Protein 5BT8 (pdb70)

Organism: NCBI:txid1116234

B-factor: mean 40.81, std 10.49, range [14.14, 98.19]

Sequence (2376 aa):
HMNFQRMTDLNLAGKRVLIREDLNVPVKNGVITSDARLRAALPTIKAALEKGAAVMVFSHLGRRPVEGEPKPEQSLAPVAAYLTEALGQEVKLFTDYLDGVEVEAGQVVLLENVRFNPGEKKNNPELAQKYAALCDVFVMDAFGTAHRAEASTEGVARFAPVAAAGPLLAAELDALGRAMQTPEKPMVAIVAGSKVSTKLDVLNSLSGICDQLIVGGGIANTFLAAAGYNVGKSLYEADLVETAKQIAAKVSVPLPTDVVVADASQINFEDFLGSLAAAQAVIKKVEDVTANDMILDVGPETAKAFANILTTSKTILWNGPVGVFEVDQFGEGTKALSLAVAQSDAFSIAGGGDTLAAIDKYNVADQIGYISTGGGAFLEFVEGKTLPAVAVLLERAHHMNFQRMTDLNLAGKRVLIREDLNVPVKNGVITSDARLRAALPTIKAALEKGAAVMVFSHLGRPVEGEPKPEQSLAPVAAYLTEALGQEVKLFTDYLDGVEVEAGQVVLLENVRFNPGEKKNNPELAQKYAALCDVFVMDAFGTAHRAEASTEGVARFAPVAAAGPLLAAELDALGRAMQTPEKPMVAIVAGSKVSTKLDVLNSLSGICDQLIVGGGIANTFLAAAGYNVGKSLYEADLVETAKQIAAKVSVPLPTDVVVADASQINFEDFLGSLAAAQAVIKKVEDVTANDMILDVGPETAKAFANILTTSKTILWNGPVGVFEVDQFGEGTKALSLAVAQSDAFSIAGGGDTLAAIDKYNVADQIGYISTGGGAFLEFVEGKTLPAVAVLLERAHMNFQRMTDLNLAGKRVLIREDLNVPVKNGVITSDARLRAALPTIKAALEKGAAVMVFSHLGRPVEGEPKPEQSLAPVAAYLTEALGQEVKLFTDYLDGVEVEAGQVVLLENVRFNPGEKKNNPELAQKYAALCDVFVMDAFGTAHRAEASTEGVARFAPVAAAGPLLAAELDALGRAMQTPEKPMVAIVAGSSKVSTKLDVLNSLSGICDQLIVGGGIANTFLAAAGYNVGKSLYEADLVETAKQIAAKVSVPLPTDVVVADASQINFEDFLGSLAAAQAVIKKVEDVTANDMILDVGPETAKAFANILTTSKTILWNGPVGVFEVDQFGEGTKALSLAVAQSDAFSIAGGGDTLAAIDKYNVADQIGYISTGGGAFLEFVEGKTLPAVAVLLERAMNFQRMTDLNLAGKRVLIREDLNVPVKNGVITSDARLRAALPTIKAALEKGAAVMVFSHLGRPVEGEPKPEQSLAPVAAYLTEALGQEVKLFTDYLDGVEVEAGQVVLLENVRFNPGEKKNNPELAQKYAALCDVFVMDAFGTAHRAEASTEGVARFAPVAAAGPLLAAELDALGRAMQTPEKPMVAIVAGSKVSTKLDVLNSLSGICDQLIVGGGIANTFLAAAGYNVGKSLYEADLVETAKQIAAKVSVPLPTDVVVADASQINFEDFLGSLAAAQAVIKKVEDVTANDMILDVGPETAKAFANILTTSKTILWNGPVGVFEVDQFGEGTKALSLAVAQSDAFSIAGGGDTLAAIDKYNVADQIGYISTGGGAFLEFVEGKTLPAVAVLLERAMNFQRMTDLNLAGKRVLIREDLNVPVKNGVITSDARLRAALPTIKAALEKGAAVMVFSHLGRPVEGEPKPEQSLAPVAAYLTEALGQEVKLFTDYLDGVEVEAGQVVLLENVRFNPGEKKNNPELAQKYAALCDVFVMDAFGTAHRAEASTEGVARFAPVAAAGPLLAAELDALGRAMQTPEKPMVAIVAGSKVSTKLDVLNSLSGICDQLIVGGGIANTFLAAAGYNVGKSLYEADLVETAKQIAAKVSVPLPTDVVVADASQINFEDFLGSLAAAQAVIKKVEDVTANDMILDVGPETAKAFANILTTSKTILWNGPVGVFEVDQFGEGTKALSLAVAQSDAFSIAGGGDTLAAIDKYNVADQIGYISTGGGAFLEFVEGKTLPAVAVLLERAHHMNFQRMTDLNLAGKRVLIREDLNVPVKNGVITSDARLRAALPTIKAALEKGAAVMVFSHLGRPVEGEPKPEQSLAPVAAYLTEALGQEVKLFTDYLDGVEVEAGQVVLLENVRFNPGEKKNNPELAQKYAALCDVFVMDAFGTAHRAEASTEGVARFAPVAAAGPLLAAELDALGRAMQTPEKPMVAIVAGSKVSTKLDVLNSLSGICDQLIVGGGIANTFLAAAGYNVGKSLYEADLVETAKQIAAKVSVPLPTDVVVADASQINFEDFLGSLAAAQAVIKKVEDVTANDMILDVGPETAKAFANILTTSKTILWNGPVGVFEVDQFGEGTKALSLAVAQSDAFSIAGGGDTLAAIDKYNVADQIGYISTGGGAFLEFVEGKTLPAVAVLLERA

CATH classification: 3.40.50.1260 (+1 more: 3.40.50.1260)

Foldseek 3Di:
DADFAEPLPDQAAFWEEEEEAAQQFDDDPLDGPDCPSVVVCVVLVVSCLVRQHFYEYEYAYDQDAAQDDDPRGWCVSVQVVCCVVVVHRAEEDADDLQHDDTGTNHYYYYIHPNNHPQFQVLDLSSLLSLQVHTQEYEYEYLLCLQGRGSNQFNVLQNHNYYGYYPNRVVLVVLLCCLLPPHAPQHEEEEEDLACVVLVLLLVLVLVVHQEYEYAAQLLLLLLVLVVAAQAPARYDPVCSVVSVVSCVSHPYDHAQKFKKFFQVQADVVDGVVSVLVTDIDIGTRRPADNRIYGFAGDPVRLVVLLVVLQPTQHYEYEAARGPLVRPVRNPSRLSNLVSNLPRNHQYEYEDDRRVVSCVVNVSVVSHNYYDDSHPSSSCVSSVHDRSSVVSSSVSD/DPFDFAEPLVDQAAWWEEEEEAAQQFDADPNHGPDRPSVVVCVVLVVSSLVSQHFYEYEYAYDQDAAQDDDPRRWCVVVQVVVCVVVVHRAAEAAPDLQHDDTTGNHYYYYIHPSNHPQFQVLDLSSLLSLQVHTQEYEYEYLLCLQGRGSNQFNVQLNHNYYGYYPNRVVLCVLLCCLQPPHAPQHEEEEEDLACVVQVLLLVLVLVVHQEYEYAAQNLLLLLVLVPFDAAPARYDPPCNVVSVVSCVSHPYDHAQKFKKFFQVQADPVPHQVSVLVTDIDIGTRNPDDNRIYTFAGDDVRLVVLLVVLQPTAAYEYEAARGPLVHPVRNPSRLSVLVSNLPHNHAYEYEDPRRVVSCVVNVRVVSHNYYDDSHPSSSCVSSVHDRSSSVSSSVSD/DFDFAEPLVDQAAFWAEEEEFAQQFDDDPLDGPDCPSVVVCVVLVVSNLVSQHFAEYEYAYDQDAAQDDDPRRWCVSVQVVCCVVVVHHEEEDADDLQHDDTGGNHYYYYIHPNNHPQFQVLDLSSLLSLQVHTQEYEYEYLLCLQGRGSNQFNVLQNHNFYGYYPNNVVVVVLLCCQQPPHDPQHEEEAEDLACVVLVLLLVLCLVVHQEYEYAAQLLLLLLVLVPFAQAPARYDPVCSVVSVVSCVSHPYDHAQKFKKFFQVQADPVDGVVSVLVTDIDIGGRNPRDNRIYGFAGDDVSLVVLLVVLQPTQHYEYEAARGPLVHPVRNPSRLSNLVSNLPHNHQYEYEDDRRVVSCVVNVSVVSHNYYDDNHPSSSCVSSVHDRSSVVSSSVSD/DDFAEPVPDQAAEWAEEEEFAQAADDDPNDGPDCPRVVVCVVLVVVCLVSFHFAEYEYAYDQDAALDDDSRGWCVNVQVVVCVVVVHRAEEDAPDLQHDDTGTNYYYYYIHPNNHPQFQVLDLVSLLSLQVHTQEYEYEYLLCLQGRGSNQFNVQQNHNAYGYYPNVVVVVVLLCCQLPPHDPQEEEEEEDLACVVLVLLLVLVLQVHQEYEYAAQLLLLCLVLVVADQAPARYDVVCSVVSVVSCVSHPYDHAQKFKWFFQVQADPVCHLVSVLVTDIDIGGRNPRDNRIYGFAGDPVRLVVLLVVLLPGQEYEYEAARGPLVHPSRNPSRLSNLVSNQVHNHQYEYEADRGVVSCVVNVRVVSHNYYDDNHPSSSCVSSVHDRNSVVSSVVND/DDFAEPVVDQAAFWAEEEEFAQQADDDPNDGPDCPSVVVCVVLVVVNLVSQHFAEYEYAYDQDAAQDDDPRRWCVSVQVVCCVVPVHRAEEDADDLQEDDTGGNHYYYYIHPNNHPQFQVQDLVSLLSLQVHTQEYEYEYLLCLQGRGSNQFNVLLNHNFYGYYPNNVVLVVLLCCQQPQHPPQEEEEEEDLACVVLVLLLVLVLVPHQEYEYAAQLLLLLLVLVVADAAPARYDVVCSVVSVVSCVSHPYDHFQKFKKFFQVQADPVCGLVSVLVTDIDIGTRNPRDNRIYGFAGDPVVLVVLLVVLQPGQAYEYEAARGPCSHPVTNPSRLSNLVSNLNHNHQYEYEDDRRVVSCVVNVSVVSHNYYDDNHPSSSVVSSVDDRSSVVSSVVSD/DPFDFAEPLVDQQAFWFEEEEAEQQADFDPNHGPDCPSVVVCVVLQVSSLVSQHFAEYEYAYDQDAAQDDDPSRWCVVVQVVNCVVVVHRAEEDADDLQHDDTGGNHYYYYIHPNRHPQFQVLDLSSLLSLQVHTQEYEYEYLLCLQGRGSNQFNVCLNHNFYGYTPNRVVLCVLLCCQQPPHDPQHEEEEEDLACVVLVLLLVLVLVPHQEYEYAAQDLLLLLVLVVFAQAPERYDVVCSVVSVVSCVSHPYDHAQKFKKFFQVQADPVPHLVSVLVTDIDIGTRNPDDNRIYGFAGDDVRLVVLLVVLQPGQAYEYEAARGPVVHVSRNPSRLSNLVSNQPHNHQAEYEDDRRVVSCVVNVRVVSHNYYDDNPPSSSCVSSVHDRSSSVSSSVSD

Radius of gyration: 51.24 Å; Cα contacts (8 Å, |Δi|>4): 5414; chains: 6; bounding box: 98×142×139 Å

Solvent-accessible surface area: 94184 Å² total; per-residue (Å²): 152,57,118,16,61,59,1,74,111,39,110,0,64,56,44,69,0,0,0,0,0,32,1,39,4,70,47,142,138,54,98,34,93,51,33,65,105,1,156,47,2,21,82,2,0,100,33,0,33,94,61,30,0,5,0,0,0,0,0,15,6,26,120,24,44,26,20,49,80,111,120,70,48,17,0,46,31,0,7,66,53,2,50,90,42,30,70,53,82,7,44,49,65,75,67,4,48,134,42,14,102,8,103,69,38,57,0,1,0,0,11,0,0,59,21,15,61,2,0,65,156,35,53,89,122,8,1,82,73,0,2,36,7,4,20,2,0,0,0,3,3,12,28,10,0,37,134,45,16,0,0,0,14,3,0,0,94,77,2,69,46,0,0,0,0,42,68,0,7,46,7,12,62,10,0,21,148,0,40,65,142,30,126,62,39,2,0,0,0,0,4,26,57,36,0,44,79,30,49,72,1,0,72,32,0,23,73,36,14,67,45,0,0,3,0,30,4,0,8,5,0,2,2,20,19,50,71,82,81,7,23,124,8,96,79,21,72,118,20,36,74,50,0,131,63,7,44,92,80,12,58,15,27,68,9,65,16,0,10,5,0,54,20,99,76,22,76,56,84,83,46,85,34,20,0,63,91,7,58,40,76,110,20,38,6,111,90,13,80,76,51,13,8,20,10,3,10,1,83,109,1,14,41,41,5,28,100,33,0,72,92,3,114,3,0,0,1,4,3,16,5,9,36,6,106,13,103,69,0,2,107,3,0,78,36,5,0,68,17,0,8,64,13,140,11,37,3,0,0,0,15,60,85,1,41,48,0,1,105,88,19,130,6,46,148,87,13,49,50,58,0,118,6,33,43,0,0,44,53,42,1,38,58,96,108,6,35,0,18,24,0,1,82,115,69,49,90,145,20,110,14,50,73,1,69,107,32,131,4,86,53,75,68,0,0,0,0,0,35,0,38,3,61,42,132,135,59,97,36,94,50,38,50,104,0,135,51,2,19,78,1,0,105,31,0,34,145,62,30,0,4,0,0,0,0,0,15,10,23,141,19,45,61,53,109,90,29,121,115,43,17,0,46,36,0,8,66,52,2,37,88,42,29,69,54,128,3,34,50,59,88,127,5,43,132,45,17,84,20,63,66,39,65,0,2,0,0,12,0,0,49,22,15,87,16,0,63,181,36,45,49,110,6,0,89,88,0,4,88,6,6,51,6,0,0,0,2,3,12,31,10,0,38,87,45,18,0,0,0,18,3,0,0,100,81,2,81,46,1,0,0,0,44,66,0,8,48,9,0,49,7,0,0,134,0,33,28,129,15,65,130,52,0,2,0,0,0,6,25,57,44,0,49,86,30,49,68,1,0,75,32,0,19,75,32,13,53,54,0,0,3,0,32,3,0,6,6,0,12,5,24,30,60,68,79,93,7,22,91,7,92,79,29,66,132,28,35,71,39,0,46,128,7,45,91,79,12,58,23,20,54,8,66,2,1,8,2,1,50,11,19,68,1,25,50,70,76,61,92,34,17,0,65,90,8,60,38,75,108,49,98,3,113,79,12,75,79,16,8,13,18,12,2,9,1,73,103,1,11,58,44,5,25,102,30,0,86,100,6,33,2,0,1,0,4,2,16,4,10,31,7,94,15,113,63,0,3,99,2,0,95,31,2,0,36,9,0,9,136,14,150,11,36,2,0,0,0,14,63,86,0,38,50,0,2,103,84,37,125,11,46,129,82,12,50,49,52,1,120,9,32,42,0,0,41,33,24,1,33,55,100,106,5,36,0,8,29,0,1,68,116,69,58,189,41,83,16,54,54,0,67,109,31,102,2,67,66,77,69,0,0,0,0,1,29,0,40,4,73,49,51,155,52,97,36,89,52,40,65,103,1,146,49,3,18,84,2,0,98,36,0,32,92,72,30,0,6,0,0,0,0,0,10,7,26,220,19,97,58,50,118,92,37,128,78,47,16,0,49,29,0,7,60,55,1,38,143,38,27,71,55,134,7,31,52,61,99,128,4,42,135,43,13,150,17,63,70,35,61,0,0,0,0,13,1,0,41,16,17,86,13,0,59,96,36,51,66,101,9,0,87,82,0,5,91,6,8,51,3,0,0,0,3,3,12,26,4,0,29,105,43,13,0,0,1,11,4,0,0,111,75,2,78,42,0,0,1,0,42,70,0,6,46,7,1,42,8,0,9,146,0,31,72,136,36,108,64,46,3,2,0,0,0,6,27,57,85,0,49,96,29,47,86,1,0,78,32,0,20,76,32,12,72,53,0,0,2,0,32,3,0,10,8,0,3,3,16,11,58,46,80,80,7,22,138,6,94,80,24,69,134,27,23,114,46,0,57,67,7,46,91,81,12,55,16,19,60,10,67,10,1,8,4,0,57,21,96,80,18,87,152,99,88,54,86,38,24,0,65,93,7,57,32,75,105,53,34,3,114,84,11,72,74,58,4,7,16,12,3,10,0,65,101,2,8,114,49,5,25,98,32,0,55,98,4,98,2,0,0,0,4,3,17,4,10,31,6,98,15,109,61,0,4,101,2,0,71,28,1,0,83,4,0,21,147,13,109,11,32,2,0,0,0,19,59,87,1,43,49,0,2,112,97,41,128,8,46,144,45,15,50,50,55,1,113,7,34,40,0,0,46,58,19,1,53,58,48,106,4,39,0,7,31,1,1,70,123,63,71,91,81,18,59,70,2,99,112,29,110,0,68,65,65,68,0,0,0,0,0,28,0,39,4,68,46,132,145,48,95,36,82,47,38,52,102,1,141,48,2,20,82,1,0,109,40,0,27,91,71,29,0,6,0,0,0,0,0,15,3,38,214,17,84,58,43,103,96,29,113,118,40,17,0,46,32,0,8,66,54,0,42,91,40,31,71,62,127,6,30,50,68,100,125,4,40,125,43,15,84,13,126,68,35,58,0,1,0,0,13,1,0,50,16,14,91,19,0,54,184,36,55,85,65,9,0,86,84,0,5,89,7,7,54,0,0,0,0,2,2,11,27,9,0,37,117,43,19,0,0,0,14,2,0,0,96,72,2,79,41,0,0,0,0,46,68,0,9,45,5,1,67,7,0,11,148,0,37,86,35,30,128,70,54,2,3,0,0,0,3,24,65,90,0,45,98,35,52,81,2,0,72,32,0,16,64,38,15,72,53,0,0,4,0,29,4,0,8,7,1,4,2,22,33,53,70,76,98,7,24,124,7,99,84,25,69,121,21,25,139,44,0,38,68,10,41,92,77,8,53,9,20,77,10,61,6,1,9,2,1,66,10,84,71,19,86,132,157,77,54,83,29,18,0,69,93,17,148,25,66,101,47,107,6,110,76,10,69,78,47,8,16,15,15,2,10,0,75,116,0,10,61,47,4,27,60,31,0,68,99,6,24,2,0,0,0,3,2,17,5,11,31,11,108,13,116,54,0,3,101,2,0,80,32,2,0,52,11,0,8,122,14,155,13,32,2,0,0,0,14,59,92,1,40,51,0,1,109,99,33,123,4,46,130,76,13,49,48,54,0,113,5,31,42,0,1,42,23,26,1,42,61,106,107,5,38,0,10,29,1,0,73,116,68,72,89,111,11,56,68,5,88,44,17,22,0,39,61,28,68,0,0,0,0,0,31,0,38,2,67,43,141,144,52,93,34,84,50,41,52,104,1,140,50,3,17,82,1,0,102,43,0,24,95,60,29,0,4,0,0,0,0,0,13,9,32,197,15,88,8,26,102,95,29,112,118,44,15,0,46,26,0,9,66,52,2,45,145,37,33,71,63,132,5,29,45,63,102,86,4,41,86,45,15,83,18,61,68,34,63,0,1,0,0,12,0,0,41,16,14,57,3,0,44,71,37,53,85,65,9,0,87,88,0,4,71,6,0,41,1,0,0,0,3,2,12,27,10,0,63,34,44,20,0,0,1,18,4,0,0,100,73,2,34,32,0,0,0,0,45,68,0,7,46,8,0,66,8,0,8,120,0,18,92,134,10,128,114,59,0,2,0,0,0,5,24,69,101,0,49,107,34,53,66,1,0,76,22,0,20,72,51,11,53,53,0,0,4,1,32,3,0,7,6,1,13,5,24,24,62,70,76,98,7,25,119,6,92,81,26,68,113,20,23,59,49,0,107,69,8,47,94,78,12,56,26,18,59,10,58,11,0,9,4,1,44,13,96,87,18,78,130,101,75,63,79,41,21,0,66,94,5,65,35,80,103,39,39,5,117,80,9,76,81,43,11,16,17,12,2,9,0,82,114,0,11,66,46,4,24,98,20,0,83,87,6,21,2,0,0,0,5,3,15,6,10,28,7,85,12,108,67,0,3,100,2,0,62,32,1,0,55,8,1,10,82,10,150,12,46,2,0,0,0,20,62,86,1,42,48,0,1,110,100,34,92,2,42,120,91,13,48,48,54,0,117,8,36,45,0,1,44,57,25,1,34,58,97,104,3,40,0,8,24,0,0,70,105,62,60,91,146,17,114,13,55,68,1,70,105,36,126,4,76,56,77,67,1,0,0,0,0,32,0,41,6,71,46,136,136,55,96,34,99,48,35,53,107,0,137,48,2,21,81,1,0,102,35,1,33,93,72,30,0,5,0,0,0,0,0,13,6,35,97,19,99,58,51,115,91,28,112,126,42,17,0,47,32,0,8,67,54,1,48,87,45,23,70,67,93,7,44,56,64,90,96,5,46,135,42,17,88,25,68,68,39,33,1,10,0,0,20,1,0,48,20,16,89,11,0,58,183,36,56,49,55,8,0,73,87,0,7,87,6,9,56,5,0,0,0,2,2,13,30,13,0,33,124,43,23,0,0,1,14,3,0,0,79,87,2,81,48,0,0,1,0,44,72,0,9,44,8,0,44,5,0,0,136,0,19,37,102,30,64,73,60,2,1,0,0,0,4,25,59,84,0,46,95,33,49,72,2,0,73,23,0,16,67,74,9,71,54,0,0,0,0,31,3,0,6,7,0,1,3,22,15,57,69,79,87,7,23,128,8,100,74,19,66,120,23,28,122,43,0,99,67,3,46,91,77,13,59,19,23,51,6,85,16,1,9,3,1,56,17,94,82,18,74,146,166,79,67,86,34,18,0,62,87,6,117,22,70,101,44,34,4,118,80,8,79,74,54,9,13,18,13,3,9,1,82,58,3,14,66,53,5,27,64,29,0,89,72,7,33,3,0,1,0,4,4,18,5,11,31,7,94,13,104,64,0,2,105,2,0,78,31,4,0,71,9,1,9,130,13,151,10,36,3,0,0,0,25,63,84,1,41,50,0,1,109,93,29,119,1,46,126,85,14,45,48,58,1,119,9,38,42,0,1,47,31,20,1,36,56,97,105,6,31,0,9,24,1,0,71,113,65,54

Secondary structure (DSSP, 8-state):
-----BGGGS--TT-EEEEE------EETTEES--HHHHHHHHHHHHHHTTT-EEEEE---S-PPTT---GGG-SHHHHHHHHHHHTS--EEES--TT-----TT-EEEE--GGGSTTTTTT-HHHHHHHHTT-SEEEE--GGGTTS--IIIIIHHHHSSEEEE-HHHHHHHHHHHHHHSSPPSSEEEEEEES-TGGGHHHHHHHHHH-SEEEEEHHHHHHHHHHTT---TT----GGGHHHHHHHHHHSB----SEEEEEEGGG--GGGHHHHHHHS--EEEETT---TTEEEEEE-HHHHHHHHHHHHH-SEEEEE--SS-TTSGGG-HHHHHHHHHHHH-SSEEEE-SHHHHHHHHHHT-GGG-SEE---THHHHHHHTT---HHHHHHHHT-/------BGGGS--TT-EEEEE------EETTEES--HHHHHHHHHHHHHHHTT-EEEEE---S-PBTTB--GGG-SHHHHHHHHHHHSS--EEES--TT-----TT-EEEE--GGGSTTTTTT-HHHHHHHHHT-SEEEE--GGGTTS--IIIIIHHHHSSEEEE-HHHHHHHHHHHHHHSSPPSSEEEEEE-S-TTTTHHHHHHHHTT-SEEEEEHHHHHHHHHHTT---TT-S--GGGHHHHHHHHHHSB----SEEEEEEGGG--GGGHHHHHHSS--EEEEGGG--TTEEEEEE-HHHHHHHHHHHHH-SEEEEE--SS-TTSGGG-HHHHHHHHHHHHSSSEEEE-SHHHHHHHHHTT-GGGSSEE---THHHHHHHTTPPPHHHHHHHHT-/-----BGGGS--TT-EEEEE------EETTEES--HHHHHHHHHHHHHHHTT-EEEEE---S-PBTTB--GGG-SHHHHHHHHHHHSS-EEEESS-TT-----TT-EEEE--GGGSTTTTTT-HHHHHHHHTT-SEEEE--GGGTTS--IIIIIHHHHSSEEEE-HHHHHHHHHHHHHHSSPPSSEEEEEE-S-TGGGHHHHHHHHTT-SEEEEEHHHHHHHHHHTT---TT-S--GGGHHHHHHHHHHSB----SEEEEEEGGG--GGGHHHHHHHSPPEEEEGGG--TTEEEEEE-HHHHHHHHHHHHH-SEEEEE--SB-TTSGGG-HHHHHHHHHHHT--SEEEE-SHHHHHHHHHHT-GGGSSEE---THHHHHHHTTPPPHHHHHHHHT-/----BGGG---TT-EEEEE------EETTEES--HHHHHHHHHHHHHHHTT-EEEEE---S-PBTTB--GGG-SHHHHHHHHHHHSS--EEESS-TT-----TT-EEEE--GGGSTTTTTT-HHHHHHHHTT-SEEEE--GGGTTS--IIIIIHHHHSSEEEE-HHHHHHHHHHHHHHSSPPSSEEEEEEES-TGGGHHHHHHHHTT-SEEEEEHHHHHHHHHHTT---TT----GGGHHHHHHHHHHSB-PPPSEEEEEEGGG--GGGHHHHHHHS--EEEEGGG--TTEEEEEE-HHHHHHHHHHHHH-SEEEEE--SS-TTSGGG-HHHHHHHHHHHH-SSEEEE-SHHHHHHHHHTT-GGGSSEE---THHHHHHHTTPPPHHHHHHHHT-/----BGGG---TT-EEEEE------EETTEES--HHHHHHHHHHHHHHHTT-EEEEE---S-PBTTB--GGG-SHHHHHHHHHHHTS---EESS-TT-----TT-EEEE--GGGSTTTTTT-HHHHHHHHTT-SEEEE--GGGTTS--IIIIIHHHHSSEEEE-HHHHHHHHHHHHHHSSPPSSEEEEEEES-TGGGHHHHHHHHTT-SEEEEEHHHHHHHHHHTT---TT----GGGHHHHHHHHHHSB-PPPSEEEEEEGGG--GGGHHHHHHHSPEEEEEGGG--TTEEEEEE-HHHHHHHHHHHHT-SEEEEE--SS-TTSGGG-HHHHHHHHHHHHSSSEEEE-SHHHHHHHHHHT-GGGSSEE---THHHHHHHTTPPPHHHHHHHHT-/------BGGGS--TT-EEEEE------EETTEES--HHHHHHHHHHHHHHHTT-EEEEE---S-PBTTB--GGG-SHHHHHHHHHHHTS---EES--TT-----TT-EEEE--GGGSTTTTTT-HHHHHHHHTT-SEEEE--GGGTTS--IIIIIHHHHSSEEEE-HHHHHHHHHHHHHHSS-SSSEEEEEE-S-TGGGHHHHHHHHTT-SEEEEEHHHHHHHHHHTT---TT-S--GGGHHHHHHHHHHSB----SEEEEEEGGG--TTSHHHHHHSSPPEEEEGGG--TTEEEEEE-HHHHHHHHHHHHS-SEEEEE--SS-TTSGGG-HHHHHHHHHHHHSSSEEEE-SHHHHHHHHHTT-GGGSSEE---THHHHHHHTT---HHHHHHHHT-

InterPro domains:
  IPR001576 Phosphoglycerate kinase [MF_00145] (8-393)
  IPR001576 Phosphoglycerate kinase [PF00162] (6-383)
  IPR001576 Phosphoglycerate kinase [PIRSF000724] (1-393)
  IPR001576 Phosphoglycerate kinase [PR00477] (10-26)
  IPR001576 Phosphoglycerate kinase [PR00477] (31-53)
  IPR001576 Phosphoglycerate kinase [PR00477] (104-119)
  IPR001576 Phosphoglycerate kinase [PR00477] (132-154)
  IPR001576 Phosphoglycerate kinase [PR00477] (163-185)
  IPR001576 Phosphoglycerate kinase [PR00477] (186-205)
  IPR001576 Phosphoglycerate kinase [PR00477] (313-338)
  IPR001576 Phosphoglycerate kinase [PR00477] (346-357)
  IPR001576 Phosphoglycerate kinase [PR00477] (369-386)
  IPR001576 Phosphoglycerate kinase [PTHR11406] (6-393)
  IPR015824 Phosphoglycerate kinase, N-terminal [G3DSA:3.40.50.1260] (8-391)
  IPR015824 Phosphoglycerate kinase, N-terminal [G3DSA:3.40.50.1260] (165-383)
  IPR015911 Phosphoglycerate kinase, conserved site [PS00111] (15-25)
  IPR036043 Phosphoglycerate kinase superfamily [SSF53748] (2-392)

Nearest PDB structures (foldseek):
  5bt8-assembly5_E  TM=9.981E-01  e=5.935E-81  Acinetobacter baumannii AB5075
  6i06-assembly1_A  TM=9.673E-01  e=8.954E-67  Pseudomonas
  6hxe-assembly1_A  TM=9.633E-01  e=7.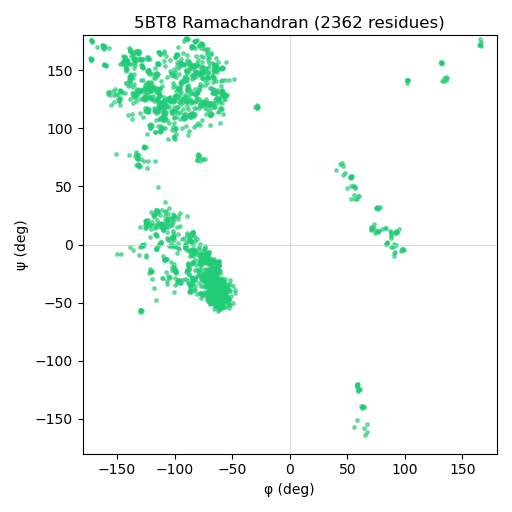207E-65  Pseudomonas sp. 'TAC II 18'
  1zmr-assembly1_A  TM=9.796E-01  e=1.479E-62  Escherichia coli
  7zy7-assembly1_A  TM=9.068E-01  e=8.023E-42  Chlamydomonas reinhardtii

Structure (mmCIF, N/CA/C/O backbone):
data_5BT8
#
_entry.id   5BT8
#
_cell.length_a   70.440
_cell.length_b   200.290
_cell.length_c   87.300
_cell.angle_alpha   90.000
_cell.angle_beta   91.370
_cell.angle_gamma   90.000
#
_symmetry.space_group_name_H-M   'P 1 21 1'
#
loop_
_entity.id
_entity.type
_entity.pdbx_description
1 polymer 'Phosphoglycerate kinase'
2 water water
#
loop_
_atom_site.group_PDB
_atom_site.id
_atom_site.type_symbol
_atom_site.label_atom_id
_atom_site.label_alt_id
_atom_site.label_comp_id
_atom_site.label_asym_id
_atom_site.label_entity_id
_atom_site.label_seq_id
_atom_site.pdbx_PDB_ins_code
_atom_site.Cartn_x
_atom_site.Cartn_y
_atom_site.Cartn_z
_atom_site.occupancy
_atom_site.B_iso_or_equiv
_atom_site.auth_seq_id
_atom_site.auth_comp_id
_atom_site.auth_asym_id
_atom_site.auth_atom_id
_atom_site.pdbx_PDB_model_num
ATOM 1 N N . HIS A 1 8 ? 28.799 -15.288 34.858 1.00 75.12 0 HIS A N 1
ATOM 2 C CA . HIS A 1 8 ? 27.410 -15.735 34.871 1.00 75.53 0 HIS A CA 1
ATOM 3 C C . HIS A 1 8 ? 26.922 -15.988 36.297 1.00 75.45 0 HIS A C 1
ATOM 4 O O . HIS A 1 8 ? 27.669 -16.496 37.137 1.00 76.02 0 HIS A O 1
ATOM 6 N N . MET A 1 9 ? 25.667 -15.630 36.562 1.00 74.12 1 MET A N 1
ATOM 7 C CA . MET A 1 9 ? 25.069 -15.803 37.885 1.00 72.59 1 MET A CA 1
ATOM 8 C C . MET A 1 9 ? 24.249 -17.088 37.955 1.00 70.96 1 MET A C 1
ATOM 9 O O . MET A 1 9 ? 23.722 -17.553 36.944 1.00 72.55 1 MET A O 1
ATOM 11 N N . ASN A 1 10 ? 24.137 -17.654 39.153 1.00 68.31 2 ASN A N 1
ATOM 12 C CA . ASN A 1 10 ? 23.487 -18.950 39.323 1.00 66.30 2 ASN A CA 1
ATOM 13 C C . ASN A 1 10 ? 22.064 -18.848 39.860 1.00 62.69 2 ASN A C 1
ATOM 14 O O . ASN A 1 10 ? 21.846 -18.663 41.057 1.00 64.59 2 ASN A O 1
ATOM 19 N N . PHE A 1 11 ? 21.104 -18.970 38.952 1.00 56.28 3 PHE A N 1
ATOM 20 C CA . PHE A 1 11 ? 19.700 -19.086 39.306 1.00 50.15 3 PHE A CA 1
ATOM 21 C C . PHE A 1 11 ? 19.046 -19.973 38.265 1.00 45.89 3 PHE A C 1
ATOM 22 O O . PHE A 1 11 ? 19.535 -20.083 37.143 1.00 45.11 3 PHE A O 1
ATOM 30 N N . GLN A 1 12 ? 17.943 -20.609 38.627 1.00 43.70 4 GLN A N 1
ATOM 31 C CA . GLN A 1 12 ? 17.263 -21.477 37.677 1.00 42.90 4 GLN A CA 1
ATOM 32 C C . GLN A 1 12 ? 16.499 -20.645 36.650 1.00 42.69 4 GLN A C 1
ATOM 33 O O . GLN A 1 12 ? 16.054 -19.535 36.938 1.00 43.96 4 GLN A O 1
ATOM 39 N N . ARG A 1 13 ? 16.383 -21.165 35.435 1.00 41.04 5 ARG A N 1
ATOM 40 C CA . ARG A 1 13 ? 15.706 -20.440 34.367 1.00 40.02 5 ARG A CA 1
ATOM 41 C C . ARG A 1 13 ? 14.570 -21.287 33.833 1.00 39.44 5 ARG A C 1
ATOM 42 O O . ARG A 1 13 ? 14.714 -22.505 33.698 1.00 40.71 5 ARG A O 1
ATOM 50 N N . MET A 1 14 ? 13.440 -20.648 33.543 1.00 36.73 6 MET A N 1
ATOM 51 C CA . MET A 1 14 ? 12.256 -21.366 33.088 1.00 35.51 6 MET A CA 1
ATOM 52 C C . MET A 1 14 ? 12.557 -22.186 31.841 1.00 36.15 6 MET A C 1
ATOM 53 O O . MET A 1 14 ? 12.155 -23.349 31.736 1.00 35.50 6 MET A O 1
ATOM 58 N N . THR A 1 15 ? 13.282 -21.573 30.911 1.00 36.35 7 THR A N 1
ATOM 59 C CA . THR A 1 15 ? 13.568 -22.182 29.617 1.00 37.48 7 THR A CA 1
ATOM 60 C C . THR A 1 15 ? 14.361 -23.487 29.730 1.00 38.61 7 THR A C 1
ATOM 61 O O . THR A 1 15 ? 14.318 -24.318 28.824 1.00 39.71 7 THR A O 1
ATOM 65 N N . ASP A 1 16 ? 15.064 -23.674 30.843 1.00 38.79 8 ASP A N 1
ATOM 66 C CA . ASP A 1 16 ? 15.844 -24.892 31.059 1.00 38.25 8 ASP A CA 1
ATOM 67 C C . ASP A 1 16 ? 15.050 -25.984 31.770 1.00 37.71 8 ASP A C 1
ATOM 68 O O . ASP A 1 16 ? 15.557 -27.087 31.981 1.00 39.88 8 ASP A O 1
ATOM 73 N N . LEU A 1 17 ? 13.814 -25.682 32.150 1.00 34.52 9 LEU A N 1
ATOM 74 C CA . LEU A 1 17 ? 13.032 -26.618 32.945 1.00 32.86 9 LEU A CA 1
ATOM 75 C C . LEU A 1 17 ? 12.025 -27.382 32.096 1.00 30.11 9 LEU A C 1
ATOM 76 O O . LEU A 1 17 ? 11.473 -26.847 31.129 1.00 30.79 9 LEU A O 1
ATOM 81 N N . ASN A 1 18 ? 11.808 -28.645 32.459 1.00 61.37 10 ASN A N 1
ATOM 82 C CA . ASN A 1 18 ? 10.742 -29.443 31.871 1.00 56.47 10 ASN A CA 1
ATOM 83 C C . ASN A 1 18 ? 9.462 -29.182 32.649 1.00 52.11 10 ASN A C 1
ATOM 84 O O . ASN A 1 18 ? 9.419 -29.376 33.861 1.00 52.89 10 ASN A O 1
ATOM 89 N N . LEU A 1 19 ? 8.420 -28.748 31.953 1.00 48.22 11 LEU A N 1
ATOM 90 C CA . LEU A 1 19 ? 7.216 -28.270 32.621 1.00 43.58 11 LEU A CA 1
ATOM 91 C C . LEU A 1 19 ? 6.010 -29.129 32.289 1.00 42.58 11 LEU A C 1
ATOM 92 O O . LEU A 1 19 ? 4.870 -28.738 32.550 1.00 40.79 11 LEU A O 1
ATOM 97 N N . ALA A 1 20 ? 6.268 -30.305 31.726 1.00 43.98 12 ALA A N 1
ATOM 98 C CA . ALA A 1 20 ? 5.201 -31.208 31.324 1.00 46.49 12 ALA A CA 1
ATOM 99 C C . ALA A 1 20 ? 4.341 -31.594 32.516 1.00 46.65 12 ALA A C 1
ATOM 100 O O . ALA A 1 20 ? 4.811 -32.203 33.480 1.00 46.69 12 ALA A O 1
ATOM 102 N N . GLY A 1 21 ? 3.076 -31.199 32.443 1.00 46.11 13 GLY A N 1
ATOM 103 C CA . GLY A 1 21 ? 2.108 -31.501 33.477 1.00 47.04 13 GLY A CA 1
ATOM 104 C C . GLY A 1 21 ? 2.307 -30.725 34.763 1.00 45.34 13 GLY A C 1
ATOM 105 O O . GLY A 1 21 ? 1.728 -31.063 35.794 1.00 47.23 13 GLY A O 1
ATOM 106 N N . LYS A 1 22 ? 3.126 -29.685 34.721 1.00 41.56 14 LYS A N 1
ATOM 107 C CA . LYS A 1 22 ? 3.395 -28.947 35.943 1.00 41.42 14 LYS A CA 1
ATOM 108 C C . LYS A 1 22 ? 2.598 -27.652 36.013 1.00 40.47 14 LYS A C 1
ATOM 109 O O . LYS A 1 22 ? 2.345 -27.004 34.996 1.00 39.48 14 LYS A O 1
ATOM 115 N N . ARG A 1 23 ? 2.214 -27.292 37.233 1.00 40.52 15 ARG A N 1
ATOM 116 C CA . ARG A 1 23 ? 1.490 -26.061 37.508 1.00 39.48 15 ARG A CA 1
ATOM 117 C C . ARG A 1 23 ? 2.493 -24.916 37.641 1.00 37.62 15 ARG A C 1
ATOM 118 O O . ARG A 1 23 ? 3.309 -24.894 38.567 1.00 37.33 15 ARG A O 1
ATOM 126 N N . VAL A 1 24 ? 2.440 -23.988 36.690 1.00 35.99 16 VAL A N 1
ATOM 127 C CA . VAL A 1 24 ? 3.416 -22.913 36.589 1.00 34.63 16 VAL A CA 1
ATOM 128 C C . VAL A 1 24 ? 2.775 -21.557 36.855 1.00 35.27 16 VAL A C 1
ATOM 129 O O . VAL A 1 24 ? 1.887 -21.120 36.121 1.00 34.76 16 VAL A O 1
ATOM 133 N N . LEU A 1 25 ? 3.240 -20.900 37.914 1.00 35.03 17 LEU A N 1
ATOM 134 C CA . LEU A 1 25 ? 2.747 -19.590 38.314 1.00 33.38 17 LEU A CA 1
ATOM 135 C C . LEU A 1 25 ? 3.737 -18.515 37.877 1.00 31.21 17 LEU A C 1
ATOM 136 O O . LEU A 1 25 ? 4.866 -18.479 38.361 1.00 32.47 17 LEU A O 1
ATOM 141 N N . ILE A 1 26 ? 3.324 -17.647 36.961 1.00 28.90 18 ILE A N 1
ATOM 142 C CA . ILE A 1 26 ? 4.255 -16.680 36.385 1.00 28.27 18 ILE A CA 1
ATOM 143 C C . ILE A 1 26 ? 3.928 -15.244 36.830 1.00 28.98 18 ILE A C 1
ATOM 144 O O . ILE A 1 26 ? 2.839 -14.728 36.567 1.00 30.11 18 ILE A O 1
ATOM 149 N N . ARG A 1 27 ? 4.880 -14.603 37.501 1.00 26.68 19 ARG A N 1
ATOM 150 C CA . ARG A 1 27 ? 4.733 -13.204 37.878 1.00 25.01 19 ARG A CA 1
ATOM 151 C C . ARG A 1 27 ? 5.214 -12.311 36.739 1.00 25.36 19 ARG A C 1
ATOM 152 O O . ARG A 1 27 ? 6.398 -12.300 36.409 1.00 26.38 19 ARG A O 1
ATOM 160 N N . GLU A 1 28 ? 4.275 -11.604 36.116 1.00 25.35 20 GLU A N 1
ATOM 161 C CA . GLU A 1 28 ? 4.578 -10.684 35.021 1.00 24.55 20 GLU A CA 1
ATOM 162 C C . GLU A 1 28 ? 4.284 -9.228 35.378 1.00 23.62 20 GLU A C 1
ATOM 163 O O . GLU A 1 28 ? 3.590 -8.950 36.352 1.00 23.26 20 GLU A O 1
ATOM 169 N N . ASP A 1 29 ? 4.806 -8.307 34.570 1.00 23.96 21 ASP A N 1
ATOM 170 C CA . ASP A 1 29 ? 4.460 -6.891 34.683 1.00 23.94 21 ASP A CA 1
ATOM 171 C C . ASP A 1 29 ? 3.413 -6.562 33.628 1.00 24.39 21 ASP A C 1
ATOM 172 O O . ASP A 1 29 ? 3.751 -6.211 32.497 1.00 24.14 21 ASP A O 1
ATOM 177 N N . LEU A 1 30 ? 2.142 -6.689 34.003 1.00 25.14 22 LEU A N 1
ATOM 178 C CA . LEU A 1 30 ? 1.038 -6.373 33.101 1.00 25.62 22 LEU A CA 1
ATOM 179 C C . LEU A 1 30 ? 0.350 -5.079 33.536 1.00 26.90 22 LEU A C 1
ATOM 180 O O . LEU A 1 30 ? -0.841 -4.878 33.294 1.00 28.11 22 LEU A O 1
ATOM 185 N N . ASN A 1 31 ? 1.113 -4.206 34.183 1.00 27.67 23 ASN A N 1
ATOM 186 C CA . ASN A 1 31 ? 0.602 -2.926 34.660 1.00 26.72 23 ASN A CA 1
ATOM 187 C C . ASN A 1 31 ? 0.445 -1.955 33.485 1.00 26.86 23 ASN A C 1
ATOM 188 O O . ASN A 1 31 ? 1.239 -1.034 33.319 1.00 27.35 23 ASN A O 1
ATOM 193 N N . VAL A 1 32 ? -0.571 -2.186 32.656 1.00 26.90 24 VAL A N 1
ATOM 194 C CA . VAL A 1 32 ? -0.792 -1.363 31.477 1.00 28.32 24 VAL A CA 1
ATOM 195 C C . VAL A 1 32 ? -1.689 -0.173 31.800 1.00 29.83 24 VAL A C 1
ATOM 196 O O . VAL A 1 32 ? -2.572 -0.268 32.651 1.00 29.57 24 VAL A O 1
ATOM 200 N N . PRO A 1 33 ? -1.463 0.960 31.116 1.00 31.70 25 PRO A N 1
ATOM 201 C CA . PRO A 1 33 ? -2.328 2.136 31.282 1.00 33.28 25 PRO A CA 1
ATOM 202 C C . PRO A 1 33 ? -3.738 1.892 30.751 1.00 35.84 25 PRO A C 1
ATOM 203 O O . PRO A 1 33 ? -3.893 1.416 29.628 1.00 37.21 25 PRO A O 1
ATOM 207 N N . VAL A 1 34 ? -4.749 2.215 31.552 1.00 37.71 26 VAL A N 1
ATOM 208 C CA . VAL A 1 34 ? -6.142 2.000 31.171 1.00 39.49 26 VAL A CA 1
ATOM 209 C C . VAL A 1 34 ? -6.945 3.295 31.278 1.00 43.27 26 VAL A C 1
ATOM 210 O O . VAL A 1 34 ? -6.856 4.007 32.277 1.00 43.83 26 VAL A O 1
ATOM 214 N N . LYS A 1 35 ? -7.730 3.595 30.248 1.00 46.16 27 LYS A N 1
ATOM 215 C CA . LYS A 1 35 ? -8.678 4.702 30.312 1.00 49.95 27 LYS A CA 1
ATOM 216 C C . LYS A 1 35 ? -10.082 4.213 29.963 1.00 53.11 27 LYS A C 1
ATOM 217 O O . LYS A 1 35 ? -10.321 3.742 28.851 1.00 53.46 27 LYS A O 1
ATOM 223 N N . ASN A 1 36 ? -10.996 4.316 30.926 1.00 55.91 28 ASN A N 1
ATOM 224 C CA . ASN A 1 36 ? -12.387 3.901 30.740 1.00 59.52 28 ASN A CA 1
ATOM 225 C C . ASN A 1 36 ? -12.520 2.445 30.291 1.00 57.90 28 ASN A C 1
ATOM 226 O O . ASN A 1 36 ? -13.306 2.128 29.398 1.00 60.44 28 ASN A O 1
ATOM 231 N N . GLY A 1 37 ? -11.734 1.567 30.906 1.00 53.27 29 GLY A N 1
ATOM 232 C CA . GLY A 1 37 ? -11.800 0.149 30.612 1.00 51.15 29 GLY A CA 1
ATOM 233 C C . GLY A 1 37 ? -11.135 -0.298 29.325 1.00 49.67 29 GLY A C 1
ATOM 234 O O . GLY A 1 37 ? -11.326 -1.431 28.885 1.00 50.26 29 GLY A O 1
ATOM 235 N N . VAL A 1 38 ? -10.360 0.589 28.711 1.00 46.33 30 VAL A N 1
ATOM 236 C CA . VAL A 1 38 ? -9.657 0.251 27.480 1.00 40.78 30 VAL A CA 1
ATOM 237 C C . VAL A 1 38 ? -8.158 0.398 27.714 1.00 36.73 30 VAL A C 1
ATOM 238 O O . VAL A 1 38 ? -7.712 1.371 28.321 1.00 35.62 30 VAL A O 1
ATOM 242 N N . ILE A 1 39 ? -7.381 -0.575 27.244 1.00 34.96 31 ILE A N 1
ATOM 243 C CA . ILE A 1 39 ? -5.926 -0.518 27.355 1.00 32.59 31 ILE A CA 1
ATOM 244 C C . ILE A 1 39 ? -5.360 0.479 26.346 1.00 33.41 31 ILE A C 1
ATOM 245 O O . ILE A 1 39 ? -5.578 0.347 25.143 1.00 34.29 31 ILE A O 1
ATOM 250 N N . THR A 1 40 ? -4.629 1.474 26.839 1.00 33.71 32 THR A N 1
ATOM 251 C CA . THR A 1 40 ? -4.113 2.540 25.980 1.00 35.29 32 THR A CA 1
ATOM 252 C C . THR A 1 40 ? -2.750 2.206 25.388 1.00 37.17 32 THR A C 1
ATOM 253 O O . THR A 1 40 ? -2.354 2.781 24.377 1.00 38.71 32 THR A O 1
ATOM 257 N N . SER A 1 41 ? -2.025 1.298 26.033 1.00 37.43 33 SER A N 1
ATOM 258 C CA . SER A 1 41 ? -0.726 0.848 25.532 1.00 38.56 33 SER A CA 1
ATOM 259 C C . SER A 1 41 ? -0.461 -0.601 25.925 1.00 37.86 33 SER A C 1
ATOM 260 O O . SER A 1 41 ? -0.508 -0.940 27.107 1.00 36.80 33 SER A O 1
ATOM 263 N N . ASP A 1 42 ? -0.174 -1.450 24.939 1.00 38.76 34 ASP A N 1
ATOM 264 C CA . ASP A 1 42 ? -0.017 -2.881 25.191 1.00 38.70 34 ASP A CA 1
ATOM 265 C C . ASP A 1 42 ? 1.436 -3.346 25.128 1.00 38.99 34 ASP A C 1
ATOM 266 O O . ASP A 1 42 ? 1.696 -4.537 24.949 1.00 39.31 34 ASP A O 1
ATOM 271 N N . ALA A 1 43 ? 2.373 -2.412 25.279 1.00 38.30 35 ALA A N 1
ATOM 272 C CA . ALA A 1 43 ? 3.799 -2.724 25.182 1.00 37.34 35 ALA A CA 1
ATOM 273 C C . ALA A 1 43 ? 4.220 -3.790 26.195 1.00 35.45 35 ALA A C 1
ATOM 274 O O . ALA A 1 43 ? 4.958 -4.714 25.867 1.00 34.26 35 ALA A O 1
ATOM 276 N N . ARG A 1 44 ? 3.746 -3.650 27.426 1.00 34.90 36 ARG A N 1
ATOM 277 C CA . ARG A 1 44 ? 4.067 -4.596 28.483 1.00 33.93 36 ARG A CA 1
ATOM 278 C C . ARG A 1 44 ? 3.466 -5.970 28.206 1.00 33.20 36 ARG A C 1
ATOM 279 O O . ARG A 1 44 ? 4.026 -6.986 28.612 1.00 32.11 36 ARG A O 1
ATOM 287 N N . LEU A 1 45 ? 2.324 -5.994 27.524 1.00 33.81 37 LEU A N 1
ATOM 288 C CA . LEU A 1 45 ? 1.665 -7.246 27.168 1.00 33.81 37 LEU A CA 1
ATOM 289 C C . LEU A 1 45 ? 2.433 -7.992 26.078 1.00 36.10 37 LEU A C 1
ATOM 290 O O . LEU A 1 45 ? 2.668 -9.197 26.192 1.00 35.98 37 LEU A O 1
ATOM 295 N N . ARG A 1 46 ? 2.833 -7.272 25.032 1.00 37.86 38 ARG A N 1
ATOM 296 C CA . ARG A 1 46 ? 3.595 -7.862 23.935 1.00 38.89 38 ARG A CA 1
ATOM 297 C C . ARG A 1 46 ? 4.944 -8.370 24.423 1.00 36.72 38 ARG A C 1
ATOM 298 O O . ARG A 1 46 ? 5.543 -9.253 23.809 1.00 38.69 38 ARG A O 1
ATOM 30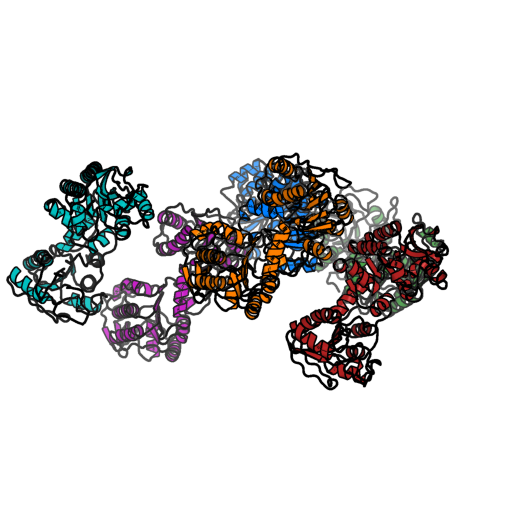6 N N . ALA A 1 47 ? 5.423 -7.810 25.528 1.00 33.74 39 ALA A N 1
ATOM 307 C CA . ALA A 1 47 ? 6.711 -8.207 26.071 1.00 33.80 39 ALA A CA 1
ATOM 308 C C . ALA A 1 47 ? 6.624 -9.523 26.850 1.00 32.62 39 ALA A C 1
ATOM 309 O O . ALA A 1 47 ? 7.562 -10.319 26.834 1.00 33.29 39 ALA A O 1
ATOM 311 N N . ALA A 1 48 ? 5.491 -9.762 27.506 1.00 29.93 40 ALA A N 1
ATOM 312 C CA . ALA A 1 48 ? 5.335 -10.947 28.346 1.00 27.56 40 ALA A CA 1
ATOM 313 C C . ALA A 1 48 ? 4.817 -12.151 27.567 1.00 28.08 40 ALA A C 1
ATOM 314 O O . ALA A 1 48 ? 4.907 -13.285 28.039 1.00 29.60 40 ALA A O 1
ATOM 316 N N . LEU A 1 49 ? 4.273 -11.900 26.381 1.00 28.28 41 LEU A N 1
ATOM 317 C CA . LEU A 1 49 ? 3.634 -12.950 25.591 1.00 30.56 41 LEU A CA 1
ATOM 318 C C . LEU A 1 49 ? 4.550 -14.133 25.263 1.00 32.02 41 LEU A C 1
ATOM 319 O O . LEU A 1 49 ? 4.133 -15.272 25.447 1.00 33.65 41 LEU A O 1
ATOM 324 N N . PRO A 1 50 ? 5.784 -13.881 24.773 1.00 32.45 42 PRO A N 1
ATOM 325 C CA . PRO A 1 50 ? 6.637 -15.038 24.464 1.00 33.71 42 PRO A CA 1
ATOM 326 C C . PRO A 1 50 ? 6.880 -15.953 25.665 1.00 34.74 42 PRO A C 1
ATOM 327 O O . PRO A 1 50 ? 7.016 -17.163 25.491 1.00 37.58 42 PRO A O 1
ATOM 331 N N . THR A 1 51 ? 6.921 -15.387 26.864 1.00 33.43 43 THR A N 1
ATOM 332 C CA . THR A 1 51 ? 7.087 -16.190 28.068 1.00 33.24 43 THR A CA 1
ATOM 333 C C . THR A 1 51 ? 5.902 -17.123 28.284 1.00 35.10 43 THR A C 1
ATOM 334 O O . THR A 1 51 ? 6.085 -18.308 28.578 1.00 36.88 43 THR A O 1
ATOM 338 N N . ILE A 1 52 ? 4.693 -16.592 28.140 1.00 35.01 44 ILE A N 1
ATOM 339 C CA . ILE A 1 52 ? 3.489 -17.393 28.316 1.00 36.04 44 ILE A CA 1
ATOM 340 C C . ILE A 1 52 ? 3.442 -18.495 27.256 1.00 37.95 44 ILE A C 1
ATOM 341 O O . ILE A 1 52 ? 3.138 -19.647 27.564 1.00 38.78 44 ILE A O 1
ATOM 346 N N . LYS A 1 53 ? 3.764 -18.145 26.015 1.00 38.47 45 LYS A N 1
ATOM 347 C CA . LYS A 1 53 ? 3.740 -19.118 24.928 1.00 40.69 45 LYS A CA 1
ATOM 348 C C . LYS A 1 53 ? 4.790 -20.210 25.111 1.00 42.19 45 LYS A C 1
ATOM 349 O O . LYS A 1 53 ? 4.543 -21.373 24.786 1.00 43.82 45 LYS A O 1
ATOM 355 N N . ALA A 1 54 ? 5.958 -19.841 25.628 1.00 41.06 46 ALA A N 1
ATOM 356 C CA . ALA A 1 54 ? 7.023 -20.814 25.841 1.00 40.62 46 ALA A CA 1
ATOM 357 C C . ALA A 1 54 ? 6.584 -21.839 26.884 1.00 41.52 46 ALA A C 1
ATOM 358 O O . ALA A 1 54 ? 6.854 -23.040 26.753 1.00 42.73 46 ALA A O 1
ATOM 360 N N . ALA A 1 55 ? 5.900 -21.355 27.917 1.00 40.01 47 ALA A N 1
ATOM 361 C CA . ALA A 1 55 ? 5.381 -22.226 28.960 1.00 41.03 47 ALA A CA 1
ATOM 362 C C . ALA A 1 55 ? 4.354 -23.193 28.380 1.00 42.60 47 ALA A C 1
ATOM 363 O O . ALA A 1 55 ? 4.343 -24.370 28.722 1.00 43.88 47 ALA A O 1
ATOM 365 N N . LEU A 1 56 ? 3.493 -22.683 27.505 1.00 43.10 48 LEU A N 1
ATOM 366 C CA . LEU A 1 56 ? 2.466 -23.494 26.856 1.00 44.41 48 LEU A CA 1
ATOM 367 C C . LEU A 1 56 ? 3.069 -24.536 25.921 1.00 45.94 48 LEU A C 1
ATOM 368 O O . LEU A 1 56 ? 2.601 -25.670 25.860 1.00 47.76 48 LEU A O 1
ATOM 373 N N . GLU A 1 57 ? 4.114 -24.149 25.199 1.00 45.79 49 GLU A N 1
ATOM 374 C CA . GLU A 1 57 ? 4.776 -25.052 24.266 1.00 49.29 49 GLU A CA 1
ATOM 375 C C . GLU A 1 57 ? 5.537 -26.161 24.996 1.00 50.46 49 GLU A C 1
ATOM 376 O O . GLU A 1 57 ? 6.052 -27.088 24.368 1.00 52.41 49 GLU A O 1
ATOM 378 N N . LYS A 1 58 ? 5.595 -26.061 26.323 1.00 48.66 50 LYS A N 1
ATOM 379 C CA . LYS A 1 58 ? 6.294 -27.041 27.153 1.00 47.31 50 LYS A CA 1
ATOM 380 C C . LYS A 1 58 ? 5.326 -27.965 27.893 1.00 47.06 50 LYS A C 1
ATOM 381 O O . LYS A 1 58 ? 5.743 -28.800 28.697 1.00 46.33 50 LYS A O 1
ATOM 387 N N . GLY A 1 59 ? 4.036 -27.818 27.605 1.00 47.16 51 GLY A N 1
ATOM 388 C CA . GLY A 1 59 ? 3.008 -28.658 28.193 1.00 47.25 51 GLY A CA 1
ATOM 389 C C . GLY A 1 59 ? 2.691 -28.282 29.626 1.00 46.13 51 GLY A C 1
ATOM 390 O O . GLY A 1 59 ? 2.321 -29.125 30.438 1.00 48.63 51 GLY A O 1
ATOM 391 N N . ALA A 1 60 ? 2.829 -27.002 29.943 1.00 43.98 52 ALA A N 1
ATOM 392 C CA . ALA A 1 60 ? 2.601 -26.547 31.306 1.00 42.41 52 ALA A CA 1
ATOM 393 C C . ALA A 1 60 ? 1.176 -26.039 31.484 1.00 41.29 52 ALA A C 1
ATOM 394 O O . ALA A 1 60 ? 0.546 -25.587 30.530 1.00 41.55 52 ALA A O 1
ATOM 396 N N . ALA A 1 61 ? 0.677 -26.113 32.714 1.00 40.56 53 ALA A N 1
ATOM 397 C CA . ALA A 1 61 ? -0.576 -25.466 33.078 1.00 40.74 53 ALA A CA 1
ATOM 398 C C . ALA A 1 61 ? -0.243 -24.082 33.621 1.00 39.05 53 ALA A C 1
ATOM 399 O O . ALA A 1 61 ? 0.307 -23.964 34.714 1.00 38.45 53 ALA A O 1
ATOM 401 N N . VAL A 1 62 ? -0.571 -23.040 32.862 1.00 37.89 54 VAL A N 1
ATOM 402 C CA . VAL A 1 62 ? -0.042 -21.711 33.144 1.00 34.63 54 VAL A CA 1
ATOM 403 C C . VAL A 1 62 ? -1.004 -20.829 33.926 1.00 34.20 54 VAL A C 1
ATOM 404 O O . VAL A 1 62 ? -2.162 -20.656 33.551 1.00 34.97 54 VAL A O 1
ATOM 408 N N . MET A 1 63 ? -0.498 -20.279 35.025 1.00 33.70 55 MET A N 1
ATOM 409 C CA . MET A 1 63 ? -1.177 -19.230 35.772 1.00 32.14 55 MET A CA 1
ATOM 410 C C . MET A 1 63 ? -0.346 -17.961 35.717 1.00 30.26 55 MET A C 1
ATOM 411 O O . MET A 1 63 ? 0.822 -17.962 36.102 1.00 29.24 55 MET A O 1
ATOM 416 N N . VAL A 1 64 ? -0.956 -16.876 35.259 1.00 30.06 56 VAL A N 1
ATOM 417 C CA . VAL A 1 64 ? -0.269 -15.593 35.186 1.00 29.57 56 VAL A CA 1
ATOM 418 C C . VAL A 1 64 ? -0.924 -14.636 36.175 1.00 30.24 56 VAL A C 1
ATOM 419 O O . VAL A 1 64 ? -2.151 -14.529 36.207 1.00 32.43 56 VAL A O 1
ATOM 423 N N . PHE A 1 65 ? -0.127 -13.975 37.012 1.00 28.74 57 PHE A N 1
ATOM 424 C CA . PHE A 1 65 ? -0.676 -12.914 37.857 1.00 28.95 57 PHE A CA 1
ATOM 425 C C . PHE A 1 65 ? 0.216 -11.675 37.871 1.00 29.99 57 PHE A C 1
ATOM 426 O O . PHE A 1 65 ? 1.397 -11.735 37.527 1.00 30.61 57 PHE A O 1
ATOM 434 N N . SER A 1 66 ? -0.366 -10.544 38.250 1.00 30.86 58 SER A N 1
ATOM 435 C CA . SER A 1 66 ? 0.331 -9.270 38.132 1.00 29.15 58 SER A CA 1
ATOM 436 C C . SER A 1 66 ? -0.276 -8.190 39.018 1.00 28.64 58 SER A C 1
ATOM 437 O O . SER A 1 66 ? -1.357 -8.362 39.577 1.00 28.37 58 SER A O 1
ATOM 440 N N . HIS A 1 67 ? 0.430 -7.069 39.128 1.00 29.21 59 HIS A N 1
ATOM 441 C CA . HIS A 1 67 ? -0.094 -5.883 39.788 1.00 30.58 59 HIS A CA 1
ATOM 442 C C . HIS A 1 67 ? -0.630 -4.924 38.733 1.00 31.58 59 HIS A C 1
ATOM 443 O O . HIS A 1 67 ? -0.198 -4.960 37.580 1.00 31.22 59 HIS A O 1
ATOM 450 N N . LEU A 1 68 ? -1.574 -4.074 39.126 1.00 32.87 60 LEU A N 1
ATOM 451 C CA . LEU A 1 68 ? -2.120 -3.064 38.222 1.00 31.74 60 LEU A CA 1
ATOM 452 C C . LEU A 1 68 ? -2.520 -1.800 38.987 1.00 29.34 60 LEU A C 1
ATOM 453 O O . LEU A 1 68 ? -3.368 -1.842 39.877 1.00 28.07 60 LEU A O 1
ATOM 458 N N . GLY A 1 69 ? -1.901 -0.679 38.629 1.00 28.46 61 GLY A N 1
ATOM 459 C CA . GLY A 1 69 ? -2.189 0.589 39.271 1.00 28.38 61 GLY A CA 1
ATOM 460 C C . GLY A 1 69 ? -1.760 0.650 40.723 1.00 29.03 61 GLY A C 1
ATOM 461 O O . GLY A 1 69 ? -0.844 -0.061 41.138 1.00 28.99 61 GLY A O 1
ATOM 462 N N . ARG A 1 70 ? -2.426 1.509 41.494 1.00 30.73 62 ARG A N 1
ATOM 463 C CA A ARG A 1 70 ? -2.122 1.674 42.913 0.42 29.54 62 ARG A CA 1
ATOM 464 C CA B ARG A 1 70 ? -2.123 1.677 42.910 0.58 29.48 62 ARG A CA 1
ATOM 465 C C . ARG A 1 70 ? -3.382 1.543 43.765 1.00 32.09 62 ARG A C 1
ATOM 466 O O . ARG A 1 70 ? -3.730 2.460 44.511 1.00 32.47 62 ARG A O 1
ATOM 481 N N . PRO A 1 71 ? -4.076 0.397 43.669 1.00 30.62 63 PRO A N 1
ATOM 482 C CA . PRO A 1 71 ? -5.324 0.291 44.429 1.00 31.01 63 PRO A CA 1
ATOM 483 C C . PRO A 1 71 ? -5.083 0.070 45.915 1.00 31.31 63 PRO A C 1
ATOM 484 O O . PRO A 1 71 ? -3.941 -0.124 46.331 1.00 31.06 63 PRO A O 1
ATOM 488 N N . VAL A 1 72 ? -6.152 0.132 46.703 1.00 32.92 64 VAL A N 1
ATOM 489 C CA . VAL A 1 72 ? -6.082 -0.163 48.127 1.00 35.23 64 VAL A CA 1
ATOM 490 C C . VAL A 1 72 ? -6.372 -1.643 48.351 1.00 38.57 64 VAL A C 1
ATOM 491 O O . VAL A 1 72 ? -7.372 -2.159 47.852 1.00 39.25 64 VAL A O 1
ATOM 495 N N . GLU A 1 73 ? -5.491 -2.321 49.085 1.00 40.92 65 GLU A N 1
ATOM 496 C CA . GLU A 1 73 ? -5.640 -3.749 49.368 1.00 41.29 65 GLU A CA 1
ATOM 497 C C . GLU A 1 73 ? -6.961 -4.016 50.084 1.00 33.76 65 GLU A C 1
ATOM 498 O O . GLU A 1 73 ? -7.294 -3.342 51.055 1.00 35.60 65 GLU A O 1
ATOM 504 N N . GLY A 1 74 ? -7.711 -5.004 49.600 1.00 39.73 66 GLY A N 1
ATOM 505 C CA . GLY A 1 74 ? -8.996 -5.350 50.187 1.00 45.12 66 GLY A CA 1
ATOM 506 C C . GLY A 1 74 ? -10.183 -4.534 49.695 1.00 48.08 66 GLY A C 1
ATOM 507 O O . GLY A 1 74 ? -11.312 -4.736 50.146 1.00 49.95 66 GLY A O 1
ATOM 508 N N . GLU A 1 75 ? -9.930 -3.612 48.770 1.00 50.23 67 GLU A N 1
ATOM 509 C CA . GLU A 1 75 ? -10.986 -2.773 48.204 1.00 53.17 67 GLU A CA 1
ATOM 510 C C . GLU A 1 75 ? -10.881 -2.737 46.686 1.00 51.57 67 GLU A C 1
ATOM 511 O O . GLU A 1 75 ? -10.448 -1.735 46.121 1.00 53.09 67 GLU A O 1
ATOM 517 N N . PRO A 1 76 ? -11.285 -3.826 46.019 1.00 49.94 68 PRO A N 1
ATOM 518 C CA . PRO A 1 76 ? -11.171 -3.894 44.556 1.00 48.25 68 PRO A CA 1
ATOM 519 C C . PRO A 1 76 ? -12.078 -2.907 43.818 1.00 48.47 68 PRO A C 1
ATOM 520 O O . PRO A 1 76 ? -13.258 -2.775 44.142 1.00 51.12 68 PRO A O 1
ATOM 524 N N . LYS A 1 77 ? -11.511 -2.211 42.838 1.00 45.97 69 LYS A N 1
ATOM 525 C CA . LYS A 1 77 ? -12.286 -1.358 41.946 1.00 46.20 69 LYS A CA 1
ATOM 526 C C . LYS A 1 77 ? -12.103 -1.823 40.509 1.00 43.58 69 LYS A C 1
ATOM 527 O O . LYS A 1 77 ? -10.994 -2.178 40.110 1.00 41.03 69 LYS A O 1
ATOM 533 N N . PRO A 1 78 ? -13.194 -1.820 39.727 1.00 44.47 70 PRO A N 1
ATOM 534 C CA . PRO A 1 78 ? -13.180 -2.219 38.315 1.00 44.22 70 PRO A CA 1
ATOM 535 C C . PRO A 1 78 ? -12.077 -1.542 37.502 1.00 43.16 70 PRO A C 1
ATOM 536 O O . PRO A 1 78 ? -11.502 -2.169 36.609 1.00 41.86 70 PRO A O 1
ATOM 540 N N . GLU A 1 79 ? -11.775 -0.287 37.819 1.00 43.38 71 GLU A N 1
ATOM 541 C CA . GLU A 1 79 ? -10.770 0.462 37.077 1.00 43.00 71 GLU A CA 1
ATOM 542 C C . GLU A 1 79 ? -9.366 -0.143 37.205 1.00 40.81 71 GLU A C 1
ATOM 543 O O . GLU A 1 79 ? -8.494 0.138 36.384 1.00 40.36 71 GLU A O 1
ATOM 545 N N . GLN A 1 80 ? -9.147 -0.982 38.215 1.00 40.40 72 GLN A N 1
ATOM 546 C CA . GLN A 1 80 ? -7.845 -1.637 38.392 1.00 38.61 72 GLN A CA 1
ATOM 547 C C . GLN A 1 80 ? -7.914 -3.154 38.227 1.00 36.82 72 GLN A C 1
ATOM 548 O O . GLN A 1 80 ? -7.002 -3.867 38.645 1.00 35.80 72 GLN A O 1
ATOM 554 N N . SER A 1 81 ? -8.991 -3.647 37.628 1.00 37.18 73 SER A N 1
ATOM 555 C CA . SER A 1 81 ? -9.147 -5.084 37.398 1.00 35.93 73 SER A CA 1
ATOM 556 C C . SER A 1 81 ? -8.362 -5.509 36.160 1.00 34.03 73 SER A C 1
ATOM 557 O O . SER A 1 81 ? -8.217 -4.739 35.211 1.00 35.16 73 SER A O 1
ATOM 560 N N . LEU A 1 82 ? -7.866 -6.738 36.157 1.00 32.51 74 LEU A N 1
ATOM 561 C CA . LEU A 1 82 ? -7.116 -7.240 35.008 1.00 31.25 74 LEU A CA 1
ATOM 562 C C . LEU A 1 82 ? -8.041 -7.777 33.922 1.00 32.35 74 LEU A C 1
ATOM 563 O O . LEU A 1 82 ? -7.583 -8.422 32.975 1.00 33.57 74 LEU A O 1
ATOM 568 N N . ALA A 1 83 ? -9.338 -7.512 34.063 1.00 32.65 75 ALA A N 1
ATOM 569 C CA . ALA A 1 83 ? -10.327 -7.982 33.095 1.00 35.46 75 ALA A CA 1
ATOM 570 C C . ALA A 1 83 ? -9.996 -7.581 31.648 1.00 35.98 75 ALA A C 1
ATOM 571 O O . ALA A 1 83 ? -10.039 -8.433 30.760 1.00 37.44 75 ALA A O 1
ATOM 573 N N . PRO A 1 84 ? -9.643 -6.301 31.398 1.00 34.39 76 PRO A N 1
ATOM 574 C CA . PRO A 1 84 ? -9.294 -6.013 30.000 1.00 32.84 76 PRO A CA 1
ATOM 575 C C . PRO A 1 84 ? -8.020 -6.716 29.537 1.00 31.72 76 PRO A C 1
ATOM 576 O O . PRO A 1 84 ? -7.863 -6.967 28.342 1.00 33.60 76 PRO A O 1
ATOM 580 N N . VAL A 1 85 ? -7.125 -7.032 30.465 1.00 29.73 77 VAL A N 1
ATOM 581 C CA . VAL A 1 85 ? -5.916 -7.771 30.116 1.00 30.03 77 VAL A CA 1
ATOM 582 C C . VAL A 1 85 ? -6.249 -9.230 29.771 1.00 32.53 77 VAL A C 1
ATOM 583 O O . VAL A 1 85 ? -5.647 -9.811 28.869 1.00 33.99 77 VAL A O 1
ATOM 587 N N . ALA A 1 86 ? -7.215 -9.817 30.473 1.00 33.60 78 ALA A N 1
ATOM 588 C CA . ALA A 1 86 ? -7.640 -11.189 30.180 1.00 34.00 78 ALA A CA 1
ATOM 589 C C . ALA A 1 86 ? -8.250 -11.286 28.783 1.00 36.42 78 ALA A C 1
ATOM 590 O O . ALA A 1 86 ? -8.029 -12.266 28.064 1.00 37.63 78 ALA A O 1
ATOM 592 N N . ALA A 1 87 ? -9.029 -10.273 28.411 1.00 37.13 79 ALA A N 1
ATOM 593 C CA . ALA A 1 87 ? -9.617 -10.202 27.074 1.00 38.56 79 ALA A CA 1
ATOM 594 C C . ALA A 1 87 ? -8.517 -10.072 26.024 1.00 39.37 79 ALA A C 1
ATOM 595 O O . ALA A 1 87 ? -8.614 -10.645 24.939 1.00 41.73 79 ALA A O 1
ATOM 597 N N . TYR A 1 88 ? -7.487 -9.291 26.344 1.00 37.33 80 TYR A N 1
ATOM 598 C CA . TYR A 1 88 ? -6.343 -9.120 25.458 1.00 36.76 80 TYR A CA 1
ATOM 599 C C . TYR A 1 88 ? -5.634 -10.457 25.256 1.00 38.24 80 TYR A C 1
ATOM 600 O O . TYR A 1 88 ? -5.319 -10.836 24.130 1.00 40.69 80 TYR A O 1
ATOM 609 N N . LEU A 1 89 ? -5.375 -11.164 26.352 1.00 37.08 81 LEU A N 1
ATOM 610 C CA . LEU A 1 89 ? -4.665 -12.438 26.282 1.00 36.98 81 LEU A CA 1
ATOM 611 C C . LEU A 1 89 ? -5.465 -13.488 25.514 1.00 38.05 81 LEU A C 1
ATOM 612 O O . LEU A 1 89 ? -4.888 -14.321 24.819 1.00 38.03 81 LEU A O 1
ATOM 617 N N . THR A 1 90 ? -6.790 -13.432 25.633 1.00 39.22 82 THR A N 1
ATOM 618 C CA . THR A 1 90 ? -7.672 -14.357 24.924 1.00 41.14 82 THR A CA 1
ATOM 619 C C . THR A 1 90 ? -7.561 -14.204 23.414 1.00 42.95 82 THR A C 1
ATOM 620 O O . THR A 1 90 ? -7.390 -15.189 22.692 1.00 45.65 82 THR A O 1
ATOM 624 N N . GLU A 1 91 ? -7.658 -12.970 22.933 1.00 42.61 83 GLU A N 1
ATOM 625 C CA . GLU A 1 91 ? -7.560 -12.715 21.501 1.00 44.53 83 GLU A CA 1
ATOM 626 C C . GLU A 1 91 ? -6.156 -13.023 20.992 1.00 43.70 83 GLU A C 1
ATOM 627 O O . GLU A 1 91 ? -5.990 -13.556 19.895 1.00 45.25 83 GLU A O 1
ATOM 629 N N . ALA A 1 92 ? -5.153 -12.697 21.802 1.00 41.67 84 ALA A N 1
ATOM 630 C CA . ALA A 1 92 ? -3.755 -12.815 21.397 1.00 41.57 84 ALA A CA 1
ATOM 631 C C . ALA A 1 92 ? -3.228 -14.255 21.418 1.00 43.04 84 ALA A C 1
ATOM 632 O O . ALA A 1 92 ? -2.312 -14.591 20.665 1.00 42.94 84 ALA A O 1
ATOM 634 N N . LEU A 1 93 ? -3.796 -15.102 22.272 1.00 43.90 85 LEU A N 1
ATOM 635 C CA . LEU A 1 93 ? -3.317 -16.480 22.399 1.00 45.28 85 LEU A CA 1
ATOM 636 C C . LEU A 1 93 ? -4.223 -17.498 21.700 1.00 49.38 85 LEU A C 1
ATOM 637 O O . LEU A 1 93 ? -3.822 -18.642 21.478 1.00 51.09 85 LEU A O 1
ATOM 642 N N . GLY A 1 94 ? -5.439 -17.089 21.352 1.00 51.09 86 GLY A N 1
ATOM 643 C CA . GLY A 1 94 ? -6.336 -17.959 20.611 1.00 53.67 86 GLY A CA 1
ATOM 644 C C . GLY A 1 94 ? -7.104 -18.960 21.454 1.00 54.58 86 GLY A C 1
ATOM 645 O O . GLY A 1 94 ? -7.679 -19.912 20.932 1.00 56.54 86 GLY A O 1
ATOM 646 N N . GLN A 1 95 ? -7.099 -18.754 22.766 1.00 52.87 87 GLN A N 1
ATOM 647 C CA . GLN A 1 95 ? -7.850 -19.603 23.683 1.00 52.14 87 GLN A CA 1
ATOM 648 C C . GLN A 1 95 ? -8.532 -18.735 24.734 1.00 49.46 87 GLN A C 1
ATOM 649 O O . GLN A 1 95 ? -8.204 -17.559 24.880 1.00 47.50 87 GLN A O 1
ATOM 655 N N . GLU A 1 96 ? -9.476 -19.317 25.466 1.00 49.46 88 GLU A N 1
ATOM 656 C CA . GLU A 1 96 ? -10.189 -18.589 26.507 1.00 49.23 88 GLU A CA 1
ATOM 657 C C . GLU A 1 96 ? -9.323 -18.428 27.754 1.00 47.53 88 GLU A C 1
ATOM 658 O O . GLU A 1 96 ? -9.094 -19.388 28.488 1.00 48.91 88 GLU A O 1
ATOM 660 N N . VAL A 1 97 ? -8.837 -17.211 27.981 1.00 44.16 89 VAL A N 1
ATOM 661 C CA . VAL A 1 97 ? -8.071 -16.899 29.182 1.00 40.67 89 VAL A CA 1
ATOM 662 C C . VAL A 1 97 ? -9.013 -16.343 30.243 1.00 39.88 89 VAL A C 1
ATOM 663 O O . VAL A 1 97 ? -9.376 -15.164 30.205 1.00 38.79 89 VAL A O 1
ATOM 667 N N . LYS A 1 98 ? -9.404 -17.190 31.190 1.00 39.98 90 LYS A N 1
ATOM 668 C CA . LYS A 1 98 ? -10.375 -16.796 32.205 1.00 40.76 90 LYS A CA 1
ATOM 669 C C . LYS A 1 98 ? -9.744 -15.934 33.302 1.00 40.50 90 LYS A C 1
ATOM 670 O O . LYS A 1 98 ? -8.575 -16.104 33.652 1.00 40.08 90 LYS A O 1
ATOM 672 N N . LEU A 1 99 ? -10.528 -15.002 33.834 1.00 40.59 91 LEU A N 1
ATOM 673 C CA . LEU A 1 99 ? -10.087 -14.181 34.957 1.00 40.63 91 LEU A CA 1
ATOM 674 C C . LEU A 1 99 ? -10.688 -14.705 36.259 1.00 42.49 91 LEU A C 1
ATOM 675 O O . LEU A 1 99 ? -11.906 -14.835 36.376 1.00 43.66 91 LEU A O 1
ATOM 680 N N . PHE A 1 100 ? -9.835 -15.006 37.233 1.00 42.41 92 PHE A N 1
ATOM 681 C CA . PHE A 1 100 ? -10.305 -15.511 38.520 1.00 43.35 92 PHE A CA 1
ATOM 682 C C . PHE A 1 100 ? -10.116 -14.465 39.613 1.00 43.25 92 PHE A C 1
ATOM 683 O O . PHE A 1 100 ? -9.018 -13.941 39.794 1.00 41.57 92 PHE A O 1
ATOM 691 N N . THR A 1 101 ? -11.190 -14.165 40.336 1.00 45.19 93 THR A N 1
ATOM 692 C CA . THR A 1 101 ? -11.158 -13.122 41.357 1.00 45.74 93 THR A CA 1
ATOM 693 C C . THR A 1 101 ? -10.976 -13.695 42.762 1.00 46.93 93 THR A C 1
ATOM 694 O O . THR A 1 101 ? -10.493 -13.005 43.656 1.00 47.66 93 THR A O 1
ATOM 698 N N . ASP A 1 102 ? -11.371 -14.948 42.960 1.00 47.77 94 ASP A N 1
ATOM 699 C CA . ASP A 1 102 ? -11.160 -15.613 44.242 1.00 48.22 94 ASP A CA 1
ATOM 700 C C . ASP A 1 102 ? -10.370 -16.893 44.009 1.00 48.38 94 ASP A C 1
ATOM 701 O O . ASP A 1 102 ? -10.941 -17.946 43.722 1.00 50.62 94 ASP A O 1
ATOM 703 N N . TYR A 1 103 ? -9.055 -16.798 44.166 1.00 45.57 95 TYR A N 1
ATOM 704 C CA . TYR A 1 103 ? -8.148 -17.876 43.788 1.00 43.99 95 TYR A CA 1
ATOM 705 C C . TYR A 1 103 ? -7.164 -18.253 44.886 1.00 43.97 95 TYR A C 1
ATOM 706 O O . TYR A 1 103 ? -6.366 -19.176 44.720 1.00 43.09 95 TYR A O 1
ATOM 715 N N . LEU A 1 104 ? -7.225 -17.536 46.003 1.00 44.66 96 LEU A N 1
ATOM 716 C CA . LEU A 1 104 ? -6.251 -17.710 47.075 1.00 44.75 96 LEU A CA 1
ATOM 717 C C . LEU A 1 104 ? -6.318 -19.080 47.741 1.00 46.32 96 LEU A C 1
ATOM 718 O O . LEU A 1 104 ? -5.341 -19.525 48.335 1.00 46.80 96 LEU A O 1
ATOM 723 N N . ASP A 1 105 ? -7.463 -19.745 47.656 1.00 47.69 97 ASP A N 1
ATOM 724 C CA . ASP A 1 105 ? -7.600 -21.052 48.289 1.00 49.32 97 ASP A CA 1
ATOM 725 C C . ASP A 1 105 ? -7.653 -22.171 47.254 1.00 49.91 97 ASP A C 1
ATOM 726 O O . ASP A 1 105 ? -8.089 -23.285 47.545 1.00 52.92 97 ASP A O 1
ATOM 731 N N . GLY A 1 106 ? -7.206 -21.864 46.042 1.00 47.33 98 GLY A N 1
ATOM 732 C CA . GLY A 1 106 ? -7.165 -22.843 44.974 1.00 47.14 98 GLY A CA 1
ATOM 733 C C . GLY A 1 106 ? -7.704 -22.304 43.666 1.00 46.24 98 GLY A C 1
ATOM 734 O O . GLY A 1 106 ? -8.687 -21.567 43.647 1.00 47.50 98 GLY A O 1
ATOM 735 N N . VAL A 1 107 ? -7.059 -22.674 42.568 1.00 45.30 99 VAL A N 1
ATOM 736 C CA . VAL A 1 107 ? -7.505 -22.256 41.251 1.00 46.43 99 VAL A CA 1
ATOM 737 C C . VAL A 1 107 ? -7.371 -23.442 40.308 1.00 48.41 99 VAL A C 1
ATOM 738 O O . VAL A 1 107 ? -6.405 -24.200 40.381 1.00 48.82 99 VAL A O 1
ATOM 742 N N . GLU A 1 108 ? -8.362 -23.612 39.440 1.00 50.04 100 GLU A N 1
ATOM 743 C CA . GLU A 1 108 ? -8.410 -24.760 38.541 1.00 52.49 100 GLU A CA 1
ATOM 744 C C . GLU A 1 108 ? -7.767 -24.436 37.194 1.00 49.90 100 GLU A C 1
ATOM 745 O O . GLU A 1 108 ? -8.175 -23.494 36.513 1.00 49.07 100 GLU A O 1
ATOM 751 N N . VAL A 1 109 ? -6.764 -25.221 36.814 1.00 48.24 101 VAL A N 1
ATOM 752 C CA . VAL A 1 109 ? -6.066 -25.017 35.549 1.00 47.36 101 VAL A CA 1
ATOM 753 C C . VAL A 1 109 ? -5.508 -26.338 35.022 1.00 49.37 101 VAL A C 1
ATOM 754 O O . VAL A 1 109 ? -4.910 -27.111 35.766 1.00 50.45 101 VAL A O 1
ATOM 758 N N . GLU A 1 110 ? -5.710 -26.594 33.733 1.00 49.83 102 GLU A N 1
ATOM 759 C CA . GLU A 1 110 ? -5.232 -27.830 33.124 1.00 52.97 102 GLU A CA 1
ATOM 760 C C . GLU A 1 110 ? -4.064 -27.561 32.185 1.00 50.95 102 GLU A C 1
ATOM 761 O O . GLU A 1 110 ? -3.789 -26.414 31.835 1.00 49.97 102 GLU A O 1
ATOM 767 N N . ALA A 1 111 ? -3.377 -28.626 31.786 1.00 49.60 103 ALA A N 1
ATOM 768 C CA . ALA A 1 111 ? -2.243 -28.516 30.879 1.00 47.72 103 ALA A CA 1
ATOM 769 C C . ALA A 1 111 ? -2.655 -27.873 29.557 1.00 46.04 103 ALA A C 1
ATOM 770 O O . ALA A 1 111 ? -3.673 -28.232 28.969 1.00 47.19 103 ALA A O 1
ATOM 772 N N . GLY A 1 112 ? -1.877 -26.891 29.115 1.00 43.22 104 GLY A N 1
ATOM 773 C CA . GLY A 1 112 ? -2.126 -26.246 27.841 1.00 42.38 104 GLY A CA 1
ATOM 774 C C . GLY A 1 112 ? -3.021 -25.020 27.848 1.00 40.32 104 GLY A C 1
ATOM 775 O O . GLY A 1 112 ? -3.166 -24.365 26.819 1.00 39.35 104 GLY A O 1
ATOM 776 N N . GLN A 1 113 ? -3.631 -24.707 28.987 1.00 40.24 105 GLN A N 1
ATOM 777 C CA . GLN A 1 113 ? -4.490 -23.528 29.061 1.00 40.62 105 GLN A CA 1
ATOM 778 C C . GLN A 1 113 ? -3.857 -22.423 29.908 1.00 38.82 105 GLN A C 1
ATOM 779 O O . GLN A 1 113 ? -2.905 -22.658 30.654 1.00 39.65 105 GLN A O 1
ATOM 785 N N . VAL A 1 114 ? -4.390 -21.213 29.782 1.00 36.74 106 VAL A N 1
ATOM 786 C CA . VAL A 1 114 ? -3.880 -20.075 30.533 1.00 34.56 106 VAL A CA 1
ATOM 787 C C . VAL A 1 114 ? -4.991 -19.432 31.356 1.00 34.95 106 VAL A C 1
ATOM 788 O O . VAL A 1 114 ? -6.056 -19.112 30.830 1.00 36.68 106 VAL A O 1
ATOM 792 N N . VAL A 1 115 ? -4.748 -19.244 32.649 1.00 33.22 107 VAL A N 1
ATOM 793 C CA . VAL A 1 115 ? -5.687 -18.504 33.485 1.00 32.57 107 VAL A CA 1
ATOM 794 C C . VAL A 1 115 ? -5.011 -17.239 34.027 1.00 30.72 107 VAL A C 1
ATOM 795 O O . VAL A 1 115 ? -3.812 -17.240 34.328 1.00 29.21 107 VAL A O 1
ATOM 799 N N . LEU A 1 116 ? -5.776 -16.156 34.128 1.00 30.04 108 LEU A N 1
ATOM 800 C CA . LEU A 1 116 ? -5.244 -14.902 34.651 1.00 29.30 108 LEU A CA 1
ATOM 801 C C . LEU A 1 116 ? -5.839 -14.621 36.021 1.00 31.05 108 LEU A C 1
ATOM 802 O O . LEU A 1 116 ? -7.054 -14.489 36.171 1.00 33.29 108 LEU A O 1
ATOM 807 N N . LEU A 1 117 ? -4.973 -14.548 37.023 1.00 30.08 109 LEU A N 1
ATOM 808 C CA . LEU A 1 117 ? -5.408 -14.259 38.379 1.00 29.91 109 LEU A CA 1
ATOM 809 C C . LEU A 1 117 ? -5.528 -12.748 38.548 1.00 29.76 109 LEU A C 1
ATOM 810 O O . LEU A 1 117 ? -4.762 -11.987 37.959 1.00 27.49 109 LEU A O 1
ATOM 815 N N . GLU A 1 118 ? -6.501 -12.319 39.340 1.00 31.81 110 GLU A N 1
ATOM 816 C CA . GLU A 1 118 ? -6.765 -10.899 39.520 1.00 31.72 110 GLU A CA 1
ATOM 817 C C . GLU A 1 118 ? -5.604 -10.183 40.228 1.00 31.89 110 GLU A C 1
ATOM 818 O O . GLU A 1 118 ? -4.813 -10.810 40.948 1.00 31.72 110 GLU A O 1
ATOM 824 N N . ASN A 1 119 ? -5.519 -8.874 39.977 1.00 31.03 111 ASN A N 1
ATOM 825 C CA . ASN A 1 119 ? -4.558 -7.935 40.568 1.00 28.28 111 ASN A CA 1
ATOM 826 C C . ASN A 1 119 ? -4.067 -8.334 41.960 1.00 26.73 111 ASN A C 1
ATOM 827 O O . ASN A 1 119 ? -4.857 -8.432 42.897 1.00 27.54 111 ASN A O 1
ATOM 832 N N . VAL A 1 120 ? -2.764 -8.562 42.098 1.00 25.81 112 VAL A N 1
ATOM 833 C CA . VAL A 1 120 ? -2.206 -8.977 43.386 1.00 28.80 112 VAL A CA 1
ATOM 834 C C . VAL A 1 120 ? -2.282 -7.840 44.412 1.00 32.07 112 VAL A C 1
ATOM 835 O O . VAL A 1 120 ? -2.168 -8.065 45.619 1.00 32.81 112 VAL A O 1
ATOM 839 N N . ARG A 1 121 ? -2.484 -6.618 43.931 1.00 32.98 113 ARG A N 1
ATOM 840 C CA . ARG A 1 121 ? -2.598 -5.470 44.821 1.00 33.96 113 ARG A CA 1
ATOM 841 C C . ARG A 1 121 ? -3.942 -5.444 45.548 1.00 34.95 113 ARG A C 1
ATOM 842 O O . ARG A 1 121 ? -4.140 -4.637 46.452 1.00 36.88 113 ARG A O 1
ATOM 850 N N . PHE A 1 122 ? -4.864 -6.322 45.156 1.00 34.39 114 PHE A N 1
ATOM 851 C CA . PHE A 1 122 ? -6.153 -6.425 45.839 1.00 35.41 114 PHE A CA 1
ATOM 852 C C . PHE A 1 122 ? -6.032 -7.238 47.123 1.00 36.32 114 PHE A C 1
ATOM 853 O O . PHE A 1 122 ? -6.967 -7.293 47.927 1.00 38.14 114 PHE A O 1
ATOM 861 N N . ASN A 1 123 ? -4.878 -7.867 47.317 1.00 35.13 115 ASN A N 1
ATOM 862 C CA . ASN A 1 123 ? -4.732 -8.854 48.381 1.00 36.46 115 ASN A CA 1
ATOM 863 C C . ASN A 1 123 ? -4.013 -8.304 49.606 1.00 36.38 115 ASN A C 1
ATOM 864 O O . ASN A 1 123 ? -2.886 -7.816 49.507 1.00 34.78 115 ASN A O 1
ATOM 869 N N . PRO A 1 124 ? -4.678 -8.384 50.768 1.00 37.83 116 PRO A N 1
ATOM 870 C CA . PRO A 1 124 ? -4.134 -7.916 52.044 1.00 39.83 116 PRO A CA 1
ATOM 871 C C . PRO A 1 124 ? -2.844 -8.634 52.399 1.00 40.70 116 PRO A C 1
ATOM 872 O O . PRO A 1 124 ? -2.804 -9.863 52.388 1.00 42.15 116 PRO A O 1
ATOM 876 N N . GLY A 1 125 ? -1.803 -7.869 52.703 1.00 39.87 117 GLY A N 1
ATOM 877 C CA . GLY A 1 125 ? -0.514 -8.433 53.050 1.00 40.03 117 GLY A CA 1
ATOM 878 C C . GLY A 1 125 ? 0.457 -8.474 51.886 1.00 39.77 117 GLY A C 1
ATOM 879 O O . GLY A 1 125 ? 1.622 -8.841 52.059 1.00 41.34 117 GLY A O 1
ATOM 880 N N . GLU A 1 126 ? -0.012 -8.082 50.703 1.00 37.79 118 GLU A N 1
ATOM 881 C CA . GLU A 1 126 ? 0.810 -8.140 49.495 1.00 36.07 118 GLU A CA 1
ATOM 882 C C . GLU A 1 126 ? 2.033 -7.239 49.591 1.00 36.39 118 GLU A C 1
ATOM 883 O O . GLU A 1 126 ? 3.157 -7.678 49.329 1.00 35.84 118 GLU A O 1
ATOM 889 N N . LYS A 1 127 ? 1.807 -5.977 49.953 1.00 36.75 119 LYS A N 1
ATOM 890 C CA . LYS A 1 127 ? 2.881 -4.994 50.029 1.00 35.91 119 LYS A CA 1
ATOM 891 C C . LYS A 1 127 ? 3.873 -5.336 51.134 1.00 37.00 119 LYS A C 1
ATOM 892 O O . LYS A 1 127 ? 5.050 -4.999 51.035 1.00 37.72 119 LYS A O 1
ATOM 894 N N . LYS A 1 128 ? 3.395 -6.004 52.182 1.00 37.99 120 LYS A N 1
ATOM 895 C CA . LYS A 1 128 ? 4.225 -6.313 53.349 1.00 38.56 120 LYS A CA 1
ATOM 896 C C . LYS A 1 128 ? 4.887 -7.687 53.269 1.00 37.37 120 LYS A C 1
ATOM 897 O O . LYS A 1 128 ? 5.542 -8.114 54.221 1.00 38.41 120 LYS A O 1
ATOM 903 N N . ASN A 1 129 ? 4.715 -8.368 52.137 1.00 35.72 121 ASN A N 1
ATOM 904 C CA . ASN A 1 129 ? 5.253 -9.715 51.936 1.00 35.67 121 ASN A CA 1
ATOM 905 C C . ASN A 1 129 ? 4.766 -10.646 53.046 1.00 38.59 121 ASN A C 1
ATOM 906 O O . ASN A 1 129 ? 5.564 -11.333 53.692 1.00 41.46 121 ASN A O 1
ATOM 911 N N . ASN A 1 130 ? 3.455 -10.643 53.279 1.00 37.84 122 ASN A N 1
ATOM 912 C CA . ASN A 1 130 ? 2.864 -11.448 54.340 1.00 40.22 122 ASN A CA 1
ATOM 913 C C . ASN A 1 130 ? 3.146 -12.918 54.051 1.00 38.95 122 ASN A C 1
ATOM 914 O O . ASN A 1 130 ? 2.829 -13.414 52.972 1.00 36.50 122 ASN A O 1
ATOM 919 N N . PRO A 1 131 ? 3.753 -13.614 55.025 1.00 40.71 123 PRO A N 1
ATOM 920 C CA . PRO A 1 131 ? 4.103 -15.032 54.887 1.00 40.28 123 PRO A CA 1
ATOM 921 C C . PRO A 1 131 ? 2.902 -15.898 54.522 1.00 40.46 123 PRO A C 1
ATOM 922 O O . PRO A 1 131 ? 3.012 -16.723 53.618 1.00 40.01 123 PRO A O 1
ATOM 926 N N . GLU A 1 132 ? 1.771 -15.697 55.191 1.00 42.18 124 GLU A N 1
ATOM 927 C CA . GLU A 1 132 ? 0.588 -16.505 54.920 1.00 43.56 124 GLU A CA 1
ATOM 928 C C . GLU A 1 132 ? 0.112 -16.331 53.482 1.00 40.79 124 GLU A C 1
ATOM 929 O O . GLU A 1 132 ? -0.232 -17.306 52.816 1.00 41.21 124 GLU A O 1
ATOM 935 N N . LEU A 1 133 ? 0.106 -15.092 52.999 1.00 38.26 125 LEU A N 1
ATOM 936 C CA . LEU A 1 133 ? -0.326 -14.818 51.632 1.00 35.89 125 LEU A CA 1
ATOM 937 C C . LEU A 1 133 ? 0.648 -15.431 50.627 1.00 33.58 125 LEU A C 1
ATOM 938 O O . LEU A 1 133 ? 0.240 -15.970 49.600 1.00 32.90 125 LEU A O 1
ATOM 943 N N . ALA A 1 134 ? 1.937 -15.327 50.921 1.00 32.74 126 ALA A N 1
ATOM 944 C CA . ALA A 1 134 ? 2.959 -15.891 50.055 1.00 32.57 126 ALA A CA 1
ATOM 945 C C . ALA A 1 134 ? 2.832 -17.419 49.965 1.00 35.03 126 ALA A C 1
ATOM 946 O O . ALA A 1 134 ? 3.016 -17.994 48.890 1.00 32.77 126 ALA A O 1
ATOM 948 N N . GLN A 1 135 ? 2.504 -18.066 51.084 1.00 39.00 127 GLN A N 1
ATOM 949 C CA . GLN A 1 135 ? 2.315 -19.516 51.092 1.00 42.50 127 GLN A CA 1
ATOM 950 C C . GLN A 1 135 ? 1.082 -19.917 50.303 1.00 41.68 127 GLN A C 1
ATOM 951 O O . GLN A 1 135 ? 1.080 -20.945 49.629 1.00 40.85 127 GLN A O 1
ATOM 957 N N . LYS A 1 136 ? 0.035 -19.105 50.374 1.00 42.34 128 LYS A N 1
ATOM 958 C CA . LYS A 1 136 ? -1.149 -19.386 49.581 1.00 42.63 128 LYS A CA 1
ATOM 959 C C . LYS A 1 136 ? -0.826 -19.283 48.097 1.00 41.19 128 LYS A C 1
ATOM 960 O O . LYS A 1 136 ? -1.301 -20.102 47.313 1.00 43.29 128 LYS A O 1
ATOM 966 N N . TYR A 1 137 ? -0.010 -18.300 47.717 1.00 38.69 129 TYR A N 1
ATOM 967 C CA . TYR A 1 137 ? 0.471 -18.193 46.337 1.00 36.45 129 TYR A CA 1
ATOM 968 C C . TYR A 1 137 ? 1.233 -19.442 45.920 1.00 36.71 129 TYR A C 1
ATOM 969 O O . TYR A 1 137 ? 0.968 -20.030 44.871 1.00 36.90 129 TYR A O 1
ATOM 978 N N . ALA A 1 138 ? 2.205 -19.817 46.747 1.00 36.33 130 ALA A N 1
ATOM 979 C CA . ALA A 1 138 ? 3.115 -20.912 46.437 1.00 36.14 130 ALA A CA 1
ATOM 980 C C . ALA A 1 138 ? 2.380 -22.233 46.291 1.00 35.29 130 ALA A C 1
ATOM 981 O O . ALA A 1 138 ? 2.769 -23.077 45.486 1.00 34.05 130 ALA A O 1
ATOM 983 N N . ALA A 1 139 ? 1.301 -22.392 47.050 1.00 35.54 131 ALA A N 1
ATOM 984 C CA . ALA A 1 139 ? 0.566 -23.651 47.073 1.00 36.84 131 ALA A CA 1
ATOM 985 C C . ALA A 1 139 ? -0.141 -23.919 45.749 1.00 36.85 131 ALA A C 1
ATOM 986 O O . ALA A 1 139 ? -0.557 -25.049 45.482 1.00 39.76 131 ALA A O 1
ATOM 988 N N . LEU A 1 140 ? -0.272 -22.882 44.925 1.00 33.80 132 LEU A N 1
ATOM 989 C CA . LEU A 1 140 ? -0.952 -22.999 43.641 1.00 33.63 132 LEU A CA 1
ATOM 990 C C . LEU A 1 140 ? -0.088 -23.631 42.554 1.00 34.04 132 LEU A C 1
ATOM 991 O O . LEU A 1 140 ? -0.606 -24.072 41.528 1.00 34.44 132 LEU A O 1
ATOM 996 N N . CYS A 1 141 ? 1.221 -23.692 42.774 1.00 34.11 133 CYS A N 1
ATOM 997 C CA . CYS A 1 141 ? 2.128 -24.061 41.692 1.00 34.03 133 CYS A CA 1
ATOM 998 C C . CYS A 1 141 ? 3.136 -25.142 42.052 1.00 35.60 133 CYS A C 1
ATOM 999 O O . CYS A 1 141 ? 3.346 -25.465 43.219 1.00 37.05 133 CYS A O 1
ATOM 1002 N N . ASP A 1 142 ? 3.749 -25.697 41.014 1.00 35.52 134 ASP A N 1
ATOM 1003 C CA . ASP A 1 142 ? 4.899 -26.574 41.156 1.00 36.16 134 ASP A CA 1
ATOM 1004 C C . ASP A 1 142 ? 6.162 -25.756 40.914 1.00 34.13 134 ASP A C 1
ATOM 1005 O O . ASP A 1 142 ? 7.211 -26.007 41.501 1.00 34.80 134 ASP A O 1
ATOM 1010 N N . VAL A 1 143 ? 6.037 -24.749 40.057 1.00 32.32 135 VAL A N 1
ATOM 1011 C CA . VAL A 1 143 ? 7.161 -23.902 39.707 1.00 30.97 135 VAL A CA 1
ATOM 1012 C C . VAL A 1 143 ? 6.743 -22.446 39.763 1.00 29.79 135 VAL A C 1
ATOM 1013 O O . VAL A 1 143 ? 5.753 -22.054 39.144 1.00 29.35 135 VAL A O 1
ATOM 1017 N N . PHE A 1 144 ? 7.494 -21.639 40.502 1.00 29.56 136 PHE A N 1
ATOM 1018 C CA . PHE A 1 144 ? 7.293 -20.203 40.437 1.00 27.93 136 PHE A CA 1
ATOM 1019 C C . PHE A 1 144 ? 8.290 -19.604 39.464 1.00 27.52 136 PHE A C 1
ATOM 1020 O O . PHE A 1 144 ? 9.480 -19.918 39.512 1.00 28.19 136 PHE A O 1
ATOM 1028 N N . VAL A 1 145 ? 7.791 -18.739 38.585 1.00 27.05 137 VAL A N 1
ATOM 1029 C CA . VAL A 1 145 ? 8.615 -18.077 37.587 1.00 27.58 137 VAL A CA 1
ATOM 1030 C C . VAL A 1 145 ? 8.478 -16.559 37.740 1.00 27.77 137 VAL A C 1
ATOM 1031 O O . VAL A 1 145 ? 7.403 -15.990 37.536 1.00 26.39 137 VAL A O 1
ATOM 1035 N N . MET A 1 146 ? 9.577 -15.912 38.113 1.00 28.22 138 MET A N 1
ATOM 1036 C CA . MET A 1 146 ? 9.621 -14.461 38.268 1.00 27.45 138 MET A CA 1
ATOM 1037 C C . MET A 1 146 ? 10.063 -13.820 36.953 1.00 25.18 138 MET A C 1
ATOM 1038 O O . MET A 1 146 ? 11.211 -13.974 36.545 1.00 25.26 138 MET A O 1
ATOM 1043 N N . ASP A 1 147 ? 9.155 -13.110 36.287 1.00 22.92 139 ASP A N 1
ATOM 1044 C CA . ASP A 1 147 ? 9.458 -12.568 34.970 1.00 24.22 139 ASP A CA 1
ATOM 1045 C C . ASP A 1 147 ? 9.259 -11.055 34.913 1.00 27.11 139 ASP A C 1
ATOM 1046 O O . ASP A 1 147 ? 9.121 -10.492 33.829 1.00 28.70 139 ASP A O 1
ATOM 1051 N N . ALA A 1 148 ? 9.251 -10.403 36.075 1.00 27.20 140 ALA A N 1
ATOM 1052 C CA . ALA A 1 148 ? 8.993 -8.963 36.154 1.00 26.88 140 ALA A CA 1
ATOM 1053 C C . ALA A 1 148 ? 10.097 -8.224 36.912 1.00 27.32 140 ALA A C 1
ATOM 1054 O O . ALA A 1 148 ? 9.980 -7.976 38.113 1.00 26.86 140 ALA A O 1
ATOM 1056 N N . PHE A 1 149 ? 11.167 -7.880 36.200 1.00 27.96 141 PHE A N 1
ATOM 1057 C CA . PHE A 1 149 ? 12.330 -7.235 36.804 1.00 28.63 141 PHE A CA 1
ATOM 1058 C C . PHE A 1 149 ? 12.020 -5.865 37.415 1.00 29.58 141 PHE A C 1
ATOM 1059 O O . PHE A 1 149 ? 12.594 -5.495 38.437 1.00 29.80 141 PHE A O 1
ATOM 1067 N N . GLY A 1 150 ? 11.100 -5.128 36.799 1.00 30.35 142 GLY A N 1
ATOM 1068 C CA . GLY A 1 150 ? 10.764 -3.782 37.243 1.00 31.98 142 GLY A CA 1
ATOM 1069 C C . GLY A 1 150 ? 10.203 -3.720 38.650 1.00 33.98 142 GLY A C 1
ATOM 1070 O O . GLY A 1 150 ? 10.097 -2.650 39.250 1.00 35.73 142 GLY A O 1
ATOM 1071 N N . THR A 1 151 ? 9.829 -4.883 39.170 1.00 33.95 143 THR A N 1
ATOM 1072 C CA . THR A 1 151 ? 9.309 -4.999 40.521 1.00 35.86 143 THR A CA 1
ATOM 1073 C C . THR A 1 151 ? 10.226 -5.839 41.411 1.00 35.23 143 THR A C 1
ATOM 1074 O O . THR A 1 151 ? 9.878 -6.164 42.543 1.00 35.97 143 THR A O 1
ATOM 1078 N N . ALA A 1 152 ? 11.401 -6.182 40.892 1.00 34.02 144 ALA A N 1
ATOM 1079 C CA . ALA A 1 152 ? 12.314 -7.083 41.588 1.00 33.32 144 ALA A CA 1
ATOM 1080 C C . ALA A 1 152 ? 13.009 -6.408 42.764 1.00 34.49 144 ALA A C 1
ATOM 1081 O O . ALA A 1 152 ? 13.617 -7.082 43.602 1.00 34.59 144 ALA A O 1
ATOM 1083 N N . HIS A 1 153 ? 12.939 -5.078 42.815 1.00 34.53 145 HIS A N 1
ATOM 1084 C CA . HIS A 1 153 ? 13.620 -4.321 43.862 1.00 34.97 145 HIS A CA 1
ATOM 1085 C C . HIS A 1 153 ? 12.775 -4.183 45.132 1.00 37.04 145 HIS A C 1
ATOM 1086 O O . HIS A 1 153 ? 13.245 -3.653 46.139 1.00 39.51 145 HIS A O 1
ATOM 1093 N N . ARG A 1 154 ? 11.537 -4.662 45.091 1.00 37.65 146 ARG A N 1
ATOM 1094 C CA . ARG A 1 154 ? 10.682 -4.650 46.278 1.00 40.89 146 ARG A CA 1
ATOM 1095 C C . ARG A 1 154 ? 10.435 -6.071 46.778 1.00 40.58 146 ARG A C 1
ATOM 1096 O O . ARG A 1 154 ? 10.249 -6.992 45.982 1.00 39.08 146 ARG A O 1
ATOM 1104 N N . ALA A 1 155 ? 10.432 -6.250 48.095 1.00 41.47 147 ALA A N 1
ATOM 1105 C CA . ALA A 1 155 ? 10.106 -7.545 48.677 1.00 41.64 147 ALA A CA 1
ATOM 1106 C C . ALA A 1 155 ? 8.610 -7.621 48.939 1.00 42.00 147 ALA A C 1
ATOM 1107 O O . ALA A 1 155 ? 8.116 -7.077 49.926 1.00 44.08 147 ALA A O 1
ATOM 1109 N N . GLU A 1 156 ? 7.895 -8.312 48.057 1.00 40.43 148 GLU A N 1
ATOM 1110 C CA . GLU A 1 156 ? 6.447 -8.433 48.171 1.00 40.55 148 GLU A CA 1
ATOM 1111 C C . GLU A 1 156 ? 6.004 -9.892 48.025 1.00 38.61 148 GLU A C 1
ATOM 1112 O O . GLU A 1 156 ? 6.769 -10.737 47.555 1.00 37.57 148 GLU A O 1
ATOM 1118 N N . ALA A 1 157 ? 4.764 -10.172 48.420 1.00 37.89 149 ALA A N 1
ATOM 1119 C CA . ALA A 1 157 ? 4.259 -11.542 48.484 1.00 37.71 149 ALA A CA 1
ATOM 1120 C C . ALA A 1 157 ? 4.321 -12.246 47.133 1.00 34.88 149 ALA A C 1
ATOM 1121 O O . ALA A 1 157 ? 4.665 -13.426 47.060 1.00 34.49 149 ALA A O 1
ATOM 1123 N N . SER A 1 158 ? 4.017 -11.513 46.066 1.00 32.35 150 SER A N 1
ATOM 1124 C CA . SER A 1 158 ? 3.980 -12.099 44.735 1.00 30.47 150 SER A CA 1
ATOM 1125 C C . SER A 1 158 ? 5.318 -12.009 44.007 1.00 28.57 150 SER A C 1
ATOM 1126 O O . SER A 1 158 ? 5.456 -12.536 42.908 1.00 27.92 150 SER A O 1
ATOM 1129 N N . THR A 1 159 ? 6.312 -11.374 44.621 1.00 27.59 151 THR A N 1
ATOM 1130 C CA . THR A 1 159 ? 7.599 -11.197 43.951 1.00 26.24 151 THR A CA 1
ATOM 1131 C C . THR A 1 159 ? 8.753 -11.839 44.707 1.00 26.81 151 THR A C 1
ATOM 1132 O O . THR A 1 159 ? 9.780 -12.150 44.111 1.00 25.46 151 THR A O 1
ATOM 1136 N N . GLU A 1 160 ? 8.579 -12.040 46.012 1.00 29.54 152 GLU A N 1
ATOM 1137 C CA . GLU A 1 160 ? 9.660 -12.538 46.861 1.00 32.67 152 GLU A CA 1
ATOM 1138 C C . GLU A 1 160 ? 9.222 -13.749 47.680 1.00 35.58 152 GLU A C 1
ATOM 1139 O O . GLU A 1 160 ? 9.828 -14.819 47.596 1.00 36.89 152 GLU A O 1
ATOM 1145 N N . GLY A 1 161 ? 8.166 -13.571 48.468 1.00 36.13 153 GLY A N 1
ATOM 1146 C CA . GLY A 1 161 ? 7.684 -14.614 49.355 1.00 37.90 153 GLY A CA 1
ATOM 1147 C C . GLY A 1 161 ? 7.296 -15.897 48.645 1.00 37.56 153 GLY A C 1
ATOM 1148 O O . GLY A 1 161 ? 7.599 -16.989 49.118 1.00 38.78 153 GLY A O 1
ATOM 1149 N N . VAL A 1 162 ? 6.617 -15.759 47.511 1.00 35.81 154 VAL A N 1
ATOM 1150 C CA . VAL A 1 162 ? 6.162 -16.906 46.733 1.00 34.99 154 VAL A CA 1
ATOM 1151 C C . VAL A 1 162 ? 7.350 -17.729 46.229 1.00 34.58 154 VAL A C 1
ATOM 1152 O O . VAL A 1 162 ? 7.259 -18.950 46.113 1.00 33.80 154 VAL A O 1
ATOM 1156 N N . ALA A 1 163 ? 8.460 -17.058 45.936 1.00 34.16 155 ALA A N 1
ATOM 1157 C CA . ALA A 1 163 ? 9.674 -17.734 45.492 1.00 34.81 155 ALA A CA 1
ATOM 1158 C C . ALA A 1 163 ? 10.289 -18.531 46.638 1.00 37.43 155 ALA A C 1
ATOM 1159 O O . ALA A 1 163 ? 10.969 -19.531 46.419 1.00 37.32 155 ALA A O 1
ATOM 1161 N N . ARG A 1 164 ? 10.053 -18.059 47.859 1.00 39.62 156 ARG A N 1
ATOM 1162 C CA . ARG A 1 164 ? 10.586 -18.680 49.067 1.00 41.77 156 ARG A CA 1
ATOM 1163 C C . ARG A 1 164 ? 9.898 -20.002 49.405 1.00 42.55 156 ARG A C 1
ATOM 1164 O O . ARG A 1 164 ? 10.532 -20.918 49.929 1.00 44.42 156 ARG A O 1
ATOM 1172 N N . PHE A 1 165 ? 8.605 -20.100 49.103 1.00 41.67 157 PHE A N 1
ATOM 1173 C CA . PHE A 1 165 ? 7.808 -21.253 49.521 1.00 42.18 157 PHE A CA 1
ATOM 1174 C C . PHE A 1 165 ? 7.402 -22.186 48.380 1.00 40.28 157 PHE A C 1
ATOM 1175 O O . PHE A 1 165 ? 6.943 -23.306 48.626 1.00 41.51 157 PHE A O 1
ATOM 1183 N N . ALA A 1 166 ? 7.561 -21.729 47.141 1.00 37.32 158 ALA A N 1
ATOM 1184 C CA . ALA A 1 166 ? 7.244 -22.560 45.986 1.00 37.30 158 ALA A CA 1
ATOM 1185 C C . ALA A 1 166 ? 8.192 -23.750 45.938 1.00 38.83 158 ALA A C 1
ATOM 1186 O O . ALA A 1 166 ? 9.335 -23.642 46.380 1.00 40.94 158 ALA A O 1
ATOM 1188 N N . PRO A 1 167 ? 7.721 -24.892 45.406 1.00 37.29 159 PRO A N 1
ATOM 1189 C CA . PRO A 1 167 ? 8.582 -26.077 45.286 1.00 36.57 159 PRO A CA 1
ATOM 1190 C C . PRO A 1 167 ? 9.840 -25.779 44.479 1.00 35.18 159 PRO A C 1
ATOM 1191 O O . PRO A 1 167 ? 10.946 -26.120 44.902 1.00 35.56 159 PRO A O 1
ATOM 1195 N N . VAL A 1 168 ? 9.654 -25.126 43.335 1.00 33.61 160 VAL A N 1
ATOM 1196 C CA . VAL A 1 168 ? 10.750 -24.673 42.488 1.00 32.17 160 VAL A CA 1
ATOM 1197 C C . VAL A 1 168 ? 10.552 -23.194 42.151 1.00 31.46 160 VAL A C 1
ATOM 1198 O O . VAL A 1 168 ? 9.450 -22.771 41.784 1.00 30.21 160 VAL A O 1
ATOM 1202 N N . ALA A 1 169 ? 11.616 -22.409 42.298 1.00 30.45 161 ALA A N 1
ATOM 1203 C CA . ALA A 1 169 ? 11.585 -20.999 41.929 1.00 28.99 161 ALA A CA 1
ATOM 1204 C C . ALA A 1 169 ? 12.628 -20.697 40.856 1.00 27.89 161 ALA A C 1
ATOM 1205 O O . ALA A 1 169 ? 13.809 -21.014 41.016 1.00 27.90 161 ALA A O 1
ATOM 1207 N N . ALA A 1 170 ? 12.187 -20.086 39.763 1.00 26.91 162 ALA A N 1
ATOM 1208 C CA . ALA A 1 170 ? 13.081 -19.773 38.656 1.00 27.01 162 ALA A CA 1
ATOM 1209 C C . ALA A 1 170 ? 12.816 -18.375 38.070 1.00 26.36 162 ALA A C 1
ATOM 1210 O O . ALA A 1 170 ? 11.790 -17.748 38.350 1.00 25.88 162 ALA A O 1
ATOM 1212 N N . ALA A 1 171 ? 13.754 -17.907 37.250 1.00 25.16 163 ALA A N 1
ATOM 1213 C CA . ALA A 1 171 ? 13.629 -16.637 36.544 1.00 25.43 163 ALA A CA 1
ATOM 1214 C C . ALA A 1 171 ? 13.071 -16.859 35.148 1.00 25.95 163 ALA A C 1
ATOM 1215 O O . ALA A 1 171 ? 13.450 -17.812 34.469 1.00 27.63 163 ALA A O 1
ATOM 1217 N N . GLY A 1 172 ? 12.175 -15.978 34.718 1.00 24.87 164 GLY A N 1
ATOM 1218 C CA . GLY A 1 172 ? 11.646 -16.043 33.369 1.00 26.03 164 GLY A CA 1
ATOM 1219 C C . GLY A 1 172 ? 12.641 -15.515 32.354 1.00 28.79 164 GLY A C 1
ATOM 1220 O O . GLY A 1 172 ? 13.687 -14.999 32.736 1.00 31.79 164 GLY A O 1
ATOM 1221 N N . PRO A 1 173 ? 12.331 -15.656 31.057 1.00 29.47 165 PRO A N 1
ATOM 1222 C CA . PRO A 1 173 ? 13.209 -15.195 29.975 1.00 31.96 165 PRO A CA 1
ATOM 1223 C C . PRO A 1 173 ? 13.475 -13.687 30.028 1.00 33.14 165 PRO A C 1
ATOM 1224 O O . PRO A 1 173 ? 14.574 -13.245 29.696 1.00 34.47 165 PRO A O 1
ATOM 1228 N N . LEU A 1 174 ? 12.477 -12.910 30.436 1.00 32.55 166 LEU A N 1
ATOM 1229 C CA . LEU A 1 174 ? 12.645 -11.465 30.529 1.00 32.84 166 LEU A CA 1
ATOM 1230 C C . LEU A 1 174 ? 13.601 -11.129 31.660 1.00 32.16 166 LEU A C 1
ATOM 1231 O O . LEU A 1 174 ? 14.549 -10.369 31.471 1.00 33.63 166 LEU A O 1
ATOM 1236 N N . LEU A 1 175 ? 13.352 -11.702 32.833 1.00 30.52 167 LEU A N 1
ATOM 1237 C CA . LEU A 1 175 ? 14.198 -11.453 33.990 1.00 29.56 167 LEU A CA 1
ATOM 1238 C C . LEU A 1 175 ? 15.614 -11.953 33.732 1.00 31.11 167 LEU A C 1
ATOM 1239 O O . LEU A 1 175 ? 16.589 -11.259 34.031 1.00 32.51 167 LEU A O 1
ATOM 1244 N N . ALA A 1 176 ? 15.716 -13.153 33.169 1.00 31.04 168 ALA A N 1
ATOM 1245 C CA . ALA A 1 176 ? 17.012 -13.763 32.886 1.00 31.82 168 ALA A CA 1
ATOM 1246 C C . ALA A 1 176 ? 17.811 -12.911 31.908 1.00 33.74 168 ALA A C 1
ATOM 1247 O O . ALA A 1 176 ? 19.009 -12.712 32.088 1.00 36.43 168 ALA A O 1
ATOM 1249 N N . ALA A 1 177 ? 17.149 -12.403 30.874 1.00 33.11 169 ALA A N 1
ATOM 1250 C CA . ALA A 1 177 ? 17.831 -11.564 29.897 1.00 33.92 169 ALA A CA 1
ATOM 1251 C C . ALA A 1 177 ? 18.324 -10.272 30.541 1.00 33.73 169 ALA A C 1
ATOM 1252 O O . ALA A 1 177 ? 19.425 -9.807 30.253 1.00 34.41 169 ALA A O 1
ATOM 1254 N N . GLU A 1 178 ? 17.519 -9.715 31.441 1.00 33.17 170 GLU A N 1
ATOM 1255 C CA . GLU A 1 178 ? 17.874 -8.468 32.118 1.00 31.80 170 GLU A CA 1
ATOM 1256 C C . GLU A 1 178 ? 19.070 -8.654 33.048 1.00 31.41 170 GLU A C 1
ATOM 1257 O O . GLU A 1 178 ? 20.019 -7.875 33.005 1.00 32.03 170 GLU A O 1
ATOM 1263 N N . LEU A 1 179 ? 19.025 -9.688 33.885 1.00 30.42 171 LEU A N 1
ATOM 1264 C CA . LEU A 1 179 ? 20.126 -9.971 34.807 1.00 30.37 171 LEU A CA 1
ATOM 1265 C C . LEU A 1 179 ? 21.431 -10.286 34.069 1.00 31.98 171 LEU A C 1
ATOM 1266 O O . LEU A 1 179 ? 22.501 -9.820 34.468 1.00 33.55 171 LEU A O 1
ATOM 1271 N N . ASP A 1 180 ? 21.346 -11.066 32.994 1.00 31.91 172 ASP A N 1
ATOM 1272 C CA . ASP A 1 180 ? 22.530 -11.391 32.200 1.00 34.35 172 ASP A CA 1
ATOM 1273 C C . ASP A 1 180 ? 23.173 -10.135 31.598 1.00 36.07 172 ASP A C 1
ATOM 1274 O O . ASP A 1 180 ? 24.391 -9.959 31.658 1.00 38.14 172 ASP A O 1
ATOM 1279 N N . ALA A 1 181 ? 22.349 -9.258 31.035 1.00 34.19 173 ALA A N 1
ATOM 1280 C CA . ALA A 1 181 ? 22.854 -8.040 30.418 1.00 36.54 173 ALA A CA 1
ATOM 1281 C C . ALA A 1 181 ? 23.461 -7.113 31.472 1.00 36.40 173 ALA A C 1
ATOM 1282 O O . ALA A 1 181 ? 24.498 -6.491 31.243 1.00 36.84 173 ALA A O 1
ATOM 1284 N N . LEU A 1 182 ? 22.818 -7.042 32.633 1.00 35.53 174 LEU A N 1
ATOM 1285 C CA . LEU A 1 182 ? 23.304 -6.214 33.731 1.00 35.33 174 LEU A CA 1
ATOM 1286 C C . LEU A 1 182 ? 24.595 -6.774 34.322 1.00 37.75 174 LEU A C 1
ATOM 1287 O O . LEU A 1 182 ? 25.518 -6.020 34.633 1.00 39.00 174 LEU A O 1
ATOM 1292 N N . GLY A 1 183 ? 24.659 -8.093 34.476 1.00 38.66 175 GLY A N 1
ATOM 1293 C CA . GLY A 1 183 ? 25.863 -8.734 34.972 1.00 40.98 175 GLY A CA 1
ATOM 1294 C C . GLY A 1 183 ? 27.057 -8.468 34.078 1.00 43.69 175 GLY A C 1
ATOM 1295 O O . GLY A 1 183 ? 28.162 -8.200 34.551 1.00 44.91 175 GLY A O 1
ATOM 1296 N N . ARG A 1 184 ? 26.817 -8.519 32.773 1.00 44.78 176 ARG A N 1
ATOM 1297 C CA . ARG A 1 184 ? 27.859 -8.324 31.770 1.00 46.57 176 ARG A CA 1
ATOM 1298 C C . ARG A 1 184 ? 28.499 -6.939 31.872 1.00 46.97 176 ARG A C 1
ATOM 1299 O O . ARG A 1 184 ? 29.634 -6.730 31.436 1.00 48.91 176 ARG A O 1
ATOM 1307 N N . ALA A 1 185 ? 27.769 -5.997 32.459 1.00 45.51 177 ALA A N 1
ATOM 1308 C CA . ALA A 1 185 ? 28.264 -4.632 32.604 1.00 46.97 177 ALA A CA 1
ATOM 1309 C C . ALA A 1 185 ? 28.719 -4.332 34.030 1.00 47.37 177 ALA A C 1
ATOM 1310 O O . ALA A 1 185 ? 29.588 -3.487 34.242 1.00 47.82 177 ALA A O 1
ATOM 1312 N N . MET A 1 186 ? 28.124 -5.013 35.005 1.00 46.95 178 MET A N 1
ATOM 1313 C CA . MET A 1 186 ? 28.400 -4.716 36.409 1.00 45.91 178 MET A CA 1
ATOM 1314 C C . MET A 1 186 ? 29.351 -5.710 37.064 1.00 46.18 178 MET A C 1
ATOM 1315 O O . MET A 1 186 ? 29.976 -5.395 38.074 1.00 47.11 178 MET A O 1
ATOM 1320 N N . GLN A 1 187 ? 29.455 -6.907 36.501 1.00 46.94 179 GLN A N 1
ATOM 1321 C CA . GLN A 1 187 ? 30.314 -7.939 37.077 1.00 49.80 179 GLN A CA 1
ATOM 1322 C C . GLN A 1 187 ? 31.476 -8.271 36.145 1.00 51.77 179 GLN A C 1
ATOM 1323 O O . GLN A 1 187 ? 31.310 -9.007 35.170 1.00 52.44 179 GLN A O 1
ATOM 1325 N N . THR A 1 188 ? 32.651 -7.738 36.471 1.00 52.48 180 THR A N 1
ATOM 1326 C CA . THR A 1 188 ? 33.850 -7.854 35.634 1.00 54.66 180 THR A CA 1
ATOM 1327 C C . THR A 1 188 ? 33.560 -7.624 34.146 1.00 54.21 180 THR A C 1
ATOM 1328 O O . THR A 1 188 ? 33.626 -8.562 33.348 1.00 54.89 180 THR A O 1
ATOM 1332 N N . PRO A 1 189 ? 33.229 -6.376 33.768 1.00 52.81 181 PRO A N 1
ATOM 1333 C CA . PRO A 1 189 ? 33.010 -6.060 32.352 1.00 52.10 181 PRO A CA 1
ATOM 1334 C C . PRO A 1 189 ? 34.320 -5.959 31.576 1.00 52.98 181 PRO A C 1
ATOM 1335 O O . PRO A 1 189 ? 35.378 -5.805 32.183 1.00 54.19 181 PRO A O 1
ATOM 1339 N N . GLU A 1 190 ? 34.250 -6.054 30.252 1.00 52.61 182 GLU A N 1
ATOM 1340 C CA . GLU A 1 190 ? 35.434 -5.870 29.422 1.00 53.57 182 GLU A CA 1
ATOM 1341 C C . GLU A 1 190 ? 35.835 -4.395 29.398 1.00 51.73 182 GLU A C 1
ATOM 1342 O O . GLU A 1 190 ? 35.025 -3.529 29.066 1.00 49.59 182 GLU A O 1
ATOM 1348 N N . LYS A 1 191 ? 37.088 -4.123 29.757 1.00 52.54 183 LYS A N 1
ATOM 1349 C CA . LYS A 1 191 ? 37.606 -2.762 29.825 1.00 52.09 183 LYS A CA 1
ATOM 1350 C C . LYS A 1 191 ? 38.064 -2.292 28.439 1.00 53.37 183 LYS A C 1
ATOM 1351 O O . LYS A 1 191 ? 38.390 -3.116 27.588 1.00 55.11 183 LYS A O 1
ATOM 1353 N N . PRO A 1 192 ? 38.074 -0.965 28.194 1.00 52.20 184 PRO A N 1
ATOM 1354 C CA . PRO A 1 192 ? 37.653 0.114 29.097 1.00 50.00 184 PRO A CA 1
ATOM 1355 C C . PRO A 1 192 ? 36.143 0.132 29.308 1.00 48.20 184 PRO A C 1
ATOM 1356 O O . PRO A 1 192 ? 35.378 -0.137 28.382 1.00 48.21 184 PRO A O 1
ATOM 1360 N N . MET A 1 193 ? 35.731 0.460 30.525 1.00 46.59 185 MET A N 1
ATOM 1361 C CA . MET A 1 193 ? 34.325 0.472 30.881 1.00 45.44 185 MET A CA 1
ATOM 1362 C C . MET A 1 193 ? 33.889 1.908 31.115 1.00 44.74 185 MET A C 1
ATOM 1363 O O . MET A 1 193 ? 34.420 2.596 31.989 1.00 45.43 185 MET A O 1
ATOM 1368 N N . VAL A 1 194 ? 32.929 2.368 30.321 1.00 43.63 186 VAL A N 1
ATOM 1369 C CA . VAL A 1 194 ? 32.478 3.749 30.428 1.00 42.91 186 VAL A CA 1
ATOM 1370 C C . VAL A 1 194 ? 30.990 3.807 30.735 1.00 40.44 186 VAL A C 1
ATOM 1371 O O . VAL A 1 194 ? 30.189 3.137 30.087 1.00 41.38 186 VAL A O 1
ATOM 1375 N N . ALA A 1 195 ? 30.626 4.621 31.718 1.00 38.32 187 ALA A N 1
ATOM 1376 C CA . ALA A 1 195 ? 29.224 4.866 32.028 1.00 37.41 187 ALA A CA 1
ATOM 1377 C C . ALA A 1 195 ? 28.872 6.331 31.789 1.00 36.39 187 ALA A C 1
ATOM 1378 O O . ALA A 1 195 ? 29.702 7.221 31.976 1.00 36.93 187 ALA A O 1
ATOM 1380 N N . ILE A 1 196 ? 27.633 6.567 31.378 1.00 35.13 188 ILE A N 1
ATOM 1381 C CA . ILE A 1 196 ? 27.123 7.914 31.168 1.00 34.41 188 ILE A CA 1
ATOM 1382 C C . ILE A 1 196 ? 26.034 8.136 32.200 1.00 35.22 188 ILE A C 1
ATOM 1383 O O . ILE A 1 196 ? 25.001 7.467 32.161 1.00 36.00 188 ILE A O 1
ATOM 1388 N N . VAL A 1 197 ? 26.260 9.065 33.127 1.00 34.75 189 VAL A N 1
ATOM 1389 C CA . VAL A 1 197 ? 25.305 9.297 34.205 1.00 33.90 189 VAL A CA 1
ATOM 1390 C C . VAL A 1 197 ? 24.849 10.750 34.214 1.00 34.46 189 VAL A C 1
ATOM 1391 O O . VAL A 1 1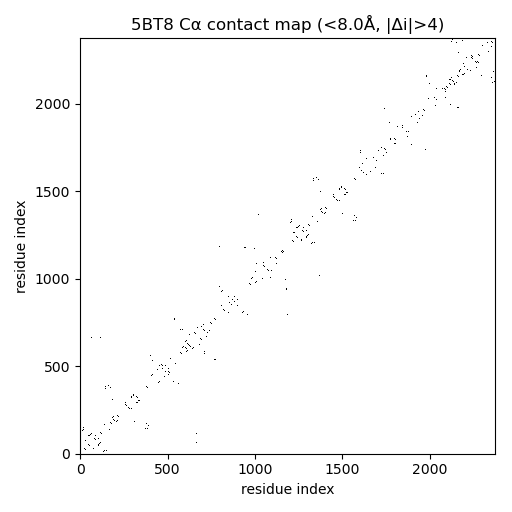97 ? 25.641 11.658 34.473 1.00 34.62 189 VAL A O 1
ATOM 1395 N N . ALA A 1 198 ? 23.565 10.961 33.936 1.00 33.46 190 ALA A N 1
ATOM 1396 C CA . ALA A 1 198 ? 23.001 12.305 33.886 1.00 32.13 190 ALA A CA 1
ATOM 1397 C C . ALA A 1 198 ? 21.720 12.423 34.699 1.00 31.15 190 ALA A C 1
ATOM 1398 O O . ALA A 1 198 ? 21.062 11.425 34.997 1.00 30.22 190 ALA A O 1
ATOM 1400 N N . GLY A 1 199 ? 21.375 13.659 35.045 1.00 31.03 191 GLY A N 1
ATOM 1401 C CA . GLY A 1 199 ? 20.183 13.954 35.820 1.00 30.27 191 GLY A CA 1
ATOM 1402 C C . GLY A 1 199 ? 20.250 15.369 36.363 1.00 31.87 191 GLY A C 1
ATOM 1403 O O . GLY A 1 199 ? 21.282 16.029 36.237 1.00 31.60 191 GLY A O 1
ATOM 1404 N N . SER A 1 200 ? 19.162 15.834 36.971 1.00 32.89 192 SER A N 1
ATOM 1405 C CA . SER A 1 200 ? 19.119 17.187 37.521 1.00 35.03 192 SER A CA 1
ATOM 1406 C C . SER A 1 200 ? 19.952 17.316 38.796 1.00 34.57 192 SER A C 1
ATOM 1407 O O . SER A 1 200 ? 20.440 18.400 39.113 1.00 34.35 192 SER A O 1
ATOM 1410 N N . LYS A 1 201 ? 20.116 16.217 39.528 1.00 33.87 193 LYS A N 1
ATOM 1411 C CA . LYS A 1 201 ? 20.791 16.292 40.819 1.00 36.35 193 LYS A CA 1
ATOM 1412 C C . LYS A 1 201 ? 21.823 15.191 41.051 1.00 36.35 193 LYS A C 1
ATOM 1413 O O . LYS A 1 201 ? 21.603 14.028 40.721 1.00 37.77 193 LYS A O 1
ATOM 1419 N N . VAL A 1 202 ? 22.956 15.585 41.621 1.00 35.93 194 VAL A N 1
ATOM 1420 C CA . VAL A 1 202 ? 23.983 14.650 42.054 1.00 35.53 194 VAL A CA 1
ATOM 1421 C C . VAL A 1 202 ? 23.443 13.772 43.178 1.00 39.32 194 VAL A C 1
ATOM 1422 O O . VAL A 1 202 ? 23.657 12.559 43.196 1.00 38.31 194 VAL A O 1
ATOM 1426 N N . SER A 1 203 ? 22.734 14.402 44.112 1.00 42.20 195 SER A N 1
ATOM 1427 C CA . SER A 1 203 ? 22.204 13.717 45.288 1.00 42.55 195 SER A CA 1
ATOM 1428 C C . SER A 1 203 ? 21.300 12.534 44.924 1.00 42.29 195 SER A C 1
ATOM 1429 O O . SER A 1 203 ? 21.383 11.468 45.536 1.00 42.60 195 SER A O 1
ATOM 1432 N N . THR A 1 204 ? 20.451 12.726 43.919 1.00 42.35 196 THR A N 1
ATOM 1433 C CA . THR A 1 204 ? 19.493 11.705 43.512 1.00 42.78 196 THR A CA 1
ATOM 1434 C C . THR A 1 204 ? 20.178 10.460 42.951 1.00 42.25 196 THR A C 1
ATOM 1435 O O . THR A 1 204 ? 19.697 9.343 43.134 1.00 44.02 196 THR A O 1
ATOM 1439 N N . LYS A 1 205 ? 21.321 10.646 42.302 1.00 40.80 197 LYS A N 1
ATOM 1440 C CA . LYS A 1 205 ? 22.042 9.521 41.722 1.00 40.69 197 LYS A CA 1
ATOM 1441 C C . LYS A 1 205 ? 23.395 9.337 42.389 1.00 40.52 197 LYS A C 1
ATOM 1442 O O . LYS A 1 205 ? 24.341 8.856 41.768 1.00 40.50 197 LYS A O 1
ATOM 1448 N N . LEU A 1 206 ? 23.479 9.716 43.659 1.00 41.25 198 LEU A N 1
ATOM 1449 C CA . LEU A 1 206 ? 24.737 9.647 44.394 1.00 42.46 198 LEU A CA 1
ATOM 1450 C C . LEU A 1 206 ? 25.253 8.217 44.537 1.00 42.94 198 LEU A C 1
ATOM 1451 O O . LEU A 1 206 ? 26.438 7.964 44.340 1.00 42.13 198 LEU A O 1
ATOM 1456 N N . ASP A 1 207 ? 24.366 7.287 44.876 1.00 44.25 199 ASP A N 1
ATOM 1457 C CA . ASP A 1 207 ? 24.755 5.888 45.013 1.00 45.16 199 ASP A CA 1
ATOM 1458 C C . ASP A 1 207 ? 25.171 5.319 43.670 1.00 43.03 199 ASP A C 1
ATOM 1459 O O . ASP A 1 207 ? 26.112 4.532 43.587 1.00 44.00 199 ASP A O 1
ATOM 1464 N N . VAL A 1 208 ? 24.463 5.728 42.622 1.00 39.67 200 VAL A N 1
ATOM 1465 C CA . VAL A 1 208 ? 24.786 5.316 41.265 1.00 39.30 200 VAL A CA 1
ATOM 1466 C C . VAL A 1 208 ? 26.195 5.760 40.908 1.00 40.81 200 VAL A C 1
ATOM 1467 O O . VAL A 1 208 ? 26.994 4.974 40.402 1.00 41.31 200 VAL A O 1
ATOM 1471 N N . LEU A 1 209 ? 26.499 7.024 41.192 1.00 40.99 201 LEU A N 1
ATOM 1472 C CA . LEU A 1 209 ? 27.804 7.594 40.875 1.00 40.45 201 LEU A CA 1
ATOM 1473 C C . LEU A 1 209 ? 28.936 6.895 41.626 1.00 40.89 201 LEU A C 1
ATOM 1474 O O . LEU A 1 209 ? 29.950 6.539 41.031 1.00 41.29 201 LEU A O 1
ATOM 1479 N N . ASN A 1 210 ? 28.760 6.711 42.930 1.00 41.51 202 ASN A N 1
ATOM 1480 C CA . ASN A 1 210 ? 29.779 6.076 43.763 1.00 43.61 202 ASN A CA 1
ATOM 1481 C C . ASN A 1 210 ? 30.003 4.615 43.367 1.00 43.91 202 ASN A C 1
ATOM 1482 O O . ASN A 1 210 ? 31.138 4.131 43.349 1.00 44.76 202 ASN A O 1
ATOM 1487 N N . SER A 1 211 ? 28.918 3.925 43.033 1.00 43.30 203 SER A N 1
ATOM 1488 C CA . SER A 1 211 ? 28.997 2.526 42.630 1.00 44.88 203 SER A CA 1
ATOM 1489 C C . SER A 1 211 ? 29.777 2.372 41.333 1.00 45.76 203 SER A C 1
ATOM 1490 O O . SER A 1 211 ? 30.658 1.523 41.222 1.00 47.39 203 SER A O 1
ATOM 1493 N N . LEU A 1 212 ? 29.457 3.208 40.354 1.00 45.60 204 LEU A N 1
ATOM 1494 C CA . LEU A 1 212 ? 30.109 3.144 39.054 1.00 45.66 204 LEU A CA 1
ATOM 1495 C C . LEU A 1 212 ? 31.547 3.650 39.146 1.00 47.55 204 LEU A C 1
ATOM 1496 O O . LEU A 1 212 ? 32.392 3.286 38.327 1.00 47.95 204 LEU A O 1
ATOM 1501 N N . SER A 1 213 ? 31.823 4.477 40.152 1.00 48.73 205 SER A N 1
ATOM 1502 C CA . SER A 1 213 ? 33.164 5.015 40.358 1.00 51.71 205 SER A CA 1
ATOM 1503 C C . SER A 1 213 ? 34.158 3.883 40.596 1.00 54.66 205 SER A C 1
ATOM 1504 O O . SER A 1 213 ? 35.332 3.991 40.239 1.00 56.46 205 SER A O 1
ATOM 1507 N N . GLY A 1 214 ? 33.684 2.806 41.214 1.00 55.60 206 GLY A N 1
ATOM 1508 C CA . GLY A 1 214 ? 34.511 1.641 41.464 1.00 57.37 206 GLY A CA 1
ATOM 1509 C C . GLY A 1 214 ? 34.624 0.697 40.280 1.00 58.27 206 GLY A C 1
ATOM 1510 O O . GLY A 1 214 ? 35.572 -0.083 40.192 1.00 60.54 206 GLY A O 1
ATOM 1511 N N . ILE A 1 215 ? 33.662 0.767 39.365 1.00 56.42 207 ILE A N 1
ATOM 1512 C CA . ILE A 1 215 ? 33.618 -0.161 38.238 1.00 55.36 207 ILE A CA 1
ATOM 1513 C C . ILE A 1 215 ? 34.183 0.457 36.956 1.00 55.69 207 ILE A C 1
ATOM 1514 O O . ILE A 1 215 ? 34.816 -0.233 36.157 1.00 56.74 207 ILE A O 1
ATOM 1516 N N . CYS A 1 216 ? 33.960 1.755 36.767 1.00 54.47 208 CYS A N 1
ATOM 1517 C CA . CYS A 1 216 ? 34.324 2.422 35.517 1.00 55.66 208 CYS A CA 1
ATOM 1518 C C . CYS A 1 216 ? 35.785 2.824 35.401 1.00 57.70 208 CYS A C 1
ATOM 1519 O O . CYS A 1 216 ? 36.471 3.049 36.398 1.00 58.98 208 CYS A O 1
ATOM 1522 N N . ASP A 1 217 ? 36.245 2.909 34.157 1.00 58.14 209 ASP A N 1
ATOM 1523 C CA . ASP A 1 217 ? 37.539 3.490 33.832 1.00 59.28 209 ASP A CA 1
ATOM 1524 C C . ASP A 1 217 ? 37.361 4.998 33.661 1.00 58.97 209 ASP A C 1
ATOM 1525 O O . ASP A 1 217 ? 38.206 5.793 34.079 1.00 60.57 209 ASP A O 1
ATOM 1530 N N . GLN A 1 218 ? 36.243 5.379 33.046 1.00 56.72 210 GLN A N 1
ATOM 1531 C CA . GLN A 1 218 ? 35.870 6.783 32.898 1.00 55.22 210 GLN A CA 1
ATOM 1532 C C . GLN A 1 218 ? 34.382 7.006 33.159 1.00 51.88 210 GLN A C 1
ATOM 1533 O O . GLN A 1 218 ? 33.547 6.166 32.818 1.00 51.01 210 GLN A O 1
ATOM 1539 N N . LEU A 1 219 ? 34.059 8.144 33.765 1.00 49.98 211 LEU A N 1
ATOM 1540 C CA . LEU A 1 219 ? 32.683 8.457 34.131 1.00 46.86 211 LEU A CA 1
ATOM 1541 C C . LEU A 1 219 ? 32.220 9.748 33.457 1.00 44.82 211 LEU A C 1
ATOM 1542 O O . LEU A 1 219 ? 32.589 10.839 33.881 1.00 44.79 211 LEU A O 1
ATOM 1547 N N . ILE A 1 220 ? 31.439 9.614 32.388 1.00 42.58 212 ILE A N 1
ATOM 1548 C CA . ILE A 1 220 ? 30.866 10.766 31.697 1.00 39.86 212 ILE A CA 1
ATOM 1549 C C . ILE A 1 220 ? 29.596 11.225 32.403 1.00 37.32 212 ILE A C 1
ATOM 1550 O O . ILE A 1 220 ? 28.700 10.424 32.663 1.00 37.13 212 ILE A O 1
ATOM 1555 N N . VAL A 1 221 ? 29.509 12.517 32.699 1.00 35.33 213 VAL A N 1
ATOM 1556 C CA . VAL A 1 221 ? 28.337 13.048 33.381 1.00 33.20 213 VAL A CA 1
ATOM 1557 C C . VAL A 1 221 ? 27.572 14.013 32.478 1.00 33.40 213 VAL A C 1
ATOM 1558 O O . VAL A 1 221 ? 28.129 14.569 31.535 1.00 35.84 213 VAL A O 1
ATOM 1562 N N . GLY A 1 222 ? 26.286 14.188 32.757 1.00 31.28 214 GLY A N 1
ATOM 1563 C CA . GLY A 1 222 ? 25.440 15.034 31.937 1.00 30.83 214 GLY A CA 1
ATOM 1564 C C . GLY A 1 222 ? 24.447 15.834 32.760 1.00 31.08 214 GLY A C 1
ATOM 1565 O O . GLY A 1 222 ? 24.130 15.462 33.889 1.00 30.71 214 GLY A O 1
ATOM 1566 N N . GLY A 1 223 ? 23.959 16.932 32.188 1.00 31.07 215 GLY A N 1
ATOM 1567 C CA . GLY A 1 223 ? 22.943 17.762 32.813 1.00 32.30 215 GLY A CA 1
ATOM 1568 C C . GLY A 1 223 ? 23.344 18.452 34.103 1.00 32.66 215 GLY A C 1
ATOM 1569 O O . GLY A 1 223 ? 24.465 18.943 34.226 1.00 34.62 215 GLY A O 1
ATOM 1570 N N . GLY A 1 224 ? 22.422 18.496 35.060 1.00 31.64 216 GLY A N 1
ATOM 1571 C CA . GLY A 1 224 ? 22.672 19.138 36.338 1.00 31.48 216 GLY A CA 1
ATOM 1572 C C . GLY A 1 224 ? 23.851 18.529 37.071 1.00 30.74 216 GLY A C 1
ATOM 1573 O O . GLY A 1 224 ? 24.617 19.227 37.734 1.00 30.85 216 GLY A O 1
ATOM 1574 N N . ILE A 1 225 ? 23.996 17.215 36.935 1.00 29.94 217 ILE A N 1
ATOM 1575 C CA . ILE A 1 225 ? 25.114 16.494 37.522 1.00 29.43 217 ILE A CA 1
ATOM 1576 C C . ILE A 1 225 ? 26.430 17.004 36.938 1.00 30.67 217 ILE A C 1
ATOM 1577 O O . ILE A 1 225 ? 27.379 17.297 37.671 1.00 31.09 217 ILE A O 1
ATOM 1582 N N . ALA A 1 226 ? 26.472 17.129 35.615 1.00 31.26 218 ALA A N 1
ATOM 1583 C CA . ALA A 1 226 ? 27.671 17.593 34.927 1.00 32.79 218 ALA A CA 1
ATOM 1584 C C . ALA A 1 226 ? 28.038 19.015 35.356 1.00 34.67 218 ALA A C 1
ATOM 1585 O O . ALA A 1 226 ? 29.219 19.338 35.487 1.00 36.87 218 ALA A O 1
ATOM 1587 N N . ASN A 1 227 ? 27.034 19.861 35.568 1.00 33.34 219 ASN A N 1
ATOM 1588 C CA . ASN A 1 227 ? 27.288 21.238 35.996 1.00 33.40 219 ASN A CA 1
ATOM 1589 C C . ASN A 1 227 ? 27.924 21.268 37.390 1.00 34.29 219 ASN A C 1
ATOM 1590 O O . ASN A 1 227 ? 28.813 22.078 37.652 1.00 35.41 219 ASN A O 1
ATOM 1595 N N . THR A 1 228 ? 27.474 20.379 38.274 1.00 34.14 220 THR A N 1
ATOM 1596 C CA . THR A 1 228 ? 28.041 20.276 39.620 1.00 34.02 220 THR A CA 1
ATOM 1597 C C . THR A 1 228 ? 29.496 19.794 39.582 1.00 35.54 220 THR A C 1
ATOM 1598 O O . THR A 1 228 ? 30.335 20.273 40.350 1.00 36.66 220 THR A O 1
ATOM 1602 N N . PHE A 1 229 ? 29.793 18.845 38.698 1.00 35.00 221 PHE A N 1
ATOM 1603 C CA . PHE A 1 229 ? 31.168 18.382 38.519 1.00 37.98 221 PHE A CA 1
ATOM 1604 C C . PHE A 1 229 ? 32.014 19.463 37.861 1.00 41.74 221 PHE A C 1
ATOM 1605 O O . PHE A 1 229 ? 33.216 19.572 38.115 1.00 44.10 221 PHE A O 1
ATOM 1613 N N . LEU A 1 230 ? 31.378 20.250 37.000 1.00 41.81 222 LEU A N 1
ATOM 1614 C CA . LEU A 1 230 ? 32.055 21.348 36.332 1.00 44.20 222 LEU A CA 1
ATOM 1615 C C . LEU A 1 230 ? 32.466 22.395 37.359 1.00 45.55 222 LEU A C 1
ATOM 1616 O O . LEU A 1 230 ? 33.566 22.943 37.297 1.00 47.32 222 LEU A O 1
ATOM 1621 N N . ALA A 1 231 ? 31.573 22.664 38.306 1.00 44.37 223 ALA A N 1
ATOM 1622 C CA . ALA A 1 231 ? 31.859 23.593 39.393 1.00 43.74 223 ALA A CA 1
ATOM 1623 C C . ALA A 1 231 ? 32.946 23.019 40.300 1.00 43.56 223 ALA A C 1
ATOM 1624 O O . ALA A 1 231 ? 33.746 23.757 40.878 1.00 44.71 223 ALA A O 1
ATOM 1626 N N . ALA A 1 232 ? 32.975 21.693 40.400 1.00 42.22 224 ALA A N 1
ATOM 1627 C CA . ALA A 1 232 ? 33.951 20.999 41.231 1.00 43.05 224 ALA A CA 1
ATOM 1628 C C . ALA A 1 232 ? 35.356 21.171 40.666 1.00 45.31 224 ALA A C 1
ATOM 1629 O O . ALA A 1 232 ? 36.341 21.090 41.398 1.00 46.88 224 ALA A O 1
ATOM 1631 N N . ALA A 1 233 ? 35.443 21.404 39.361 1.00 45.93 225 ALA A N 1
ATOM 1632 C CA . ALA A 1 233 ? 36.727 21.628 38.710 1.00 48.99 225 ALA A CA 1
ATOM 1633 C C . ALA A 1 233 ? 37.148 23.099 38.784 1.00 50.70 225 ALA A C 1
ATOM 1634 O O . ALA A 1 233 ? 38.180 23.482 38.237 1.00 52.48 225 ALA A O 1
ATOM 1636 N N . GLY A 1 234 ? 36.346 23.921 39.454 1.00 49.77 226 GLY A N 1
ATOM 1637 C CA . GLY A 1 234 ? 36.704 25.314 39.667 1.00 50.97 226 GLY A CA 1
ATOM 1638 C C . GLY A 1 234 ? 36.196 26.308 38.640 1.00 50.62 226 GLY A C 1
ATOM 1639 O O . GLY A 1 234 ? 36.646 27.454 38.608 1.00 52.20 226 GLY A O 1
ATOM 1640 N N . TYR A 1 235 ? 35.281 25.869 37.783 1.00 48.73 227 TYR A N 1
ATOM 1641 C CA . TYR A 1 235 ? 34.696 26.750 36.776 1.00 50.24 227 TYR A CA 1
ATOM 1642 C C . TYR A 1 235 ? 33.459 27.479 37.274 1.00 51.18 227 TYR A C 1
ATOM 1643 O O . TYR A 1 235 ? 32.815 27.057 38.232 1.00 51.11 227 TYR A O 1
ATOM 1652 N N . ASN A 1 236 ? 33.148 28.586 36.612 1.00 52.19 228 ASN A N 1
ATOM 1653 C CA . ASN A 1 236 ? 31.931 29.334 36.884 1.00 53.13 228 ASN A CA 1
ATOM 1654 C C . ASN A 1 236 ? 30.809 28.744 36.045 1.00 51.53 228 ASN A C 1
ATOM 1655 O O . ASN A 1 236 ? 31.000 28.480 34.870 1.00 52.46 228 ASN A O 1
ATOM 1660 N N . VAL A 1 237 ? 29.652 28.501 36.649 1.00 48.00 229 VAL A N 1
ATOM 1661 C CA . VAL A 1 237 ? 28.538 27.920 35.908 1.00 46.17 229 VAL A CA 1
ATOM 1662 C C . VAL A 1 237 ? 27.400 28.931 35.777 1.00 45.52 229 VAL A C 1
ATOM 1663 O O . VAL A 1 237 ? 26.354 28.620 35.211 1.00 45.17 229 VAL A O 1
ATOM 1667 N N . GLY A 1 238 ? 27.607 30.135 36.303 1.00 45.27 230 GLY A N 1
ATOM 1668 C CA . GLY A 1 238 ? 26.600 31.179 36.222 1.00 44.82 230 GLY A CA 1
ATOM 1669 C C . GLY A 1 238 ? 25.299 30.766 36.885 1.00 43.79 230 GLY A C 1
ATOM 1670 O O . GLY A 1 238 ? 25.280 30.384 38.057 1.00 42.54 230 GLY A O 1
ATOM 1671 N N . LYS A 1 239 ? 24.205 30.832 36.133 1.00 43.86 231 LYS A N 1
ATOM 1672 C CA . LYS A 1 239 ? 22.906 30.432 36.660 1.00 44.24 231 LYS A CA 1
ATOM 1673 C C . LYS A 1 239 ? 22.498 29.033 36.201 1.00 43.27 231 LYS A C 1
ATOM 1674 O O . LYS A 1 239 ? 21.312 28.712 36.161 1.00 42.90 231 LYS A O 1
ATOM 1680 N N . SER A 1 240 ? 23.479 28.205 35.854 1.00 43.07 232 SER A N 1
ATOM 1681 C CA . SER A 1 240 ? 23.200 26.827 35.465 1.00 43.09 232 SER A CA 1
ATOM 1682 C C . SER A 1 240 ? 22.612 26.038 36.633 1.00 43.51 232 SER A C 1
ATOM 1683 O O . SER A 1 240 ? 22.851 26.363 37.796 1.00 43.96 232 SER A O 1
ATOM 1686 N N . LEU A 1 241 ? 21.835 25.008 36.314 1.00 43.45 233 LEU A N 1
ATOM 1687 C CA . LEU A 1 241 ? 21.316 24.095 37.323 1.00 43.92 233 LEU A CA 1
ATOM 1688 C C . LEU A 1 241 ? 22.434 23.209 37.872 1.00 44.20 233 LEU A C 1
ATOM 1689 O O . LEU A 1 241 ? 23.033 22.424 37.134 1.00 44.29 233 LEU A O 1
ATOM 1694 N N . TYR A 1 242 ? 22.717 23.343 39.165 1.00 44.88 234 TYR A N 1
ATOM 1695 C CA . TYR A 1 242 ? 23.689 22.481 39.839 1.00 44.59 234 TYR A CA 1
ATOM 1696 C C . TYR A 1 242 ? 23.417 22.446 41.344 1.00 44.20 234 TYR A C 1
ATOM 1697 O O . TYR A 1 242 ? 22.602 23.212 41.850 1.00 44.87 234 TYR A O 1
ATOM 1706 N N . GLU A 1 243 ? 24.083 21.540 42.051 1.00 43.62 235 GLU A N 1
ATOM 1707 C CA . GLU A 1 243 ? 23.916 21.421 43.495 1.00 44.21 235 GLU A CA 1
ATOM 1708 C C . GLU A 1 243 ? 25.155 21.935 44.208 1.00 45.91 235 GLU A C 1
ATOM 1709 O O . GLU A 1 243 ? 26.190 21.266 44.223 1.00 46.10 235 GLU A O 1
ATOM 1715 N N . ALA A 1 244 ? 25.042 23.108 44.822 1.00 47.65 236 ALA A N 1
ATOM 1716 C CA . ALA A 1 244 ? 26.170 23.721 45.512 1.00 50.59 236 ALA A CA 1
ATOM 1717 C C . ALA A 1 244 ? 26.597 22.894 46.723 1.00 51.70 236 ALA A C 1
ATOM 1718 O O . ALA A 1 244 ? 27.773 22.876 47.085 1.00 52.28 236 ALA A O 1
ATOM 1720 N N . ASP A 1 245 ? 25.640 22.205 47.341 1.00 51.82 237 ASP A N 1
ATOM 1721 C CA . ASP A 1 245 ? 25.912 21.458 48.567 1.00 52.90 237 ASP A CA 1
ATOM 1722 C C . ASP A 1 245 ? 26.642 20.145 48.284 1.00 50.23 237 ASP A C 1
ATOM 1723 O O . ASP A 1 245 ? 27.154 19.510 49.205 1.00 51.89 237 ASP A O 1
ATOM 1728 N N . LEU A 1 246 ? 26.704 19.748 47.016 1.00 45.87 238 LEU A N 1
ATOM 1729 C CA . LEU A 1 246 ? 27.375 18.504 46.650 1.00 43.87 238 LEU A CA 1
ATOM 1730 C C . LEU A 1 246 ? 28.579 18.718 45.737 1.00 43.55 238 LEU A C 1
ATOM 1731 O O . LEU A 1 246 ? 29.053 17.779 45.102 1.00 42.97 238 LEU A O 1
ATOM 1736 N N . VAL A 1 247 ? 29.074 19.949 45.676 1.00 44.14 239 VAL A N 1
ATOM 1737 C CA . VAL A 1 247 ? 30.267 20.246 44.891 1.00 44.14 239 VAL A CA 1
ATOM 1738 C C . VAL A 1 247 ? 31.475 19.497 45.458 1.00 46.03 239 VAL A C 1
ATOM 1739 O O . VAL A 1 247 ? 32.270 18.921 44.713 1.00 44.92 239 VAL A O 1
ATOM 1743 N N . GLU A 1 248 ? 31.602 19.507 46.782 1.00 48.55 240 GLU A N 1
ATOM 1744 C CA . GLU A 1 248 ? 32.732 18.875 47.452 1.00 49.88 240 GLU A CA 1
ATOM 1745 C C . GLU A 1 248 ? 32.678 17.354 47.318 1.00 50.09 240 GLU A C 1
ATOM 1746 O O . GLU A 1 248 ? 33.713 16.691 47.262 1.00 51.10 240 GLU A O 1
ATOM 1748 N N . THR A 1 249 ? 31.468 16.806 47.267 1.00 47.97 241 THR A N 1
ATOM 1749 C CA . THR A 1 249 ? 31.292 15.371 47.082 1.00 47.77 241 THR A CA 1
ATOM 1750 C C . THR A 1 249 ? 31.655 14.984 45.653 1.00 47.69 241 THR A C 1
ATOM 1751 O O . THR A 1 249 ? 32.304 13.961 45.424 1.00 48.47 241 THR A O 1
ATOM 1755 N N . ALA A 1 250 ? 31.243 15.812 44.696 1.00 46.52 242 ALA A N 1
ATOM 1756 C CA . ALA A 1 250 ? 31.547 15.567 43.290 1.00 45.48 242 ALA A CA 1
ATOM 1757 C C . ALA A 1 250 ? 33.052 15.632 43.089 1.00 46.79 242 ALA A C 1
ATOM 1758 O O . ALA A 1 250 ? 33.633 14.839 42.345 1.00 48.42 242 ALA A O 1
ATOM 1760 N N . LYS A 1 251 ? 33.666 16.588 43.777 1.00 45.80 243 LYS A N 1
ATOM 1761 C CA . LYS A 1 251 ? 35.111 16.778 43.787 1.00 46.79 243 LYS A CA 1
ATOM 1762 C C . LYS A 1 251 ? 35.846 15.502 44.205 1.00 46.86 243 LYS A C 1
ATOM 1763 O O . LYS A 1 251 ? 36.803 15.082 43.552 1.00 47.21 243 LYS A O 1
ATOM 1769 N N . GLN A 1 252 ? 35.388 14.887 45.290 1.00 46.14 244 GLN A N 1
ATOM 1770 C CA . GLN A 1 252 ? 35.992 13.656 45.786 1.00 46.33 244 GLN A CA 1
ATOM 1771 C C . GLN A 1 252 ? 35.820 12.520 44.777 1.00 44.71 244 GLN A C 1
ATOM 1772 O O . GLN A 1 252 ? 36.729 11.712 44.581 1.00 46.00 244 GLN A O 1
ATOM 1774 N N . ILE A 1 253 ? 34.658 12.473 44.132 1.00 41.98 245 ILE A N 1
ATOM 1775 C CA . ILE A 1 253 ? 34.373 11.453 43.127 1.00 41.38 245 ILE A CA 1
ATOM 1776 C C . ILE A 1 253 ? 35.310 11.603 41.934 1.00 42.92 245 ILE A C 1
ATOM 1777 O O . ILE A 1 253 ? 35.858 10.619 41.438 1.00 44.31 245 ILE A O 1
ATOM 1782 N N . ALA A 1 254 ? 35.498 12.841 41.484 1.00 42.89 246 ALA A N 1
ATOM 1783 C CA . ALA A 1 254 ? 36.340 13.123 40.326 1.00 43.46 246 ALA A CA 1
ATOM 1784 C C . ALA A 1 254 ? 37.794 12.748 40.596 1.00 45.95 246 ALA A C 1
ATOM 1785 O O . ALA A 1 254 ? 38.583 12.569 39.667 1.00 47.19 246 ALA A O 1
ATOM 1787 N N . ALA A 1 255 ? 38.144 12.644 41.873 1.00 47.01 247 ALA A N 1
ATOM 1788 C CA . ALA A 1 255 ? 39.487 12.239 42.269 1.00 50.19 247 ALA A CA 1
ATOM 1789 C C . ALA A 1 255 ? 39.620 10.720 42.293 1.00 52.33 247 ALA A C 1
ATOM 1790 O O . ALA A 1 255 ? 40.713 10.188 42.092 1.00 55.36 247 ALA A O 1
ATOM 1792 N N . LYS A 1 256 ? 38.511 10.029 42.553 1.00 50.79 248 LYS A N 1
ATOM 1793 C CA . LYS A 1 256 ? 38.510 8.568 42.650 1.00 52.68 248 LYS A CA 1
ATOM 1794 C C . LYS A 1 256 ? 38.410 7.903 41.283 1.00 51.89 248 LYS A C 1
ATOM 1795 O O . LYS A 1 256 ? 38.927 6.804 41.076 1.00 52.35 248 LYS A O 1
ATOM 1797 N N . VAL A 1 257 ? 37.747 8.578 40.351 1.00 50.16 249 VAL A N 1
ATOM 1798 C CA . VAL A 1 257 ? 37.541 8.032 39.017 1.00 48.33 249 VAL A CA 1
ATOM 1799 C C . VAL A 1 257 ? 37.667 9.150 37.990 1.00 47.50 249 VAL A C 1
ATOM 1800 O O . VAL A 1 257 ? 37.392 10.313 38.287 1.00 46.57 249 VAL A O 1
ATOM 1804 N N . SER A 1 258 ? 38.098 8.796 36.784 1.00 48.20 250 SER A N 1
ATOM 1805 C CA . SER A 1 258 ? 38.257 9.775 35.722 1.00 49.96 250 SER A CA 1
ATOM 1806 C C . SER A 1 258 ? 36.921 10.303 35.233 1.00 49.70 250 SER A C 1
ATOM 1807 O O . SER A 1 258 ? 36.141 9.566 34.627 1.00 48.50 250 SER A O 1
ATOM 1810 N N . VAL A 1 259 ? 36.659 11.578 35.506 1.00 49.93 251 VAL A N 1
ATOM 1811 C CA . VAL A 1 259 ? 35.453 12.224 35.021 1.00 49.48 251 VAL A CA 1
ATOM 1812 C C . VAL A 1 259 ? 35.837 13.296 34.012 1.00 52.48 251 VAL A C 1
ATOM 1813 O O . VAL A 1 259 ? 36.189 14.412 34.394 1.00 53.80 251 VAL A O 1
ATOM 1817 N N . PRO A 1 260 ? 35.762 12.959 32.716 1.00 53.98 252 PRO A N 1
ATOM 1818 C CA . PRO A 1 260 ? 36.112 13.888 31.639 1.00 55.39 252 PRO A CA 1
ATOM 1819 C C . PRO A 1 260 ? 35.251 15.140 31.684 1.00 55.31 252 PRO A C 1
ATOM 1820 O O . PRO A 1 260 ? 34.042 15.038 31.878 1.00 55.20 252 PRO A O 1
ATOM 1824 N N . LEU A 1 261 ? 35.866 16.303 31.511 1.00 55.45 253 LEU A N 1
ATOM 1825 C CA . LEU A 1 261 ? 35.127 17.557 31.568 1.00 54.89 253 LEU A CA 1
ATOM 1826 C C . LEU A 1 261 ? 35.051 18.213 30.201 1.00 54.41 253 LEU A C 1
ATOM 1827 O O . LEU A 1 261 ? 36.038 18.256 29.470 1.00 56.12 253 LEU A O 1
ATOM 1832 N N . PRO A 1 262 ? 33.864 18.725 29.857 1.00 52.55 254 PRO A N 1
ATOM 1833 C CA . PRO A 1 262 ? 33.625 19.478 28.624 1.00 53.08 254 PRO A CA 1
ATOM 1834 C C . PRO A 1 262 ? 34.658 20.573 28.386 1.00 53.09 254 PRO A C 1
ATOM 1835 O O . PRO A 1 262 ? 35.116 21.205 29.338 1.00 52.94 254 PRO A O 1
ATOM 1839 N N . THR A 1 263 ? 35.038 20.770 27.129 1.00 53.46 255 THR A N 1
ATOM 1840 C CA . THR A 1 263 ? 35.928 21.865 26.769 1.00 53.67 255 THR A CA 1
ATOM 1841 C C . THR A 1 263 ? 35.104 23.033 26.222 1.00 52.56 255 THR A C 1
ATOM 1842 O O . THR A 1 263 ? 35.540 24.186 26.253 1.00 53.26 255 THR A O 1
ATOM 1846 N N . ASP A 1 264 ? 33.908 22.723 25.726 1.00 50.69 256 ASP A N 1
ATOM 1847 C CA . ASP A 1 264 ? 32.977 23.743 25.261 1.00 50.21 256 ASP A CA 1
ATOM 1848 C C . ASP A 1 264 ? 31.548 23.350 25.626 1.00 49.37 256 ASP A C 1
ATOM 1849 O O . ASP A 1 264 ? 31.256 22.172 25.847 1.00 49.82 256 ASP A O 1
ATOM 1854 N N . VAL A 1 265 ? 30.659 24.337 25.680 1.00 54.54 257 VAL A N 1
ATOM 1855 C CA . VAL A 1 265 ? 29.289 24.116 26.135 1.00 52.14 257 VAL A CA 1
ATOM 1856 C C . VAL A 1 265 ? 28.311 24.974 25.348 1.00 52.06 257 VAL A C 1
ATOM 1857 O O . VAL A 1 265 ? 28.695 25.952 24.707 1.00 52.62 257 VAL A O 1
ATOM 1861 N N . VAL A 1 266 ? 27.042 24.588 25.394 1.00 50.91 258 VAL A N 1
ATOM 1862 C CA . VAL A 1 266 ? 25.982 25.403 24.826 1.00 51.07 258 VAL A CA 1
ATOM 1863 C C . VAL A 1 266 ? 25.230 26.070 25.969 1.00 49.70 258 VAL A C 1
ATOM 1864 O O . VAL A 1 266 ? 24.761 25.402 26.893 1.00 48.42 258 VAL A O 1
ATOM 1868 N N . VAL A 1 267 ? 25.127 27.392 25.917 1.00 48.95 259 VAL A N 1
ATOM 1869 C CA . VAL A 1 267 ? 24.464 28.126 26.982 1.00 41.54 259 VAL A CA 1
ATOM 1870 C C . VAL A 1 267 ? 23.324 28.980 26.449 1.00 41.87 259 VAL A C 1
ATOM 1871 O O . VAL A 1 267 ? 23.239 29.262 25.255 1.00 43.66 259 VAL A O 1
ATOM 1875 N N . ALA A 1 268 ? 22.432 29.369 27.348 1.00 41.13 260 ALA A N 1
ATOM 1876 C CA . ALA A 1 268 ? 21.452 30.396 27.040 1.00 43.76 260 ALA A CA 1
ATOM 1877 C C . ALA A 1 268 ? 21.543 31.447 28.132 1.00 43.45 260 ALA A C 1
ATOM 1878 O O . ALA A 1 268 ? 21.946 31.146 29.256 1.00 43.50 260 ALA A O 1
ATOM 1880 N N . ASP A 1 269 ? 21.198 32.684 27.802 1.00 43.70 261 ASP A N 1
ATOM 1881 C CA . ASP A 1 269 ? 21.215 33.742 28.800 1.00 43.30 261 ASP A CA 1
ATOM 1882 C C . ASP A 1 269 ? 19.938 33.710 29.633 1.00 42.23 261 ASP A C 1
ATOM 1883 O O . ASP A 1 269 ? 18.841 33.605 29.089 1.00 42.60 261 ASP A O 1
ATOM 1888 N N . ALA A 1 270 ? 20.090 33.805 30.951 1.00 41.68 262 ALA A N 1
ATOM 1889 C CA . ALA A 1 270 ? 18.971 33.669 31.882 1.00 41.37 262 ALA A CA 1
ATOM 1890 C C . ALA A 1 270 ? 17.897 34.745 31.694 1.00 43.85 262 ALA A C 1
ATOM 1891 O O . ALA A 1 270 ? 16.785 34.598 32.191 1.00 42.66 262 ALA A O 1
ATOM 1893 N N . SER A 1 271 ? 18.228 35.833 31.003 1.00 45.42 263 SER A N 1
ATOM 1894 C CA . SER A 1 271 ? 17.246 36.890 30.756 1.00 47.74 263 SER A CA 1
ATOM 1895 C C . SER A 1 271 ? 16.171 36.406 29.783 1.00 48.20 263 SER A C 1
ATOM 1896 O O . SER A 1 271 ? 15.137 37.053 29.613 1.00 46.83 263 SER A O 1
ATOM 1899 N N . GLN A 1 272 ? 16.423 35.262 29.149 1.00 46.59 264 GLN A N 1
ATOM 1900 C CA . GLN A 1 272 ? 15.475 34.672 28.212 1.00 47.78 264 GLN A CA 1
ATOM 1901 C C . GLN A 1 272 ? 14.776 33.433 28.779 1.00 47.61 264 GLN A C 1
ATOM 1902 O O . GLN A 1 272 ? 14.116 32.699 28.040 1.00 48.90 264 GLN A O 1
ATOM 1908 N N . ILE A 1 273 ? 14.929 33.179 30.075 1.00 45.60 265 ILE A N 1
ATOM 1909 C CA . ILE A 1 273 ? 14.334 31.981 30.658 1.00 44.65 265 ILE A CA 1
ATOM 1910 C C . ILE A 1 273 ? 13.216 32.327 31.635 1.00 45.48 265 ILE A C 1
ATOM 1911 O O . ILE A 1 273 ? 13.435 33.028 32.628 1.00 45.30 265 ILE A O 1
ATOM 1916 N N . ASN A 1 274 ? 12.014 31.845 31.327 1.00 45.75 266 ASN A N 1
ATOM 1917 C CA . ASN A 1 274 ? 10.857 31.981 32.204 1.00 46.96 266 ASN A CA 1
ATOM 1918 C C . ASN A 1 274 ? 10.524 30.594 32.760 1.00 46.97 266 ASN A C 1
ATOM 1919 O O . ASN A 1 274 ? 10.084 29.729 32.006 1.00 46.97 266 ASN A O 1
ATOM 1924 N N . PHE A 1 275 ? 10.729 30.368 34.055 1.00 46.86 267 PHE A N 1
ATOM 1925 C CA . PHE A 1 275 ? 10.501 29.032 34.615 1.00 46.15 267 PHE A CA 1
ATOM 1926 C C . PHE A 1 275 ? 9.025 28.642 34.736 1.00 47.62 267 PHE A C 1
ATOM 1927 O O . PHE A 1 275 ? 8.722 27.471 34.980 1.00 47.01 267 PHE A O 1
ATOM 1935 N N . GLU A 1 276 ? 8.110 29.598 34.569 1.00 48.51 268 GLU A N 1
ATOM 1936 C CA . GLU A 1 276 ? 6.687 29.260 34.513 1.00 49.68 268 GLU A CA 1
ATOM 1937 C C . GLU A 1 276 ? 6.437 28.333 33.324 1.00 48.83 268 GLU A C 1
ATOM 1938 O O . GLU A 1 276 ? 5.574 27.455 33.371 1.00 48.62 268 GLU A O 1
ATOM 1944 N N . ASP A 1 277 ? 7.206 28.547 32.261 1.00 47.69 269 ASP A N 1
ATOM 1945 C CA . ASP A 1 277 ? 7.172 27.688 31.084 1.00 47.92 269 ASP A CA 1
ATOM 1946 C C . ASP A 1 277 ? 8.598 27.474 30.562 1.00 45.58 269 ASP A C 1
ATOM 1947 O O . ASP A 1 277 ? 9.025 28.100 29.585 1.00 44.73 269 ASP A O 1
ATOM 1952 N N . PHE A 1 278 ? 9.333 26.610 31.255 1.00 43.10 270 PHE A N 1
ATOM 1953 C CA . PHE A 1 278 ? 10.754 26.388 31.001 1.00 42.61 270 PHE A CA 1
ATOM 1954 C C . PHE A 1 278 ? 11.057 25.894 29.588 1.00 43.28 270 PHE A C 1
ATOM 1955 O O . PHE A 1 278 ? 11.885 26.479 28.888 1.00 41.43 270 PHE A O 1
ATOM 1963 N N . LEU A 1 279 ? 10.403 24.813 29.177 1.00 43.07 271 LEU A N 1
ATOM 1964 C CA . LEU A 1 279 ? 10.658 24.241 27.863 1.00 43.99 271 LEU A CA 1
ATOM 1965 C C . LEU A 1 279 ? 10.264 25.206 26.751 1.00 44.83 271 LEU A C 1
ATOM 1966 O O . LEU A 1 279 ? 10.939 25.294 25.724 1.00 44.47 271 LEU A O 1
ATOM 1971 N N . GLY A 1 280 ? 9.169 25.926 26.959 1.00 45.69 272 GLY A N 1
ATOM 1972 C CA . GLY A 1 280 ? 8.713 26.902 25.986 1.00 47.05 272 GLY A CA 1
ATOM 1973 C C . GLY A 1 280 ? 9.712 28.025 25.780 1.00 46.86 272 GLY A C 1
ATOM 1974 O O . GLY A 1 280 ? 10.039 28.384 24.648 1.00 47.84 272 GLY A O 1
ATOM 1975 N N . SER A 1 281 ? 10.227 28.566 26.878 1.00 47.15 273 SER A N 1
ATOM 1976 C CA . SER A 1 281 ? 11.148 29.689 26.780 1.00 48.40 273 SER A CA 1
ATOM 1977 C C . SER A 1 281 ? 12.534 29.216 26.355 1.00 49.04 273 SER A C 1
ATOM 1978 O O . SER A 1 281 ? 13.397 30.021 26.011 1.00 48.78 273 SER A O 1
ATOM 1981 N N . LEU A 1 282 ? 12.741 27.906 26.346 1.00 50.52 274 LEU A N 1
ATOM 1982 C CA . LEU A 1 282 ? 14.051 27.380 26.005 1.00 52.54 274 LEU A CA 1
ATOM 1983 C C . LEU A 1 282 ? 14.148 27.225 24.493 1.00 58.14 274 LEU A C 1
ATOM 1984 O O . LEU A 1 282 ? 15.196 27.478 23.893 1.00 58.29 274 LEU A O 1
ATOM 1989 N N . ALA A 1 283 ? 13.033 26.839 23.880 1.00 62.99 275 ALA A N 1
ATOM 1990 C CA . ALA A 1 283 ? 12.954 26.700 22.431 1.00 65.05 275 ALA A CA 1
ATOM 1991 C C . ALA A 1 283 ? 12.994 28.055 21.732 1.00 67.62 275 ALA A C 1
ATOM 1992 O O . ALA A 1 283 ? 13.499 28.170 20.615 1.00 70.71 275 ALA A O 1
ATOM 1994 N N . ALA A 1 284 ? 12.452 29.075 22.392 1.00 65.23 276 ALA A N 1
ATOM 1995 C CA . ALA A 1 284 ? 12.405 30.415 21.820 1.00 65.12 276 ALA A CA 1
ATOM 1996 C C . ALA A 1 284 ? 13.695 31.180 22.091 1.00 61.26 276 ALA A C 1
ATOM 1997 O O . ALA A 1 284 ? 13.977 32.184 21.441 1.00 62.61 276 ALA A O 1
ATOM 1999 N N . ALA A 1 285 ? 14.474 30.699 23.054 1.00 56.36 277 ALA A N 1
ATOM 2000 C CA . ALA A 1 285 ? 15.709 31.369 23.441 1.00 52.27 277 ALA A CA 1
ATOM 2001 C C . ALA A 1 285 ? 16.772 31.211 22.363 1.00 51.45 277 ALA A C 1
ATOM 2002 O O . ALA A 1 285 ? 16.659 30.355 21.484 1.00 51.69 277 ALA A O 1
ATOM 2004 N N . GLN A 1 286 ? 17.807 32.039 22.440 1.00 50.77 278 GLN A N 1
ATOM 2005 C CA . GLN A 1 286 ? 18.896 31.993 21.474 1.00 50.98 278 GLN A CA 1
ATOM 2006 C C . GLN A 1 286 ? 20.059 31.168 22.014 1.00 50.52 278 GLN A C 1
ATOM 2007 O O . GLN A 1 286 ? 20.706 31.560 22.987 1.00 50.37 278 GLN A O 1
ATOM 2009 N N . ALA A 1 287 ? 20.321 30.028 21.380 1.00 50.49 279 ALA A N 1
ATOM 2010 C CA . ALA A 1 287 ? 21.403 29.149 21.813 1.00 50.06 279 ALA A CA 1
ATOM 2011 C C . ALA A 1 287 ? 22.758 29.746 21.442 1.00 51.14 279 ALA A C 1
ATOM 2012 O O . ALA A 1 287 ? 22.914 30.316 20.363 1.00 53.23 279 ALA A O 1
ATOM 2014 N N . VAL A 1 288 ? 23.739 29.602 22.332 1.00 50.06 280 VAL A N 1
ATOM 2015 C CA . VAL A 1 288 ? 25.083 30.124 22.085 1.00 50.83 280 VAL A CA 1
ATOM 2016 C C . VAL A 1 288 ? 26.164 29.097 22.414 1.00 50.60 280 VAL A C 1
ATOM 2017 O O . VAL A 1 288 ? 26.197 28.553 23.517 1.00 48.91 280 VAL A O 1
ATOM 2021 N N . ILE A 1 289 ? 27.067 28.862 21.465 1.00 52.25 281 ILE A N 1
ATOM 2022 C CA . ILE A 1 289 ? 28.200 27.968 21.682 1.00 52.90 281 ILE A CA 1
ATOM 2023 C C . ILE A 1 289 ? 29.366 28.782 22.234 1.00 54.36 281 ILE A C 1
ATOM 2024 O O . ILE A 1 289 ? 29.807 29.742 21.605 1.00 55.70 281 ILE A O 1
ATOM 2029 N N . LYS A 1 290 ? 29.869 28.400 23.402 1.00 54.26 282 LYS A N 1
ATOM 2030 C CA . LYS A 1 290 ? 30.961 29.141 24.024 1.00 55.10 282 LYS A CA 1
ATOM 2031 C C . LYS A 1 290 ? 32.005 28.201 24.612 1.00 55.94 282 LYS A C 1
ATOM 2032 O O . LYS A 1 290 ? 31.704 27.055 24.935 1.00 55.15 282 LYS A O 1
ATOM 2034 N N . LYS A 1 291 ? 33.234 28.690 24.740 1.00 58.16 283 LYS A N 1
ATOM 2035 C CA . LYS A 1 291 ? 34.279 27.943 25.426 1.00 58.92 283 LYS A CA 1
ATOM 2036 C C . LYS A 1 291 ? 33.884 27.787 26.890 1.00 58.26 283 LYS A C 1
ATOM 2037 O O . LYS A 1 291 ? 33.186 28.640 27.441 1.00 57.03 283 LYS A O 1
ATOM 2039 N N . VAL A 1 292 ? 34.326 26.698 27.515 1.00 59.05 284 VAL A N 1
ATOM 2040 C CA . VAL A 1 292 ? 33.878 26.353 28.861 1.00 58.22 284 VAL A CA 1
ATOM 2041 C C . VAL A 1 292 ? 34.312 27.399 29.888 1.00 58.63 284 VAL A C 1
ATOM 2042 O O . VAL A 1 292 ? 33.662 27.572 30.911 1.00 57.30 284 VAL A O 1
ATOM 2046 N N . GLU A 1 293 ? 35.420 28.080 29.626 1.00 61.40 285 GLU A N 1
ATOM 2047 C CA . GLU A 1 293 ? 35.898 29.131 30.518 1.00 63.10 285 GLU A CA 1
ATOM 2048 C C . GLU A 1 293 ? 35.279 30.501 30.220 1.00 63.61 285 GLU A C 1
ATOM 2049 O O . GLU A 1 293 ? 35.437 31.435 31.003 1.00 64.18 285 GLU A O 1
ATOM 2055 N N . ASP A 1 294 ? 34.570 30.616 29.099 1.00 63.30 286 ASP A N 1
ATOM 2056 C CA . ASP A 1 294 ? 33.962 31.892 28.708 1.00 63.77 286 ASP A CA 1
ATOM 2057 C C . ASP A 1 294 ? 32.502 31.995 29.153 1.00 61.55 286 ASP A C 1
ATOM 2058 O O . ASP A 1 294 ? 31.705 32.704 28.540 1.00 61.59 286 ASP A O 1
ATOM 2063 N N . VAL A 1 295 ? 32.163 31.284 30.223 1.00 59.88 287 VAL A N 1
ATOM 2064 C CA . VAL A 1 295 ? 30.806 31.271 30.756 1.00 58.55 287 VAL A CA 1
ATOM 2065 C C . VAL A 1 295 ? 30.604 32.392 31.775 1.00 58.48 287 VAL A C 1
ATOM 2066 O O . VAL A 1 295 ? 31.336 32.490 32.760 1.00 59.64 287 VAL A O 1
ATOM 2070 N N . THR A 1 296 ? 29.612 33.242 31.530 1.00 57.43 288 THR A N 1
ATOM 2071 C CA . THR A 1 296 ? 29.356 34.385 32.403 1.00 56.22 288 THR A CA 1
ATOM 2072 C C . THR A 1 296 ? 28.384 34.066 33.538 1.00 53.60 288 THR A C 1
ATOM 2073 O O . THR A 1 296 ? 27.868 32.950 33.644 1.00 52.18 288 THR A O 1
ATOM 2077 N N . ALA A 1 297 ? 28.158 35.064 34.386 1.00 52.89 289 ALA A N 1
ATOM 2078 C CA . ALA A 1 297 ? 27.364 34.916 35.601 1.00 52.59 289 ALA A CA 1
ATOM 2079 C C . ALA A 1 297 ? 25.896 34.631 35.294 1.00 50.66 289 ALA A C 1
ATOM 2080 O O . ALA A 1 297 ? 25.194 34.015 36.098 1.00 50.63 289 ALA A O 1
ATOM 2082 N N . ASN A 1 298 ? 25.429 35.100 34.142 1.00 49.36 290 ASN A N 1
ATOM 2083 C CA . ASN A 1 298 ? 24.024 34.959 33.774 1.00 47.24 290 ASN A CA 1
ATOM 2084 C C . ASN A 1 298 ? 23.785 33.814 32.781 1.00 45.42 290 ASN A C 1
ATOM 2085 O O . ASN A 1 298 ? 22.697 33.695 32.219 1.00 44.22 290 ASN A O 1
ATOM 2090 N N . ASP A 1 299 ? 24.799 32.976 32.579 1.00 45.66 291 ASP A N 1
ATOM 2091 C CA . ASP A 1 299 ? 24.714 31.867 31.625 1.00 47.58 291 ASP A CA 1
ATOM 2092 C C . ASP A 1 299 ? 24.016 30.641 32.200 1.00 48.64 291 ASP A C 1
ATOM 2093 O O . ASP A 1 299 ? 24.026 30.417 33.409 1.00 48.51 291 ASP A O 1
ATOM 2098 N N . MET A 1 300 ? 23.421 29.844 31.318 1.00 44.26 292 MET A N 1
ATOM 2099 C CA . MET A 1 300 ? 22.864 28.547 31.698 1.00 44.63 292 MET A CA 1
ATOM 2100 C C . MET A 1 300 ? 23.347 27.437 30.767 1.00 45.66 292 MET A C 1
ATOM 2101 O O . MET A 1 300 ? 22.986 27.409 29.593 1.00 47.16 292 MET A O 1
ATOM 2106 N N . ILE A 1 301 ? 24.142 26.512 31.295 1.00 42.24 293 ILE A N 1
ATOM 2107 C CA . ILE A 1 301 ? 24.601 25.373 30.508 1.00 39.95 293 ILE A CA 1
ATOM 2108 C C . ILE A 1 301 ? 23.421 24.456 30.223 1.00 38.28 293 ILE A C 1
ATOM 2109 O O . ILE A 1 301 ? 22.752 23.983 31.139 1.00 37.67 293 ILE A O 1
ATOM 2114 N N . LEU A 1 302 ? 23.154 24.229 28.943 1.00 38.67 294 LEU A N 1
ATOM 2115 C CA . LEU A 1 302 ? 21.995 23.449 28.535 1.00 37.18 294 LEU A CA 1
ATOM 2116 C C . LEU A 1 302 ? 22.364 22.331 27.558 1.00 37.99 294 LEU A C 1
ATOM 2117 O O . LEU A 1 302 ? 21.493 21.567 27.139 1.00 38.43 294 LEU A O 1
ATOM 2122 N N . ASP A 1 303 ? 23.646 22.244 27.199 1.00 38.33 295 ASP A N 1
ATOM 2123 C CA . ASP A 1 303 ? 24.147 21.173 26.331 1.00 40.98 295 ASP A CA 1
ATOM 2124 C C . ASP A 1 303 ? 25.670 21.258 26.252 1.00 41.20 295 ASP A C 1
ATOM 2125 O O . ASP A 1 303 ? 26.250 22.288 26.582 1.00 36.71 295 ASP A O 1
ATOM 2130 N N . VAL A 1 304 ? 26.316 20.163 25.857 1.00 40.94 296 VAL A N 1
ATOM 2131 C CA . VAL A 1 304 ? 27.757 20.175 25.622 1.00 40.34 296 VAL A CA 1
ATOM 2132 C C . VAL A 1 304 ? 28.042 20.701 24.221 1.00 41.28 296 VAL A C 1
ATOM 2133 O O . VAL A 1 304 ? 27.203 20.587 23.329 1.00 41.96 296 VAL A O 1
ATOM 2137 N N . GLY A 1 305 ? 29.225 21.278 24.028 1.00 41.63 297 GLY A N 1
ATOM 2138 C CA . GLY A 1 305 ? 29.586 21.841 22.738 1.00 43.49 297 GLY A CA 1
ATOM 2139 C C . GLY A 1 305 ? 30.097 20.821 21.740 1.00 45.98 297 GLY A C 1
ATOM 2140 O O . GLY A 1 305 ? 30.279 19.657 22.090 1.00 46.60 297 GLY A O 1
ATOM 2141 N N . PRO A 1 306 ? 30.330 21.256 20.489 1.00 48.47 298 PRO A N 1
ATOM 2142 C CA . PRO A 1 306 ? 30.797 20.414 19.379 1.00 47.76 298 PRO A CA 1
ATOM 2143 C C . PRO A 1 306 ? 32.079 19.645 19.672 1.00 62.64 298 PRO A C 1
ATOM 2144 O O . PRO A 1 306 ? 32.193 18.490 19.264 1.00 64.00 298 PRO A O 1
ATOM 2148 N N . GLU A 1 307 ? 33.028 20.270 20.359 1.00 62.34 299 GLU A N 1
ATOM 2149 C CA . GLU A 1 307 ? 34.322 19.642 20.613 1.00 64.16 299 GLU A CA 1
ATOM 2150 C C . GLU A 1 307 ? 34.210 18.544 21.664 1.00 64.60 299 GLU A C 1
ATOM 2151 O O . GLU A 1 307 ? 34.797 17.469 21.528 1.00 64.20 299 GLU A O 1
ATOM 2157 N N . THR A 1 308 ? 33.453 18.830 22.714 1.00 64.84 300 THR A N 1
ATOM 2158 C CA . THR A 1 308 ? 33.242 17.881 23.794 1.00 63.79 300 THR A CA 1
ATOM 2159 C C . THR A 1 308 ? 32.542 16.634 23.274 1.00 63.44 300 THR A C 1
ATOM 2160 O O . THR A 1 308 ? 32.871 15.516 23.670 1.00 64.59 300 THR A O 1
ATOM 2164 N N . ALA A 1 309 ? 31.582 16.838 22.377 1.00 60.41 301 ALA A N 1
ATOM 2165 C CA . ALA A 1 309 ? 30.824 15.739 21.792 1.00 58.44 301 ALA A CA 1
ATOM 2166 C C . ALA A 1 309 ? 31.737 14.784 21.028 1.00 55.87 301 ALA A C 1
ATOM 2167 O O . ALA A 1 309 ? 31.545 13.573 21.072 1.00 54.61 301 ALA A O 1
ATOM 2169 N N . LYS A 1 310 ? 32.728 15.335 20.332 1.00 55.16 302 LYS A N 1
ATOM 2170 C CA . LYS A 1 310 ? 33.700 14.516 19.619 1.00 54.72 302 LYS A CA 1
ATOM 2171 C C . LYS A 1 310 ? 34.582 13.783 20.624 1.00 53.16 302 LYS A C 1
ATOM 2172 O O . LYS A 1 310 ? 34.914 12.609 20.434 1.00 53.43 302 LYS A O 1
ATOM 2174 N N . ALA A 1 311 ? 34.943 14.477 21.701 1.00 50.95 303 ALA A N 1
ATOM 2175 C CA . ALA A 1 311 ? 35.804 13.904 22.731 1.00 49.81 303 ALA A CA 1
ATOM 2176 C C . ALA A 1 311 ? 35.121 12.736 23.433 1.00 47.60 303 ALA A C 1
ATOM 2177 O O . ALA A 1 311 ? 35.746 11.706 23.699 1.00 46.94 303 ALA A O 1
ATOM 2179 N N . PHE A 1 312 ? 33.835 12.903 23.726 1.00 45.74 304 PHE A N 1
ATOM 2180 C CA . PHE A 1 312 ? 33.048 11.838 24.329 1.00 44.45 304 PHE A CA 1
ATOM 2181 C C . PHE A 1 312 ? 32.954 10.672 23.361 1.00 45.52 304 PHE A C 1
ATOM 2182 O O . PHE A 1 312 ? 33.042 9.513 23.762 1.00 44.57 304 PHE A O 1
ATOM 2190 N N . ALA A 1 313 ? 32.794 10.990 22.081 1.00 47.52 305 ALA A N 1
ATOM 2191 C CA . ALA A 1 313 ? 32.649 9.975 21.053 1.00 50.66 305 ALA A CA 1
ATOM 2192 C C . ALA A 1 313 ? 33.892 9.091 20.971 1.00 53.39 305 ALA A C 1
ATOM 2193 O O . ALA A 1 313 ? 33.779 7.864 20.933 1.00 54.16 305 ALA A O 1
ATOM 2195 N N . ASN A 1 314 ? 35.070 9.712 20.955 1.00 54.75 306 ASN A N 1
ATOM 2196 C CA . ASN A 1 314 ? 36.325 8.963 20.920 1.00 55.47 306 ASN A CA 1
ATOM 2197 C C . ASN A 1 314 ? 36.437 8.020 22.114 1.00 53.56 306 ASN A C 1
ATOM 2198 O O . ASN A 1 314 ? 36.848 6.867 21.967 1.00 53.56 306 ASN A O 1
ATOM 2203 N N . ILE A 1 315 ? 36.062 8.513 23.292 1.00 51.46 307 ILE A N 1
ATOM 2204 C CA . ILE A 1 315 ? 36.073 7.698 24.497 1.00 51.29 307 ILE A CA 1
ATOM 2205 C C . ILE A 1 315 ? 35.144 6.504 24.339 1.00 53.27 307 ILE A C 1
ATOM 2206 O O . ILE A 1 315 ? 35.514 5.374 24.659 1.00 54.84 307 ILE A O 1
ATOM 2211 N N . LEU A 1 316 ? 33.944 6.753 23.823 1.00 53.43 308 LEU A N 1
ATOM 2212 C CA . LEU A 1 316 ? 32.953 5.695 23.658 1.00 53.85 308 LEU A CA 1
ATOM 2213 C C . LEU A 1 316 ? 33.328 4.726 22.534 1.00 57.00 308 LEU A C 1
ATOM 2214 O O . LEU A 1 316 ? 32.928 3.562 22.552 1.00 56.44 308 LEU A O 1
ATOM 2219 N N . THR A 1 317 ? 34.092 5.209 21.560 1.00 59.76 309 THR A N 1
ATOM 2220 C CA . THR A 1 317 ? 34.521 4.371 20.447 1.00 61.06 309 THR A CA 1
ATOM 2221 C C . THR A 1 317 ? 35.618 3.410 20.896 1.00 60.63 309 THR A C 1
ATOM 2222 O O . THR A 1 317 ? 35.774 2.326 20.340 1.00 61.84 309 THR A O 1
ATOM 2224 N N . THR A 1 318 ? 36.365 3.818 21.917 1.00 58.44 310 THR A N 1
ATOM 2225 C CA . THR A 1 318 ? 37.492 3.045 22.426 1.00 58.66 310 THR A CA 1
ATOM 2226 C C . THR A 1 318 ? 37.042 2.004 23.455 1.00 56.05 310 THR A C 1
ATOM 2227 O O . THR A 1 318 ? 37.614 0.917 23.546 1.00 56.18 310 THR A O 1
ATOM 2231 N N . SER A 1 319 ? 36.007 2.334 24.220 1.00 53.29 311 SER A N 1
ATOM 2232 C CA . SER A 1 319 ? 35.515 1.442 25.266 1.00 51.09 311 SER A CA 1
ATOM 2233 C C . SER A 1 319 ? 34.962 0.143 24.693 1.00 51.16 311 SER A C 1
ATOM 2234 O O . SER A 1 319 ? 34.617 0.071 23.516 1.00 52.92 311 SER A O 1
ATOM 2237 N N . LYS A 1 320 ? 34.870 -0.878 25.538 1.00 49.56 312 LYS A N 1
ATOM 2238 C CA . LYS A 1 320 ? 34.317 -2.162 25.124 1.00 49.55 312 LYS A CA 1
ATOM 2239 C C . LYS A 1 320 ? 33.114 -2.513 25.989 1.00 47.20 312 LYS A C 1
ATOM 2240 O O . LYS A 1 320 ? 32.555 -3.604 25.884 1.00 46.59 312 LYS A O 1
ATOM 2246 N N . THR A 1 321 ? 32.717 -1.572 26.839 1.00 45.17 313 THR A N 1
ATOM 2247 C CA . THR A 1 321 ? 31.527 -1.733 27.666 1.00 43.40 313 THR A CA 1
ATOM 2248 C C . THR A 1 321 ? 30.943 -0.367 27.988 1.00 41.42 313 THR A C 1
ATOM 2249 O O . THR A 1 321 ? 31.630 0.483 28.551 1.00 41.68 313 THR A O 1
ATOM 2253 N N . ILE A 1 322 ? 29.679 -0.156 27.632 1.00 40.04 314 ILE A N 1
ATOM 2254 C CA . ILE A 1 322 ? 29.021 1.127 27.874 1.00 37.86 314 ILE A CA 1
ATOM 2255 C C . ILE A 1 322 ? 27.738 0.968 28.678 1.00 36.75 314 ILE A C 1
ATOM 2256 O O . ILE A 1 322 ? 26.850 0.214 28.286 1.00 37.85 314 ILE A O 1
ATOM 2261 N N . LEU A 1 323 ? 27.636 1.691 29.791 1.00 34.87 315 LEU A N 1
ATOM 2262 C CA . LEU A 1 323 ? 26.377 1.802 30.519 1.00 32.62 315 LEU A CA 1
ATOM 2263 C C . LEU A 1 323 ? 25.827 3.208 30.318 1.00 32.49 315 LEU A C 1
ATOM 2264 O O . LEU A 1 323 ? 26.445 4.193 30.721 1.00 32.44 315 LEU A O 1
ATOM 2269 N N . TRP A 1 324 ? 24.647 3.296 29.721 1.00 32.06 316 TRP A N 1
ATOM 2270 C CA . TRP A 1 324 ? 24.112 4.579 29.293 1.00 33.01 316 TRP A CA 1
ATOM 2271 C C . TRP A 1 324 ? 22.902 4.965 30.129 1.00 33.55 316 TRP A C 1
ATOM 2272 O O . TRP A 1 324 ? 21.835 4.358 30.011 1.00 34.93 316 TRP A O 1
ATOM 2283 N N . ASN A 1 325 ? 23.078 5.971 30.982 1.00 31.28 317 ASN A N 1
ATOM 2284 C CA . ASN A 1 325 ? 22.001 6.424 31.843 1.00 29.65 317 ASN A CA 1
ATOM 2285 C C . ASN A 1 325 ? 21.864 7.949 31.795 1.00 30.72 317 ASN A C 1
ATOM 2286 O O . ASN A 1 325 ? 22.144 8.635 32.779 1.00 29.06 317 ASN A O 1
ATOM 2291 N N . GLY A 1 326 ? 21.435 8.474 30.648 1.00 33.24 318 GLY A N 1
ATOM 2292 C CA . GLY A 1 326 ? 21.129 9.890 30.528 1.00 34.32 318 GLY A CA 1
ATOM 2293 C C . GLY A 1 326 ? 21.711 10.633 29.337 1.00 36.48 318 GLY A C 1
ATOM 2294 O O . GLY A 1 326 ? 22.709 10.202 28.760 1.00 40.14 318 GLY A O 1
ATOM 2295 N N . PRO A 1 327 ? 21.078 11.759 28.958 1.00 34.63 319 PRO A N 1
ATOM 2296 C CA . PRO A 1 327 ? 21.527 12.661 27.892 1.00 35.95 319 PRO A CA 1
ATOM 2297 C C . PRO A 1 327 ? 22.546 13.682 28.399 1.00 35.39 319 PRO A C 1
ATOM 2298 O O . PRO A 1 327 ? 22.761 13.767 29.602 1.00 34.80 319 PRO A O 1
ATOM 2302 N N . VAL A 1 328 ? 23.175 14.437 27.505 1.00 35.87 320 VAL A N 1
ATOM 2303 C CA . VAL A 1 328 ? 24.151 15.428 27.939 1.00 37.37 320 VAL A CA 1
ATOM 2304 C C . VAL A 1 328 ? 23.631 16.851 27.728 1.00 39.08 320 VAL A C 1
ATOM 2305 O O . VAL A 1 328 ? 24.395 17.809 27.785 1.00 41.35 320 VAL A O 1
ATOM 2309 N N . GLY A 1 329 ? 22.330 16.977 27.486 1.00 38.53 321 GLY A N 1
ATOM 2310 C CA . GLY A 1 329 ? 21.697 18.267 27.298 1.00 39.80 321 GLY A CA 1
ATOM 2311 C C . GLY A 1 329 ? 20.188 18.130 27.241 1.00 40.92 321 GLY A C 1
ATOM 2312 O O . GLY A 1 329 ? 19.672 17.014 27.234 1.00 32.78 321 GLY A O 1
ATOM 2313 N N . VAL A 1 330 ? 19.481 19.258 27.193 1.00 40.39 322 VAL A N 1
ATOM 2314 C CA . VAL A 1 330 ? 18.020 19.247 27.112 1.00 38.76 322 VAL A CA 1
ATOM 2315 C C . VAL A 1 330 ? 17.584 18.970 25.673 1.00 38.81 322 VAL A C 1
ATOM 2316 O O . VAL A 1 330 ? 17.200 19.882 24.941 1.00 38.97 322 VAL A O 1
ATOM 2320 N N . PHE A 1 331 ? 17.661 17.704 25.275 1.00 38.05 323 PHE A N 1
ATOM 2321 C CA . PHE A 1 331 ? 17.471 17.300 23.881 1.00 40.78 323 PHE A CA 1
ATOM 2322 C C . PHE A 1 331 ? 16.027 17.405 23.380 1.00 43.67 323 PHE A C 1
ATOM 2323 O O . PHE A 1 331 ? 15.786 17.304 22.177 1.00 45.11 323 PHE A O 1
ATOM 2331 N N . GLU A 1 332 ? 15.073 17.596 24.289 1.00 45.34 324 GLU A N 1
ATOM 2332 C CA . GLU A 1 332 ? 13.675 17.790 23.896 1.00 48.70 324 GLU A CA 1
ATOM 2333 C C . GLU A 1 332 ? 13.535 18.984 22.955 1.00 49.65 324 GLU A C 1
ATOM 2334 O O . GLU A 1 332 ? 12.657 19.008 22.092 1.00 51.10 324 GLU A O 1
ATOM 2340 N N . VAL A 1 333 ? 14.403 19.975 23.140 1.00 48.31 325 VAL A N 1
ATOM 2341 C CA . VAL A 1 333 ? 14.472 21.126 22.252 1.00 50.09 325 VAL A CA 1
ATOM 2342 C C . VAL A 1 333 ? 15.709 20.978 21.368 1.00 51.58 325 VAL A C 1
ATOM 2343 O O . VAL A 1 333 ? 16.826 20.830 21.864 1.00 51.46 325 VAL A O 1
ATOM 2347 N N . ASP A 1 334 ? 15.494 21.013 20.058 1.00 53.10 326 ASP A N 1
ATOM 2348 C CA . ASP A 1 334 ? 16.527 20.676 19.082 1.00 53.50 326 ASP A CA 1
ATOM 2349 C C . ASP A 1 334 ? 17.824 21.492 19.172 1.00 52.61 326 ASP A C 1
ATOM 2350 O O . ASP A 1 334 ? 18.901 20.944 18.940 1.00 53.19 326 ASP A O 1
ATOM 2355 N N . GLN A 1 335 ? 17.744 22.783 19.486 1.00 50.92 327 GLN A N 1
ATOM 2356 C CA . GLN A 1 335 ? 18.962 23.596 19.510 1.00 50.51 327 GLN A CA 1
ATOM 2357 C C . GLN A 1 335 ? 19.867 23.251 20.690 1.00 48.08 327 GLN A C 1
ATOM 2358 O O . GLN A 1 335 ? 21.032 23.638 20.709 1.00 47.30 327 GLN A O 1
ATOM 2364 N N . PHE A 1 336 ? 19.340 22.508 21.657 1.00 47.07 328 PHE A N 1
ATOM 2365 C CA . PHE A 1 336 ? 20.148 22.030 22.776 1.00 45.82 328 PHE A CA 1
ATOM 2366 C C . PHE A 1 336 ? 20.206 20.502 22.770 1.00 46.39 328 PHE A C 1
ATOM 2367 O O . PHE A 1 336 ? 20.402 19.868 23.808 1.00 44.31 328 PHE A O 1
ATOM 2375 N N . GLY A 1 337 ? 20.041 19.917 21.588 1.00 49.26 329 GLY A N 1
ATOM 2376 C CA . GLY A 1 337 ? 20.004 18.473 21.454 1.00 51.23 329 GLY A CA 1
ATOM 2377 C C . GLY A 1 337 ? 21.123 17.848 20.638 1.00 53.70 329 GLY A C 1
ATOM 2378 O O . GLY A 1 337 ? 21.199 16.625 20.538 1.00 53.00 329 GLY A O 1
ATOM 2379 N N . GLU A 1 338 ? 21.988 18.673 20.051 1.00 56.11 330 GLU A N 1
ATOM 2380 C CA . GLU A 1 338 ? 23.080 18.154 19.228 1.00 57.90 330 GLU A CA 1
ATOM 2381 C C . GLU A 1 338 ? 24.060 17.311 20.027 1.00 55.31 330 GLU A C 1
ATOM 2382 O O . GLU A 1 338 ? 24.635 16.361 19.500 1.00 57.34 330 GLU A O 1
ATOM 2388 N N . GLY A 1 339 ? 24.251 17.655 21.292 1.00 52.32 331 GLY A N 1
ATOM 2389 C CA . GLY A 1 339 ? 25.140 16.894 22.147 1.00 51.40 331 GLY A CA 1
ATOM 2390 C C . GLY A 1 339 ? 24.636 15.475 22.341 1.00 50.90 331 GLY A C 1
ATOM 2391 O O . GLY A 1 339 ? 25.396 14.519 22.198 1.00 51.80 331 GLY A O 1
ATOM 2392 N N . THR A 1 340 ? 23.351 15.342 22.657 1.00 49.01 332 THR A N 1
ATOM 2393 C CA . THR A 1 340 ? 22.737 14.036 22.876 1.00 47.58 332 THR A CA 1
ATOM 2394 C C . THR A 1 340 ? 22.615 13.237 21.572 1.00 51.05 332 THR A C 1
ATOM 2395 O O . THR A 1 340 ? 22.757 12.015 21.574 1.00 50.64 332 THR A O 1
ATOM 2399 N N . LYS A 1 341 ? 22.373 13.927 20.460 1.00 53.38 333 LYS A N 1
ATOM 2400 C CA . LYS A 1 341 ? 22.306 13.268 19.158 1.00 54.79 333 LYS A CA 1
ATOM 2401 C C . LYS A 1 341 ? 23.655 12.633 18.821 1.00 54.81 333 LYS A C 1
ATOM 2402 O O . LYS A 1 341 ? 23.716 11.482 18.390 1.00 54.49 333 LYS A O 1
ATOM 2408 N N . ALA A 1 342 ? 24.730 13.394 19.010 1.00 54.10 334 ALA A N 1
ATOM 2409 C CA . ALA A 1 342 ? 26.077 12.892 18.759 1.00 54.85 334 ALA A CA 1
ATOM 2410 C C . ALA A 1 342 ? 26.432 11.760 19.721 1.00 53.48 334 ALA A C 1
ATOM 2411 O O . ALA A 1 342 ? 27.084 10.789 19.337 1.00 54.80 334 ALA A O 1
ATOM 2413 N N . LEU A 1 343 ? 25.997 11.883 20.970 1.00 50.83 335 LEU A N 1
ATOM 2414 C CA . LEU A 1 343 ? 26.279 10.857 21.970 1.00 48.49 335 LEU A CA 1
ATOM 2415 C C . LEU A 1 343 ? 25.572 9.546 21.636 1.00 48.06 335 LEU A C 1
ATOM 2416 O O . LEU A 1 343 ? 26.157 8.470 21.755 1.00 48.14 335 LEU A O 1
ATOM 2421 N N . SER A 1 344 ? 24.313 9.647 21.221 1.00 47.48 336 SER A N 1
ATOM 2422 C CA . SER A 1 344 ? 23.508 8.478 20.886 1.00 47.45 336 SER A CA 1
ATOM 2423 C C . SER A 1 344 ? 24.106 7.718 19.710 1.00 49.51 336 SER A C 1
ATOM 2424 O O . SER A 1 344 ? 24.081 6.487 19.676 1.00 49.40 336 SER A O 1
ATOM 2427 N N . LEU A 1 345 ? 24.642 8.464 18.749 1.00 51.04 337 LEU A N 1
ATOM 2428 C CA . LEU A 1 345 ? 25.268 7.875 17.570 1.00 52.15 337 LEU A CA 1
ATOM 2429 C C . LEU A 1 345 ? 26.599 7.221 17.935 1.00 51.27 337 LEU A C 1
ATOM 2430 O O . LEU A 1 345 ? 26.972 6.188 17.376 1.00 51.10 337 LEU A O 1
ATOM 2435 N N . ALA A 1 346 ? 27.305 7.823 18.885 1.00 50.27 338 ALA A N 1
ATOM 2436 C CA . ALA A 1 346 ? 28.581 7.287 19.334 1.00 50.27 338 ALA A CA 1
ATOM 2437 C C . ALA A 1 346 ? 28.394 5.960 20.063 1.00 49.32 338 ALA A C 1
ATOM 2438 O O . ALA A 1 346 ? 29.149 5.016 19.840 1.00 51.60 338 ALA A O 1
ATOM 2440 N N . VAL A 1 347 ? 27.392 5.890 20.934 1.00 47.33 339 VAL A N 1
ATOM 2441 C CA . VAL A 1 347 ? 27.102 4.650 21.654 1.00 46.83 339 VAL A CA 1
ATOM 2442 C C . VAL A 1 347 ? 26.642 3.548 20.707 1.00 50.07 339 VAL A C 1
ATOM 2443 O O . VAL A 1 347 ? 27.078 2.403 20.809 1.00 51.65 339 VAL A O 1
ATOM 2447 N N . ALA A 1 348 ? 25.774 3.913 19.771 1.00 50.96 340 ALA A N 1
ATOM 2448 C CA . ALA A 1 348 ? 25.162 2.951 18.866 1.00 51.57 340 ALA A CA 1
ATOM 2449 C C . ALA A 1 348 ? 26.171 2.308 17.920 1.00 54.52 340 ALA A C 1
ATOM 2450 O O . ALA A 1 348 ? 26.044 1.132 17.570 1.00 55.18 340 ALA A O 1
ATOM 2452 N N . GLN A 1 349 ? 27.172 3.077 17.510 1.00 55.64 341 GLN A N 1
ATOM 2453 C CA . GLN A 1 349 ? 28.121 2.602 16.511 1.00 58.01 341 GLN A CA 1
ATOM 2454 C C . GLN A 1 349 ? 29.394 2.039 17.139 1.00 56.93 341 GLN A C 1
ATOM 2455 O O . GLN A 1 349 ? 30.272 1.542 16.437 1.00 58.69 341 GLN A O 1
ATOM 2461 N N . SER A 1 350 ? 29.493 2.116 18.461 1.00 53.88 342 SER A N 1
ATOM 2462 C CA . SER A 1 350 ? 30.630 1.528 19.150 1.00 52.30 342 SER A CA 1
ATOM 2463 C C . SER A 1 350 ? 30.487 0.016 19.163 1.00 51.99 342 SER A C 1
ATOM 2464 O O . SER A 1 350 ? 29.400 -0.509 19.400 1.00 51.56 342 SER A O 1
ATOM 2467 N N . ASP A 1 351 ? 31.586 -0.686 18.911 1.00 52.00 343 ASP A N 1
ATOM 2468 C CA . ASP A 1 351 ? 31.563 -2.141 18.942 1.00 52.42 343 ASP A CA 1
ATOM 2469 C C . ASP A 1 351 ? 31.499 -2.639 20.375 1.00 50.25 343 ASP A C 1
ATOM 2470 O O . ASP A 1 351 ? 31.411 -3.844 20.623 1.00 49.64 343 ASP A O 1
ATOM 2475 N N . ALA A 1 352 ? 31.554 -1.699 21.313 1.00 48.47 344 ALA A N 1
ATOM 2476 C CA . ALA A 1 352 ? 31.360 -2.003 22.721 1.00 46.59 344 ALA A CA 1
ATOM 2477 C C . ALA A 1 352 ? 29.990 -2.618 22.938 1.00 45.14 344 ALA A C 1
ATOM 2478 O O . ALA A 1 352 ? 29.048 -2.338 22.192 1.00 45.17 344 ALA A O 1
ATOM 2480 N N . PHE A 1 353 ? 29.877 -3.454 23.964 1.00 43.68 345 PHE A N 1
ATOM 2481 C CA . PHE A 1 353 ? 28.570 -3.910 24.400 1.00 42.37 345 PHE A CA 1
ATOM 2482 C C . PHE A 1 353 ? 27.932 -2.778 25.197 1.00 41.00 345 PHE A C 1
ATOM 2483 O O . PHE A 1 353 ? 28.476 -2.335 26.209 1.00 40.17 345 PHE A O 1
ATOM 2491 N N . SER A 1 354 ? 26.786 -2.305 24.724 1.00 40.67 346 SER A N 1
ATOM 2492 C CA . SER A 1 354 ? 26.132 -1.152 25.326 1.00 40.60 346 SER A CA 1
ATOM 2493 C C . SER A 1 354 ? 24.821 -1.539 25.992 1.00 38.49 346 SER A C 1
ATOM 2494 O O . SER A 1 354 ? 24.025 -2.289 25.426 1.00 38.78 346 SER A O 1
ATOM 2497 N N . ILE A 1 355 ? 24.614 -1.031 27.203 1.00 37.30 347 ILE A N 1
ATOM 2498 C CA . ILE A 1 355 ? 23.363 -1.223 27.924 1.00 37.28 347 ILE A CA 1
ATOM 2499 C C . ILE A 1 355 ? 22.774 0.126 28.342 1.00 37.82 347 ILE A C 1
ATOM 2500 O O . ILE A 1 355 ? 23.488 0.999 28.845 1.00 38.02 347 ILE A O 1
ATOM 2505 N N . ALA A 1 356 ? 21.474 0.307 28.115 1.00 37.83 348 ALA A N 1
ATOM 2506 C CA . ALA A 1 356 ? 20.812 1.573 28.437 1.00 36.21 348 ALA A CA 1
ATOM 2507 C C . ALA A 1 356 ? 19.627 1.367 29.374 1.00 36.55 348 ALA A C 1
ATOM 2508 O O . ALA A 1 356 ? 18.969 0.328 29.337 1.00 37.06 348 ALA A O 1
ATOM 2510 N N . GLY A 1 357 ? 19.360 2.368 30.208 1.00 35.87 349 GLY A N 1
ATOM 2511 C CA . GLY A 1 357 ? 18.253 2.323 31.144 1.00 35.54 349 GLY A CA 1
ATOM 2512 C C . GLY A 1 357 ? 17.870 3.703 31.644 1.00 36.53 349 GLY A C 1
ATOM 2513 O O . GLY A 1 357 ? 18.694 4.620 31.647 1.00 36.02 349 GLY A O 1
ATOM 2514 N N . GLY A 1 358 ? 16.619 3.857 32.067 1.00 36.88 350 GLY A N 1
ATOM 2515 C CA . GLY A 1 358 ? 16.131 5.146 32.525 1.00 36.10 350 GLY A CA 1
ATOM 2516 C C . GLY A 1 358 ? 15.280 5.826 31.475 1.00 36.41 350 GLY A C 1
ATOM 2517 O O . GLY A 1 358 ? 15.575 5.746 30.284 1.00 37.36 350 GLY A O 1
ATOM 2518 N N . GLY A 1 359 ? 14.220 6.492 31.919 1.00 36.78 351 GLY A N 1
ATOM 2519 C CA . GLY A 1 359 ? 13.263 7.097 31.012 1.00 38.62 351 GLY A CA 1
ATOM 2520 C C . GLY A 1 359 ? 13.838 8.076 30.007 1.00 41.13 351 GLY A C 1
ATOM 2521 O O . GLY A 1 359 ? 13.524 8.003 28.819 1.00 43.15 351 GLY A O 1
ATOM 2522 N N . ASP A 1 360 ? 14.688 8.987 30.476 1.00 41.36 352 ASP A N 1
ATOM 2523 C CA . ASP A 1 360 ? 15.286 9.995 29.604 1.00 42.22 352 ASP A CA 1
ATOM 2524 C C . ASP A 1 360 ? 16.161 9.344 28.544 1.00 39.90 352 ASP A C 1
ATOM 2525 O O . ASP A 1 360 ? 16.205 9.794 27.402 1.00 40.24 352 ASP A O 1
ATOM 2530 N N . THR A 1 361 ? 16.857 8.283 28.929 1.00 38.70 353 THR A N 1
ATOM 2531 C CA . THR A 1 361 ? 17.710 7.564 27.996 1.00 38.34 353 THR A CA 1
ATOM 2532 C C . THR A 1 361 ? 16.880 6.945 26.879 1.00 39.21 353 THR A C 1
ATOM 2533 O O . THR A 1 361 ? 17.224 7.067 25.703 1.00 41.65 353 THR A O 1
ATOM 2537 N N . LEU A 1 362 ? 15.778 6.297 27.244 1.00 38.26 354 LEU A N 1
ATOM 2538 C CA . LEU A 1 362 ? 14.941 5.625 26.254 1.00 38.09 354 LEU A CA 1
ATOM 2539 C C . LEU A 1 362 ? 14.325 6.639 25.297 1.00 37.87 354 LEU A C 1
ATOM 2540 O O . LEU A 1 362 ? 14.234 6.394 24.094 1.00 39.18 354 LEU A O 1
ATOM 2545 N N . ALA A 1 363 ? 13.917 7.785 25.838 1.00 36.48 355 ALA A N 1
ATOM 2546 C CA . ALA A 1 363 ? 13.373 8.874 25.029 1.00 36.41 355 ALA A CA 1
ATOM 2547 C C . ALA A 1 363 ? 14.397 9.346 24.003 1.00 37.12 355 ALA A C 1
ATOM 2548 O O . ALA A 1 363 ? 14.055 9.647 22.860 1.00 39.56 355 ALA A O 1
ATOM 2550 N N . ALA A 1 364 ? 15.655 9.413 24.423 1.00 36.50 356 ALA A N 1
ATOM 2551 C CA . ALA A 1 364 ? 16.744 9.797 23.533 1.00 38.81 356 ALA A CA 1
ATOM 2552 C C . ALA A 1 364 ? 16.962 8.752 22.444 1.00 41.63 356 ALA A C 1
ATOM 2553 O O . ALA A 1 364 ? 17.231 9.085 21.290 1.00 42.62 356 ALA A O 1
ATOM 2555 N N . ILE A 1 365 ? 16.856 7.484 22.827 1.00 42.76 357 ILE A N 1
ATOM 2556 C CA . ILE A 1 365 ? 17.048 6.386 21.889 1.00 45.54 357 ILE A CA 1
ATOM 2557 C C . ILE A 1 365 ? 15.949 6.401 20.833 1.00 49.10 357 ILE A C 1
ATOM 2558 O O . ILE A 1 365 ? 16.211 6.175 19.652 1.00 50.32 357 ILE A O 1
ATOM 2563 N N . ASP A 1 366 ? 14.723 6.682 21.261 1.00 51.79 358 ASP A N 1
ATOM 2564 C CA . ASP A 1 366 ? 13.582 6.703 20.353 1.00 56.40 358 ASP A CA 1
ATOM 2565 C C . ASP A 1 366 ? 13.635 7.889 19.398 1.00 57.05 358 ASP A C 1
ATOM 2566 O O . ASP A 1 366 ? 13.294 7.768 18.222 1.00 57.90 358 ASP A O 1
ATOM 2571 N N . LYS A 1 367 ? 14.063 9.036 19.913 1.00 55.87 359 LYS A N 1
ATOM 2572 C CA . LYS A 1 367 ? 14.106 10.253 19.116 1.00 57.43 359 LYS A CA 1
ATOM 2573 C C . LYS A 1 367 ? 15.157 10.169 18.011 1.00 58.20 359 LYS A C 1
ATOM 2574 O O . LYS A 1 367 ? 14.923 10.618 16.889 1.00 60.81 359 LYS A O 1
ATOM 2580 N N . TYR A 1 368 ? 16.303 9.571 18.317 1.00 56.19 360 TYR A N 1
ATOM 2581 C CA . TYR A 1 368 ? 17.400 9.525 17.356 1.00 57.08 360 TYR A CA 1
ATOM 2582 C C . TYR A 1 368 ? 17.527 8.173 16.655 1.00 57.93 360 TYR A C 1
ATOM 2583 O O . TYR A 1 368 ? 18.472 7.947 15.900 1.00 59.00 360 TYR A O 1
ATOM 2592 N N . ASN A 1 369 ? 16.563 7.291 16.908 1.00 57.02 361 ASN A N 1
ATOM 2593 C CA . ASN A 1 369 ? 16.430 6.025 16.186 1.00 57.82 361 ASN A CA 1
ATOM 2594 C C . ASN A 1 369 ? 17.682 5.152 16.180 1.00 56.24 361 ASN A C 1
ATOM 2595 O O . ASN A 1 369 ? 18.200 4.815 15.116 1.00 59.19 361 ASN A O 1
ATOM 2600 N N . VAL A 1 370 ? 18.162 4.781 17.362 1.00 51.38 362 VAL A N 1
ATOM 2601 C CA . VAL A 1 370 ? 19.344 3.934 17.458 1.00 50.00 362 VAL A CA 1
ATOM 2602 C C . VAL A 1 370 ? 19.044 2.690 18.288 1.00 50.79 362 VAL A C 1
ATOM 2603 O O . VAL A 1 370 ? 19.962 2.022 18.764 1.00 50.86 362 VAL A O 1
ATOM 2607 N N . ALA A 1 371 ? 17.759 2.387 18.455 1.00 51.16 363 ALA A N 1
ATOM 2608 C CA . ALA A 1 371 ? 17.325 1.270 19.291 1.00 50.32 363 ALA A CA 1
ATOM 2609 C C . ALA A 1 371 ? 17.935 -0.055 18.842 1.00 52.32 363 ALA A C 1
ATOM 2610 O O . ALA A 1 371 ? 18.361 -0.854 19.672 1.00 51.55 363 ALA A O 1
ATOM 2612 N N . ASP A 1 372 ? 17.979 -0.270 17.528 1.00 54.91 364 ASP A N 1
ATOM 2613 C CA . ASP A 1 372 ? 18.521 -1.499 16.946 1.00 57.77 364 ASP A CA 1
ATOM 2614 C C . ASP A 1 372 ? 19.956 -1.773 17.369 1.00 54.89 364 ASP A C 1
ATOM 2615 O O . ASP A 1 372 ? 20.353 -2.926 17.545 1.00 53.62 364 ASP A O 1
ATOM 2620 N N . GLN A 1 373 ? 20.728 -0.704 17.525 1.00 52.27 365 GLN A N 1
ATOM 2621 C CA . GLN A 1 373 ? 22.170 -0.819 17.693 1.00 52.14 365 GLN A CA 1
ATOM 2622 C C . GLN A 1 373 ? 22.603 -0.767 19.153 1.00 48.82 365 GLN A C 1
ATOM 2623 O O . GLN A 1 373 ? 23.794 -0.688 19.453 1.00 49.82 365 GLN A O 1
ATOM 2629 N N . ILE A 1 374 ? 21.632 -0.812 20.058 1.00 45.25 366 ILE A N 1
ATOM 2630 C CA . ILE A 1 374 ? 21.924 -0.867 21.481 1.00 42.81 366 ILE A CA 1
ATOM 2631 C C . ILE A 1 374 ? 21.892 -2.326 21.927 1.00 42.55 366 ILE A C 1
ATOM 2632 O O . ILE A 1 374 ? 20.938 -3.047 21.638 1.00 42.66 366 ILE A O 1
ATOM 2637 N N . GLY A 1 375 ? 22.943 -2.754 22.623 1.00 42.29 367 GLY A N 1
ATOM 2638 C CA . GLY A 1 375 ? 23.082 -4.133 23.067 1.00 41.02 367 GLY A CA 1
ATOM 2639 C C . GLY A 1 375 ? 21.892 -4.654 23.849 1.00 39.57 367 GLY A C 1
ATOM 2640 O O . GLY A 1 375 ? 21.352 -5.711 23.540 1.00 39.79 367 GLY A O 1
ATOM 2641 N N . TYR A 1 376 ? 21.490 -3.913 24.876 1.00 38.92 368 TYR A N 1
ATOM 2642 C CA . TYR A 1 376 ? 20.297 -4.257 25.636 1.00 37.24 368 TYR A CA 1
ATOM 2643 C C . TYR A 1 376 ? 19.616 -2.988 26.133 1.00 36.37 368 TYR A C 1
ATOM 2644 O O . TYR A 1 376 ? 20.266 -2.113 26.693 1.00 36.12 368 TYR A O 1
ATOM 2653 N N . ILE A 1 377 ? 18.305 -2.902 25.935 1.00 36.85 369 ILE A N 1
ATOM 2654 C CA . ILE A 1 377 ? 17.529 -1.765 26.410 1.00 36.81 369 ILE A CA 1
ATOM 2655 C C . ILE A 1 377 ? 16.659 -2.194 27.582 1.00 36.86 369 ILE A C 1
ATOM 2656 O O . ILE A 1 377 ? 15.709 -2.959 27.419 1.00 38.36 369 ILE A O 1
ATOM 2661 N N . SER A 1 378 ? 16.969 -1.676 28.763 1.00 36.02 370 SER A N 1
ATOM 2662 C CA . SER A 1 378 ? 16.233 -2.039 29.966 1.00 35.61 370 SER A CA 1
ATOM 2663 C C . SER A 1 378 ? 15.047 -1.123 30.219 1.00 36.99 370 SER A C 1
ATOM 2664 O O . SER A 1 378 ? 15.129 0.086 30.020 1.00 38.49 370 SER A O 1
ATOM 2667 N N . THR A 1 379 ? 13.954 -1.712 30.689 1.00 37.53 371 THR A N 1
ATOM 2668 C CA . THR A 1 379 ? 12.769 -0.957 31.066 1.00 38.36 371 THR A CA 1
ATOM 2669 C C . THR A 1 379 ? 12.571 -1.031 32.577 1.00 37.49 371 THR A C 1
ATOM 2670 O O . THR A 1 379 ? 11.490 -0.750 33.090 1.00 38.77 371 THR A O 1
ATOM 2674 N N . GLY A 1 380 ? 13.629 -1.415 33.284 1.00 36.39 372 GLY A N 1
ATOM 2675 C CA . GLY A 1 380 ? 13.551 -1.690 34.708 1.00 36.24 372 GLY A CA 1
ATOM 2676 C C . GLY A 1 380 ? 13.277 -0.499 35.604 1.00 38.21 372 GLY A C 1
ATOM 2677 O O . GLY A 1 380 ? 12.824 -0.668 36.736 1.00 39.43 372 GLY A O 1
ATOM 2678 N N . GLY A 1 381 ? 13.565 0.703 35.106 1.00 37.79 373 GLY A N 1
ATOM 2679 C CA . GLY A 1 381 ? 13.344 1.924 35.861 1.00 36.25 373 GLY A CA 1
ATOM 2680 C C . GLY A 1 381 ? 14.077 1.990 37.185 1.00 34.99 373 GLY A C 1
ATOM 2681 O O . GLY A 1 381 ? 15.303 1.891 37.227 1.00 35.07 373 GLY A O 1
ATOM 2682 N N . GLY A 1 382 ? 13.323 2.148 38.271 1.00 34.01 374 GLY A N 1
ATOM 2683 C CA . GLY A 1 382 ? 13.900 2.258 39.598 1.00 32.81 374 GLY A CA 1
ATOM 2684 C C . GLY A 1 382 ? 14.667 1.010 39.977 1.00 33.96 374 GLY A C 1
ATOM 2685 O O . GLY A 1 382 ? 15.682 1.075 40.673 1.00 34.21 374 GLY A O 1
ATOM 2686 N N . ALA A 1 383 ? 14.175 -0.134 39.511 1.00 34.07 375 ALA A N 1
ATOM 2687 C CA . ALA A 1 383 ? 14.833 -1.409 39.756 1.00 33.48 375 ALA A CA 1
ATOM 2688 C C . ALA A 1 383 ? 16.167 -1.454 39.025 1.00 34.21 375 ALA A C 1
ATOM 2689 O O . ALA A 1 383 ? 17.147 -1.987 39.541 1.00 35.92 375 ALA A O 1
ATOM 2691 N N . PHE A 1 384 ? 16.194 -0.889 37.821 1.00 33.43 376 PHE A N 1
ATOM 2692 C CA . PHE A 1 384 ? 17.419 -0.803 37.029 1.00 33.76 376 PHE A CA 1
ATOM 2693 C C . PHE A 1 384 ? 18.513 -0.045 37.771 1.00 34.05 376 PHE A C 1
ATOM 2694 O O . PHE A 1 384 ? 19.662 -0.481 37.814 1.00 34.99 376 PHE A O 1
ATOM 2702 N N . LEU A 1 385 ? 18.153 1.093 38.351 1.00 33.39 377 LEU A N 1
ATOM 2703 C CA . LEU A 1 385 ? 19.127 1.925 39.048 1.00 32.64 377 LEU A CA 1
ATOM 2704 C C . LEU A 1 385 ? 19.658 1.248 40.303 1.00 31.78 377 LEU A C 1
ATOM 2705 O O . LEU A 1 385 ? 20.850 1.323 40.597 1.00 30.81 377 LEU A O 1
ATOM 2710 N N . GLU A 1 386 ? 18.776 0.577 41.034 1.00 33.04 378 GLU A N 1
ATOM 2711 C CA . GLU A 1 386 ? 19.173 -0.068 42.280 1.00 34.76 378 GLU A CA 1
ATOM 2712 C C . GLU A 1 386 ? 20.175 -1.196 42.024 1.00 36.12 378 GLU A C 1
ATOM 2713 O O . GLU A 1 386 ? 21.054 -1.454 42.849 1.00 37.37 378 GLU A O 1
ATOM 2719 N N . PHE A 1 387 ? 20.060 -1.858 40.877 1.00 36.11 379 PHE A N 1
ATOM 2720 C CA . PHE A 1 387 ? 21.047 -2.868 40.517 1.00 38.07 379 PHE A CA 1
ATOM 2721 C C . PHE A 1 387 ? 22.385 -2.191 40.260 1.00 39.15 379 PHE A C 1
ATOM 2722 O O . PHE A 1 387 ? 23.414 -2.639 40.760 1.00 40.12 379 PHE A O 1
ATOM 2730 N N . VAL A 1 388 ? 22.365 -1.102 39.497 1.00 39.50 380 VAL A N 1
ATOM 2731 C CA . VAL A 1 388 ? 23.589 -0.364 39.194 1.00 39.49 380 VAL A CA 1
ATOM 2732 C C . VAL A 1 388 ? 24.213 0.153 40.488 1.00 38.66 380 VAL A C 1
ATOM 2733 O O . VAL A 1 388 ? 25.435 0.206 40.621 1.00 39.70 380 VAL A O 1
ATOM 2737 N N . GLU A 1 389 ? 23.367 0.496 41.454 1.00 37.57 381 GLU A N 1
ATOM 2738 C CA . GLU A 1 389 ? 23.835 0.946 42.761 1.00 39.37 381 GLU A CA 1
ATOM 2739 C C . GLU A 1 389 ? 24.557 -0.150 43.546 1.00 40.79 381 GLU A C 1
ATOM 2740 O O . GLU A 1 389 ? 25.231 0.132 44.538 1.00 41.04 381 GLU A O 1
ATOM 2746 N N . GLY A 1 390 ? 24.411 -1.398 43.108 1.00 40.95 382 GLY A N 1
ATOM 2747 C CA . GLY A 1 390 ? 25.061 -2.512 43.771 1.00 40.48 382 GLY A CA 1
ATOM 2748 C C . GLY A 1 390 ? 24.228 -3.084 44.898 1.00 40.24 382 GLY A C 1
ATOM 2749 O O . GLY A 1 390 ? 24.674 -3.968 45.628 1.00 41.30 382 GLY A O 1
ATOM 2750 N N . LYS A 1 391 ? 23.008 -2.578 45.038 1.00 39.49 383 LYS A N 1
ATOM 2751 C CA . LYS A 1 391 ? 22.101 -3.060 46.068 1.00 40.09 383 LYS A CA 1
ATOM 2752 C C . LYS A 1 391 ? 21.645 -4.484 45.774 1.00 39.96 383 LYS A C 1
ATOM 2753 O O . LYS A 1 391 ? 21.811 -4.981 44.660 1.00 39.54 383 LYS A O 1
ATOM 2759 N N . THR A 1 392 ? 21.073 -5.134 46.783 1.00 39.85 384 THR A N 1
ATOM 2760 C CA . THR A 1 392 ? 20.587 -6.502 46.641 1.00 39.41 384 THR A CA 1
ATOM 2761 C C . THR A 1 392 ? 19.078 -6.519 46.444 1.00 37.48 384 THR A C 1
ATOM 2762 O O . THR A 1 392 ? 18.310 -6.315 47.385 1.00 37.75 384 THR A O 1
ATOM 2766 N N . LEU A 1 393 ? 18.659 -6.751 45.207 1.00 36.44 385 LEU A N 1
ATOM 2767 C CA . LEU A 1 393 ? 17.243 -6.804 44.876 1.00 36.05 385 LEU A CA 1
ATOM 2768 C C . LEU A 1 393 ? 16.640 -8.075 45.466 1.00 35.70 385 LEU A C 1
ATOM 2769 O O . LEU A 1 393 ? 17.075 -9.177 45.130 1.00 37.54 385 LEU A O 1
ATOM 2774 N N . PRO A 1 394 ? 15.642 -7.923 46.353 1.00 34.92 386 PRO A N 1
ATOM 2775 C CA . PRO A 1 394 ? 15.027 -9.025 47.105 1.00 34.86 386 PRO A CA 1
ATOM 2776 C C . PRO A 1 394 ? 14.543 -10.187 46.234 1.00 34.77 386 PRO A C 1
ATOM 2777 O O . PRO A 1 394 ? 14.704 -11.351 46.614 1.00 34.40 386 PRO A O 1
ATOM 2781 N N . ALA A 1 395 ? 13.960 -9.874 45.082 1.00 33.75 387 ALA A N 1
ATOM 2782 C CA . ALA A 1 395 ? 13.395 -10.902 44.218 1.00 33.56 387 ALA A CA 1
ATOM 2783 C C . ALA A 1 395 ? 14.480 -11.717 43.526 1.00 33.04 387 ALA A C 1
ATOM 2784 O O . ALA A 1 395 ? 14.276 -12.882 43.210 1.00 33.66 387 ALA A O 1
ATOM 2786 N N . VAL A 1 396 ? 15.627 -11.097 43.279 1.00 32.66 388 VAL A N 1
ATOM 2787 C CA . VAL A 1 396 ? 16.747 -11.794 42.663 1.00 32.14 388 VAL A CA 1
ATOM 2788 C C . VAL A 1 396 ? 17.450 -12.654 43.713 1.00 33.26 388 VAL A C 1
ATOM 2789 O O . VAL A 1 396 ? 17.828 -13.795 43.443 1.00 33.45 388 VAL A O 1
ATOM 2793 N N . ALA A 1 397 ? 17.616 -12.101 44.912 1.00 33.51 389 ALA A N 1
ATOM 2794 C CA . ALA A 1 397 ? 18.328 -12.787 45.990 1.00 33.80 389 ALA A CA 1
ATOM 2795 C C . ALA A 1 397 ? 17.671 -14.114 46.381 1.00 34.76 389 ALA A C 1
ATOM 2796 O O . ALA A 1 397 ? 18.362 -15.110 46.581 1.00 35.86 389 ALA A O 1
ATOM 2798 N N . VAL A 1 398 ? 16.345 -14.127 46.490 1.00 34.92 390 VAL A N 1
ATOM 2799 C CA . VAL A 1 398 ? 15.628 -15.344 46.859 1.00 36.30 390 VAL A CA 1
ATOM 2800 C C . VAL A 1 398 ? 15.778 -16.403 45.766 1.00 38.41 390 VAL A C 1
ATOM 2801 O O . VAL A 1 398 ? 15.857 -17.594 46.061 1.00 39.54 390 VAL A O 1
ATOM 2805 N N . LEU A 1 399 ? 15.831 -15.970 44.507 1.00 39.68 391 LEU A N 1
ATOM 2806 C CA . LEU A 1 399 ? 16.038 -16.897 43.399 1.00 41.26 391 LEU A CA 1
ATOM 2807 C C . LEU A 1 399 ? 17.414 -17.533 43.501 1.00 44.54 391 LEU A C 1
ATOM 2808 O O . LEU A 1 399 ? 17.603 -18.686 43.107 1.00 45.91 391 LEU A O 1
ATOM 2813 N N . LEU A 1 400 ? 18.376 -16.772 44.018 1.00 46.56 392 LEU A N 1
ATOM 2814 C CA . LEU A 1 400 ? 19.721 -17.289 44.235 1.00 50.61 392 LEU A CA 1
ATOM 2815 C C . LEU A 1 400 ? 19.714 -18.332 45.349 1.00 54.95 392 LEU A C 1
ATOM 2816 O O . LEU A 1 400 ? 20.429 -19.330 45.278 1.00 56.56 392 LEU A O 1
ATOM 2821 N N . GLU A 1 401 ? 18.896 -18.098 46.373 1.00 56.65 393 GLU A N 1
ATOM 2822 C CA . GLU A 1 401 ? 18.783 -19.025 47.496 1.00 59.41 393 GLU A CA 1
ATOM 2823 C C . GLU A 1 401 ? 18.102 -20.331 47.094 1.00 58.64 393 GLU A C 1
ATOM 2824 O O . GLU A 1 401 ? 18.381 -21.387 47.664 1.00 57.89 393 GLU A O 1
ATOM 2830 N N . ARG A 1 402 ? 17.202 -20.253 46.119 1.00 55.50 394 ARG A N 1
ATOM 2831 C CA . ARG A 1 402 ? 16.472 -21.429 45.664 1.00 53.75 394 ARG A CA 1
ATOM 2832 C C . ARG A 1 402 ? 17.124 -22.021 44.425 1.00 55.46 394 ARG A C 1
ATOM 2833 O O . ARG A 1 402 ? 16.489 -22.760 43.669 1.00 56.51 394 ARG A O 1
ATOM 2841 N N . ALA A 1 403 ? 18.405 -21.720 44.241 1.00 55.58 395 ALA A N 1
ATOM 2842 C CA . ALA A 1 403 ? 19.120 -22.135 43.042 1.00 56.12 395 ALA A CA 1
ATOM 2843 C C . ALA A 1 403 ? 20.621 -21.894 43.169 1.00 56.03 395 ALA A C 1
ATOM 2844 O O . ALA A 1 403 ? 21.275 -21.500 42.202 1.00 55.66 395 ALA A O 1
ATOM 2846 N N . HIS B 1 7 ? -32.852 -41.770 50.762 1.00 41.03 -1 HIS B N 1
ATOM 2847 C CA . HIS B 1 7 ? -32.498 -41.188 49.472 1.00 42.39 -1 HIS B CA 1
ATOM 2848 C C . HIS B 1 7 ? -32.524 -42.249 48.375 1.00 42.58 -1 HIS B C 1
ATOM 2849 O O . HIS B 1 7 ? -32.675 -43.432 48.661 1.00 43.90 -1 HIS B O 1
ATOM 2856 N N . HIS B 1 8 ? -32.373 -41.826 47.123 1.00 42.15 0 HIS B N 1
ATOM 2857 C CA . HIS B 1 8 ? -32.440 -42.754 46.000 1.00 42.64 0 HIS B CA 1
ATOM 2858 C C . HIS B 1 8 ? -31.063 -43.062 45.406 1.00 41.53 0 HIS B C 1
ATOM 2859 O O . HIS B 1 8 ? -30.933 -43.313 44.209 1.00 41.16 0 HIS B O 1
ATOM 2866 N N . MET B 1 9 ? -30.037 -43.037 46.250 1.00 41.23 1 MET B N 1
ATOM 2867 C CA . MET B 1 9 ? -28.704 -43.482 45.853 1.00 40.53 1 MET B CA 1
ATOM 2868 C C . MET B 1 9 ? -28.472 -44.901 46.345 1.00 40.67 1 MET B C 1
ATOM 2869 O O . MET B 1 9 ? -28.645 -45.188 47.528 1.00 40.49 1 MET B O 1
ATOM 2874 N N . ASN B 1 10 ? -28.075 -45.786 45.440 1.00 41.12 2 ASN B N 1
ATOM 2875 C CA . ASN B 1 10 ? -27.845 -47.174 45.808 1.00 41.78 2 ASN B CA 1
ATOM 2876 C C . ASN B 1 10 ? -26.395 -47.569 45.575 1.00 40.45 2 ASN B C 1
ATOM 2877 O O . ASN B 1 10 ? -25.928 -47.587 44.436 1.00 40.75 2 ASN B O 1
ATOM 2882 N N . PHE B 1 11 ? -25.687 -47.886 46.656 1.00 38.56 3 PHE B N 1
ATOM 2883 C CA . PHE B 1 11 ? -24.286 -48.286 46.562 1.00 37.25 3 PHE B CA 1
ATOM 2884 C C . PHE B 1 11 ? -23.934 -49.340 47.609 1.00 37.10 3 PHE B C 1
ATOM 2885 O O . PHE B 1 11 ? -24.582 -49.434 48.650 1.00 37.58 3 PHE B O 1
ATOM 2893 N N . GLN B 1 12 ? -22.899 -50.126 47.333 1.00 36.97 4 GLN B N 1
ATOM 2894 C CA . GLN B 1 12 ? -22.466 -51.158 48.266 1.00 38.06 4 GLN B CA 1
ATOM 2895 C C . GLN B 1 12 ? -21.724 -50.537 49.441 1.00 38.38 4 GLN B C 1
ATOM 2896 O O . GLN B 1 12 ? -21.063 -49.502 49.303 1.00 39.00 4 GLN B O 1
ATOM 2902 N N . ARG B 1 13 ? -21.850 -51.168 50.603 1.00 36.71 5 ARG B N 1
ATOM 2903 C CA . ARG B 1 13 ? -21.227 -50.663 51.816 1.00 36.14 5 ARG B CA 1
ATOM 2904 C C . ARG B 1 13 ? -20.314 -51.722 52.418 1.00 35.70 5 ARG B C 1
ATOM 2905 O O . ARG B 1 13 ? -20.717 -52.876 52.569 1.00 37.39 5 ARG B O 1
ATOM 2913 N N . MET B 1 14 ? -19.087 -51.324 52.752 1.00 32.64 6 MET B N 1
ATOM 2914 C CA . MET B 1 14 ? -18.078 -52.240 53.277 1.00 29.31 6 MET B CA 1
ATOM 2915 C C . MET B 1 14 ? -18.619 -53.124 54.396 1.00 27.02 6 MET B C 1
ATOM 2916 O O . MET B 1 14 ? -18.340 -54.328 54.446 1.00 29.97 6 MET B O 1
ATOM 2921 N N . THR B 1 15 ? -19.409 -52.519 55.276 1.00 52.90 7 THR B N 1
ATOM 2922 C CA . THR B 1 15 ? -19.905 -53.185 56.472 1.00 49.95 7 THR B CA 1
ATOM 2923 C C . THR B 1 15 ? -20.961 -54.258 56.189 1.00 49.80 7 THR B C 1
ATOM 2924 O O . THR B 1 15 ? -21.346 -55.000 57.089 1.00 51.97 7 THR B O 1
ATOM 2928 N N . ASP B 1 16 ? -21.424 -54.341 54.947 1.00 47.36 8 ASP B N 1
ATOM 2929 C CA . ASP B 1 16 ? -22.430 -55.331 54.570 1.00 47.24 8 ASP B CA 1
ATOM 2930 C C . ASP B 1 16 ? -21.839 -56.508 53.807 1.00 45.66 8 ASP B C 1
ATOM 2931 O O . ASP B 1 16 ? -22.559 -57.431 53.431 1.00 46.44 8 ASP B O 1
ATOM 2936 N N . LEU B 1 17 ? -20.532 -56.475 53.574 1.00 43.08 9 LEU B N 1
ATOM 2937 C CA . LEU B 1 17 ? -19.902 -57.462 52.704 1.00 42.74 9 LEU B CA 1
ATOM 2938 C C . LEU B 1 17 ? -19.250 -58.602 53.472 1.00 43.61 9 LEU B C 1
ATOM 2939 O O . LEU B 1 17 ? -18.911 -58.464 54.649 1.00 42.84 9 LEU B O 1
ATOM 2944 N N . ASN B 1 18 ? -19.087 -59.731 52.787 1.00 45.09 10 ASN B N 1
ATOM 2945 C CA . ASN B 1 18 ? -18.328 -60.855 53.312 1.00 47.48 10 ASN B CA 1
ATOM 2946 C C . ASN B 1 18 ? -16.843 -60.637 53.059 1.00 46.62 10 ASN B C 1
ATOM 2947 O O . ASN B 1 18 ? -16.388 -60.682 51.916 1.00 47.50 10 ASN B O 1
ATOM 2952 N N . LEU B 1 19 ? -16.085 -60.403 54.123 1.00 42.34 11 LEU B N 1
ATOM 2953 C CA . LEU B 1 19 ? -14.688 -60.026 53.959 1.00 42.80 11 LEU B CA 1
ATOM 2954 C C . LEU B 1 19 ? -13.726 -60.931 54.718 1.00 43.58 11 LEU B C 1
ATOM 2955 O O . LEU B 1 19 ? -12.557 -60.586 54.892 1.00 40.82 11 LEU B O 1
ATOM 2960 N N . ALA B 1 20 ? -14.212 -62.080 55.177 1.00 44.43 12 ALA B N 1
ATOM 2961 C CA . ALA B 1 20 ? -13.357 -63.009 55.904 1.00 45.84 12 ALA B CA 1
ATOM 2962 C C . ALA B 1 20 ? -12.224 -63.479 54.995 1.00 56.67 12 ALA B C 1
ATOM 2963 O O . ALA B 1 20 ? -12.458 -64.198 54.021 1.00 48.76 12 ALA B O 1
ATOM 2965 N N . GLY B 1 21 ? -10.996 -63.099 55.339 1.00 55.50 13 GLY B N 1
ATOM 2966 C CA . GLY B 1 21 ? -9.838 -63.474 54.548 1.00 55.00 13 GLY B CA 1
ATOM 2967 C C . GLY B 1 21 ? -9.680 -62.749 53.222 1.00 52.50 13 GLY B C 1
ATOM 2968 O O . GLY B 1 21 ? -8.923 -63.195 52.359 1.00 54.46 13 GLY B O 1
ATOM 2969 N N . LYS B 1 22 ? -10.370 -61.625 53.054 1.00 48.31 14 LYS B N 1
ATOM 2970 C CA . LYS B 1 22 ? -10.342 -60.914 51.779 1.00 42.22 14 LYS B CA 1
ATOM 2971 C C . LYS B 1 22 ? -9.322 -59.778 51.786 1.00 43.11 14 LYS B C 1
ATOM 2972 O O . LYS B 1 22 ? -9.089 -59.130 52.806 1.00 41.50 14 LYS B O 1
ATOM 2978 N N . ARG B 1 23 ? -8.719 -59.543 50.628 1.00 42.38 15 ARG B N 1
ATOM 2979 C CA . ARG B 1 23 ? -7.750 -58.477 50.473 1.00 39.45 15 ARG B CA 1
ATOM 2980 C C . ARG B 1 23 ? -8.523 -57.198 50.213 1.00 36.05 15 ARG B C 1
ATOM 2981 O O . ARG B 1 23 ? -9.159 -57.041 49.172 1.00 36.55 15 ARG B O 1
ATOM 2989 N N . VAL B 1 24 ? -8.489 -56.296 51.184 1.00 36.96 16 VAL B N 1
ATOM 2990 C CA . VAL B 1 24 ? -9.297 -55.088 51.118 1.00 35.83 16 VAL B CA 1
ATOM 2991 C C . VAL B 1 24 ? -8.395 -53.865 51.004 1.00 33.66 16 VAL B C 1
ATOM 2992 O O . VAL B 1 24 ? -7.562 -53.605 51.876 1.00 32.09 16 VAL B O 1
ATOM 2996 N N . LEU B 1 25 ? -8.549 -53.147 49.895 1.00 33.43 17 LEU B N 1
ATOM 2997 C CA . LEU B 1 25 ? -7.798 -51.925 49.622 1.00 31.74 17 LEU B CA 1
ATOM 2998 C C . LEU B 1 25 ? -8.675 -50.706 49.908 1.00 32.06 17 LEU B C 1
ATOM 2999 O O . LEU B 1 25 ? -9.689 -50.499 49.244 1.00 33.36 17 LEU B O 1
ATOM 3004 N N . ILE B 1 26 ? -8.291 -49.916 50.907 1.00 31.09 18 ILE B N 1
ATOM 3005 C CA . ILE B 1 26 ? -9.116 -48.805 51.364 1.00 30.05 18 ILE B CA 1
ATOM 3006 C C . ILE B 1 26 ? -8.489 -47.458 51.042 1.00 29.60 18 ILE B C 1
ATOM 3007 O O . ILE B 1 26 ? -7.383 -47.148 51.497 1.00 27.87 18 ILE B O 1
ATOM 3012 N N . ARG B 1 27 ? -9.212 -46.652 50.271 1.00 29.08 19 ARG B N 1
ATOM 3013 C CA . ARG B 1 27 ? -8.781 -45.295 49.979 1.00 27.89 19 ARG B CA 1
ATOM 3014 C C . ARG B 1 27 ? -9.260 -44.379 51.100 1.00 27.87 19 ARG B C 1
ATOM 3015 O O . ARG B 1 27 ? -10.457 -44.153 51.263 1.00 28.10 19 ARG B O 1
ATOM 3023 N N . GLU B 1 28 ? -8.316 -43.877 51.888 1.00 28.16 20 GLU B N 1
ATOM 3024 C CA . GLU B 1 28 ? -8.623 -42.966 52.985 1.00 28.94 20 GLU B CA 1
ATOM 3025 C C . GLU B 1 28 ? -8.051 -41.583 52.700 1.00 27.84 20 GLU B C 1
ATOM 3026 O O . GLU B 1 28 ? -7.214 -41.427 51.812 1.00 26.95 20 GLU B O 1
ATOM 3032 N N . ASP B 1 29 ? -8.501 -40.584 53.456 1.00 27.84 21 ASP B N 1
ATOM 3033 C CA . ASP B 1 29 ? -7.878 -39.261 53.412 1.00 27.44 21 ASP B CA 1
ATOM 3034 C C . ASP B 1 29 ? -6.938 -39.148 54.606 1.00 25.14 21 ASP B C 1
ATOM 3035 O O . ASP B 1 29 ? -7.364 -38.866 55.726 1.00 25.78 21 ASP B O 1
ATOM 3040 N N . LEU B 1 30 ? -5.656 -39.384 54.366 1.00 23.05 22 LEU B N 1
ATOM 3041 C CA . LEU B 1 30 ? -4.672 -39.303 55.433 1.00 23.39 22 LEU B CA 1
ATOM 3042 C C . LEU B 1 30 ? -3.709 -38.167 55.118 1.00 25.69 22 LEU B C 1
ATOM 3043 O O . LEU B 1 30 ? -2.556 -38.176 55.542 1.00 25.86 22 LEU B O 1
ATOM 3048 N N . ASN B 1 31 ? -4.207 -37.190 54.362 1.00 26.95 23 ASN B N 1
ATOM 3049 C CA . ASN B 1 31 ? -3.421 -36.041 53.933 1.00 27.74 23 ASN B CA 1
ATOM 3050 C C . ASN B 1 31 ? -3.251 -35.068 55.092 1.00 28.46 23 ASN B C 1
ATOM 3051 O O . ASN B 1 31 ? -3.867 -34.004 55.115 1.00 29.84 23 ASN B O 1
ATOM 3056 N N . VAL B 1 32 ? -2.412 -35.440 56.053 1.00 27.88 24 VAL B N 1
ATOM 3057 C CA . VAL B 1 32 ? -2.203 -34.627 57.246 1.00 29.86 24 VAL B CA 1
ATOM 3058 C C . VAL B 1 32 ? -1.104 -33.597 57.053 1.00 31.45 24 VAL B C 1
ATOM 3059 O O . VAL B 1 32 ? -0.166 -33.816 56.282 1.00 30.83 24 VAL B O 1
ATOM 3063 N N . PRO B 1 33 ? -1.232 -32.453 57.748 1.00 32.88 25 PRO B N 1
ATOM 3064 C CA . PRO B 1 33 ? -0.202 -31.412 57.745 1.00 33.86 25 PRO B CA 1
ATOM 3065 C C . PRO B 1 33 ? 1.075 -31.887 58.426 1.00 33.92 25 PRO B C 1
ATOM 3066 O O . PRO B 1 33 ? 1.016 -32.417 59.538 1.00 33.40 25 PRO B O 1
ATOM 3070 N N . VAL B 1 34 ? 2.214 -31.691 57.771 1.00 35.28 26 VAL B N 1
ATOM 3071 C CA . VAL B 1 34 ? 3.495 -32.124 58.318 1.00 35.87 26 VAL B CA 1
ATOM 3072 C C . VAL B 1 34 ? 4.461 -30.951 58.375 1.00 38.51 26 VAL B C 1
ATOM 3073 O O . VAL B 1 34 ? 4.657 -30.241 57.392 1.00 38.44 26 VAL B O 1
ATOM 3077 N N . LYS B 1 35 ? 5.062 -30.750 59.538 1.00 41.56 27 LYS B N 1
ATOM 3078 C CA . LYS B 1 35 ? 6.023 -29.673 59.714 1.00 45.15 27 LYS B CA 1
ATOM 3079 C C . LYS B 1 35 ? 7.222 -30.190 60.497 1.00 46.80 27 LYS B C 1
ATOM 3080 O O . LYS B 1 35 ? 7.075 -30.688 61.614 1.00 46.50 27 LYS B O 1
ATOM 3086 N N . ASN B 1 36 ? 8.400 -30.078 59.892 1.00 49.15 28 ASN B N 1
ATOM 3087 C CA . ASN B 1 36 ? 9.644 -30.572 60.472 1.00 52.36 28 ASN B CA 1
ATOM 3088 C C . ASN B 1 36 ? 9.561 -32.076 60.758 1.00 52.29 28 ASN B C 1
ATOM 3089 O O . ASN B 1 36 ? 10.058 -32.550 61.780 1.00 52.70 28 ASN B O 1
ATOM 3094 N N . GLY B 1 37 ? 8.922 -32.818 59.856 1.00 50.67 29 GLY B N 1
ATOM 3095 C CA . GLY B 1 37 ? 8.805 -34.262 59.984 1.00 50.00 29 GLY B CA 1
ATOM 3096 C C . GLY B 1 37 ? 7.815 -34.713 61.047 1.00 49.69 29 GLY B C 1
ATOM 3097 O O . GLY B 1 37 ? 7.747 -35.892 61.387 1.00 49.39 29 GLY B O 1
ATOM 3098 N N . VAL B 1 38 ? 7.043 -33.769 61.573 1.00 48.28 30 VAL B N 1
ATOM 3099 C CA . VAL B 1 38 ? 6.071 -34.056 62.621 1.00 45.82 30 VAL B CA 1
ATOM 3100 C C . VAL B 1 38 ? 4.661 -33.690 62.163 1.00 41.93 30 VAL B C 1
ATOM 3101 O O . VAL B 1 38 ? 4.456 -32.655 61.526 1.00 41.46 30 VAL B O 1
ATOM 3105 N N . ILE B 1 39 ? 3.692 -34.542 62.485 1.00 39.74 31 ILE B N 1
ATOM 3106 C CA . ILE B 1 39 ? 2.294 -34.285 62.149 1.00 38.18 31 ILE B CA 1
ATOM 3107 C C . ILE B 1 39 ? 1.736 -33.170 63.039 1.00 38.56 31 ILE B C 1
ATOM 3108 O O . ILE B 1 39 ? 1.746 -33.275 64.262 1.00 40.13 31 ILE B O 1
ATOM 3113 N N . THR B 1 40 ? 1.252 -32.100 62.422 1.00 38.16 32 THR B N 1
ATOM 3114 C CA . THR B 1 40 ? 0.765 -30.951 63.181 1.00 39.46 32 THR B CA 1
ATOM 3115 C C . THR B 1 40 ? -0.718 -31.104 63.522 1.00 38.21 32 THR B C 1
ATOM 3116 O O . THR B 1 40 ? -1.214 -30.474 64.456 1.00 38.42 32 THR B O 1
ATOM 3120 N N . SER B 1 41 ? -1.422 -31.932 62.754 1.00 36.63 33 SER B N 1
ATOM 3121 C CA . SER B 1 41 ? -2.822 -32.240 63.039 1.00 37.01 33 SER B CA 1
ATOM 3122 C C . SER B 1 41 ? -3.181 -33.658 62.599 1.00 36.88 33 SER B C 1
ATOM 3123 O O . SER B 1 41 ? -3.002 -34.023 61.442 1.00 36.31 33 SER B O 1
ATOM 3126 N N . ASP B 1 42 ? -3.682 -34.454 63.536 1.00 37.75 34 ASP B N 1
ATOM 3127 C CA . ASP B 1 42 ? -3.996 -35.850 63.266 1.00 37.66 34 ASP B CA 1
ATOM 3128 C C . ASP B 1 42 ? -5.501 -36.110 63.205 1.00 37.77 34 ASP B C 1
ATOM 3129 O O . ASP B 1 42 ? -5.945 -37.247 63.386 1.00 38.95 34 ASP B O 1
ATOM 3134 N N . ALA B 1 43 ? -6.278 -35.059 62.959 1.00 36.02 35 ALA B N 1
ATOM 3135 C CA . ALA B 1 43 ? -7.735 -35.163 62.911 1.00 35.46 35 ALA B CA 1
ATOM 3136 C C . ALA B 1 43 ? -8.194 -36.174 61.857 1.00 33.39 35 ALA B C 1
ATOM 3137 O O . ALA B 1 43 ? -9.090 -36.983 62.102 1.00 32.30 35 ALA B O 1
ATOM 3139 N N . ARG B 1 44 ? -7.567 -36.117 60.687 1.00 32.52 36 ARG B N 1
ATOM 3140 C CA . ARG B 1 44 ? -7.893 -37.015 59.586 1.00 30.66 36 ARG B CA 1
ATOM 3141 C C . ARG B 1 44 ? -7.561 -38.459 59.950 1.00 29.47 36 ARG B C 1
ATOM 3142 O O . ARG B 1 44 ? -8.220 -39.398 59.499 1.00 27.45 36 ARG B O 1
ATOM 3150 N N . LEU B 1 45 ? -6.543 -38.626 60.782 1.00 29.81 37 LEU B N 1
ATOM 3151 C CA . LEU B 1 45 ? -6.134 -39.952 61.219 1.00 29.12 37 LEU B CA 1
ATOM 3152 C C . LEU B 1 45 ? -7.186 -40.561 62.147 1.00 29.23 37 LEU B C 1
ATOM 3153 O O . LEU B 1 45 ? -7.587 -41.713 61.967 1.00 27.47 37 LEU B O 1
ATOM 3158 N N . ARG B 1 46 ? -7.652 -39.775 63.116 1.00 30.20 38 ARG B N 1
ATOM 3159 C CA . ARG B 1 46 ? -8.625 -40.263 64.087 1.00 32.68 38 ARG B CA 1
ATOM 3160 C C . ARG B 1 46 ? -9.979 -40.571 63.445 1.00 31.83 38 ARG B C 1
ATOM 3161 O O . ARG B 1 46 ? -10.693 -41.469 63.896 1.00 32.21 38 ARG B O 1
ATOM 3169 N N . ALA B 1 47 ? -10.326 -39.835 62.394 1.00 30.04 39 ALA B N 1
ATOM 3170 C CA . ALA B 1 47 ? -11.592 -40.051 61.698 1.00 29.48 39 ALA B CA 1
ATOM 3171 C C . ALA B 1 47 ? -11.566 -41.333 60.854 1.00 29.28 39 ALA B C 1
ATOM 3172 O O . ALA B 1 47 ? -12.600 -41.968 60.656 1.00 29.61 39 ALA B O 1
ATOM 3174 N N . ALA B 1 48 ? -10.387 -41.703 60.358 1.00 28.61 40 ALA B N 1
ATOM 3175 C CA . ALA B 1 48 ? -10.248 -42.870 59.482 1.00 28.90 40 ALA B CA 1
ATOM 3176 C C . ALA B 1 48 ? -10.029 -44.186 60.247 1.00 31.33 40 ALA B C 1
ATOM 3177 O O . ALA B 1 48 ? -10.275 -45.271 59.711 1.00 31.31 40 ALA B O 1
ATOM 3179 N N . LEU B 1 49 ? -9.565 -44.086 61.491 1.00 32.50 41 LEU B N 1
ATOM 3180 C CA . LEU B 1 49 ? -9.268 -45.271 62.304 1.00 33.28 41 LEU B CA 1
ATOM 3181 C C . LEU B 1 49 ? -10.445 -46.243 62.470 1.00 33.26 41 LEU B C 1
ATOM 3182 O O . LEU B 1 49 ? -10.252 -47.443 62.312 1.00 34.08 41 LEU B O 1
ATOM 3187 N N . PRO B 1 50 ? -11.658 -45.742 62.795 1.00 33.05 42 PRO B N 1
ATOM 3188 C CA . PRO B 1 50 ? -12.768 -46.695 62.947 1.00 34.21 42 PRO B CA 1
ATOM 3189 C C . PRO B 1 50 ? -13.025 -47.551 61.708 1.00 35.51 42 PRO B C 1
ATOM 3190 O O . PRO B 1 50 ? -13.426 -48.709 61.848 1.00 38.74 42 PRO B O 1
ATOM 3194 N N . THR B 1 51 ? -12.792 -46.997 60.522 1.00 33.55 43 THR B N 1
ATOM 3195 C CA . THR B 1 51 ? -12.947 -47.756 59.286 1.00 33.64 43 THR B CA 1
ATOM 3196 C C . THR B 1 51 ? -11.945 -48.900 59.213 1.00 36.28 43 THR B C 1
ATOM 3197 O O . THR B 1 51 ? -12.313 -50.039 58.899 1.00 39.40 43 THR B O 1
ATOM 3201 N N . ILE B 1 52 ? -10.685 -48.594 59.520 1.00 34.55 44 ILE B N 1
ATOM 3202 C CA . ILE B 1 52 ? -9.616 -49.585 59.491 1.00 33.35 44 ILE B CA 1
ATOM 3203 C C . ILE B 1 52 ? -9.893 -50.677 60.513 1.00 35.63 44 ILE B C 1
ATOM 3204 O O . ILE B 1 52 ? -9.702 -51.859 60.226 1.00 38.12 44 ILE B O 1
ATOM 3209 N N . LYS B 1 53 ? -10.336 -50.287 61.703 1.00 35.05 45 LYS B N 1
ATOM 3210 C CA . LYS B 1 53 ? -10.631 -51.265 62.741 1.00 37.49 45 LYS B CA 1
ATOM 3211 C C . LYS B 1 53 ? -11.817 -52.155 62.361 1.00 37.88 45 LYS B C 1
ATOM 3212 O O . LYS B 1 53 ? -11.813 -53.353 62.650 1.00 39.85 45 LYS B O 1
ATOM 3218 N N . ALA B 1 54 ? -12.823 -51.570 61.710 1.00 35.90 46 ALA B N 1
ATOM 3219 C CA . ALA B 1 54 ? -14.011 -52.320 61.306 1.00 36.41 46 ALA B CA 1
ATOM 3220 C C . ALA B 1 54 ? -13.674 -53.392 60.268 1.00 37.49 46 ALA B C 1
ATOM 3221 O O . ALA B 1 54 ? -14.203 -54.506 60.320 1.00 39.04 46 ALA B O 1
ATOM 3223 N N . ALA B 1 55 ? -12.793 -53.056 59.329 1.00 36.18 47 ALA B N 1
ATOM 3224 C CA . ALA B 1 55 ? -12.358 -54.015 58.318 1.00 36.09 47 ALA B CA 1
ATOM 3225 C C . ALA B 1 55 ? -11.642 -55.186 58.977 1.00 37.66 47 ALA B C 1
ATOM 3226 O O . ALA B 1 55 ? -11.850 -56.340 58.605 1.00 38.86 47 ALA B O 1
ATOM 3228 N N . LEU B 1 56 ? -10.799 -54.881 59.958 1.00 37.51 48 LEU B N 1
ATOM 3229 C CA . LEU B 1 56 ? -10.083 -55.916 60.696 1.00 39.22 48 LEU B CA 1
ATOM 3230 C C . LEU B 1 56 ? -11.053 -56.779 61.491 1.00 42.50 48 LEU B C 1
ATOM 3231 O O . LEU B 1 56 ? -10.824 -57.978 61.668 1.00 44.71 48 LEU B O 1
ATOM 3236 N N . GLU B 1 57 ? -12.135 -56.166 61.965 1.00 42.41 49 GLU B N 1
ATOM 3237 C CA . GLU B 1 57 ? -13.149 -56.890 62.726 1.00 45.18 49 GLU B CA 1
ATOM 3238 C C . GLU B 1 57 ? -13.823 -57.934 61.835 1.00 47.67 49 GLU B C 1
ATOM 3239 O O . GLU B 1 57 ? -14.219 -59.005 62.299 1.00 50.77 49 GLU B O 1
ATOM 3245 N N . LYS B 1 58 ? -13.927 -57.619 60.549 1.00 46.23 50 LYS B N 1
ATOM 3246 C CA . LYS B 1 58 ? -14.525 -58.524 59.574 1.00 47.41 50 LYS B CA 1
ATOM 3247 C C . LYS B 1 58 ? -13.564 -59.600 59.058 1.00 47.31 50 LYS B C 1
ATOM 3248 O O . LYS B 1 58 ? -13.908 -60.345 58.143 1.00 48.22 50 LYS B O 1
ATOM 3254 N N . GLY B 1 59 ? -12.368 -59.672 59.637 1.00 46.39 51 GLY B N 1
ATOM 3255 C CA . GLY B 1 59 ? -11.404 -60.708 59.293 1.00 46.46 51 GLY B CA 1
ATOM 3256 C C . GLY B 1 59 ? -10.685 -60.500 57.972 1.00 44.78 51 GLY B C 1
ATOM 3257 O O . GLY B 1 59 ? -10.323 -61.455 57.285 1.00 46.06 51 GLY B O 1
ATOM 3258 N N . ALA B 1 60 ? -10.473 -59.239 57.621 1.00 41.82 52 ALA B N 1
ATOM 3259 C CA . ALA B 1 60 ? -9.868 -58.878 56.347 1.00 41.35 52 ALA B CA 1
ATOM 3260 C C . ALA B 1 60 ? -8.358 -58.650 56.428 1.00 40.15 52 ALA B C 1
ATOM 3261 O O . ALA B 1 60 ? -7.805 -58.397 57.501 1.00 38.58 52 ALA B O 1
ATOM 3263 N N . ALA B 1 61 ? -7.701 -58.788 55.279 1.00 40.28 53 ALA B N 1
ATOM 3264 C CA . ALA B 1 61 ? -6.323 -58.357 55.099 1.00 35.79 53 ALA B CA 1
ATOM 3265 C C . ALA B 1 61 ? -6.346 -56.929 54.550 1.00 37.01 53 ALA B C 1
ATOM 3266 O O . ALA B 1 61 ? -6.731 -56.712 53.401 1.00 36.80 53 ALA B O 1
ATOM 3268 N N . VAL B 1 62 ? -5.945 -55.960 55.367 1.00 34.85 54 VAL B N 1
ATOM 3269 C CA . VAL B 1 62 ? -6.190 -54.556 55.045 1.00 33.63 54 VAL B CA 1
ATOM 3270 C C . VAL B 1 62 ? -4.986 -53.869 54.409 1.00 33.67 54 VAL B C 1
ATOM 3271 O O . VAL B 1 62 ? -3.866 -53.923 54.929 1.00 33.29 54 VAL B O 1
ATOM 3275 N N . MET B 1 63 ? -5.239 -53.227 53.272 1.00 32.77 55 MET B N 1
ATOM 3276 C CA . MET B 1 63 ? -4.283 -52.317 52.658 1.00 32.14 55 MET B CA 1
ATOM 3277 C C . MET B 1 63 ? -4.867 -50.915 52.701 1.00 30.69 55 MET B C 1
ATOM 3278 O O . MET B 1 63 ? -5.989 -50.689 52.257 1.00 29.81 55 MET B O 1
ATOM 3283 N N . VAL B 1 64 ? -4.110 -49.979 53.258 1.00 30.61 56 VAL B N 1
ATOM 3284 C CA . VAL B 1 64 ? -4.543 -48.593 53.333 1.00 27.90 56 VAL B CA 1
ATOM 3285 C C . VAL B 1 64 ? -3.647 -47.747 52.439 1.00 30.02 56 VAL B C 1
ATOM 3286 O O . VAL B 1 64 ? -2.421 -47.833 52.539 1.00 31.49 56 VAL B O 1
ATOM 3290 N N . PHE B 1 65 ? -4.241 -46.957 51.544 1.00 29.79 57 PHE B N 1
ATOM 3291 C CA . PHE B 1 65 ? -3.452 -45.973 50.798 1.00 30.30 57 PHE B CA 1
ATOM 3292 C C . PHE B 1 65 ? -4.156 -44.610 50.711 1.00 31.14 57 PHE B C 1
ATOM 3293 O O . PHE B 1 65 ? -5.364 -44.493 50.925 1.00 29.58 57 PHE B O 1
ATOM 3301 N N . SER B 1 66 ? -3.366 -43.576 50.449 1.00 29.79 58 SER B N 1
ATOM 3302 C CA . SER B 1 66 ? -3.845 -42.201 50.487 1.00 30.41 58 SER B CA 1
ATOM 3303 C C . SER B 1 66 ? -2.886 -41.284 49.752 1.00 32.23 58 SER B C 1
ATOM 3304 O O . SER B 1 66 ? -1.788 -41.701 49.374 1.00 32.19 58 SER B O 1
ATOM 3307 N N . HIS B 1 67 ? -3.294 -40.032 49.560 1.00 33.69 59 HIS B N 1
ATOM 3308 C CA . HIS B 1 67 ? -2.386 -39.018 49.041 1.00 34.87 59 HIS B CA 1
ATOM 3309 C C . HIS B 1 67 ? -1.839 -38.180 50.196 1.00 37.55 59 HIS B C 1
ATOM 3310 O O . HIS B 1 67 ? -2.375 -38.210 51.306 1.00 37.34 59 HIS B O 1
ATOM 3317 N N . LEU B 1 68 ? -0.761 -37.446 49.938 1.00 39.42 60 LEU B N 1
ATOM 3318 C CA . LEU B 1 68 ? -0.295 -36.429 50.876 1.00 40.45 60 LEU B CA 1
ATOM 3319 C C . LEU B 1 68 ? 0.409 -35.340 50.084 1.00 41.36 60 LEU B C 1
ATOM 3320 O O . LEU B 1 68 ? 1.279 -35.625 49.264 1.00 41.14 60 LEU B O 1
ATOM 3325 N N . GLY B 1 69 ? 0.018 -34.094 50.327 1.00 42.52 61 GLY B N 1
ATOM 3326 C CA . GLY B 1 69 ? 0.612 -32.963 49.637 1.00 44.79 61 GLY B CA 1
ATOM 3327 C C . GLY B 1 69 ? 0.318 -32.955 48.150 1.00 45.68 61 GLY B C 1
ATOM 3328 O O . GLY B 1 69 ? -0.577 -33.661 47.683 1.00 45.36 61 GLY B O 1
ATOM 3329 N N . ARG B 1 70 ? 1.077 -32.157 47.406 1.00 47.12 62 ARG B N 1
ATOM 3330 C CA . ARG B 1 70 ? 0.906 -32.062 45.960 1.00 48.92 62 ARG B CA 1
ATOM 3331 C C . ARG B 1 70 ? 2.222 -32.367 45.246 1.00 48.36 62 ARG B C 1
ATOM 3332 O O . ARG B 1 70 ? 2.799 -31.488 44.602 1.00 49.79 62 ARG B O 1
ATOM 3340 N N . PRO B 1 71 ? 2.701 -33.617 45.349 1.00 45.48 63 PRO B N 1
ATOM 3341 C CA . PRO B 1 71 ? 4.041 -33.927 44.845 1.00 45.96 63 PRO B CA 1
ATOM 3342 C C . PRO B 1 71 ? 4.114 -34.108 43.328 1.00 45.58 63 PRO B C 1
ATOM 3343 O O . PRO B 1 71 ? 3.089 -34.155 42.645 1.00 44.91 63 PRO B O 1
ATOM 3347 N N . VAL B 1 72 ? 5.335 -34.207 42.814 1.00 45.49 64 VAL B N 1
ATOM 3348 C CA . VAL B 1 72 ? 5.551 -34.467 41.401 1.00 45.67 64 VAL B CA 1
ATOM 3349 C C . VAL B 1 72 ? 5.631 -35.968 41.176 1.00 44.82 64 VAL B C 1
ATOM 3350 O O . VAL B 1 72 ? 6.437 -36.652 41.806 1.00 44.32 64 VAL B O 1
ATOM 3354 N N . GLU B 1 73 ? 4.795 -36.473 40.272 1.00 45.38 65 GLU B N 1
ATOM 3355 C CA . GLU B 1 73 ? 4.751 -37.901 39.977 1.00 44.60 65 GLU B CA 1
ATOM 3356 C C . GLU B 1 73 ? 6.115 -38.359 39.482 1.00 47.36 65 GLU B C 1
ATOM 3357 O O . GLU B 1 73 ? 6.708 -37.723 38.614 1.00 49.65 65 GLU B O 1
ATOM 3363 N N . GLY B 1 74 ? 6.618 -39.444 40.060 1.00 47.22 66 GLY B N 1
ATOM 3364 C CA . GLY B 1 74 ? 7.914 -39.977 39.683 1.00 50.36 66 GLY B CA 1
ATOM 3365 C C . GLY B 1 74 ? 9.071 -39.287 40.379 1.00 53.09 66 GLY B C 1
ATOM 3366 O O . GLY B 1 74 ? 10.229 -39.639 40.163 1.00 55.79 66 GLY B O 1
ATOM 3367 N N . GLU B 1 75 ? 8.755 -38.314 41.231 1.00 52.59 67 GLU B N 1
ATOM 3368 C CA . GLU B 1 75 ? 9.773 -37.565 41.965 1.00 53.78 67 GLU B CA 1
ATOM 3369 C C . GLU B 1 75 ? 9.433 -37.470 43.448 1.00 51.65 67 GLU B C 1
ATOM 3370 O O . GLU B 1 75 ? 9.047 -36.406 43.934 1.00 51.09 67 GLU B O 1
ATOM 3376 N N . PRO B 1 76 ? 9.589 -38.583 44.179 1.00 50.56 68 PRO B N 1
ATOM 3377 C CA . PRO B 1 76 ? 9.253 -38.592 45.605 1.00 49.11 68 PRO B CA 1
ATOM 3378 C C . PRO B 1 76 ? 10.193 -37.722 46.426 1.00 50.24 68 PRO B C 1
ATOM 3379 O O . PRO B 1 76 ? 11.375 -37.612 46.102 1.00 52.25 68 PRO B O 1
ATOM 3383 N N . LYS B 1 77 ? 9.655 -37.103 47.471 1.00 48.86 69 LYS B N 1
ATOM 3384 C CA . LYS B 1 77 ? 10.455 -36.341 48.416 1.00 49.47 69 LYS B CA 1
ATOM 3385 C C . LYS B 1 77 ? 10.100 -36.822 49.814 1.00 48.53 69 LYS B C 1
ATOM 3386 O O . LYS B 1 77 ? 8.937 -37.117 50.084 1.00 47.39 69 LYS B O 1
ATOM 3388 N N . PRO B 1 78 ? 11.104 -36.921 50.701 1.00 49.07 70 PRO B N 1
ATOM 3389 C CA . PRO B 1 78 ? 10.936 -37.448 52.061 1.00 47.64 70 PRO B CA 1
ATOM 3390 C C . PRO B 1 78 ? 9.806 -36.796 52.857 1.00 46.19 70 PRO B C 1
ATOM 3391 O O . PRO B 1 78 ? 9.153 -37.478 53.646 1.00 44.97 70 PRO B O 1
ATOM 3395 N N . GLU B 1 79 ? 9.575 -35.504 52.645 1.00 46.24 71 GLU B N 1
ATOM 3396 C CA . GLU B 1 79 ? 8.570 -34.771 53.414 1.00 45.88 71 GLU B CA 1
ATOM 3397 C C . GLU B 1 79 ? 7.143 -35.083 52.975 1.00 43.39 71 GLU B C 1
ATOM 3398 O O . GLU B 1 79 ? 6.185 -34.662 53.631 1.00 43.55 71 GLU B O 1
ATOM 3404 N N . GLN B 1 80 ? 6.997 -35.811 51.871 1.00 41.36 72 GLN B N 1
ATOM 3405 C CA . GLN B 1 80 ? 5.672 -36.208 51.398 1.00 38.93 72 GLN B CA 1
ATOM 3406 C C . GLN B 1 80 ? 5.425 -37.701 51.570 1.00 36.32 72 GLN B C 1
ATOM 3407 O O . GLN B 1 80 ? 4.499 -38.254 50.976 1.00 35.18 72 GLN B O 1
ATOM 3413 N N . SER B 1 81 ? 6.258 -38.356 52.369 1.00 35.73 73 SER B N 1
ATOM 3414 C CA . SER B 1 81 ? 6.083 -39.779 52.635 1.00 34.96 73 SER B CA 1
ATOM 3415 C C . SER B 1 81 ? 5.050 -40.022 53.729 1.00 31.94 73 SER B C 1
ATOM 3416 O O . SER B 1 81 ? 4.908 -39.221 54.651 1.00 31.68 73 SER B O 1
ATOM 3419 N N . LEU B 1 82 ? 4.352 -41.149 53.638 1.00 30.48 74 LEU B N 1
ATOM 3420 C CA . LEU B 1 82 ? 3.345 -41.508 54.630 1.00 29.07 74 LEU B CA 1
ATOM 3421 C C . LEU B 1 82 ? 3.975 -42.189 55.840 1.00 29.76 74 LEU B C 1
ATOM 3422 O O . LEU B 1 82 ? 3.269 -42.707 56.706 1.00 29.69 74 LEU B O 1
ATOM 3427 N N . ALA B 1 83 ? 5.303 -42.167 55.900 1.00 31.56 75 ALA B N 1
ATOM 3428 C CA . ALA B 1 83 ? 6.042 -42.779 57.001 1.00 34.16 75 ALA B CA 1
ATOM 3429 C C . ALA B 1 83 ? 5.587 -42.298 58.384 1.00 35.31 75 ALA B C 1
ATOM 3430 O O . ALA B 1 83 ? 5.396 -43.121 59.275 1.00 37.17 75 ALA B O 1
ATOM 3432 N N . PRO B 1 84 ? 5.415 -40.976 58.585 1.00 35.82 76 PRO B N 1
ATOM 3433 C CA . PRO B 1 84 ? 4.932 -40.619 59.928 1.00 35.99 76 PRO B CA 1
ATOM 3434 C C . PRO B 1 84 ? 3.506 -41.109 60.212 1.00 34.31 76 PRO B C 1
ATOM 3435 O O . PRO B 1 84 ? 3.153 -41.336 61.367 1.00 34.57 76 PRO B O 1
ATOM 3439 N N . VAL B 1 85 ? 2.706 -41.277 59.165 1.00 33.56 77 VAL B N 1
ATOM 3440 C CA . VAL B 1 85 ? 1.358 -41.815 59.309 1.00 32.76 77 VAL B CA 1
ATOM 3441 C C . VAL B 1 85 ? 1.427 -43.302 59.646 1.00 33.33 77 VAL B C 1
ATOM 3442 O O . VAL B 1 85 ? 0.614 -43.812 60.416 1.00 34.29 77 VAL B O 1
ATOM 3446 N N . ALA B 1 86 ? 2.406 -43.993 59.070 1.00 33.75 78 ALA B N 1
ATOM 3447 C CA . ALA B 1 86 ? 2.596 -45.412 59.352 1.00 34.24 78 ALA B CA 1
ATOM 3448 C C . ALA B 1 86 ? 2.961 -45.615 60.817 1.00 36.35 78 ALA B C 1
ATOM 3449 O O . ALA B 1 86 ? 2.457 -46.531 61.467 1.00 37.97 78 ALA B O 1
ATOM 3451 N N . ALA B 1 87 ? 3.819 -44.739 61.336 1.00 36.92 79 ALA B N 1
ATOM 3452 C CA . ALA B 1 87 ? 4.210 -44.780 62.744 1.00 37.91 79 ALA B CA 1
ATOM 3453 C C . ALA B 1 87 ? 3.012 -44.495 63.644 1.00 37.92 79 ALA B C 1
ATOM 3454 O O . ALA B 1 87 ? 2.839 -45.137 64.682 1.00 40.14 79 ALA B O 1
ATOM 3456 N N . TYR B 1 88 ? 2.190 -43.531 63.237 1.00 35.40 80 TYR B N 1
ATOM 3457 C CA . TYR B 1 88 ? 0.976 -43.186 63.969 1.00 34.92 80 TYR B CA 1
ATOM 3458 C C . TYR B 1 88 ? 0.013 -44.370 64.028 1.00 33.83 80 TYR B C 1
ATOM 3459 O O . TYR B 1 88 ? -0.534 -44.682 65.082 1.00 34.38 80 TYR B O 1
ATOM 3468 N N . LEU B 1 89 ? -0.215 -45.007 62.886 1.00 32.91 81 LEU B N 1
ATOM 3469 C CA . LEU B 1 89 ? -1.157 -46.118 62.826 1.00 31.87 81 LEU B CA 1
ATOM 3470 C C . LEU B 1 89 ? -0.688 -47.293 63.675 1.00 33.30 81 LEU B C 1
ATOM 3471 O O . LEU B 1 89 ? -1.504 -47.993 64.275 1.00 34.16 81 LEU B O 1
ATOM 3476 N N . THR B 1 90 ? 0.628 -47.482 63.742 1.00 34.24 82 THR B N 1
ATOM 3477 C CA . THR B 1 90 ? 1.223 -48.562 64.528 1.00 36.95 82 THR B CA 1
ATOM 3478 C C . THR B 1 90 ? 0.932 -48.404 66.019 1.00 40.75 82 THR B C 1
ATOM 3479 O O . THR B 1 90 ? 0.571 -49.372 66.697 1.00 42.23 82 THR B O 1
ATOM 3483 N N . GLU B 1 91 ? 1.086 -47.185 66.528 1.00 41.37 83 GLU B N 1
ATOM 3484 C CA . GLU B 1 91 ? 0.765 -46.905 67.923 1.00 43.02 83 GLU B CA 1
ATOM 3485 C C . GLU B 1 91 ? -0.735 -47.048 68.159 1.00 43.11 83 GLU B C 1
ATOM 3486 O O . GLU B 1 91 ? -1.164 -47.684 69.119 1.00 45.02 83 GLU B O 1
ATOM 3488 N N . ALA B 1 92 ? -1.529 -46.466 67.266 1.00 41.57 84 ALA B N 1
ATOM 3489 C CA . ALA B 1 92 ? -2.982 -46.451 67.423 1.00 42.35 84 ALA B CA 1
ATOM 3490 C C . ALA B 1 92 ? -3.607 -47.847 67.326 1.00 43.51 84 ALA B C 1
ATOM 3491 O O . ALA B 1 92 ? -4.525 -48.172 68.076 1.00 44.30 84 ALA B O 1
ATOM 3493 N N . LEU B 1 93 ? -3.116 -48.668 66.402 1.00 43.85 85 LEU B N 1
ATOM 3494 C CA . LEU B 1 93 ? -3.694 -49.996 66.189 1.00 44.86 85 LEU B CA 1
ATOM 3495 C C . LEU B 1 93 ? -3.087 -51.061 67.105 1.00 49.30 85 LEU B C 1
ATOM 3496 O O . LEU B 1 93 ? -3.726 -52.074 67.392 1.00 51.26 85 LEU B O 1
ATOM 3501 N N . GLY B 1 94 ? -1.859 -50.836 67.562 1.00 51.14 86 GLY B N 1
ATOM 3502 C CA . GLY B 1 94 ? -1.205 -51.784 68.447 1.00 54.77 86 GLY B CA 1
ATOM 3503 C C . GLY B 1 94 ? -0.529 -52.924 67.712 1.00 55.99 86 GLY B C 1
ATOM 3504 O O . GLY B 1 94 ? -0.158 -53.935 68.311 1.00 59.17 86 GLY B O 1
ATOM 3505 N N . GLN B 1 95 ? -0.375 -52.757 66.404 1.00 53.21 87 GLN B N 1
ATOM 3506 C CA . GLN B 1 95 ? 0.296 -53.741 65.566 1.00 53.26 87 GLN B CA 1
ATOM 3507 C C . GLN B 1 95 ? 1.227 -53.022 64.605 1.00 52.01 87 GLN B C 1
ATOM 3508 O O . GLN B 1 95 ? 1.097 -51.816 64.392 1.00 50.09 87 GLN B O 1
ATOM 3514 N N . GLU B 1 96 ? 2.159 -53.764 64.017 1.00 52.98 88 GLU B N 1
ATOM 3515 C CA . GLU B 1 96 ? 3.100 -53.179 63.073 1.00 52.23 88 GLU B CA 1
ATOM 3516 C C . GLU B 1 96 ? 2.409 -52.863 61.753 1.00 49.19 88 GLU B C 1
ATOM 3517 O O . GLU B 1 96 ? 1.988 -53.767 61.032 1.00 49.93 88 GLU B O 1
ATOM 3523 N N . VAL B 1 97 ? 2.283 -51.576 61.446 1.00 44.88 89 VAL B N 1
ATOM 3524 C CA . VAL B 1 97 ? 1.757 -51.156 60.154 1.00 41.60 89 VAL B CA 1
ATOM 3525 C C . VAL B 1 97 ? 2.921 -50.775 59.252 1.00 42.84 89 VAL B C 1
ATOM 3526 O O . VAL B 1 97 ? 3.461 -49.676 59.359 1.00 43.42 89 VAL B O 1
ATOM 3530 N N . LYS B 1 98 ? 3.298 -51.684 58.360 1.00 43.16 90 LYS B N 1
ATOM 3531 C CA . LYS B 1 98 ? 4.463 -51.476 57.515 1.00 42.70 90 LYS B CA 1
ATOM 3532 C C . LYS B 1 98 ? 4.156 -50.520 56.370 1.00 40.88 90 LYS B C 1
ATOM 3533 O O . LYS B 1 98 ? 3.042 -50.487 55.845 1.00 39.01 90 LYS B O 1
ATOM 3535 N N . LEU B 1 99 ? 5.160 -49.743 55.985 1.00 41.56 91 LEU B N 1
ATOM 3536 C CA . LEU B 1 99 ? 5.026 -48.844 54.851 1.00 39.26 91 LEU B CA 1
ATOM 3537 C C . LEU B 1 99 ? 5.685 -49.491 53.639 1.00 39.65 91 LEU B C 1
ATOM 3538 O O . LEU B 1 99 ? 6.865 -49.833 53.677 1.00 40.85 91 LEU B O 1
ATOM 3543 N N . PHE B 1 100 ? 4.924 -49.655 52.564 1.00 39.10 92 PHE B N 1
ATOM 3544 C CA . PHE B 1 100 ? 5.453 -50.256 51.347 1.00 40.37 92 PHE B CA 1
ATOM 3545 C C . PHE B 1 100 ? 5.593 -49.198 50.263 1.00 41.63 92 PHE B C 1
ATOM 3546 O O . PHE B 1 100 ? 4.621 -48.530 49.910 1.00 39.49 92 PHE B O 1
ATOM 3554 N N . THR B 1 101 ? 6.805 -49.037 49.746 1.00 45.52 93 THR B N 1
ATOM 3555 C CA . THR B 1 101 ? 7.049 -48.089 48.667 1.00 48.26 93 THR B CA 1
ATOM 3556 C C . THR B 1 101 ? 6.962 -48.798 47.315 1.00 52.91 93 THR B C 1
ATOM 3557 O O . THR B 1 101 ? 6.544 -48.211 46.318 1.00 52.72 93 THR B O 1
ATOM 3561 N N . ASP B 1 102 ? 7.361 -50.064 47.287 1.00 57.16 94 ASP B N 1
ATOM 3562 C CA . ASP B 1 102 ? 7.195 -50.883 46.095 1.00 59.70 94 ASP B CA 1
ATOM 3563 C C . ASP B 1 102 ? 5.958 -51.746 46.267 1.00 57.87 94 ASP B C 1
ATOM 3564 O O . ASP B 1 102 ? 5.953 -52.665 47.086 1.00 59.29 94 ASP B O 1
ATOM 3569 N N . TYR B 1 103 ? 4.903 -51.460 45.514 1.00 52.38 95 TYR B N 1
ATOM 3570 C CA . TYR B 1 103 ? 3.677 -52.223 45.697 1.00 49.12 95 TYR B CA 1
ATOM 3571 C C . TYR B 1 103 ? 2.830 -52.366 44.438 1.00 48.04 95 TYR B C 1
ATOM 3572 O O . TYR B 1 103 ? 1.865 -53.130 44.426 1.00 48.07 95 TYR B O 1
ATOM 3581 N N . LEU B 1 104 ? 3.195 -51.652 43.379 1.00 47.22 96 LEU B N 1
ATOM 3582 C CA . LEU B 1 104 ? 2.375 -51.627 42.172 1.00 46.60 96 LEU B CA 1
ATOM 3583 C C . LEU B 1 104 ? 2.343 -52.952 41.411 1.00 48.74 96 LEU B C 1
ATOM 3584 O O . LEU B 1 104 ? 1.451 -53.171 40.593 1.00 49.63 96 LEU B O 1
ATOM 3589 N N . ASP B 1 105 ? 3.301 -53.835 41.672 1.00 49.66 97 ASP B N 1
ATOM 3590 C CA . ASP B 1 105 ? 3.296 -55.130 41.002 1.00 52.91 97 ASP B CA 1
ATOM 3591 C C . ASP B 1 105 ? 2.981 -56.284 41.959 1.00 53.19 97 ASP B C 1
ATOM 3592 O O . ASP B 1 105 ? 3.269 -57.442 41.660 1.00 55.73 97 ASP B O 1
ATOM 3597 N N . GLY B 1 106 ? 2.408 -55.959 43.115 1.00 51.23 98 GLY B N 1
ATOM 3598 C CA . GLY B 1 106 ? 2.020 -56.967 44.089 1.00 51.34 98 GLY B CA 1
ATOM 3599 C C . GLY B 1 106 ? 2.480 -56.623 45.491 1.00 50.34 98 GLY B C 1
ATOM 3600 O O . GLY B 1 106 ? 3.583 -56.109 45.670 1.00 50.88 98 GLY B O 1
ATOM 3601 N N . VAL B 1 107 ? 1.647 -56.900 46.487 1.00 49.94 99 VAL B N 1
ATOM 3602 C CA . VAL B 1 107 ? 2.030 -56.647 47.869 1.00 50.91 99 VAL B CA 1
ATOM 3603 C C . VAL B 1 107 ? 1.552 -57.785 48.771 1.00 53.45 99 VAL B C 1
ATOM 3604 O O . VAL B 1 107 ? 0.481 -58.349 48.555 1.00 54.60 99 VAL B O 1
ATOM 3608 N N . GLU B 1 108 ? 2.371 -58.158 49.751 1.00 54.50 100 GLU B N 1
ATOM 3609 C CA . GLU B 1 108 ? 2.025 -59.275 50.629 1.00 56.39 100 GLU B CA 1
ATOM 3610 C C . GLU B 1 108 ? 1.336 -58.775 51.895 1.00 53.62 100 GLU B C 1
ATOM 3611 O O . GLU B 1 108 ? 1.808 -57.844 52.551 1.00 52.46 100 GLU B O 1
ATOM 3613 N N . VAL B 1 109 ? 0.210 -59.397 52.223 1.00 50.67 101 VAL B N 1
ATOM 3614 C CA . VAL B 1 109 ? -0.550 -59.032 53.408 1.00 48.65 101 VAL B CA 1
ATOM 3615 C C . VAL B 1 109 ? -1.421 -60.201 53.866 1.00 49.13 101 VAL B C 1
ATOM 3616 O O . VAL B 1 109 ? -2.127 -60.819 53.069 1.00 49.59 101 VAL B O 1
ATOM 3620 N N . GLU B 1 110 ? -1.357 -60.508 55.158 1.00 48.83 102 GLU B N 1
ATOM 3621 C CA . GLU B 1 110 ? -2.145 -61.598 55.725 1.00 48.25 102 GLU B CA 1
ATOM 3622 C C . GLU B 1 110 ? -3.424 -61.052 56.347 1.00 45.27 102 GLU B C 1
ATOM 3623 O O . GLU B 1 110 ? -3.543 -59.847 56.593 1.00 43.05 102 GLU B O 1
ATOM 3625 N N . ALA B 1 111 ? -4.383 -61.937 56.586 1.00 45.21 103 ALA B N 1
ATOM 3626 C CA . ALA B 1 111 ? -5.625 -61.548 57.233 1.00 45.66 103 ALA B CA 1
ATOM 3627 C C . ALA B 1 111 ? -5.344 -61.064 58.649 1.00 46.73 103 ALA B C 1
ATOM 3628 O O . ALA B 1 111 ? -4.641 -61.727 59.412 1.00 50.10 103 ALA B O 1
ATOM 3630 N N . GLY B 1 112 ? -5.896 -59.907 58.998 1.00 43.73 104 GLY B N 1
ATOM 3631 C CA . GLY B 1 112 ? -5.725 -59.361 60.329 1.00 43.60 104 GLY B CA 1
ATOM 3632 C C . GLY B 1 112 ? -4.551 -58.414 60.499 1.00 42.54 104 GLY B C 1
ATOM 3633 O O . GLY B 1 112 ? -4.334 -57.886 61.588 1.00 43.03 104 GLY B O 1
ATOM 3634 N N . GLN B 1 113 ? -3.791 -58.187 59.432 1.00 41.26 105 GLN B N 1
ATOM 3635 C CA . GLN B 1 113 ? -2.723 -57.191 59.495 1.00 39.90 105 GLN B CA 1
ATOM 3636 C C . GLN B 1 113 ? -3.001 -56.002 58.573 1.00 34.07 105 GLN B C 1
ATOM 3637 O O . GLN B 1 113 ? -3.742 -56.106 57.592 1.00 31.64 105 GLN B O 1
ATOM 3643 N N . VAL B 1 114 ? -2.410 -54.864 58.906 1.00 31.89 106 VAL B N 1
ATOM 3644 C CA . VAL B 1 114 ? -2.587 -53.666 58.109 1.00 29.34 106 VAL B CA 1
ATOM 3645 C C . VAL B 1 114 ? -1.247 -53.235 57.536 1.00 28.55 106 VAL B C 1
ATOM 3646 O O . VAL B 1 114 ? -0.244 -53.196 58.249 1.00 29.35 106 VAL B O 1
ATOM 3650 N N . VAL B 1 115 ? -1.235 -52.926 56.243 1.00 27.72 107 VAL B N 1
ATOM 3651 C CA . VAL B 1 115 ? -0.060 -52.363 55.597 1.00 28.12 107 VAL B CA 1
ATOM 3652 C C . VAL B 1 115 ? -0.433 -51.008 54.987 1.00 27.05 107 VAL B C 1
ATOM 3653 O O . VAL B 1 115 ? -1.572 -50.799 54.556 1.00 26.06 107 VAL B O 1
ATOM 3657 N N . LEU B 1 116 ? 0.521 -50.086 54.964 1.00 26.82 108 LEU B N 1
ATOM 3658 C CA . LEU B 1 116 ? 0.268 -48.760 54.405 1.00 26.95 108 LEU B CA 1
ATOM 3659 C C . LEU B 1 116 ? 1.097 -48.574 53.145 1.00 28.87 108 LEU B C 1
ATOM 3660 O O . LEU B 1 116 ? 2.328 -48.626 53.173 1.00 32.05 108 LEU B O 1
ATOM 3665 N N . LEU B 1 117 ? 0.413 -48.353 52.034 1.00 27.88 109 LEU B N 1
ATOM 3666 C CA . LEU B 1 117 ? 1.084 -48.148 50.768 1.00 29.12 109 LEU B CA 1
ATOM 3667 C C . LEU B 1 117 ? 1.521 -46.692 50.673 1.00 29.54 109 LEU B C 1
ATOM 3668 O O . LEU B 1 117 ? 0.819 -45.795 51.145 1.00 29.03 109 LEU B O 1
ATOM 3673 N N . GLU B 1 118 ? 2.678 -46.461 50.064 1.00 30.25 110 GLU B N 1
ATOM 3674 C CA . GLU B 1 118 ? 3.250 -45.124 49.999 1.00 31.10 110 GLU B CA 1
ATOM 3675 C C . GLU B 1 118 ? 2.368 -44.194 49.175 1.00 30.62 110 GLU B C 1
ATOM 3676 O O . GLU B 1 118 ? 1.609 -44.650 48.318 1.00 30.91 110 GLU B O 1
ATOM 3682 N N . ASN B 1 119 ? 2.475 -42.900 49.473 1.00 30.68 111 ASN B N 1
ATOM 3683 C CA . ASN B 1 119 ? 1.774 -41.810 48.794 1.00 29.46 111 ASN B CA 1
ATOM 3684 C C . ASN B 1 119 ? 1.436 -42.106 47.339 1.00 29.41 111 ASN B C 1
ATOM 3685 O O . ASN B 1 119 ? 2.332 -42.261 46.512 1.00 31.64 111 ASN B O 1
ATOM 3690 N N . VAL B 1 120 ? 0.144 -42.145 47.025 1.00 28.18 112 VAL B N 1
ATOM 3691 C CA . VAL B 1 120 ? -0.307 -42.487 45.676 1.00 29.04 112 VAL B CA 1
ATOM 3692 C C . VAL B 1 120 ? 0.064 -41.418 44.647 1.00 30.90 112 VAL B C 1
ATOM 3693 O O . VAL B 1 120 ? 0.201 -41.714 43.456 1.00 30.79 112 VAL B O 1
ATOM 3697 N N . ARG B 1 121 ? 0.247 -40.181 45.096 1.00 31.96 113 ARG B N 1
ATOM 3698 C CA . ARG B 1 121 ? 0.561 -39.098 44.169 1.00 33.72 113 ARG B CA 1
ATOM 3699 C C . ARG B 1 121 ? 2.003 -39.207 43.663 1.00 34.16 113 ARG B C 1
ATOM 3700 O O . ARG B 1 121 ? 2.420 -38.443 42.797 1.00 35.93 113 ARG B O 1
ATOM 3708 N N . PHE B 1 122 ? 2.749 -40.169 44.203 1.00 33.93 114 PHE B N 1
ATOM 3709 C CA . PHE B 1 122 ? 4.083 -40.505 43.707 1.00 34.89 114 PHE B CA 1
ATOM 3710 C C . PHE B 1 122 ? 4.009 -41.297 42.404 1.00 36.37 114 PHE B C 1
ATOM 3711 O O . PHE B 1 122 ? 4.937 -41.273 41.596 1.00 38.65 114 PHE B O 1
ATOM 3719 N N . ASN B 1 123 ? 2.907 -42.014 42.211 1.00 35.62 115 ASN B N 1
ATOM 3720 C CA . ASN B 1 123 ? 2.788 -42.931 41.079 1.00 36.75 115 ASN B CA 1
ATOM 3721 C C . ASN B 1 123 ? 2.351 -42.220 39.801 1.00 38.96 115 ASN B C 1
ATOM 3722 O O . ASN B 1 123 ? 1.303 -41.577 39.772 1.00 39.60 115 ASN B O 1
ATOM 3727 N N . PRO B 1 124 ? 3.161 -42.340 38.738 1.00 40.59 116 PRO B N 1
ATOM 3728 C CA . PRO B 1 124 ? 2.867 -41.757 37.424 1.00 42.41 116 PRO B CA 1
ATOM 3729 C C . PRO B 1 124 ? 1.538 -42.245 36.850 1.00 42.78 116 PRO B C 1
ATOM 3730 O O . PRO B 1 124 ? 1.306 -43.451 36.772 1.00 42.73 116 PRO B O 1
ATOM 3734 N N . GLY B 1 125 ? 0.690 -41.309 36.438 1.00 42.75 117 GLY B N 1
ATOM 3735 C CA . GLY B 1 125 ? -0.617 -41.627 35.896 1.00 42.36 117 GLY B CA 1
ATOM 3736 C C . GLY B 1 125 ? -1.749 -41.483 36.900 1.00 41.42 117 GLY B C 1
ATOM 3737 O O . GLY B 1 125 ? -2.918 -41.617 36.548 1.00 42.55 117 GLY B O 1
ATOM 3738 N N . GLU B 1 126 ? -1.409 -41.190 38.151 1.00 39.65 118 GLU B N 1
ATOM 3739 C CA . GLU B 1 126 ? -2.411 -41.065 39.207 1.00 38.16 118 GLU B CA 1
ATOM 3740 C C . GLU B 1 126 ? -3.365 -39.905 38.934 1.00 40.03 118 GLU B C 1
ATOM 3741 O O . GLU B 1 126 ? -4.584 -40.069 38.996 1.00 40.94 118 GLU B O 1
ATOM 3747 N N . LYS B 1 127 ? -2.808 -38.734 38.639 1.00 40.50 119 LYS B N 1
ATOM 3748 C CA . LYS B 1 127 ? -3.613 -37.540 38.409 1.00 40.85 119 LYS B CA 1
ATOM 3749 C C . LYS B 1 127 ? -4.498 -37.680 37.171 1.00 41.69 119 LYS B C 1
ATOM 3750 O O . LYS B 1 127 ? -5.624 -37.176 37.138 1.00 40.96 119 LYS B O 1
ATOM 3752 N N . LYS B 1 128 ? -3.987 -38.372 36.157 1.00 42.46 120 LYS B N 1
ATOM 3753 C CA . LYS B 1 128 ? -4.710 -38.531 34.903 1.00 43.31 120 LYS B CA 1
ATOM 3754 C C . LYS B 1 128 ? -5.632 -39.755 34.895 1.00 40.63 120 LYS B C 1
ATOM 3755 O O . LYS B 1 128 ? -6.194 -40.101 33.856 1.00 41.44 120 LYS B O 1
ATOM 3761 N N . ASN B 1 129 ? -5.790 -40.395 36.052 1.00 38.09 121 ASN B N 1
ATOM 3762 C CA . ASN B 1 129 ? -6.635 -41.587 36.171 1.00 37.49 121 ASN B CA 1
ATOM 3763 C C . ASN B 1 129 ? -6.229 -42.643 35.142 1.00 38.55 121 ASN B C 1
ATOM 3764 O O . ASN B 1 129 ? -7.065 -43.154 34.396 1.00 39.74 121 ASN B O 1
ATOM 3769 N N . ASN B 1 130 ? -4.934 -42.940 35.096 1.00 38.90 122 ASN B N 1
ATOM 3770 C CA . ASN B 1 130 ? -4.374 -43.884 34.133 1.00 41.46 122 ASN B CA 1
ATOM 3771 C C . ASN B 1 130 ? -4.971 -45.279 34.328 1.00 40.98 122 ASN B C 1
ATOM 3772 O O . ASN B 1 130 ? -4.927 -45.823 35.429 1.00 37.02 122 ASN B O 1
ATOM 3777 N N . PRO B 1 131 ? -5.545 -45.851 33.257 1.00 44.95 123 PRO B N 1
ATOM 3778 C CA . PRO B 1 131 ? -6.169 -47.179 33.306 1.00 46.00 123 PRO B CA 1
ATOM 3779 C C . PRO B 1 131 ? -5.208 -48.263 33.782 1.00 46.50 123 PRO B C 1
ATOM 3780 O O . PRO B 1 131 ? -5.568 -49.090 34.617 1.00 45.01 123 PRO B O 1
ATOM 3784 N N . GLU B 1 132 ? -3.993 -48.244 33.249 1.00 49.38 124 GLU B N 1
ATOM 3785 C CA . GLU B 1 132 ? -3.002 -49.261 33.566 1.00 50.73 124 GLU B CA 1
ATOM 3786 C C . GLU B 1 132 ? -2.613 -49.197 35.036 1.00 46.56 124 GLU B C 1
ATOM 3787 O O . GLU B 1 132 ? -2.461 -50.228 35.691 1.00 46.65 124 GLU B O 1
ATOM 3793 N N . LEU B 1 133 ? -2.464 -47.985 35.558 1.00 42.71 125 LEU B N 1
ATOM 3794 C CA . LEU B 1 133 ? -2.174 -47.808 36.976 1.00 39.78 125 LEU B CA 1
ATOM 3795 C C . LEU B 1 133 ? -3.357 -48.238 37.837 1.00 37.96 125 LEU B C 1
ATOM 3796 O O . LEU B 1 133 ? -3.180 -48.894 38.865 1.00 36.39 125 LEU B O 1
ATOM 3801 N N . ALA B 1 134 ? -4.561 -47.873 37.404 1.00 37.53 126 ALA B N 1
ATOM 3802 C CA . ALA B 1 134 ? -5.774 -48.223 38.128 1.00 36.58 126 ALA B CA 1
ATOM 3803 C C . ALA B 1 134 ? -5.973 -49.734 38.202 1.00 37.45 126 ALA B C 1
ATOM 3804 O O . ALA B 1 134 ? -6.418 -50.246 39.226 1.00 36.48 126 ALA B O 1
ATOM 3806 N N . GLN B 1 135 ? -5.642 -50.445 37.127 1.00 39.55 127 GLN B N 1
ATOM 3807 C CA . GLN B 1 135 ? -5.777 -51.902 37.125 1.00 41.91 127 GLN B CA 1
ATOM 3808 C C . GLN B 1 135 ? -4.757 -52.554 38.060 1.00 41.41 127 GLN B C 1
ATOM 3809 O O . GLN B 1 135 ? -5.055 -53.573 38.687 1.00 42.19 127 GLN B O 1
ATOM 3815 N N . LYS B 1 136 ? -3.563 -51.973 38.159 1.00 40.34 128 LYS B N 1
ATOM 3816 C CA . LYS B 1 136 ? -2.567 -52.474 39.100 1.00 39.82 128 LYS B CA 1
ATOM 3817 C C . LYS B 1 136 ? -3.051 -52.315 40.540 1.00 39.04 128 LYS B C 1
ATOM 3818 O O . LYS B 1 136 ? -2.824 -53.199 41.368 1.00 39.45 128 LYS B O 1
ATOM 3824 N N . TYR B 1 137 ? -3.706 -51.191 40.835 1.00 37.30 129 TYR B N 1
ATOM 3825 C CA . TYR B 1 137 ? -4.341 -50.989 42.138 1.00 34.27 129 TYR B CA 1
ATOM 3826 C C . TYR B 1 137 ? -5.375 -52.081 42.371 1.00 34.22 129 TYR B C 1
ATOM 3827 O O . TYR B 1 137 ? -5.388 -52.740 43.413 1.00 35.01 129 TYR B O 1
ATOM 3836 N N . ALA B 1 138 ? -6.253 -52.247 41.388 1.00 33.60 130 ALA B N 1
ATOM 3837 C CA . ALA B 1 138 ? -7.382 -53.161 41.491 1.00 34.13 130 ALA B CA 1
ATOM 3838 C C . ALA B 1 138 ? -6.932 -54.603 41.676 1.00 34.86 130 ALA B C 1
ATOM 3839 O O . ALA B 1 138 ? -7.597 -55.381 42.357 1.00 35.63 130 ALA B O 1
ATOM 3841 N N . ALA B 1 139 ? -5.802 -54.957 41.074 1.00 35.19 131 ALA B N 1
ATOM 3842 C CA . ALA B 1 139 ? -5.308 -56.330 41.137 1.00 37.04 131 ALA B CA 1
ATOM 3843 C C . ALA B 1 139 ? -4.804 -56.687 42.534 1.00 36.95 131 ALA B C 1
ATOM 3844 O O . ALA B 1 139 ? -4.643 -57.865 42.856 1.00 38.81 131 ALA B O 1
ATOM 3846 N N . LEU B 1 140 ? -4.572 -55.674 43.365 1.00 34.69 132 LEU B N 1
ATOM 3847 C CA . LEU B 1 140 ? -4.051 -55.898 44.713 1.00 34.19 132 LEU B CA 1
ATOM 3848 C C . LEU B 1 140 ? -5.128 -56.399 45.663 1.00 34.57 132 LEU B C 1
ATOM 3849 O O . LEU B 1 140 ? -4.824 -56.916 46.740 1.00 33.96 132 LEU B O 1
ATOM 3854 N N . CYS B 1 141 ? -6.387 -56.257 45.262 1.00 34.71 133 CYS B N 1
ATOM 3855 C CA . CYS B 1 141 ? -7.482 -56.478 46.193 1.00 33.61 133 CYS B CA 1
ATOM 3856 C C . CYS B 1 141 ? -8.584 -57.386 45.673 1.00 32.44 133 CYS B C 1
ATOM 3857 O O . CYS B 1 141 ? -8.678 -57.667 44.479 1.00 32.91 133 CYS B O 1
ATOM 3860 N N . ASP B 1 142 ? -9.414 -57.837 46.606 1.00 32.31 134 ASP B N 1
ATOM 3861 C CA . ASP B 1 142 ? -10.670 -58.495 46.290 1.00 33.84 134 ASP B CA 1
ATOM 3862 C C . ASP B 1 142 ? -11.784 -57.459 46.378 1.00 32.59 134 ASP B C 1
ATOM 3863 O O . ASP B 1 142 ? -12.786 -57.541 45.672 1.00 34.00 134 ASP B O 1
ATOM 3868 N N . VAL B 1 143 ? -11.593 -56.479 47.256 1.00 31.01 135 VAL B N 1
ATOM 3869 C CA . VAL B 1 143 ? -12.571 -55.419 47.460 1.00 29.43 135 VAL B CA 1
ATOM 3870 C C . VAL B 1 143 ? -11.877 -54.059 47.519 1.00 29.32 135 VAL B C 1
ATOM 3871 O O . VAL B 1 143 ? -10.916 -53.871 48.272 1.00 28.02 135 VAL B O 1
ATOM 3875 N N . PHE B 1 144 ? -12.361 -53.118 46.712 1.00 29.94 136 PHE B N 1
ATOM 3876 C CA . PHE B 1 144 ? -11.941 -51.730 46.824 1.00 29.37 136 PHE B CA 1
ATOM 3877 C C . PHE B 1 144 ? -12.946 -50.974 47.672 1.00 29.53 136 PHE B C 1
ATOM 3878 O O . PHE B 1 144 ? -14.158 -51.135 47.497 1.00 31.15 136 PHE B O 1
ATOM 3886 N N . VAL B 1 145 ? -12.430 -50.175 48.604 1.00 27.37 137 VAL B N 1
ATOM 3887 C CA . VAL B 1 145 ? -13.255 -49.376 49.499 1.00 26.87 137 VAL B CA 1
ATOM 3888 C C . VAL B 1 145 ? -12.872 -47.904 49.416 1.00 28.58 137 VAL B C 1
ATOM 3889 O O . VAL B 1 145 ? -11.747 -47.529 49.743 1.00 30.46 137 VAL B O 1
ATOM 3893 N N . MET B 1 146 ? -13.807 -47.082 48.950 1.00 28.64 138 MET B N 1
ATOM 3894 C CA . MET B 1 146 ? -13.618 -45.636 48.865 1.00 27.55 138 MET B CA 1
ATOM 3895 C C . MET B 1 146 ? -14.133 -44.974 50.140 1.00 26.63 138 MET B C 1
ATOM 3896 O O . MET B 1 146 ? -15.330 -44.993 50.412 1.00 27.51 138 MET B O 1
ATOM 3901 N N . ASP B 1 147 ? -13.234 -44.410 50.938 1.00 24.75 139 ASP B N 1
ATOM 3902 C CA . ASP B 1 147 ? -13.643 -43.863 52.222 1.00 24.59 139 ASP B CA 1
ATOM 3903 C C . ASP B 1 147 ? -13.248 -42.392 52.384 1.00 25.80 139 ASP B C 1
ATOM 3904 O O . ASP B 1 147 ? -13.218 -41.871 53.503 1.00 26.38 139 ASP B O 1
ATOM 3909 N N . ALA B 1 148 ? -12.971 -41.719 51.269 1.00 26.26 140 ALA B N 1
ATOM 3910 C CA . ALA B 1 148 ? -12.491 -40.336 51.312 1.00 26.28 140 ALA B CA 1
ATOM 3911 C C . ALA B 1 148 ? -13.332 -39.400 50.450 1.00 30.36 140 ALA B C 1
ATOM 3912 O O . ALA B 1 148 ? -12.970 -39.096 49.314 1.00 31.54 140 ALA B O 1
ATOM 3914 N N . PHE B 1 149 ? -14.441 -38.924 51.004 1.00 30.67 141 PHE B N 1
ATOM 3915 C CA . PHE B 1 149 ? -15.369 -38.083 50.258 1.00 33.32 141 PHE B CA 1
ATOM 3916 C C . PHE B 1 149 ? -14.741 -36.765 49.785 1.00 35.76 141 PHE B C 1
ATOM 3917 O O . PHE B 1 149 ? -15.095 -36.252 48.725 1.00 36.13 141 PHE B O 1
ATOM 3925 N N . GLY B 1 150 ? -13.809 -36.223 50.566 1.00 37.41 142 GLY B N 1
ATOM 3926 C CA . GLY B 1 150 ? -13.186 -34.950 50.238 1.00 38.74 142 GLY B CA 1
ATOM 3927 C C . GLY B 1 150 ? -12.413 -34.927 48.931 1.00 40.80 142 GLY B C 1
ATOM 3928 O O . GLY B 1 150 ? -12.093 -33.858 48.411 1.00 42.72 142 GLY B O 1
ATOM 3929 N N . THR B 1 151 ? -12.116 -36.105 48.391 1.00 41.54 143 THR B N 1
ATOM 3930 C CA . THR B 1 151 ? -11.428 -36.197 47.110 1.00 44.03 143 THR B CA 1
ATOM 3931 C C . THR B 1 151 ? -12.305 -36.870 46.056 1.00 44.57 143 THR B C 1
ATOM 3932 O O . THR B 1 151 ? -11.851 -37.150 44.946 1.00 45.91 143 THR B O 1
ATOM 3936 N N . ALA B 1 152 ? -13.568 -37.106 46.399 1.00 44.19 144 ALA B N 1
ATOM 3937 C CA . ALA B 1 152 ? -14.474 -37.860 45.536 1.00 45.60 144 ALA B CA 1
ATOM 3938 C C . ALA B 1 152 ? -14.918 -37.071 44.300 1.00 47.13 144 ALA B C 1
ATOM 3939 O O . ALA B 1 152 ? -15.454 -37.643 43.350 1.00 47.69 144 ALA B O 1
ATOM 3941 N N . HIS B 1 153 ? -14.694 -35.761 44.316 1.00 47.34 145 HIS B N 1
ATOM 3942 C CA . HIS B 1 153 ? -15.120 -34.894 43.221 1.00 48.97 145 HIS B CA 1
ATOM 3943 C C . HIS B 1 153 ? -14.071 -34.858 42.108 1.00 48.47 145 HIS B C 1
ATOM 3944 O O . HIS B 1 153 ? -14.286 -34.255 41.056 1.00 49.65 145 HIS B O 1
ATOM 3951 N N . ARG B 1 154 ? -12.937 -35.509 42.355 1.00 47.00 146 ARG B N 1
ATOM 3952 C CA . ARG B 1 154 ? -11.831 -35.543 41.403 1.00 48.52 146 ARG B CA 1
ATOM 3953 C C . ARG B 1 154 ? -11.547 -36.968 40.933 1.00 46.90 146 ARG B C 1
ATOM 3954 O O . ARG B 1 154 ? -11.291 -37.859 41.743 1.00 44.86 146 ARG B O 1
ATOM 3962 N N . ALA B 1 155 ? -11.584 -37.171 39.622 1.00 47.75 147 ALA B N 1
ATOM 3963 C CA . ALA B 1 155 ? -11.361 -38.486 39.034 1.00 47.85 147 ALA B CA 1
ATOM 3964 C C . ALA B 1 155 ? -9.877 -38.831 38.965 1.00 47.36 147 ALA B C 1
ATOM 3965 O O . ALA B 1 155 ? -9.150 -38.305 38.123 1.00 48.49 147 ALA B O 1
ATOM 3967 N N . GLU B 1 156 ? -9.433 -39.702 39.867 1.00 45.30 148 GLU B N 1
ATOM 3968 C CA . GLU B 1 156 ? -8.036 -40.126 39.916 1.00 45.03 148 GLU B CA 1
ATOM 3969 C C . GLU B 1 156 ? -7.930 -41.647 40.005 1.00 42.33 148 GLU B C 1
ATOM 3970 O O . GLU B 1 156 ? -8.916 -42.330 40.292 1.00 40.66 148 GLU B O 1
ATOM 3976 N N . ALA B 1 157 ? -6.734 -42.172 39.754 1.00 41.26 149 ALA B N 1
ATOM 3977 C CA . ALA B 1 157 ? -6.536 -43.619 39.662 1.00 38.74 149 ALA B CA 1
ATOM 3978 C C . ALA B 1 157 ? -6.941 -44.337 40.947 1.00 35.25 149 ALA B C 1
ATOM 3979 O O . ALA B 1 157 ? -7.529 -45.416 40.902 1.00 34.94 149 ALA B O 1
ATOM 3981 N N . SER B 1 158 ? -6.649 -43.726 42.090 1.00 33.03 150 SER B N 1
ATOM 3982 C CA . SER B 1 158 ? -6.936 -44.343 43.380 1.00 30.96 150 SER B CA 1
ATOM 3983 C C . SER B 1 158 ? -8.319 -43.990 43.931 1.00 28.68 150 SER B C 1
ATOM 3984 O O . SER B 1 158 ? -8.689 -44.447 45.005 1.00 27.00 150 SER B O 1
ATOM 3987 N N . THR B 1 159 ? -9.075 -43.168 43.211 1.00 29.58 151 THR B N 1
ATOM 3988 C CA . THR B 1 159 ? -10.392 -42.745 43.685 1.00 29.20 151 THR B CA 1
ATOM 3989 C C . THR B 1 159 ? -11.512 -43.116 42.711 1.00 30.66 151 THR B C 1
ATOM 3990 O O . THR B 1 159 ? -12.680 -43.161 43.098 1.00 30.40 151 THR B O 1
ATOM 3994 N N . GLU B 1 160 ? -11.168 -43.345 41.446 1.00 33.28 152 GLU B N 1
ATOM 3995 C CA . GLU B 1 160 ? -12.179 -43.634 40.427 1.00 36.23 152 GLU B CA 1
ATOM 3996 C C . GLU B 1 160 ? -11.847 -44.890 39.611 1.00 38.73 152 GLU B C 1
ATOM 3997 O O . GLU B 1 160 ? -12.633 -45.843 39.573 1.00 39.05 152 GLU B O 1
ATOM 4003 N N . GLY B 1 161 ? -10.679 -44.892 38.971 1.00 39.14 153 GLY B N 1
ATOM 4004 C CA . GLY B 1 161 ? -10.282 -45.992 38.110 1.00 40.24 153 GLY B CA 1
ATOM 4005 C C . GLY B 1 161 ? -10.215 -47.336 38.810 1.00 39.66 153 GLY B C 1
ATOM 4006 O O . GLY B 1 161 ? -10.670 -48.342 38.275 1.00 41.35 153 GLY B O 1
ATOM 4007 N N . VAL B 1 162 ? -9.653 -47.346 40.013 1.00 37.54 154 VAL B N 1
ATOM 4008 C CA . VAL B 1 162 ? -9.494 -48.572 40.790 1.00 35.34 154 VAL B CA 1
ATOM 4009 C C . VAL B 1 162 ? -10.852 -49.177 41.123 1.00 35.98 154 VAL B C 1
ATOM 4010 O O . VAL B 1 162 ? -11.009 -50.400 41.169 1.00 35.61 154 VAL B O 1
ATOM 4014 N N . ALA B 1 163 ? -11.838 -48.313 41.330 1.00 35.95 155 ALA B N 1
ATOM 4015 C CA . ALA B 1 163 ? -13.184 -48.762 41.627 1.00 35.59 155 ALA B CA 1
ATOM 4016 C C . ALA B 1 163 ? -13.784 -49.416 40.395 1.00 37.48 155 ALA B C 1
ATOM 4017 O O . ALA B 1 163 ? -14.605 -50.326 40.498 1.00 37.75 155 ALA B O 1
ATOM 4019 N N . ARG B 1 164 ? -13.348 -48.951 39.230 1.00 39.45 156 ARG B N 1
ATOM 4020 C CA . ARG B 1 164 ? -13.871 -49.430 37.959 1.00 42.27 156 ARG B CA 1
ATOM 4021 C C . ARG B 1 164 ? -13.378 -50.841 37.642 1.00 41.24 156 ARG B C 1
ATOM 4022 O O . ARG B 1 164 ? -14.078 -51.625 37.000 1.00 42.15 156 ARG B O 1
ATOM 4030 N N . PHE B 1 165 ? -12.170 -51.156 38.096 1.00 39.51 157 PHE B N 1
ATOM 4031 C CA . PHE B 1 165 ? -11.527 -52.415 37.744 1.00 40.21 157 PHE B CA 1
ATOM 4032 C C . PHE B 1 165 ? -11.457 -53.432 38.883 1.00 37.91 157 PHE B C 1
ATOM 4033 O O . PHE B 1 165 ? -11.161 -54.600 38.645 1.00 39.22 157 PHE B O 1
ATOM 4041 N N . ALA B 1 166 ? -11.730 -53.001 40.109 1.00 35.53 158 ALA B N 1
ATOM 4042 C CA . ALA B 1 166 ? -11.738 -53.921 41.252 1.00 33.46 158 ALA B CA 1
ATOM 4043 C C . ALA B 1 166 ? -12.874 -54.942 41.149 1.00 33.42 158 ALA B C 1
ATOM 4044 O O . ALA B 1 166 ? -13.907 -54.657 40.548 1.00 33.56 158 ALA B O 1
ATOM 4046 N N . PRO B 1 167 ? -12.677 -56.149 41.716 1.00 33.28 159 PRO B N 1
ATOM 4047 C CA . PRO B 1 167 ? -13.749 -57.152 41.713 1.00 34.76 159 PRO B CA 1
ATOM 4048 C C . PRO B 1 167 ? -15.019 -56.626 42.383 1.00 35.40 159 PRO B C 1
ATOM 4049 O O . PRO B 1 167 ? -16.109 -56.763 41.828 1.00 38.02 159 PRO B O 1
ATOM 4053 N N . VAL B 1 168 ? -14.863 -56.019 43.557 1.00 33.31 160 VAL B N 1
ATOM 4054 C CA . VAL B 1 168 ? -15.968 -55.385 44.268 1.00 33.83 160 VAL B CA 1
ATOM 4055 C C . VAL B 1 168 ? -15.581 -53.962 44.659 1.00 36.25 160 VAL B C 1
ATOM 4056 O O . VAL B 1 168 ? -14.486 -53.730 45.169 1.00 35.81 160 VAL B O 1
ATOM 4060 N N . ALA B 1 169 ? -16.476 -53.015 44.393 1.00 38.43 161 ALA B N 1
ATOM 4061 C CA . ALA B 1 169 ? -16.286 -51.626 44.794 1.00 37.94 161 ALA B CA 1
ATOM 4062 C C . ALA B 1 169 ? -17.428 -51.186 45.714 1.00 37.73 161 ALA B C 1
ATOM 4063 O O . ALA B 1 169 ? -18.607 -51.336 45.372 1.00 38.78 161 ALA B O 1
ATOM 4065 N N . ALA B 1 170 ? -17.077 -50.662 46.887 1.00 32.99 162 ALA B N 1
ATOM 4066 C CA . ALA B 1 170 ? -18.077 -50.255 47.870 1.00 32.30 162 ALA B CA 1
ATOM 4067 C C . ALA B 1 170 ? -17.693 -48.949 48.556 1.00 31.27 162 ALA B C 1
ATOM 4068 O O . ALA B 1 170 ? -16.571 -48.469 48.418 1.00 31.76 162 ALA B O 1
ATOM 4070 N N . ALA B 1 171 ? -18.637 -48.377 49.293 1.00 29.77 163 ALA B N 1
ATOM 4071 C CA . ALA B 1 171 ? -18.374 -47.169 50.057 1.00 27.07 163 ALA B CA 1
ATOM 4072 C C . ALA B 1 171 ? -17.984 -47.521 51.487 1.00 27.67 163 ALA B C 1
ATOM 4073 O O . ALA B 1 171 ? -18.568 -48.416 52.101 1.00 29.79 163 ALA B O 1
ATOM 4075 N N . GLY B 1 172 ? -16.987 -46.820 52.013 1.00 26.53 164 GLY B N 1
ATOM 4076 C CA . GLY B 1 172 ? -16.597 -46.999 53.397 1.00 26.62 164 GLY B CA 1
ATOM 4077 C C . GLY B 1 172 ? -17.564 -46.297 54.331 1.00 26.98 164 GLY B C 1
ATOM 4078 O O . GLY B 1 172 ? -18.447 -45.569 53.876 1.00 27.27 164 GLY B O 1
ATOM 4079 N N . PRO B 1 173 ? -17.405 -46.512 55.644 1.00 27.45 165 PRO B N 1
ATOM 4080 C CA . PRO B 1 173 ? -18.286 -45.896 56.642 1.00 29.73 165 PRO B CA 1
ATOM 4081 C C . PRO B 1 173 ? -18.262 -44.360 56.608 1.00 29.84 165 PRO B C 1
ATOM 4082 O O . PRO B 1 173 ? -19.295 -43.739 56.857 1.00 29.95 165 PRO B O 1
ATOM 4086 N N . LEU B 1 174 ? -17.111 -43.757 56.316 1.00 29.47 166 LEU B N 1
ATOM 4087 C CA . LEU B 1 174 ? -17.036 -42.295 56.267 1.00 30.10 166 LEU B CA 1
ATOM 4088 C C . LEU B 1 174 ? -17.814 -41.769 55.065 1.00 28.84 166 LEU B C 1
ATOM 4089 O O . LEU B 1 174 ? -18.647 -40.877 55.197 1.00 29.16 166 LEU B O 1
ATOM 4094 N N . LEU B 1 175 ? -17.541 -42.337 53.897 1.00 28.19 167 LEU B N 1
ATOM 4095 C CA . LEU B 1 175 ? -18.218 -41.938 52.671 1.00 27.79 167 LEU B CA 1
ATOM 4096 C C . LEU B 1 175 ? -19.722 -42.218 52.731 1.00 30.01 167 LEU B C 1
ATOM 4097 O O . LEU B 1 175 ? -20.533 -41.384 52.317 1.00 31.32 167 LEU B O 1
ATOM 4102 N N . ALA B 1 176 ? -20.087 -43.398 53.233 1.00 29.88 168 ALA B N 1
ATOM 4103 C CA . ALA B 1 176 ? -21.487 -43.802 53.305 1.00 30.99 168 ALA B CA 1
ATOM 4104 C C . ALA B 1 176 ? -22.301 -42.867 54.189 1.00 32.72 168 ALA B C 1
ATOM 4105 O O . ALA B 1 176 ? -23.416 -42.487 53.837 1.00 34.70 168 ALA B O 1
ATOM 4107 N N . ALA B 1 177 ? -21.746 -42.502 55.339 1.00 32.79 169 ALA B N 1
ATOM 4108 C CA . ALA B 1 177 ? -22.437 -41.606 56.257 1.00 34.54 169 ALA B CA 1
ATOM 4109 C C . ALA B 1 177 ? -22.613 -40.236 55.613 1.00 34.28 169 ALA B C 1
ATOM 4110 O O . ALA B 1 177 ? -23.641 -39.584 55.779 1.00 34.87 169 ALA B O 1
ATOM 4112 N N . GLU B 1 178 ? -21.605 -39.818 54.859 1.00 33.73 170 GLU B N 1
ATOM 4113 C CA . GLU B 1 178 ? -21.642 -38.534 54.177 1.00 34.38 170 GLU B CA 1
ATOM 4114 C C . GLU B 1 178 ? -22.714 -38.534 53.092 1.00 33.95 170 GLU B C 1
ATOM 4115 O O . GLU B 1 178 ? -23.481 -37.583 52.966 1.00 34.06 170 GLU B O 1
ATOM 4121 N N . LEU B 1 179 ? -22.773 -39.613 52.318 1.00 32.44 171 LEU B N 1
ATOM 4122 C CA . LEU B 1 179 ? -23.698 -39.678 51.197 1.00 33.14 171 LEU B CA 1
ATOM 4123 C C . LEU B 1 179 ? -25.140 -39.838 51.669 1.00 34.25 171 LEU B C 1
ATOM 4124 O O . LEU B 1 179 ? -26.071 -39.381 51.004 1.00 35.82 171 LEU B O 1
ATOM 4129 N N . ASP B 1 180 ? -25.326 -40.478 52.819 1.00 32.82 172 ASP B N 1
ATOM 4130 C CA . ASP B 1 180 ? -26.656 -40.582 53.410 1.00 33.00 172 ASP B CA 1
ATOM 4131 C C . ASP B 1 180 ? -27.151 -39.215 53.887 1.00 33.14 172 ASP B C 1
ATOM 4132 O O . ASP B 1 180 ? -28.302 -38.844 53.657 1.00 30.21 172 ASP B O 1
ATOM 4137 N N . ALA B 1 181 ? -26.275 -38.459 54.543 1.00 31.63 173 ALA B N 1
ATOM 4138 C CA . ALA B 1 181 ? -26.668 -37.157 55.067 1.00 31.37 173 ALA B CA 1
ATOM 4139 C C . ALA B 1 181 ? -27.005 -36.196 53.930 1.00 31.09 173 ALA B C 1
ATOM 4140 O O . ALA B 1 181 ? -28.045 -35.544 53.958 1.00 31.49 173 ALA B O 1
ATOM 4142 N N . LEU B 1 182 ? -26.132 -36.133 52.928 1.00 30.43 174 LEU B N 1
ATOM 4143 C CA . LEU B 1 182 ? -26.352 -35.286 51.757 1.00 30.66 174 LEU B CA 1
ATOM 4144 C C . LEU B 1 182 ? -27.589 -35.711 50.967 1.00 32.41 174 LEU B C 1
ATOM 4145 O O . LEU B 1 182 ? -28.358 -34.866 50.502 1.00 33.35 174 LEU B O 1
ATOM 4150 N N . GLY B 1 183 ? -27.772 -37.018 50.810 1.00 33.39 175 GLY B N 1
ATOM 4151 C CA . GLY B 1 183 ? -28.939 -37.541 50.122 1.00 35.55 175 GLY B CA 1
ATOM 4152 C C . GLY B 1 183 ? -30.232 -37.127 50.801 1.00 38.71 175 GLY B C 1
ATOM 4153 O O . GLY B 1 183 ? -31.204 -36.751 50.147 1.00 40.10 175 GLY B O 1
ATOM 4154 N N . ARG B 1 184 ? -30.233 -37.182 52.128 1.00 39.53 176 ARG B N 1
ATOM 4155 C CA . ARG B 1 184 ? -31.409 -36.836 52.915 1.00 40.86 176 ARG B CA 1
ATOM 4156 C C . ARG B 1 184 ? -31.811 -35.373 52.727 1.00 42.65 176 ARG B C 1
ATOM 4157 O O . ARG B 1 184 ? -32.995 -35.028 52.785 1.00 44.73 176 ARG B O 1
ATOM 4165 N N . ALA B 1 185 ? -30.823 -34.517 52.486 1.00 41.22 177 ALA B N 1
ATOM 4166 C CA . ALA B 1 185 ? -31.076 -33.090 52.346 1.00 42.24 177 ALA B CA 1
ATOM 4167 C C . ALA B 1 185 ? -31.353 -32.671 50.902 1.00 42.84 177 ALA B C 1
ATOM 4168 O O . ALA B 1 185 ? -32.096 -31.725 50.665 1.00 43.30 177 ALA B O 1
ATOM 4170 N N . MET B 1 186 ? -30.775 -33.385 49.940 1.00 42.79 178 MET B N 1
ATOM 4171 C CA . MET B 1 186 ? -30.870 -32.985 48.537 1.00 43.32 178 MET B CA 1
ATOM 4172 C C . MET B 1 186 ? -31.888 -33.788 47.719 1.00 46.21 178 MET B C 1
ATOM 4173 O O . MET B 1 186 ? -32.314 -33.349 46.652 1.00 48.14 178 MET B O 1
ATOM 4178 N N . GLN B 1 187 ? -32.273 -34.960 48.211 1.00 46.83 179 GLN B N 1
ATOM 4179 C CA . GLN B 1 187 ? -33.130 -35.851 47.433 1.00 50.82 179 GLN B CA 1
ATOM 4180 C C . GLN B 1 187 ? -34.484 -36.076 48.106 1.00 54.06 179 GLN B C 1
ATOM 4181 O O . GLN B 1 187 ? -34.621 -36.923 48.990 1.00 52.73 179 GLN B O 1
ATOM 4187 N N . THR B 1 188 ? -35.474 -35.301 47.662 1.00 58.00 180 THR B N 1
ATOM 4188 C CA . THR B 1 188 ? -36.827 -35.303 48.224 1.00 59.86 180 THR B CA 1
ATOM 4189 C C . THR B 1 188 ? -36.820 -35.252 49.756 1.00 57.57 180 THR B C 1
ATOM 4190 O O . THR B 1 188 ? -37.201 -36.221 50.412 1.00 59.20 180 THR B O 1
ATOM 4194 N N . PRO B 1 189 ? -36.373 -34.124 50.331 1.00 53.54 181 PRO B N 1
ATOM 4195 C CA . PRO B 1 189 ? -36.228 -34.011 51.787 1.00 50.73 181 PRO B CA 1
ATOM 4196 C C . PRO B 1 189 ? -37.532 -33.697 52.507 1.00 50.46 181 PRO B C 1
ATOM 4197 O O . PRO B 1 189 ? -38.484 -33.230 51.883 1.00 51.95 181 PRO B O 1
ATOM 4201 N N . GLU B 1 190 ? -37.561 -33.940 53.812 1.00 49.23 182 GLU B N 1
ATOM 4202 C CA . GLU B 1 190 ? -38.725 -33.614 54.625 1.00 52.24 182 GLU B CA 1
ATOM 4203 C C . GLU B 1 190 ? -38.954 -32.103 54.660 1.00 53.78 182 GLU B C 1
ATOM 4204 O O . GLU B 1 190 ? -38.060 -31.335 55.026 1.00 52.31 182 GLU B O 1
ATOM 4206 N N . LYS B 1 191 ? -40.152 -31.678 54.276 1.00 55.95 183 LYS B N 1
ATOM 4207 C CA . LYS B 1 191 ? -40.474 -30.259 54.256 1.00 56.38 183 LYS B CA 1
ATOM 4208 C C . LYS B 1 191 ? -41.002 -29.808 55.616 1.00 58.03 183 LYS B C 1
ATOM 4209 O O . LYS B 1 191 ? -41.554 -30.615 56.363 1.00 59.87 183 LYS B O 1
ATOM 4215 N N . PRO B 1 192 ? -40.823 -28.520 55.952 1.00 57.74 184 PRO B N 1
ATOM 4216 C CA . PRO B 1 192 ? -40.154 -27.482 55.158 1.00 57.23 184 PRO B CA 1
ATOM 4217 C C . PRO B 1 192 ? -38.639 -27.653 55.072 1.00 55.51 184 PRO B C 1
ATOM 4218 O O . PRO B 1 192 ? -38.005 -28.088 56.035 1.00 54.94 184 PRO B O 1
ATOM 4222 N N . MET B 1 193 ? -38.076 -27.324 53.914 1.00 54.57 185 MET B N 1
ATOM 4223 C CA . MET B 1 193 ? -36.639 -27.433 53.698 1.00 51.46 185 MET B CA 1
ATOM 4224 C C . MET B 1 193 ? -36.031 -26.037 53.521 1.00 49.31 185 MET B C 1
ATOM 4225 O O . MET B 1 193 ? -36.417 -25.285 52.624 1.00 49.90 185 MET B O 1
ATOM 4230 N N . VAL B 1 194 ? -35.089 -25.692 54.393 1.00 46.75 186 VAL B N 1
ATOM 4231 C CA . VAL B 1 194 ? -34.457 -24.379 54.374 1.00 45.79 186 VAL B CA 1
ATOM 4232 C C . VAL B 1 194 ? -32.945 -24.500 54.200 1.00 44.45 186 VAL B C 1
ATOM 4233 O O . VAL B 1 194 ? -32.307 -25.353 54.819 1.00 45.02 186 VAL B O 1
ATOM 4237 N N . ALA B 1 195 ? -32.381 -23.667 53.330 1.00 41.36 187 ALA B N 1
ATOM 4238 C CA . ALA B 1 195 ? -30.932 -23.591 53.171 1.00 39.53 187 ALA B CA 1
ATOM 4239 C C . ALA B 1 195 ? -30.386 -22.214 53.566 1.00 37.73 187 ALA B C 1
ATOM 4240 O O . ALA B 1 195 ? -31.035 -21.187 53.369 1.00 37.98 187 ALA B O 1
ATOM 4242 N N . ILE B 1 196 ? -29.179 -22.220 54.118 1.00 35.69 188 ILE B N 1
ATOM 4243 C CA . ILE B 1 196 ? -28.463 -21.013 54.486 1.00 33.72 188 ILE B CA 1
ATOM 4244 C C . ILE B 1 196 ? -27.220 -20.944 53.614 1.00 32.60 188 ILE B C 1
ATOM 4245 O O . ILE B 1 196 ? -26.351 -21.813 53.703 1.00 32.60 188 ILE B O 1
ATOM 4250 N N . VAL B 1 197 ? -27.147 -19.937 52.748 1.00 30.61 189 VAL B N 1
ATOM 4251 C CA . VAL B 1 197 ? -26.018 -19.824 51.834 1.00 28.92 189 VAL B CA 1
ATOM 4252 C C . VAL B 1 197 ? -25.335 -18.471 51.983 1.00 28.97 189 VAL B C 1
ATOM 4253 O O . VAL B 1 197 ? -25.913 -17.425 51.665 1.00 28.37 189 VAL B O 1
ATOM 4257 N N . ALA B 1 198 ? -24.090 -18.496 52.443 1.00 28.67 190 ALA B N 1
ATOM 4258 C CA . ALA B 1 198 ? -23.351 -17.264 52.653 1.00 29.11 190 ALA B CA 1
ATOM 4259 C C . ALA B 1 198 ? -21.996 -17.318 51.980 1.00 28.72 190 ALA B C 1
ATOM 4260 O O . ALA B 1 198 ? -21.469 -18.393 51.697 1.00 27.91 190 ALA B O 1
ATOM 4262 N N . GLY B 1 199 ? -21.440 -16.137 51.736 1.00 28.09 191 GLY B N 1
ATOM 4263 C CA . GLY B 1 199 ? -20.150 -16.001 51.093 1.00 28.62 191 GLY B CA 1
ATOM 4264 C C . GLY B 1 199 ? -19.962 -14.577 50.616 1.00 29.30 191 GLY B C 1
ATOM 4265 O O . GLY B 1 199 ? -20.899 -13.775 50.649 1.00 28.87 191 GLY B O 1
ATOM 4266 N N . SER B 1 200 ? -18.757 -14.259 50.159 1.00 29.94 192 SER B N 1
ATOM 4267 C CA . SER B 1 200 ? -18.454 -12.900 49.731 1.00 30.33 192 SER B CA 1
ATOM 4268 C C . SER B 1 200 ? -19.109 -12.579 48.398 1.00 30.70 192 SER B C 1
ATOM 4269 O O . SER B 1 200 ? -19.376 -11.419 48.100 1.00 29.68 192 SER B O 1
ATOM 4272 N N . LYS B 1 201 ? -19.380 -13.613 47.604 1.00 31.97 193 LYS B N 1
ATOM 4273 C CA . LYS B 1 201 ? -19.814 -13.416 46.225 1.00 32.37 193 LYS B CA 1
ATOM 4274 C C . LYS B 1 201 ? -20.938 -14.351 45.789 1.00 33.23 193 LYS B C 1
ATOM 4275 O O . LYS B 1 201 ? -20.923 -15.549 46.077 1.00 33.27 193 LYS B O 1
ATOM 4281 N N . VAL B 1 202 ? -21.911 -13.785 45.082 1.00 33.69 194 VAL B N 1
ATOM 4282 C CA . VAL B 1 202 ? -22.980 -14.562 44.475 1.00 33.79 194 VAL B CA 1
ATOM 4283 C C . VAL B 1 202 ? -22.396 -15.440 43.383 1.00 35.48 194 VAL B C 1
ATOM 4284 O O . VAL B 1 202 ? -22.761 -16.608 43.248 1.00 36.13 194 VAL B O 1
ATOM 4288 N N . SER B 1 203 ? -21.491 -14.862 42.599 1.00 35.98 195 SER B N 1
ATOM 4289 C CA . SER B 1 203 ? -20.886 -15.560 41.473 1.00 39.06 195 SER B CA 1
ATOM 4290 C C . SER B 1 203 ? -20.191 -16.858 41.894 1.00 39.54 195 SER B C 1
ATOM 4291 O O . SER B 1 203 ? -20.327 -17.879 41.225 1.00 40.44 195 SER B O 1
ATOM 4294 N N . THR B 1 204 ? -19.462 -16.817 43.008 1.00 38.04 196 THR B N 1
ATOM 4295 C CA . THR B 1 204 ? -18.705 -17.981 43.478 1.00 37.29 196 THR B CA 1
ATOM 4296 C C . THR B 1 204 ? -19.623 -19.134 43.884 1.00 35.65 196 THR B C 1
ATOM 4297 O O . THR B 1 204 ? -19.280 -20.303 43.710 1.00 36.93 196 THR B O 1
ATOM 4301 N N . LYS B 1 205 ? -20.805 -18.806 44.394 1.00 33.59 197 LYS B N 1
ATOM 4302 C CA . LYS B 1 205 ? -21.746 -19.834 44.814 1.00 34.21 197 LYS B CA 1
ATOM 4303 C C . LYS B 1 205 ? -23.040 -19.815 43.995 1.00 35.47 197 LYS B C 1
ATOM 4304 O O . LYS B 1 205 ? -24.108 -20.199 44.482 1.00 35.71 197 LYS B O 1
ATOM 4310 N N . LEU B 1 206 ? -22.932 -19.379 42.743 1.00 35.28 198 LEU B N 1
ATOM 4311 C CA . LEU B 1 206 ? -24.091 -19.277 41.867 1.00 36.31 198 LEU B CA 1
ATOM 4312 C C . LEU B 1 206 ? -24.712 -20.645 41.621 1.00 38.85 198 LEU B C 1
ATOM 4313 O O . LEU B 1 206 ? -25.935 -20.798 41.663 1.00 40.05 198 LEU B O 1
ATOM 4318 N N . ASP B 1 207 ? -23.864 -21.638 41.375 1.00 39.25 199 ASP B N 1
ATOM 4319 C CA . ASP B 1 207 ? -24.348 -22.988 41.122 1.00 41.26 199 ASP B CA 1
ATOM 4320 C C . ASP B 1 207 ? -25.031 -23.532 42.372 1.00 39.45 199 ASP B C 1
ATOM 4321 O O . ASP B 1 207 ? -26.092 -24.145 42.286 1.00 41.40 199 ASP B O 1
ATOM 4326 N N . VAL B 1 208 ? -24.448 -23.255 43.533 1.00 36.81 200 VAL B N 1
ATOM 4327 C CA . VAL B 1 208 ? -25.046 -23.647 44.804 1.00 36.09 200 VAL B CA 1
ATOM 4328 C C . VAL B 1 208 ? -26.417 -23.006 44.950 1.00 36.53 200 VAL B C 1
ATOM 4329 O O . VAL B 1 208 ? -27.384 -23.672 45.321 1.00 34.06 200 VAL B O 1
ATOM 4333 N N . LEU B 1 209 ? -26.498 -21.709 44.665 1.00 35.59 201 LEU B N 1
ATOM 4334 C CA . LEU B 1 209 ? -27.762 -20.993 44.792 1.00 35.15 201 LEU B CA 1
ATOM 4335 C C . LEU B 1 209 ? -28.815 -21.528 43.827 1.00 37.30 201 LEU B C 1
ATOM 4336 O O . LEU B 1 209 ? -29.940 -21.810 44.236 1.00 39.05 201 LEU B O 1
ATOM 4341 N N . ASN B 1 210 ? -28.448 -21.688 42.557 1.00 38.44 202 ASN B N 1
ATOM 4342 C CA . ASN B 1 210 ? -29.397 -22.147 41.538 1.00 40.90 202 ASN B CA 1
ATOM 4343 C C . ASN B 1 210 ? -29.891 -23.563 41.826 1.00 42.87 202 ASN B C 1
ATOM 4344 O O . ASN B 1 210 ? -31.063 -23.879 41.615 1.00 44.52 202 ASN B O 1
ATOM 4349 N N . SER B 1 211 ? -28.993 -24.413 42.309 1.00 42.47 203 SER B N 1
ATOM 4350 C CA . SER B 1 211 ? -29.356 -25.788 42.631 1.00 44.73 203 SER B CA 1
ATOM 4351 C C . SER B 1 211 ? -30.347 -25.835 43.792 1.00 45.49 203 SER B C 1
ATOM 4352 O O . SER B 1 211 ? -31.349 -26.546 43.732 1.00 47.24 203 SER B O 1
ATOM 4355 N N . LEU B 1 212 ? -30.062 -25.081 44.851 1.00 44.23 204 LEU B N 1
ATOM 4356 C CA . LEU B 1 212 ? -30.915 -25.087 46.034 1.00 44.41 204 LEU B CA 1
ATOM 4357 C C . LEU B 1 212 ? -32.225 -24.343 45.807 1.00 46.77 204 LEU B C 1
ATOM 4358 O O . LEU B 1 212 ? -33.223 -24.626 46.466 1.00 47.46 204 LEU B O 1
ATOM 4363 N N . SER B 1 213 ? -32.224 -23.395 44.876 1.00 48.14 205 SER B N 1
ATOM 4364 C CA . SER B 1 213 ? -33.433 -22.629 44.585 1.00 51.08 205 SER B CA 1
ATOM 4365 C C . SER B 1 213 ? -34.537 -23.546 44.062 1.00 53.24 205 SER B C 1
ATOM 4366 O O . SER B 1 213 ? -35.720 -23.309 44.301 1.00 54.68 205 SER B O 1
ATOM 4369 N N . GLY B 1 214 ? -34.145 -24.596 43.349 1.00 54.01 206 GLY B N 1
ATOM 4370 C CA . GLY B 1 214 ? -35.104 -25.556 42.835 1.00 57.58 206 GLY B CA 1
ATOM 4371 C C . GLY B 1 214 ? -35.548 -26.619 43.826 1.00 59.29 206 GLY B C 1
ATOM 4372 O O . GLY B 1 214 ? -36.421 -27.429 43.518 1.00 62.79 206 GLY B O 1
ATOM 4373 N N . ILE B 1 215 ? -34.957 -26.621 45.018 1.00 56.76 207 ILE B N 1
ATOM 4374 C CA . ILE B 1 215 ? -35.254 -27.656 46.006 1.00 56.86 207 ILE B CA 1
ATOM 4375 C C . ILE B 1 215 ? -35.778 -27.075 47.317 1.00 56.50 207 ILE B C 1
ATOM 4376 O O . ILE B 1 215 ? -36.487 -27.755 48.061 1.00 57.79 207 ILE B O 1
ATOM 4378 N N . CYS B 1 216 ? -35.432 -25.822 47.597 1.00 55.21 208 CYS B N 1
ATOM 4379 C CA . CYS B 1 216 ? -35.762 -25.209 48.882 1.00 55.02 208 CYS B CA 1
ATOM 4380 C C . CYS B 1 216 ? -37.142 -24.582 48.936 1.00 57.90 208 CYS B C 1
ATOM 4381 O O . CYS B 1 216 ? -37.696 -24.166 47.921 1.00 59.76 208 CYS B O 1
ATOM 4384 N N . ASP B 1 217 ? -37.684 -24.520 50.147 1.00 59.22 209 ASP B N 1
ATOM 4385 C CA . ASP B 1 217 ? -38.906 -23.781 50.415 1.00 62.03 209 ASP B CA 1
ATOM 4386 C C . ASP B 1 217 ? -38.557 -22.327 50.731 1.00 59.29 209 ASP B C 1
ATOM 4387 O O . ASP B 1 217 ? -39.239 -21.408 50.290 1.00 60.70 209 ASP B O 1
ATOM 4392 N N . GLN B 1 218 ? -37.486 -22.130 51.494 1.00 55.99 210 GLN B N 1
ATOM 4393 C CA . GLN B 1 218 ? -36.942 -20.794 51.734 1.00 53.96 210 GLN B CA 1
ATOM 4394 C C . GLN B 1 218 ? -35.418 -20.793 51.690 1.00 49.69 210 GLN B C 1
ATOM 4395 O O . GLN B 1 218 ? -34.768 -21.747 52.120 1.00 49.65 210 GLN B O 1
ATOM 4401 N N . LEU B 1 219 ? -34.855 -19.713 51.163 1.00 46.06 211 LEU B N 1
ATOM 4402 C CA . LEU B 1 219 ? -33.413 -19.606 50.996 1.00 42.52 211 LEU B CA 1
ATOM 4403 C C . LEU B 1 219 ? -32.850 -18.402 51.748 1.00 41.16 211 LEU B C 1
ATOM 4404 O O . LEU B 1 219 ? -32.921 -17.267 51.276 1.00 41.62 211 LEU B O 1
ATOM 4409 N N . ILE B 1 220 ? -32.280 -18.665 52.917 1.00 38.90 212 ILE B N 1
ATOM 4410 C CA . ILE B 1 220 ? -31.647 -17.633 53.724 1.00 35.50 212 ILE B CA 1
ATOM 4411 C C . ILE B 1 220 ? -30.229 -17.390 53.222 1.00 34.01 212 ILE B C 1
ATOM 4412 O O . ILE B 1 220 ? -29.466 -18.339 53.033 1.00 33.43 212 ILE B O 1
ATOM 4417 N N . VAL B 1 221 ? -29.891 -16.121 52.991 1.00 32.99 213 VAL B N 1
ATOM 4418 C CA . VAL B 1 221 ? -28.570 -15.731 52.495 1.00 31.16 213 VAL B CA 1
ATOM 4419 C C . VAL B 1 221 ? -27.805 -14.878 53.517 1.00 30.25 213 VAL B C 1
ATOM 4420 O O . VAL B 1 221 ? -28.409 -14.237 54.378 1.00 30.34 213 VAL B O 1
ATOM 4424 N N . GLY B 1 222 ? -26.477 -14.868 53.418 1.00 28.59 214 GLY B N 1
ATOM 4425 C CA . GLY B 1 222 ? -25.657 -14.137 54.370 1.00 27.55 214 GLY B CA 1
ATOM 4426 C C . GLY B 1 222 ? -24.447 -13.442 53.770 1.00 27.13 214 GLY B C 1
ATOM 4427 O O . GLY B 1 222 ? -23.992 -13.798 52.685 1.00 27.93 214 GLY B O 1
ATOM 4428 N N . GLY B 1 223 ? -23.939 -12.428 54.467 1.00 25.64 215 GLY B N 1
ATOM 4429 C CA . GLY B 1 223 ? -22.719 -11.749 54.055 1.00 22.76 215 GLY B CA 1
ATOM 4430 C C . GLY B 1 223 ? -22.827 -11.069 52.709 1.00 22.28 215 GLY B C 1
ATOM 4431 O O . GLY B 1 223 ? -23.852 -10.475 52.394 1.00 24.49 215 GLY B O 1
ATOM 4432 N N . GLY B 1 224 ? -21.771 -11.172 51.908 1.00 22.06 216 GLY B N 1
ATOM 4433 C CA . GLY B 1 224 ? -21.743 -10.550 50.598 1.00 22.42 216 GLY B CA 1
ATOM 4434 C C . GLY B 1 224 ? -22.850 -10.997 49.665 1.00 24.15 216 GLY B C 1
ATOM 4435 O O . GLY B 1 224 ? -23.399 -10.187 48.906 1.00 25.83 216 GLY B O 1
ATOM 4436 N N . ILE B 1 225 ? -23.198 -12.280 49.730 1.00 23.71 217 ILE B N 1
ATOM 4437 C CA . ILE B 1 225 ? -24.298 -12.802 48.930 1.00 24.44 217 ILE B CA 1
ATOM 4438 C C . ILE B 1 225 ? -25.599 -12.108 49.322 1.00 25.83 217 ILE B C 1
ATOM 4439 O O . ILE B 1 225 ? -26.363 -11.672 48.462 1.00 28.89 217 ILE B O 1
ATOM 4444 N N . ALA B 1 226 ? -25.846 -12.005 50.622 1.00 24.73 218 ALA B N 1
ATOM 4445 C CA . ALA B 1 226 ? -27.058 -11.358 51.114 1.00 26.50 218 ALA B CA 1
ATOM 4446 C C . ALA B 1 226 ? -27.121 -9.876 50.715 1.00 28.62 218 ALA B C 1
ATOM 4447 O O . ALA B 1 226 ? -28.194 -9.358 50.412 1.00 31.03 218 ALA B O 1
ATOM 4449 N N . ASN B 1 227 ? -25.980 -9.195 50.722 1.00 27.54 219 ASN B N 1
ATOM 4450 C CA . ASN B 1 227 ? -25.959 -7.777 50.361 1.00 28.95 219 ASN B CA 1
ATOM 4451 C C . ASN B 1 227 ? -26.363 -7.548 48.909 1.00 29.74 219 ASN B C 1
ATOM 4452 O O . ASN B 1 227 ? -27.063 -6.580 48.605 1.00 30.77 219 ASN B O 1
ATOM 4457 N N . THR B 1 228 ? -25.942 -8.446 48.020 1.00 29.96 220 THR B N 1
ATOM 4458 C CA . THR B 1 228 ? -26.324 -8.359 46.612 1.00 31.10 220 THR B CA 1
ATOM 4459 C C . THR B 1 228 ? -27.836 -8.533 46.479 1.00 33.11 220 THR B C 1
ATOM 4460 O O . THR B 1 228 ? -28.473 -7.873 45.654 1.00 35.29 220 THR B O 1
ATOM 4464 N N . PHE B 1 229 ? -28.411 -9.413 47.297 1.00 31.86 221 PHE B N 1
ATOM 4465 C CA . PHE B 1 229 ? -29.862 -9.595 47.308 1.00 33.83 221 PHE B CA 1
ATOM 4466 C C . PHE B 1 229 ? -30.563 -8.348 47.856 1.00 35.27 221 PHE B C 1
ATOM 4467 O O . PHE B 1 229 ? -31.677 -8.025 47.440 1.00 37.88 221 PHE B O 1
ATOM 4475 N N . LEU B 1 230 ? -29.916 -7.651 48.787 1.00 33.32 222 LEU B N 1
ATOM 4476 C CA . LEU B 1 230 ? -30.473 -6.407 49.308 1.00 34.03 222 LEU B CA 1
ATOM 4477 C C . LEU B 1 230 ? -30.528 -5.365 48.208 1.00 34.62 222 LEU B C 1
ATOM 4478 O O . LEU B 1 230 ? -31.519 -4.657 48.070 1.00 38.03 222 LEU B O 1
ATOM 4483 N N . ALA B 1 231 ? -29.466 -5.288 47.415 1.00 33.23 223 ALA B N 1
ATOM 4484 C CA . ALA B 1 231 ? -29.430 -4.368 46.290 1.00 33.63 223 ALA B CA 1
ATOM 4485 C C . ALA B 1 231 ? -30.448 -4.783 45.238 1.00 38.23 223 ALA B C 1
ATOM 4486 O O . ALA B 1 231 ? -31.026 -3.936 44.555 1.00 40.87 223 ALA B O 1
ATOM 4488 N N . ALA B 1 232 ? -30.674 -6.087 45.112 1.00 38.58 224 ALA B N 1
ATOM 4489 C CA . ALA B 1 232 ? -31.642 -6.580 44.142 1.00 41.18 224 ALA B CA 1
ATOM 4490 C C . ALA B 1 232 ? -33.066 -6.226 44.564 1.00 43.13 224 ALA B C 1
ATOM 4491 O O . ALA B 1 232 ? -33.940 -6.026 43.723 1.00 44.78 224 ALA B O 1
ATOM 4493 N N . ALA B 1 233 ? -33.280 -6.110 45.871 1.00 42.99 225 ALA B N 1
ATOM 4494 C CA . ALA B 1 233 ? -34.595 -5.782 46.405 1.00 44.08 225 ALA B CA 1
ATOM 4495 C C . ALA B 1 233 ? -34.819 -4.271 46.452 1.00 45.66 225 ALA B C 1
ATOM 4496 O O . ALA B 1 233 ? -35.863 -3.805 46.907 1.00 46.67 225 ALA B O 1
ATOM 4498 N N . GLY B 1 234 ? -33.833 -3.514 45.979 1.00 45.51 226 GLY B N 1
ATOM 4499 C CA . GLY B 1 234 ? -33.960 -2.075 45.850 1.00 47.16 226 GLY B CA 1
ATOM 4500 C C . GLY B 1 234 ? -33.501 -1.233 47.026 1.00 45.91 226 GLY B C 1
ATOM 4501 O O . GLY B 1 234 ? -33.747 -0.029 47.055 1.00 45.94 226 GLY B O 1
ATOM 4502 N N . TYR B 1 235 ? -32.836 -1.851 47.996 1.00 44.58 227 TYR B N 1
ATOM 4503 C CA . TYR B 1 235 ? -32.326 -1.102 49.139 1.00 43.71 227 TYR B CA 1
ATOM 4504 C C . TYR B 1 235 ? -30.924 -0.601 48.827 1.00 42.31 227 TYR B C 1
ATOM 4505 O O . TYR B 1 235 ? -30.230 -1.177 47.992 1.00 42.29 227 TYR B O 1
ATOM 4514 N N . ASN B 1 236 ? -30.501 0.462 49.503 1.00 41.34 228 ASN B N 1
ATOM 4515 C CA . ASN B 1 236 ? -29.142 0.961 49.338 1.00 40.09 228 ASN B CA 1
ATOM 4516 C C . ASN B 1 236 ? -28.215 0.252 50.313 1.00 37.31 228 ASN B C 1
ATOM 4517 O O . ASN B 1 236 ? -28.550 0.078 51.481 1.00 38.13 228 ASN B O 1
ATOM 4522 N N . VAL B 1 237 ? -27.055 -0.170 49.827 1.00 34.68 229 VAL B N 1
ATOM 4523 C CA . VAL B 1 237 ? -26.127 -0.936 50.647 1.00 33.14 229 VAL B CA 1
ATOM 4524 C C . VAL B 1 237 ? -24.856 -0.162 50.971 1.00 33.56 229 VAL B C 1
ATOM 4525 O O . VAL B 1 237 ? -23.953 -0.693 51.619 1.00 34.00 229 VAL B O 1
ATOM 4529 N N . GLY B 1 238 ? -24.779 1.082 50.511 1.00 33.09 230 GLY B N 1
ATOM 4530 C CA . GLY B 1 238 ? -23.630 1.923 50.801 1.00 31.62 230 GLY B CA 1
ATOM 4531 C C . GLY B 1 238 ? -22.321 1.347 50.302 1.00 30.20 230 GLY B C 1
ATOM 4532 O O . GLY B 1 238 ? -22.186 1.034 49.123 1.00 32.34 230 GLY B O 1
ATOM 4533 N N . LYS B 1 239 ? -21.353 1.204 51.200 1.00 27.97 231 LYS B N 1
ATOM 4534 C CA . LYS B 1 239 ? -20.059 0.643 50.829 1.00 28.87 231 LYS B CA 1
ATOM 4535 C C . LYS B 1 239 ? -19.950 -0.824 51.253 1.00 30.22 231 LYS B C 1
ATOM 4536 O O . LYS B 1 239 ? -18.848 -1.349 51.413 1.00 30.83 231 LYS B O 1
ATOM 4542 N N . SER B 1 240 ? -21.089 -1.489 51.422 1.00 29.87 232 SER B N 1
ATOM 4543 C CA . SER B 1 240 ? -21.072 -2.900 51.787 1.00 29.58 232 SER B CA 1
ATOM 4544 C C . SER B 1 240 ? -20.441 -3.751 50.694 1.00 28.07 232 SER B C 1
ATOM 4545 O O . SER B 1 240 ? -20.435 -3.382 49.519 1.00 27.69 232 SER B O 1
ATOM 4548 N N . LEU B 1 241 ? -19.899 -4.890 51.104 1.00 27.43 233 LEU B N 1
ATOM 4549 C CA . LEU B 1 241 ? -19.413 -5.890 50.170 1.00 27.13 233 LEU B CA 1
ATOM 4550 C C . LEU B 1 241 ? -20.592 -6.433 49.374 1.00 26.79 233 LEU B C 1
ATOM 4551 O O . LEU B 1 241 ? -21.520 -6.988 49.951 1.00 27.45 233 LEU B O 1
ATOM 4556 N N . TYR B 1 242 ? -20.577 -6.245 48.060 1.00 27.60 234 TYR B N 1
ATOM 4557 C CA . TYR B 1 242 ? -21.587 -6.860 47.210 1.00 29.25 234 TYR B CA 1
ATOM 4558 C C . TYR B 1 242 ? -21.121 -6.879 45.767 1.00 31.03 234 TYR B C 1
ATOM 4559 O O . TYR B 1 242 ? -20.125 -6.248 45.420 1.00 29.93 234 TYR B O 1
ATOM 4568 N N . GLU B 1 243 ? -21.852 -7.612 44.930 1.00 33.79 235 GLU B N 1
ATOM 4569 C CA . GLU B 1 243 ? -21.553 -7.701 43.507 1.00 35.90 235 GLU B CA 1
ATOM 4570 C C . GLU B 1 243 ? -22.595 -6.947 42.706 1.00 40.75 235 GLU B C 1
ATOM 4571 O O . GLU B 1 243 ? -23.743 -7.378 42.603 1.00 42.93 235 GLU B O 1
ATOM 4577 N N . ALA B 1 244 ? -22.196 -5.812 42.147 1.00 43.52 236 ALA B N 1
ATOM 4578 C CA . ALA B 1 244 ? -23.110 -4.992 41.369 1.00 47.73 236 ALA B CA 1
ATOM 4579 C C . ALA B 1 244 ? -23.533 -5.740 40.113 1.00 50.66 236 ALA B C 1
ATOM 4580 O O . ALA B 1 244 ? -24.644 -5.559 39.618 1.00 52.15 236 ALA B O 1
ATOM 4582 N N . ASP B 1 245 ? -22.639 -6.590 39.614 1.00 51.41 237 ASP B N 1
ATOM 4583 C CA . ASP B 1 245 ? -22.853 -7.300 38.355 1.00 55.65 237 ASP B CA 1
ATOM 4584 C C . ASP B 1 245 ? -23.814 -8.484 38.477 1.00 53.55 237 ASP B C 1
ATOM 4585 O O . ASP B 1 245 ? -24.394 -8.925 37.484 1.00 54.78 237 ASP B O 1
ATOM 4590 N N . LEU B 1 246 ? -23.977 -9.000 39.690 1.00 49.22 238 LEU B N 1
ATOM 4591 C CA . LEU B 1 246 ? -24.835 -10.161 39.910 1.00 46.95 238 LEU B CA 1
ATOM 4592 C C . LEU B 1 246 ? -26.159 -9.758 40.548 1.00 45.65 238 LEU B C 1
ATOM 4593 O O . LEU B 1 246 ? -26.881 -10.598 41.083 1.00 46.29 238 LEU B O 1
ATOM 4598 N N . VAL B 1 247 ? -26.474 -8.469 40.487 1.00 43.62 239 VAL B N 1
ATOM 4599 C CA . VAL B 1 247 ? -27.716 -7.967 41.057 1.00 42.56 239 VAL B CA 1
ATOM 4600 C C . VAL B 1 247 ? -28.903 -8.429 40.217 1.00 43.03 239 VAL B C 1
ATOM 4601 O O . VAL B 1 247 ? -29.899 -8.910 40.758 1.00 42.96 239 VAL B O 1
ATOM 4605 N N . GLU B 1 248 ? -28.788 -8.295 38.898 1.00 44.00 240 GLU B N 1
ATOM 4606 C CA . GLU B 1 248 ? -29.851 -8.717 37.990 1.00 47.32 240 GLU B CA 1
ATOM 4607 C C . GLU B 1 248 ? -30.105 -10.221 38.108 1.00 47.19 240 GLU B C 1
ATOM 4608 O O . GLU B 1 248 ? -31.244 -10.674 38.020 1.00 48.84 240 GLU B O 1
ATOM 4610 N N . THR B 1 249 ? -29.039 -10.986 38.317 1.00 45.36 241 THR B N 1
ATOM 4611 C CA . THR B 1 249 ? -29.162 -12.426 38.522 1.00 44.77 241 THR B CA 1
ATOM 4612 C C . THR B 1 249 ? -29.852 -12.751 39.845 1.00 43.10 241 THR B C 1
ATOM 4613 O O . THR B 1 249 ? -30.726 -13.617 39.900 1.00 43.74 241 THR B O 1
ATOM 4617 N N . ALA B 1 250 ? -29.478 -12.035 40.903 1.00 41.30 242 ALA B N 1
ATOM 4618 C CA . ALA B 1 250 ? -30.053 -12.271 42.224 1.00 39.63 242 ALA B CA 1
ATOM 4619 C C . ALA B 1 250 ? -31.545 -11.969 42.227 1.00 42.16 242 ALA B C 1
ATOM 4620 O O . ALA B 1 250 ? -32.324 -12.639 42.908 1.00 42.55 242 ALA B O 1
ATOM 4622 N N . LYS B 1 251 ? -31.935 -10.961 41.452 1.00 44.49 243 LYS B N 1
ATOM 4623 C CA . LYS B 1 251 ? -33.341 -10.624 41.283 1.00 47.58 243 LYS B CA 1
ATOM 4624 C C . LYS B 1 251 ? -34.112 -11.823 40.749 1.00 49.43 243 LYS B C 1
ATOM 4625 O O . LYS B 1 251 ? -35.221 -12.101 41.196 1.00 51.05 243 LYS B O 1
ATOM 4627 N N . GLN B 1 252 ? -33.512 -12.536 39.802 1.00 50.49 244 GLN B N 1
ATOM 4628 C CA . GLN B 1 252 ? -34.142 -13.714 39.210 1.00 53.68 244 GLN B CA 1
ATOM 4629 C C . GLN B 1 252 ? -34.282 -14.858 40.207 1.00 51.26 244 GLN B C 1
ATOM 4630 O O . GLN B 1 252 ? -35.325 -15.510 40.262 1.00 52.34 244 GLN B O 1
ATOM 4636 N N . ILE B 1 253 ? -33.229 -15.104 40.983 1.00 47.79 245 ILE B N 1
ATOM 4637 C CA . ILE B 1 253 ? -33.259 -16.155 41.996 1.00 46.21 245 ILE B CA 1
ATOM 4638 C C . ILE B 1 253 ? -34.354 -15.873 43.014 1.00 47.14 245 ILE B C 1
ATOM 4639 O O . ILE B 1 253 ? -35.138 -16.761 43.355 1.00 49.03 245 ILE B O 1
ATOM 4644 N N . ALA B 1 254 ? -34.420 -14.625 43.470 1.00 45.56 246 ALA B N 1
ATOM 4645 C CA . ALA B 1 254 ? -35.398 -14.213 44.473 1.00 44.99 246 ALA B CA 1
ATOM 4646 C C . ALA B 1 254 ? -36.826 -14.324 43.945 1.00 47.26 246 ALA B C 1
ATOM 4647 O O . ALA B 1 254 ? -37.779 -14.400 44.720 1.00 47.87 246 ALA B O 1
ATOM 4649 N N . ALA B 1 255 ? -36.966 -14.332 42.624 1.00 49.61 247 ALA B N 1
ATOM 4650 C CA . ALA B 1 255 ? -38.270 -14.496 41.991 1.00 54.19 247 ALA B CA 1
ATOM 4651 C C . ALA B 1 255 ? -38.628 -15.976 41.879 1.00 56.07 247 ALA B C 1
ATOM 4652 O O . ALA B 1 255 ? -39.805 -16.342 41.876 1.00 58.71 247 ALA B O 1
ATOM 4654 N N . LYS B 1 256 ? -37.606 -16.821 41.778 1.00 54.41 248 LYS B N 1
ATOM 4655 C CA . LYS B 1 256 ? -37.817 -18.260 41.629 1.00 55.01 248 LYS B CA 1
ATOM 4656 C C . LYS B 1 256 ? -38.052 -18.941 42.978 1.00 54.51 248 LYS B C 1
ATOM 4657 O O . LYS B 1 256 ? -38.759 -19.946 43.054 1.00 56.23 248 LYS B O 1
ATOM 4659 N N . VAL B 1 257 ? -37.462 -18.396 44.039 1.00 52.84 249 VAL B N 1
ATOM 4660 C CA . VAL B 1 257 ? -37.593 -18.991 45.369 1.00 53.23 249 VAL B CA 1
ATOM 4661 C C . VAL B 1 257 ? -37.701 -17.912 46.450 1.00 53.35 249 VAL B C 1
ATOM 4662 O O . VAL B 1 257 ? -37.183 -16.807 46.294 1.00 52.07 249 VAL B O 1
ATOM 4666 N N . SER B 1 258 ? -38.382 -18.239 47.545 1.00 54.44 250 SER B N 1
ATOM 4667 C CA . SER B 1 258 ? -38.552 -17.306 48.654 1.00 52.52 250 SER B CA 1
ATOM 4668 C C . SER B 1 258 ? -37.226 -17.045 49.359 1.00 49.28 250 SER B C 1
ATOM 4669 O O . SER B 1 258 ? -36.664 -17.932 50.003 1.00 48.29 250 SER B O 1
ATOM 4672 N N . VAL B 1 259 ? -36.732 -15.819 49.234 1.00 48.23 251 VAL B N 1
ATOM 4673 C CA . VAL B 1 259 ? -35.492 -15.423 49.879 1.00 45.96 251 VAL B CA 1
ATOM 4674 C C . VAL B 1 259 ? -35.796 -14.408 50.975 1.00 48.00 251 VAL B C 1
ATOM 4675 O O . VAL B 1 259 ? -35.986 -13.225 50.692 1.00 48.68 251 VAL B O 1
ATOM 4679 N N . PRO B 1 260 ? -35.844 -14.868 52.235 1.00 48.83 252 PRO B N 1
ATOM 4680 C CA . PRO B 1 260 ? -36.144 -13.985 53.366 1.00 48.88 252 PRO B CA 1
ATOM 4681 C C . PRO B 1 260 ? -35.150 -12.838 53.460 1.00 47.68 252 PRO B C 1
ATOM 4682 O O . PRO B 1 260 ? -33.969 -13.061 53.726 1.00 45.63 252 PRO B O 1
ATOM 4686 N N . LEU B 1 261 ? -35.627 -11.622 53.219 1.00 49.92 253 LEU B N 1
ATOM 4687 C CA . LEU B 1 261 ? -34.765 -10.448 53.253 1.00 49.17 253 LEU B CA 1
ATOM 4688 C C . LEU B 1 261 ? -34.806 -9.784 54.627 1.00 49.14 253 LEU B C 1
ATOM 4689 O O . LEU B 1 261 ? -35.863 -9.714 55.257 1.00 49.52 253 LEU B O 1
ATOM 4691 N N . PRO B 1 262 ? -33.643 -9.304 55.097 1.00 48.82 254 PRO B N 1
ATOM 4692 C CA . PRO B 1 262 ? -33.483 -8.608 56.379 1.00 49.08 254 PRO B CA 1
ATOM 4693 C C . PRO B 1 262 ? -34.342 -7.354 56.504 1.00 51.42 254 PRO B C 1
ATOM 4694 O O . PRO B 1 262 ? -34.521 -6.623 55.532 1.00 51.68 254 PRO B O 1
ATOM 4698 N N . THR B 1 263 ? -34.875 -7.122 57.698 1.00 53.62 255 THR B N 1
ATOM 4699 C CA . THR B 1 263 ? -35.620 -5.905 57.987 1.00 55.20 255 THR B CA 1
ATOM 4700 C C . THR B 1 263 ? -34.733 -4.903 58.728 1.00 53.25 255 THR B C 1
ATOM 4701 O O . THR B 1 263 ? -34.988 -3.696 58.712 1.00 54.30 255 THR B O 1
ATOM 4705 N N . ASP B 1 264 ? -33.694 -5.416 59.380 1.00 48.80 256 ASP B N 1
ATOM 4706 C CA . ASP B 1 264 ? -32.723 -4.576 60.074 1.00 47.82 256 ASP B CA 1
ATOM 4707 C C . ASP B 1 264 ? -31.303 -5.129 59.939 1.00 44.07 256 ASP B C 1
ATOM 4708 O O . ASP B 1 264 ? -31.108 -6.314 59.667 1.00 45.08 256 ASP B O 1
ATOM 4713 N N . VAL B 1 265 ? -30.313 -4.264 60.142 1.00 40.00 257 VAL B N 1
ATOM 4714 C CA . VAL B 1 265 ? -28.921 -4.612 59.891 1.00 34.94 257 VAL B CA 1
ATOM 4715 C C . VAL B 1 265 ? -27.966 -3.945 60.901 1.00 33.14 257 VAL B C 1
ATOM 4716 O O . VAL B 1 265 ? -28.312 -2.939 61.515 1.00 33.87 257 VAL B O 1
ATOM 4720 N N . VAL B 1 266 ? -26.773 -4.512 61.078 1.00 30.97 258 VAL B N 1
ATOM 4721 C CA . VAL B 1 266 ? -25.717 -3.877 61.857 1.00 29.00 258 VAL B CA 1
ATOM 4722 C C . VAL B 1 266 ? -24.679 -3.328 60.889 1.00 29.26 258 VAL B C 1
ATOM 4723 O O . VAL B 1 266 ? -24.156 -4.068 60.052 1.00 29.29 258 VAL B O 1
ATOM 4727 N N . VAL B 1 267 ? -24.379 -2.035 60.999 1.00 28.50 259 VAL B N 1
ATOM 4728 C CA . VAL B 1 267 ? -23.425 -1.402 60.098 1.00 27.49 259 VAL B CA 1
ATOM 4729 C C . VAL B 1 267 ? -22.279 -0.747 60.852 1.00 27.50 259 VAL B C 1
ATOM 4730 O O . VAL B 1 267 ? -22.356 -0.497 62.054 1.00 28.55 259 VAL B O 1
ATOM 4734 N N . ALA B 1 268 ? -21.200 -0.497 60.125 1.00 26.52 260 ALA B N 1
ATOM 4735 C CA . ALA B 1 268 ? -20.132 0.366 60.605 1.00 26.95 260 ALA B CA 1
ATOM 4736 C C . ALA B 1 268 ? -19.853 1.391 59.523 1.00 25.35 260 ALA B C 1
ATOM 4737 O O . ALA B 1 268 ? -20.134 1.145 58.351 1.00 25.67 260 ALA B O 1
ATOM 4739 N N . ASP B 1 269 ? -19.323 2.546 59.905 1.00 25.01 261 ASP B N 1
ATOM 4740 C CA . ASP B 1 269 ? -18.937 3.543 58.915 1.00 22.92 261 ASP B CA 1
ATOM 4741 C C . ASP B 1 269 ? -17.611 3.119 58.314 1.00 22.28 261 ASP B C 1
ATOM 4742 O O . ASP B 1 269 ? -16.677 2.774 59.038 1.00 23.22 261 ASP B O 1
ATOM 4747 N N . ALA B 1 270 ? -17.525 3.169 56.992 1.00 22.98 262 ALA B N 1
ATOM 4748 C CA . ALA B 1 270 ? -16.374 2.639 56.262 1.00 23.54 262 ALA B CA 1
ATOM 4749 C C . ALA B 1 270 ? -15.049 3.323 56.615 1.00 27.12 262 ALA B C 1
ATOM 4750 O O . ALA B 1 270 ? -13.975 2.788 56.321 1.00 28.50 262 ALA B O 1
ATOM 4752 N N . SER B 1 271 ? -15.115 4.500 57.232 1.00 26.87 263 SER B N 1
ATOM 4753 C CA . SER B 1 271 ? -13.900 5.204 57.627 1.00 28.02 263 SER B CA 1
ATOM 4754 C C . SER B 1 271 ? -13.190 4.458 58.753 1.00 29.23 263 SER B C 1
ATOM 4755 O O . SER B 1 271 ? -11.987 4.623 58.962 1.00 29.79 263 SER B O 1
ATOM 4758 N N . GLN B 1 272 ? -13.945 3.642 59.480 1.00 29.83 264 GLN B N 1
ATOM 4759 C CA . GLN B 1 272 ? -13.390 2.879 60.593 1.00 31.27 264 GLN B CA 1
ATOM 4760 C C . GLN B 1 272 ? -12.844 1.521 60.162 1.00 30.41 264 GLN B C 1
ATOM 4761 O O . GLN B 1 272 ? -12.262 0.799 60.976 1.00 31.75 264 GLN B O 1
ATOM 4767 N N . ILE B 1 273 ? -13.022 1.161 58.895 1.00 28.25 265 ILE B N 1
ATOM 4768 C CA . ILE B 1 273 ? -12.629 -0.174 58.472 1.00 28.51 265 ILE B CA 1
ATOM 4769 C C . ILE B 1 273 ? -11.340 -0.137 57.672 1.00 29.66 265 ILE B C 1
ATOM 4770 O O . ILE B 1 273 ? -11.272 0.477 56.610 1.00 30.17 265 ILE B O 1
ATOM 4775 N N . ASN B 1 274 ? -10.324 -0.811 58.199 1.00 30.24 266 ASN B N 1
ATOM 4776 C CA . ASN B 1 274 ? -9.043 -0.989 57.529 1.00 32.75 266 ASN B CA 1
ATOM 4777 C C . ASN B 1 274 ? -8.895 -2.437 57.083 1.00 34.38 266 ASN B C 1
ATOM 4778 O O . ASN B 1 274 ? -8.773 -3.329 57.917 1.00 34.95 266 ASN B O 1
ATOM 4783 N N . PHE B 1 275 ? -8.907 -2.671 55.777 1.00 35.20 267 PHE B N 1
ATOM 4784 C CA . PHE B 1 275 ? -8.867 -4.034 55.259 1.00 38.11 267 PHE B CA 1
ATOM 4785 C C . PHE B 1 275 ? -7.499 -4.706 55.402 1.00 41.63 267 PHE B C 1
ATOM 4786 O O . PHE B 1 275 ? -7.370 -5.908 55.180 1.00 41.69 267 PHE B O 1
ATOM 4794 N N . GLU B 1 276 ? -6.487 -3.935 55.790 1.00 45.04 268 GLU B N 1
ATOM 4795 C CA . GLU B 1 276 ? -5.179 -4.497 56.112 1.00 48.75 268 GLU B CA 1
ATOM 4796 C C . GLU B 1 276 ? -5.229 -5.177 57.478 1.00 49.86 268 GLU B C 1
ATOM 4797 O O . GLU B 1 276 ? -4.579 -6.195 57.705 1.00 53.30 268 GLU B O 1
ATOM 4803 N N . ASP B 1 277 ? -6.001 -4.593 58.387 1.00 47.71 269 ASP B N 1
ATOM 4804 C CA . ASP B 1 277 ? -6.270 -5.193 59.688 1.00 47.13 269 ASP B CA 1
ATOM 4805 C C . ASP B 1 277 ? -7.778 -5.248 59.879 1.00 42.58 269 ASP B C 1
ATOM 4806 O O . ASP B 1 277 ? -8.347 -4.494 60.674 1.00 41.89 269 ASP B O 1
ATOM 4811 N N . PHE B 1 278 ? -8.414 -6.152 59.139 1.00 40.12 270 PHE B N 1
ATOM 4812 C CA . PHE B 1 278 ? -9.872 -6.216 59.055 1.00 37.33 270 PHE B CA 1
ATOM 4813 C C . PHE B 1 278 ? -10.517 -6.503 60.407 1.00 37.58 270 PHE B C 1
ATOM 4814 O O . PHE B 1 278 ? -11.405 -5.770 60.843 1.00 37.75 270 PHE B O 1
ATOM 4822 N N . LEU B 1 279 ? -10.082 -7.580 61.055 1.00 37.13 271 LEU B N 1
ATOM 4823 C CA . LEU B 1 279 ? -10.642 -7.986 62.339 1.00 37.24 271 LEU B CA 1
ATOM 4824 C C . LEU B 1 279 ? -10.300 -6.986 63.442 1.00 37.41 271 LEU B C 1
ATOM 4825 O O . LEU B 1 279 ? -11.131 -6.672 64.294 1.00 37.33 271 LEU B O 1
ATOM 4830 N N . GLY B 1 280 ? -9.070 -6.485 63.417 1.00 37.79 272 GLY B N 1
ATOM 4831 C CA . GLY B 1 280 ? -8.630 -5.524 64.410 1.00 39.45 272 GLY B CA 1
ATOM 4832 C C . GLY B 1 280 ? -9.412 -4.228 64.364 1.00 38.09 272 GLY B C 1
ATOM 4833 O O . GLY B 1 280 ? -9.875 -3.729 65.391 1.00 38.87 272 GLY B O 1
ATOM 4834 N N . SER B 1 281 ? -9.584 -3.695 63.162 1.00 36.36 273 SER B N 1
ATOM 4835 C CA . SER B 1 281 ? -10.281 -2.429 63.006 1.00 34.65 273 SER B CA 1
ATOM 4836 C C . SER B 1 281 ? -11.793 -2.612 63.126 1.00 34.10 273 SER B C 1
ATOM 4837 O O . SER B 1 281 ? -12.536 -1.644 63.277 1.00 35.44 273 SER B O 1
ATOM 4840 N N . LEU B 1 282 ? -12.247 -3.859 63.114 1.00 33.91 274 LEU B N 1
ATOM 4841 C CA . LEU B 1 282 ? -13.675 -4.130 63.169 1.00 33.18 274 LEU B CA 1
ATOM 4842 C C . LEU B 1 282 ? -14.090 -4.165 64.630 1.00 33.22 274 LEU B C 1
ATOM 4843 O O . LEU B 1 282 ? -15.200 -3.773 64.987 1.00 32.03 274 LEU B O 1
ATOM 4848 N N . ALA B 1 283 ? -13.186 -4.659 65.470 1.00 34.79 275 ALA B N 1
ATOM 4849 C CA . ALA B 1 283 ? -13.406 -4.702 66.908 1.00 36.34 275 ALA B CA 1
ATOM 4850 C C . ALA B 1 283 ? -13.365 -3.300 67.504 1.00 35.72 275 ALA B C 1
ATOM 4851 O O . ALA B 1 283 ? -14.035 -3.017 68.498 1.00 35.41 275 ALA B O 1
ATOM 4853 N N . ALA B 1 284 ? -12.567 -2.432 66.888 1.00 35.74 276 ALA B N 1
ATOM 4854 C CA . ALA B 1 284 ? -12.393 -1.060 67.362 1.00 36.68 276 ALA B CA 1
ATOM 4855 C C . ALA B 1 284 ? -13.493 -0.147 66.835 1.00 36.87 276 ALA B C 1
ATOM 4856 O O . ALA B 1 284 ? -13.684 0.962 67.336 1.00 39.38 276 ALA B O 1
ATOM 4858 N N . ALA B 1 285 ? -14.212 -0.621 65.823 1.00 35.56 277 ALA B N 1
ATOM 4859 C CA . ALA B 1 285 ? -15.249 0.171 65.171 1.00 36.56 277 ALA B CA 1
ATOM 4860 C C . ALA B 1 285 ? -16.461 0.368 66.072 1.00 38.56 277 ALA B C 1
ATOM 4861 O O . ALA B 1 285 ? -16.659 -0.372 67.035 1.00 40.53 277 ALA B O 1
ATOM 4863 N N . GLN B 1 286 ? -17.265 1.378 65.755 1.00 38.18 278 GLN B N 1
ATOM 4864 C CA . GLN B 1 286 ? -18.525 1.603 66.451 1.00 38.14 278 GLN B CA 1
ATOM 4865 C C . GLN B 1 286 ? -19.666 1.019 65.626 1.00 37.16 278 GLN B C 1
ATOM 4866 O O . GLN B 1 286 ? -19.930 1.471 64.511 1.00 36.77 278 GLN B O 1
ATOM 4868 N N . ALA B 1 287 ? -20.336 0.009 66.172 1.00 36.74 279 ALA B N 1
ATOM 4869 C CA . ALA B 1 287 ? -21.422 -0.654 65.458 1.00 35.62 279 ALA B CA 1
ATOM 4870 C C . ALA B 1 287 ? -22.729 0.088 65.658 1.00 36.51 279 ALA B C 1
ATOM 4871 O O . ALA B 1 287 ? -23.010 0.575 66.750 1.00 39.69 279 ALA B O 1
ATOM 4873 N N . VAL B 1 288 ? -23.537 0.153 64.606 1.00 34.15 280 VAL B N 1
ATOM 4874 C CA . VAL B 1 288 ? -24.833 0.813 64.681 1.00 34.46 280 VAL B CA 1
ATOM 4875 C C . VAL B 1 288 ? -25.907 -0.091 64.079 1.00 32.55 280 VAL B C 1
ATOM 4876 O O . VAL B 1 288 ? -25.749 -0.599 62.967 1.00 30.64 280 VAL B O 1
ATOM 4880 N N . ILE B 1 289 ? -26.995 -0.286 64.821 1.00 32.64 281 ILE B N 1
ATOM 4881 C CA . ILE B 1 289 ? -28.134 -1.073 64.360 1.00 33.95 281 ILE B CA 1
ATOM 4882 C C . ILE B 1 289 ? -29.145 -0.194 63.626 1.00 37.50 281 ILE B C 1
ATOM 4883 O O . ILE B 1 289 ? -29.630 0.796 64.176 1.00 40.81 281 ILE B O 1
ATOM 4888 N N . LYS B 1 290 ? -29.460 -0.550 62.383 1.00 37.94 282 LYS B N 1
ATOM 4889 C CA . LYS B 1 290 ? -30.371 0.248 61.560 1.00 39.05 282 LYS B CA 1
ATOM 4890 C C . LYS B 1 290 ? -31.394 -0.630 60.840 1.00 40.13 282 LYS B C 1
ATOM 4891 O O . LYS B 1 290 ? -31.227 -1.845 60.756 1.00 39.69 282 LYS B O 1
ATOM 4897 N N . LYS B 1 291 ? -32.454 -0.009 60.329 1.00 41.62 283 LYS B N 1
ATOM 4898 C CA . LYS B 1 291 ? -33.380 -0.686 59.429 1.00 43.48 283 LYS B CA 1
ATOM 4899 C C . LYS B 1 291 ? -32.779 -0.671 58.024 1.00 44.13 283 LYS B C 1
ATOM 4900 O O . LYS B 1 291 ? -31.978 0.206 57.704 1.00 44.87 283 LYS B O 1
ATOM 4906 N N . VAL B 1 292 ? -33.159 -1.630 57.188 1.00 44.18 284 VAL B N 1
ATOM 4907 C CA . VAL B 1 292 ? -32.529 -1.785 55.877 1.00 42.67 284 VAL B CA 1
ATOM 4908 C C . VAL B 1 292 ? -32.781 -0.586 54.958 1.00 43.51 284 VAL B C 1
ATOM 4909 O O . VAL B 1 292 ? -31.988 -0.305 54.058 1.00 42.33 284 VAL B O 1
ATOM 4913 N N . GLU B 1 293 ? -33.876 0.128 55.186 1.00 45.44 285 GLU B N 1
ATOM 4914 C CA . GLU B 1 293 ? -34.192 1.282 54.356 1.00 46.80 285 GLU B CA 1
ATOM 4915 C C . GLU B 1 293 ? -33.445 2.540 54.802 1.00 45.70 285 GLU B C 1
ATOM 4916 O O . GLU B 1 293 ? -33.632 3.609 54.223 1.00 47.68 285 GLU B O 1
ATOM 4922 N N . ASP B 1 294 ? -32.590 2.416 55.814 1.00 42.71 286 ASP B N 1
ATOM 4923 C CA . ASP B 1 294 ? -31.892 3.581 56.356 1.00 41.07 286 ASP B CA 1
ATOM 4924 C C . ASP B 1 294 ? -30.372 3.474 56.268 1.00 38.53 286 ASP B C 1
ATOM 4925 O O . ASP B 1 294 ? -29.656 4.256 56.896 1.00 39.21 286 ASP B O 1
ATOM 4930 N N . VAL B 1 295 ? -29.882 2.509 55.496 1.00 35.43 287 VAL B N 1
ATOM 4931 C CA . VAL B 1 295 ? -28.451 2.393 55.234 1.00 33.71 287 VAL B CA 1
ATOM 4932 C C . VAL B 1 295 ? -27.954 3.547 54.370 1.00 35.78 287 VAL B C 1
ATOM 4933 O O . VAL B 1 295 ? -28.458 3.767 53.269 1.00 36.80 287 VAL B O 1
ATOM 4937 N N . THR B 1 296 ? -26.977 4.293 54.885 1.00 34.28 288 THR B N 1
ATOM 4938 C CA . THR B 1 296 ? -26.434 5.439 54.164 1.00 33.31 288 THR B CA 1
ATOM 4939 C C . THR B 1 296 ? -25.231 5.064 53.293 1.00 30.27 288 THR B C 1
ATOM 4940 O O . THR B 1 296 ? -24.726 3.945 53.356 1.00 29.04 288 THR B O 1
ATOM 4944 N N . ALA B 1 297 ? -24.745 6.035 52.525 1.00 28.95 289 ALA B N 1
ATOM 4945 C CA . ALA B 1 297 ? -23.757 5.782 51.480 1.00 28.50 289 ALA B CA 1
ATOM 4946 C C . ALA B 1 297 ? -22.413 5.291 51.997 1.00 27.95 289 ALA B C 1
ATOM 4947 O O . ALA B 1 297 ? -21.713 4.542 51.305 1.00 27.63 289 ALA B O 1
ATOM 4949 N N . ASN B 1 298 ? -22.052 5.694 53.209 1.00 27.42 290 ASN B N 1
ATOM 4950 C CA . ASN B 1 298 ? -20.744 5.337 53.736 1.00 28.77 290 ASN B CA 1
ATOM 4951 C C . ASN B 1 298 ? -20.822 4.164 54.715 1.00 29.64 290 ASN B C 1
ATOM 4952 O O . ASN B 1 298 ? -19.825 3.819 55.348 1.00 30.86 290 ASN B O 1
ATOM 4957 N N . ASP B 1 299 ? -21.999 3.549 54.817 1.00 29.02 291 ASP B N 1
ATOM 4958 C CA . ASP B 1 299 ? -22.198 2.408 55.708 1.00 28.46 291 ASP B CA 1
ATOM 4959 C C . ASP B 1 299 ? -21.679 1.110 55.117 1.00 29.12 291 ASP B C 1
ATOM 4960 O O . ASP B 1 299 ? -21.541 0.972 53.903 1.00 28.87 291 ASP B O 1
ATOM 4965 N N . MET B 1 300 ? -21.414 0.156 56.002 1.00 30.26 292 MET B N 1
ATOM 4966 C CA . MET B 1 300 ? -20.961 -1.170 55.617 1.00 30.59 292 MET B CA 1
ATOM 4967 C C . MET B 1 300 ? -21.697 -2.213 56.444 1.00 30.77 292 MET B C 1
ATOM 4968 O O . MET B 1 300 ? -21.491 -2.310 57.650 1.00 32.01 292 MET B O 1
ATOM 4973 N N . ILE B 1 301 ? -22.548 -2.997 55.786 1.00 30.45 293 ILE B N 1
ATOM 4974 C CA . ILE B 1 301 ? -23.294 -4.072 56.437 1.00 29.37 293 ILE B CA 1
ATOM 4975 C C . ILE B 1 301 ? -22.380 -5.222 56.851 1.00 30.11 293 ILE B C 1
ATOM 4976 O O . ILE B 1 301 ? -21.717 -5.831 56.006 1.00 31.16 293 ILE B O 1
ATOM 4981 N N . LEU B 1 302 ? -22.361 -5.529 58.148 1.00 29.20 294 LEU B N 1
ATOM 4982 C CA . LEU B 1 302 ? -21.440 -6.530 58.679 1.00 27.80 294 LEU B CA 1
ATOM 4983 C C . LEU B 1 302 ? -22.143 -7.595 59.514 1.00 29.34 294 LEU B C 1
ATOM 4984 O O . LEU B 1 302 ? -21.500 -8.517 60.006 1.00 30.38 294 LEU B O 1
ATOM 4989 N N . ASP B 1 303 ? -23.459 -7.470 59.661 1.00 30.48 295 ASP B N 1
ATOM 4990 C CA . ASP B 1 303 ? -24.271 -8.463 60.371 1.00 30.53 295 ASP B CA 1
ATOM 4991 C C . ASP B 1 303 ? -25.744 -8.117 60.197 1.00 31.16 295 ASP B C 1
ATOM 4992 O O . ASP B 1 303 ? -26.082 -6.978 59.859 1.00 30.64 295 ASP B O 1
ATOM 4997 N N . VAL B 1 304 ? -26.616 -9.101 60.403 1.00 31.20 296 VAL B N 1
ATOM 4998 C CA . VAL B 1 304 ? -28.049 -8.847 60.400 1.00 32.66 296 VAL B CA 1
ATOM 4999 C C . VAL B 1 304 ? -28.435 -8.330 61.782 1.00 34.97 296 VAL B C 1
ATOM 5000 O O . VAL B 1 304 ? -27.752 -8.609 62.770 1.00 36.83 296 VAL B O 1
ATOM 5004 N N . GLY B 1 305 ? -29.513 -7.556 61.847 1.00 35.53 297 GLY B N 1
ATOM 5005 C CA . GLY B 1 305 ? -29.979 -7.006 63.106 1.00 36.23 297 GLY B CA 1
ATOM 5006 C C . GLY B 1 305 ? -30.833 -7.976 63.900 1.00 38.71 297 GLY B C 1
ATOM 5007 O O . GLY B 1 305 ? -31.160 -9.056 63.409 1.00 39.36 297 GLY B O 1
ATOM 5008 N N . PRO B 1 306 ? -31.215 -7.583 65.129 1.00 39.61 298 PRO B N 1
ATOM 5009 C CA . PRO B 1 306 ? -32.013 -8.385 66.065 1.00 40.64 298 PRO B CA 1
ATOM 5010 C C . PRO B 1 306 ? -33.347 -8.883 65.502 1.00 41.64 298 PRO B C 1
ATOM 5011 O O . PRO B 1 306 ? -33.646 -10.070 65.645 1.00 40.98 298 PRO B O 1
ATOM 5015 N N . GLU B 1 307 ? -34.131 -7.996 64.892 1.00 42.53 299 GLU B N 1
ATOM 5016 C CA . GLU B 1 307 ? -35.442 -8.369 64.359 1.00 44.43 299 GLU B CA 1
ATOM 5017 C C . GLU B 1 307 ? -35.291 -9.413 63.258 1.00 41.92 299 GLU B C 1
ATOM 5018 O O . GLU B 1 307 ? -36.109 -10.328 63.131 1.00 41.97 299 GLU B O 1
ATOM 5024 N N . THR B 1 308 ? -34.235 -9.265 62.464 1.00 39.44 300 THR B N 1
ATOM 5025 C CA . THR B 1 308 ? -33.947 -10.203 61.391 1.00 38.98 300 THR B CA 1
ATOM 5026 C C . THR B 1 308 ? -33.501 -11.552 61.947 1.00 40.17 300 THR B C 1
ATOM 5027 O O . THR B 1 308 ? -33.927 -12.599 61.458 1.00 41.63 300 THR B O 1
ATOM 5031 N N . ALA B 1 309 ? -32.666 -11.521 62.983 1.00 39.50 301 ALA B N 1
ATOM 5032 C CA . ALA B 1 309 ? -32.182 -12.747 63.609 1.00 39.64 301 ALA B CA 1
ATOM 5033 C C . ALA B 1 309 ? -33.348 -13.551 64.188 1.00 41.17 301 ALA B C 1
ATOM 5034 O O . ALA B 1 309 ? -33.391 -14.771 64.052 1.00 41.82 301 ALA B O 1
ATOM 5036 N N . LYS B 1 310 ? -34.295 -12.860 64.818 1.00 42.68 302 LYS B N 1
ATOM 5037 C CA . LYS B 1 310 ? -35.490 -13.506 65.360 1.00 45.00 302 LYS B CA 1
ATOM 5038 C C . LYS B 1 310 ? -36.345 -14.109 64.247 1.00 45.18 302 LYS B C 1
ATOM 5039 O O . LYS B 1 310 ? -36.966 -15.156 64.430 1.00 46.82 302 LYS B O 1
ATOM 5041 N N . ALA B 1 311 ? -36.368 -13.444 63.096 1.00 44.34 303 ALA B N 1
ATOM 5042 C CA . ALA B 1 311 ? -37.154 -13.907 61.961 1.00 46.18 303 ALA B CA 1
ATOM 5043 C C . ALA B 1 311 ? -36.533 -15.147 61.330 1.00 47.03 303 ALA B C 1
ATOM 5044 O O . ALA B 1 311 ? -37.239 -16.090 60.977 1.00 48.29 303 ALA B O 1
ATOM 5046 N N . PHE B 1 312 ? -35.211 -15.144 61.195 1.00 46.48 304 PHE B N 1
ATOM 5047 C CA . PHE B 1 312 ? -34.497 -16.291 60.649 1.00 45.37 304 PHE B CA 1
ATOM 5048 C C . PHE B 1 312 ? -34.648 -17.496 61.564 1.00 46.18 304 PHE B C 1
ATOM 5049 O O . PHE B 1 312 ? -34.843 -18.617 61.100 1.00 45.99 304 PHE B O 1
ATOM 5057 N N . ALA B 1 313 ? -34.571 -17.253 62.868 1.00 47.66 305 ALA B N 1
ATOM 5058 C CA . ALA B 1 313 ? -34.676 -18.319 63.860 1.00 50.35 305 ALA B CA 1
ATOM 5059 C C . ALA B 1 313 ? -36.044 -19.000 63.820 1.00 52.48 305 ALA B C 1
ATOM 5060 O O . ALA B 1 313 ? -36.154 -20.203 64.053 1.00 52.46 305 ALA B O 1
ATOM 5062 N N . ASN B 1 314 ? -37.081 -18.224 63.527 1.00 53.72 306 ASN B N 1
ATOM 5063 C CA . ASN B 1 314 ? -38.431 -18.761 63.441 1.00 55.65 306 ASN B CA 1
ATOM 5064 C C . ASN B 1 314 ? -38.590 -19.662 62.224 1.00 53.78 306 ASN B C 1
ATOM 5065 O O . ASN B 1 314 ? -39.245 -20.700 62.292 1.00 55.84 306 ASN B O 1
ATOM 5070 N N . ILE B 1 315 ? -37.990 -19.255 61.112 1.00 50.50 307 ILE B N 1
ATOM 5071 C CA . ILE B 1 315 ? -38.034 -20.034 59.882 1.00 50.56 307 ILE B CA 1
ATOM 5072 C C . ILE B 1 315 ? -37.379 -21.385 60.113 1.00 51.63 307 ILE B C 1
ATOM 5073 O O . ILE B 1 315 ? -37.894 -22.425 59.695 1.00 53.22 307 ILE B O 1
ATOM 5078 N N . LEU B 1 316 ? -36.236 -21.356 60.791 1.00 50.59 308 LEU B N 1
ATOM 5079 C CA . LEU B 1 316 ? -35.454 -22.558 61.056 1.00 48.93 308 LEU B CA 1
ATOM 5080 C C . LEU B 1 316 ? -36.103 -23.494 62.085 1.00 50.24 308 LEU B C 1
ATOM 5081 O O . LEU B 1 316 ? -35.784 -24.680 62.133 1.00 50.16 308 LEU B O 1
ATOM 5086 N N . THR B 1 317 ? -37.007 -22.969 62.904 1.00 52.30 309 THR B N 1
ATOM 5087 C CA . THR B 1 317 ? -37.671 -23.794 63.908 1.00 55.38 309 THR B CA 1
ATOM 5088 C C . THR B 1 317 ? -38.875 -24.507 63.300 1.00 57.61 309 THR B C 1
ATOM 5089 O O . THR B 1 317 ? -39.215 -25.620 63.696 1.00 59.59 309 THR B O 1
ATOM 5093 N N . THR B 1 318 ? -39.505 -23.867 62.320 1.00 57.60 310 THR B N 1
ATOM 5094 C CA . THR B 1 318 ? -40.670 -24.443 61.661 1.00 59.75 310 THR B CA 1
ATOM 5095 C C . THR B 1 318 ? -40.257 -25.503 60.639 1.00 56.84 310 THR B C 1
ATOM 5096 O O . THR B 1 318 ? -41.052 -26.371 60.276 1.00 57.46 310 THR B O 1
ATOM 5100 N N . SER B 1 319 ? -39.007 -25.435 60.187 1.00 53.01 311 SER B N 1
ATOM 5101 C CA . SER B 1 319 ? -38.525 -26.323 59.131 1.00 51.77 311 SER B CA 1
ATOM 5102 C C . SER B 1 319 ? -38.320 -27.753 59.621 1.00 51.44 311 SER B C 1
ATOM 5103 O O . SER B 1 319 ? -38.337 -28.016 60.822 1.00 53.21 311 SER B O 1
ATOM 5106 N N . LYS B 1 320 ? -38.122 -28.673 58.681 1.00 49.62 312 LYS B N 1
ATOM 5107 C CA . LYS B 1 320 ? -37.908 -30.078 59.010 1.00 50.83 312 LYS B CA 1
ATOM 5108 C C . LYS B 1 320 ? -36.598 -30.585 58.402 1.00 47.68 312 LYS B C 1
ATOM 5109 O O . LYS B 1 320 ? -36.134 -31.681 58.724 1.00 47.08 312 LYS B O 1
ATOM 5111 N N . THR B 1 321 ? -36.008 -29.779 57.524 1.00 44.49 313 THR B N 1
ATOM 5112 C CA . THR B 1 321 ? -34.701 -30.085 56.949 1.00 41.03 313 THR B CA 1
ATOM 5113 C C . THR B 1 321 ? -33.893 -28.802 56.771 1.00 38.63 313 THR B C 1
ATOM 5114 O O . THR B 1 321 ? -34.393 -27.824 56.215 1.00 39.79 313 THR B O 1
ATOM 5118 N N . ILE B 1 322 ? -32.650 -28.804 57.247 1.00 35.51 314 ILE B N 1
ATOM 5119 C CA . ILE B 1 322 ? -31.798 -27.622 57.151 1.00 34.51 314 ILE B CA 1
ATOM 5120 C C . ILE B 1 322 ? -30.425 -27.945 56.578 1.00 32.88 314 ILE B C 1
ATOM 5121 O O . ILE B 1 322 ? -29.708 -28.790 57.104 1.00 32.17 314 ILE B O 1
ATOM 5126 N N . LEU B 1 323 ? -30.051 -27.239 55.516 1.00 32.47 315 LEU B N 1
ATOM 5127 C CA . LEU B 1 323 ? -28.686 -27.293 55.003 1.00 30.05 315 LEU B CA 1
ATOM 5128 C C . LEU B 1 323 ? -28.002 -25.977 55.345 1.00 30.35 315 LEU B C 1
ATOM 5129 O O . LEU B 1 323 ? -28.447 -24.910 54.929 1.00 30.45 315 LEU B O 1
ATOM 5134 N N . TRP B 1 324 ? -26.916 -26.058 56.103 1.00 29.91 316 TRP B N 1
ATOM 5135 C CA . TRP B 1 324 ? -26.293 -24.866 56.650 1.00 29.70 316 TRP B CA 1
ATOM 5136 C C . TRP B 1 324 ? -24.933 -24.604 56.015 1.00 28.73 316 TRP B C 1
ATOM 5137 O O . TRP B 1 324 ? -23.975 -25.319 56.278 1.00 29.74 316 TRP B O 1
ATOM 5148 N N . ASN B 1 325 ? -24.847 -23.569 55.186 1.00 27.62 317 ASN B N 1
ATOM 5149 C CA . ASN B 1 325 ? -23.586 -23.241 54.532 1.00 27.62 317 ASN B CA 1
ATOM 5150 C C . ASN B 1 325 ? -23.242 -21.747 54.676 1.00 28.03 317 ASN B C 1
ATOM 5151 O O . ASN B 1 325 ? -23.241 -20.992 53.702 1.00 26.30 317 ASN B O 1
ATOM 5156 N N . GLY B 1 326 ? -22.934 -21.335 55.904 1.00 28.72 318 GLY B N 1
ATOM 5157 C CA . GLY B 1 326 ? -22.453 -19.986 56.154 1.00 28.93 318 GLY B CA 1
ATOM 5158 C C . GLY B 1 326 ? -23.090 -19.192 57.286 1.00 28.66 318 GLY B C 1
ATOM 5159 O O . GLY B 1 326 ? -24.228 -19.443 57.691 1.00 24.79 318 GLY B O 1
ATOM 5160 N N . PRO B 1 327 ? -22.343 -18.215 57.808 1.00 27.31 319 PRO B N 1
ATOM 5161 C CA . PRO B 1 327 ? -22.810 -17.298 58.848 1.00 28.52 319 PRO B CA 1
ATOM 5162 C C . PRO B 1 327 ? -23.569 -16.128 58.225 1.00 29.18 319 PRO B C 1
ATOM 5163 O O . PRO B 1 327 ? -23.560 -16.008 57.008 1.00 24.05 319 PRO B O 1
ATOM 5167 N N . VAL B 1 328 ? -24.225 -15.294 59.026 1.00 32.50 320 VAL B N 1
ATOM 5168 C CA . VAL B 1 328 ? -24.957 -14.160 58.468 1.00 32.40 320 VAL B CA 1
ATOM 5169 C C . VAL B 1 328 ? -24.271 -12.845 58.808 1.00 32.04 320 VAL B C 1
ATOM 5170 O O . VAL B 1 328 ? -24.845 -11.774 58.615 1.00 34.06 320 VAL B O 1
ATOM 5174 N N . GLY B 1 329 ? -23.036 -12.928 59.294 1.00 30.04 321 GLY B N 1
ATOM 5175 C CA . GLY B 1 329 ? -22.267 -11.747 59.641 1.00 30.06 321 GLY B CA 1
ATOM 5176 C C . GLY B 1 329 ? -20.836 -12.108 59.988 1.00 31.02 321 GLY B C 1
ATOM 5177 O O . GLY B 1 329 ? -20.485 -13.288 60.024 1.00 31.00 321 GLY B O 1
ATOM 5178 N N . VAL B 1 330 ? -20.004 -11.099 60.232 1.00 30.66 322 VAL B N 1
ATOM 5179 C CA . VAL B 1 330 ? -18.614 -11.333 60.609 1.00 31.79 322 VAL B CA 1
ATOM 5180 C C . VAL B 1 330 ? -18.553 -11.688 62.097 1.00 33.45 322 VAL B C 1
ATOM 5181 O O . VAL B 1 330 ? -18.163 -10.876 62.934 1.00 34.07 322 VAL B O 1
ATOM 5185 N N . PHE B 1 331 ? -18.921 -12.927 62.411 1.00 33.57 323 PHE B N 1
ATOM 5186 C CA . PHE B 1 331 ? -19.115 -13.380 63.790 1.00 33.69 323 PHE B CA 1
ATOM 5187 C C . PHE B 1 331 ? -17.811 -13.494 64.581 1.00 34.08 323 PHE B C 1
ATOM 5188 O O . PHE B 1 331 ? -17.832 -13.622 65.810 1.00 34.62 323 PHE B O 1
ATOM 5196 N N . GLU B 1 332 ? -16.684 -13.449 63.876 1.00 33.49 324 GLU B N 1
ATOM 5197 C CA . GLU B 1 332 ? -15.380 -13.477 64.522 1.00 36.38 324 GLU B CA 1
ATOM 5198 C C . GLU B 1 332 ? -15.249 -12.334 65.525 1.00 36.65 324 GLU B C 1
ATOM 5199 O O . GLU B 1 332 ? -14.584 -12.474 66.551 1.00 38.30 324 GLU B O 1
ATOM 5205 N N . VAL B 1 333 ? -15.901 -11.213 65.224 1.00 36.02 325 VAL B N 1
ATOM 5206 C CA . VAL B 1 333 ? -15.959 -10.066 66.130 1.00 37.92 325 VAL B CA 1
ATOM 5207 C C . VAL B 1 333 ? -17.343 -9.982 66.778 1.00 39.47 325 VAL B C 1
ATOM 5208 O O . VAL B 1 333 ? -18.360 -9.905 66.085 1.00 38.90 325 VAL B O 1
ATOM 5212 N N . ASP B 1 334 ? -17.369 -9.972 68.106 1.00 41.57 326 ASP B N 1
ATOM 5213 C CA . ASP B 1 334 ? -18.604 -10.136 68.873 1.00 44.44 326 ASP B CA 1
ATOM 5214 C C . ASP B 1 334 ? -19.740 -9.144 68.568 1.00 43.80 326 ASP B C 1
ATOM 5215 O O . ASP B 1 334 ? -20.910 -9.533 68.591 1.00 43.46 326 ASP B O 1
ATOM 5220 N N . GLN B 1 335 ? -19.418 -7.879 68.292 1.00 43.34 327 GLN B N 1
ATOM 5221 C CA . GLN B 1 335 ? -20.465 -6.880 68.038 1.00 42.29 327 GLN B CA 1
ATOM 5222 C C . GLN B 1 335 ? -21.153 -7.116 66.687 1.00 40.11 327 GLN B C 1
ATOM 5223 O O . GLN B 1 335 ? -22.199 -6.531 66.402 1.00 39.74 327 GLN B O 1
ATOM 5229 N N . PHE B 1 336 ? -20.560 -7.970 65.858 1.00 38.62 328 PHE B N 1
ATOM 5230 C CA . PHE B 1 336 ? -21.175 -8.357 64.590 1.00 37.17 328 PHE B CA 1
ATOM 5231 C C . PHE B 1 336 ? -21.465 -9.860 64.548 1.00 37.14 328 PHE B C 1
ATOM 5232 O O . PHE B 1 336 ? -21.537 -10.461 63.476 1.00 35.66 328 PHE B O 1
ATOM 5240 N N . GLY B 1 337 ? -21.634 -10.459 65.722 1.00 39.01 329 GLY B N 1
ATOM 5241 C CA . GLY B 1 337 ? -21.835 -11.891 65.817 1.00 39.57 329 GLY B CA 1
ATOM 5242 C C . GLY B 1 337 ? -23.179 -12.316 66.371 1.00 41.32 329 GLY B C 1
ATOM 5243 O O . GLY B 1 337 ? -23.486 -13.505 66.407 1.00 42.52 329 GLY B O 1
ATOM 5244 N N . GLU B 1 338 ? -23.992 -11.352 66.784 1.00 42.74 330 GLU B N 1
ATOM 5245 C CA . GLU B 1 338 ? -25.289 -11.664 67.372 1.00 44.69 330 GLU B CA 1
ATOM 5246 C C . GLU B 1 338 ? -26.186 -12.382 66.370 1.00 43.32 330 GLU B C 1
ATOM 5247 O O . GLU B 1 338 ? -26.973 -13.253 66.745 1.00 43.61 330 GLU B O 1
ATOM 5253 N N . GLY B 1 339 ? -26.047 -12.024 65.097 1.00 41.03 331 GLY B N 1
ATOM 5254 C CA . GLY B 1 339 ? -26.822 -12.644 64.041 1.00 40.69 331 GLY B CA 1
ATOM 5255 C C . GLY B 1 339 ? -26.508 -14.116 63.863 1.00 41.26 331 GLY B C 1
ATOM 5256 O O . GLY B 1 339 ? -27.411 -14.947 63.778 1.00 42.23 331 GLY B O 1
ATOM 5257 N N . THR B 1 340 ? -25.221 -14.438 63.794 1.00 39.28 332 THR B N 1
ATOM 5258 C CA . THR B 1 340 ? -24.781 -15.820 63.625 1.00 36.64 332 THR B CA 1
ATOM 5259 C C . THR B 1 340 ? -25.032 -16.636 64.896 1.00 38.73 332 THR B C 1
ATOM 5260 O O . THR B 1 340 ? -25.330 -17.831 64.824 1.00 39.91 332 THR B O 1
ATOM 5264 N N . LYS B 1 341 ? -24.926 -15.990 66.055 1.00 38.97 333 LYS B N 1
ATOM 5265 C CA . LYS B 1 341 ? -25.199 -16.663 67.323 1.00 41.29 333 LYS B CA 1
ATOM 5266 C C . LYS B 1 341 ? -26.646 -17.128 67.345 1.00 42.97 333 LYS B C 1
ATOM 5267 O O . LYS B 1 341 ? -26.943 -18.276 67.695 1.00 44.13 333 LYS B O 1
ATOM 5273 N N . ALA B 1 342 ? -27.545 -16.230 66.960 1.00 42.76 334 ALA B N 1
ATOM 5274 C CA . ALA B 1 342 ? -28.962 -16.554 66.911 1.00 43.07 334 ALA B CA 1
ATOM 5275 C C . ALA B 1 342 ? -29.202 -17.650 65.883 1.00 41.61 334 ALA B C 1
ATOM 5276 O O . ALA B 1 342 ? -30.026 -18.537 66.097 1.00 42.36 334 ALA B O 1
ATOM 5278 N N . LEU B 1 343 ? -28.479 -17.579 64.768 1.00 39.49 335 LEU B N 1
ATOM 5279 C CA . LEU B 1 343 ? -28.606 -18.574 63.708 1.00 39.08 335 LEU B CA 1
ATOM 5280 C C . LEU B 1 343 ? -28.079 -19.942 64.135 1.00 39.83 335 LEU B C 1
ATOM 5281 O O . LEU B 1 343 ? -28.715 -20.958 63.878 1.00 41.52 335 LEU B O 1
ATOM 5286 N N . SER B 1 344 ? -26.917 -19.958 64.782 1.00 39.55 336 SER B N 1
ATOM 5287 C CA . SER B 1 344 ? -26.293 -21.203 65.228 1.00 39.78 336 SER B CA 1
ATOM 5288 C C . SER B 1 344 ? -27.145 -21.927 66.264 1.00 42.36 336 SER B C 1
ATOM 5289 O O . SER B 1 344 ? -27.353 -23.136 66.170 1.00 42.37 336 SER B O 1
ATOM 5292 N N . LEU B 1 345 ? -27.626 -21.177 67.252 1.00 44.26 337 LEU B N 1
ATOM 5293 C CA . LEU B 1 345 ? -28.482 -21.722 68.295 1.00 45.36 337 LEU B CA 1
ATOM 5294 C C . LEU B 1 345 ? -29.797 -22.245 67.719 1.00 46.67 337 LEU B C 1
ATOM 5295 O O . LEU B 1 345 ? -30.316 -23.265 68.167 1.00 48.71 337 LEU B O 1
ATOM 5297 N N . ALA B 1 346 ? -30.326 -21.550 66.717 1.00 46.06 338 ALA B N 1
ATOM 5298 C CA . ALA B 1 346 ? -31.595 -21.937 66.106 1.00 47.30 338 ALA B CA 1
ATOM 5299 C C . ALA B 1 346 ? -31.483 -23.244 65.322 1.00 47.56 338 ALA B C 1
ATOM 5300 O O . ALA B 1 346 ? -32.358 -24.106 65.416 1.00 48.80 338 ALA B O 1
ATOM 5302 N N . VAL B 1 347 ? -30.405 -23.393 64.558 1.00 45.68 339 VAL B N 1
ATOM 5303 C CA . VAL B 1 347 ? -30.196 -24.608 63.784 1.00 45.84 339 VAL B CA 1
ATOM 5304 C C . VAL B 1 347 ? -30.056 -25.798 64.725 1.00 47.91 339 VAL B C 1
ATOM 5305 O O . VAL B 1 347 ? -30.614 -26.869 64.479 1.00 49.17 339 VAL B O 1
ATOM 5309 N N . ALA B 1 348 ? -29.320 -25.598 65.812 1.00 48.14 340 ALA B N 1
ATOM 5310 C CA . ALA B 1 348 ? -29.048 -26.668 66.765 1.00 48.21 340 ALA B CA 1
ATOM 5311 C C . ALA B 1 348 ? -30.319 -27.118 67.487 1.00 49.83 340 ALA B C 1
ATOM 5312 O O . ALA B 1 348 ? -30.604 -28.312 67.576 1.00 50.36 340 ALA B O 1
ATOM 5314 N N . GLN B 1 349 ? -31.083 -26.149 67.985 1.00 50.19 341 GLN B N 1
ATOM 5315 C CA . GLN B 1 349 ? -32.260 -26.423 68.808 1.00 52.47 341 GLN B CA 1
ATOM 5316 C C . GLN B 1 349 ? -33.470 -26.887 67.996 1.00 51.90 341 GLN B C 1
ATOM 5317 O O . GLN B 1 349 ? -34.460 -27.353 68.558 1.00 53.48 341 GLN B O 1
ATOM 5323 N N . SER B 1 350 ? -33.391 -26.758 66.678 1.00 49.63 342 SER B N 1
ATOM 5324 C CA . SER B 1 350 ? -34.509 -27.118 65.816 1.00 49.01 342 SER B CA 1
ATOM 5325 C C . SER B 1 350 ? -34.711 -28.629 65.769 1.00 50.13 342 SER B C 1
ATOM 5326 O O . SER B 1 350 ? -33.754 -29.395 65.884 1.00 49.39 342 SER B O 1
ATOM 5329 N N . ASP B 1 351 ? -35.961 -29.049 65.597 1.00 51.77 343 ASP B N 1
ATOM 5330 C CA . ASP B 1 351 ? -36.282 -30.466 65.450 1.00 52.95 343 ASP B CA 1
ATOM 5331 C C . ASP B 1 351 ? -35.870 -30.957 64.068 1.00 51.57 343 ASP B C 1
ATOM 5332 O O . ASP B 1 351 ? -35.778 -32.160 63.823 1.00 51.52 343 ASP B O 1
ATOM 5337 N N . ALA B 1 352 ? -35.619 -30.009 63.171 1.00 49.65 344 ALA B N 1
ATOM 5338 C CA . ALA B 1 352 ? -35.219 -30.322 61.809 1.00 47.33 344 ALA B CA 1
ATOM 5339 C C . ALA B 1 352 ? -33.941 -31.158 61.773 1.00 46.35 344 ALA B C 1
ATOM 5340 O O . ALA B 1 352 ? -33.110 -31.086 62.682 1.00 47.08 344 ALA B O 1
ATOM 5342 N N . PHE B 1 353 ? -33.797 -31.962 60.725 1.00 43.52 345 PHE B N 1
ATOM 5343 C CA . PHE B 1 353 ? -32.533 -32.629 60.456 1.00 41.02 345 PHE B CA 1
ATOM 5344 C C . PHE B 1 353 ? -31.580 -31.621 59.834 1.00 38.89 345 PHE B C 1
ATOM 5345 O O . PHE B 1 353 ? -31.860 -31.074 58.769 1.00 38.77 345 PHE B O 1
ATOM 5353 N N . SER B 1 354 ? -30.452 -31.379 60.489 1.00 37.09 346 SER B N 1
ATOM 5354 C CA . SER B 1 354 ? -29.541 -30.346 60.029 1.00 34.82 346 SER B CA 1
ATOM 5355 C C . SER B 1 354 ? -28.228 -30.924 59.520 1.00 33.39 346 SER B C 1
ATOM 5356 O O . SER B 1 354 ? -27.615 -31.778 60.163 1.00 34.68 346 SER B O 1
ATOM 5359 N N . ILE B 1 355 ? -27.800 -30.433 58.363 1.00 30.86 347 ILE B N 1
ATOM 5360 C CA . ILE B 1 355 ? -26.506 -30.786 57.805 1.00 30.14 347 ILE B CA 1
ATOM 5361 C C . ILE B 1 355 ? -25.713 -29.505 57.551 1.00 28.89 347 ILE B C 1
ATOM 5362 O O . ILE B 1 355 ? -26.236 -28.536 57.002 1.00 28.61 347 ILE B O 1
ATOM 5367 N N . ALA B 1 356 ? -24.451 -29.503 57.964 1.00 27.87 348 ALA B N 1
ATOM 5368 C CA . ALA B 1 356 ? -23.606 -28.325 57.819 1.00 27.72 348 ALA B CA 1
ATOM 5369 C C . ALA B 1 356 ? -22.352 -28.654 57.026 1.00 29.31 348 ALA B C 1
ATOM 5370 O O . ALA B 1 356 ? -21.863 -29.784 57.061 1.00 30.62 348 ALA B O 1
ATOM 5372 N N . GLY B 1 357 ? -21.841 -27.658 56.309 1.00 28.35 349 GLY B N 1
ATOM 5373 C CA . GLY B 1 357 ? -20.632 -27.814 55.524 1.00 28.10 349 GLY B CA 1
ATOM 5374 C C . GLY B 1 357 ? -19.992 -26.478 55.190 1.00 28.99 349 GLY B C 1
ATOM 5375 O O . GLY B 1 357 ? -20.669 -25.452 55.131 1.00 27.96 349 GLY B O 1
ATOM 5376 N N . GLY B 1 358 ? -18.683 -26.491 54.967 1.00 29.81 350 GLY B N 1
ATOM 5377 C CA . GLY B 1 358 ? -17.953 -25.270 54.680 1.00 29.45 350 GLY B CA 1
ATOM 5378 C C . GLY B 1 358 ? -17.202 -24.773 55.898 1.00 29.00 350 GLY B C 1
ATOM 5379 O O . GLY B 1 358 ? -17.709 -24.853 57.018 1.00 28.55 350 GLY B O 1
ATOM 5380 N N . GLY B 1 359 ? -15.995 -24.259 55.680 1.00 29.78 351 GLY B N 1
ATOM 5381 C CA . GLY B 1 359 ? -15.129 -23.837 56.768 1.00 30.41 351 GLY B CA 1
ATOM 5382 C C . GLY B 1 359 ? -15.760 -22.823 57.702 1.00 32.02 351 GLY B C 1
ATOM 5383 O O . GLY B 1 359 ? -15.682 -22.965 58.922 1.00 33.63 351 GLY B O 1
ATOM 5384 N N . ASP B 1 360 ? -16.400 -21.808 57.126 1.00 32.28 352 ASP B N 1
ATOM 5385 C CA . ASP B 1 360 ? -17.022 -20.735 57.904 1.00 32.80 352 ASP B CA 1
ATOM 5386 C C . ASP B 1 360 ? -18.148 -21.245 58.790 1.00 30.22 352 ASP B C 1
ATOM 5387 O O . ASP B 1 360 ? -18.323 -20.775 59.910 1.00 29.44 352 ASP B O 1
ATOM 5392 N N . THR B 1 361 ? -18.910 -22.201 58.274 1.00 29.12 353 THR B N 1
ATOM 5393 C CA . THR B 1 361 ? -20.022 -22.775 59.016 1.00 28.99 353 THR B CA 1
ATOM 5394 C C . THR B 1 361 ? -19.493 -23.492 60.247 1.00 29.71 353 THR B C 1
ATOM 5395 O O . THR B 1 361 ? -19.959 -23.261 61.364 1.00 29.87 353 THR B O 1
ATOM 5399 N N . LEU B 1 362 ? -18.503 -24.352 60.025 1.00 29.27 354 LEU B N 1
ATOM 5400 C CA . LEU B 1 362 ? -17.915 -25.160 61.085 1.00 29.74 354 LEU B CA 1
ATOM 5401 C C . LEU B 1 362 ? -17.225 -24.285 62.123 1.00 30.72 354 LEU B C 1
ATOM 5402 O O . LEU B 1 362 ? -17.241 -24.596 63.315 1.00 31.94 354 LEU B O 1
ATOM 5407 N N . ALA B 1 363 ? -16.616 -23.192 61.670 1.00 29.99 355 ALA B N 1
ATOM 5408 C CA . ALA B 1 363 ? -16.014 -22.236 62.590 1.00 31.37 355 ALA B CA 1
ATOM 5409 C C . ALA B 1 363 ? -17.083 -21.669 63.520 1.00 31.95 355 ALA B C 1
ATOM 5410 O O . ALA B 1 363 ? -16.854 -21.511 64.716 1.00 33.28 355 ALA B O 1
ATOM 5412 N N . ALA B 1 364 ? -18.257 -21.380 62.967 1.00 31.48 356 ALA B N 1
ATOM 5413 C CA . ALA B 1 364 ? -19.365 -20.878 63.770 1.00 32.02 356 ALA B CA 1
ATOM 5414 C C . ALA B 1 364 ? -19.840 -21.957 64.737 1.00 34.14 356 ALA B C 1
ATOM 5415 O O . ALA B 1 364 ? -20.132 -21.684 65.899 1.00 35.62 356 ALA B O 1
ATOM 5417 N N . ILE B 1 365 ? -19.906 -23.188 64.245 1.00 34.40 357 ILE B N 1
ATOM 5418 C CA . ILE B 1 365 ? -20.354 -24.309 65.051 1.00 36.45 357 ILE B CA 1
ATOM 5419 C C . ILE B 1 365 ? -19.478 -24.478 66.287 1.00 39.05 357 ILE B C 1
ATOM 5420 O O . ILE B 1 365 ? -19.984 -24.641 67.393 1.00 39.78 357 ILE B O 1
ATOM 5425 N N . ASP B 1 366 ? -18.164 -24.422 66.100 1.00 41.99 358 ASP B N 1
ATOM 5426 C CA . ASP B 1 366 ? -17.227 -24.551 67.214 1.00 47.66 358 ASP B CA 1
ATOM 5427 C C . ASP B 1 366 ? -17.225 -23.341 68.141 1.00 49.68 358 ASP B C 1
ATOM 5428 O O . ASP B 1 366 ? -17.078 -23.485 69.356 1.00 51.77 358 ASP B O 1
ATOM 5433 N N . LYS B 1 367 ? -17.374 -22.151 67.567 1.00 48.05 359 LYS B N 1
ATOM 5434 C CA . LYS B 1 367 ? -17.316 -20.926 68.355 1.00 48.95 359 LYS B CA 1
ATOM 5435 C C . LYS B 1 367 ? -18.515 -20.897 69.303 1.00 49.81 359 LYS B C 1
ATOM 5436 O O . LYS B 1 367 ? -18.407 -20.444 70.443 1.00 51.52 359 LYS B O 1
ATOM 5442 N N . TYR B 1 368 ? -19.656 -21.389 68.830 1.00 48.80 360 TYR B N 1
ATOM 5443 C CA . TYR B 1 368 ? -20.876 -21.375 69.629 1.00 50.27 360 TYR B CA 1
ATOM 5444 C C . TYR B 1 368 ? -21.166 -22.743 70.249 1.00 52.29 360 TYR B C 1
ATOM 5445 O O . TYR B 1 368 ? -22.206 -22.934 70.883 1.00 53.17 360 TYR B O 1
ATOM 5454 N N . ASN B 1 369 ? -20.233 -23.678 70.071 1.00 52.77 361 ASN B N 1
ATOM 5455 C CA . ASN B 1 369 ? -20.274 -24.985 70.733 1.00 54.01 361 ASN B CA 1
ATOM 5456 C C . ASN B 1 369 ? -21.604 -25.699 70.537 1.00 52.23 361 ASN B C 1
ATOM 5457 O O . ASN B 1 369 ? -22.280 -26.036 71.505 1.00 54.39 361 ASN B O 1
ATOM 5462 N N . VAL B 1 370 ? -21.977 -25.932 69.286 1.00 46.35 362 VAL B N 1
ATOM 5463 C CA . VAL B 1 370 ? -23.245 -26.581 68.998 1.00 44.69 362 VAL B CA 1
ATOM 5464 C C . VAL B 1 370 ? -23.053 -27.820 68.132 1.00 42.81 362 VAL B C 1
ATOM 5465 O O . VAL B 1 370 ? -24.002 -28.296 67.509 1.00 42.17 362 VAL B O 1
ATOM 5469 N N . ALA B 1 371 ? -21.830 -28.338 68.098 1.00 41.99 363 ALA B N 1
ATOM 5470 C CA . ALA B 1 371 ? -21.502 -29.460 67.224 1.00 41.89 363 ALA B CA 1
ATOM 5471 C C . ALA B 1 371 ? -22.401 -30.673 67.466 1.00 44.36 363 ALA B C 1
ATOM 5472 O O . ALA B 1 371 ? -22.941 -31.244 66.520 1.00 44.16 363 ALA B O 1
ATOM 5474 N N . ASP B 1 372 ? -22.583 -31.041 68.732 1.00 46.44 364 ASP B N 1
ATOM 5475 C CA . ASP B 1 372 ? -23.343 -32.240 69.092 1.00 48.56 364 ASP B CA 1
ATOM 5476 C C . ASP B 1 372 ? -24.824 -32.148 68.715 1.00 47.24 364 ASP B C 1
ATOM 5477 O O . ASP B 1 372 ? -25.533 -33.154 68.695 1.00 46.56 364 ASP B O 1
ATOM 5482 N N . GLN B 1 373 ? -25.282 -30.942 68.399 1.00 46.92 365 GLN B N 1
ATOM 5483 C CA . GLN B 1 373 ? -26.701 -30.710 68.160 1.00 47.54 365 GLN B CA 1
ATOM 5484 C C . GLN B 1 373 ? -27.022 -30.526 66.677 1.00 45.30 365 GLN B C 1
ATOM 5485 O O . GLN B 1 373 ? -28.166 -30.248 66.309 1.00 46.54 365 GLN B O 1
ATOM 5491 N N . ILE B 1 374 ? -26.007 -30.686 65.833 1.00 41.34 366 ILE B N 1
ATOM 5492 C CA . ILE B 1 374 ? -26.193 -30.664 64.389 1.00 38.51 366 ILE B CA 1
ATOM 5493 C C . ILE B 1 374 ? -26.263 -32.101 63.885 1.00 39.85 366 ILE B C 1
ATOM 5494 O O . ILE B 1 374 ? -25.427 -32.933 64.248 1.00 39.94 366 ILE B O 1
ATOM 5499 N N . GLY B 1 375 ? -27.267 -32.388 63.060 1.00 40.04 367 GLY B N 1
ATOM 5500 C CA . GLY B 1 375 ? -27.504 -33.733 62.564 1.00 39.77 367 GLY B CA 1
ATOM 5501 C C . GLY B 1 375 ? -26.273 -34.366 61.946 1.00 38.89 367 GLY B C 1
ATOM 5502 O O . GLY B 1 375 ? -25.891 -35.479 62.309 1.00 40.14 367 GLY B O 1
ATOM 5503 N N . TYR B 1 376 ? -25.651 -33.652 61.012 1.00 36.10 368 TYR B N 1
ATOM 5504 C CA . TYR B 1 376 ? -24.406 -34.111 60.409 1.00 34.58 368 TYR B CA 1
ATOM 5505 C C . TYR B 1 376 ? -23.483 -32.947 60.023 1.00 33.58 368 TYR B C 1
ATOM 5506 O O . TYR B 1 376 ? -23.917 -31.983 59.403 1.00 33.35 368 TYR B O 1
ATOM 5515 N N . ILE B 1 377 ? -22.211 -33.048 60.397 1.00 32.91 369 ILE B N 1
ATOM 5516 C CA . ILE B 1 377 ? -21.220 -32.034 60.055 1.00 32.11 369 ILE B CA 1
ATOM 5517 C C . ILE B 1 377 ? -20.228 -32.557 59.024 1.00 32.67 369 ILE B C 1
ATOM 5518 O O . ILE B 1 377 ? -19.443 -33.465 59.310 1.00 33.87 369 ILE B O 1
ATOM 5523 N N . SER B 1 378 ? -20.256 -31.977 57.830 1.00 30.75 370 SER B N 1
ATOM 5524 C CA . SER B 1 378 ? -19.362 -32.403 56.764 1.00 30.43 370 SER B CA 1
ATOM 5525 C C . SER B 1 378 ? -18.049 -31.630 56.756 1.00 32.12 370 SER B C 1
ATOM 5526 O O . SER B 1 378 ? -18.011 -30.428 57.020 1.00 33.13 370 SER B O 1
ATOM 5529 N N . THR B 1 379 ? -16.974 -32.338 56.435 1.00 32.31 371 THR B N 1
ATOM 5530 C CA . THR B 1 379 ? -15.663 -31.732 56.274 1.00 32.54 371 THR B CA 1
ATOM 5531 C C . THR B 1 379 ? -15.283 -31.795 54.805 1.00 32.04 371 THR B C 1
ATOM 5532 O O . THR B 1 379 ? -14.115 -31.649 54.448 1.00 32.03 371 THR B O 1
ATOM 5536 N N . GLY B 1 380 ? -16.282 -32.027 53.958 1.00 32.49 372 GLY B N 1
ATOM 5537 C CA . GLY B 1 380 ? -16.048 -32.281 52.550 1.00 35.10 372 GLY B CA 1
ATOM 5538 C C . GLY B 1 380 ? -15.526 -31.096 51.764 1.00 37.60 372 GLY B C 1
ATOM 5539 O O . GLY B 1 380 ? -14.885 -31.275 50.729 1.00 39.03 372 GLY B O 1
ATOM 5540 N N . GLY B 1 381 ? -15.779 -29.888 52.262 1.00 38.26 373 GLY B N 1
ATOM 5541 C CA . GLY B 1 381 ? -15.330 -28.684 51.585 1.00 38.68 373 GLY B CA 1
ATOM 5542 C C . GLY B 1 381 ? -15.860 -28.563 50.168 1.00 39.13 373 GLY B C 1
ATOM 5543 O O . GLY B 1 381 ? -17.070 -28.532 49.947 1.00 38.78 373 GLY B O 1
ATOM 5544 N N . GLY B 1 382 ? -14.944 -28.505 49.205 1.00 39.79 374 GLY B N 1
ATOM 5545 C CA . GLY B 1 382 ? -15.307 -28.347 47.808 1.00 40.04 374 GLY B CA 1
ATOM 5546 C C . GLY B 1 382 ? -16.148 -29.471 47.231 1.00 40.39 374 GLY B C 1
ATOM 5547 O O . GLY B 1 382 ? -17.022 -29.230 46.398 1.00 41.21 374 GLY B O 1
ATOM 5548 N N . ALA B 1 383 ? -15.886 -30.700 47.673 1.00 39.50 375 ALA B N 1
ATOM 5549 C CA . ALA B 1 383 ? -16.655 -31.854 47.226 1.00 37.94 375 ALA B CA 1
ATOM 5550 C C . ALA B 1 383 ? -18.078 -31.760 47.760 1.00 36.39 375 ALA B C 1
ATOM 5551 O O . ALA B 1 383 ? -19.035 -32.123 47.077 1.00 38.07 375 ALA B O 1
ATOM 5553 N N . PHE B 1 384 ? -18.199 -31.271 48.990 1.00 33.07 376 PHE B N 1
ATOM 5554 C CA . PHE B 1 384 ? -19.493 -31.053 49.619 1.00 31.40 376 PHE B CA 1
ATOM 5555 C C . PHE B 1 384 ? -20.332 -30.098 48.779 1.00 32.98 376 PHE B C 1
ATOM 5556 O O . PHE B 1 384 ? -21.508 -30.350 48.521 1.00 33.35 376 PHE B O 1
ATOM 5564 N N . LEU B 1 385 ? -19.718 -28.999 48.351 1.00 33.86 377 LEU B N 1
ATOM 5565 C CA . LEU B 1 385 ? -20.426 -27.992 47.567 1.00 33.79 377 LEU B CA 1
ATOM 5566 C C . LEU B 1 385 ? -20.817 -28.516 46.196 1.00 33.13 377 LEU B C 1
ATOM 5567 O O . LEU B 1 385 ? -21.897 -28.200 45.701 1.00 33.25 377 LEU B O 1
ATOM 5572 N N . GLU B 1 386 ? -19.937 -29.291 45.569 1.00 33.04 378 GLU B N 1
ATOM 5573 C CA . GLU B 1 386 ? -20.235 -29.790 44.234 1.00 35.62 378 GLU B CA 1
ATOM 5574 C C . GLU B 1 386 ? -21.419 -30.746 44.262 1.00 36.48 378 GLU B C 1
ATOM 5575 O O . GLU B 1 386 ? -22.196 -30.798 43.311 1.00 38.81 378 GLU B O 1
ATOM 5581 N N . PHE B 1 387 ? -21.580 -31.480 45.358 1.00 35.79 379 PHE B N 1
ATOM 5582 C CA . PHE B 1 387 ? -22.742 -32.353 45.494 1.00 34.63 379 PHE B CA 1
ATOM 5583 C C . PHE B 1 387 ? -23.988 -31.492 45.595 1.00 33.36 379 PHE B C 1
ATOM 5584 O O . PHE B 1 387 ? -24.993 -31.760 44.941 1.00 32.78 379 PHE B O 1
ATOM 5592 N N . VAL B 1 388 ? -23.915 -30.458 46.428 1.00 31.94 380 VAL B N 1
ATOM 5593 C CA . VAL B 1 388 ? -25.031 -29.537 46.588 1.00 32.10 380 VAL B CA 1
ATOM 5594 C C . VAL B 1 388 ? -25.307 -28.845 45.252 1.00 31.30 380 VAL B C 1
ATOM 5595 O O . VAL B 1 388 ? -26.452 -28.565 44.925 1.00 31.41 380 VAL B O 1
ATOM 5599 N N . GLU B 1 389 ? -24.261 -28.594 44.470 1.00 32.00 381 GLU B N 1
ATOM 5600 C CA . GLU B 1 389 ? -24.439 -28.019 43.138 1.00 35.55 381 GLU B CA 1
ATOM 5601 C C . GLU B 1 389 ? -25.134 -29.008 42.196 1.00 37.66 381 GLU B C 1
ATOM 5602 O O . GLU B 1 389 ? -25.622 -28.630 41.131 1.00 37.94 381 GLU B O 1
ATOM 5608 N N . GLY B 1 390 ? -25.185 -30.276 42.590 1.00 39.55 382 GLY B N 1
ATOM 5609 C CA . GLY B 1 390 ? -25.837 -31.282 41.773 1.00 42.37 382 GLY B CA 1
ATOM 5610 C C . GLY B 1 390 ? -24.924 -31.926 40.750 1.00 44.77 382 GLY B C 1
ATOM 5611 O O . GLY B 1 390 ? -25.334 -32.823 40.010 1.00 46.56 382 GLY B O 1
ATOM 5612 N N . LYS B 1 391 ? -23.678 -31.471 40.708 1.00 45.40 383 LYS B N 1
ATOM 5613 C CA . LYS B 1 391 ? -22.694 -32.046 39.804 1.00 48.55 383 LYS B CA 1
ATOM 5614 C C . LYS B 1 391 ? -22.451 -33.513 40.142 1.00 49.01 383 LYS B C 1
ATOM 5615 O O . LYS B 1 391 ? -22.703 -33.954 41.265 1.00 48.35 383 LYS B O 1
ATOM 5621 N N . THR B 1 392 ? -21.976 -34.269 39.160 1.00 49.93 384 THR B N 1
ATOM 5622 C CA . THR B 1 392 ? -21.674 -35.679 39.369 1.00 48.74 384 THR B CA 1
ATOM 5623 C C . THR B 1 392 ? -20.248 -35.852 39.874 1.00 45.55 384 THR B C 1
ATOM 5624 O O . THR B 1 392 ? -19.289 -35.507 39.184 1.00 46.94 384 THR B O 1
ATOM 5628 N N . LEU B 1 393 ? -20.112 -36.373 41.086 1.00 41.94 385 LEU B N 1
ATOM 5629 C CA . LEU B 1 393 ? -18.801 -36.690 41.631 1.00 40.61 385 LEU B CA 1
ATOM 5630 C C . LEU B 1 393 ? -18.355 -38.044 41.089 1.00 41.00 385 LEU B C 1
ATOM 5631 O O . LEU B 1 393 ? -19.000 -39.067 41.345 1.00 41.27 385 LEU B O 1
ATOM 5636 N N . PRO B 1 394 ? -17.248 -38.052 40.329 1.00 40.14 386 PRO B N 1
ATOM 5637 C CA . PRO B 1 394 ? -16.754 -39.240 39.622 1.00 40.31 386 PRO B CA 1
ATOM 5638 C C . PRO B 1 394 ? -16.585 -40.467 40.516 1.00 38.85 386 PRO B C 1
ATOM 5639 O O . PRO B 1 394 ? -16.882 -41.582 40.079 1.00 39.46 386 PRO B O 1
ATOM 5643 N N . ALA B 1 395 ? -16.119 -40.268 41.746 1.00 36.33 387 ALA B N 1
ATOM 5644 C CA . ALA B 1 395 ? -15.855 -41.386 42.648 1.00 35.60 387 ALA B CA 1
ATOM 5645 C C . ALA B 1 395 ? -17.148 -41.984 43.179 1.00 34.53 387 ALA B C 1
ATOM 5646 O O . ALA B 1 395 ? -17.201 -43.162 43.527 1.00 34.50 387 ALA B O 1
ATOM 5648 N N . VAL B 1 396 ? -18.178 -41.152 43.272 1.00 33.55 388 VAL B N 1
ATOM 5649 C CA . VAL B 1 396 ? -19.492 -41.592 43.722 1.00 32.07 388 VAL B CA 1
ATOM 5650 C C . VAL B 1 396 ? -20.225 -42.314 42.598 1.00 33.88 388 VAL B C 1
ATOM 5651 O O . VAL B 1 396 ? -20.866 -43.348 42.821 1.00 35.18 388 VAL B O 1
ATOM 5655 N N . ALA B 1 397 ? -20.123 -41.763 41.391 1.00 34.36 389 ALA B N 1
ATOM 5656 C CA . ALA B 1 397 ? -20.809 -42.303 40.218 1.00 35.69 389 ALA B CA 1
ATOM 5657 C C . ALA B 1 397 ? -20.383 -43.732 39.875 1.00 37.35 389 ALA B C 1
ATOM 5658 O O . ALA B 1 397 ? -21.209 -44.543 39.451 1.00 37.73 389 ALA B O 1
ATOM 5660 N N . VAL B 1 398 ? -19.098 -44.036 40.039 1.00 38.25 390 VAL B N 1
ATOM 5661 C CA . VAL B 1 398 ? -18.605 -45.373 39.721 1.00 40.69 390 VAL B CA 1
ATOM 5662 C C . VAL B 1 398 ? -19.187 -46.382 40.711 1.00 41.87 390 VAL B C 1
ATOM 5663 O O . VAL B 1 398 ? -19.503 -47.517 40.346 1.00 42.47 390 VAL B O 1
ATOM 5667 N N . LEU B 1 399 ? -19.357 -45.955 41.957 1.00 41.79 391 LEU B N 1
ATOM 5668 C CA . LEU B 1 399 ? -19.877 -46.839 42.990 1.00 40.51 391 LEU B CA 1
ATOM 5669 C C . LEU B 1 399 ? -21.340 -47.173 42.728 1.00 42.80 391 LEU B C 1
ATOM 5670 O O . LEU B 1 399 ? -21.790 -48.278 43.020 1.00 43.40 391 LEU B O 1
ATOM 5675 N N . LEU B 1 400 ? -22.079 -46.217 42.168 1.00 45.63 392 LEU B N 1
ATOM 5676 C CA . LEU B 1 400 ? -23.489 -46.428 41.844 1.00 47.84 392 LEU B CA 1
ATOM 5677 C C . LEU B 1 400 ? -23.698 -47.418 40.697 1.00 50.23 392 LEU B C 1
ATOM 5678 O O . LEU B 1 400 ? -24.643 -48.208 40.724 1.00 51.42 392 LEU B O 1
ATOM 5683 N N . GLU B 1 401 ? -22.830 -47.381 39.692 1.00 51.31 393 GLU B N 1
ATOM 5684 C CA . GLU B 1 401 ? -22.986 -48.278 38.549 1.00 54.85 393 GLU B CA 1
ATOM 5685 C C . GLU B 1 401 ? -22.361 -49.649 38.820 1.00 54.94 393 GLU B C 1
ATOM 5686 O O . GLU B 1 401 ? -22.493 -50.573 38.016 1.00 56.91 393 GLU B O 1
ATOM 5692 N N . ARG B 1 402 ? -21.692 -49.773 39.961 1.00 52.82 394 ARG B N 1
ATOM 5693 C CA . ARG B 1 402 ? -21.089 -51.035 40.384 1.00 52.49 394 ARG B CA 1
ATOM 5694 C C . ARG B 1 402 ? -21.763 -51.557 41.640 1.00 51.42 394 ARG B C 1
ATOM 5695 O O . ARG B 1 402 ? -21.154 -52.272 42.437 1.00 50.11 394 ARG B O 1
ATOM 5703 N N . ALA B 1 403 ? -23.030 -51.201 41.806 1.00 51.53 395 ALA B N 1
ATOM 5704 C CA . ALA B 1 403 ? -23.753 -51.525 43.023 1.00 49.44 395 ALA B CA 1
ATOM 5705 C C . ALA B 1 403 ? -24.794 -52.595 42.763 1.00 49.05 395 ALA B C 1
ATOM 5706 O O . ALA B 1 403 ? -24.636 -53.721 43.221 1.00 47.97 395 ALA B O 1
ATOM 5708 N N . HIS C 1 8 ? 6.159 11.749 -9.299 1.00 76.08 0 HIS C N 1
ATOM 5709 C CA . HIS C 1 8 ? 7.530 12.250 -9.339 1.00 76.66 0 HIS C CA 1
ATOM 5710 C C . HIS C 1 8 ? 8.009 12.733 -7.969 1.00 75.48 0 HIS C C 1
ATOM 5711 O O . HIS C 1 8 ? 7.255 13.358 -7.221 1.00 76.08 0 HIS C O 1
ATOM 5718 N N . MET C 1 9 ? 9.269 12.439 -7.651 1.00 72.93 1 MET C N 1
ATOM 5719 C CA . MET C 1 9 ? 9.872 12.857 -6.388 1.00 69.75 1 MET C CA 1
ATOM 5720 C C . MET C 1 9 ? 10.595 14.194 -6.559 1.00 66.45 1 MET C C 1
ATOM 5721 O O . MET C 1 9 ? 11.235 14.438 -7.584 1.00 66.50 1 MET C O 1
ATOM 5726 N N . ASN C 1 10 ? 10.488 15.060 -5.556 1.00 63.03 2 ASN C N 1
ATOM 5727 C CA . ASN C 1 10 ? 11.097 16.385 -5.625 1.00 59.55 2 ASN C CA 1
ATOM 5728 C C . ASN C 1 10 ? 12.536 16.370 -5.123 1.00 56.87 2 ASN C C 1
ATOM 5729 O O . ASN C 1 10 ? 12.787 16.479 -3.924 1.00 57.00 2 ASN C O 1
ATOM 5731 N N . PHE C 1 11 ? 13.476 16.225 -6.052 1.00 53.70 3 PHE C N 1
ATOM 5732 C CA . PHE C 1 11 ? 14.896 16.337 -5.741 1.00 50.64 3 PHE C CA 1
ATOM 5733 C C . PHE C 1 11 ? 15.606 17.082 -6.866 1.00 47.14 3 PHE C C 1
ATOM 5734 O O . PHE C 1 11 ? 15.136 17.096 -8.003 1.00 45.66 3 PHE C O 1
ATOM 5742 N N . GLN C 1 12 ? 16.739 17.696 -6.550 1.00 46.06 4 GLN C N 1
ATOM 5743 C CA . GLN C 1 12 ? 17.499 18.430 -7.555 1.00 44.98 4 GLN C CA 1
ATOM 5744 C C . GLN C 1 12 ? 18.245 17.460 -8.470 1.00 43.87 4 GLN C C 1
ATOM 5745 O O . GLN C 1 12 ? 18.672 16.391 -8.040 1.00 44.10 4 GLN C O 1
ATOM 5751 N N . ARG C 1 13 ? 18.406 17.845 -9.731 1.00 42.85 5 ARG C N 1
ATOM 5752 C CA . ARG C 1 13 ? 19.065 17.001 -10.720 1.00 41.85 5 ARG C CA 1
ATOM 5753 C C . ARG C 1 13 ? 20.247 17.740 -11.340 1.00 40.97 5 ARG C C 1
ATOM 5754 O O . ARG C 1 13 ? 20.157 18.936 -11.623 1.00 41.69 5 ARG C O 1
ATOM 5762 N N . MET C 1 14 ? 21.349 17.026 -11.545 1.00 39.10 6 MET C N 1
ATOM 5763 C CA . MET C 1 14 ? 22.568 17.620 -12.082 1.00 38.08 6 MET C CA 1
ATOM 5764 C C . MET C 1 14 ? 22.335 18.264 -13.448 1.00 37.87 6 MET C C 1
ATOM 5765 O O . MET C 1 14 ? 22.886 19.328 -13.748 1.00 38.41 6 MET C O 1
ATOM 5770 N N . THR C 1 15 ? 21.506 17.620 -14.264 1.00 35.79 7 THR C N 1
ATOM 5771 C CA . THR C 1 15 ? 21.236 18.085 -15.622 1.00 33.36 7 THR C CA 1
ATOM 5772 C C . THR C 1 15 ? 20.468 19.404 -15.664 1.00 30.94 7 THR C C 1
ATOM 5773 O O . THR C 1 15 ? 20.404 20.056 -16.708 1.00 34.03 7 THR C O 1
ATOM 5777 N N . ASP C 1 16 ? 19.879 19.791 -14.539 1.00 62.60 8 ASP C N 1
ATOM 5778 C CA . ASP C 1 16 ? 19.082 21.008 -14.486 1.00 60.41 8 ASP C CA 1
ATOM 5779 C C . ASP C 1 16 ? 19.862 22.171 -13.866 1.00 57.16 8 ASP C C 1
ATOM 5780 O O . ASP C 1 16 ? 19.353 23.285 -13.752 1.00 59.82 8 ASP C O 1
ATOM 5785 N N . LEU C 1 17 ? 21.097 21.901 -13.462 1.00 50.81 9 LEU C N 1
ATOM 5786 C CA . LEU C 1 17 ? 21.913 22.885 -12.758 1.00 46.28 9 LEU C CA 1
ATOM 5787 C C . LEU C 1 17 ? 22.905 23.568 -13.693 1.00 44.99 9 LEU C C 1
ATOM 5788 O O . LEU C 1 17 ? 23.379 22.961 -14.655 1.00 45.47 9 LEU C O 1
ATOM 5793 N N . ASN C 1 18 ? 23.210 24.832 -13.413 1.00 42.12 10 ASN C N 1
ATOM 5794 C CA . ASN C 1 18 ? 24.322 25.503 -14.074 1.00 42.93 10 ASN C CA 1
ATOM 5795 C C . ASN C 1 18 ? 25.587 25.140 -13.314 1.00 40.15 10 ASN C C 1
ATOM 5796 O O . ASN C 1 18 ? 25.627 25.248 -12.092 1.00 41.29 10 ASN C O 1
ATOM 5801 N N . LEU C 1 19 ? 26.614 24.703 -14.035 1.00 39.91 11 LEU C N 1
ATOM 5802 C CA . LEU C 1 19 ? 27.839 24.214 -13.404 1.00 37.21 11 LEU C CA 1
ATOM 5803 C C . LEU C 1 19 ? 29.088 24.975 -13.861 1.00 37.43 11 LEU C C 1
ATOM 5804 O O . LEU C 1 19 ? 30.214 24.509 -13.670 1.00 35.68 11 LEU C O 1
ATOM 5809 N N . ALA C 1 20 ? 28.878 26.138 -14.476 1.00 39.82 12 ALA C N 1
ATOM 5810 C CA . ALA C 1 20 ? 29.974 26.977 -14.957 1.00 41.33 12 ALA C CA 1
ATOM 5811 C C . ALA C 1 20 ? 30.872 27.415 -13.809 1.00 40.67 12 ALA C C 1
ATOM 5812 O O . ALA C 1 20 ? 30.433 28.101 -12.886 1.00 42.62 12 ALA C O 1
ATOM 5814 N N . GLY C 1 21 ? 32.128 26.992 -13.859 1.00 39.26 13 GLY C N 1
ATOM 5815 C CA . GLY C 1 21 ? 33.093 27.355 -12.840 1.00 38.29 13 GLY C CA 1
ATOM 5816 C C . GLY C 1 21 ? 32.860 26.684 -11.498 1.00 37.72 13 GLY C C 1
ATOM 5817 O O . GLY C 1 21 ? 33.426 27.095 -10.485 1.00 38.85 13 GLY C O 1
ATOM 5818 N N . LYS C 1 22 ? 32.014 25.661 -11.467 1.00 36.03 14 LYS C N 1
ATOM 5819 C CA . LYS C 1 22 ? 31.715 25.025 -10.192 1.00 35.76 14 LYS C CA 1
ATOM 5820 C C . LYS C 1 22 ? 32.446 23.701 -10.025 1.00 33.76 14 LYS C C 1
ATOM 5821 O O . LYS C 1 22 ? 32.664 22.972 -10.993 1.00 33.49 14 LYS C O 1
ATOM 5827 N N . ARG C 1 23 ? 32.824 23.415 -8.783 1.00 33.00 15 ARG C N 1
ATOM 5828 C CA . ARG C 1 23 ? 33.490 22.171 -8.401 1.00 31.55 15 ARG C CA 1
ATOM 5829 C C . ARG C 1 23 ? 32.449 21.089 -8.109 1.00 29.36 15 ARG C C 1
ATOM 5830 O O . ARG C 1 23 ? 31.697 21.194 -7.140 1.00 27.65 15 ARG C O 1
ATOM 5838 N N . VAL C 1 24 ? 32.408 20.053 -8.948 1.00 29.52 16 VAL C N 1
ATOM 5839 C CA . VAL C 1 24 ? 31.353 19.034 -8.877 1.00 28.91 16 VAL C CA 1
ATOM 5840 C C . VAL C 1 24 ? 31.888 17.667 -8.442 1.00 29.36 16 VAL C C 1
ATOM 5841 O O . VAL C 1 24 ? 32.753 17.084 -9.104 1.00 29.13 16 VAL C O 1
ATOM 5845 N N . LEU C 1 25 ? 31.373 17.180 -7.314 1.00 29.16 17 LEU C N 1
ATOM 5846 C CA . LEU C 1 25 ? 31.770 15.898 -6.743 1.00 28.70 17 LEU C CA 1
ATOM 5847 C C . LEU C 1 25 ? 30.732 14.806 -7.031 1.00 29.10 17 LEU C C 1
ATOM 5848 O O . LEU C 1 25 ? 29.617 14.847 -6.511 1.00 30.61 17 LEU C O 1
ATOM 5853 N N . ILE C 1 26 ? 31.108 13.818 -7.837 1.00 27.33 18 ILE C N 1
ATOM 5854 C CA . ILE C 1 26 ? 30.154 12.814 -8.289 1.00 26.71 18 ILE C CA 1
ATOM 5855 C C . ILE C 1 26 ? 30.444 11.439 -7.682 1.00 25.90 18 ILE C C 1
ATOM 5856 O O . ILE C 1 26 ? 31.530 10.883 -7.864 1.00 25.87 18 ILE C O 1
ATOM 5861 N N . ARG C 1 27 ? 29.469 10.897 -6.958 1.00 24.69 19 ARG C N 1
ATOM 5862 C CA . ARG C 1 27 ? 29.568 9.545 -6.417 1.00 24.03 19 ARG C CA 1
ATOM 5863 C C . ARG C 1 27 ? 29.066 8.548 -7.455 1.00 23.99 19 ARG C C 1
ATOM 5864 O O . ARG C 1 27 ? 27.877 8.517 -7.774 1.00 23.50 19 ARG C O 1
ATOM 5872 N N . GLU C 1 28 ? 29.984 7.752 -7.990 1.00 24.38 20 GLU C N 1
ATOM 5873 C CA . GLU C 1 28 ? 29.646 6.741 -8.979 1.00 26.20 20 GLU C CA 1
ATOM 5874 C C . GLU C 1 28 ? 29.866 5.345 -8.408 1.00 27.37 20 GLU C C 1
ATOM 5875 O O . GLU C 1 28 ? 30.495 5.193 -7.358 1.00 27.83 20 GLU C O 1
ATOM 5881 N N . ASP C 1 29 ? 29.327 4.331 -9.081 1.00 27.53 21 ASP C N 1
ATOM 5882 C CA . ASP C 1 29 ? 29.628 2.946 -8.729 1.00 26.33 21 ASP C CA 1
ATOM 5883 C C . ASP C 1 29 ? 30.667 2.401 -9.705 1.00 27.77 21 ASP C C 1
ATOM 5884 O O . ASP C 1 29 ? 30.333 1.883 -10.777 1.00 28.80 21 ASP C O 1
ATOM 5889 N N . LEU C 1 30 ? 31.933 2.529 -9.323 1.00 27.03 22 LEU C N 1
ATOM 5890 C CA . LEU C 1 30 ? 33.038 2.062 -10.144 1.00 26.05 22 LEU C CA 1
ATOM 5891 C C . LEU C 1 30 ? 33.660 0.830 -9.501 1.00 26.91 22 LEU C C 1
ATOM 5892 O O . LEU C 1 30 ? 34.838 0.538 -9.699 1.00 27.86 22 LEU C O 1
ATOM 5897 N N . ASN C 1 31 ? 32.858 0.133 -8.706 1.00 27.11 23 ASN C N 1
ATOM 5898 C CA . ASN C 1 31 ? 33.260 -1.117 -8.079 1.00 29.68 23 ASN C CA 1
ATOM 5899 C C . ASN C 1 31 ? 33.305 -2.236 -9.117 1.00 31.01 23 ASN C C 1
ATOM 5900 O O . ASN C 1 31 ? 32.418 -3.085 -9.165 1.00 32.69 23 ASN C O 1
ATOM 5905 N N . VAL C 1 32 ? 34.325 -2.206 -9.970 1.00 31.15 24 VAL C N 1
ATOM 5906 C CA . VAL C 1 32 ? 34.482 -3.194 -11.035 1.00 34.26 24 VAL C CA 1
ATOM 5907 C C . VAL C 1 32 ? 35.301 -4.412 -10.579 1.00 35.85 24 VAL C C 1
ATOM 5908 O O . VAL C 1 32 ? 36.183 -4.300 -9.724 1.00 34.90 24 VAL C O 1
ATOM 5912 N N . PRO C 1 33 ? 35.011 -5.590 -11.150 1.00 38.58 25 PRO C N 1
ATOM 5913 C CA . PRO C 1 33 ? 35.833 -6.766 -10.845 1.00 41.11 25 PRO C CA 1
ATOM 5914 C C . PRO C 1 33 ? 37.264 -6.591 -11.349 1.00 43.49 25 PRO C C 1
ATOM 5915 O O . PRO C 1 33 ? 37.459 -6.133 -12.477 1.00 43.35 25 PRO C O 1
ATOM 5919 N N . VAL C 1 34 ? 38.249 -6.906 -10.510 1.00 45.95 26 VAL C N 1
ATOM 5920 C CA . VAL C 1 34 ? 39.653 -6.771 -10.892 1.00 48.94 26 VAL C CA 1
ATOM 5921 C C . VAL C 1 34 ? 40.372 -8.104 -10.703 1.00 55.84 26 VAL C C 1
ATOM 5922 O O . VAL C 1 34 ? 40.141 -8.813 -9.725 1.00 55.25 26 VAL C O 1
ATOM 5926 N N . LYS C 1 35 ? 41.226 -8.448 -11.660 1.00 64.42 27 LYS C N 1
ATOM 5927 C CA . LYS C 1 35 ? 42.039 -9.654 -11.572 1.00 74.62 27 LYS C CA 1
ATOM 5928 C C . LYS C 1 35 ? 43.461 -9.350 -12.019 1.00 80.98 27 LYS C C 1
ATOM 5929 O O . LYS C 1 35 ? 43.710 -9.147 -13.208 1.00 84.65 27 LYS C O 1
ATOM 5931 N N . ASN C 1 36 ? 44.382 -9.313 -11.057 1.00 82.96 28 ASN C N 1
ATOM 5932 C CA . ASN C 1 36 ? 45.788 -8.985 -11.306 1.00 85.25 28 ASN C CA 1
ATOM 5933 C C . ASN C 1 36 ? 45.968 -7.597 -11.920 1.00 82.57 28 ASN C C 1
ATOM 5934 O O . ASN C 1 36 ? 46.772 -7.412 -12.834 1.00 84.35 28 ASN C O 1
ATOM 5939 N N . GLY C 1 37 ? 45.217 -6.625 -11.414 1.00 76.13 29 GLY C N 1
ATOM 5940 C CA . GLY C 1 37 ? 45.334 -5.262 -11.889 1.00 72.20 29 GLY C CA 1
ATOM 5941 C C . GLY C 1 37 ? 44.670 -5.005 -13.226 1.00 70.66 29 GLY C C 1
ATOM 5942 O O . GLY C 1 37 ? 44.878 -3.960 -13.840 1.00 70.84 29 GLY C O 1
ATOM 5943 N N . VAL C 1 38 ? 43.873 -5.962 -13.685 1.00 68.83 30 VAL C N 1
ATOM 5944 C CA . VAL C 1 38 ? 43.166 -5.803 -14.948 1.00 66.03 30 VAL C CA 1
ATOM 5945 C C . VAL C 1 38 ? 41.664 -5.859 -14.675 1.00 61.44 30 VAL C C 1
ATOM 5946 O O . VAL C 1 38 ? 41.189 -6.700 -13.910 1.00 61.77 30 VAL C O 1
ATOM 5950 N N . ILE C 1 39 ? 40.924 -4.937 -15.279 1.00 56.25 31 ILE C N 1
ATOM 5951 C CA . ILE C 1 39 ? 39.475 -4.919 -15.152 1.00 52.49 31 ILE C CA 1
ATOM 5952 C C . ILE C 1 39 ? 38.864 -6.013 -16.022 1.00 54.59 31 ILE C C 1
ATOM 5953 O O . ILE C 1 39 ? 39.040 -6.011 -17.240 1.00 56.39 31 ILE C O 1
ATOM 5958 N N . THR C 1 40 ? 38.124 -6.928 -15.402 1.00 54.03 32 THR C N 1
ATOM 5959 C CA . THR C 1 40 ? 37.561 -8.062 -16.128 1.00 55.47 32 THR C CA 1
ATOM 5960 C C . THR C 1 40 ? 36.189 -7.727 -16.716 1.00 55.22 32 THR C C 1
ATOM 5961 O O . THR C 1 40 ? 35.734 -8.385 -17.653 1.00 57.28 32 THR C O 1
ATOM 5965 N N . SER C 1 41 ? 35.523 -6.719 -16.160 1.00 52.53 33 SER C N 1
ATOM 5966 C CA . SER C 1 41 ? 34.245 -6.276 -16.709 1.00 52.37 33 SER C CA 1
ATOM 5967 C C . SER C 1 41 ? 34.077 -4.773 -16.482 1.00 50.10 33 SER C C 1
ATOM 5968 O O . SER C 1 41 ? 34.116 -4.301 -15.347 1.00 48.82 33 SER C O 1
ATOM 5971 N N . ASP C 1 42 ? 33.869 -4.029 -17.566 1.00 50.20 34 ASP C N 1
ATOM 5972 C CA . ASP C 1 42 ? 33.825 -2.568 -17.506 1.00 47.63 34 ASP C CA 1
ATOM 5973 C C . ASP C 1 42 ? 32.413 -2.012 -17.651 1.00 46.58 34 ASP C C 1
ATOM 5974 O O . ASP C 1 42 ? 32.231 -0.854 -18.032 1.00 45.78 34 ASP C O 1
ATOM 5979 N N . ALA C 1 43 ? 31.421 -2.844 -17.352 1.00 46.08 35 ALA C N 1
ATOM 5980 C CA . ALA C 1 43 ? 30.021 -2.458 -17.481 1.00 44.11 35 ALA C CA 1
ATOM 5981 C C . ALA C 1 43 ? 29.683 -1.227 -16.638 1.00 40.38 35 ALA C C 1
ATOM 5982 O O . ALA C 1 43 ? 29.003 -0.321 -17.106 1.00 40.98 35 ALA C O 1
ATOM 5984 N N . ARG C 1 44 ? 30.149 -1.204 -15.394 1.00 38.04 36 ARG C N 1
ATOM 5985 C CA . ARG C 1 44 ? 29.903 -0.073 -14.498 1.00 36.44 36 ARG C CA 1
ATOM 5986 C C . ARG C 1 44 ? 30.627 1.184 -14.967 1.00 36.94 36 ARG C C 1
ATOM 5987 O O . ARG C 1 44 ? 30.161 2.304 -14.748 1.00 35.88 36 ARG C O 1
ATOM 5995 N N . LEU C 1 45 ? 31.769 0.988 -15.614 1.00 38.65 37 LEU C N 1
ATOM 5996 C CA . LEU C 1 45 ? 32.556 2.094 -16.137 1.00 38.65 37 LEU C CA 1
ATOM 5997 C C . LEU C 1 45 ? 31.856 2.757 -17.318 1.00 41.77 37 LEU C C 1
ATOM 5998 O O . LEU C 1 45 ? 31.771 3.981 -17.389 1.00 41.53 37 LEU C O 1
ATOM 6003 N N . ARG C 1 46 ? 31.343 1.949 -18.238 1.00 45.14 38 ARG C N 1
ATOM 6004 C CA . ARG C 1 46 ? 30.676 2.486 -19.418 1.00 48.07 38 ARG C CA 1
ATOM 6005 C C . ARG C 1 46 ? 29.350 3.141 -19.051 1.00 46.62 38 ARG C C 1
ATOM 6006 O O . ARG C 1 46 ? 28.897 4.063 -19.727 1.00 47.50 38 ARG C O 1
ATOM 6014 N N . ALA C 1 47 ? 28.733 2.666 -17.977 1.00 44.98 39 ALA C N 1
ATOM 6015 C CA . ALA C 1 47 ? 27.452 3.205 -17.542 1.00 44.66 39 ALA C CA 1
ATOM 6016 C C . ALA C 1 47 ? 27.606 4.599 -16.932 1.00 43.39 39 ALA C C 1
ATOM 6017 O O . ALA C 1 47 ? 26.695 5.423 -17.017 1.00 43.61 39 ALA C O 1
ATOM 6019 N N . ALA C 1 48 ? 28.755 4.853 -16.314 1.00 41.68 40 ALA C N 1
ATOM 6020 C CA . ALA C 1 48 ? 28.984 6.115 -15.617 1.00 40.08 40 ALA C CA 1
ATOM 6021 C C . ALA C 1 48 ? 29.562 7.203 -16.520 1.00 40.29 40 ALA C C 1
ATOM 6022 O O . ALA C 1 48 ? 29.505 8.387 -16.180 1.00 39.53 40 ALA C O 1
ATOM 6024 N N . LEU C 1 49 ? 30.121 6.802 -17.660 1.00 40.91 41 LEU C N 1
ATOM 6025 C CA . LEU C 1 49 ? 30.785 7.740 -18.566 1.00 41.48 41 LEU C CA 1
ATOM 6026 C C . LEU C 1 49 ? 29.899 8.908 -19.033 1.00 41.79 41 LEU C C 1
ATOM 6027 O O . LEU C 1 49 ? 30.352 10.053 -19.008 1.00 42.41 41 LEU C O 1
ATOM 6032 N N . PRO C 1 50 ? 28.649 8.637 -19.465 1.00 42.08 42 PRO C N 1
ATOM 6033 C CA . PRO C 1 50 ? 27.833 9.775 -19.913 1.00 42.30 42 PRO C CA 1
ATOM 6034 C C . PRO C 1 50 ? 27.582 10.843 -18.848 1.00 40.37 42 PRO C C 1
ATOM 6035 O O . PRO C 1 50 ? 27.480 12.016 -19.200 1.00 42.05 42 PRO C O 1
ATOM 6039 N N . THR C 1 51 ? 27.493 10.453 -17.580 1.00 38.10 43 THR C N 1
ATOM 6040 C CA . THR C 1 51 ? 27.304 11.419 -16.500 1.00 36.98 43 THR C CA 1
ATOM 6041 C C . THR C 1 51 ? 28.501 12.357 -16.412 1.00 37.53 43 THR C C 1
ATOM 6042 O O . THR C 1 51 ? 28.355 13.578 -16.308 1.00 37.70 43 THR C O 1
ATOM 6046 N N . ILE C 1 52 ? 29.686 11.767 -16.470 1.00 37.14 44 ILE C N 1
ATOM 6047 C CA . ILE C 1 52 ? 30.927 12.511 -16.385 1.00 36.83 44 ILE C CA 1
ATOM 6048 C C . ILE C 1 52 ? 31.051 13.475 -17.563 1.00 39.38 44 ILE C C 1
ATOM 6049 O O . ILE C 1 52 ? 31.412 14.638 -17.388 1.00 38.02 44 ILE C O 1
ATOM 6054 N N . LYS C 1 53 ? 30.733 12.990 -18.759 1.00 42.10 45 LYS C N 1
ATOM 6055 C CA . LYS C 1 53 ? 30.835 13.804 -19.964 1.00 43.93 45 LYS C CA 1
ATOM 6056 C C . LYS C 1 53 ? 29.836 14.954 -19.951 1.00 44.36 45 LYS C C 1
ATOM 6057 O O . LYS C 1 53 ? 30.143 16.052 -20.417 1.00 44.98 45 LYS C O 1
ATOM 6063 N N . ALA C 1 54 ? 28.642 14.699 -19.422 1.00 43.64 46 ALA C N 1
ATOM 6064 C CA . ALA C 1 54 ? 27.615 15.731 -19.344 1.00 44.95 46 ALA C CA 1
ATOM 6065 C C . ALA C 1 54 ? 28.070 16.848 -18.411 1.00 44.96 46 ALA C C 1
ATOM 6066 O O . ALA C 1 54 ? 27.857 18.031 -18.688 1.00 46.53 46 ALA C O 1
ATOM 6068 N N . ALA C 1 55 ? 28.704 16.463 -17.309 1.00 42.70 47 ALA C N 1
ATOM 6069 C CA . ALA C 1 55 ? 29.233 17.426 -16.355 1.00 41.29 47 ALA C CA 1
ATOM 6070 C C . ALA C 1 55 ? 30.324 18.272 -16.999 1.00 41.24 47 ALA C C 1
ATOM 6071 O O . ALA C 1 55 ? 30.362 19.485 -16.814 1.00 41.72 47 ALA C O 1
ATOM 6073 N N . LEU C 1 56 ? 31.200 17.625 -17.764 1.00 40.77 48 LEU C N 1
ATOM 6074 C CA . LEU C 1 56 ? 32.281 18.324 -18.452 1.00 41.80 48 LEU C CA 1
ATOM 6075 C C . LEU C 1 56 ? 31.745 19.264 -19.516 1.00 44.83 48 LEU C C 1
ATOM 6076 O O . LEU C 1 56 ? 32.244 20.379 -19.671 1.00 46.62 48 LEU C O 1
ATOM 6081 N N . GLU C 1 57 ? 30.736 18.807 -20.252 1.00 45.93 49 GLU C N 1
ATOM 6082 C CA . GLU C 1 57 ? 30.111 19.630 -21.280 1.00 48.61 49 GLU C CA 1
ATOM 6083 C C . GLU C 1 57 ? 29.537 20.892 -20.644 1.00 49.83 49 GLU C C 1
ATOM 6084 O O . GLU C 1 57 ? 29.511 21.956 -21.262 1.00 51.72 49 GLU C O 1
ATOM 6086 N N . LYS C 1 58 ? 29.102 20.764 -19.394 1.00 48.49 50 LYS C N 1
ATOM 6087 C CA . LYS C 1 58 ? 28.536 21.881 -18.645 1.00 48.70 50 LYS C CA 1
ATOM 6088 C C . LYS C 1 58 ? 29.615 22.800 -18.059 1.00 48.26 50 LYS C C 1
ATOM 6089 O O . LYS C 1 58 ? 29.303 23.738 -17.326 1.00 49.02 50 LYS C O 1
ATOM 6095 N N . GLY C 1 59 ? 30.878 22.524 -18.377 1.00 46.75 51 GLY C N 1
ATOM 6096 C CA . GLY C 1 59 ? 31.976 23.374 -17.951 1.00 46.33 51 GLY C CA 1
ATOM 6097 C C . GLY C 1 59 ? 32.353 23.248 -16.486 1.00 45.08 51 GLY C C 1
ATOM 6098 O O . GLY C 1 59 ? 32.804 24.207 -15.866 1.00 46.44 51 GLY C O 1
ATOM 6099 N N . ALA C 1 60 ? 32.179 22.058 -15.930 1.00 42.63 52 ALA C N 1
ATOM 6100 C CA . ALA C 1 60 ? 32.434 21.845 -14.513 1.00 40.85 52 ALA C CA 1
ATOM 6101 C C . ALA C 1 60 ? 33.843 21.315 -14.246 1.00 38.91 52 ALA C C 1
ATOM 6102 O O . ALA C 1 60 ? 34.470 20.714 -15.117 1.00 38.89 52 ALA C O 1
ATOM 6104 N N . ALA C 1 61 ? 34.335 21.559 -13.035 1.00 37.10 53 ALA C N 1
ATOM 6105 C CA . ALA C 1 61 ? 35.553 20.923 -12.552 1.00 34.59 53 ALA C CA 1
ATOM 6106 C C . ALA C 1 61 ? 35.157 19.643 -11.813 1.00 33.01 53 ALA C C 1
ATOM 6107 O O . ALA C 1 61 ? 34.598 19.700 -10.717 1.00 33.18 53 ALA C O 1
ATOM 6109 N N . VAL C 1 62 ? 35.443 18.493 -12.416 1.00 31.15 54 VAL C N 1
ATOM 6110 C CA . VAL C 1 62 ? 34.860 17.233 -11.954 1.00 29.99 54 VAL C CA 1
ATOM 6111 C C . VAL C 1 62 ? 35.772 16.381 -11.069 1.00 28.60 54 VAL C C 1
ATOM 6112 O O . VAL C 1 62 ? 36.903 16.057 -11.432 1.00 28.50 54 VAL C O 1
ATOM 6116 N N . MET C 1 63 ? 35.240 16.004 -9.911 1.00 26.73 55 MET C N 1
ATOM 6117 C CA . MET C 1 63 ? 35.858 15.023 -9.037 1.00 25.03 55 MET C CA 1
ATOM 6118 C C . MET C 1 63 ? 34.953 13.798 -8.980 1.00 25.30 55 MET C C 1
ATOM 6119 O O . MET C 1 63 ? 33.757 13.910 -8.691 1.00 23.72 55 MET C O 1
ATOM 6124 N N . VAL C 1 64 ? 35.516 12.633 -9.279 1.00 25.25 56 VAL C N 1
ATOM 6125 C CA . VAL C 1 64 ? 34.752 11.395 -9.225 1.00 26.08 56 VAL C CA 1
ATOM 6126 C C . VAL C 1 64 ? 35.299 10.520 -8.109 1.00 25.91 56 VAL C C 1
ATOM 6127 O O . VAL C 1 64 ? 36.511 10.306 -8.020 1.00 26.29 56 VAL C O 1
ATOM 6131 N N . PHE C 1 65 ? 34.422 10.027 -7.241 1.00 25.65 57 PHE C N 1
ATOM 6132 C CA . PHE C 1 65 ? 34.863 9.032 -6.267 1.00 25.31 57 PHE C CA 1
ATOM 6133 C C . PHE C 1 65 ? 33.894 7.856 -6.169 1.00 26.59 57 PHE C C 1
ATOM 6134 O O . PHE C 1 65 ? 32.745 7.921 -6.613 1.00 26.51 57 PHE C O 1
ATOM 6142 N N . SER C 1 66 ? 34.401 6.757 -5.628 1.00 27.57 58 SER C N 1
ATOM 6143 C CA . SER C 1 66 ? 33.668 5.504 -5.620 1.00 28.24 58 SER C CA 1
ATOM 6144 C C . SER C 1 66 ? 34.238 4.575 -4.569 1.00 29.97 58 SER C C 1
ATOM 6145 O O . SER C 1 66 ? 35.283 4.855 -3.980 1.00 31.80 58 SER C O 1
ATOM 6148 N N . HIS C 1 67 ? 33.537 3.476 -4.328 1.00 30.49 59 HIS C N 1
ATOM 6149 C CA . HIS C 1 67 ? 34.076 2.398 -3.520 1.00 31.14 59 HIS C CA 1
ATOM 6150 C C . HIS C 1 67 ? 34.621 1.343 -4.477 1.00 30.37 59 HIS C C 1
ATOM 6151 O O . HIS C 1 67 ? 34.323 1.376 -5.670 1.00 27.57 59 HIS C O 1
ATOM 6158 N N . LEU C 1 68 ? 35.446 0.435 -3.966 1.00 32.45 60 LEU C N 1
ATOM 6159 C CA . LEU C 1 68 ? 35.827 -0.758 -4.718 1.00 32.22 60 LEU C CA 1
ATOM 6160 C C . LEU C 1 68 ? 36.289 -1.838 -3.752 1.00 32.00 60 LEU C C 1
ATOM 6161 O O . LEU C 1 68 ? 37.130 -1.592 -2.882 1.00 30.71 60 LEU C O 1
ATOM 6166 N N . GLY C 1 69 ? 35.733 -3.037 -3.913 1.00 32.70 61 GLY C N 1
ATOM 6167 C CA . GLY C 1 69 ? 36.054 -4.154 -3.045 1.00 32.49 61 GLY C CA 1
ATOM 6168 C C . GLY C 1 69 ? 35.618 -3.928 -1.612 1.00 32.78 61 GLY C C 1
ATOM 6169 O O . GLY C 1 69 ? 34.725 -3.118 -1.339 1.00 31.78 61 GLY C O 1
ATOM 6170 N N . ARG C 1 70 ? 36.253 -4.646 -0.692 1.00 34.86 62 ARG C N 1
ATOM 6171 C CA . ARG C 1 70 ? 35.938 -4.535 0.727 1.00 35.97 62 ARG C CA 1
ATOM 6172 C C . ARG C 1 70 ? 37.206 -4.425 1.577 1.00 36.63 62 ARG C C 1
ATOM 6173 O O . ARG C 1 70 ? 37.533 -5.328 2.343 1.00 37.43 62 ARG C O 1
ATOM 6181 N N . PRO C 1 71 ? 37.918 -3.302 1.454 1.00 36.18 63 PRO C N 1
ATOM 6182 C CA . PRO C 1 71 ? 39.178 -3.129 2.178 1.00 37.05 63 PRO C CA 1
ATOM 6183 C C . PRO C 1 71 ? 38.983 -2.746 3.640 1.00 37.23 63 PRO C C 1
ATOM 6184 O O . PRO C 1 71 ? 37.865 -2.475 4.082 1.00 32.63 63 PRO C O 1
ATOM 6188 N N . VAL C 1 72 ? 40.078 -2.736 4.387 1.00 34.46 64 VAL C N 1
ATOM 6189 C CA . VAL C 1 72 ? 40.043 -2.279 5.761 1.00 34.94 64 VAL C CA 1
ATOM 6190 C C . VAL C 1 72 ? 40.325 -0.783 5.774 1.00 37.39 64 VAL C C 1
ATOM 6191 O O . VAL C 1 72 ? 41.312 -0.324 5.197 1.00 33.18 64 VAL C O 1
ATOM 6195 N N . GLU C 1 73 ? 39.438 -0.027 6.413 1.00 32.73 65 GLU C N 1
ATOM 6196 C CA . GLU C 1 73 ? 39.591 1.414 6.493 1.00 33.24 65 GLU C CA 1
ATOM 6197 C C . GLU C 1 73 ? 40.926 1.713 7.175 1.00 33.71 65 GLU C C 1
ATOM 6198 O O . GLU C 1 73 ? 41.246 1.136 8.217 1.00 34.56 65 GLU C O 1
ATOM 6204 N N . GLY C 1 74 ? 41.713 2.595 6.568 1.00 32.77 66 GLY C N 1
ATOM 6205 C CA . GLY C 1 74 ? 43.013 2.958 7.106 1.00 34.23 66 GLY C CA 1
ATOM 6206 C C . GLY C 1 74 ? 44.151 2.027 6.727 1.00 36.51 66 GLY C C 1
ATOM 6207 O O . GLY C 1 74 ? 45.295 2.229 7.134 1.00 37.81 66 GLY C O 1
ATOM 6208 N N . GLU C 1 75 ? 43.844 1.005 5.938 1.00 37.15 67 GLU C N 1
ATOM 6209 C CA . GLU C 1 75 ? 44.860 0.058 5.501 1.00 39.21 67 GLU C CA 1
ATOM 6210 C C . GLU C 1 75 ? 44.740 -0.184 4.001 1.00 38.64 67 GLU C C 1
ATOM 6211 O O . GLU C 1 75 ? 44.282 -1.240 3.577 1.00 40.76 67 GLU C O 1
ATOM 6217 N N . PRO C 1 76 ? 45.163 0.793 3.189 1.00 36.94 68 PRO C N 1
ATOM 6218 C CA . PRO C 1 76 ? 45.027 0.667 1.735 1.00 35.83 68 PRO C CA 1
ATOM 6219 C C . PRO C 1 76 ? 45.904 -0.435 1.145 1.00 37.88 68 PRO C C 1
ATOM 6220 O O . PRO C 1 76 ? 47.016 -0.666 1.621 1.00 40.93 68 PRO C O 1
ATOM 6224 N N . LYS C 1 77 ? 45.399 -1.109 0.117 1.00 36.69 69 LYS C N 1
ATOM 6225 C CA . LYS C 1 77 ? 46.164 -2.141 -0.579 1.00 38.91 69 LYS C CA 1
ATOM 6226 C C . LYS C 1 77 ? 46.006 -1.964 -2.089 1.00 37.99 69 LYS C C 1
ATOM 6227 O O . LYS C 1 77 ? 44.950 -1.535 -2.555 1.00 35.11 69 LYS C O 1
ATOM 6229 N N . PRO C 1 78 ? 47.063 -2.282 -2.856 1.00 40.23 70 PRO C N 1
ATOM 6230 C CA . PRO C 1 78 ? 47.059 -2.112 -4.314 1.00 40.56 70 PRO C CA 1
ATOM 6231 C C . PRO C 1 78 ? 45.894 -2.808 -5.019 1.00 41.73 70 PRO C C 1
ATOM 6232 O O . PRO C 1 78 ? 45.334 -2.252 -5.968 1.00 40.42 70 PRO C O 1
ATOM 6236 N N . GLU C 1 79 ? 45.518 -3.991 -4.539 1.00 43.44 71 GLU C N 1
ATOM 6237 C CA . GLU C 1 79 ? 44.447 -4.782 -5.145 1.00 44.33 71 GLU C CA 1
ATOM 6238 C C . GLU C 1 79 ? 43.070 -4.113 -5.068 1.00 43.07 71 GLU C C 1
ATOM 6239 O O . GLU C 1 79 ? 42.138 -4.511 -5.767 1.00 43.86 71 GLU C O 1
ATOM 6241 N N . GLN C 1 80 ? 42.937 -3.111 -4.206 1.00 41.69 72 GLN C N 1
ATOM 6242 C CA . GLN C 1 80 ? 41.666 -2.416 -4.030 1.00 39.20 72 GLN C CA 1
ATOM 6243 C C . GLN C 1 80 ? 41.751 -0.947 -4.449 1.00 36.36 72 GLN C C 1
ATOM 6244 O O . GLN C 1 80 ? 40.878 -0.145 -4.117 1.00 33.87 72 GLN C O 1
ATOM 6250 N N . SER C 1 81 ? 42.810 -0.600 -5.171 1.00 36.60 73 SER C N 1
ATOM 6251 C CA . SER C 1 81 ? 43.008 0.766 -5.643 1.00 34.87 73 SER C CA 1
ATOM 6252 C C . SER C 1 81 ? 42.231 1.063 -6.916 1.00 34.60 73 SER C C 1
ATOM 6253 O O . SER C 1 81 ? 42.012 0.176 -7.744 1.00 34.62 73 SER C O 1
ATOM 6256 N N . LEU C 1 82 ? 41.828 2.325 -7.068 1.00 33.22 74 LEU C N 1
ATOM 6257 C CA . LEU C 1 82 ? 41.111 2.772 -8.257 1.00 32.09 74 LEU C CA 1
ATOM 6258 C C . LEU C 1 82 ? 42.090 3.154 -9.364 1.00 34.22 74 LEU C C 1
ATOM 6259 O O . LEU C 1 82 ? 41.695 3.723 -10.382 1.00 35.94 74 LEU C O 1
ATOM 6264 N N . ALA C 1 83 ? 43.367 2.848 -9.161 1.00 35.37 75 ALA C N 1
ATOM 6265 C CA . ALA C 1 83 ? 44.387 3.158 -10.157 1.00 38.27 75 ALA C CA 1
ATOM 6266 C C . ALA C 1 83 ? 44.040 2.598 -11.546 1.00 40.99 75 ALA C C 1
ATOM 6267 O O . ALA C 1 83 ? 44.153 3.324 -12.535 1.00 42.17 75 ALA C O 1
ATOM 6269 N N . PRO C 1 84 ? 43.615 1.316 -11.635 1.00 42.04 76 PRO C N 1
ATOM 6270 C CA . PRO C 1 84 ? 43.248 0.844 -12.977 1.00 42.49 76 PRO C CA 1
ATOM 6271 C C . PRO C 1 84 ? 42.000 1.526 -13.532 1.00 40.08 76 PRO C C 1
ATOM 6272 O O . PRO C 1 84 ? 41.846 1.612 -14.748 1.00 40.05 76 PRO C O 1
ATOM 6276 N N . VAL C 1 85 ? 41.130 2.010 -12.649 1.00 38.65 77 VAL C N 1
ATOM 6277 C CA . VAL C 1 85 ? 39.927 2.722 -13.072 1.00 37.30 77 VAL C CA 1
ATOM 6278 C C . VAL C 1 85 ? 40.299 4.078 -13.667 1.00 36.92 77 VAL C C 1
ATOM 6279 O O . VAL C 1 85 ? 39.694 4.528 -14.640 1.00 37.23 77 VAL C O 1
ATOM 6283 N N . ALA C 1 86 ? 41.305 4.724 -13.088 1.00 34.41 78 ALA C N 1
ATOM 6284 C CA . ALA C 1 86 ? 41.773 5.998 -13.608 1.00 34.79 78 ALA C CA 1
ATOM 6285 C C . ALA C 1 86 ? 42.366 5.815 -15.001 1.00 36.26 78 ALA C C 1
ATOM 6286 O O . ALA C 1 86 ? 42.127 6.627 -15.900 1.00 38.14 78 ALA C O 1
ATOM 6288 N N . ALA C 1 87 ? 43.106 4.726 -15.186 1.00 34.69 79 ALA C N 1
ATOM 6289 C CA . ALA C 1 87 ? 43.713 4.429 -16.478 1.00 37.21 79 ALA C CA 1
ATOM 6290 C C . ALA C 1 87 ? 42.656 4.226 -17.553 1.00 37.56 79 ALA C C 1
ATOM 6291 O O . ALA C 1 87 ? 42.811 4.701 -18.682 1.00 38.48 79 ALA C O 1
ATOM 6293 N N . TYR C 1 88 ? 41.582 3.527 -17.195 1.00 36.11 80 TYR C N 1
ATOM 6294 C CA . TYR C 1 88 ? 40.465 3.291 -18.107 1.00 37.14 80 TYR C CA 1
ATOM 6295 C C . TYR C 1 88 ? 39.820 4.622 -18.494 1.00 37.64 80 TYR C C 1
ATOM 6296 O O . TYR C 1 88 ? 39.550 4.874 -19.665 1.00 39.63 80 TYR C O 1
ATOM 6305 N N . LEU C 1 89 ? 39.566 5.465 -17.498 1.00 36.17 81 LEU C N 1
ATOM 6306 C CA . LEU C 1 89 ? 38.909 6.747 -17.729 1.00 35.98 81 LEU C CA 1
ATOM 6307 C C . LEU C 1 89 ? 39.754 7.648 -18.609 1.00 37.89 81 LEU C C 1
ATOM 6308 O O . LEU C 1 89 ? 39.223 8.407 -19.420 1.00 40.21 81 LEU C O 1
ATOM 6313 N N . THR C 1 90 ? 41.071 7.543 -18.464 1.00 37.77 82 THR C N 1
ATOM 6314 C CA . THR C 1 90 ? 41.987 8.349 -19.260 1.00 38.91 82 THR C CA 1
ATOM 6315 C C . THR C 1 90 ? 41.821 8.007 -20.734 1.00 43.10 82 THR C C 1
ATOM 6316 O O . THR C 1 90 ? 41.842 8.885 -21.595 1.00 46.12 82 THR C O 1
ATOM 6320 N N . GLU C 1 91 ? 41.635 6.725 -21.021 1.00 43.76 83 GLU C N 1
ATOM 6321 C CA . GLU C 1 91 ? 41.442 6.290 -22.396 1.00 46.80 83 GLU C CA 1
ATOM 6322 C C . GLU C 1 91 ? 40.050 6.650 -22.907 1.00 48.04 83 GLU C C 1
ATOM 6323 O O . GLU C 1 91 ? 39.897 7.083 -24.045 1.00 50.39 83 GLU C O 1
ATOM 6329 N N . ALA C 1 92 ? 39.041 6.482 -22.060 1.00 46.75 84 ALA C N 1
ATOM 6330 C CA . ALA C 1 92 ? 37.658 6.697 -22.476 1.00 47.94 84 ALA C CA 1
ATOM 6331 C C . ALA C 1 92 ? 37.326 8.172 -22.706 1.00 49.24 84 ALA C C 1
ATOM 6332 O O . ALA C 1 92 ? 36.529 8.502 -23.583 1.00 50.80 84 ALA C O 1
ATOM 6334 N N . LEU C 1 93 ? 37.938 9.054 -21.923 1.00 49.24 85 LEU C N 1
ATOM 6335 C CA . LEU C 1 93 ? 37.597 10.475 -21.964 1.00 51.01 85 LEU C CA 1
ATOM 6336 C C . LEU C 1 93 ? 38.568 11.285 -22.822 1.00 53.25 85 LEU C C 1
ATOM 6337 O O . LEU C 1 93 ? 38.348 12.470 -23.066 1.00 53.78 85 LEU C O 1
ATOM 6342 N N . GLY C 1 94 ? 39.640 10.644 -23.275 1.00 54.35 86 GLY C N 1
ATOM 6343 C CA . GLY C 1 94 ? 40.600 11.285 -24.158 1.00 56.13 86 GLY C CA 1
ATOM 6344 C C . GLY C 1 94 ? 41.448 12.352 -23.496 1.00 55.69 86 GLY C C 1
ATOM 6345 O O . GLY C 1 94 ? 42.123 13.130 -24.169 1.00 58.03 86 GLY C O 1
ATOM 6346 N N . GLN C 1 95 ? 41.411 12.392 -22.170 1.00 53.84 87 GLN C N 1
ATOM 6347 C CA . GLN C 1 95 ? 42.223 13.328 -21.404 1.00 54.39 87 GLN C CA 1
ATOM 6348 C C . GLN C 1 95 ? 42.805 12.605 -20.202 1.00 52.72 87 GLN C C 1
ATOM 6349 O O . GLN C 1 95 ? 42.318 11.545 -19.819 1.00 51.88 87 GLN C O 1
ATOM 6355 N N . GLU C 1 96 ? 43.836 13.181 -19.598 1.00 52.24 88 GLU C N 1
ATOM 6356 C CA . GLU C 1 96 ? 44.462 12.561 -18.439 1.00 50.16 88 GLU C CA 1
ATOM 6357 C C . GLU C 1 96 ? 43.543 12.606 -17.221 1.00 46.51 88 GLU C C 1
ATOM 6358 O O . GLU C 1 96 ? 42.932 13.634 -16.924 1.00 46.30 88 GLU C O 1
ATOM 6364 N N . VAL C 1 97 ? 43.443 11.479 -16.526 1.00 43.85 89 VAL C N 1
ATOM 6365 C CA . VAL C 1 97 ? 42.652 11.397 -15.307 1.00 40.25 89 VAL C CA 1
ATOM 6366 C C . VAL C 1 97 ? 43.554 10.975 -14.155 1.00 38.63 89 VAL C C 1
ATOM 6367 O O . VAL C 1 97 ? 43.868 9.798 -14.000 1.00 38.79 89 VAL C O 1
ATOM 6371 N N . LYS C 1 98 ? 43.969 11.944 -13.347 1.00 37.47 90 LYS C N 1
ATOM 6372 C CA . LYS C 1 98 ? 44.912 11.679 -12.274 1.00 36.29 90 LYS C CA 1
ATOM 6373 C C . LYS C 1 98 ? 44.219 11.020 -11.086 1.00 35.66 90 LYS C C 1
ATOM 6374 O O . LYS C 1 98 ? 43.051 11.292 -10.807 1.00 36.06 90 LYS C O 1
ATOM 6376 N N . LEU C 1 99 ? 44.948 10.145 -10.399 1.00 34.28 91 LEU C N 1
ATOM 6377 C CA . LEU C 1 99 ? 44.459 9.509 -9.182 1.00 33.15 91 LEU C CA 1
ATOM 6378 C C . LEU C 1 99 ? 45.047 10.197 -7.953 1.00 33.91 91 LEU C C 1
ATOM 6379 O O . LEU C 1 99 ? 46.263 10.341 -7.839 1.00 35.00 91 LEU C O 1
ATOM 6384 N N . PHE C 1 100 ? 44.187 10.644 -7.045 1.00 34.42 92 PHE C N 1
ATOM 6385 C CA . PHE C 1 100 ? 44.652 11.306 -5.826 1.00 35.40 92 PHE C CA 1
ATOM 6386 C C . PHE C 1 100 ? 44.420 10.450 -4.584 1.00 35.22 92 PHE C C 1
ATOM 6387 O O . PHE C 1 100 ? 43.282 10.143 -4.233 1.00 34.43 92 PHE C O 1
ATOM 6395 N N . THR C 1 101 ? 45.507 10.069 -3.921 1.00 36.64 93 THR C N 1
ATOM 6396 C CA . THR C 1 101 ? 45.423 9.218 -2.740 1.00 39.19 93 THR C CA 1
ATOM 6397 C C . THR C 1 101 ? 45.244 10.044 -1.469 1.00 40.48 93 THR C C 1
ATOM 6398 O O . THR C 1 101 ? 44.589 9.616 -0.523 1.00 39.18 93 THR C O 1
ATOM 6402 N N . ASP C 1 102 ? 45.834 11.231 -1.457 1.00 43.23 94 ASP C N 1
ATOM 6403 C CA . ASP C 1 102 ? 45.766 12.110 -0.301 1.00 43.57 94 ASP C CA 1
ATOM 6404 C C . ASP C 1 102 ? 44.940 13.341 -0.663 1.00 41.37 94 ASP C C 1
ATOM 6405 O O . ASP C 1 102 ? 45.466 14.282 -1.255 1.00 43.62 94 ASP C O 1
ATOM 6410 N N . TYR C 1 103 ? 43.651 13.338 -0.321 1.00 35.60 95 TYR C N 1
ATOM 6411 C CA . TYR C 1 103 ? 42.745 14.373 -0.831 1.00 31.94 95 TYR C CA 1
ATOM 6412 C C . TYR C 1 103 ? 41.729 14.941 0.165 1.00 29.46 95 TYR C C 1
ATOM 6413 O O . TYR C 1 103 ? 40.963 15.837 -0.190 1.00 30.69 95 TYR C O 1
ATOM 6422 N N . LEU C 1 104 ? 41.710 14.431 1.393 1.00 27.27 96 LEU C N 1
ATOM 6423 C CA . LEU C 1 104 ? 40.707 14.847 2.378 1.00 27.35 96 LEU C CA 1
ATOM 6424 C C . LEU C 1 104 ? 40.786 16.331 2.782 1.00 29.24 96 LEU C C 1
ATOM 6425 O O . LEU C 1 104 ? 39.790 16.919 3.211 1.00 29.39 96 LEU C O 1
ATOM 6430 N N . ASP C 1 105 ? 41.956 16.939 2.647 1.00 29.78 97 ASP C N 1
ATOM 6431 C CA . ASP C 1 105 ? 42.114 18.336 3.046 1.00 31.25 97 ASP C CA 1
ATOM 6432 C C . ASP C 1 105 ? 42.206 19.284 1.856 1.00 31.32 97 ASP C C 1
ATOM 6433 O O . ASP C 1 105 ? 42.655 20.420 1.998 1.00 32.80 97 ASP C O 1
ATOM 6438 N N . GLY C 1 106 ? 41.767 18.823 0.690 1.00 30.48 98 GLY C N 1
ATOM 6439 C CA . GLY C 1 106 ? 41.805 19.642 -0.507 1.00 30.50 98 GLY C CA 1
ATOM 6440 C C . GLY C 1 106 ? 42.317 18.912 -1.732 1.00 31.65 98 GLY C C 1
ATOM 6441 O O . GLY C 1 106 ? 43.174 18.030 -1.638 1.00 31.11 98 GLY C O 1
ATOM 6442 N N . VAL C 1 107 ? 41.739 19.231 -2.882 1.00 32.94 99 VAL C N 1
ATOM 6443 C CA . VAL C 1 107 ? 42.192 18.656 -4.138 1.00 34.96 99 VAL C CA 1
ATOM 6444 C C . VAL C 1 107 ? 42.163 19.728 -5.218 1.00 36.71 99 VAL C C 1
ATOM 6445 O O . VAL C 1 107 ? 41.213 20.501 -5.303 1.00 37.87 99 VAL C O 1
ATOM 6449 N N . GLU C 1 108 ? 43.210 19.781 -6.033 1.00 38.40 100 GLU C N 1
ATOM 6450 C CA . GLU C 1 108 ? 43.264 20.720 -7.146 1.00 40.51 100 GLU C CA 1
ATOM 6451 C C . GLU C 1 108 ? 42.611 20.120 -8.387 1.00 40.64 100 GLU C C 1
ATOM 6452 O O . GLU C 1 108 ? 42.929 18.996 -8.784 1.00 41.81 100 GLU C O 1
ATOM 6458 N N . VAL C 1 109 ? 41.690 20.868 -8.988 1.00 37.19 101 VAL C N 1
ATOM 6459 C CA . VAL C 1 109 ? 41.057 20.461 -10.237 1.00 35.91 101 VAL C CA 1
ATOM 6460 C C . VAL C 1 109 ? 40.506 21.689 -10.950 1.00 37.41 101 VAL C C 1
ATOM 6461 O O . VAL C 1 109 ? 39.831 22.523 -10.343 1.00 37.02 101 VAL C O 1
ATOM 6465 N N . GLU C 1 110 ? 40.808 21.799 -12.240 1.00 38.41 102 GLU C N 1
ATOM 6466 C CA . GLU C 1 110 ? 40.364 22.935 -13.039 1.00 39.33 102 GLU C CA 1
ATOM 6467 C C . GLU C 1 110 ? 39.091 22.592 -13.808 1.00 39.14 102 GLU C C 1
ATOM 6468 O O . GLU C 1 110 ? 38.676 21.434 -13.848 1.00 37.30 102 GLU C O 1
ATOM 6470 N N . ALA C 1 111 ? 38.471 23.603 -14.410 1.00 40.70 103 ALA C N 1
ATOM 6471 C CA . ALA C 1 111 ? 37.299 23.386 -15.254 1.00 40.98 103 ALA C CA 1
ATOM 6472 C C . ALA C 1 111 ? 37.693 22.568 -16.475 1.00 41.10 103 ALA C C 1
ATOM 6473 O O . ALA C 1 111 ? 38.674 22.875 -17.148 1.00 39.73 103 ALA C O 1
ATOM 6475 N N . GLY C 1 112 ? 36.936 21.515 -16.755 1.00 41.40 104 GLY C N 1
ATOM 6476 C CA . GLY C 1 112 ? 37.223 20.681 -17.908 1.00 42.12 104 GLY C CA 1
ATOM 6477 C C . GLY C 1 112 ? 38.172 19.540 -17.584 1.00 41.38 104 GLY C C 1
ATOM 6478 O O . GLY C 1 112 ? 38.487 18.721 -18.451 1.00 42.04 104 GLY C O 1
ATOM 6479 N N . GLN C 1 113 ? 38.636 19.493 -16.336 1.00 39.93 105 GLN C N 1
ATOM 6480 C CA . GLN C 1 113 ? 39.531 18.431 -15.878 1.00 40.72 105 GLN C CA 1
ATOM 6481 C C . GLN C 1 113 ? 38.773 17.420 -15.026 1.00 40.07 105 GLN C C 1
ATOM 6482 O O . GLN C 1 113 ? 37.818 17.772 -14.336 1.00 40.17 105 GLN C O 1
ATOM 6488 N N . VAL C 1 114 ? 39.197 16.163 -15.064 1.00 39.33 106 VAL C N 1
ATOM 6489 C CA . VAL C 1 114 ? 38.526 15.139 -14.286 1.00 37.33 106 VAL C CA 1
ATOM 6490 C C . VAL C 1 114 ? 39.571 14.446 -13.419 1.00 35.41 106 VAL C C 1
ATOM 6491 O O . VAL C 1 114 ? 40.575 13.947 -13.931 1.00 36.06 106 VAL C O 1
ATOM 6495 N N . VAL C 1 115 ? 39.350 14.422 -12.109 1.00 33.12 107 VAL C N 1
ATOM 6496 C CA . VAL C 1 115 ? 40.248 13.703 -11.219 1.00 32.34 107 VAL C CA 1
ATOM 6497 C C . VAL C 1 115 ? 39.491 12.583 -10.506 1.00 31.75 107 VAL C C 1
ATOM 6498 O O . VAL C 1 115 ? 38.315 12.725 -10.168 1.00 32.58 107 VAL C O 1
ATOM 6502 N N . LEU C 1 116 ? 40.176 11.464 -10.299 1.00 30.27 108 LEU C N 1
ATOM 6503 C CA . LEU C 1 116 ? 39.601 10.317 -9.609 1.00 28.22 108 LEU C CA 1
ATOM 6504 C C . LEU C 1 116 ? 40.206 10.207 -8.223 1.00 27.59 108 LEU C C 1
ATOM 6505 O O . LEU C 1 116 ? 41.420 10.068 -8.077 1.00 28.00 108 LEU C O 1
ATOM 6510 N N . LEU C 1 117 ? 39.356 10.295 -7.206 1.00 27.13 109 LEU C N 1
ATOM 6511 C CA . LEU C 1 117 ? 39.799 10.189 -5.827 1.00 26.77 109 LEU C CA 1
ATOM 6512 C C . LEU C 1 117 ? 39.888 8.719 -5.445 1.00 28.48 109 LEU C C 1
ATOM 6513 O O . LEU C 1 117 ? 39.086 7.904 -5.911 1.00 29.58 109 LEU C O 1
ATOM 6518 N N . GLU C 1 118 ? 40.862 8.375 -4.608 1.00 27.09 110 GLU C N 1
ATOM 6519 C CA . GLU C 1 118 ? 41.084 6.983 -4.251 1.00 27.17 110 GLU C CA 1
ATOM 6520 C C . GLU C 1 118 ? 39.895 6.424 -3.466 1.00 25.92 110 GLU C C 1
ATOM 6521 O O . GLU C 1 118 ? 39.161 7.173 -2.810 1.00 25.49 110 GLU C O 1
ATOM 6527 N N . ASN C 1 119 ? 39.729 5.106 -3.561 1.00 24.41 111 ASN C N 1
ATOM 6528 C CA . ASN C 1 119 ? 38.704 4.319 -2.871 1.00 22.95 111 ASN C CA 1
ATOM 6529 C C . ASN C 1 119 ? 38.254 4.924 -1.534 1.00 21.60 111 ASN C C 1
ATOM 6530 O O . ASN C 1 119 ? 39.061 5.108 -0.624 1.00 23.37 111 ASN C O 1
ATOM 6535 N N . VAL C 1 120 ? 36.969 5.244 -1.424 1.00 19.47 112 VAL C N 1
ATOM 6536 C CA . VAL C 1 120 ? 36.437 5.871 -0.215 1.00 19.13 112 VAL C CA 1
ATOM 6537 C C . VAL C 1 120 ? 36.467 4.915 0.986 1.00 32.90 112 VAL C C 1
ATOM 6538 O O . VAL C 1 120 ? 36.459 5.352 2.143 1.00 19.42 112 VAL C O 1
ATOM 6542 N N . ARG C 1 121 ? 36.510 3.611 0.710 1.00 30.64 113 ARG C N 1
ATOM 6543 C CA . ARG C 1 121 ? 36.512 2.599 1.769 1.00 29.61 113 ARG C CA 1
ATOM 6544 C C . ARG C 1 121 ? 37.867 2.503 2.461 1.00 27.86 113 ARG C C 1
ATOM 6545 O O . ARG C 1 121 ? 37.999 1.826 3.475 1.00 28.09 113 ARG C O 1
ATOM 6553 N N . PHE C 1 122 ? 38.869 3.181 1.903 1.00 27.40 114 PHE C N 1
ATOM 6554 C CA . PHE C 1 122 ? 40.165 3.358 2.561 1.00 27.12 114 PHE C CA 1
ATOM 6555 C C . PHE C 1 122 ? 40.082 4.378 3.706 1.00 26.23 114 PHE C C 1
ATOM 6556 O O . PHE C 1 122 ? 40.996 4.481 4.524 1.00 27.20 114 PHE C O 1
ATOM 6564 N N . ASN C 1 123 ? 38.995 5.137 3.767 1.00 24.89 115 ASN C N 1
ATOM 6565 C CA . ASN C 1 123 ? 38.919 6.237 4.730 1.00 27.20 115 ASN C CA 1
ATOM 6566 C C . ASN C 1 123 ? 38.170 5.869 6.000 1.00 28.63 115 ASN C C 1
ATOM 6567 O O . ASN C 1 123 ? 36.990 5.533 5.954 1.00 30.02 115 ASN C O 1
ATOM 6572 N N . PRO C 1 124 ? 38.864 5.932 7.145 1.00 29.93 116 PRO C N 1
ATOM 6573 C CA . PRO C 1 124 ? 38.259 5.651 8.450 1.00 31.15 116 PRO C CA 1
ATOM 6574 C C . PRO C 1 124 ? 37.019 6.501 8.698 1.00 31.63 116 PRO C C 1
ATOM 6575 O O . PRO C 1 124 ? 37.051 7.718 8.513 1.00 31.81 116 PRO C O 1
ATOM 6579 N N . GLY C 1 125 ? 35.927 5.846 9.077 1.00 31.33 117 GLY C N 1
ATOM 6580 C CA . GLY C 1 125 ? 34.675 6.530 9.335 1.00 31.43 117 GLY C CA 1
ATOM 6581 C C . GLY C 1 125 ? 33.707 6.492 8.168 1.00 30.65 117 GLY C C 1
ATOM 6582 O O . GLY C 1 125 ? 32.584 6.975 8.276 1.00 31.32 117 GLY C O 1
ATOM 6583 N N . GLU C 1 126 ? 34.142 5.927 7.047 1.00 30.44 118 GLU C N 1
ATOM 6584 C CA . GLU C 1 126 ? 33.307 5.880 5.849 1.00 30.52 118 GLU C CA 1
ATOM 6585 C C . GLU C 1 126 ? 32.051 5.042 6.043 1.00 31.89 118 GLU C C 1
ATOM 6586 O O . GLU C 1 126 ? 30.939 5.514 5.794 1.00 33.19 118 GLU C O 1
ATOM 6592 N N . LYS C 1 127 ? 32.229 3.806 6.502 1.00 31.09 119 LYS C N 1
ATOM 6593 C CA . LYS C 1 127 ? 31.111 2.879 6.659 1.00 30.03 119 LYS C CA 1
ATOM 6594 C C . LYS C 1 127 ? 30.131 3.374 7.715 1.00 31.06 119 LYS C C 1
ATOM 6595 O O . LYS C 1 127 ? 28.927 3.142 7.609 1.00 31.19 119 LYS C O 1
ATOM 6597 N N . LYS C 1 128 ? 30.651 4.072 8.722 1.00 32.11 120 LYS C N 1
ATOM 6598 C CA . LYS C 1 128 ? 29.834 4.531 9.844 1.00 33.10 120 LYS C CA 1
ATOM 6599 C C . LYS C 1 128 ? 29.261 5.941 9.639 1.00 31.97 120 LYS C C 1
ATOM 6600 O O . LYS C 1 128 ? 28.635 6.504 10.541 1.00 32.15 120 LYS C O 1
ATOM 6606 N N . ASN C 1 129 ? 29.473 6.493 8.448 1.00 30.57 121 ASN C N 1
ATOM 6607 C CA . ASN C 1 129 ? 28.983 7.824 8.087 1.00 29.24 121 ASN C CA 1
ATOM 6608 C C . ASN C 1 129 ? 29.475 8.890 9.075 1.00 30.79 121 ASN C C 1
ATOM 6609 O O . ASN C 1 129 ? 28.687 9.667 9.613 1.00 32.31 121 ASN C O 1
ATOM 6614 N N . ASN C 1 130 ? 30.777 8.897 9.333 1.00 30.42 122 ASN C N 1
ATOM 6615 C CA . ASN C 1 130 ? 31.366 9.841 10.274 1.00 32.66 122 ASN C CA 1
ATOM 6616 C C . ASN C 1 130 ? 31.149 11.263 9.751 1.00 31.63 122 ASN C C 1
ATOM 6617 O O . ASN C 1 130 ? 31.496 11.570 8.614 1.00 29.86 122 ASN C O 1
ATOM 6622 N N . PRO C 1 131 ? 30.546 12.128 10.584 1.00 33.50 123 PRO C N 1
ATOM 6623 C CA . PRO C 1 131 ? 30.262 13.521 10.217 1.00 33.58 123 PRO C CA 1
ATOM 6624 C C . PRO C 1 131 ? 31.514 14.290 9.810 1.00 31.90 123 PRO C C 1
ATOM 6625 O O . PRO C 1 131 ? 31.507 14.979 8.793 1.00 30.99 123 PRO C O 1
ATOM 6629 N N . GLU C 1 132 ? 32.577 14.158 10.593 1.00 32.43 124 GLU C N 1
ATOM 6630 C CA . GLU C 1 132 ? 33.824 14.853 10.312 1.00 32.80 124 GLU C CA 1
ATOM 6631 C C . GLU C 1 132 ? 34.352 14.468 8.934 1.00 31.57 124 GLU C C 1
ATOM 6632 O O . GLU C 1 132 ? 34.858 15.314 8.197 1.00 32.23 124 GLU C O 1
ATOM 6638 N N . LEU C 1 133 ? 34.219 13.193 8.578 1.00 29.37 125 LEU C N 1
ATOM 6639 C CA . LEU C 1 133 ? 34.685 12.732 7.273 1.00 27.72 125 LEU C CA 1
ATOM 6640 C C . LEU C 1 133 ? 33.765 13.243 6.171 1.00 27.94 125 LEU C C 1
ATOM 6641 O O . LEU C 1 133 ? 34.225 13.680 5.117 1.00 22.84 125 LEU C O 1
ATOM 6646 N N . ALA C 1 134 ? 32.464 13.188 6.431 1.00 27.70 126 ALA C N 1
ATOM 6647 C CA . ALA C 1 134 ? 31.469 13.680 5.486 1.00 28.10 126 ALA C CA 1
ATOM 6648 C C . ALA C 1 134 ? 31.668 15.176 5.258 1.00 29.15 126 ALA C C 1
ATOM 6649 O O . ALA C 1 134 ? 31.460 15.676 4.156 1.00 29.08 126 ALA C O 1
ATOM 6651 N N . GLN C 1 135 ? 32.079 15.880 6.308 1.00 30.45 127 GLN C N 1
ATOM 6652 C CA . GLN C 1 135 ? 32.307 17.316 6.225 1.00 32.93 127 GLN C CA 1
ATOM 6653 C C . GLN C 1 135 ? 33.496 17.606 5.307 1.00 33.05 127 GLN C C 1
ATOM 6654 O O . GLN C 1 135 ? 33.487 18.565 4.534 1.00 34.15 127 GLN C O 1
ATOM 6660 N N . LYS C 1 136 ? 34.509 16.753 5.382 1.00 31.69 128 LYS C N 1
ATOM 6661 C CA . LYS C 1 136 ? 35.693 16.873 4.538 1.00 30.86 128 LYS C CA 1
ATOM 6662 C C . LYS C 1 136 ? 35.358 16.665 3.059 1.00 29.82 128 LYS C C 1
ATOM 6663 O O . LYS C 1 136 ? 35.906 17.338 2.186 1.00 29.85 128 LYS C O 1
ATOM 6669 N N . TYR C 1 137 ? 34.469 15.716 2.787 1.00 28.61 129 TYR C N 1
ATOM 6670 C CA . TYR C 1 137 ? 33.975 15.489 1.434 1.00 28.55 129 TYR C CA 1
ATOM 6671 C C . TYR C 1 137 ? 33.284 16.739 0.884 1.00 27.81 129 TYR C C 1
ATOM 6672 O O . TYR C 1 137 ? 33.594 17.214 -0.208 1.00 28.64 129 TYR C O 1
ATOM 6681 N N . ALA C 1 138 ? 32.342 17.264 1.657 1.00 26.05 130 ALA C N 1
ATOM 6682 C CA . ALA C 1 138 ? 31.512 18.379 1.220 1.00 25.25 130 ALA C CA 1
ATOM 6683 C C . ALA C 1 138 ? 32.322 19.647 0.908 1.00 30.38 130 ALA C C 1
ATOM 6684 O O . ALA C 1 138 ? 31.960 20.412 0.017 1.00 26.55 130 ALA C O 1
ATOM 6686 N N . ALA C 1 139 ? 33.418 19.856 1.634 1.00 28.47 131 ALA C N 1
ATOM 6687 C CA . ALA C 1 139 ? 34.235 21.053 1.456 1.00 28.26 131 ALA C CA 1
ATOM 6688 C C . ALA C 1 139 ? 34.980 21.023 0.126 1.00 27.98 131 ALA C C 1
ATOM 6689 O O . ALA C 1 139 ? 35.477 22.053 -0.336 1.00 28.31 131 ALA C O 1
ATOM 6691 N N . LEU C 1 140 ? 35.044 19.847 -0.490 1.00 26.41 132 LEU C N 1
ATOM 6692 C CA . LEU C 1 140 ? 35.756 19.673 -1.753 1.00 25.35 132 LEU C CA 1
ATOM 6693 C C . LEU C 1 140 ? 34.968 20.211 -2.938 1.00 26.43 132 LEU C C 1
ATOM 6694 O O . LEU C 1 140 ? 35.518 20.380 -4.023 1.00 27.39 132 LEU C O 1
ATOM 6699 N N . CYS C 1 141 ? 33.676 20.451 -2.748 1.00 26.31 133 CYS C N 1
ATOM 6700 C CA . CYS C 1 141 ? 32.820 20.753 -3.885 1.00 31.04 133 CYS C CA 1
ATOM 6701 C C . CYS C 1 141 ? 31.912 21.946 -3.674 1.00 31.24 133 CYS C C 1
ATOM 6702 O O . CYS C 1 141 ? 31.743 22.432 -2.559 1.00 31.56 133 CYS C O 1
ATOM 6705 N N . ASP C 1 142 ? 31.335 22.403 -4.779 1.00 32.12 134 ASP C N 1
ATOM 6706 C CA . ASP C 1 142 ? 30.232 23.351 -4.760 1.00 32.91 134 ASP C CA 1
ATOM 6707 C C . ASP C 1 142 ? 28.916 22.574 -4.887 1.00 33.78 134 ASP C C 1
ATOM 6708 O O . ASP C 1 142 ? 27.877 22.976 -4.359 1.00 34.91 134 ASP C O 1
ATOM 6713 N N . VAL C 1 143 ? 28.979 21.449 -5.595 1.00 32.45 135 VAL C N 1
ATOM 6714 C CA . VAL C 1 143 ? 27.811 20.609 -5.835 1.00 32.65 135 VAL C CA 1
ATOM 6715 C C . VAL C 1 143 ? 28.153 19.149 -5.616 1.00 31.23 135 VAL C C 1
ATOM 6716 O O . VAL C 1 143 ? 29.138 18.654 -6.162 1.00 30.45 135 VAL C O 1
ATOM 6720 N N . PHE C 1 144 ? 27.349 18.463 -4.806 1.00 31.01 136 PHE C N 1
ATOM 6721 C CA . PHE C 1 144 ? 27.465 17.016 -4.692 1.00 28.88 136 PHE C CA 1
ATOM 6722 C C . PHE C 1 144 ? 26.444 16.334 -5.604 1.00 29.46 136 PHE C C 1
ATOM 6723 O O . PHE C 1 144 ? 25.269 16.720 -5.635 1.00 30.71 136 PHE C O 1
ATOM 6731 N N . VAL C 1 145 ? 26.897 15.322 -6.338 1.00 27.04 137 VAL C N 1
ATOM 6732 C CA . VAL C 1 145 ? 26.042 14.597 -7.266 1.00 26.40 137 VAL C CA 1
ATOM 6733 C C . VAL C 1 145 ? 26.046 13.107 -6.921 1.00 26.01 137 VAL C C 1
ATOM 6734 O O . VAL C 1 145 ? 27.081 12.445 -7.009 1.00 24.26 137 VAL C O 1
ATOM 6738 N N . MET C 1 146 ? 24.893 12.592 -6.502 1.00 25.76 138 MET C N 1
ATOM 6739 C CA . MET C 1 146 ? 24.752 11.169 -6.186 1.00 26.87 138 MET C CA 1
ATOM 6740 C C . MET C 1 146 ? 24.276 10.403 -7.420 1.00 26.54 138 MET C C 1
ATOM 6741 O O . MET C 1 146 ? 23.138 10.562 -7.855 1.00 28.19 138 MET C O 1
ATOM 6746 N N . ASP C 1 147 ? 25.139 9.566 -7.983 1.00 25.39 139 ASP C N 1
ATOM 6747 C CA . ASP C 1 147 ? 24.804 8.898 -9.234 1.00 26.94 139 ASP C CA 1
ATOM 6748 C C . ASP C 1 147 ? 24.891 7.380 -9.096 1.00 27.06 139 ASP C C 1
ATOM 6749 O O . ASP C 1 147 ? 24.961 6.666 -10.096 1.00 27.12 139 ASP C O 1
ATOM 6754 N N . ALA C 1 148 ? 24.857 6.886 -7.861 1.00 27.60 140 ALA C N 1
ATOM 6755 C CA . ALA C 1 148 ? 25.026 5.450 -7.625 1.00 27.67 140 ALA C CA 1
ATOM 6756 C C . ALA C 1 148 ? 23.896 4.844 -6.796 1.00 28.82 140 ALA C C 1
ATOM 6757 O O . ALA C 1 148 ? 24.040 4.650 -5.589 1.00 28.62 140 ALA C O 1
ATOM 6759 N N . PHE C 1 149 ? 22.794 4.508 -7.461 1.00 30.51 141 PHE C N 1
ATOM 6760 C CA . PHE C 1 149 ? 21.609 3.982 -6.791 1.00 32.50 141 PHE C CA 1
ATOM 6761 C C . PHE C 1 149 ? 21.873 2.663 -6.059 1.00 31.97 141 PHE C C 1
ATOM 6762 O O . PHE C 1 149 ? 21.279 2.402 -5.018 1.00 32.38 141 PHE C O 1
ATOM 6770 N N . GLY C 1 150 ? 22.762 1.839 -6.604 1.00 32.28 142 GLY C N 1
ATOM 6771 C CA . GLY C 1 150 ? 23.075 0.543 -6.019 1.00 33.34 142 GLY C CA 1
ATOM 6772 C C . GLY C 1 150 ? 23.687 0.602 -4.632 1.00 34.77 142 GLY C C 1
ATOM 6773 O O . GLY C 1 150 ? 23.736 -0.399 -3.912 1.00 34.70 142 GLY C O 1
ATOM 6774 N N . THR C 1 151 ? 24.150 1.787 -4.253 1.00 36.19 143 THR C N 1
ATOM 6775 C CA . THR C 1 151 ? 24.723 2.016 -2.930 1.00 35.98 143 THR C CA 1
ATOM 6776 C C . THR C 1 151 ? 23.874 2.995 -2.126 1.00 36.15 143 THR C C 1
ATOM 6777 O O . THR C 1 151 ? 24.246 3.403 -1.025 1.00 37.50 143 THR C O 1
ATOM 6781 N N . ALA C 1 152 ? 22.719 3.352 -2.677 1.00 34.21 144 ALA C N 1
ATOM 6782 C CA . ALA C 1 152 ? 21.876 4.382 -2.082 1.00 34.77 144 ALA C CA 1
ATOM 6783 C C . ALA C 1 152 ? 21.152 3.912 -0.827 1.00 34.19 144 ALA C C 1
ATOM 6784 O O . ALA C 1 152 ? 20.628 4.728 -0.071 1.00 34.55 144 ALA C O 1
ATOM 6786 N N . HIS C 1 153 ? 21.118 2.604 -0.600 1.00 33.79 145 HIS C N 1
ATOM 6787 C CA . HIS C 1 153 ? 20.357 2.069 0.525 1.00 34.79 145 HIS C CA 1
ATOM 6788 C C . HIS C 1 153 ? 21.130 2.041 1.836 1.00 34.37 145 HIS C C 1
ATOM 6789 O O . HIS C 1 153 ? 20.569 1.709 2.877 1.00 35.81 145 HIS C O 1
ATOM 6796 N N . ARG C 1 154 ? 22.404 2.409 1.802 1.00 34.99 146 ARG C N 1
ATOM 6797 C CA . ARG C 1 154 ? 23.196 2.439 3.030 1.00 36.96 146 ARG C CA 1
ATOM 6798 C C . ARG C 1 154 ? 23.751 3.829 3.316 1.00 35.66 146 ARG C C 1
ATOM 6799 O O . ARG C 1 154 ? 24.327 4.471 2.437 1.00 34.33 146 ARG C O 1
ATOM 6807 N N . ALA C 1 155 ? 23.576 4.277 4.556 1.00 35.48 147 ALA C N 1
ATOM 6808 C CA . ALA C 1 155 ? 24.048 5.589 4.986 1.00 35.42 147 ALA C CA 1
ATOM 6809 C C . ALA C 1 155 ? 25.549 5.579 5.245 1.00 34.94 147 ALA C C 1
ATOM 6810 O O . ALA C 1 155 ? 26.004 5.078 6.269 1.00 36.77 147 ALA C O 1
ATOM 6812 N N . GLU C 1 156 ? 26.311 6.133 4.307 1.00 32.74 148 GLU C N 1
ATOM 6813 C CA . GLU C 1 156 ? 27.760 6.184 4.427 1.00 31.88 148 GLU C CA 1
ATOM 6814 C C . GLU C 1 156 ? 28.253 7.592 4.128 1.00 31.50 148 GLU C C 1
ATOM 6815 O O . GLU C 1 156 ? 27.520 8.398 3.558 1.00 33.44 148 GLU C O 1
ATOM 6821 N N . ALA C 1 157 ? 29.497 7.880 4.495 1.00 29.57 149 ALA C N 1
ATOM 6822 C CA . ALA C 1 157 ? 30.034 9.235 4.394 1.00 28.80 149 ALA C CA 1
ATOM 6823 C C . ALA C 1 157 ? 29.988 9.768 2.961 1.00 27.13 149 ALA C C 1
ATOM 6824 O O . ALA C 1 157 ? 29.701 10.944 2.749 1.00 26.14 149 ALA C O 1
ATOM 6826 N N . SER C 1 158 ? 30.251 8.903 1.984 1.00 25.07 150 SER C N 1
ATOM 6827 C CA . SER C 1 158 ? 30.293 9.328 0.588 1.00 24.44 150 SER C CA 1
ATOM 6828 C C . SER C 1 158 ? 28.939 9.227 -0.115 1.00 22.79 150 SER C C 1
ATOM 6829 O O . SER C 1 158 ? 28.827 9.584 -1.281 1.00 22.10 150 SER C O 1
ATOM 6832 N N . THR C 1 159 ? 27.915 8.742 0.581 1.00 23.63 151 THR C N 1
ATOM 6833 C CA . THR C 1 159 ? 26.604 8.562 -0.045 1.00 23.94 151 THR C CA 1
ATOM 6834 C C . THR C 1 159 ? 25.485 9.348 0.633 1.00 23.78 151 THR C C 1
ATOM 6835 O O . THR C 1 159 ? 24.460 9.633 0.010 1.00 24.29 151 THR C O 1
ATOM 6839 N N . GLU C 1 160 ? 25.670 9.693 1.904 1.00 24.05 152 GLU C N 1
ATOM 6840 C CA . GLU C 1 160 ? 24.611 10.353 2.662 1.00 26.01 152 GLU C CA 1
ATOM 6841 C C . GLU C 1 160 ? 25.107 11.620 3.351 1.00 29.28 152 GLU C C 1
ATOM 6842 O O . GLU C 1 160 ? 24.544 12.698 3.160 1.00 32.38 152 GLU C O 1
ATOM 6848 N N . GLY C 1 161 ? 26.148 11.480 4.169 1.00 28.71 153 GLY C N 1
ATOM 6849 C CA . GLY C 1 161 ? 26.677 12.593 4.935 1.00 27.75 153 GLY C CA 1
ATOM 6850 C C . GLY C 1 161 ? 27.137 13.742 4.057 1.00 27.74 153 GLY C C 1
ATOM 6851 O O . GLY C 1 161 ? 26.838 14.908 4.333 1.00 27.33 153 GLY C O 1
ATOM 6852 N N . VAL C 1 162 ? 27.832 13.405 2.975 1.00 25.96 154 VAL C N 1
ATOM 6853 C CA . VAL C 1 162 ? 28.358 14.408 2.063 1.00 26.93 154 VAL C CA 1
ATOM 6854 C C . VAL C 1 162 ? 27.217 15.222 1.442 1.00 27.55 154 VAL C C 1
ATOM 6855 O O . VAL C 1 162 ? 27.366 16.417 1.189 1.00 27.54 154 VAL C O 1
ATOM 6859 N N . ALA C 1 163 ? 26.078 14.578 1.215 1.00 28.18 155 ALA C N 1
ATOM 6860 C CA . ALA C 1 163 ? 24.911 15.253 0.655 1.00 30.94 155 ALA C CA 1
ATOM 6861 C C . ALA C 1 163 ? 24.276 16.223 1.651 1.00 34.32 155 ALA C C 1
ATOM 6862 O O . ALA C 1 163 ? 23.625 17.185 1.256 1.00 35.28 155 ALA C O 1
ATOM 6864 N N . ARG C 1 164 ? 24.415 15.935 2.940 1.00 36.31 156 ARG C N 1
ATOM 6865 C CA . ARG C 1 164 ? 23.846 16.794 3.974 1.00 38.62 156 ARG C CA 1
ATOM 6866 C C . ARG C 1 164 ? 24.627 18.093 4.148 1.00 38.33 156 ARG C C 1
ATOM 6867 O O . ARG C 1 164 ? 24.051 19.126 4.489 1.00 39.93 156 ARG C O 1
ATOM 6875 N N . PHE C 1 165 ? 25.932 18.048 3.897 1.00 36.44 157 PHE C N 1
ATOM 6876 C CA . PHE C 1 165 ? 26.787 19.194 4.187 1.00 37.10 157 PHE C CA 1
ATOM 6877 C C . PHE C 1 165 ? 27.233 19.933 2.927 1.00 35.82 157 PHE C C 1
ATOM 6878 O O . PHE C 1 165 ? 27.776 21.034 3.008 1.00 34.82 157 PHE C O 1
ATOM 6886 N N . ALA C 1 166 ? 27.021 19.325 1.765 1.00 34.69 158 ALA C N 1
ATOM 6887 C CA . ALA C 1 166 ? 27.368 19.986 0.513 1.00 34.41 158 ALA C CA 1
ATOM 6888 C C . ALA C 1 166 ? 26.485 21.217 0.318 1.00 35.13 158 ALA C C 1
ATOM 6889 O O . ALA C 1 166 ? 25.342 21.240 0.781 1.00 36.56 158 ALA C O 1
ATOM 6891 N N . PRO C 1 167 ? 27.018 22.249 -0.356 1.00 33.71 159 PRO C N 1
ATOM 6892 C CA . PRO C 1 167 ? 26.250 23.468 -0.643 1.00 35.01 159 PRO C CA 1
ATOM 6893 C C . PRO C 1 167 ? 24.987 23.147 -1.428 1.00 37.83 159 PRO C C 1
ATOM 6894 O O . PRO C 1 167 ? 23.899 23.637 -1.114 1.00 39.91 159 PRO C O 1
ATOM 6898 N N . VAL C 1 168 ? 25.151 22.327 -2.461 1.00 36.38 160 VAL C N 1
ATOM 6899 C CA . VAL C 1 168 ? 24.033 21.845 -3.251 1.00 35.87 160 VAL C CA 1
ATOM 6900 C C . VAL C 1 168 ? 24.175 20.328 -3.375 1.00 35.71 160 VAL C C 1
ATOM 6901 O O . VAL C 1 168 ? 25.264 19.818 -3.658 1.00 34.49 160 VAL C O 1
ATOM 6905 N N . ALA C 1 169 ? 23.086 19.605 -3.136 1.00 35.42 161 ALA C N 1
ATOM 6906 C CA . ALA C 1 169 ? 23.093 18.158 -3.303 1.00 34.20 161 ALA C CA 1
ATOM 6907 C C . ALA C 1 169 ? 22.061 17.768 -4.349 1.00 35.18 161 ALA C C 1
ATOM 6908 O O . ALA C 1 169 ? 20.884 18.112 -4.227 1.00 31.77 161 ALA C O 1
ATOM 6910 N N . ALA C 1 170 ? 22.500 17.043 -5.372 1.00 29.81 162 ALA C N 1
ATOM 6911 C CA . ALA C 1 170 ? 21.607 16.663 -6.460 1.00 36.57 162 ALA C CA 1
ATOM 6912 C C . ALA C 1 170 ? 21.817 15.213 -6.901 1.00 29.22 162 ALA C C 1
ATOM 6913 O O . ALA C 1 170 ? 22.809 14.579 -6.552 1.00 31.18 162 ALA C O 1
ATOM 6915 N N . ALA C 1 171 ? 20.872 14.704 -7.680 1.00 30.96 163 ALA C N 1
ATOM 6916 C CA . ALA C 1 171 ? 20.962 13.362 -8.240 1.00 30.63 163 ALA C CA 1
ATOM 6917 C C . ALA C 1 171 ? 21.545 13.403 -9.649 1.00 31.27 163 ALA C C 1
ATOM 6918 O O . ALA C 1 171 ? 21.215 14.289 -10.437 1.00 32.95 163 ALA C O 1
ATOM 6920 N N . GLY C 1 172 ? 22.416 12.452 -9.967 1.00 29.07 164 GLY C N 1
ATOM 6921 C CA . GLY C 1 172 ? 22.944 12.356 -11.315 1.00 29.92 164 GLY C CA 1
ATOM 6922 C C . GLY C 1 172 ? 21.908 11.746 -12.238 1.00 32.68 164 GLY C C 1
ATOM 6923 O O . GLY C 1 172 ? 20.861 11.297 -11.779 1.00 34.70 164 GLY C O 1
ATOM 6924 N N . PRO C 1 173 ? 22.191 11.728 -13.547 1.00 33.61 165 PRO C N 1
ATOM 6925 C CA . PRO C 1 173 ? 21.252 11.183 -14.530 1.00 34.55 165 PRO C CA 1
ATOM 6926 C C . PRO C 1 173 ? 20.896 9.709 -14.296 1.00 34.07 165 PRO C C 1
ATOM 6927 O O . PRO C 1 173 ? 19.759 9.320 -14.566 1.00 34.87 165 PRO C O 1
ATOM 6931 N N . LEU C 1 174 ? 21.840 8.907 -13.809 1.00 32.16 166 LEU C N 1
ATOM 6932 C CA . LEU C 1 174 ? 21.561 7.492 -13.568 1.00 31.71 166 LEU C CA 1
ATOM 6933 C C . LEU C 1 174 ? 20.577 7.318 -12.419 1.00 31.35 166 LEU C C 1
ATOM 6934 O O . LEU C 1 174 ? 19.580 6.606 -12.551 1.00 32.03 166 LEU C O 1
ATOM 6939 N N . LEU C 1 175 ? 20.857 7.973 -11.296 1.00 29.97 167 LEU C N 1
ATOM 6940 C CA . LEU C 1 175 ? 20.005 7.862 -10.123 1.00 29.50 167 LEU C CA 1
ATOM 6941 C C . LEU C 1 175 ? 18.611 8.389 -10.408 1.00 32.07 167 LEU C C 1
ATOM 6942 O O . LEU C 1 175 ? 17.614 7.741 -10.074 1.00 32.54 167 LEU C O 1
ATOM 6947 N N . ALA C 1 176 ? 18.549 9.553 -11.052 1.00 32.72 168 ALA C N 1
ATOM 6948 C CA . ALA C 1 176 ? 17.274 10.186 -11.363 1.00 33.06 168 ALA C CA 1
ATOM 6949 C C . ALA C 1 176 ? 16.427 9.292 -12.272 1.00 34.25 168 ALA C C 1
ATOM 6950 O O . ALA C 1 176 ? 15.222 9.145 -12.064 1.00 36.15 168 ALA C O 1
ATOM 6952 N N . ALA C 1 177 ? 17.059 8.695 -13.275 1.00 33.90 169 ALA C N 1
ATOM 6953 C CA . ALA C 1 177 ? 16.347 7.822 -14.198 1.00 36.65 169 ALA C CA 1
ATOM 6954 C C . ALA C 1 177 ? 15.826 6.586 -13.465 1.00 37.57 169 ALA C C 1
ATOM 6955 O O . ALA C 1 177 ? 14.727 6.114 -13.739 1.00 39.50 169 ALA C O 1
ATOM 6957 N N . GLU C 1 178 ? 16.621 6.079 -12.528 1.00 36.37 170 GLU C N 1
ATOM 6958 C CA . GLU C 1 178 ? 16.243 4.917 -11.727 1.00 34.04 170 GLU C CA 1
ATOM 6959 C C . GLU C 1 178 ? 15.069 5.258 -10.814 1.00 32.64 170 GLU C C 1
ATOM 6960 O O . GLU C 1 178 ? 14.106 4.498 -10.714 1.00 31.54 170 GLU C O 1
ATOM 6966 N N . LEU C 1 179 ? 15.154 6.411 -10.156 1.00 32.71 171 LEU C N 1
ATOM 6967 C CA . LEU C 1 179 ? 14.105 6.854 -9.248 1.00 33.26 171 LEU C CA 1
ATOM 6968 C C . LEU C 1 179 ? 12.809 7.137 -9.993 1.00 35.53 171 LEU C C 1
ATOM 6969 O O . LEU C 1 179 ? 11.725 6.805 -9.508 1.00 36.90 171 LEU C O 1
ATOM 6974 N N . ASP C 1 180 ? 12.924 7.750 -11.169 1.00 35.82 172 ASP C N 1
ATOM 6975 C CA . ASP C 1 180 ? 11.757 8.038 -11.995 1.00 37.84 172 ASP C CA 1
ATOM 6976 C C . ASP C 1 180 ? 11.065 6.733 -12.414 1.00 39.19 172 ASP C C 1
ATOM 6977 O O . ASP C 1 180 ? 9.838 6.623 -12.368 1.00 41.42 172 ASP C O 1
ATOM 6982 N N . ALA C 1 181 ? 11.857 5.744 -12.816 1.00 37.24 173 ALA C N 1
ATOM 6983 C CA . ALA C 1 181 ? 11.309 4.471 -13.265 1.00 37.18 173 ALA C CA 1
ATOM 6984 C C . ALA C 1 181 ? 10.620 3.742 -12.115 1.00 35.68 173 ALA C C 1
ATOM 6985 O O . ALA C 1 181 ? 9.506 3.247 -12.265 1.00 36.85 173 ALA C O 1
ATOM 6987 N N . LEU C 1 182 ? 11.278 3.701 -10.962 1.00 33.52 174 LEU C N 1
ATOM 6988 C CA . LEU C 1 182 ? 10.733 3.020 -9.793 1.00 32.53 174 LEU C CA 1
ATOM 6989 C C . LEU C 1 182 ? 9.482 3.719 -9.278 1.00 33.67 174 LEU C C 1
ATOM 6990 O O . LEU C 1 182 ? 8.526 3.064 -8.861 1.00 33.40 174 LEU C O 1
ATOM 6995 N N . GLY C 1 183 ? 9.490 5.049 -9.308 1.00 34.93 175 GLY C N 1
ATOM 6996 C CA . GLY C 1 183 ? 8.309 5.811 -8.946 1.00 35.48 175 GLY C CA 1
ATOM 6997 C C . GLY C 1 183 ? 7.140 5.497 -9.863 1.00 37.37 175 GLY C C 1
ATOM 6998 O O . GLY C 1 183 ? 5.996 5.381 -9.422 1.00 37.60 175 GLY C O 1
ATOM 6999 N N . ARG C 1 184 ? 7.434 5.334 -11.147 1.00 39.21 176 ARG C N 1
ATOM 7000 C CA . ARG C 1 184 ? 6.399 5.101 -12.145 1.00 43.90 176 ARG C CA 1
ATOM 7001 C C . ARG C 1 184 ? 5.701 3.748 -11.943 1.00 45.44 176 ARG C C 1
ATOM 7002 O O . ARG C 1 184 ? 4.579 3.541 -12.411 1.00 47.50 176 ARG C O 1
ATOM 7010 N N . ALA C 1 185 ? 6.358 2.836 -11.232 1.00 44.44 177 ALA C N 1
ATOM 7011 C CA . ALA C 1 185 ? 5.800 1.508 -11.002 1.00 46.70 177 ALA C CA 1
ATOM 7012 C C . ALA C 1 185 ? 5.257 1.340 -9.583 1.00 47.90 177 ALA C C 1
ATOM 7013 O O . ALA C 1 185 ? 4.335 0.558 -9.360 1.00 47.92 177 ALA C O 1
ATOM 7015 N N . MET C 1 186 ? 5.825 2.070 -8.627 1.00 49.03 178 MET C N 1
ATOM 7016 C CA . MET C 1 186 ? 5.452 1.903 -7.223 1.00 50.16 178 MET C CA 1
ATOM 7017 C C . MET C 1 186 ? 4.486 2.993 -6.764 1.00 53.07 178 MET C C 1
ATOM 7018 O O . MET C 1 186 ? 3.532 2.724 -6.034 1.00 54.42 178 MET C O 1
ATOM 7023 N N . GLN C 1 187 ? 4.739 4.224 -7.196 1.00 54.10 179 GLN C N 1
ATOM 7024 C CA . GLN C 1 187 ? 3.919 5.362 -6.795 1.00 56.91 179 GLN C CA 1
ATOM 7025 C C . GLN C 1 187 ? 2.901 5.714 -7.881 1.00 57.67 179 GLN C C 1
ATOM 7026 O O . GLN C 1 187 ? 3.267 6.157 -8.971 1.00 58.94 179 GLN C O 1
ATOM 7032 N N . THR C 1 188 ? 1.623 5.531 -7.561 1.00 57.36 180 THR C N 1
ATOM 7033 C CA . THR C 1 188 ? 0.536 5.665 -8.531 1.00 59.30 180 THR C CA 1
ATOM 7034 C C . THR C 1 188 ? 0.846 4.954 -9.846 1.00 57.27 180 THR C C 1
ATOM 7035 O O . THR C 1 188 ? 1.089 5.603 -10.863 1.00 56.76 180 THR C O 1
ATOM 7039 N N . PRO C 1 189 ? 0.854 3.614 -9.825 1.00 56.85 181 PRO C N 1
ATOM 7040 C CA . PRO C 1 189 ? 1.066 2.862 -11.062 1.00 56.63 181 PRO C CA 1
ATOM 7041 C C . PRO C 1 189 ? -0.194 2.811 -11.912 1.00 57.31 181 PRO C C 1
ATOM 7042 O O . PRO C 1 189 ? -1.299 2.786 -11.373 1.00 44.13 181 PRO C O 1
ATOM 7046 N N . GLU C 1 190 ? -0.029 2.796 -13.229 1.00 58.45 182 GLU C N 1
ATOM 7047 C CA . GLU C 1 190 ? -1.170 2.697 -14.125 1.00 62.88 182 GLU C CA 1
ATOM 7048 C C . GLU C 1 190 ? -1.751 1.284 -14.110 1.00 64.89 182 GLU C C 1
ATOM 7049 O O . GLU C 1 190 ? -1.077 0.316 -14.469 1.00 64.16 182 GLU C O 1
ATOM 7055 N N . LYS C 1 191 ? -3.005 1.174 -13.683 1.00 62.80 183 LYS C N 1
ATOM 7056 C CA . LYS C 1 191 ? -3.689 -0.111 -13.634 1.00 60.14 183 LYS C CA 1
ATOM 7057 C C . LYS C 1 191 ? -4.010 -0.606 -15.048 1.00 58.11 183 LYS C C 1
ATOM 7058 O O . LYS C 1 191 ? -4.237 0.200 -15.945 1.00 59.42 183 LYS C O 1
ATOM 7060 N N . PRO C 1 192 ? -4.012 -1.936 -15.259 1.00 54.64 184 PRO C N 1
ATOM 7061 C CA . PRO C 1 192 ? -3.671 -2.978 -14.286 1.00 50.67 184 PRO C CA 1
ATOM 7062 C C . PRO C 1 192 ? -2.178 -3.067 -13.988 1.00 47.82 184 PRO C C 1
ATOM 7063 O O . PRO C 1 192 ? -1.342 -2.861 -14.867 1.00 47.09 184 PRO C O 1
ATOM 7067 N N . MET C 1 193 ? -1.867 -3.368 -12.733 1.00 46.71 185 MET C N 1
ATOM 7068 C CA . MET C 1 193 ? -0.497 -3.493 -12.264 1.00 44.44 185 MET C CA 1
ATOM 7069 C C . MET C 1 193 ? -0.214 -4.939 -11.895 1.00 41.86 185 MET C C 1
ATOM 7070 O O . MET C 1 193 ? -0.913 -5.524 -11.065 1.00 42.49 185 MET C O 1
ATOM 7075 N N . VAL C 1 194 ? 0.789 -5.526 -12.542 1.00 39.11 186 VAL C N 1
ATOM 7076 C CA . VAL C 1 194 ? 1.161 -6.909 -12.280 1.00 35.65 186 VAL C CA 1
ATOM 7077 C C . VAL C 1 194 ? 2.615 -6.970 -11.828 1.00 34.21 186 VAL C C 1
ATOM 7078 O O . VAL C 1 194 ? 3.483 -6.329 -12.423 1.00 33.61 186 VAL C O 1
ATOM 7082 N N . ALA C 1 195 ? 2.880 -7.717 -10.761 1.00 30.48 187 ALA C N 1
ATOM 7083 C CA . ALA C 1 195 ? 4.255 -7.974 -10.347 1.00 31.33 187 ALA C CA 1
ATOM 7084 C C . ALA C 1 195 ? 4.586 -9.469 -10.422 1.00 30.10 187 ALA C C 1
ATOM 7085 O O . ALA C 1 195 ? 3.721 -10.326 -10.206 1.00 30.00 187 ALA C O 1
ATOM 7087 N N . ILE C 1 196 ? 5.840 -9.763 -10.752 1.00 29.19 188 ILE C N 1
ATOM 7088 C CA . ILE C 1 196 ? 6.359 -11.124 -10.789 1.00 28.51 188 ILE C CA 1
ATOM 7089 C C . ILE C 1 196 ? 7.460 -11.238 -9.743 1.00 29.00 188 ILE C C 1
ATOM 7090 O O . ILE C 1 196 ? 8.477 -10.552 -9.835 1.00 28.98 188 ILE C O 1
ATOM 7095 N N . VAL C 1 197 ? 7.245 -12.068 -8.729 1.00 28.60 189 VAL C N 1
ATOM 7096 C CA . VAL C 1 197 ? 8.222 -12.220 -7.662 1.00 28.56 189 VAL C CA 1
ATOM 7097 C C . VAL C 1 197 ? 8.612 -13.679 -7.526 1.00 29.68 189 VAL C C 1
ATOM 7098 O O . VAL C 1 197 ? 7.781 -14.528 -7.202 1.00 29.92 189 VAL C O 1
ATOM 7102 N N . ALA C 1 198 ? 9.885 -13.965 -7.765 1.00 29.40 190 ALA C N 1
ATOM 7103 C CA . ALA C 1 198 ? 10.377 -15.329 -7.695 1.00 29.59 190 ALA C CA 1
ATOM 7104 C C . ALA C 1 198 ? 11.590 -15.419 -6.794 1.00 29.70 190 ALA C C 1
ATOM 7105 O O . ALA C 1 198 ? 12.266 -14.425 -6.545 1.00 28.64 190 ALA C O 1
ATOM 7107 N N . GLY C 1 199 ? 11.864 -16.626 -6.319 1.00 30.87 191 GLY C N 1
ATOM 7108 C CA . GLY C 1 199 ? 12.983 -16.865 -5.432 1.00 30.31 191 GLY C CA 1
ATOM 7109 C C . GLY C 1 199 ? 12.872 -18.223 -4.772 1.00 30.41 191 GLY C C 1
ATOM 7110 O O . GLY C 1 199 ? 11.845 -18.894 -4.877 1.00 29.24 191 GLY C O 1
ATOM 7111 N N . SER C 1 200 ? 13.935 -18.624 -4.086 1.00 31.07 192 SER C N 1
ATOM 7112 C CA A SER C 1 200 ? 13.990 -19.911 -3.404 0.52 31.68 192 SER C CA 1
ATOM 7113 C CA B SER C 1 200 ? 13.959 -19.924 -3.430 0.48 31.67 192 SER C CA 1
ATOM 7114 C C . SER C 1 200 ? 13.105 -19.930 -2.165 1.00 31.98 192 SER C C 1
ATOM 7115 O O . SER C 1 200 ? 12.600 -20.974 -1.767 1.00 31.53 192 SER C O 1
ATOM 7120 N N . LYS C 1 201 ? 12.933 -18.768 -1.540 1.00 32.87 193 LYS C N 1
ATOM 7121 C CA . LYS C 1 201 ? 12.178 -18.707 -0.292 1.00 35.05 193 LYS C CA 1
ATOM 7122 C C . LYS C 1 201 ? 11.241 -17.505 -0.205 1.00 35.84 193 LYS C C 1
ATOM 7123 O O . LYS C 1 201 ? 11.538 -16.431 -0.729 1.00 35.65 193 LYS C O 1
ATOM 7129 N N . VAL C 1 202 ? 10.109 -17.696 0.469 1.00 36.01 194 VAL C N 1
ATOM 7130 C CA . VAL C 1 202 ? 9.182 -16.607 0.737 1.00 37.03 194 VAL C CA 1
ATOM 7131 C C . VAL C 1 202 ? 9.797 -15.624 1.723 1.00 38.96 194 VAL C C 1
ATOM 7132 O O . VAL C 1 202 ? 9.722 -14.411 1.532 1.00 39.01 194 VAL C O 1
ATOM 7136 N N . SER C 1 203 ? 10.434 -16.164 2.759 1.00 39.72 195 SER C N 1
ATOM 7137 C CA . SER C 1 203 ? 10.997 -15.361 3.845 1.00 39.83 195 SER C CA 1
ATOM 7138 C C . SER C 1 203 ? 11.965 -14.294 3.338 1.00 37.98 195 SER C C 1
ATOM 7139 O O . SER C 1 203 ? 11.958 -13.162 3.822 1.00 38.63 195 SER C O 1
ATOM 7142 N N . THR C 1 204 ? 12.788 -14.665 2.362 1.00 36.42 196 THR C N 1
ATOM 7143 C CA . THR C 1 204 ? 13.798 -13.769 1.816 1.00 35.75 196 THR C CA 1
ATOM 7144 C C . THR C 1 204 ? 13.176 -12.563 1.112 1.00 35.15 196 THR C C 1
ATOM 7145 O O . THR C 1 204 ? 13.723 -11.464 1.153 1.00 36.52 196 THR C O 1
ATOM 7149 N N . LYS C 1 205 ? 12.019 -12.766 0.491 1.00 32.88 197 LYS C N 1
ATOM 7150 C CA . LYS C 1 205 ? 11.344 -11.689 -0.215 1.00 31.34 197 LYS C CA 1
ATOM 7151 C C . LYS C 1 205 ? 9.989 -11.381 0.408 1.00 31.62 197 LYS C C 1
ATOM 7152 O O . LYS C 1 205 ? 9.081 -10.889 -0.264 1.00 32.24 197 LYS C O 1
ATOM 7158 N N . LEU C 1 206 ? 9.877 -11.642 1.706 1.00 31.46 198 LEU C N 1
ATOM 7159 C CA . LEU C 1 206 ? 8.630 -11.445 2.441 1.00 32.25 198 LEU C CA 1
ATOM 7160 C C . LEU C 1 206 ? 8.176 -9.984 2.452 1.00 32.87 198 LEU C C 1
ATOM 7161 O O . LEU C 1 206 ? 6.987 -9.693 2.288 1.00 33.81 198 LEU C O 1
ATOM 7166 N N . ASP C 1 207 ? 9.117 -9.073 2.677 1.00 31.99 199 ASP C N 1
ATOM 7167 C CA . ASP C 1 207 ? 8.811 -7.646 2.668 1.00 33.66 199 ASP C CA 1
ATOM 7168 C C . ASP C 1 207 ? 8.415 -7.194 1.262 1.00 32.13 199 ASP C C 1
ATOM 7169 O O . ASP C 1 207 ? 7.556 -6.324 1.100 1.00 33.32 199 ASP C O 1
ATOM 7174 N N . VAL C 1 208 ? 9.075 -7.760 0.253 1.00 29.28 200 VAL C N 1
ATOM 7175 C CA . VAL C 1 208 ? 8.739 -7.479 -1.141 1.00 28.27 200 VAL C CA 1
ATOM 7176 C C . VAL C 1 208 ? 7.306 -7.898 -1.429 1.00 29.90 200 VAL C C 1
ATOM 7177 O O . VAL C 1 208 ? 6.531 -7.137 -2.012 1.00 31.37 200 VAL C O 1
ATOM 7181 N N . LEU C 1 209 ? 6.960 -9.110 -1.008 1.00 30.24 201 LEU C N 1
ATOM 7182 C CA . LEU C 1 209 ? 5.624 -9.656 -1.228 1.00 30.77 201 LEU C CA 1
ATOM 7183 C C . LEU C 1 209 ? 4.555 -8.830 -0.502 1.00 33.70 201 LEU C C 1
ATOM 7184 O O . LEU C 1 209 ? 3.536 -8.468 -1.091 1.00 34.84 201 LEU C O 1
ATOM 7189 N N . ASN C 1 210 ? 4.791 -8.524 0.771 1.00 34.72 202 ASN C N 1
ATOM 7190 C CA . ASN C 1 210 ? 3.816 -7.769 1.560 1.00 36.70 202 ASN C CA 1
ATOM 7191 C C . ASN C 1 210 ? 3.620 -6.366 0.993 1.00 36.55 202 ASN C C 1
ATOM 7192 O O . ASN C 1 210 ? 2.497 -5.863 0.940 1.00 36.50 202 ASN C O 1
ATOM 7197 N N . SER C 1 211 ? 4.710 -5.754 0.544 1.00 37.31 203 SER C N 1
ATOM 7198 C CA . SER C 1 211 ? 4.653 -4.421 -0.040 1.00 39.48 203 SER C CA 1
ATOM 7199 C C . SER C 1 211 ? 3.865 -4.390 -1.349 1.00 38.69 203 SER C C 1
ATOM 7200 O O . SER C 1 211 ? 2.995 -3.540 -1.542 1.00 39.66 203 SER C O 1
ATOM 7203 N N . LEU C 1 212 ? 4.168 -5.329 -2.240 1.00 36.27 204 LEU C N 1
ATOM 7204 C CA . LEU C 1 212 ? 3.539 -5.367 -3.555 1.00 35.07 204 LEU C CA 1
ATOM 7205 C C . LEU C 1 212 ? 2.082 -5.825 -3.484 1.00 36.26 204 LEU C C 1
ATOM 7206 O O . LEU C 1 212 ? 1.277 -5.495 -4.359 1.00 35.68 204 LEU C O 1
ATOM 7211 N N . SER C 1 213 ? 1.742 -6.572 -2.437 1.00 37.45 205 SER C N 1
ATOM 7212 C CA . SER C 1 213 ? 0.378 -7.063 -2.262 1.00 38.67 205 SER C CA 1
ATOM 7213 C C . SER C 1 213 ? -0.605 -5.897 -2.146 1.00 40.68 205 SER C C 1
ATOM 7214 O O . SER C 1 213 ? -1.760 -6.003 -2.563 1.00 41.95 205 SER C O 1
ATOM 7217 N N . GLY C 1 214 ? -0.146 -4.793 -1.565 1.00 41.63 206 GLY C N 1
ATOM 7218 C CA . GLY C 1 214 ? -0.966 -3.602 -1.437 1.00 44.71 206 GLY C CA 1
ATOM 7219 C C . GLY C 1 214 ? -0.988 -2.728 -2.680 1.00 45.83 206 GLY C C 1
ATOM 7220 O O . GLY C 1 214 ? -1.818 -1.826 -2.799 1.00 49.20 206 GLY C O 1
ATOM 7221 N N . ILE C 1 215 ? -0.075 -2.993 -3.608 1.00 43.84 207 ILE C N 1
ATOM 7222 C CA . ILE C 1 215 ? 0.076 -2.161 -4.799 1.00 43.25 207 ILE C CA 1
ATOM 7223 C C . ILE C 1 215 ? -0.460 -2.850 -6.045 1.00 44.40 207 ILE C C 1
ATOM 7224 O O . ILE C 1 215 ? -0.948 -2.195 -6.961 1.00 45.51 207 ILE C O 1
ATOM 7226 N N . CYS C 1 216 ? -0.365 -4.175 -6.079 1.00 44.02 208 CYS C N 1
ATOM 7227 C CA . CYS C 1 216 ? -0.647 -4.928 -7.295 1.00 44.97 208 CYS C CA 1
ATOM 7228 C C . CYS C 1 216 ? -2.092 -5.385 -7.415 1.00 46.37 208 CYS C C 1
ATOM 7229 O O . CYS C 1 216 ? -2.792 -5.554 -6.417 1.00 46.96 208 CYS C O 1
ATOM 7232 N N . ASP C 1 217 ? -2.527 -5.582 -8.655 1.00 47.59 209 ASP C N 1
ATOM 7233 C CA . ASP C 1 217 ? -3.814 -6.205 -8.925 1.00 50.90 209 ASP C CA 1
ATOM 7234 C C . ASP C 1 217 ? -3.626 -7.716 -8.928 1.00 50.04 209 ASP C C 1
ATOM 7235 O O . ASP C 1 217 ? -4.460 -8.466 -8.414 1.00 51.59 209 ASP C O 1
ATOM 7240 N N . GLN C 1 218 ? -2.518 -8.152 -9.516 1.00 47.12 210 GLN C N 1
ATOM 7241 C CA . GLN C 1 218 ? -2.136 -9.550 -9.463 1.00 46.55 210 GLN C CA 1
ATOM 7242 C C . GLN C 1 218 ? -0.638 -9.716 -9.234 1.00 42.46 210 GLN C C 1
ATOM 7243 O O . GLN C 1 218 ? 0.189 -8.961 -9.753 1.00 40.22 210 GLN C O 1
ATOM 7249 N N . LEU C 1 219 ? -0.309 -10.728 -8.444 1.00 40.63 211 LEU C N 1
ATOM 7250 C CA . LEU C 1 219 ? 1.060 -11.010 -8.072 1.00 37.48 211 LEU C CA 1
ATOM 7251 C C . LEU C 1 219 ? 1.417 -12.426 -8.505 1.00 36.33 211 LEU C C 1
ATOM 7252 O O . LEU C 1 219 ? 1.018 -13.402 -7.870 1.00 36.57 211 LEU C O 1
ATOM 7257 N N . ILE C 1 220 ? 2.157 -12.518 -9.606 1.00 34.09 212 ILE C N 1
ATOM 7258 C CA . ILE C 1 220 ? 2.642 -13.785 -10.127 1.00 30.31 212 ILE C CA 1
ATOM 7259 C C . ILE C 1 220 ? 3.875 -14.186 -9.336 1.00 29.84 212 ILE C C 1
ATOM 7260 O O . ILE C 1 220 ? 4.776 -13.371 -9.132 1.00 30.42 212 ILE C O 1
ATOM 7265 N N . VAL C 1 221 ? 3.903 -15.428 -8.862 1.00 28.54 213 VAL C N 1
ATOM 7266 C CA . VAL C 1 221 ? 5.036 -15.915 -8.087 1.00 27.11 213 VAL C CA 1
ATOM 7267 C C . VAL C 1 221 ? 5.748 -17.035 -8.836 1.00 26.18 213 VAL C C 1
ATOM 7268 O O . VAL C 1 221 ? 5.142 -17.726 -9.654 1.00 26.51 213 VAL C O 1
ATOM 7272 N N . GLY C 1 222 ? 7.030 -17.226 -8.541 1.00 24.51 214 GLY C N 1
ATOM 7273 C CA . GLY C 1 222 ? 7.823 -18.211 -9.253 1.00 24.85 214 GLY C CA 1
ATOM 7274 C C . GLY C 1 222 ? 8.802 -18.971 -8.382 1.00 25.47 214 GLY C C 1
ATOM 7275 O O . GLY C 1 222 ? 9.174 -18.505 -7.309 1.00 25.10 214 GLY C O 1
ATOM 7276 N N . GLY C 1 223 ? 9.216 -20.147 -8.849 1.00 25.92 215 GLY C N 1
ATOM 7277 C CA . GLY C 1 223 ? 10.209 -20.945 -8.152 1.00 23.86 215 GLY C CA 1
ATOM 7278 C C . GLY C 1 223 ? 9.759 -21.419 -6.790 1.00 23.62 215 GLY C C 1
ATOM 7279 O O . GLY C 1 223 ? 8.606 -21.814 -6.610 1.00 24.29 215 GLY C O 1
ATOM 7280 N N . GLY C 1 224 ? 10.670 -21.372 -5.824 1.00 24.00 216 GLY C N 1
ATOM 7281 C CA . GLY C 1 224 ? 10.381 -21.831 -4.477 1.00 25.20 216 GLY C CA 1
ATOM 7282 C C . GLY C 1 224 ? 9.216 -21.110 -3.830 1.00 26.27 216 GLY C C 1
ATOM 7283 O O . GLY C 1 224 ? 8.434 -21.706 -3.077 1.00 27.11 216 GLY C O 1
ATOM 7284 N N . ILE C 1 225 ? 9.104 -19.820 -4.124 1.00 25.30 217 ILE C N 1
ATOM 7285 C CA . ILE C 1 225 ? 7.997 -19.017 -3.627 1.00 24.88 217 ILE C CA 1
ATOM 7286 C C . ILE C 1 225 ? 6.667 -19.554 -4.168 1.00 25.37 217 ILE C C 1
ATOM 7287 O O . ILE C 1 225 ? 5.710 -19.746 -3.417 1.00 27.61 217 ILE C O 1
ATOM 7292 N N . ALA C 1 226 ? 6.621 -19.822 -5.466 1.00 25.03 218 ALA C N 1
ATOM 7293 C CA . ALA C 1 226 ? 5.402 -20.320 -6.106 1.00 27.35 218 ALA C CA 1
ATOM 7294 C C . ALA C 1 226 ? 4.970 -21.677 -5.548 1.00 30.02 218 ALA C C 1
ATOM 7295 O O . ALA C 1 226 ? 3.776 -21.939 -5.384 1.00 32.93 218 ALA C O 1
ATOM 7297 N N . ASN C 1 227 ? 5.944 -22.536 -5.262 1.00 28.61 219 ASN C N 1
ATOM 7298 C CA . ASN C 1 227 ? 5.663 -23.855 -4.708 1.00 29.07 219 ASN C CA 1
ATOM 7299 C C . ASN C 1 227 ? 5.031 -23.724 -3.329 1.00 30.19 219 ASN C C 1
ATOM 7300 O O . ASN C 1 227 ? 4.129 -24.484 -2.967 1.00 32.79 219 ASN C O 1
ATOM 7305 N N . THR C 1 228 ? 5.508 -22.746 -2.569 1.00 29.67 220 THR C N 1
ATOM 7306 C CA . THR C 1 228 ? 4.977 -22.458 -1.245 1.00 30.46 220 THR C CA 1
ATOM 7307 C C . THR C 1 228 ? 3.528 -21.982 -1.339 1.00 31.35 220 THR C C 1
ATOM 7308 O O . THR C 1 228 ? 2.691 -22.347 -0.511 1.00 34.65 220 THR C O 1
ATOM 7312 N N . PHE C 1 229 ? 3.233 -21.163 -2.345 1.00 29.39 221 PHE C N 1
ATOM 7313 C CA . PHE C 1 229 ? 1.866 -20.704 -2.561 1.00 32.02 221 PHE C CA 1
ATOM 7314 C C . PHE C 1 229 ? 0.998 -21.849 -3.055 1.00 35.89 221 PHE C C 1
ATOM 7315 O O . PHE C 1 229 ? -0.191 -21.919 -2.739 1.00 38.53 221 PHE C O 1
ATOM 7323 N N . LEU C 1 230 ? 1.601 -22.751 -3.824 1.00 35.89 222 LEU C N 1
ATOM 7324 C CA . LEU C 1 230 ? 0.886 -23.917 -4.325 1.00 38.10 222 LEU C CA 1
ATOM 7325 C C . LEU C 1 230 ? 0.492 -24.801 -3.151 1.00 40.07 222 LEU C C 1
ATOM 7326 O O . LEU C 1 230 ? -0.638 -25.289 -3.070 1.00 41.81 222 LEU C O 1
ATOM 7331 N N . ALA C 1 231 ? 1.432 -24.978 -2.228 1.00 39.97 223 ALA C N 1
ATOM 7332 C CA . ALA C 1 231 ? 1.191 -25.754 -1.020 1.00 41.12 223 ALA C CA 1
ATOM 7333 C C . ALA C 1 231 ? 0.196 -25.048 -0.116 1.00 43.96 223 ALA C C 1
ATOM 7334 O O . ALA C 1 231 ? -0.574 -25.698 0.594 1.00 47.04 223 ALA C O 1
ATOM 7336 N N . ALA C 1 232 ? 0.205 -23.717 -0.148 1.00 43.37 224 ALA C N 1
ATOM 7337 C CA . ALA C 1 232 ? -0.704 -22.943 0.690 1.00 45.95 224 ALA C CA 1
ATOM 7338 C C . ALA C 1 232 ? -2.142 -23.122 0.234 1.00 47.30 224 ALA C C 1
ATOM 7339 O O . ALA C 1 232 ? -3.072 -23.042 1.036 1.00 50.13 224 ALA C O 1
ATOM 7341 N N . ALA C 1 233 ? -2.319 -23.387 -1.056 1.00 45.82 225 ALA C N 1
ATOM 7342 C CA . ALA C 1 233 ? -3.648 -23.607 -1.614 1.00 46.84 225 ALA C CA 1
ATOM 7343 C C . ALA C 1 233 ? -4.083 -25.070 -1.515 1.00 48.25 225 ALA C C 1
ATOM 7344 O O . ALA C 1 233 ? -5.151 -25.435 -2.002 1.00 49.57 225 ALA C O 1
ATOM 7346 N N . GLY C 1 234 ? -3.250 -25.904 -0.898 1.00 48.27 226 GLY C N 1
ATOM 7347 C CA . GLY C 1 234 ? -3.612 -27.287 -0.645 1.00 51.74 226 GLY C CA 1
ATOM 7348 C C . GLY C 1 234 ? -3.218 -28.341 -1.658 1.00 51.62 226 GLY C C 1
ATOM 7349 O O . GLY C 1 234 ? -3.670 -29.481 -1.566 1.00 54.10 226 GLY C O 1
ATOM 7350 N N . TYR C 1 235 ? -2.371 -27.985 -2.614 1.00 48.82 227 TYR C N 1
ATOM 7351 C CA . TYR C 1 235 ? -1.921 -28.959 -3.598 1.00 48.55 227 TYR C CA 1
ATOM 7352 C C . TYR C 1 235 ? -0.702 -29.677 -3.044 1.00 48.76 227 TYR C C 1
ATOM 7353 O O . TYR C 1 235 ? -0.013 -29.143 -2.178 1.00 48.53 227 TYR C O 1
ATOM 7362 N N . ASN C 1 236 ? -0.435 -30.883 -3.534 1.00 50.07 228 ASN C N 1
ATOM 7363 C CA . ASN C 1 236 ? 0.759 -31.615 -3.123 1.00 51.10 228 ASN C CA 1
ATOM 7364 C C . ASN C 1 236 ? 1.911 -31.220 -4.042 1.00 48.45 228 ASN C C 1
ATOM 7365 O O . ASN C 1 236 ? 1.743 -31.160 -5.260 1.00 48.69 228 ASN C O 1
ATOM 7370 N N . VAL C 1 237 ? 3.069 -30.921 -3.457 1.00 46.37 229 VAL C N 1
ATOM 7371 C CA . VAL C 1 237 ? 4.222 -30.482 -4.240 1.00 44.75 229 VAL C CA 1
ATOM 7372 C C . VAL C 1 237 ? 5.366 -31.497 -4.207 1.00 46.81 229 VAL C C 1
ATOM 7373 O O . VAL C 1 237 ? 6.411 -31.278 -4.819 1.00 46.22 229 VAL C O 1
ATOM 7377 N N . GLY C 1 238 ? 5.164 -32.607 -3.503 1.00 49.33 230 GLY C N 1
ATOM 7378 C CA . GLY C 1 238 ? 6.176 -33.646 -3.410 1.00 49.39 230 GLY C CA 1
ATOM 7379 C C . GLY C 1 238 ? 7.478 -33.143 -2.806 1.00 47.99 230 GLY C C 1
ATOM 7380 O O . GLY C 1 238 ? 7.479 -32.556 -1.723 1.00 48.18 230 GLY C O 1
ATOM 7381 N N . LYS C 1 239 ? 8.586 -33.351 -3.512 1.00 43.84 231 LYS C N 1
ATOM 7382 C CA . LYS C 1 239 ? 9.883 -32.887 -3.024 1.00 41.94 231 LYS C CA 1
ATOM 7383 C C . LYS C 1 239 ? 10.348 -31.594 -3.693 1.00 39.46 231 LYS C C 1
ATOM 7384 O O . LYS C 1 239 ? 11.549 -31.328 -3.783 1.00 39.13 231 LYS C O 1
ATOM 7390 N N . SER C 1 240 ? 9.392 -30.799 -4.159 1.00 37.42 232 SER C N 1
ATOM 7391 C CA . SER C 1 240 ? 9.694 -29.497 -4.745 1.00 35.37 232 SER C CA 1
ATOM 7392 C C . SER C 1 240 ? 10.330 -28.594 -3.691 1.00 33.24 232 SER C C 1
ATOM 7393 O O . SER C 1 240 ? 10.030 -28.719 -2.503 1.00 32.90 232 SER C O 1
ATOM 7396 N N . LEU C 1 241 ? 11.211 -27.695 -4.119 1.00 32.46 233 LEU C N 1
ATOM 7397 C CA . LEU C 1 241 ? 11.753 -26.678 -3.217 1.00 33.60 233 LEU C CA 1
ATOM 7398 C C . LEU C 1 241 ? 10.655 -25.734 -2.735 1.00 32.50 233 LEU C C 1
ATOM 7399 O O . LEU C 1 241 ? 9.985 -25.097 -3.543 1.00 32.98 233 LEU C O 1
ATOM 7404 N N . TYR C 1 242 ? 10.474 -25.652 -1.421 1.00 33.36 234 TYR C N 1
ATOM 7405 C CA . TYR C 1 242 ? 9.535 -24.703 -0.828 1.00 34.86 234 TYR C CA 1
ATOM 7406 C C . TYR C 1 242 ? 9.840 -24.515 0.651 1.00 37.60 234 TYR C C 1
ATOM 7407 O O . TYR C 1 242 ? 10.658 -25.240 1.214 1.00 37.53 234 TYR C O 1
ATOM 7416 N N . GLU C 1 243 ? 9.186 -23.533 1.268 1.00 40.84 235 GLU C N 1
ATOM 7417 C CA . GLU C 1 243 ? 9.352 -23.264 2.694 1.00 44.42 235 GLU C CA 1
ATOM 7418 C C . GLU C 1 243 ? 8.128 -23.701 3.481 1.00 48.40 235 GLU C C 1
ATOM 7419 O O . GLU C 1 243 ? 7.088 -23.046 3.438 1.00 49.05 235 GLU C O 1
ATOM 7425 N N . ALA C 1 244 ? 8.270 -24.791 4.225 1.00 51.64 236 ALA C N 1
ATOM 7426 C CA . ALA C 1 244 ? 7.163 -25.340 4.994 1.00 55.76 236 ALA C CA 1
ATOM 7427 C C . ALA C 1 244 ? 6.723 -24.386 6.100 1.00 59.16 236 ALA C C 1
ATOM 7428 O O . ALA C 1 244 ? 5.549 -24.353 6.466 1.00 61.81 236 ALA C O 1
ATOM 7430 N N . ASP C 1 245 ? 7.664 -23.607 6.622 1.00 59.34 237 ASP C N 1
ATOM 7431 C CA . ASP C 1 245 ? 7.387 -22.736 7.762 1.00 61.79 237 ASP C CA 1
ATOM 7432 C C . ASP C 1 245 ? 6.624 -21.466 7.394 1.00 58.47 237 ASP C C 1
ATOM 7433 O O . ASP C 1 245 ? 6.041 -20.819 8.262 1.00 59.93 237 ASP C O 1
ATOM 7438 N N . LEU C 1 246 ? 6.625 -21.106 6.116 1.00 54.37 238 LEU C N 1
ATOM 7439 C CA . LEU C 1 246 ? 5.942 -19.889 5.691 1.00 52.51 238 LEU C CA 1
ATOM 7440 C C . LEU C 1 246 ? 4.769 -20.180 4.766 1.00 50.96 238 LEU C C 1
ATOM 7441 O O . LEU C 1 246 ? 4.325 -19.303 4.028 1.00 50.48 238 LEU C O 1
ATOM 7446 N N . VAL C 1 247 ? 4.267 -21.410 4.816 1.00 50.26 239 VAL C N 1
ATOM 7447 C CA . VAL C 1 247 ? 3.097 -21.788 4.035 1.00 48.34 239 VAL C CA 1
ATOM 7448 C C . VAL C 1 247 ? 1.881 -21.020 4.546 1.00 48.92 239 VAL C C 1
ATOM 7449 O O . VAL C 1 247 ? 1.074 -20.514 3.768 1.00 47.80 239 VAL C O 1
ATOM 7453 N N . GLU C 1 248 ? 1.767 -20.928 5.866 1.00 50.91 240 GLU C N 1
ATOM 7454 C CA . GLU C 1 248 ? 0.669 -20.207 6.492 1.00 53.41 240 GLU C CA 1
ATOM 7455 C C . GLU C 1 248 ? 0.725 -18.722 6.146 1.00 52.29 240 GLU C C 1
ATOM 7456 O O . GLU C 1 248 ? -0.306 -18.090 5.920 1.00 52.88 240 GLU C O 1
ATOM 7462 N N . THR C 1 249 ? 1.935 -18.172 6.110 1.00 50.70 241 THR C N 1
ATOM 7463 C CA . THR C 1 249 ? 2.149 -16.790 5.691 1.00 47.99 241 THR C CA 1
ATOM 7464 C C . THR C 1 249 ? 1.686 -16.594 4.251 1.00 45.98 241 THR C C 1
ATOM 7465 O O . THR C 1 249 ? 1.055 -15.589 3.922 1.00 46.33 241 THR C O 1
ATOM 7469 N N . ALA C 1 250 ? 1.987 -17.572 3.402 1.00 44.24 242 ALA C N 1
ATOM 7470 C CA . ALA C 1 250 ? 1.613 -17.514 1.996 1.00 44.41 242 ALA C CA 1
ATOM 7471 C C . ALA C 1 250 ? 0.097 -17.500 1.803 1.00 47.63 242 ALA C C 1
ATOM 7472 O O . ALA C 1 250 ? -0.403 -16.859 0.879 1.00 48.04 242 ALA C O 1
ATOM 7474 N N . LYS C 1 251 ? -0.630 -18.207 2.667 1.00 50.26 243 LYS C N 1
ATOM 7475 C CA . LYS C 1 251 ? -2.094 -18.184 2.635 1.00 51.80 243 LYS C CA 1
ATOM 7476 C C . LYS C 1 251 ? -2.621 -16.774 2.874 1.00 51.81 243 LYS C C 1
ATOM 7477 O O . LYS C 1 251 ? -3.525 -16.310 2.180 1.00 51.75 243 LYS C O 1
ATOM 7483 N N . GLN C 1 252 ? -2.055 -16.108 3.877 1.00 52.31 244 GLN C N 1
ATOM 7484 C CA . GLN C 1 252 ? -2.460 -14.753 4.230 1.00 54.04 244 GLN C CA 1
ATOM 7485 C C . GLN C 1 252 ? -2.222 -13.798 3.065 1.00 51.94 244 GLN C C 1
ATOM 7486 O O . GLN C 1 252 ? -3.055 -12.942 2.776 1.00 54.00 244 GLN C O 1
ATOM 7488 N N . ILE C 1 253 ? -1.088 -13.956 2.391 1.00 48.48 245 ILE C N 1
ATOM 7489 C CA . ILE C 1 253 ? -0.756 -13.102 1.257 1.00 46.61 245 ILE C CA 1
ATOM 7490 C C . ILE C 1 253 ? -1.747 -13.334 0.117 1.00 47.58 245 ILE C C 1
ATOM 7491 O O . ILE C 1 253 ? -2.264 -12.383 -0.472 1.00 47.45 245 ILE C O 1
ATOM 7496 N N . ALA C 1 254 ? -2.029 -14.603 -0.166 1.00 47.82 246 ALA C N 1
ATOM 7497 C CA . ALA C 1 254 ? -2.926 -14.975 -1.259 1.00 48.06 246 ALA C CA 1
ATOM 7498 C C . ALA C 1 254 ? -4.358 -14.488 -1.034 1.00 51.16 246 ALA C C 1
ATOM 7499 O O . ALA C 1 254 ? -5.139 -14.368 -1.979 1.00 52.04 246 ALA C O 1
ATOM 7501 N N . ALA C 1 255 ? -4.698 -14.206 0.219 1.00 53.20 247 ALA C N 1
ATOM 7502 C CA . ALA C 1 255 ? -6.024 -13.702 0.549 1.00 56.61 247 ALA C CA 1
ATOM 7503 C C . ALA C 1 255 ? -6.122 -12.188 0.366 1.00 57.24 247 ALA C C 1
ATOM 7504 O O . ALA C 1 255 ? -7.193 -11.662 0.069 1.00 60.02 247 ALA C O 1
ATOM 7506 N N . LYS C 1 256 ? -5.004 -11.491 0.533 1.00 55.24 248 LYS C N 1
ATOM 7507 C CA . LYS C 1 256 ? -5.000 -10.036 0.432 1.00 56.23 248 LYS C CA 1
ATOM 7508 C C . LYS C 1 256 ? -4.924 -9.581 -1.019 1.00 54.84 248 LYS C C 1
ATOM 7509 O O . LYS C 1 256 ? -5.450 -8.527 -1.379 1.00 56.64 248 LYS C O 1
ATOM 7511 N N . VAL C 1 257 ? -4.280 -10.388 -1.852 1.00 51.70 249 VAL C N 1
ATOM 7512 C CA . VAL C 1 257 ? -4.099 -10.039 -3.250 1.00 49.64 249 VAL C CA 1
ATOM 7513 C C . VAL C 1 257 ? -4.230 -11.282 -4.122 1.00 48.10 249 VAL C C 1
ATOM 7514 O O . VAL C 1 257 ? -3.955 -12.399 -3.677 1.00 46.85 249 VAL C O 1
ATOM 7518 N N . SER C 1 258 ? -4.665 -11.080 -5.361 1.00 47.93 250 SER C N 1
ATOM 7519 C CA . SER C 1 258 ? -4.819 -12.168 -6.315 1.00 47.70 250 SER C CA 1
ATOM 7520 C C . SER C 1 258 ? -3.467 -12.751 -6.727 1.00 45.99 250 SER C C 1
ATOM 7521 O O . SER C 1 258 ? -2.672 -12.099 -7.404 1.00 45.58 250 SER C O 1
ATOM 7524 N N . VAL C 1 259 ? -3.216 -13.986 -6.315 1.00 45.14 251 VAL C N 1
ATOM 7525 C CA . VAL C 1 259 ? -1.995 -14.684 -6.682 1.00 42.46 251 VAL C CA 1
ATOM 7526 C C . VAL C 1 259 ? -2.352 -15.826 -7.615 1.00 43.83 251 VAL C C 1
ATOM 7527 O O . VAL C 1 259 ? -2.821 -16.869 -7.167 1.00 45.75 251 VAL C O 1
ATOM 7531 N N . PRO C 1 260 ? -2.154 -15.619 -8.924 1.00 43.44 252 PRO C N 1
ATOM 7532 C CA . PRO C 1 260 ? -2.468 -16.623 -9.939 1.00 44.11 252 PRO C CA 1
ATOM 7533 C C . PRO C 1 260 ? -1.700 -17.905 -9.687 1.00 44.34 252 PRO C C 1
ATOM 7534 O O . PRO C 1 260 ? -0.485 -17.867 -9.508 1.00 43.81 252 PRO C O 1
ATOM 7538 N N . LEU C 1 261 ? -2.396 -19.030 -9.654 1.00 46.25 253 LEU C N 1
ATOM 7539 C CA . LEU C 1 261 ? -1.714 -20.300 -9.472 1.00 45.50 253 LEU C CA 1
ATOM 7540 C C . LEU C 1 261 ? -1.687 -21.086 -10.767 1.00 43.98 253 LEU C C 1
ATOM 7541 O O . LEU C 1 261 ? -2.636 -21.036 -11.547 1.00 44.59 253 LEU C O 1
ATOM 7546 N N . PRO C 1 262 ? -0.584 -21.809 -11.002 1.00 42.79 254 PRO C N 1
ATOM 7547 C CA . PRO C 1 262 ? -0.466 -22.745 -12.122 1.00 41.63 254 PRO C CA 1
ATOM 7548 C C . PRO C 1 262 ? -1.612 -23.740 -12.161 1.00 43.86 254 PRO C C 1
ATOM 7549 O O . PRO C 1 262 ? -2.075 -24.191 -11.115 1.00 44.49 254 PRO C O 1
ATOM 7553 N N . THR C 1 263 ? -2.077 -24.065 -13.357 1.00 45.72 255 THR C N 1
ATOM 7554 C CA . THR C 1 263 ? -3.072 -25.111 -13.501 1.00 48.58 255 THR C CA 1
ATOM 7555 C C . THR C 1 263 ? -2.320 -26.374 -13.906 1.00 47.62 255 THR C C 1
ATOM 7556 O O . THR C 1 263 ? -2.795 -27.490 -13.696 1.00 49.55 255 THR C O 1
ATOM 7560 N N . ASP C 1 264 ? -1.132 -26.181 -14.478 1.00 44.58 256 ASP C N 1
ATOM 7561 C CA . ASP C 1 264 ? -0.253 -27.288 -14.840 1.00 43.39 256 ASP C CA 1
ATOM 7562 C C . ASP C 1 264 ? 1.211 -26.918 -14.599 1.00 41.07 256 ASP C C 1
ATOM 7563 O O . ASP C 1 264 ? 1.558 -25.736 -14.540 1.00 40.48 256 ASP C O 1
ATOM 7568 N N . VAL C 1 265 ? 2.063 -27.933 -14.473 1.00 38.76 257 VAL C N 1
ATOM 7569 C CA . VAL C 1 265 ? 3.467 -27.738 -14.124 1.00 35.13 257 VAL C CA 1
ATOM 7570 C C . VAL C 1 265 ? 4.364 -28.730 -14.860 1.00 35.91 257 VAL C C 1
ATOM 7571 O O . VAL C 1 265 ? 3.901 -29.754 -15.379 1.00 36.91 257 VAL C O 1
ATOM 7575 N N . VAL C 1 266 ? 5.652 -28.404 -14.915 1.00 34.28 258 VAL C N 1
ATOM 7576 C CA . VAL C 1 266 ? 6.657 -29.325 -15.424 1.00 33.54 258 VAL C CA 1
ATOM 7577 C C . VAL C 1 266 ? 7.413 -29.876 -14.229 1.00 33.88 258 VAL C C 1
ATOM 7578 O O . VAL C 1 266 ? 7.922 -29.110 -13.405 1.00 32.77 258 VAL C O 1
ATOM 7582 N N . VAL C 1 267 ? 7.476 -31.201 -14.123 1.00 35.30 259 VAL C N 1
ATOM 7583 C CA . VAL C 1 267 ? 8.153 -31.835 -13.002 1.00 35.26 259 VAL C CA 1
ATOM 7584 C C . VAL C 1 267 ? 9.255 -32.770 -13.488 1.00 36.28 259 VAL C C 1
ATOM 7585 O O . VAL C 1 267 ? 9.272 -33.192 -14.646 1.00 37.50 259 VAL C O 1
ATOM 7589 N N . ALA C 1 268 ? 10.184 -33.075 -12.589 1.00 34.94 260 ALA C N 1
ATOM 7590 C CA . ALA C 1 268 ? 11.134 -34.152 -12.804 1.00 34.13 260 ALA C CA 1
ATOM 7591 C C . ALA C 1 268 ? 11.069 -35.034 -11.571 1.00 33.97 260 ALA C C 1
ATOM 7592 O O . ALA C 1 268 ? 10.744 -34.557 -10.480 1.00 33.96 260 ALA C O 1
ATOM 7594 N N . ASP C 1 269 ? 11.378 -36.312 -11.732 1.00 34.39 261 ASP C N 1
ATOM 7595 C CA . ASP C 1 269 ? 11.368 -37.220 -10.600 1.00 35.96 261 ASP C CA 1
ATOM 7596 C C . ASP C 1 269 ? 12.643 -37.025 -9.807 1.00 35.55 261 ASP C C 1
ATOM 7597 O O . ASP C 1 269 ? 13.721 -36.896 -10.386 1.00 36.30 261 ASP C O 1
ATOM 7602 N N . ALA C 1 270 ? 12.508 -36.968 -8.485 1.00 34.95 262 ALA C N 1
ATOM 7603 C CA . ALA C 1 270 ? 13.627 -36.669 -7.594 1.00 34.55 262 ALA C CA 1
ATOM 7604 C C . ALA C 1 270 ? 14.762 -37.702 -7.666 1.00 38.15 262 ALA C C 1
ATOM 7605 O O . ALA C 1 270 ? 15.886 -37.424 -7.238 1.00 39.41 262 ALA C O 1
ATOM 7607 N N . SER C 1 271 ? 14.482 -38.887 -8.206 1.00 39.47 263 SER C N 1
ATOM 7608 C CA . SER C 1 271 ? 15.517 -39.910 -8.319 1.00 44.09 263 SER C CA 1
ATOM 7609 C C . SER C 1 271 ? 16.574 -39.499 -9.339 1.00 44.35 263 SER C C 1
ATOM 7610 O O . SER C 1 271 ? 17.668 -40.054 -9.368 1.00 45.65 263 SER C O 1
ATOM 7613 N N . GLN C 1 272 ? 16.247 -38.514 -10.165 1.00 43.25 264 GLN C N 1
ATOM 7614 C CA . GLN C 1 272 ? 17.162 -38.061 -11.204 1.00 43.65 264 GLN C CA 1
ATOM 7615 C C . GLN C 1 272 ? 17.896 -36.770 -10.818 1.00 40.91 264 GLN C C 1
ATOM 7616 O O . GLN C 1 272 ? 18.616 -36.199 -11.640 1.00 39.08 264 GLN C O 1
ATOM 7622 N N . ILE C 1 273 ? 17.726 -36.316 -9.575 1.00 40.02 265 ILE C N 1
ATOM 7623 C CA . ILE C 1 273 ? 18.341 -35.057 -9.153 1.00 39.41 265 ILE C CA 1
ATOM 7624 C C . ILE C 1 273 ? 19.479 -35.304 -8.170 1.00 40.84 265 ILE C C 1
ATOM 7625 O O . ILE C 1 273 ? 19.260 -35.803 -7.067 1.00 41.66 265 ILE C O 1
ATOM 7630 N N . ASN C 1 274 ? 20.688 -34.915 -8.563 1.00 42.04 266 ASN C N 1
ATOM 7631 C CA . ASN C 1 274 ? 21.862 -35.018 -7.698 1.00 44.46 266 ASN C CA 1
ATOM 7632 C C . ASN C 1 274 ? 22.265 -33.615 -7.247 1.00 43.39 266 ASN C C 1
ATOM 7633 O O . ASN C 1 274 ? 22.757 -32.820 -8.047 1.00 43.76 266 ASN C O 1
ATOM 7638 N N . PHE C 1 275 ? 22.078 -33.319 -5.965 1.00 43.04 267 PHE C N 1
ATOM 7639 C CA . PHE C 1 275 ? 22.330 -31.970 -5.461 1.00 43.47 267 PHE C CA 1
ATOM 7640 C C . PHE C 1 275 ? 23.807 -31.584 -5.364 1.00 46.62 267 PHE C C 1
ATOM 7641 O O . PHE C 1 275 ? 24.121 -30.422 -5.098 1.00 47.47 267 PHE C O 1
ATOM 7649 N N . GLU C 1 276 ? 24.707 -32.538 -5.590 1.00 47.99 268 GLU C N 1
ATOM 7650 C CA . GLU C 1 276 ? 26.137 -32.239 -5.628 1.00 51.33 268 GLU C CA 1
ATOM 7651 C C . GLU C 1 276 ? 26.489 -31.504 -6.920 1.00 50.80 268 GLU C C 1
ATOM 7652 O O . GLU C 1 276 ? 27.519 -30.840 -7.010 1.00 53.22 268 GLU C O 1
ATOM 7654 N N . ASP C 1 277 ? 25.625 -31.643 -7.920 1.00 48.08 269 ASP C N 1
ATOM 7655 C CA . ASP C 1 277 ? 25.738 -30.899 -9.171 1.00 49.26 269 ASP C CA 1
ATOM 7656 C C . ASP C 1 277 ? 24.336 -30.707 -9.744 1.00 46.29 269 ASP C C 1
ATOM 7657 O O . ASP C 1 277 ? 23.922 -31.416 -10.664 1.00 46.56 269 ASP C O 1
ATOM 7662 N N . PHE C 1 278 ? 23.610 -29.751 -9.177 1.00 43.34 270 PHE C N 1
ATOM 7663 C CA . PHE C 1 278 ? 22.187 -29.585 -9.452 1.00 42.33 270 PHE C CA 1
ATOM 7664 C C . PHE C 1 278 ? 21.855 -29.345 -10.924 1.00 42.55 270 PHE C C 1
ATOM 7665 O O . PHE C 1 278 ? 21.054 -30.078 -11.502 1.00 42.03 270 PHE C O 1
ATOM 7673 N N . LEU C 1 279 ? 22.479 -28.340 -11.533 1.00 43.70 271 LEU C N 1
ATOM 7674 C CA . LEU C 1 279 ? 22.158 -27.968 -12.913 1.00 43.15 271 LEU C CA 1
ATOM 7675 C C . LEU C 1 279 ? 22.545 -29.063 -13.905 1.00 43.36 271 LEU C C 1
ATOM 7676 O O . LEU C 1 279 ? 21.817 -29.321 -14.863 1.00 42.19 271 LEU C O 1
ATOM 7681 N N . GLY C 1 280 ? 23.681 -29.711 -13.663 1.00 45.44 272 GLY C N 1
ATOM 7682 C CA . GLY C 1 280 ? 24.159 -30.777 -14.529 1.00 48.70 272 GLY C CA 1
ATOM 7683 C C . GLY C 1 280 ? 23.242 -31.985 -14.618 1.00 49.22 272 GLY C C 1
ATOM 7684 O O . GLY C 1 280 ? 22.989 -32.511 -15.704 1.00 51.27 272 GLY C O 1
ATOM 7685 N N . SER C 1 281 ? 22.752 -32.440 -13.470 1.00 47.50 273 SER C N 1
ATOM 7686 C CA . SER C 1 281 ? 21.890 -33.613 -13.443 1.00 46.84 273 SER C CA 1
ATOM 7687 C C . SER C 1 281 ? 20.485 -33.248 -13.897 1.00 46.51 273 SER C C 1
ATOM 7688 O O . SER C 1 281 ? 19.668 -34.124 -14.183 1.00 47.41 273 SER C O 1
ATOM 7691 N N . LEU C 1 282 ? 20.227 -31.949 -14.015 1.00 44.89 274 LEU C N 1
ATOM 7692 C CA . LEU C 1 282 ? 18.904 -31.466 -14.371 1.00 44.75 274 LEU C CA 1
ATOM 7693 C C . LEU C 1 282 ? 18.758 -31.480 -15.881 1.00 47.70 274 LEU C C 1
ATOM 7694 O O . LEU C 1 282 ? 17.679 -31.755 -16.409 1.00 47.54 274 LEU C O 1
ATOM 7699 N N . ALA C 1 283 ? 19.862 -31.208 -16.570 1.00 50.89 275 ALA C N 1
ATOM 7700 C CA . ALA C 1 283 ? 19.889 -31.234 -18.025 1.00 52.25 275 ALA C CA 1
ATOM 7701 C C . ALA C 1 283 ? 19.701 -32.662 -18.528 1.00 53.15 275 ALA C C 1
ATOM 7702 O O . ALA C 1 283 ? 19.157 -32.880 -19.608 1.00 55.91 275 ALA C O 1
ATOM 7704 N N . ALA C 1 284 ? 20.155 -33.632 -17.743 1.00 50.92 276 ALA C N 1
ATOM 7705 C CA . ALA C 1 284 ? 20.034 -35.033 -18.125 1.00 52.28 276 ALA C CA 1
ATOM 7706 C C . ALA C 1 284 ? 18.674 -35.602 -17.729 1.00 49.66 276 ALA C C 1
ATOM 7707 O O . ALA C 1 284 ? 18.266 -36.651 -18.221 1.00 51.46 276 ALA C O 1
ATOM 7709 N N . ALA C 1 285 ? 17.971 -34.900 -16.847 1.00 45.65 277 ALA C N 1
ATOM 7710 C CA . ALA C 1 285 ? 16.695 -35.382 -16.325 1.00 44.06 277 ALA C CA 1
ATOM 7711 C C . ALA C 1 285 ? 15.591 -35.362 -17.378 1.00 45.44 277 ALA C C 1
ATOM 7712 O O . ALA C 1 285 ? 15.661 -34.614 -18.355 1.00 45.95 277 ALA C O 1
ATOM 7714 N N . GLN C 1 286 ? 14.575 -36.197 -17.168 1.00 46.03 278 GLN C N 1
ATOM 7715 C CA . GLN C 1 286 ? 13.419 -36.255 -18.060 1.00 46.53 278 GLN C CA 1
ATOM 7716 C C . GLN C 1 286 ? 12.273 -35.410 -17.514 1.00 44.99 278 GLN C C 1
ATOM 7717 O O . GLN C 1 286 ? 11.757 -35.672 -16.426 1.00 44.01 278 GLN C O 1
ATOM 7719 N N . ALA C 1 287 ? 11.880 -34.396 -18.276 1.00 44.63 279 ALA C N 1
ATOM 7720 C CA . ALA C 1 287 ? 10.797 -33.512 -17.868 1.00 44.56 279 ALA C CA 1
ATOM 7721 C C . ALA C 1 287 ? 9.445 -34.123 -18.217 1.00 47.30 279 ALA C C 1
ATOM 7722 O O . ALA C 1 287 ? 9.309 -34.808 -19.227 1.00 50.55 279 ALA C O 1
ATOM 7724 N N . VAL C 1 288 ? 8.460 -33.903 -17.352 1.00 45.75 280 VAL C N 1
ATOM 7725 C CA . VAL C 1 288 ? 7.101 -34.378 -17.586 1.00 45.84 280 VAL C CA 1
ATOM 7726 C C . VAL C 1 288 ? 6.117 -33.251 -17.300 1.00 43.18 280 VAL C C 1
ATOM 7727 O O . VAL C 1 288 ? 6.184 -32.621 -16.242 1.00 39.07 280 VAL C O 1
ATOM 7731 N N . ILE C 1 289 ? 5.201 -33.000 -18.233 1.00 44.84 281 ILE C N 1
ATOM 7732 C CA . ILE C 1 289 ? 4.160 -32.000 -18.017 1.00 44.59 281 ILE C CA 1
ATOM 7733 C C . ILE C 1 289 ? 2.963 -32.642 -17.338 1.00 45.77 281 ILE C C 1
ATOM 7734 O O . ILE C 1 289 ? 2.402 -33.617 -17.837 1.00 48.43 281 ILE C O 1
ATOM 7739 N N . LYS C 1 290 ? 2.576 -32.080 -16.197 1.00 44.57 282 LYS C N 1
ATOM 7740 C CA . LYS C 1 290 ? 1.481 -32.613 -15.396 1.00 47.30 282 LYS C CA 1
ATOM 7741 C C . LYS C 1 290 ? 0.528 -31.511 -14.953 1.00 47.70 282 LYS C C 1
ATOM 7742 O O . LYS C 1 290 ? 0.903 -30.344 -14.906 1.00 46.67 282 LYS C O 1
ATOM 7748 N N . LYS C 1 291 ? -0.704 -31.889 -14.630 1.00 50.99 283 LYS C N 1
ATOM 7749 C CA . LYS C 1 291 ? -1.641 -30.972 -13.996 1.00 53.70 283 LYS C CA 1
ATOM 7750 C C . LYS C 1 291 ? -1.253 -30.818 -12.525 1.00 54.08 283 LYS C C 1
ATOM 7751 O O . LYS C 1 291 ? -0.664 -31.726 -11.941 1.00 53.60 283 LYS C O 1
ATOM 7753 N N . VAL C 1 292 ? -1.576 -29.672 -11.933 1.00 55.43 284 VAL C N 1
ATOM 7754 C CA . VAL C 1 292 ? -1.154 -29.369 -10.567 1.00 56.33 284 VAL C CA 1
ATOM 7755 C C . VAL C 1 292 ? -1.755 -30.352 -9.557 1.00 62.42 284 VAL C C 1
ATOM 7756 O O . VAL C 1 292 ? -1.162 -30.629 -8.514 1.00 61.65 284 VAL C O 1
ATOM 7760 N N . GLU C 1 293 ? -2.923 -30.897 -9.878 1.00 68.76 285 GLU C N 1
ATOM 7761 C CA . GLU C 1 293 ? -3.575 -31.861 -8.998 1.00 73.31 285 GLU C CA 1
ATOM 7762 C C . GLU C 1 293 ? -3.058 -33.287 -9.214 1.00 75.21 285 GLU C C 1
ATOM 7763 O O . GLU C 1 293 ? -3.598 -34.241 -8.651 1.00 78.37 285 GLU C O 1
ATOM 7769 N N . ASP C 1 294 ? -2.002 -33.427 -10.012 1.00 69.75 286 ASP C N 1
ATOM 7770 C CA . ASP C 1 294 ? -1.432 -34.743 -10.298 1.00 67.68 286 ASP C CA 1
ATOM 7771 C C . ASP C 1 294 ? 0.069 -34.825 -10.003 1.00 63.73 286 ASP C C 1
ATOM 7772 O O . ASP C 1 294 ? 0.761 -35.704 -10.518 1.00 65.08 286 ASP C O 1
ATOM 7777 N N . VAL C 1 295 ? 0.569 -33.912 -9.177 1.00 59.37 287 VAL C N 1
ATOM 7778 C CA . VAL C 1 295 ? 1.950 -33.978 -8.713 1.00 56.29 287 VAL C CA 1
ATOM 7779 C C . VAL C 1 295 ? 2.082 -35.049 -7.634 1.00 57.80 287 VAL C C 1
ATOM 7780 O O . VAL C 1 295 ? 1.380 -35.012 -6.623 1.00 59.71 287 VAL C O 1
ATOM 7784 N N . THR C 1 296 ? 2.974 -36.010 -7.863 1.00 56.85 288 THR C N 1
ATOM 7785 C CA . THR C 1 296 ? 3.180 -37.110 -6.921 1.00 58.09 288 THR C CA 1
ATOM 7786 C C . THR C 1 296 ? 4.243 -36.761 -5.878 1.00 56.97 288 THR C C 1
ATOM 7787 O O . THR C 1 296 ? 4.858 -35.692 -5.934 1.00 56.36 288 THR C O 1
ATOM 7791 N N . ALA C 1 297 ? 4.454 -37.671 -4.931 1.00 55.79 289 ALA C N 1
ATOM 7792 C CA . ALA C 1 297 ? 5.320 -37.415 -3.782 1.00 54.50 289 ALA C CA 1
ATOM 7793 C C . ALA C 1 297 ? 6.796 -37.252 -4.154 1.00 51.24 289 ALA C C 1
ATOM 7794 O O . ALA C 1 297 ? 7.539 -36.540 -3.474 1.00 50.52 289 ALA C O 1
ATOM 7796 N N . ASN C 1 298 ? 7.221 -37.905 -5.231 1.00 49.14 290 ASN C N 1
ATOM 7797 C CA . ASN C 1 298 ? 8.629 -37.882 -5.602 1.00 45.45 290 ASN C CA 1
ATOM 7798 C C . ASN C 1 298 ? 8.910 -36.903 -6.743 1.00 42.59 290 ASN C C 1
ATOM 7799 O O . ASN C 1 298 ? 10.010 -36.881 -7.298 1.00 41.72 290 ASN C O 1
ATOM 7804 N N . ASP C 1 299 ? 7.915 -36.086 -7.075 1.00 40.85 291 ASP C N 1
ATOM 7805 C CA . ASP C 1 299 ? 8.057 -35.106 -8.144 1.00 40.87 291 ASP C CA 1
ATOM 7806 C C . ASP C 1 299 ? 8.693 -33.801 -7.665 1.00 40.54 291 ASP C C 1
ATOM 7807 O O . ASP C 1 299 ? 8.468 -33.361 -6.537 1.00 40.21 291 ASP C O 1
ATOM 7811 N N . MET C 1 300 ? 9.493 -33.189 -8.532 1.00 40.23 292 MET C N 1
ATOM 7812 C CA . MET C 1 300 ? 10.031 -31.855 -8.278 1.00 38.99 292 MET C CA 1
ATOM 7813 C C . MET C 1 300 ? 9.526 -30.854 -9.309 1.00 36.26 292 MET C C 1
ATOM 7814 O O . MET C 1 300 ? 9.883 -30.928 -10.485 1.00 36.99 292 MET C O 1
ATOM 7819 N N . ILE C 1 301 ? 8.715 -29.904 -8.861 1.00 33.69 293 ILE C N 1
ATOM 7820 C CA . ILE C 1 301 ? 8.220 -28.853 -9.737 1.00 31.44 293 ILE C CA 1
ATOM 7821 C C . ILE C 1 301 ? 9.389 -27.944 -10.103 1.00 29.10 293 ILE C C 1
ATOM 7822 O O . ILE C 1 301 ? 10.024 -27.363 -9.226 1.00 29.94 293 ILE C O 1
ATOM 7827 N N . LEU C 1 302 ? 9.676 -27.823 -11.394 1.00 27.53 294 LEU C N 1
ATOM 7828 C CA . LEU C 1 302 ? 10.844 -27.064 -11.837 1.00 25.99 294 LEU C CA 1
ATOM 7829 C C . LEU C 1 302 ? 10.506 -25.998 -12.889 1.00 24.86 294 LEU C C 1
ATOM 7830 O O . LEU C 1 302 ? 11.386 -25.250 -13.319 1.00 24.82 294 LEU C O 1
ATOM 7835 N N . ASP C 1 303 ? 9.231 -25.921 -13.275 1.00 29.25 295 ASP C N 1
ATOM 7836 C CA . ASP C 1 303 ? 8.730 -24.915 -14.224 1.00 30.37 295 ASP C CA 1
ATOM 7837 C C . ASP C 1 303 ? 7.198 -24.970 -14.312 1.00 32.63 295 ASP C C 1
ATOM 7838 O O . ASP C 1 303 ? 6.591 -25.992 -13.969 1.00 29.19 295 ASP C O 1
ATOM 7843 N N . VAL C 1 304 ? 6.581 -23.882 -14.785 1.00 31.36 296 VAL C N 1
ATOM 7844 C CA . VAL C 1 304 ? 5.134 -23.848 -15.002 1.00 32.68 296 VAL C CA 1
ATOM 7845 C C . VAL C 1 304 ? 4.812 -24.530 -16.319 1.00 34.60 296 VAL C C 1
ATOM 7846 O O . VAL C 1 304 ? 5.638 -24.563 -17.231 1.00 34.88 296 VAL C O 1
ATOM 7850 N N . GLY C 1 305 ? 3.596 -25.053 -16.425 1.00 37.05 297 GLY C N 1
ATOM 7851 C CA . GLY C 1 305 ? 3.183 -25.777 -17.612 1.00 40.15 297 GLY C CA 1
ATOM 7852 C C . GLY C 1 305 ? 2.757 -24.896 -18.769 1.00 42.53 297 GLY C C 1
ATOM 7853 O O . GLY C 1 305 ? 2.698 -23.671 -18.634 1.00 41.32 297 GLY C O 1
ATOM 7854 N N . PRO C 1 306 ? 2.452 -25.524 -19.918 1.00 45.13 298 PRO C N 1
ATOM 7855 C CA . PRO C 1 306 ? 2.069 -24.841 -21.157 1.00 46.97 298 PRO C CA 1
ATOM 7856 C C . PRO C 1 306 ? 0.917 -23.856 -20.996 1.00 47.80 298 PRO C C 1
ATOM 7857 O O . PRO C 1 306 ? 1.081 -22.697 -21.371 1.00 48.73 298 PRO C O 1
ATOM 7861 N N . GLU C 1 307 ? -0.221 -24.285 -20.462 1.00 47.76 299 GLU C N 1
ATOM 7862 C CA . GLU C 1 307 ? -1.368 -23.383 -20.430 1.00 49.87 299 GLU C CA 1
ATOM 7863 C C . GLU C 1 307 ? -1.288 -22.404 -19.259 1.00 46.26 299 GLU C C 1
ATOM 7864 O O . GLU C 1 307 ? -1.972 -21.381 -19.254 1.00 46.64 299 GLU C O 1
ATOM 7870 N N . THR C 1 308 ? -0.449 -22.708 -18.275 1.00 42.72 300 THR C N 1
ATOM 7871 C CA . THR C 1 308 ? -0.134 -21.733 -17.236 1.00 40.63 300 THR C CA 1
ATOM 7872 C C . THR C 1 308 ? 0.679 -20.602 -17.852 1.00 40.28 300 THR C C 1
ATOM 7873 O O . THR C 1 308 ? 0.481 -19.436 -17.527 1.00 40.83 300 THR C O 1
ATOM 7877 N N . ALA C 1 309 ? 1.581 -20.962 -18.758 1.00 40.11 301 ALA C N 1
ATOM 7878 C CA . ALA C 1 309 ? 2.440 -19.995 -19.423 1.00 35.69 301 ALA C CA 1
ATOM 7879 C C . ALA C 1 309 ? 1.636 -18.970 -20.212 1.00 43.31 301 ALA C C 1
ATOM 7880 O O . ALA C 1 309 ? 1.907 -17.774 -20.130 1.00 36.96 301 ALA C O 1
ATOM 7882 N N . LYS C 1 310 ? 0.645 -19.424 -20.972 1.00 45.18 302 LYS C N 1
ATOM 7883 C CA . LYS C 1 310 ? -0.137 -18.487 -21.775 1.00 46.67 302 LYS C CA 1
ATOM 7884 C C . LYS C 1 310 ? -1.187 -17.762 -20.932 1.00 44.06 302 LYS C C 1
ATOM 7885 O O . LYS C 1 310 ? -1.626 -16.674 -21.295 1.00 44.02 302 LYS C O 1
ATOM 7891 N N . ALA C 1 311 ? -1.579 -18.352 -19.806 1.00 42.21 303 ALA C N 1
ATOM 7892 C CA . ALA C 1 311 ? -2.446 -17.651 -18.864 1.00 42.51 303 ALA C CA 1
ATOM 7893 C C . ALA C 1 311 ? -1.678 -16.486 -18.232 1.00 42.73 303 ALA C C 1
ATOM 7894 O O . ALA C 1 311 ? -2.221 -15.400 -18.053 1.00 43.44 303 ALA C O 1
ATOM 7896 N N . PHE C 1 312 ? -0.415 -16.724 -17.886 1.00 41.95 304 PHE C N 1
ATOM 7897 C CA . PHE C 1 312 ? 0.446 -15.665 -17.365 1.00 41.70 304 PHE C CA 1
ATOM 7898 C C . PHE C 1 312 ? 0.696 -14.605 -18.437 1.00 43.92 304 PHE C C 1
ATOM 7899 O O . PHE C 1 312 ? 0.738 -13.410 -18.144 1.00 43.83 304 PHE C O 1
ATOM 7907 N N . ALA C 1 313 ? 0.875 -15.054 -19.677 1.00 45.45 305 ALA C N 1
ATOM 7908 C CA . ALA C 1 313 ? 1.141 -14.151 -20.792 1.00 47.64 305 ALA C CA 1
ATOM 7909 C C . ALA C 1 313 ? -0.029 -13.202 -21.029 1.00 50.31 305 ALA C C 1
ATOM 7910 O O . ALA C 1 313 ? 0.168 -12.021 -21.317 1.00 51.77 305 ALA C O 1
ATOM 7912 N N . ASN C 1 314 ? -1.247 -13.721 -20.908 1.00 51.09 306 ASN C N 1
ATOM 7913 C CA . ASN C 1 314 ? -2.442 -12.904 -21.089 1.00 53.52 306 ASN C CA 1
ATOM 7914 C C . ASN C 1 314 ? -2.551 -11.840 -20.005 1.00 51.86 306 ASN C C 1
ATOM 7915 O O . ASN C 1 314 ? -2.923 -10.700 -20.277 1.00 52.76 306 ASN C O 1
ATOM 7920 N N . ILE C 1 315 ? -2.229 -12.230 -18.776 1.00 49.45 307 ILE C N 1
ATOM 7921 C CA . ILE C 1 315 ? -2.228 -11.314 -17.645 1.00 48.25 307 ILE C CA 1
ATOM 7922 C C . ILE C 1 315 ? -1.272 -10.162 -17.917 1.00 46.90 307 ILE C C 1
ATOM 7923 O O . ILE C 1 315 ? -1.589 -9.002 -17.656 1.00 47.80 307 ILE C O 1
ATOM 7928 N N . LEU C 1 316 ? -0.100 -10.492 -18.449 1.00 44.98 308 LEU C N 1
ATOM 7929 C CA . LEU C 1 316 ? 0.927 -9.497 -18.737 1.00 44.39 308 LEU C CA 1
ATOM 7930 C C . LEU C 1 316 ? 0.579 -8.588 -19.930 1.00 46.65 308 LEU C C 1
ATOM 7931 O O . LEU C 1 316 ? 0.820 -7.382 -19.882 1.00 46.78 308 LEU C O 1
ATOM 7936 N N . THR C 1 317 ? 0.024 -9.163 -20.993 1.00 48.18 309 THR C N 1
ATOM 7937 C CA . THR C 1 317 ? -0.319 -8.391 -22.185 1.00 50.44 309 THR C CA 1
ATOM 7938 C C . THR C 1 317 ? -1.507 -7.468 -21.923 1.00 52.68 309 THR C C 1
ATOM 7939 O O . THR C 1 317 ? -1.643 -6.418 -22.555 1.00 54.34 309 THR C O 1
ATOM 7941 N N . THR C 1 318 ? -2.359 -7.862 -20.983 1.00 51.94 310 THR C N 1
ATOM 7942 C CA . THR C 1 318 ? -3.529 -7.068 -20.619 1.00 52.58 310 THR C CA 1
ATOM 7943 C C . THR C 1 318 ? -3.156 -5.930 -19.662 1.00 50.48 310 THR C C 1
ATOM 7944 O O . THR C 1 318 ? -3.865 -4.929 -19.566 1.00 52.30 310 THR C O 1
ATOM 7948 N N . SER C 1 319 ? -2.027 -6.075 -18.975 1.00 47.60 311 SER C N 1
ATOM 7949 C CA . SER C 1 319 ? -1.598 -5.087 -17.987 1.00 47.89 311 SER C CA 1
ATOM 7950 C C . SER C 1 319 ? -1.061 -3.806 -18.632 1.00 49.30 311 SER C C 1
ATOM 7951 O O . SER C 1 319 ? -0.819 -3.753 -19.838 1.00 51.49 311 SER C O 1
ATOM 7953 N N . LYS C 1 320 ? -0.882 -2.771 -17.821 1.00 48.01 312 LYS C N 1
ATOM 7954 C CA . LYS C 1 320 ? -0.264 -1.544 -18.299 1.00 48.20 312 LYS C CA 1
ATOM 7955 C C . LYS C 1 320 ? 0.944 -1.180 -17.440 1.00 46.15 312 LYS C C 1
ATOM 7956 O O . LYS C 1 320 ? 1.723 -0.295 -17.794 1.00 45.64 312 LYS C O 1
ATOM 7962 N N . THR C 1 321 ? 1.113 -1.890 -16.327 1.00 44.85 313 THR C N 1
ATOM 7963 C CA . THR C 1 321 ? 2.301 -1.734 -15.497 1.00 42.80 313 THR C CA 1
ATOM 7964 C C . THR C 1 321 ? 2.800 -3.083 -14.996 1.00 41.31 313 THR C C 1
ATOM 7965 O O . THR C 1 321 ? 2.053 -3.841 -14.382 1.00 42.09 313 THR C O 1
ATOM 7969 N N . ILE C 1 322 ? 4.070 -3.372 -15.259 1.00 39.59 314 ILE C N 1
ATOM 7970 C CA . ILE C 1 322 ? 4.671 -4.641 -14.879 1.00 33.73 314 ILE C CA 1
ATOM 7971 C C . ILE C 1 322 ? 5.959 -4.428 -14.096 1.00 34.64 314 ILE C C 1
ATOM 7972 O O . ILE C 1 322 ? 6.854 -3.717 -14.550 1.00 36.21 314 ILE C O 1
ATOM 7977 N N . LEU C 1 323 ? 6.048 -5.026 -12.911 1.00 32.36 315 LEU C N 1
ATOM 7978 C CA . LEU C 1 323 ? 7.316 -5.088 -12.188 1.00 30.28 315 LEU C CA 1
ATOM 7979 C C . LEU C 1 323 ? 7.809 -6.535 -12.211 1.00 29.28 315 LEU C C 1
ATOM 7980 O O . LEU C 1 323 ? 7.135 -7.431 -11.712 1.00 30.04 315 LEU C O 1
ATOM 7985 N N . TRP C 1 324 ? 8.988 -6.752 -12.784 1.00 28.46 316 TRP C N 1
ATOM 7986 C CA . TRP C 1 324 ? 9.487 -8.095 -13.058 1.00 28.55 316 TRP C CA 1
ATOM 7987 C C . TRP C 1 324 ? 10.679 -8.435 -12.169 1.00 29.58 316 TRP C C 1
ATOM 7988 O O . TRP C 1 324 ? 11.762 -7.882 -12.338 1.00 32.31 316 TRP C O 1
ATOM 7999 N N . ASN C 1 325 ? 10.469 -9.344 -11.218 1.00 27.51 317 ASN C N 1
ATOM 8000 C CA . ASN C 1 325 ? 11.523 -9.754 -10.293 1.00 25.94 317 ASN C CA 1
ATOM 8001 C C . ASN C 1 325 ? 11.625 -11.283 -10.193 1.00 25.97 317 ASN C C 1
ATOM 8002 O O . ASN C 1 325 ? 11.344 -11.872 -9.146 1.00 23.13 317 ASN C O 1
ATOM 8007 N N . GLY C 1 326 ? 12.035 -11.923 -11.286 1.00 27.04 318 GLY C N 1
ATOM 8008 C CA . GLY C 1 326 ? 12.297 -13.356 -11.261 1.00 28.25 318 GLY C CA 1
ATOM 8009 C C . GLY C 1 326 ? 11.689 -14.222 -12.353 1.00 27.73 318 GLY C C 1
ATOM 8010 O O . GLY C 1 326 ? 10.675 -13.870 -12.945 1.00 25.34 318 GLY C O 1
ATOM 8011 N N . PRO C 1 327 ? 12.302 -15.390 -12.603 1.00 26.64 319 PRO C N 1
ATOM 8012 C CA . PRO C 1 327 ? 11.797 -16.368 -13.572 1.00 26.88 319 PRO C CA 1
ATOM 8013 C C . PRO C 1 327 ? 10.728 -17.264 -12.955 1.00 26.55 319 PRO C C 1
ATOM 8014 O O . PRO C 1 327 ? 10.538 -17.231 -11.748 1.00 25.66 319 PRO C O 1
ATOM 8018 N N . VAL C 1 328 ? 10.038 -18.056 -13.766 1.00 28.34 320 VAL C N 1
ATOM 8019 C CA . VAL C 1 328 ? 9.007 -18.942 -13.238 1.00 29.26 320 VAL C CA 1
ATOM 8020 C C . VAL C 1 328 ? 9.447 -20.406 -13.328 1.00 31.07 320 VAL C C 1
ATOM 8021 O O . VAL C 1 328 ? 8.630 -21.318 -13.188 1.00 31.56 320 VAL C O 1
ATOM 8025 N N . GLY C 1 329 ? 10.739 -20.620 -13.563 1.00 31.66 321 GLY C N 1
ATOM 8026 C CA . GLY C 1 329 ? 11.304 -21.958 -13.653 1.00 31.66 321 GLY C CA 1
ATOM 8027 C C . GLY C 1 329 ? 12.818 -21.945 -13.742 1.00 31.71 321 GLY C C 1
ATOM 8028 O O . GLY C 1 329 ? 13.429 -20.879 -13.806 1.00 30.47 321 GLY C O 1
ATOM 8029 N N . VAL C 1 330 ? 13.431 -23.126 -13.736 1.00 33.68 322 VAL C N 1
ATOM 8030 C CA . VAL C 1 330 ? 14.884 -23.229 -13.853 1.00 34.67 322 VAL C CA 1
ATOM 8031 C C . VAL C 1 330 ? 15.252 -23.069 -15.325 1.00 36.47 322 VAL C C 1
ATOM 8032 O O . VAL C 1 330 ? 15.565 -24.049 -16.009 1.00 38.53 322 VAL C O 1
ATOM 8036 N N . PHE C 1 331 ? 15.218 -21.829 -15.805 1.00 35.76 323 PHE C N 1
ATOM 8037 C CA . PHE C 1 331 ? 15.338 -21.551 -17.234 1.00 38.11 323 PHE C CA 1
ATOM 8038 C C . PHE C 1 331 ? 16.743 -21.791 -17.787 1.00 41.39 323 PHE C C 1
ATOM 8039 O O . PHE C 1 331 ? 16.934 -21.837 -19.004 1.00 42.85 323 PHE C O 1
ATOM 8047 N N . GLU C 1 332 ? 17.722 -21.936 -16.899 1.00 42.36 3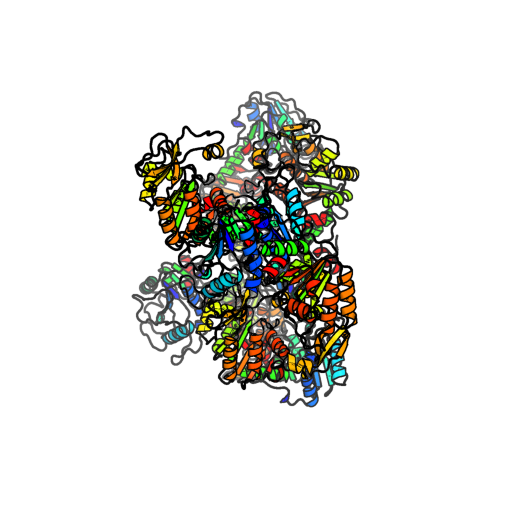24 GLU C N 1
ATOM 8048 C CA . GLU C 1 332 ? 19.087 -22.266 -17.307 1.00 43.82 324 GLU C CA 1
ATOM 8049 C C . GLU C 1 332 ? 19.131 -23.590 -18.081 1.00 45.26 324 GLU C C 1
ATOM 8050 O O . GLU C 1 332 ? 19.996 -23.795 -18.933 1.00 46.43 324 GLU C O 1
ATOM 8056 N N . VAL C 1 333 ? 18.203 -24.486 -17.760 1.00 45.65 325 VAL C N 1
ATOM 8057 C CA . VAL C 1 333 ? 18.047 -25.745 -18.480 1.00 48.37 325 VAL C CA 1
ATOM 8058 C C . VAL C 1 333 ? 16.820 -25.664 -19.388 1.00 50.95 325 VAL C C 1
ATOM 8059 O O . VAL C 1 333 ? 15.716 -25.384 -18.921 1.00 50.30 325 VAL C O 1
ATOM 8063 N N . ASP C 1 334 ? 17.020 -25.912 -20.680 1.00 54.01 326 ASP C N 1
ATOM 8064 C CA . ASP C 1 334 ? 15.991 -25.666 -21.691 1.00 57.09 326 ASP C CA 1
ATOM 8065 C C . ASP C 1 334 ? 14.659 -26.381 -21.458 1.00 55.98 326 ASP C C 1
ATOM 8066 O O . ASP C 1 334 ? 13.602 -25.797 -21.696 1.00 56.60 326 ASP C O 1
ATOM 8071 N N . GLN C 1 335 ? 14.691 -27.625 -20.987 1.00 51.87 327 GLN C N 1
ATOM 8072 C CA . GLN C 1 335 ? 13.446 -28.375 -20.816 1.00 50.10 327 GLN C CA 1
ATOM 8073 C C . GLN C 1 335 ? 12.620 -27.835 -19.651 1.00 45.48 327 GLN C C 1
ATOM 8074 O O . GLN C 1 335 ? 11.448 -28.181 -19.503 1.00 44.48 327 GLN C O 1
ATOM 8080 N N . PHE C 1 336 ? 13.234 -26.991 -18.827 1.00 42.65 328 PHE C N 1
ATOM 8081 C CA . PHE C 1 336 ? 12.515 -26.309 -17.755 1.00 39.38 328 PHE C CA 1
ATOM 8082 C C . PHE C 1 336 ? 12.552 -24.784 -17.938 1.00 37.76 328 PHE C C 1
ATOM 8083 O O . PHE C 1 336 ? 12.414 -24.030 -16.973 1.00 36.57 328 PHE C O 1
ATOM 8091 N N . GLY C 1 337 ? 12.720 -24.333 -19.178 1.00 36.99 329 GLY C N 1
ATOM 8092 C CA . GLY C 1 337 ? 12.853 -22.912 -19.452 1.00 36.61 329 GLY C CA 1
ATOM 8093 C C . GLY C 1 337 ? 11.726 -22.319 -20.278 1.00 37.32 329 GLY C C 1
ATOM 8094 O O . GLY C 1 337 ? 11.680 -21.109 -20.509 1.00 37.91 329 GLY C O 1
ATOM 8095 N N . GLU C 1 338 ? 10.803 -23.172 -20.709 1.00 37.28 330 GLU C N 1
ATOM 8096 C CA . GLU C 1 338 ? 9.697 -22.741 -21.552 1.00 38.26 330 GLU C CA 1
ATOM 8097 C C . GLU C 1 338 ? 8.803 -21.739 -20.827 1.00 36.99 330 GLU C C 1
ATOM 8098 O O . GLU C 1 338 ? 8.231 -20.849 -21.450 1.00 37.12 330 GLU C O 1
ATOM 8104 N N . GLY C 1 339 ? 8.669 -21.900 -19.514 1.00 36.11 331 GLY C N 1
ATOM 8105 C CA . GLY C 1 339 ? 7.864 -20.985 -18.724 1.00 36.63 331 GLY C CA 1
ATOM 8106 C C . GLY C 1 339 ? 8.432 -19.575 -18.694 1.00 36.96 331 GLY C C 1
ATOM 8107 O O . GLY C 1 339 ? 7.723 -18.598 -18.954 1.00 31.95 331 GLY C O 1
ATOM 8108 N N . THR C 1 340 ? 9.725 -19.475 -18.399 1.00 35.72 332 THR C N 1
ATOM 8109 C CA . THR C 1 340 ? 10.396 -18.185 -18.330 1.00 34.77 332 THR C CA 1
ATOM 8110 C C . THR C 1 340 ? 10.507 -17.568 -19.720 1.00 35.83 332 THR C C 1
ATOM 8111 O O . THR C 1 340 ? 10.426 -16.345 -19.862 1.00 34.63 332 THR C O 1
ATOM 8115 N N . LYS C 1 341 ? 10.679 -18.407 -20.744 1.00 36.61 333 LYS C N 1
ATOM 8116 C CA . LYS C 1 341 ? 10.754 -17.898 -22.109 1.00 39.35 333 LYS C CA 1
ATOM 8117 C C . LYS C 1 341 ? 9.436 -17.245 -22.513 1.00 39.96 333 LYS C C 1
ATOM 8118 O O . LYS C 1 341 ? 9.424 -16.140 -23.058 1.00 40.38 333 LYS C O 1
ATOM 8124 N N . ALA C 1 342 ? 8.330 -17.934 -22.249 1.00 39.14 334 ALA C N 1
ATOM 8125 C CA . ALA C 1 342 ? 7.012 -17.403 -22.573 1.00 40.81 334 ALA C CA 1
ATOM 8126 C C . ALA C 1 342 ? 6.737 -16.136 -21.762 1.00 40.34 334 ALA C C 1
ATOM 8127 O O . ALA C 1 342 ? 6.143 -15.180 -22.262 1.00 41.22 334 ALA C O 1
ATOM 8129 N N . LEU C 1 343 ? 7.189 -16.139 -20.514 1.00 38.43 335 LEU C N 1
ATOM 8130 C CA . LEU C 1 343 ? 6.998 -15.006 -19.620 1.00 37.49 335 LEU C CA 1
ATOM 8131 C C . LEU C 1 343 ? 7.772 -13.800 -20.131 1.00 37.89 335 LEU C C 1
ATOM 8132 O O . LEU C 1 343 ? 7.260 -12.681 -20.138 1.00 39.05 335 LEU C O 1
ATOM 8137 N N . SER C 1 344 ? 9.007 -14.042 -20.564 1.00 37.34 336 SER C N 1
ATOM 8138 C CA . SER C 1 344 ? 9.869 -12.983 -21.073 1.00 38.44 336 SER C CA 1
ATOM 8139 C C . SER C 1 344 ? 9.273 -12.355 -22.326 1.00 41.88 336 SER C C 1
ATOM 8140 O O . SER C 1 344 ? 9.169 -11.133 -22.428 1.00 43.31 336 SER C O 1
ATOM 8143 N N . LEU C 1 345 ? 8.882 -13.199 -23.276 1.00 43.15 337 LEU C N 1
ATOM 8144 C CA . LEU C 1 345 ? 8.305 -12.732 -24.531 1.00 45.40 337 LEU C CA 1
ATOM 8145 C C . LEU C 1 345 ? 7.034 -11.922 -24.294 1.00 46.39 337 LEU C C 1
ATOM 8146 O O . LEU C 1 345 ? 6.764 -10.957 -25.006 1.00 49.01 337 LEU C O 1
ATOM 8151 N N . ALA C 1 346 ? 6.266 -12.313 -23.282 1.00 45.13 338 ALA C N 1
ATOM 8152 C CA . ALA C 1 346 ? 5.023 -11.629 -22.949 1.00 47.05 338 ALA C CA 1
ATOM 8153 C C . ALA C 1 346 ? 5.284 -10.221 -22.411 1.00 47.55 338 ALA C C 1
ATOM 8154 O O . ALA C 1 346 ? 4.571 -9.283 -22.753 1.00 49.04 338 ALA C O 1
ATOM 8156 N N . VAL C 1 347 ? 6.293 -10.084 -21.555 1.00 46.85 339 VAL C N 1
ATOM 8157 C CA . VAL C 1 347 ? 6.666 -8.785 -21.010 1.00 47.28 339 VAL C CA 1
ATOM 8158 C C . VAL C 1 347 ? 7.134 -7.891 -22.151 1.00 50.33 339 VAL C C 1
ATOM 8159 O O . VAL C 1 347 ? 6.813 -6.703 -22.199 1.00 51.03 339 VAL C O 1
ATOM 8163 N N . ALA C 1 348 ? 7.893 -8.478 -23.071 1.00 52.05 340 ALA C N 1
ATOM 8164 C CA . ALA C 1 348 ? 8.467 -7.741 -24.190 1.00 54.62 340 ALA C CA 1
ATOM 8165 C C . ALA C 1 348 ? 7.398 -7.227 -25.156 1.00 58.49 340 ALA C C 1
ATOM 8166 O O . ALA C 1 348 ? 7.419 -6.059 -25.552 1.00 59.66 340 ALA C O 1
ATOM 8168 N N . GLN C 1 349 ? 6.465 -8.100 -25.531 1.00 60.54 341 GLN C N 1
ATOM 8169 C CA . GLN C 1 349 ? 5.462 -7.756 -26.538 1.00 63.50 341 GLN C CA 1
ATOM 8170 C C . GLN C 1 349 ? 4.244 -7.055 -25.938 1.00 62.73 341 GLN C C 1
ATOM 8171 O O . GLN C 1 349 ? 3.259 -6.816 -26.632 1.00 67.09 341 GLN C O 1
ATOM 8177 N N . SER C 1 350 ? 4.313 -6.724 -24.653 1.00 57.24 342 SER C N 1
ATOM 8178 C CA . SER C 1 350 ? 3.215 -6.033 -23.989 1.00 56.05 342 SER C CA 1
ATOM 8179 C C . SER C 1 350 ? 3.401 -4.517 -24.044 1.00 54.74 342 SER C C 1
ATOM 8180 O O . SER C 1 350 ? 4.516 -4.015 -23.915 1.00 52.49 342 SER C O 1
ATOM 8183 N N . ASP C 1 351 ? 2.299 -3.796 -24.229 1.00 55.62 343 ASP C N 1
ATOM 8184 C CA . ASP C 1 351 ? 2.331 -2.339 -24.302 1.00 56.17 343 ASP C CA 1
ATOM 8185 C C . ASP C 1 351 ? 2.445 -1.733 -22.904 1.00 54.13 343 ASP C C 1
ATOM 8186 O O . ASP C 1 351 ? 2.477 -0.515 -22.743 1.00 53.16 343 ASP C O 1
ATOM 8188 N N . ALA C 1 352 ? 2.508 -2.598 -21.896 1.00 51.40 344 ALA C N 1
ATOM 8189 C CA . ALA C 1 352 ? 2.647 -2.164 -20.512 1.00 49.22 344 ALA C CA 1
ATOM 8190 C C . ALA C 1 352 ? 3.989 -1.483 -20.279 1.00 49.15 344 ALA C C 1
ATOM 8191 O O . ALA C 1 352 ? 4.964 -1.764 -20.978 1.00 48.95 344 ALA C O 1
ATOM 8193 N N . PHE C 1 353 ? 4.040 -0.570 -19.314 1.00 48.86 345 PHE C N 1
ATOM 8194 C CA . PHE C 1 353 ? 5.328 -0.060 -18.869 1.00 40.20 345 PHE C CA 1
ATOM 8195 C C . PHE C 1 353 ? 5.952 -1.097 -17.937 1.00 41.40 345 PHE C C 1
ATOM 8196 O O . PHE C 1 353 ? 5.410 -1.400 -16.871 1.00 37.05 345 PHE C O 1
ATOM 8204 N N . SER C 1 354 ? 7.095 -1.637 -18.343 1.00 40.20 346 SER C N 1
ATOM 8205 C CA . SER C 1 354 ? 7.725 -2.718 -17.597 1.00 38.60 346 SER C CA 1
ATOM 8206 C C . SER C 1 354 ? 9.069 -2.310 -17.009 1.00 38.53 346 SER C C 1
ATOM 8207 O O . SER C 1 354 ? 9.893 -1.702 -17.693 1.00 39.05 346 SER C O 1
ATOM 8210 N N . ILE C 1 355 ? 9.286 -2.661 -15.744 1.00 38.06 347 ILE C N 1
ATOM 8211 C CA . ILE C 1 355 ? 10.572 -2.455 -15.088 1.00 37.27 347 ILE C CA 1
ATOM 8212 C C . ILE C 1 355 ? 11.077 -3.782 -14.518 1.00 34.24 347 ILE C C 1
ATOM 8213 O O . ILE C 1 355 ? 10.319 -4.529 -13.899 1.00 33.65 347 ILE C O 1
ATOM 8218 N N . ALA C 1 356 ? 12.355 -4.075 -14.739 1.00 33.40 348 ALA C N 1
ATOM 8219 C CA . ALA C 1 356 ? 12.943 -5.333 -14.277 1.00 33.66 348 ALA C CA 1
ATOM 8220 C C . ALA C 1 356 ? 14.149 -5.103 -13.362 1.00 34.02 348 ALA C C 1
ATOM 8221 O O . ALA C 1 356 ? 14.873 -4.111 -13.499 1.00 34.59 348 ALA C O 1
ATOM 8223 N N . GLY C 1 357 ? 14.354 -6.026 -12.427 1.00 32.41 349 GLY C N 1
ATOM 8224 C CA . GLY C 1 357 ? 15.469 -5.946 -11.501 1.00 32.08 349 GLY C CA 1
ATOM 8225 C C . GLY C 1 357 ? 15.780 -7.275 -10.840 1.00 30.98 349 GLY C C 1
ATOM 8226 O O . GLY C 1 357 ? 14.908 -8.131 -10.714 1.00 30.34 349 GLY C O 1
ATOM 8227 N N . GLY C 1 358 ? 17.024 -7.445 -10.410 1.00 30.78 350 GLY C N 1
ATOM 8228 C CA . GLY C 1 358 ? 17.451 -8.692 -9.808 1.00 30.46 350 GLY C CA 1
ATOM 8229 C C . GLY C 1 358 ? 18.234 -9.506 -10.812 1.00 31.85 350 GLY C C 1
ATOM 8230 O O . GLY C 1 358 ? 17.888 -9.530 -11.991 1.00 34.14 350 GLY C O 1
ATOM 8231 N N . GLY C 1 359 ? 19.289 -10.167 -10.347 1.00 31.09 351 GLY C N 1
ATOM 8232 C CA . GLY C 1 359 ? 20.192 -10.884 -11.226 1.00 33.15 351 GLY C CA 1
ATOM 8233 C C . GLY C 1 359 ? 19.578 -11.944 -12.118 1.00 36.44 351 GLY C C 1
ATOM 8234 O O . GLY C 1 359 ? 19.865 -11.999 -13.313 1.00 39.39 351 GLY C O 1
ATOM 8235 N N . ASP C 1 360 ? 18.730 -12.788 -11.542 1.00 36.15 352 ASP C N 1
ATOM 8236 C CA . ASP C 1 360 ? 18.121 -13.870 -12.302 1.00 37.59 352 ASP C CA 1
ATOM 8237 C C . ASP C 1 360 ? 17.239 -13.314 -13.416 1.00 36.77 352 ASP C C 1
ATOM 8238 O O . ASP C 1 360 ? 17.222 -13.847 -14.528 1.00 37.70 352 ASP C O 1
ATOM 8243 N N . THR C 1 361 ? 16.527 -12.230 -13.119 1.00 34.58 353 THR C N 1
ATOM 8244 C CA . THR C 1 361 ? 15.662 -11.594 -14.106 1.00 35.20 353 THR C CA 1
ATOM 8245 C C . THR C 1 361 ? 16.492 -11.047 -15.256 1.00 36.35 353 THR C C 1
ATOM 8246 O O . THR C 1 361 ? 16.167 -11.257 -16.423 1.00 37.51 353 THR C O 1
ATOM 8250 N N . LEU C 1 362 ? 17.568 -10.346 -14.916 1.00 36.09 354 LEU C N 1
ATOM 8251 C CA . LEU C 1 362 ? 18.465 -9.789 -15.918 1.00 36.03 354 LEU C CA 1
ATOM 8252 C C . LEU C 1 362 ? 19.113 -10.902 -16.742 1.00 36.01 354 LEU C C 1
ATOM 8253 O O . LEU C 1 362 ? 19.328 -10.750 -17.941 1.00 37.14 354 LEU C O 1
ATOM 8258 N N . ALA C 1 363 ? 19.405 -12.029 -16.101 1.00 35.54 355 ALA C N 1
ATOM 8259 C CA . ALA C 1 363 ? 19.973 -13.174 -16.807 1.00 35.59 355 ALA C CA 1
ATOM 8260 C C . ALA C 1 363 ? 18.993 -13.697 -17.852 1.00 35.93 355 ALA C C 1
ATOM 8261 O O . ALA C 1 363 ? 19.382 -14.061 -18.961 1.00 37.51 355 ALA C O 1
ATOM 8263 N N . ALA C 1 364 ? 17.718 -13.728 -17.484 1.00 34.74 356 ALA C N 1
ATOM 8264 C CA . ALA C 1 364 ? 16.667 -14.176 -18.385 1.00 36.00 356 ALA C CA 1
ATOM 8265 C C . ALA C 1 364 ? 16.509 -13.221 -19.558 1.00 38.32 356 ALA C C 1
ATOM 8266 O O . ALA C 1 364 ? 16.314 -13.648 -20.694 1.00 39.20 356 ALA C O 1
ATOM 8268 N N . ILE C 1 365 ? 16.590 -11.926 -19.268 1.00 39.27 357 ILE C N 1
ATOM 8269 C CA . ILE C 1 365 ? 16.473 -10.895 -20.284 1.00 41.90 357 ILE C CA 1
ATOM 8270 C C . ILE C 1 365 ? 17.540 -11.074 -21.356 1.00 46.97 357 ILE C C 1
ATOM 8271 O O . ILE C 1 365 ? 17.238 -11.078 -22.551 1.00 49.14 357 ILE C O 1
ATOM 8276 N N . ASP C 1 366 ? 18.784 -11.239 -20.922 1.00 49.80 358 ASP C N 1
ATOM 8277 C CA . ASP C 1 366 ? 19.892 -11.463 -21.842 1.00 54.71 358 ASP C CA 1
ATOM 8278 C C . ASP C 1 366 ? 19.725 -12.743 -22.665 1.00 56.51 358 ASP C C 1
ATOM 8279 O O . ASP C 1 366 ? 20.058 -12.769 -23.849 1.00 59.80 358 ASP C O 1
ATOM 8284 N N . LYS C 1 367 ? 19.202 -13.794 -22.038 1.00 52.38 359 LYS C N 1
ATOM 8285 C CA . LYS C 1 367 ? 19.056 -15.090 -22.699 1.00 51.81 359 LYS C CA 1
ATOM 8286 C C . LYS C 1 367 ? 18.053 -15.066 -23.846 1.00 53.14 359 LYS C C 1
ATOM 8287 O O . LYS C 1 367 ? 18.277 -15.677 -24.890 1.00 55.55 359 LYS C O 1
ATOM 8293 N N . TYR C 1 368 ? 16.950 -14.353 -23.652 1.00 51.91 360 TYR C N 1
ATOM 8294 C CA . TYR C 1 368 ? 15.876 -14.338 -24.637 1.00 52.27 360 TYR C CA 1
ATOM 8295 C C . TYR C 1 368 ? 15.887 -13.063 -25.469 1.00 54.56 360 TYR C C 1
ATOM 8296 O O . TYR C 1 368 ? 14.976 -12.830 -26.264 1.00 54.92 360 TYR C O 1
ATOM 8305 N N . ASN C 1 369 ? 16.925 -12.252 -25.276 1.00 56.01 361 ASN C N 1
ATOM 8306 C CA . ASN C 1 369 ? 17.181 -11.079 -26.109 1.00 58.14 361 ASN C CA 1
ATOM 8307 C C . ASN C 1 369 ? 15.970 -10.162 -26.194 1.00 58.23 361 ASN C C 1
ATOM 8308 O O . ASN C 1 369 ? 15.456 -9.901 -27.280 1.00 60.68 361 ASN C O 1
ATOM 8313 N N . VAL C 1 370 ? 15.509 -9.686 -25.045 1.00 54.72 362 VAL C N 1
ATOM 8314 C CA . VAL C 1 370 ? 14.351 -8.803 -25.005 1.00 54.51 362 VAL C CA 1
ATOM 8315 C C . VAL C 1 370 ? 14.704 -7.515 -24.284 1.00 53.14 362 VAL C C 1
ATOM 8316 O O . VAL C 1 370 ? 13.822 -6.799 -23.819 1.00 53.57 362 VAL C O 1
ATOM 8320 N N . ALA C 1 371 ? 16.000 -7.233 -24.186 1.00 52.29 363 ALA C N 1
ATOM 8321 C CA . ALA C 1 371 ? 16.491 -6.076 -23.447 1.00 52.47 363 ALA C CA 1
ATOM 8322 C C . ALA C 1 371 ? 15.902 -4.756 -23.952 1.00 53.42 363 ALA C C 1
ATOM 8323 O O . ALA C 1 371 ? 15.496 -3.909 -23.156 1.00 51.91 363 ALA C O 1
ATOM 8325 N N . ASP C 1 372 ? 15.849 -4.587 -25.271 1.00 55.08 364 ASP C N 1
ATOM 8326 C CA . ASP C 1 372 ? 15.398 -3.322 -25.845 1.00 55.76 364 ASP C CA 1
ATOM 8327 C C . ASP C 1 372 ? 13.877 -3.188 -25.826 1.00 55.21 364 ASP C C 1
ATOM 8328 O O . ASP C 1 372 ? 13.339 -2.150 -26.199 1.00 56.20 364 ASP C O 1
ATOM 8333 N N . GLN C 1 373 ? 13.187 -4.236 -25.390 1.00 54.19 365 GLN C N 1
ATOM 8334 C CA . GLN C 1 373 ? 11.730 -4.199 -25.309 1.00 54.26 365 GLN C CA 1
ATOM 8335 C C . GLN C 1 373 ? 11.270 -4.002 -23.864 1.00 52.06 365 GLN C C 1
ATOM 8336 O O . GLN C 1 373 ? 10.071 -3.983 -23.579 1.00 52.60 365 GLN C O 1
ATOM 8338 N N . ILE C 1 374 ? 12.234 -3.858 -22.958 1.00 49.75 366 ILE C N 1
ATOM 8339 C CA . ILE C 1 374 ? 11.942 -3.616 -21.550 1.00 47.96 366 ILE C CA 1
ATOM 8340 C C . ILE C 1 374 ? 11.991 -2.117 -21.285 1.00 48.10 366 ILE C C 1
ATOM 8341 O O . ILE C 1 374 ? 12.912 -1.437 -21.739 1.00 48.90 366 ILE C O 1
ATOM 8346 N N . GLY C 1 375 ? 11.001 -1.608 -20.554 1.00 47.53 367 GLY C N 1
ATOM 8347 C CA . GLY C 1 375 ? 10.924 -0.189 -20.250 1.00 47.39 367 GLY C CA 1
ATOM 8348 C C . GLY C 1 375 ? 12.132 0.341 -19.499 1.00 45.99 367 GLY C C 1
ATOM 8349 O O . GLY C 1 375 ? 12.761 1.303 -19.934 1.00 46.92 367 GLY C O 1
ATOM 8350 N N . TYR C 1 376 ? 12.471 -0.296 -18.382 1.00 43.64 368 TYR C N 1
ATOM 8351 C CA . TYR C 1 376 ? 13.668 0.069 -17.634 1.00 40.65 368 TYR C CA 1
ATOM 8352 C C . TYR C 1 376 ? 14.301 -1.146 -16.968 1.00 39.30 368 TYR C C 1
ATOM 8353 O O . TYR C 1 376 ? 13.630 -1.922 -16.283 1.00 38.48 368 TYR C O 1
ATOM 8362 N N . ILE C 1 377 ? 15.607 -1.292 -17.154 1.00 38.61 369 ILE C N 1
ATOM 8363 C CA . ILE C 1 377 ? 16.339 -2.386 -16.541 1.00 36.14 369 ILE C CA 1
ATOM 8364 C C . ILE C 1 377 ? 17.236 -1.838 -15.434 1.00 35.82 369 ILE C C 1
ATOM 8365 O O . ILE C 1 377 ? 18.179 -1.091 -15.694 1.00 37.78 369 ILE C O 1
ATOM 8370 N N . SER C 1 378 ? 16.929 -2.219 -14.200 1.00 33.87 370 SER C N 1
ATOM 8371 C CA . SER C 1 378 ? 17.668 -1.765 -13.028 1.00 34.39 370 SER C CA 1
ATOM 8372 C C . SER C 1 378 ? 18.846 -2.676 -12.693 1.00 34.50 370 SER C C 1
ATOM 8373 O O . SER C 1 378 ? 18.776 -3.894 -12.868 1.00 34.73 370 SER C O 1
ATOM 8376 N N . THR C 1 379 ? 19.935 -2.068 -12.236 1.00 34.38 371 THR C N 1
ATOM 8377 C CA . THR C 1 379 ? 21.100 -2.811 -11.779 1.00 33.58 371 THR C CA 1
ATOM 8378 C C . THR C 1 379 ? 21.292 -2.635 -10.278 1.00 33.62 371 THR C C 1
ATOM 8379 O O . THR C 1 379 ? 22.349 -2.951 -9.739 1.00 34.78 371 THR C O 1
ATOM 8383 N N . GLY C 1 380 ? 20.258 -2.142 -9.604 1.00 34.36 372 GLY C N 1
ATOM 8384 C CA . GLY C 1 380 ? 20.364 -1.774 -8.202 1.00 34.70 372 GLY C CA 1
ATOM 8385 C C . GLY C 1 380 ? 20.555 -2.906 -7.211 1.00 35.61 372 GLY C C 1
ATOM 8386 O O . GLY C 1 380 ? 21.064 -2.692 -6.110 1.00 35.79 372 GLY C O 1
ATOM 8387 N N . GLY C 1 381 ? 20.162 -4.116 -7.601 1.00 35.86 373 GLY C N 1
ATOM 8388 C CA . GLY C 1 381 ? 20.277 -5.263 -6.719 1.00 33.90 373 GLY C CA 1
ATOM 8389 C C . GLY C 1 381 ? 19.509 -5.087 -5.423 1.00 33.07 373 GLY C C 1
ATOM 8390 O O . GLY C 1 381 ? 18.291 -4.909 -5.431 1.00 33.56 373 GLY C O 1
ATOM 8391 N N . GLY C 1 382 ? 20.227 -5.134 -4.305 1.00 32.42 374 GLY C N 1
ATOM 8392 C CA . GLY C 1 382 ? 19.623 -5.023 -2.989 1.00 31.06 374 GLY C CA 1
ATOM 8393 C C . GLY C 1 382 ? 18.909 -3.705 -2.758 1.00 31.56 374 GLY C C 1
ATOM 8394 O O . GLY C 1 382 ? 17.901 -3.647 -2.052 1.00 32.21 374 GLY C O 1
ATOM 8395 N N . ALA C 1 383 ? 19.441 -2.638 -3.345 1.00 30.78 375 ALA C N 1
ATOM 8396 C CA . ALA C 1 383 ? 18.823 -1.328 -3.223 1.00 30.87 375 ALA C CA 1
ATOM 8397 C C . ALA C 1 383 ? 17.488 -1.295 -3.961 1.00 29.85 375 ALA C C 1
ATOM 8398 O O . ALA C 1 383 ? 16.523 -0.683 -3.500 1.00 30.80 375 ALA C O 1
ATOM 8400 N N . PHE C 1 384 ? 17.448 -1.957 -5.110 1.00 27.58 376 PHE C N 1
ATOM 8401 C CA . PHE C 1 384 ? 16.231 -2.064 -5.900 1.00 27.60 376 PHE C CA 1
ATOM 8402 C C . PHE C 1 384 ? 15.123 -2.729 -5.087 1.00 26.87 376 PHE C C 1
ATOM 8403 O O . PHE C 1 384 ? 13.987 -2.260 -5.071 1.00 28.04 376 PHE C O 1
ATOM 8411 N N . LEU C 1 385 ? 15.458 -3.821 -4.410 1.00 26.28 377 LEU C N 1
ATOM 8412 C CA . LEU C 1 385 ? 14.476 -4.555 -3.617 1.00 26.01 377 LEU C CA 1
ATOM 8413 C C . LEU C 1 385 ? 13.998 -3.729 -2.423 1.00 26.62 377 LEU C C 1
ATOM 8414 O O . LEU C 1 385 ? 12.814 -3.750 -2.087 1.00 23.77 377 LEU C O 1
ATOM 8419 N N . GLU C 1 386 ? 14.915 -3.011 -1.778 1.00 26.64 378 GLU C N 1
ATOM 8420 C CA . GLU C 1 386 ? 14.543 -2.226 -0.609 1.00 29.00 378 GLU C CA 1
ATOM 8421 C C . GLU C 1 386 ? 13.587 -1.097 -0.995 1.00 30.07 378 GLU C C 1
ATOM 8422 O O . GLU C 1 386 ? 12.725 -0.716 -0.205 1.00 31.18 378 GLU C O 1
ATOM 8428 N N . PHE C 1 387 ? 13.726 -0.576 -2.211 1.00 30.41 379 PHE C N 1
ATOM 8429 C CA . PHE C 1 387 ? 12.796 0.434 -2.700 1.00 32.62 379 PHE C CA 1
ATOM 8430 C C . PHE C 1 387 ? 11.424 -0.208 -2.869 1.00 33.79 379 PHE C C 1
ATOM 8431 O O . PHE C 1 387 ? 10.407 0.351 -2.456 1.00 34.03 379 PHE C O 1
ATOM 8439 N N . VAL C 1 388 ? 11.409 -1.394 -3.476 1.00 33.25 380 VAL C N 1
ATOM 8440 C CA . VAL C 1 388 ? 10.173 -2.138 -3.695 1.00 32.24 380 VAL C CA 1
ATOM 8441 C C . VAL C 1 388 ? 9.514 -2.473 -2.362 1.00 31.43 380 VAL C C 1
ATOM 8442 O O . VAL C 1 388 ? 8.291 -2.482 -2.250 1.00 32.22 380 VAL C O 1
ATOM 8446 N N . GLU C 1 389 ? 10.327 -2.722 -1.344 1.00 31.65 381 GLU C N 1
ATOM 8447 C CA . GLU C 1 389 ? 9.809 -3.019 -0.013 1.00 34.74 381 GLU C CA 1
ATOM 8448 C C . GLU C 1 389 ? 9.121 -1.813 0.635 1.00 37.21 381 GLU C C 1
ATOM 8449 O O . GLU C 1 389 ? 8.385 -1.962 1.613 1.00 37.54 381 GLU C O 1
ATOM 8455 N N . GLY C 1 390 ? 9.356 -0.624 0.084 1.00 38.28 382 GLY C N 1
ATOM 8456 C CA . GLY C 1 390 ? 8.775 0.594 0.620 1.00 40.25 382 GLY C CA 1
ATOM 8457 C C . GLY C 1 390 ? 9.641 1.222 1.697 1.00 41.61 382 GLY C C 1
ATOM 8458 O O . GLY C 1 390 ? 9.237 2.178 2.358 1.00 43.38 382 GLY C O 1
ATOM 8459 N N . LYS C 1 391 ? 10.838 0.676 1.877 1.00 41.55 383 LYS C N 1
ATOM 8460 C CA . LYS C 1 391 ? 11.777 1.196 2.860 1.00 43.07 383 LYS C CA 1
ATOM 8461 C C . LYS C 1 391 ? 12.400 2.477 2.333 1.00 44.78 383 LYS C C 1
ATOM 8462 O O . LYS C 1 391 ? 12.496 2.677 1.121 1.00 45.08 383 LYS C O 1
ATOM 8464 N N . THR C 1 392 ? 12.815 3.346 3.247 1.00 45.79 384 THR C N 1
ATOM 8465 C CA . THR C 1 392 ? 13.439 4.608 2.866 1.00 46.08 384 THR C CA 1
ATOM 8466 C C . THR C 1 392 ? 14.944 4.424 2.723 1.00 43.99 384 THR C C 1
ATOM 8467 O O . THR C 1 392 ? 15.622 3.984 3.652 1.00 45.16 384 THR C O 1
ATOM 8471 N N . LEU C 1 393 ? 15.453 4.742 1.540 1.00 40.52 385 LEU C N 1
ATOM 8472 C CA . LEU C 1 393 ? 16.883 4.675 1.280 1.00 38.18 385 LEU C CA 1
ATOM 8473 C C . LEU C 1 393 ? 17.528 5.986 1.726 1.00 37.72 385 LEU C C 1
ATOM 8474 O O . LEU C 1 393 ? 17.147 7.053 1.248 1.00 38.43 385 LEU C O 1
ATOM 8479 N N . PRO C 1 394 ? 18.498 5.906 2.654 1.00 36.23 386 PRO C N 1
ATOM 8480 C CA . PRO C 1 394 ? 19.138 7.077 3.264 1.00 35.98 386 PRO C CA 1
ATOM 8481 C C . PRO C 1 394 ? 19.705 8.068 2.254 1.00 38.46 386 PRO C C 1
ATOM 8482 O O . PRO C 1 394 ? 19.680 9.275 2.509 1.00 40.53 386 PRO C O 1
ATOM 8486 N N . ALA C 1 395 ? 20.205 7.577 1.125 1.00 36.72 387 ALA C N 1
ATOM 8487 C CA . ALA C 1 395 ? 20.818 8.466 0.144 1.00 35.11 387 ALA C CA 1
ATOM 8488 C C . ALA C 1 395 ? 19.758 9.230 -0.643 1.00 35.00 387 ALA C C 1
ATOM 8489 O O . ALA C 1 395 ? 19.992 10.354 -1.090 1.00 35.05 387 ALA C O 1
ATOM 8491 N N . VAL C 1 396 ? 18.589 8.621 -0.802 1.00 33.40 388 VAL C N 1
ATOM 8492 C CA . VAL C 1 396 ? 17.495 9.278 -1.500 1.00 34.21 388 VAL C CA 1
ATOM 8493 C C . VAL C 1 396 ? 16.877 10.317 -0.577 1.00 36.09 388 VAL C C 1
ATOM 8494 O O . VAL C 1 396 ? 16.613 11.450 -0.985 1.00 37.95 388 VAL C O 1
ATOM 8498 N N . ALA C 1 397 ? 16.699 9.931 0.682 1.00 35.37 389 ALA C N 1
ATOM 8499 C CA . ALA C 1 397 ? 16.031 10.772 1.667 1.00 36.31 389 ALA C CA 1
ATOM 8500 C C . ALA C 1 397 ? 16.732 12.107 1.864 1.00 37.30 389 ALA C C 1
ATOM 8501 O O . ALA C 1 397 ? 16.073 13.139 1.914 1.00 39.82 389 ALA C O 1
ATOM 8503 N N . VAL C 1 398 ? 18.058 12.094 1.959 1.00 36.88 390 VAL C N 1
ATOM 8504 C CA . VAL C 1 398 ? 18.802 13.329 2.192 1.00 39.80 390 VAL C CA 1
ATOM 8505 C C . VAL C 1 398 ? 18.693 14.263 0.985 1.00 42.27 390 VAL C C 1
ATOM 8506 O O . VAL C 1 398 ? 18.696 15.483 1.141 1.00 44.78 390 VAL C O 1
ATOM 8510 N N . LEU C 1 399 ? 18.582 13.693 -0.211 1.00 42.11 391 LEU C N 1
ATOM 8511 C CA . LEU C 1 399 ? 18.437 14.490 -1.426 1.00 43.66 391 LEU C CA 1
ATOM 8512 C C . LEU C 1 399 ? 17.085 15.183 -1.455 1.00 47.25 391 LEU C C 1
ATOM 8513 O O . LEU C 1 399 ? 16.950 16.288 -1.984 1.00 48.63 391 LEU C O 1
ATOM 8518 N N . LEU C 1 400 ? 16.081 14.524 -0.890 1.00 48.56 392 LEU C N 1
ATOM 8519 C CA . LEU C 1 400 ? 14.756 15.113 -0.800 1.00 51.55 392 LEU C CA 1
ATOM 8520 C C . LEU C 1 400 ? 14.789 16.295 0.168 1.00 53.91 392 LEU C C 1
ATOM 8521 O O . LEU C 1 400 ? 14.116 17.301 -0.049 1.00 56.26 392 LEU C O 1
ATOM 8526 N N . GLU C 1 401 ? 15.587 16.170 1.226 1.00 53.97 393 GLU C N 1
ATOM 8527 C CA . GLU C 1 401 ? 15.768 17.252 2.193 1.00 56.82 393 GLU C CA 1
ATOM 8528 C C . GLU C 1 401 ? 16.464 18.456 1.570 1.00 57.02 393 GLU C C 1
ATOM 8529 O O . GLU C 1 401 ? 16.117 19.606 1.847 1.00 58.76 393 GLU C O 1
ATOM 8535 N N . ARG C 1 402 ? 17.459 18.180 0.733 1.00 53.65 394 ARG C N 1
ATOM 8536 C CA . ARG C 1 402 ? 18.298 19.228 0.162 1.00 52.87 394 ARG C CA 1
ATOM 8537 C C . ARG C 1 402 ? 17.736 19.782 -1.147 1.00 53.84 394 ARG C C 1
ATOM 8538 O O . ARG C 1 402 ? 18.476 20.341 -1.956 1.00 55.49 394 ARG C O 1
ATOM 8546 N N . ALA C 1 403 ? 16.426 19.671 -1.337 1.00 53.27 395 ALA C N 1
ATOM 8547 C CA . ALA C 1 403 ? 15.822 20.061 -2.602 1.00 54.36 395 ALA C CA 1
ATOM 8548 C C . ALA C 1 403 ? 14.994 21.321 -2.432 1.00 48.83 395 ALA C C 1
ATOM 8549 O O . ALA C 1 403 ? 15.550 22.403 -2.244 1.00 50.18 395 ALA C O 1
ATOM 8551 N N . MET D 1 9 ? -13.342 -20.564 1.995 1.00 49.89 1 MET D N 1
ATOM 8552 C CA . MET D 1 9 ? -14.767 -20.490 2.308 1.00 49.47 1 MET D CA 1
ATOM 8553 C C . MET D 1 9 ? -15.093 -19.227 3.105 1.00 47.27 1 MET D C 1
ATOM 8554 O O . MET D 1 9 ? -15.054 -19.226 4.336 1.00 47.32 1 MET D O 1
ATOM 8559 N N . ASN D 1 10 ? -15.411 -18.152 2.392 1.00 45.80 2 ASN D N 1
ATOM 8560 C CA . ASN D 1 10 ? -15.848 -16.914 3.025 1.00 44.18 2 ASN D CA 1
ATOM 8561 C C . ASN D 1 10 ? -17.365 -16.818 2.949 1.00 41.39 2 ASN D C 1
ATOM 8562 O O . ASN D 1 10 ? -17.938 -16.785 1.863 1.00 43.37 2 ASN D O 1
ATOM 8564 N N . PHE D 1 11 ? -18.011 -16.788 4.108 1.00 36.84 3 PHE D N 1
ATOM 8565 C CA . PHE D 1 11 ? -19.466 -16.717 4.182 1.00 33.18 3 PHE D CA 1
ATOM 8566 C C . PHE D 1 11 ? -19.867 -15.865 5.376 1.00 31.00 3 PHE D C 1
ATOM 8567 O O . PHE D 1 11 ? -19.109 -15.747 6.336 1.00 30.28 3 PHE D O 1
ATOM 8575 N N . GLN D 1 12 ? -21.053 -15.273 5.331 1.00 30.07 4 GLN D N 1
ATOM 8576 C CA . GLN D 1 12 ? -21.484 -14.459 6.456 1.00 31.11 4 GLN D CA 1
ATOM 8577 C C . GLN D 1 12 ? -21.940 -15.334 7.615 1.00 32.52 4 GLN D C 1
ATOM 8578 O O . GLN D 1 12 ? -22.467 -16.434 7.420 1.00 33.56 4 GLN D O 1
ATOM 8584 N N . ARG D 1 13 ? -21.724 -14.840 8.826 1.00 32.03 5 ARG D N 1
ATOM 8585 C CA . ARG D 1 13 ? -22.056 -15.592 10.025 1.00 32.70 5 ARG D CA 1
ATOM 8586 C C . ARG D 1 13 ? -23.018 -14.777 10.878 1.00 32.36 5 ARG D C 1
ATOM 8587 O O . ARG D 1 13 ? -22.825 -13.567 11.038 1.00 31.36 5 ARG D O 1
ATOM 8595 N N . MET D 1 14 ? -24.048 -15.431 11.417 1.00 31.25 6 MET D N 1
ATOM 8596 C CA . MET D 1 14 ? -25.051 -14.752 12.240 1.00 30.49 6 MET D CA 1
ATOM 8597 C C . MET D 1 14 ? -24.379 -13.992 13.384 1.00 30.26 6 MET D C 1
ATOM 8598 O O . MET D 1 14 ? -24.798 -12.887 13.738 1.00 30.72 6 MET D O 1
ATOM 8603 N N . THR D 1 15 ? -23.321 -14.585 13.931 1.00 29.04 7 THR D N 1
ATOM 8604 C CA . THR D 1 15 ? -22.551 -13.998 15.025 1.00 29.83 7 THR D CA 1
ATOM 8605 C C . THR D 1 15 ? -22.025 -12.591 14.725 1.00 29.84 7 THR D C 1
ATOM 8606 O O . THR D 1 15 ? -21.950 -11.750 15.619 1.00 31.56 7 THR D O 1
ATOM 8610 N N . ASP D 1 16 ? -21.656 -12.341 13.472 1.00 28.89 8 ASP D N 1
ATOM 8611 C CA . ASP D 1 16 ? -21.116 -11.039 13.078 1.00 27.27 8 ASP D CA 1
ATOM 8612 C C . ASP D 1 16 ? -22.183 -9.992 12.776 1.00 23.91 8 ASP D C 1
ATOM 8613 O O . ASP D 1 16 ? -21.852 -8.836 12.506 1.00 27.74 8 ASP D O 1
ATOM 8618 N N . LEU D 1 17 ? -23.452 -10.383 12.803 1.00 43.42 9 LEU D N 1
ATOM 8619 C CA . LEU D 1 17 ? -24.515 -9.474 12.385 1.00 38.02 9 LEU D CA 1
ATOM 8620 C C . LEU D 1 17 ? -25.266 -8.827 13.541 1.00 36.06 9 LEU D C 1
ATOM 8621 O O . LEU D 1 17 ? -25.581 -9.474 14.537 1.00 35.19 9 LEU D O 1
ATOM 8626 N N . ASN D 1 18 ? -25.556 -7.539 13.392 1.00 34.97 10 ASN D N 1
ATOM 8627 C CA . ASN D 1 18 ? -26.501 -6.868 14.270 1.00 32.98 10 ASN D CA 1
ATOM 8628 C C . ASN D 1 18 ? -27.891 -7.293 13.820 1.00 31.84 10 ASN D C 1
ATOM 8629 O O . ASN D 1 18 ? -28.162 -7.348 12.625 1.00 29.69 10 ASN D O 1
ATOM 8634 N N . LEU D 1 19 ? -28.766 -7.609 14.766 1.00 31.44 11 LEU D N 1
ATOM 8635 C CA . LEU D 1 19 ? -30.091 -8.112 14.419 1.00 30.14 11 LEU D CA 1
ATOM 8636 C C . LEU D 1 19 ? -31.192 -7.299 15.074 1.00 31.18 11 LEU D C 1
ATOM 8637 O O . LEU D 1 19 ? -32.351 -7.718 15.084 1.00 30.00 11 LEU D O 1
ATOM 8642 N N . ALA D 1 20 ? -30.835 -6.124 15.587 1.00 31.39 12 ALA D N 1
ATOM 8643 C CA . ALA D 1 20 ? -31.794 -5.268 16.277 1.00 34.83 12 ALA D CA 1
ATOM 8644 C C . ALA D 1 20 ? -32.959 -4.910 15.366 1.00 35.79 12 ALA D C 1
ATOM 8645 O O . ALA D 1 20 ? -32.780 -4.276 14.330 1.00 35.94 12 ALA D O 1
ATOM 8647 N N . GLY D 1 21 ? -34.151 -5.349 15.755 1.00 36.86 13 GLY D N 1
ATOM 8648 C CA . GLY D 1 21 ? -35.359 -5.067 15.001 1.00 37.71 13 GLY D CA 1
ATOM 8649 C C . GLY D 1 21 ? -35.499 -5.827 13.696 1.00 35.35 13 GLY D C 1
ATOM 8650 O O . GLY D 1 21 ? -36.289 -5.452 12.831 1.00 34.62 13 GLY D O 1
ATOM 8651 N N . LYS D 1 22 ? -34.699 -6.868 13.514 1.00 34.86 14 LYS D N 1
ATOM 8652 C CA . LYS D 1 22 ? -34.783 -7.616 12.267 1.00 36.55 14 LYS D CA 1
ATOM 8653 C C . LYS D 1 22 ? -35.528 -8.951 12.424 1.00 36.51 14 LYS D C 1
ATOM 8654 O O . LYS D 1 22 ? -35.488 -9.600 13.478 1.00 35.82 14 LYS D O 1
ATOM 8660 N N . ARG D 1 23 ? -36.219 -9.329 11.354 1.00 36.04 15 ARG D N 1
ATOM 8661 C CA . ARG D 1 23 ? -36.956 -10.579 11.259 1.00 33.90 15 ARG D CA 1
ATOM 8662 C C . ARG D 1 23 ? -35.997 -11.680 10.811 1.00 32.99 15 ARG D C 1
ATOM 8663 O O . ARG D 1 23 ? -35.481 -11.638 9.694 1.00 34.51 15 ARG D O 1
ATOM 8671 N N . VAL D 1 24 ? -35.728 -12.643 11.685 1.00 30.36 16 VAL D N 1
ATOM 8672 C CA . VAL D 1 24 ? -34.702 -13.639 11.402 1.00 29.05 16 VAL D CA 1
ATOM 8673 C C . VAL D 1 24 ? -35.308 -15.034 11.255 1.00 28.49 16 VAL D C 1
ATOM 8674 O O . VAL D 1 24 ? -35.896 -15.573 12.195 1.00 28.70 16 VAL D O 1
ATOM 8678 N N . LEU D 1 25 ? -35.160 -15.599 10.060 1.00 27.74 17 LEU D N 1
ATOM 8679 C CA . LEU D 1 25 ? -35.665 -16.929 9.721 1.00 26.84 17 LEU D CA 1
ATOM 8680 C C . LEU D 1 25 ? -34.531 -17.951 9.749 1.00 27.65 17 LEU D C 1
ATOM 8681 O O . LEU D 1 25 ? -33.588 -17.853 8.965 1.00 29.27 17 LEU D O 1
ATOM 8686 N N . ILE D 1 26 ? -34.609 -18.910 10.670 1.00 26.04 18 ILE D N 1
ATOM 8687 C CA . ILE D 1 26 ? -33.519 -19.852 10.891 1.00 24.76 18 ILE D CA 1
ATOM 8688 C C . ILE D 1 26 ? -33.874 -21.282 10.482 1.00 23.71 18 ILE D C 1
ATOM 8689 O O . ILE D 1 26 ? -34.830 -21.867 10.987 1.00 24.15 18 ILE D O 1
ATOM 8694 N N . ARG D 1 27 ? -33.094 -21.845 9.570 1.00 22.58 19 ARG D N 1
ATOM 8695 C CA . ARG D 1 27 ? -33.290 -23.234 9.189 1.00 26.27 19 ARG D CA 1
ATOM 8696 C C . ARG D 1 27 ? -32.533 -24.124 10.168 1.00 26.37 19 ARG D C 1
ATOM 8697 O O . ARG D 1 27 ? -31.305 -24.142 10.180 1.00 27.05 19 ARG D O 1
ATOM 8705 N N . GLU D 1 28 ? -33.275 -24.850 10.995 1.00 26.20 20 GLU D N 1
ATOM 8706 C CA . GLU D 1 28 ? -32.670 -25.753 11.965 1.00 26.55 20 GLU D CA 1
ATOM 8707 C C . GLU D 1 28 ? -32.977 -27.194 11.608 1.00 24.37 20 GLU D C 1
ATOM 8708 O O . GLU D 1 28 ? -33.881 -27.465 10.822 1.00 22.91 20 GLU D O 1
ATOM 8714 N N . ASP D 1 29 ? -32.229 -28.115 12.205 1.00 25.54 21 ASP D N 1
ATOM 8715 C CA . ASP D 1 29 ? -32.537 -29.535 12.097 1.00 24.55 21 ASP D CA 1
ATOM 8716 C C . ASP D 1 29 ? -33.247 -29.935 13.376 1.00 25.37 21 ASP D C 1
ATOM 8717 O O . ASP D 1 29 ? -32.608 -30.289 14.369 1.00 25.84 21 ASP D O 1
ATOM 8722 N N . LEU D 1 30 ? -34.573 -29.850 13.351 1.00 25.63 22 LEU D N 1
ATOM 8723 C CA . LEU D 1 30 ? -35.389 -30.228 14.493 1.00 27.48 22 LEU D CA 1
ATOM 8724 C C . LEU D 1 30 ? -36.105 -31.534 14.182 1.00 29.57 22 LEU D C 1
ATOM 8725 O O . LEU D 1 30 ? -37.199 -31.784 14.681 1.00 30.45 22 LEU D O 1
ATOM 8730 N N . ASN D 1 31 ? -35.484 -32.358 13.343 1.00 30.99 23 ASN D N 1
ATOM 8731 C CA . ASN D 1 31 ? -36.075 -33.625 12.928 1.00 31.40 23 ASN D CA 1
ATOM 8732 C C . ASN D 1 31 ? -35.870 -34.695 13.997 1.00 30.89 23 ASN D C 1
ATOM 8733 O O . ASN D 1 31 ? -35.087 -35.623 13.818 1.00 32.52 23 ASN D O 1
ATOM 8738 N N . VAL D 1 32 ? -36.597 -34.574 15.101 1.00 30.91 24 VAL D N 1
ATOM 8739 C CA . VAL D 1 32 ? -36.443 -35.502 16.216 1.00 33.20 24 VAL D CA 1
ATOM 8740 C C . VAL D 1 32 ? -37.347 -36.714 16.025 1.00 34.73 24 VAL D C 1
ATOM 8741 O O . VAL D 1 32 ? -38.400 -36.613 15.394 1.00 35.00 24 VAL D O 1
ATOM 8745 N N . PRO D 1 33 ? -36.924 -37.876 16.553 1.00 36.17 25 PRO D N 1
ATOM 8746 C CA . PRO D 1 33 ? -37.763 -39.078 16.474 1.00 35.65 25 PRO D CA 1
ATOM 8747 C C . PRO D 1 33 ? -39.049 -38.930 17.273 1.00 35.30 25 PRO D C 1
ATOM 8748 O O . PRO D 1 33 ? -39.005 -38.553 18.441 1.00 35.32 25 PRO D O 1
ATOM 8752 N N . VAL D 1 34 ? -40.179 -39.240 16.648 1.00 36.38 26 VAL D N 1
ATOM 8753 C CA . VAL D 1 34 ? -41.480 -39.100 17.293 1.00 36.04 26 VAL D CA 1
ATOM 8754 C C . VAL D 1 34 ? -42.284 -40.396 17.270 1.00 35.89 26 VAL D C 1
ATOM 8755 O O . VAL D 1 34 ? -42.505 -40.997 16.221 1.00 35.59 26 VAL D O 1
ATOM 8759 N N . LYS D 1 35 ? -42.728 -40.813 18.447 1.00 36.41 27 LYS D N 1
ATOM 8760 C CA . LYS D 1 35 ? -43.571 -41.985 18.579 1.00 37.24 27 LYS D CA 1
ATOM 8761 C C . LYS D 1 35 ? -44.811 -41.614 19.374 1.00 35.90 27 LYS D C 1
ATOM 8762 O O . LYS D 1 35 ? -44.708 -41.087 20.482 1.00 35.06 27 LYS D O 1
ATOM 8768 N N . ASN D 1 36 ? -45.977 -41.880 18.795 1.00 36.14 28 ASN D N 1
ATOM 8769 C CA . ASN D 1 36 ? -47.257 -41.577 19.427 1.00 36.71 28 ASN D CA 1
ATOM 8770 C C . ASN D 1 36 ? -47.322 -40.106 19.852 1.00 36.24 28 ASN D C 1
ATOM 8771 O O . ASN D 1 36 ? -47.841 -39.777 20.920 1.00 36.22 28 ASN D O 1
ATOM 8776 N N . GLY D 1 37 ? -46.782 -39.225 19.016 1.00 35.18 29 GLY D N 1
ATOM 8777 C CA . GLY D 1 37 ? -46.818 -37.802 19.293 1.00 36.04 29 GLY D CA 1
ATOM 8778 C C . GLY D 1 37 ? -45.852 -37.344 20.372 1.00 36.72 29 GLY D C 1
ATOM 8779 O O . GLY D 1 37 ? -45.936 -36.214 20.840 1.00 37.26 29 GLY D O 1
ATOM 8780 N N . VAL D 1 38 ? -44.935 -38.220 20.772 1.00 36.86 30 VAL D N 1
ATOM 8781 C CA . VAL D 1 38 ? -43.985 -37.893 21.830 1.00 35.56 30 VAL D CA 1
ATOM 8782 C C . VAL D 1 38 ? -42.551 -37.953 21.316 1.00 35.60 30 VAL D C 1
ATOM 8783 O O . VAL D 1 38 ? -42.176 -38.876 20.592 1.00 34.49 30 VAL D O 1
ATOM 8787 N N . ILE D 1 39 ? -41.757 -36.958 21.706 1.00 36.21 31 ILE D N 1
ATOM 8788 C CA . ILE D 1 39 ? -40.347 -36.888 21.341 1.00 36.02 31 ILE D CA 1
ATOM 8789 C C . ILE D 1 39 ? -39.529 -37.908 22.125 1.00 37.60 31 ILE D C 1
ATOM 8790 O O . ILE D 1 39 ? -39.516 -37.888 23.354 1.00 39.00 31 ILE D O 1
ATOM 8795 N N . THR D 1 40 ? -38.853 -38.805 21.411 1.00 38.12 32 THR D N 1
ATOM 8796 C CA . THR D 1 40 ? -38.073 -39.857 22.056 1.00 39.93 32 THR D CA 1
ATOM 8797 C C . THR D 1 40 ? -36.631 -39.420 22.303 1.00 41.04 32 THR D C 1
ATOM 8798 O O . THR D 1 40 ? -35.962 -39.949 23.185 1.00 43.14 32 THR D O 1
ATOM 8802 N N . SER D 1 41 ? -36.165 -38.447 21.526 1.00 40.27 33 SER D N 1
ATOM 8803 C CA . SER D 1 41 ? -34.814 -37.909 21.680 1.00 40.96 33 SER D CA 1
ATOM 8804 C C . SER D 1 41 ? -34.756 -36.431 21.327 1.00 40.01 33 SER D C 1
ATOM 8805 O O . SER D 1 41 ? -35.152 -36.029 20.236 1.00 39.82 33 SER D O 1
ATOM 8808 N N . ASP D 1 42 ? -34.247 -35.629 22.254 1.00 40.01 34 ASP D N 1
ATOM 8809 C CA . ASP D 1 42 ? -34.226 -34.180 22.093 1.00 39.11 34 ASP D CA 1
ATOM 8810 C C . ASP D 1 42 ? -32.822 -33.672 21.781 1.00 38.08 34 ASP D C 1
ATOM 8811 O O . ASP D 1 42 ? -32.511 -32.507 22.024 1.00 38.41 34 ASP D O 1
ATOM 8816 N N . ALA D 1 43 ? -31.970 -34.556 21.267 1.00 36.89 35 ALA D N 1
ATOM 8817 C CA . ALA D 1 43 ? -30.587 -34.199 20.973 1.00 36.07 35 ALA D CA 1
ATOM 8818 C C . ALA D 1 43 ? -30.508 -33.041 19.985 1.00 35.89 35 ALA D C 1
ATOM 8819 O O . ALA D 1 43 ? -29.732 -32.101 20.173 1.00 37.53 35 ALA D O 1
ATOM 8821 N N . ARG D 1 44 ? -31.311 -33.112 18.931 1.00 34.23 36 ARG D N 1
ATOM 8822 C CA . ARG D 1 44 ? -31.327 -32.059 17.927 1.00 33.73 36 ARG D CA 1
ATOM 8823 C C . ARG D 1 44 ? -31.876 -30.748 18.478 1.00 33.91 36 ARG D C 1
ATOM 8824 O O . ARG D 1 44 ? -31.452 -29.672 18.063 1.00 33.30 36 ARG D O 1
ATOM 8832 N N . LEU D 1 45 ? -32.814 -30.844 19.413 1.00 33.96 37 LEU D N 1
ATOM 8833 C CA . LEU D 1 45 ? -33.405 -29.660 20.024 1.00 33.56 37 LEU D CA 1
ATOM 8834 C C . LEU D 1 45 ? -32.405 -28.974 20.948 1.00 34.64 37 LEU D C 1
ATOM 8835 O O . LEU D 1 45 ? -32.226 -27.757 20.890 1.00 35.06 37 LEU D O 1
ATOM 8840 N N . ARG D 1 46 ? -31.745 -29.765 21.788 1.00 35.07 38 ARG D N 1
ATOM 8841 C CA . ARG D 1 46 ? -30.772 -29.243 22.742 1.00 35.58 38 ARG D CA 1
ATOM 8842 C C . ARG D 1 46 ? -29.578 -28.611 22.032 1.00 33.88 38 ARG D C 1
ATOM 8843 O O . ARG D 1 46 ? -28.885 -27.762 22.598 1.00 34.97 38 ARG D O 1
ATOM 8851 N N . ALA D 1 47 ? -29.355 -29.020 20.787 1.00 31.60 39 ALA D N 1
ATOM 8852 C CA . ALA D 1 47 ? -28.232 -28.532 19.997 1.00 30.61 39 ALA D CA 1
ATOM 8853 C C . ALA D 1 47 ? -28.555 -27.219 19.285 1.00 29.50 39 ALA D C 1
ATOM 8854 O O . ALA D 1 47 ? -27.667 -26.405 19.046 1.00 29.27 39 ALA D O 1
ATOM 8856 N N . ALA D 1 48 ? -29.824 -27.032 18.933 1.00 29.22 40 ALA D N 1
ATOM 8857 C CA . ALA D 1 48 ? -30.263 -25.860 18.181 1.00 29.55 40 ALA D CA 1
ATOM 8858 C C . ALA D 1 48 ? -30.646 -24.684 19.084 1.00 31.20 40 ALA D C 1
ATOM 8859 O O . ALA D 1 48 ? -30.751 -23.549 18.621 1.00 30.77 40 ALA D O 1
ATOM 8861 N N . LEU D 1 49 ? -30.868 -24.960 20.366 1.00 32.20 41 LEU D N 1
ATOM 8862 C CA . LEU D 1 49 ? -31.299 -23.926 21.314 1.00 32.01 41 LEU D CA 1
ATOM 8863 C C . LEU D 1 49 ? -30.327 -22.744 21.485 1.00 32.42 41 LEU D C 1
ATOM 8864 O O . LEU D 1 49 ? -30.773 -21.595 21.528 1.00 33.08 41 LEU D O 1
ATOM 8869 N N . PRO D 1 50 ? -29.008 -23.007 21.602 1.00 32.26 42 PRO D N 1
ATOM 8870 C CA . PRO D 1 50 ? -28.101 -21.857 21.740 1.00 32.98 42 PRO D CA 1
ATOM 8871 C C . PRO D 1 50 ? -28.177 -20.863 20.579 1.00 32.83 42 PRO D C 1
ATOM 8872 O O . PRO D 1 50 ? -27.977 -19.665 20.783 1.00 34.33 42 PRO D O 1
ATOM 8876 N N . THR D 1 51 ? -28.451 -21.363 19.380 1.00 31.21 43 THR D N 1
ATOM 8877 C CA . THR D 1 51 ? -28.618 -20.514 18.209 1.00 30.84 43 THR D CA 1
ATOM 8878 C C . THR D 1 51 ? -29.835 -19.619 18.376 1.00 30.99 43 THR D C 1
ATOM 8879 O O . THR D 1 51 ? -29.794 -18.418 18.104 1.00 31.53 43 THR D O 1
ATOM 8883 N N . ILE D 1 52 ? -30.923 -20.233 18.817 1.00 29.82 44 ILE D N 1
ATOM 8884 C CA . ILE D 1 52 ? -32.178 -19.536 19.023 1.00 29.81 44 ILE D CA 1
ATOM 8885 C C . ILE D 1 52 ? -32.016 -18.479 20.105 1.00 32.00 44 ILE D C 1
ATOM 8886 O O . ILE D 1 52 ? -32.489 -17.356 19.965 1.00 35.12 44 ILE D O 1
ATOM 8891 N N . LYS D 1 53 ? -31.342 -18.853 21.185 1.00 31.66 45 LYS D N 1
ATOM 8892 C CA . LYS D 1 53 ? -31.125 -17.968 22.322 1.00 33.33 45 LYS D CA 1
ATOM 8893 C C . LYS D 1 53 ? -30.215 -16.788 21.960 1.00 34.11 45 LYS D C 1
ATOM 8894 O O . LYS D 1 53 ? -30.419 -15.669 22.433 1.00 34.97 45 LYS D O 1
ATOM 8900 N N . ALA D 1 54 ? -29.210 -17.043 21.125 1.00 32.77 46 ALA D N 1
ATOM 8901 C CA . ALA D 1 54 ? -28.296 -15.990 20.693 1.00 32.38 46 ALA D CA 1
ATOM 8902 C C . ALA D 1 54 ? -29.023 -14.956 19.843 1.00 33.06 46 ALA D C 1
ATOM 8903 O O . ALA D 1 54 ? -28.777 -13.754 19.961 1.00 33.78 46 ALA D O 1
ATOM 8905 N N . ALA D 1 55 ? -29.911 -15.434 18.977 1.00 32.08 47 ALA D N 1
ATOM 8906 C CA . ALA D 1 55 ? -30.691 -14.553 18.120 1.00 31.89 47 ALA D CA 1
ATOM 8907 C C . ALA D 1 55 ? -31.612 -13.639 18.935 1.00 33.46 47 ALA D C 1
ATOM 8908 O O . ALA D 1 55 ? -31.704 -12.440 18.669 1.00 34.39 47 ALA D O 1
ATOM 8910 N N . LEU D 1 56 ? -32.281 -14.214 19.932 1.00 33.30 48 LEU D N 1
ATOM 8911 C CA . LEU D 1 56 ? -33.174 -13.467 20.814 1.00 33.12 48 LEU D CA 1
ATOM 8912 C C . LEU D 1 56 ? -32.398 -12.477 21.677 1.00 33.52 48 LEU D C 1
ATOM 8913 O O . LEU D 1 56 ? -32.857 -11.361 21.922 1.00 33.78 48 LEU D O 1
ATOM 8918 N N . GLU D 1 57 ? -31.225 -12.899 22.144 1.00 32.86 49 GLU D N 1
ATOM 8919 C CA . GLU D 1 57 ? -30.387 -12.053 22.983 1.00 33.99 49 GLU D CA 1
ATOM 8920 C C . GLU D 1 57 ? -29.926 -10.823 22.204 1.00 35.18 49 GLU D C 1
ATOM 8921 O O . GLU D 1 57 ? -29.713 -9.758 22.786 1.00 34.93 49 GLU D O 1
ATOM 8923 N N . LYS D 1 58 ? -29.787 -10.968 20.887 1.00 34.76 50 LYS D N 1
ATOM 8924 C CA . LYS D 1 58 ? -29.366 -9.847 20.050 1.00 34.60 50 LYS D CA 1
ATOM 8925 C C . LYS D 1 58 ? -30.577 -9.032 19.571 1.00 35.36 50 LYS D C 1
ATOM 8926 O O . LYS D 1 58 ? -30.458 -8.169 18.699 1.00 34.98 50 LYS D O 1
ATOM 8932 N N . GLY D 1 59 ? -31.738 -9.334 20.151 1.00 35.68 51 GLY D N 1
ATOM 8933 C CA . GLY D 1 59 ? -32.967 -8.592 19.913 1.00 35.03 51 GLY D CA 1
ATOM 8934 C C . GLY D 1 59 ? -33.718 -8.865 18.626 1.00 33.71 51 GLY D C 1
ATOM 8935 O O . GLY D 1 59 ? -34.392 -7.982 18.096 1.00 32.74 51 GLY D O 1
ATOM 8936 N N . ALA D 1 60 ? -33.651 -10.102 18.143 1.00 31.89 52 ALA D N 1
ATOM 8937 C CA . ALA D 1 60 ? -34.274 -10.420 16.868 1.00 31.68 52 ALA D CA 1
ATOM 8938 C C . ALA D 1 60 ? -35.698 -10.936 17.042 1.00 32.03 52 ALA D C 1
ATOM 8939 O O . ALA D 1 60 ? -36.064 -11.448 18.097 1.00 32.92 52 ALA D O 1
ATOM 8941 N N . ALA D 1 61 ? -36.503 -10.767 16.000 1.00 32.17 53 ALA D N 1
ATOM 8942 C CA . ALA D 1 61 ? -37.804 -11.405 15.927 1.00 33.44 53 ALA D CA 1
ATOM 8943 C C . ALA D 1 61 ? -37.593 -12.735 15.206 1.00 33.33 53 ALA D C 1
ATOM 8944 O O . ALA D 1 61 ? -37.328 -12.756 14.009 1.00 26.79 53 ALA D O 1
ATOM 8946 N N . VAL D 1 62 ? -37.691 -13.835 15.946 1.00 33.01 54 VAL D N 1
ATOM 8947 C CA . VAL D 1 62 ? -37.223 -15.135 15.461 1.00 30.83 54 VAL D CA 1
ATOM 8948 C C . VAL D 1 62 ? -38.308 -16.056 14.907 1.00 29.62 54 VAL D C 1
ATOM 8949 O O . VAL D 1 62 ? -39.316 -16.319 15.563 1.00 30.15 54 VAL D O 1
ATOM 8953 N N . MET D 1 63 ? -38.071 -16.540 13.690 1.00 28.75 55 MET D N 1
ATOM 8954 C CA . MET D 1 63 ? -38.844 -17.621 13.087 1.00 28.28 55 MET D CA 1
ATOM 8955 C C . MET D 1 63 ? -37.938 -18.831 12.883 1.00 30.05 55 MET D C 1
ATOM 8956 O O . MET D 1 63 ? -36.880 -18.721 12.263 1.00 31.81 55 MET D O 1
ATOM 8961 N N . VAL D 1 64 ? -38.349 -19.979 13.409 1.00 28.14 56 VAL D N 1
ATOM 8962 C CA . VAL D 1 64 ? -37.592 -21.209 13.243 1.00 26.97 56 VAL D CA 1
ATOM 8963 C C . VAL D 1 64 ? -38.391 -22.188 12.390 1.00 27.52 56 VAL D C 1
ATOM 8964 O O . VAL D 1 64 ? -39.556 -22.445 12.679 1.00 28.58 56 VAL D O 1
ATOM 8968 N N . PHE D 1 65 ? -37.784 -22.741 11.345 1.00 26.99 57 PHE D N 1
ATOM 8969 C CA . PHE D 1 65 ? -38.460 -23.814 10.614 1.00 26.67 57 PHE D CA 1
ATOM 8970 C C . PHE D 1 65 ? -37.538 -24.990 10.323 1.00 25.83 57 PHE D C 1
ATOM 8971 O O . PHE D 1 65 ? -36.309 -24.871 10.369 1.00 26.11 57 PHE D O 1
ATOM 8979 N N . SER D 1 66 ? -38.155 -26.138 10.065 1.00 27.02 58 SER D N 1
ATOM 8980 C CA . SER D 1 66 ? -37.430 -27.391 9.916 1.00 25.22 58 SER D CA 1
ATOM 8981 C C . SER D 1 66 ? -38.278 -28.440 9.207 1.00 25.21 58 SER D C 1
ATOM 8982 O O . SER D 1 66 ? -39.466 -28.243 8.968 1.00 24.41 58 SER D O 1
ATOM 8985 N N . HIS D 1 67 ? -37.649 -29.555 8.863 1.00 25.94 59 HIS D N 1
ATOM 8986 C CA . HIS D 1 67 ? -38.372 -30.719 8.378 1.00 26.60 59 HIS D CA 1
ATOM 8987 C C . HIS D 1 67 ? -38.541 -31.696 9.532 1.00 27.63 59 HIS D C 1
ATOM 8988 O O . HIS D 1 67 ? -37.854 -31.590 10.548 1.00 25.72 59 HIS D O 1
ATOM 8995 N N . LEU D 1 68 ? -39.461 -32.639 9.379 1.00 30.19 60 LEU D N 1
ATOM 8996 C CA . LEU D 1 68 ? -39.673 -33.667 10.388 1.00 30.79 60 LEU D CA 1
ATOM 8997 C C . LEU D 1 68 ? -40.233 -34.913 9.728 1.00 32.26 60 LEU D C 1
ATOM 8998 O O . LEU D 1 68 ? -41.212 -34.834 8.987 1.00 32.73 60 LEU D O 1
ATOM 9003 N N . GLY D 1 69 ? -39.608 -36.059 9.997 1.00 32.34 61 GLY D N 1
ATOM 9004 C CA . GLY D 1 69 ? -40.013 -37.311 9.390 1.00 34.33 61 GLY D CA 1
ATOM 9005 C C . GLY D 1 69 ? -39.946 -37.255 7.879 1.00 35.51 61 GLY D C 1
ATOM 9006 O O . GLY D 1 69 ? -39.140 -36.515 7.315 1.00 34.02 61 GLY D O 1
ATOM 9007 N N . ARG D 1 70 ? -40.798 -38.032 7.219 1.00 38.17 62 ARG D N 1
ATOM 9008 C CA . ARG D 1 70 ? -40.846 -38.041 5.761 1.00 38.75 62 ARG D CA 1
ATOM 9009 C C . ARG D 1 70 ? -42.285 -37.966 5.254 1.00 38.53 62 ARG D C 1
ATOM 9010 O O . ARG D 1 70 ? -42.867 -38.983 4.886 1.00 39.34 62 ARG D O 1
ATOM 9018 N N . PRO D 1 71 ? -42.865 -36.755 5.239 1.00 37.44 63 PRO D N 1
ATOM 9019 C CA . PRO D 1 71 ? -44.261 -36.584 4.823 1.00 38.08 63 PRO D CA 1
ATOM 9020 C C . PRO D 1 71 ? -44.427 -36.510 3.311 1.00 37.79 63 PRO D C 1
ATOM 9021 O O . PRO D 1 71 ? -43.445 -36.402 2.579 1.00 37.44 63 PRO D O 1
ATOM 9025 N N . VAL D 1 72 ? -45.666 -36.589 2.846 1.00 39.00 64 VAL D N 1
ATOM 9026 C CA . VAL D 1 72 ? -45.951 -36.381 1.436 1.00 40.11 64 VAL D CA 1
ATOM 9027 C C . VAL D 1 72 ? -46.353 -34.916 1.247 1.00 39.69 64 VAL D C 1
ATOM 9028 O O . VAL D 1 72 ? -47.256 -34.430 1.929 1.00 37.40 64 VAL D O 1
ATOM 9032 N N . GLU D 1 73 ? -45.684 -34.217 0.332 1.00 36.37 65 GLU D N 1
ATOM 9033 C CA . GLU D 1 73 ? -45.956 -32.794 0.110 1.00 39.13 65 GLU D CA 1
ATOM 9034 C C . GLU D 1 73 ? -47.394 -32.506 -0.293 1.00 42.09 65 GLU D C 1
ATOM 9035 O O . GLU D 1 73 ? -47.965 -33.176 -1.152 1.00 43.73 65 GLU D O 1
ATOM 9041 N N . GLY D 1 74 ? -47.974 -31.504 0.362 1.00 42.36 66 GLY D N 1
ATOM 9042 C CA . GLY D 1 74 ? -49.346 -31.116 0.105 1.00 43.58 66 GLY D CA 1
ATOM 9043 C C . GLY D 1 74 ? -50.320 -31.963 0.896 1.00 44.46 66 GLY D C 1
ATOM 9044 O O . GLY D 1 74 ? -51.529 -31.816 0.771 1.00 43.18 66 GLY D O 1
ATOM 9045 N N . GLU D 1 75 ? -49.784 -32.866 1.708 1.00 44.05 67 GLU D N 1
ATOM 9046 C CA . GLU D 1 75 ? -50.613 -33.762 2.506 1.00 46.20 67 GLU D CA 1
ATOM 9047 C C . GLU D 1 75 ? -50.131 -33.828 3.954 1.00 44.69 67 GLU D C 1
ATOM 9048 O O . GLU D 1 75 ? -49.458 -34.782 4.344 1.00 44.72 67 GLU D O 1
ATOM 9054 N N . PRO D 1 76 ? -50.455 -32.798 4.751 1.00 43.72 68 PRO D N 1
ATOM 9055 C CA . PRO D 1 76 ? -50.002 -32.767 6.149 1.00 43.37 68 PRO D CA 1
ATOM 9056 C C . PRO D 1 76 ? -50.628 -33.878 6.991 1.00 45.43 68 PRO D C 1
ATOM 9057 O O . PRO D 1 76 ? -51.784 -34.234 6.780 1.00 48.54 68 PRO D O 1
ATOM 9061 N N . LYS D 1 77 ? -49.862 -34.421 7.931 1.00 43.81 69 LYS D N 1
ATOM 9062 C CA . LYS D 1 77 ? -50.374 -35.425 8.850 1.00 40.43 69 LYS D CA 1
ATOM 9063 C C . LYS D 1 77 ? -49.770 -35.205 10.235 1.00 48.36 69 LYS D C 1
ATOM 9064 O O . LYS D 1 77 ? -48.586 -34.907 10.352 1.00 46.42 69 LYS D O 1
ATOM 9066 N N . PRO D 1 78 ? -50.590 -35.358 11.288 1.00 50.33 70 PRO D N 1
ATOM 9067 C CA . PRO D 1 78 ? -50.229 -35.098 12.689 1.00 50.49 70 PRO D CA 1
ATOM 9068 C C . PRO D 1 78 ? -48.955 -35.795 13.182 1.00 50.46 70 PRO D C 1
ATOM 9069 O O . PRO D 1 78 ? -48.281 -35.251 14.057 1.00 49.17 70 PRO D O 1
ATOM 9073 N N . GLU D 1 79 ? -48.634 -36.970 12.647 1.00 52.69 71 GLU D N 1
ATOM 9074 C CA . GLU D 1 79 ? -47.433 -37.687 13.072 1.00 54.06 71 GLU D CA 1
ATOM 9075 C C . GLU D 1 79 ? -46.188 -36.897 12.702 1.00 51.25 71 GLU D C 1
ATOM 9076 O O . GLU D 1 79 ? -45.152 -37.008 13.355 1.00 51.91 71 GLU D O 1
ATOM 9082 N N . GLN D 1 80 ? -46.299 -36.094 11.652 1.00 47.35 72 GLN D N 1
ATOM 9083 C CA . GLN D 1 80 ? -45.152 -35.372 11.127 1.00 44.39 72 GLN D CA 1
ATOM 9084 C C . GLN D 1 80 ? -45.223 -33.883 11.444 1.00 42.64 72 GLN D C 1
ATOM 9085 O O . GLN D 1 80 ? -44.495 -33.084 10.858 1.00 41.38 72 GLN D O 1
ATOM 9091 N N . SER D 1 81 ? -46.103 -33.514 12.370 1.00 42.68 73 SER D N 1
ATOM 9092 C CA . SER D 1 81 ? -46.235 -32.121 12.774 1.00 41.19 73 SER D CA 1
ATOM 9093 C C . SER D 1 81 ? -45.187 -31.736 13.807 1.00 39.18 73 SER D C 1
ATOM 9094 O O . SER D 1 81 ? -44.800 -32.547 14.646 1.00 39.31 73 SER D O 1
ATOM 9097 N N . LEU D 1 82 ? -44.761 -30.478 13.761 1.00 37.49 74 LEU D N 1
ATOM 9098 C CA . LEU D 1 82 ? -43.754 -29.962 14.682 1.00 35.14 74 LEU D CA 1
ATOM 9099 C C . LEU D 1 82 ? -44.357 -29.482 16.000 1.00 36.46 74 LEU D C 1
ATOM 9100 O O . LEU D 1 82 ? -43.677 -28.863 16.813 1.00 36.91 74 LEU D O 1
ATOM 9105 N N . ALA D 1 83 ? -45.634 -29.775 16.208 1.00 38.57 75 ALA D N 1
ATOM 9106 C CA . ALA D 1 83 ? -46.333 -29.366 17.426 1.00 40.25 75 ALA D CA 1
ATOM 9107 C C . ALA D 1 83 ? -45.636 -29.798 18.730 1.00 40.49 75 ALA D C 1
ATOM 9108 O O . ALA D 1 83 ? -45.508 -28.984 19.646 1.00 39.58 75 ALA D O 1
ATOM 9110 N N . PRO D 1 84 ? -45.185 -31.070 18.829 1.00 40.75 76 PRO D N 1
ATOM 9111 C CA . PRO D 1 84 ? -44.497 -31.421 20.079 1.00 40.74 76 PRO D CA 1
ATOM 9112 C C . PRO D 1 84 ? -43.177 -30.669 20.263 1.00 38.63 76 PRO D C 1
ATOM 9113 O O . PRO D 1 84 ? -42.710 -30.495 21.389 1.00 38.69 76 PRO D O 1
ATOM 9117 N N . VAL D 1 85 ? -42.578 -30.237 19.162 1.00 37.58 77 VAL D N 1
ATOM 9118 C CA . VAL D 1 85 ? -41.354 -29.452 19.223 1.00 35.89 77 VAL D CA 1
ATOM 9119 C C . VAL D 1 85 ? -41.652 -28.041 19.748 1.00 36.81 77 VAL D C 1
ATOM 9120 O O . VAL D 1 85 ? -40.860 -27.469 20.500 1.00 36.16 77 VAL D O 1
ATOM 9124 N N . ALA D 1 86 ? -42.800 -27.488 19.367 1.00 38.27 78 ALA D N 1
ATOM 9125 C CA . ALA D 1 86 ? -43.197 -26.164 19.842 1.00 40.41 78 ALA D CA 1
ATOM 9126 C C . ALA D 1 86 ? -43.414 -26.174 21.348 1.00 43.69 78 ALA D C 1
ATOM 9127 O O . ALA D 1 86 ? -43.033 -25.236 22.048 1.00 44.96 78 ALA D O 1
ATOM 9129 N N . ALA D 1 87 ? -44.026 -27.246 21.840 1.00 44.94 79 ALA D N 1
ATOM 9130 C CA . ALA D 1 87 ? -44.251 -27.405 23.268 1.00 46.57 79 ALA D CA 1
ATOM 9131 C C . ALA D 1 87 ? -42.918 -27.509 23.996 1.00 45.92 79 ALA D C 1
ATOM 9132 O O . ALA D 1 87 ? -42.743 -26.944 25.074 1.00 48.82 79 ALA D O 1
ATOM 9134 N N . TYR D 1 88 ? -41.981 -28.238 23.400 1.00 43.23 80 TYR D N 1
ATOM 9135 C CA . TYR D 1 88 ? -40.648 -28.380 23.970 1.00 42.93 80 TYR D CA 1
ATOM 9136 C C . TYR D 1 88 ? -39.949 -27.030 24.047 1.00 43.53 80 TYR D C 1
ATOM 9137 O O . TYR D 1 88 ? -39.400 -26.665 25.086 1.00 45.58 80 TYR D O 1
ATOM 9146 N N . LEU D 1 89 ? -39.978 -26.293 22.942 1.00 41.75 81 LEU D N 1
ATOM 9147 C CA . LEU D 1 89 ? -39.299 -25.006 22.862 1.00 40.65 81 LEU D CA 1
ATOM 9148 C C . LEU D 1 89 ? -39.921 -24.004 23.826 1.00 44.17 81 LEU D C 1
ATOM 9149 O O . LEU D 1 89 ? -39.233 -23.135 24.358 1.00 45.38 81 LEU D O 1
ATOM 9154 N N . THR D 1 90 ? -41.230 -24.117 24.026 1.00 45.69 82 THR D N 1
ATOM 9155 C CA . THR D 1 90 ? -41.943 -23.265 24.968 1.00 46.74 82 THR D CA 1
ATOM 9156 C C . THR D 1 90 ? -41.467 -23.529 26.394 1.00 48.76 82 THR D C 1
ATOM 9157 O O . THR D 1 90 ? -41.300 -22.600 27.187 1.00 49.65 82 THR D O 1
ATOM 9161 N N . GLU D 1 91 ? -41.251 -24.803 26.713 1.00 49.16 83 GLU D N 1
ATOM 9162 C CA . GLU D 1 91 ? -40.772 -25.189 28.037 1.00 51.09 83 GLU D CA 1
ATOM 9163 C C . GLU D 1 91 ? -39.272 -24.934 28.169 1.00 50.74 83 GLU D C 1
ATOM 9164 O O . GLU D 1 91 ? -38.762 -24.751 29.273 1.00 52.60 83 GLU D O 1
ATOM 9166 N N . ALA D 1 92 ? -38.574 -24.913 27.039 1.00 48.88 84 ALA D N 1
ATOM 9167 C CA . ALA D 1 92 ? -37.126 -24.716 27.031 1.00 47.67 84 ALA D CA 1
ATOM 9168 C C . ALA D 1 92 ? -36.736 -23.240 27.135 1.00 48.55 84 ALA D C 1
ATOM 9169 O O . ALA D 1 92 ? -35.733 -22.900 27.762 1.00 49.05 84 ALA D O 1
ATOM 9171 N N . LEU D 1 93 ? -37.527 -22.368 26.520 1.00 48.78 85 LEU D N 1
ATOM 9172 C CA . LEU D 1 93 ? -37.185 -20.951 26.447 1.00 49.95 85 LEU D CA 1
ATOM 9173 C C . LEU D 1 93 ? -37.947 -20.113 27.476 1.00 54.17 85 LEU D C 1
ATOM 9174 O O . LEU D 1 93 ? -37.568 -18.976 27.761 1.00 56.32 85 LEU D O 1
ATOM 9179 N N . GLY D 1 94 ? -39.017 -20.673 28.033 1.00 55.75 86 GLY D N 1
ATOM 9180 C CA . GLY D 1 94 ? -39.787 -19.982 29.052 1.00 59.11 86 GLY D CA 1
ATOM 9181 C C . GLY D 1 94 ? -40.766 -18.961 28.509 1.00 60.11 86 GLY D C 1
ATOM 9182 O O . GLY D 1 94 ? -41.295 -18.133 29.252 1.00 63.28 86 GLY D O 1
ATOM 9183 N N . GLN D 1 95 ? -41.004 -19.023 27.204 1.00 57.06 87 GLN D N 1
ATOM 9184 C CA . GLN D 1 95 ? -41.958 -18.134 26.550 1.00 56.08 87 GLN D CA 1
ATOM 9185 C C . GLN D 1 95 ? -42.804 -18.923 25.562 1.00 54.27 87 GLN D C 1
ATOM 9186 O O . GLN D 1 95 ? -42.453 -20.040 25.182 1.00 52.26 87 GLN D O 1
ATOM 9192 N N . GLU D 1 96 ? -43.914 -18.329 25.140 1.00 54.79 88 GLU D N 1
ATOM 9193 C CA . GLU D 1 96 ? -44.826 -18.982 24.211 1.00 54.66 88 GLU D CA 1
ATOM 9194 C C . GLU D 1 96 ? -44.218 -19.116 22.817 1.00 50.26 88 GLU D C 1
ATOM 9195 O O . GLU D 1 96 ? -44.010 -18.121 22.123 1.00 49.13 88 GLU D O 1
ATOM 9201 N N . VAL D 1 97 ? -43.928 -20.352 22.416 1.00 47.59 89 VAL D N 1
ATOM 9202 C CA . VAL D 1 97 ? -43.500 -20.627 21.051 1.00 43.43 89 VAL D CA 1
ATOM 9203 C C . VAL D 1 97 ? -44.696 -21.137 20.256 1.00 43.17 89 VAL D C 1
ATOM 9204 O O . VAL D 1 97 ? -45.076 -22.299 20.370 1.00 44.35 89 VAL D O 1
ATOM 9208 N N . LYS D 1 98 ? -45.307 -20.254 19.476 1.00 42.38 90 LYS D N 1
ATOM 9209 C CA . LYS D 1 98 ? -46.505 -20.605 18.722 1.00 42.25 90 LYS D CA 1
ATOM 9210 C C . LYS D 1 98 ? -46.153 -21.373 17.450 1.00 39.79 90 LYS D C 1
ATOM 9211 O O . LYS D 1 98 ? -45.116 -21.126 16.829 1.00 37.38 90 LYS D O 1
ATOM 9213 N N . LEU D 1 99 ? -47.022 -22.306 17.070 1.00 39.44 91 LEU D N 1
ATOM 9214 C CA . LEU D 1 99 ? -46.858 -23.045 15.824 1.00 37.11 91 LEU D CA 1
ATOM 9215 C C . LEU D 1 99 ? -47.785 -22.484 14.756 1.00 37.92 91 LEU D C 1
ATOM 9216 O O . LEU D 1 99 ? -48.993 -22.401 14.962 1.00 40.73 91 LEU D O 1
ATOM 9221 N N . PHE D 1 100 ? -47.224 -22.094 13.617 1.00 36.31 92 PHE D N 1
ATOM 9222 C CA . PHE D 1 100 ? -48.033 -21.562 12.527 1.00 37.59 92 PHE D CA 1
ATOM 9223 C C . PHE D 1 100 ? -48.088 -22.550 11.363 1.00 35.46 92 PHE D C 1
ATOM 9224 O O . PHE D 1 100 ? -47.054 -22.965 10.852 1.00 32.39 92 PHE D O 1
ATOM 9232 N N . THR D 1 101 ? -49.301 -22.918 10.951 1.00 37.47 93 THR D N 1
ATOM 9233 C CA . THR D 1 101 ? -49.488 -23.863 9.853 1.00 39.34 93 THR D CA 1
ATOM 9234 C C . THR D 1 101 ? -49.768 -23.148 8.533 1.00 41.66 93 THR D C 1
ATOM 9235 O O . THR D 1 101 ? -49.386 -23.623 7.463 1.00 42.14 93 THR D O 1
ATOM 9239 N N . ASP D 1 102 ? -50.448 -22.011 8.616 1.00 43.10 94 ASP D N 1
ATOM 9240 C CA . ASP D 1 102 ? -50.718 -21.175 7.451 1.00 44.38 94 ASP D CA 1
ATOM 9241 C C . ASP D 1 102 ? -49.818 -19.947 7.526 1.00 42.32 94 ASP D C 1
ATOM 9242 O O . ASP D 1 102 ? -50.198 -18.936 8.115 1.00 43.79 94 ASP D O 1
ATOM 9247 N N . TYR D 1 103 ? -48.627 -20.028 6.935 1.00 39.15 95 TYR D N 1
ATOM 9248 C CA . TYR D 1 103 ? -47.637 -18.979 7.158 1.00 36.87 95 TYR D CA 1
ATOM 9249 C C . TYR D 1 103 ? -46.903 -18.518 5.897 1.00 36.00 95 TYR D C 1
ATOM 9250 O O . TYR D 1 103 ? -46.095 -17.594 5.959 1.00 37.63 95 TYR D O 1
ATOM 9259 N N . LEU D 1 104 ? -47.165 -19.166 4.766 1.00 34.02 96 LEU D N 1
ATOM 9260 C CA . LEU D 1 104 ? -46.462 -18.853 3.525 1.00 33.04 96 LEU D CA 1
ATOM 9261 C C . LEU D 1 104 ? -46.739 -17.439 3.014 1.00 37.28 96 LEU D C 1
ATOM 9262 O O . LEU D 1 104 ? -45.918 -16.856 2.304 1.00 38.26 96 LEU D O 1
ATOM 9267 N N . ASP D 1 105 ? -47.894 -16.891 3.376 1.00 38.28 97 ASP D N 1
ATOM 9268 C CA . ASP D 1 105 ? -48.296 -15.580 2.880 1.00 39.78 97 ASP D CA 1
ATOM 9269 C C . ASP D 1 105 ? -48.109 -14.493 3.935 1.00 40.13 97 ASP D C 1
ATOM 9270 O O . ASP D 1 105 ? -48.700 -13.420 3.835 1.00 42.67 97 ASP D O 1
ATOM 9275 N N . GLY D 1 106 ? -47.285 -14.768 4.940 1.00 38.46 98 GLY D N 1
ATOM 9276 C CA . GLY D 1 106 ? -47.032 -13.803 5.994 1.00 38.67 98 GLY D CA 1
ATOM 9277 C C . GLY D 1 106 ? -47.027 -14.393 7.392 1.00 38.69 98 GLY D C 1
ATOM 9278 O O . GLY D 1 106 ? -47.803 -15.302 7.697 1.00 38.25 98 GLY D O 1
ATOM 9279 N N . VAL D 1 107 ? -46.134 -13.878 8.240 1.00 37.84 99 VAL D N 1
ATOM 9280 C CA . VAL D 1 107 ? -46.013 -14.325 9.628 1.00 36.95 99 VAL D CA 1
ATOM 9281 C C . VAL D 1 107 ? -45.844 -13.142 10.574 1.00 37.38 99 VAL D C 1
ATOM 9282 O O . VAL D 1 107 ? -44.991 -12.280 10.357 1.00 37.37 99 VAL D O 1
ATOM 9286 N N . GLU D 1 108 ? -46.643 -13.111 11.634 1.00 38.35 100 GLU D N 1
ATOM 9287 C CA . GLU D 1 108 ? -46.523 -12.056 12.633 1.00 39.16 100 GLU D CA 1
ATOM 9288 C C . GLU D 1 108 ? -45.604 -12.513 13.765 1.00 38.60 100 GLU D C 1
ATOM 9289 O O . GLU D 1 108 ? -45.825 -13.560 14.372 1.00 37.89 100 GLU D O 1
ATOM 9291 N N . VAL D 1 109 ? -44.567 -11.725 14.032 1.00 38.51 101 VAL D N 1
ATOM 9292 C CA . VAL D 1 109 ? -43.623 -12.030 15.099 1.00 38.29 101 VAL D CA 1
ATOM 9293 C C . VAL D 1 109 ? -42.986 -10.748 15.622 1.00 40.16 101 VAL D C 1
ATOM 9294 O O . VAL D 1 109 ? -42.540 -9.900 14.849 1.00 40.96 101 VAL D O 1
ATOM 9298 N N . GLU D 1 110 ? -42.956 -10.611 16.942 1.00 41.32 102 GLU D N 1
ATOM 9299 C CA . GLU D 1 110 ? -42.347 -9.457 17.586 1.00 42.62 102 GLU D CA 1
ATOM 9300 C C . GLU D 1 110 ? -40.893 -9.729 17.932 1.00 40.71 102 GLU D C 1
ATOM 9301 O O . GLU D 1 110 ? -40.441 -10.874 17.933 1.00 40.01 102 GLU D O 1
ATOM 9307 N N . ALA D 1 111 ? -40.164 -8.661 18.229 1.00 41.79 103 ALA D N 1
ATOM 9308 C CA . ALA D 1 111 ? -38.810 -8.769 18.752 1.00 40.01 103 ALA D CA 1
ATOM 9309 C C . ALA D 1 111 ? -38.818 -9.490 20.097 1.00 40.03 103 ALA D C 1
ATOM 9310 O O . ALA D 1 111 ? -39.647 -9.200 20.958 1.00 41.33 103 ALA D O 1
ATOM 9312 N N . GLY D 1 112 ? -37.929 -10.461 20.263 1.00 38.91 104 GLY D N 1
ATOM 9313 C CA . GLY D 1 112 ? -37.826 -11.146 21.538 1.00 40.45 104 GLY D CA 1
ATOM 9314 C C . GLY D 1 112 ? -38.703 -12.372 21.677 1.00 41.12 104 GLY D C 1
ATOM 9315 O O . GLY D 1 112 ? -38.574 -13.128 22.639 1.00 42.39 104 GLY D O 1
ATOM 9316 N N . GLN D 1 113 ? -39.610 -12.574 20.728 1.00 40.70 105 GLN D N 1
ATOM 9317 C CA . GLN D 1 113 ? -40.392 -13.801 20.724 1.00 41.38 105 GLN D CA 1
ATOM 9318 C C . GLN D 1 113 ? -39.920 -14.696 19.585 1.00 38.42 105 GLN D C 1
ATOM 9319 O O . GLN D 1 113 ? -39.245 -14.246 18.658 1.00 37.00 105 GLN D O 1
ATOM 9325 N N . VAL D 1 114 ? -40.261 -15.973 19.669 1.00 38.02 106 VAL D N 1
ATOM 9326 C CA . VAL D 1 114 ? -39.864 -16.927 18.650 1.00 35.79 106 VAL D CA 1
ATOM 9327 C C . VAL D 1 114 ? -41.079 -17.753 18.256 1.00 35.74 106 VAL D C 1
ATOM 9328 O O . VAL D 1 114 ? -41.834 -18.207 19.114 1.00 36.23 106 VAL D O 1
ATOM 9332 N N . VAL D 1 115 ? -41.285 -17.923 16.954 1.00 34.94 107 VAL D N 1
ATOM 9333 C CA . VAL D 1 115 ? -42.424 -18.687 16.463 1.00 35.05 107 VAL D CA 1
ATOM 9334 C C . VAL D 1 115 ? -41.939 -19.869 15.647 1.00 33.68 107 VAL D C 1
ATOM 9335 O O . VAL D 1 115 ? -40.916 -19.787 14.969 1.00 33.40 107 VAL D O 1
ATOM 9339 N N . LEU D 1 116 ? -42.676 -20.970 15.711 1.00 33.54 108 LEU D N 1
ATOM 9340 C CA . LEU D 1 116 ? -42.274 -22.181 15.008 1.00 31.97 108 LEU D CA 1
ATOM 9341 C C . LEU D 1 116 ? -43.165 -22.426 13.795 1.00 31.47 108 LEU D C 1
ATOM 9342 O O . LEU D 1 116 ? -44.370 -22.614 13.929 1.00 33.19 108 LEU D O 1
ATOM 9347 N N . LEU D 1 117 ? -42.570 -22.427 12.608 1.00 29.46 109 LEU D N 1
ATOM 9348 C CA . LEU D 1 117 ? -43.338 -22.680 11.399 1.00 29.71 109 LEU D CA 1
ATOM 9349 C C . LEU D 1 117 ? -43.473 -24.180 11.186 1.00 30.52 109 LEU D C 1
ATOM 9350 O O . LEU D 1 117 ? -42.571 -24.950 11.522 1.00 29.41 109 LEU D O 1
ATOM 9355 N N . GLU D 1 118 ? -44.615 -24.590 10.647 1.00 31.57 110 GLU D N 1
ATOM 9356 C CA . GLU D 1 118 ? -44.908 -26.001 10.457 1.00 31.28 110 GLU D CA 1
ATOM 9357 C C . GLU D 1 118 ? -43.960 -26.633 9.430 1.00 29.49 110 GLU D C 1
ATOM 9358 O O . GLU D 1 118 ? -43.435 -25.940 8.552 1.00 28.83 110 GLU D O 1
ATOM 9364 N N . ASN D 1 119 ? -43.757 -27.944 9.567 1.00 29.32 111 ASN D N 1
ATOM 9365 C CA . ASN D 1 119 ? -42.924 -28.781 8.686 1.00 28.62 111 ASN D CA 1
ATOM 9366 C C . ASN D 1 119 ? -42.820 -28.294 7.241 1.00 28.39 111 ASN D C 1
ATOM 9367 O O . ASN D 1 119 ? -43.819 -28.229 6.524 1.00 27.66 111 ASN D O 1
ATOM 9372 N N . VAL D 1 120 ? -41.602 -27.988 6.807 1.00 25.20 112 VAL D N 1
ATOM 9373 C CA . VAL D 1 120 ? -41.398 -27.468 5.461 1.00 29.44 112 VAL D CA 1
ATOM 9374 C C . VAL D 1 120 ? -41.730 -28.514 4.396 1.00 30.83 112 VAL D C 1
ATOM 9375 O O . VAL D 1 120 ? -42.141 -28.157 3.294 1.00 31.39 112 VAL D O 1
ATOM 9379 N N . ARG D 1 121 ? -41.589 -29.799 4.727 1.00 31.23 113 ARG D N 1
ATOM 9380 C CA . ARG D 1 121 ? -41.858 -30.864 3.758 1.00 32.67 113 ARG D CA 1
ATOM 9381 C C . ARG D 1 121 ? -43.355 -31.060 3.505 1.00 34.21 113 ARG D C 1
ATOM 9382 O O . ARG D 1 121 ? -43.738 -31.911 2.714 1.00 37.12 113 ARG D O 1
ATOM 9390 N N . PHE D 1 122 ? -44.201 -30.286 4.182 1.00 34.67 114 PHE D N 1
ATOM 9391 C CA . PHE D 1 122 ? -45.630 -30.243 3.858 1.00 34.85 114 PHE D CA 1
ATOM 9392 C C . PHE D 1 122 ? -45.840 -29.391 2.614 1.00 34.04 114 PHE D C 1
ATOM 9393 O O . PHE D 1 122 ? -46.801 -29.578 1.867 1.00 34.79 114 PHE D O 1
ATOM 9401 N N . ASN D 1 123 ? -44.920 -28.455 2.399 1.00 32.38 115 ASN D N 1
ATOM 9402 C CA . ASN D 1 123 ? -45.076 -27.447 1.359 1.00 33.52 115 ASN D CA 1
ATOM 9403 C C . ASN D 1 123 ? -44.717 -27.968 -0.027 1.00 34.50 115 ASN D C 1
ATOM 9404 O O . ASN D 1 123 ? -43.601 -28.442 -0.250 1.00 31.74 115 ASN D O 1
ATOM 9409 N N . PRO D 1 124 ? -45.673 -27.882 -0.964 1.00 33.99 116 PRO D N 1
ATOM 9410 C CA . PRO D 1 124 ? -45.451 -28.249 -2.365 1.00 35.20 116 PRO D CA 1
ATOM 9411 C C . PRO D 1 124 ? -44.308 -27.463 -2.999 1.00 37.70 116 PRO D C 1
ATOM 9412 O O . PRO D 1 124 ? -44.285 -26.234 -2.935 1.00 33.78 116 PRO D O 1
ATOM 9416 N N . GLY D 1 125 ? -43.362 -28.179 -3.596 1.00 37.55 117 GLY D N 1
ATOM 9417 C CA . GLY D 1 125 ? -42.226 -27.555 -4.245 1.00 33.62 117 GLY D CA 1
ATOM 9418 C C . GLY D 1 125 ? -40.983 -27.491 -3.386 1.00 31.51 117 GLY D C 1
ATOM 9419 O O . GLY D 1 125 ? -39.919 -27.104 -3.864 1.00 32.51 117 GLY D O 1
ATOM 9420 N N . GLU D 1 126 ? -41.103 -27.902 -2.126 1.00 30.39 118 GLU D N 1
ATOM 9421 C CA . GLU D 1 126 ? -39.984 -27.821 -1.183 1.00 30.04 118 GLU D CA 1
ATOM 9422 C C . GLU D 1 126 ? -38.805 -28.679 -1.626 1.00 29.07 118 GLU D C 1
ATOM 9423 O O . GLU D 1 126 ? -37.682 -28.186 -1.731 1.00 27.70 118 GLU D O 1
ATOM 9429 N N . LYS D 1 127 ? -39.067 -29.954 -1.899 1.00 29.48 119 LYS D N 1
ATOM 9430 C CA . LYS D 1 127 ? -38.014 -30.888 -2.284 1.00 31.80 119 LYS D CA 1
ATOM 9431 C C . LYS D 1 127 ? -37.403 -30.520 -3.632 1.00 33.41 119 LYS D C 1
ATOM 9432 O O . LYS D 1 127 ? -36.224 -30.782 -3.876 1.00 34.33 119 LYS D O 1
ATOM 9434 N N . LYS D 1 128 ? -38.201 -29.919 -4.511 1.00 31.99 120 LYS D N 1
ATOM 9435 C CA . LYS D 1 128 ? -37.709 -29.563 -5.840 1.00 37.53 120 LYS D CA 1
ATOM 9436 C C . LYS D 1 128 ? -37.226 -28.107 -5.916 1.00 35.41 120 LYS D C 1
ATOM 9437 O O . LYS D 1 128 ? -37.039 -27.572 -7.008 1.00 36.22 120 LYS D O 1
ATOM 9443 N N . ASN D 1 129 ? -37.011 -27.492 -4.753 1.00 32.76 121 ASN D N 1
ATOM 9444 C CA . ASN D 1 129 ? -36.463 -26.131 -4.638 1.00 32.29 121 ASN D CA 1
ATOM 9445 C C . ASN D 1 129 ? -37.189 -25.132 -5.535 1.00 32.53 121 ASN D C 1
ATOM 9446 O O . ASN D 1 129 ? -36.562 -24.375 -6.278 1.00 32.90 121 ASN D O 1
ATOM 9451 N N . ASN D 1 130 ? -38.515 -25.152 -5.472 1.00 33.27 122 ASN D N 1
ATOM 9452 C CA . ASN D 1 130 ? -39.335 -24.290 -6.311 1.00 36.11 122 ASN D CA 1
ATOM 9453 C C . ASN D 1 130 ? -39.084 -22.820 -6.006 1.00 34.98 122 ASN D C 1
ATOM 9454 O O . ASN D 1 130 ? -39.153 -22.403 -4.850 1.00 33.80 122 ASN D O 1
ATOM 9459 N N . PRO D 1 131 ? -38.772 -22.034 -7.045 1.00 36.05 123 PRO D N 1
ATOM 9460 C CA . PRO D 1 131 ? -38.486 -20.604 -6.880 1.00 35.35 123 PRO D CA 1
ATOM 9461 C C . PRO D 1 131 ? -39.618 -19.853 -6.196 1.00 35.06 123 PRO D C 1
ATOM 9462 O O . PRO D 1 131 ? -39.341 -19.059 -5.300 1.00 35.25 123 PRO D O 1
ATOM 9466 N N . GLU D 1 132 ? -40.862 -20.109 -6.592 1.00 36.14 124 GLU D N 1
ATOM 9467 C CA . GLU D 1 132 ? -42.002 -19.392 -6.022 1.00 37.44 124 GLU D CA 1
ATOM 9468 C C . GLU D 1 132 ? -42.093 -19.599 -4.508 1.00 36.63 124 GLU D C 1
ATOM 9469 O O . GLU D 1 132 ? -42.307 -18.643 -3.755 1.00 36.77 124 GLU D O 1
ATOM 9471 N N . LEU D 1 133 ? -41.919 -20.842 -4.067 1.00 35.73 125 LEU D N 1
ATOM 9472 C CA . LEU D 1 133 ? -41.980 -21.174 -2.645 1.00 34.55 125 LEU D CA 1
ATOM 9473 C C . LEU D 1 133 ? -40.783 -20.592 -1.902 1.00 34.04 125 LEU D C 1
ATOM 9474 O O . LEU D 1 133 ? -40.910 -20.093 -0.781 1.00 33.47 125 LEU D O 1
ATOM 9479 N N . ALA D 1 134 ? -39.612 -20.677 -2.524 1.00 33.36 126 ALA D N 1
ATOM 9480 C CA . ALA D 1 134 ? -38.410 -20.125 -1.927 1.00 31.49 126 ALA D CA 1
ATOM 9481 C C . ALA D 1 134 ? -38.568 -18.615 -1.760 1.00 33.13 126 ALA D C 1
ATOM 9482 O O . ALA D 1 134 ? -38.089 -18.040 -0.785 1.00 32.86 126 ALA D O 1
ATOM 9484 N N . GLN D 1 135 ? -39.243 -17.981 -2.715 1.00 34.56 127 GLN D N 1
ATOM 9485 C CA . GLN D 1 135 ? -39.465 -16.540 -2.672 1.00 37.16 127 GLN D CA 1
ATOM 9486 C C . GLN D 1 135 ? -40.417 -16.151 -1.538 1.00 36.24 127 GLN D C 1
ATOM 9487 O O . GLN D 1 135 ? -40.236 -15.114 -0.903 1.00 35.24 127 GLN D O 1
ATOM 9493 N N . LYS D 1 136 ? -41.420 -16.990 -1.279 1.00 36.03 128 LYS D N 1
ATOM 9494 C CA . LYS D 1 136 ? -42.355 -16.748 -0.180 1.00 36.12 128 LYS D CA 1
ATOM 9495 C C . LYS D 1 136 ? -41.623 -16.801 1.154 1.00 33.87 128 LYS D C 1
ATOM 9496 O O . LYS D 1 136 ? -41.876 -15.989 2.044 1.00 34.44 128 LYS D O 1
ATOM 9502 N N . TYR D 1 137 ? -40.704 -17.756 1.277 1.00 31.44 129 TYR D N 1
ATOM 9503 C CA . TYR D 1 137 ? -39.849 -17.865 2.457 1.00 29.20 129 TYR D CA 1
ATOM 9504 C C . TYR D 1 137 ? -39.032 -16.592 2.660 1.00 28.31 129 TYR D C 1
ATOM 9505 O O . TYR D 1 137 ? -39.005 -16.015 3.751 1.00 28.27 129 TYR D O 1
ATOM 9514 N N . ALA D 1 138 ? -38.355 -16.173 1.596 1.00 26.62 130 ALA D N 1
ATOM 9515 C CA . ALA D 1 138 ? -37.427 -15.059 1.675 1.00 26.72 130 ALA D CA 1
ATOM 9516 C C . ALA D 1 138 ? -38.132 -13.775 2.103 1.00 26.48 130 ALA D C 1
ATOM 9517 O O . ALA D 1 138 ? -37.560 -12.971 2.834 1.00 26.28 130 ALA D O 1
ATOM 9519 N N . ALA D 1 139 ? -39.383 -13.614 1.679 1.00 29.53 131 ALA D N 1
ATOM 9520 C CA . ALA D 1 139 ? -40.158 -12.413 1.985 1.00 31.61 131 ALA D CA 1
ATOM 9521 C C . ALA D 1 139 ? -40.545 -12.356 3.463 1.00 31.98 131 ALA D C 1
ATOM 9522 O O . ALA D 1 139 ? -40.932 -11.301 3.963 1.00 32.52 131 ALA D O 1
ATOM 9524 N N . LEU D 1 140 ? -40.430 -13.485 4.161 1.00 30.59 132 LEU D N 1
ATOM 9525 C CA . LEU D 1 140 ? -40.797 -13.539 5.575 1.00 29.12 132 LEU D CA 1
ATOM 9526 C C . LEU D 1 140 ? -39.744 -12.916 6.479 1.00 27.79 132 LEU D C 1
ATOM 9527 O O . LEU D 1 140 ? -40.029 -12.598 7.636 1.00 28.74 132 LEU D O 1
ATOM 9532 N N . CYS D 1 141 ? -38.533 -12.735 5.958 1.00 26.40 133 CYS D N 1
ATOM 9533 C CA . CYS D 1 141 ? -37.408 -12.354 6.808 1.00 27.54 133 CYS D CA 1
ATOM 9534 C C . CYS D 1 141 ? -36.560 -11.195 6.277 1.00 29.03 133 CYS D C 1
ATOM 9535 O O . CYS D 1 141 ? -36.617 -10.848 5.097 1.00 29.05 133 CYS D O 1
ATOM 9538 N N . ASP D 1 142 ? -35.750 -10.631 7.170 1.00 30.06 134 ASP D N 1
ATOM 9539 C CA . ASP D 1 142 ? -34.705 -9.682 6.807 1.00 30.33 134 ASP D CA 1
ATOM 9540 C C . ASP D 1 142 ? -33.379 -10.411 6.656 1.00 30.12 134 ASP D C 1
ATOM 9541 O O . ASP D 1 142 ? -32.519 -9.992 5.880 1.00 31.34 134 ASP D O 1
ATOM 9546 N N . VAL D 1 143 ? -33.219 -11.489 7.425 1.00 28.20 135 VAL D N 1
ATOM 9547 C CA . VAL D 1 143 ? -32.014 -12.306 7.415 1.00 26.76 135 VAL D CA 1
ATOM 9548 C C . VAL D 1 143 ? -32.394 -13.789 7.413 1.00 27.24 135 VAL D C 1
ATOM 9549 O O . VAL D 1 143 ? -33.187 -14.223 8.247 1.00 27.45 135 VAL D O 1
ATOM 9553 N N . PHE D 1 144 ? -31.844 -14.561 6.475 1.00 26.87 136 PHE D N 1
ATOM 9554 C CA . PHE D 1 144 ? -31.983 -16.017 6.515 1.00 26.16 136 PHE D CA 1
ATOM 9555 C C . PHE D 1 144 ? -30.740 -16.610 7.163 1.00 24.41 136 PHE D C 1
ATOM 9556 O O . PHE D 1 144 ? -29.613 -16.221 6.843 1.00 22.88 136 PHE D O 1
ATOM 9564 N N . VAL D 1 145 ? -30.947 -17.546 8.083 1.00 23.27 137 VAL D N 1
ATOM 9565 C CA . VAL D 1 145 ? -29.837 -18.163 8.787 1.00 23.53 137 VAL D CA 1
ATOM 9566 C C . VAL D 1 145 ? -29.867 -19.675 8.606 1.00 24.58 137 VAL D C 1
ATOM 9567 O O . VAL D 1 145 ? -30.792 -20.343 9.063 1.00 25.41 137 VAL D O 1
ATOM 9571 N N . MET D 1 146 ? -28.852 -20.204 7.928 1.00 25.91 138 MET D N 1
ATOM 9572 C CA . MET D 1 146 ? -28.715 -21.644 7.717 1.00 26.43 138 MET D CA 1
ATOM 9573 C C . MET D 1 146 ? -27.914 -22.284 8.841 1.00 24.82 138 MET D C 1
ATOM 9574 O O . MET D 1 146 ? -26.705 -22.082 8.957 1.00 25.26 138 MET D O 1
ATOM 9579 N N . ASP D 1 147 ? -28.600 -23.067 9.664 1.00 23.37 139 ASP D N 1
ATOM 9580 C CA . ASP D 1 147 ? -27.979 -23.636 10.850 1.00 24.31 139 ASP D CA 1
ATOM 9581 C C . ASP D 1 147 ? -28.094 -25.171 10.908 1.00 24.75 139 ASP D C 1
ATOM 9582 O O . ASP D 1 147 ? -27.926 -25.774 11.966 1.00 25.41 139 ASP D O 1
ATOM 9587 N N . ALA D 1 148 ? -28.359 -25.801 9.767 1.00 24.97 140 ALA D N 1
ATOM 9588 C CA . ALA D 1 148 ? -28.564 -27.250 9.734 1.00 23.99 140 ALA D CA 1
ATOM 9589 C C . ALA D 1 148 ? -27.651 -27.934 8.722 1.00 23.50 140 ALA D C 1
ATOM 9590 O O . ALA D 1 148 ? -28.058 -28.206 7.593 1.00 24.16 140 ALA D O 1
ATOM 9592 N N . PHE D 1 149 ? -26.420 -28.220 9.132 1.00 22.77 141 PHE D N 1
ATOM 9593 C CA . PHE D 1 149 ? -25.434 -28.814 8.233 1.00 25.29 141 PHE D CA 1
ATOM 9594 C C . PHE D 1 149 ? -25.842 -30.198 7.710 1.00 26.81 141 PHE D C 1
ATOM 9595 O O . PHE D 1 149 ? -25.528 -30.552 6.575 1.00 25.94 141 PHE D O 1
ATOM 9603 N N . GLY D 1 150 ? -26.548 -30.968 8.535 1.00 28.32 142 GLY D N 1
ATOM 9604 C CA . GLY D 1 150 ? -26.957 -32.313 8.166 1.00 30.15 142 GLY D CA 1
ATOM 9605 C C . GLY D 1 150 ? -27.881 -32.383 6.964 1.00 32.25 142 GLY D C 1
ATOM 9606 O O . GLY D 1 150 ? -28.087 -33.452 6.385 1.00 33.83 142 GLY D O 1
ATOM 9607 N N . THR D 1 151 ? -28.443 -31.237 6.594 1.00 33.00 143 THR D N 1
ATOM 9608 C CA . THR D 1 151 ? -29.304 -31.127 5.420 1.00 34.24 143 THR D CA 1
ATOM 9609 C C . THR D 1 151 ? -28.715 -30.212 4.348 1.00 34.89 143 THR D C 1
ATOM 9610 O O . THR D 1 151 ? -29.390 -29.862 3.380 1.00 35.53 143 THR D O 1
ATOM 9614 N N . ALA D 1 152 ? -27.463 -29.811 4.538 1.00 34.29 144 ALA D N 1
ATOM 9615 C CA . ALA D 1 152 ? -26.821 -28.850 3.651 1.00 33.80 144 ALA D CA 1
ATOM 9616 C C . ALA D 1 152 ? -26.452 -29.467 2.298 1.00 34.75 144 ALA D C 1
ATOM 9617 O O . ALA D 1 152 ? -26.130 -28.754 1.345 1.00 34.50 144 ALA D O 1
ATOM 9619 N N . HIS D 1 153 ? -26.502 -30.791 2.212 1.00 34.58 145 HIS D N 1
ATOM 9620 C CA . HIS D 1 153 ? -26.084 -31.477 0.996 1.00 36.84 145 HIS D CA 1
ATOM 9621 C C . HIS D 1 153 ? -27.192 -31.554 -0.052 1.00 36.85 145 HIS D C 1
ATOM 9622 O O . HIS D 1 153 ? -26.940 -31.911 -1.199 1.00 39.36 145 HIS D O 1
ATOM 9629 N N . ARG D 1 154 ? -28.412 -31.197 0.328 1.00 35.62 146 ARG D N 1
ATOM 9630 C CA . ARG D 1 154 ? -29.527 -31.236 -0.616 1.00 36.35 146 ARG D CA 1
ATOM 9631 C C . ARG D 1 154 ? -30.094 -29.840 -0.871 1.00 32.84 146 ARG D C 1
ATOM 9632 O O . ARG D 1 154 ? -30.362 -29.083 0.063 1.00 30.22 146 ARG D O 1
ATOM 9640 N N . ALA D 1 155 ? -30.270 -29.521 -2.149 1.00 32.59 147 ALA D N 1
ATOM 9641 C CA . ALA D 1 155 ? -30.803 -28.238 -2.581 1.00 32.00 147 ALA D CA 1
ATOM 9642 C C . ALA D 1 155 ? -32.323 -28.226 -2.480 1.00 33.23 147 ALA D C 1
ATOM 9643 O O . ALA D 1 155 ? -33.011 -28.804 -3.320 1.00 36.61 147 ALA D O 1
ATOM 9645 N N . GLU D 1 156 ? -32.840 -27.572 -1.444 1.00 30.56 148 GLU D N 1
ATOM 9646 C CA . GLU D 1 156 ? -34.278 -27.505 -1.212 1.00 29.94 148 GLU D CA 1
ATOM 9647 C C . GLU D 1 156 ? -34.743 -26.076 -0.924 1.00 29.95 148 GLU D C 1
ATOM 9648 O O . GLU D 1 156 ? -33.930 -25.180 -0.677 1.00 28.40 148 GLU D O 1
ATOM 9654 N N . ALA D 1 157 ? -36.054 -25.865 -0.972 1.00 31.25 149 ALA D N 1
ATOM 9655 C CA . ALA D 1 157 ? -36.604 -24.522 -0.868 1.00 32.62 149 ALA D CA 1
ATOM 9656 C C . ALA D 1 157 ? -36.183 -23.841 0.436 1.00 30.73 149 ALA D C 1
ATOM 9657 O O . ALA D 1 157 ? -35.822 -22.667 0.436 1.00 23.82 149 ALA D O 1
ATOM 9659 N N . SER D 1 158 ? -36.166 -24.599 1.531 1.00 29.16 150 SER D N 1
ATOM 9660 C CA . SER D 1 158 ? -35.836 -24.036 2.840 1.00 25.45 150 SER D CA 1
ATOM 9661 C C . SER D 1 158 ? -34.347 -24.118 3.159 1.00 23.32 150 SER D C 1
ATOM 9662 O O . SER D 1 158 ? -33.928 -23.698 4.234 1.00 21.44 150 SER D O 1
ATOM 9665 N N . THR D 1 159 ? -33.551 -24.681 2.252 1.00 23.75 151 THR D N 1
ATOM 9666 C CA . THR D 1 159 ? -32.121 -24.833 2.522 1.00 24.07 151 THR D CA 1
ATOM 9667 C C . THR D 1 159 ? -31.233 -24.123 1.508 1.00 26.02 151 THR D C 1
ATOM 9668 O O . THR D 1 159 ? -30.074 -23.818 1.800 1.00 27.75 151 THR D O 1
ATOM 9672 N N . GLU D 1 160 ? -31.768 -23.875 0.318 1.00 26.10 152 GLU D N 1
ATOM 9673 C CA . GLU D 1 160 ? -30.968 -23.310 -0.759 1.00 27.09 152 GLU D CA 1
ATOM 9674 C C . GLU D 1 160 ? -31.634 -22.100 -1.397 1.00 28.55 152 GLU D C 1
ATOM 9675 O O . GLU D 1 160 ? -31.047 -21.022 -1.447 1.00 28.96 152 GLU D O 1
ATOM 9681 N N . GLY D 1 161 ? -32.854 -22.287 -1.891 1.00 29.10 153 GLY D N 1
ATOM 9682 C CA . GLY D 1 161 ? -33.550 -21.231 -2.604 1.00 30.30 153 GLY D CA 1
ATOM 9683 C C . GLY D 1 161 ? -33.753 -19.973 -1.785 1.00 29.73 153 GLY D C 1
ATOM 9684 O O . GLY D 1 161 ? -33.524 -18.866 -2.264 1.00 30.23 153 GLY D O 1
ATOM 9685 N N . VAL D 1 162 ? -34.149 -20.156 -0.532 1.00 28.90 154 VAL D N 1
ATOM 9686 C CA . VAL D 1 162 ? -34.418 -19.050 0.367 1.00 28.86 154 VAL D CA 1
ATOM 9687 C C . VAL D 1 162 ? -33.151 -18.223 0.596 1.00 29.29 154 VAL D C 1
ATOM 9688 O O . VAL D 1 162 ? -33.220 -17.002 0.754 1.00 28.07 154 VAL D O 1
ATOM 9692 N N . ALA D 1 163 ? -31.996 -18.885 0.585 1.00 28.96 155 ALA D N 1
ATOM 9693 C CA . ALA D 1 163 ? -30.723 -18.197 0.778 1.00 28.92 155 ALA D CA 1
ATOM 9694 C C . ALA D 1 163 ? -30.394 -17.305 -0.416 1.00 30.02 155 ALA D C 1
ATOM 9695 O O . ALA D 1 163 ? -29.701 -16.296 -0.276 1.00 24.88 155 ALA D O 1
ATOM 9697 N N . ARG D 1 164 ? -30.869 -17.701 -1.594 1.00 30.33 156 ARG D N 1
ATOM 9698 C CA . ARG D 1 164 ? -30.633 -16.939 -2.813 1.00 31.60 156 ARG D CA 1
ATOM 9699 C C . ARG D 1 164 ? -31.463 -15.663 -2.854 1.00 31.24 156 ARG D C 1
ATOM 9700 O O . ARG D 1 164 ? -31.038 -14.664 -3.428 1.00 31.15 156 ARG D O 1
ATOM 9708 N N . PHE D 1 165 ? -32.643 -15.695 -2.244 1.00 31.52 157 PHE D N 1
ATOM 9709 C CA . PHE D 1 165 ? -33.581 -14.587 -2.387 1.00 33.11 157 PHE D CA 1
ATOM 9710 C C . PHE D 1 165 ? -33.718 -13.725 -1.128 1.00 32.25 157 PHE D C 1
ATOM 9711 O O . PHE D 1 165 ? -34.303 -12.639 -1.176 1.00 32.29 157 PHE D O 1
ATOM 9719 N N . ALA D 1 166 ? -33.193 -14.204 -0.005 1.00 30.83 158 ALA D N 1
ATOM 9720 C CA . ALA D 1 166 ? -33.227 -13.421 1.225 1.00 30.94 158 ALA D CA 1
ATOM 9721 C C . ALA D 1 166 ? -32.357 -12.158 1.099 1.00 31.82 158 ALA D C 1
ATOM 9722 O O . ALA D 1 166 ? -31.365 -12.155 0.368 1.00 26.54 158 ALA D O 1
ATOM 9724 N N . PRO D 1 167 ? -32.740 -11.077 1.801 1.00 31.54 159 PRO D N 1
ATOM 9725 C CA . PRO D 1 167 ? -31.947 -9.836 1.806 1.00 32.14 159 PRO D CA 1
ATOM 9726 C C . PRO D 1 167 ? -30.520 -10.092 2.291 1.00 32.20 159 PRO D C 1
ATOM 9727 O O . PRO D 1 167 ? -29.557 -9.621 1.687 1.00 27.73 159 PRO D O 1
ATOM 9731 N N . VAL D 1 168 ? -30.407 -10.839 3.386 1.00 31.51 160 VAL D N 1
ATOM 9732 C CA . VAL D 1 168 ? -29.123 -11.284 3.911 1.00 29.84 160 VAL D CA 1
ATOM 9733 C C . VAL D 1 168 ? -29.184 -12.791 4.160 1.00 28.86 160 VAL D C 1
ATOM 9734 O O . VAL D 1 168 ? -30.139 -13.287 4.765 1.00 29.19 160 VAL D O 1
ATOM 9738 N N . ALA D 1 169 ? -28.174 -13.518 3.688 1.00 30.93 161 ALA D N 1
ATOM 9739 C CA . ALA D 1 169 ? -28.082 -14.956 3.941 1.00 29.51 161 ALA D CA 1
ATOM 9740 C C . ALA D 1 169 ? -26.788 -15.274 4.683 1.00 29.63 161 ALA D C 1
ATOM 9741 O O . ALA D 1 169 ? -25.699 -14.927 4.223 1.00 31.61 161 ALA D O 1
ATOM 9743 N N . ALA D 1 170 ? -26.907 -15.947 5.822 1.00 26.26 162 ALA D N 1
ATOM 9744 C CA . ALA D 1 170 ? -25.740 -16.242 6.642 1.00 26.71 162 ALA D CA 1
ATOM 9745 C C . ALA D 1 170 ? -25.774 -17.654 7.213 1.00 28.94 162 ALA D C 1
ATOM 9746 O O . ALA D 1 170 ? -26.810 -18.317 7.204 1.00 27.21 162 ALA D O 1
ATOM 9748 N N . ALA D 1 171 ? -24.633 -18.090 7.734 1.00 28.70 163 ALA D N 1
ATOM 9749 C CA . ALA D 1 171 ? -24.531 -19.386 8.384 1.00 27.10 163 ALA D CA 1
ATOM 9750 C C . ALA D 1 171 ? -24.748 -19.212 9.876 1.00 25.30 163 ALA D C 1
ATOM 9751 O O . ALA D 1 171 ? -24.285 -18.240 10.473 1.00 25.26 163 ALA D O 1
ATOM 9753 N N . GLY D 1 172 ? -25.475 -20.147 10.473 1.00 23.38 164 GLY D N 1
ATOM 9754 C CA . GLY D 1 172 ? -25.680 -20.136 11.907 1.00 23.12 164 GLY D CA 1
ATOM 9755 C C . GLY D 1 172 ? -24.450 -20.634 12.630 1.00 23.99 164 GLY D C 1
ATOM 9756 O O . GLY D 1 172 ? -23.505 -21.083 11.989 1.00 26.17 164 GLY D O 1
ATOM 9757 N N . PRO D 1 173 ? -24.454 -20.551 13.968 1.00 23.41 165 PRO D N 1
ATOM 9758 C CA . PRO D 1 173 ? -23.329 -20.984 14.802 1.00 24.94 165 PRO D CA 1
ATOM 9759 C C . PRO D 1 173 ? -22.977 -22.467 14.612 1.00 25.33 165 PRO D C 1
ATOM 9760 O O . PRO D 1 173 ? -21.800 -22.815 14.689 1.00 28.06 165 PRO D O 1
ATOM 9764 N N . LEU D 1 174 ? -23.971 -23.320 14.385 1.00 23.07 166 LEU D N 1
ATOM 9765 C CA . LEU D 1 174 ? -23.712 -24.752 14.181 1.00 24.36 166 LEU D CA 1
ATOM 9766 C C . LEU D 1 174 ? -23.030 -25.023 12.852 1.00 25.52 166 LEU D C 1
ATOM 9767 O O . LEU D 1 174 ? -22.034 -25.744 12.789 1.00 27.51 166 LEU D O 1
ATOM 9772 N N . LEU D 1 175 ? -23.582 -24.461 11.784 1.00 24.39 167 LEU D N 1
ATOM 9773 C CA . LEU D 1 175 ? -23.016 -24.661 10.459 1.00 25.29 167 LEU D CA 1
ATOM 9774 C C . LEU D 1 175 ? -21.598 -24.105 10.394 1.00 26.97 167 LEU D C 1
ATOM 9775 O O . LEU D 1 175 ? -20.690 -24.760 9.877 1.00 28.75 167 LEU D O 1
ATOM 9780 N N . ALA D 1 176 ? -21.416 -22.902 10.934 1.00 25.39 168 ALA D N 1
ATOM 9781 C CA . ALA D 1 176 ? -20.115 -22.239 10.908 1.00 27.78 168 ALA D CA 1
ATOM 9782 C C . ALA D 1 176 ? -19.062 -23.043 11.660 1.00 29.23 168 ALA D C 1
ATOM 9783 O O . ALA D 1 176 ? -17.936 -23.186 11.190 1.00 32.03 168 ALA D O 1
ATOM 9785 N N . ALA D 1 177 ? -19.428 -23.556 12.832 1.00 27.25 169 ALA D N 1
ATOM 9786 C CA . ALA D 1 177 ? -18.508 -24.352 13.636 1.00 27.48 169 ALA D CA 1
ATOM 9787 C C . ALA D 1 177 ? -18.175 -25.657 12.902 1.00 27.56 169 ALA D C 1
ATOM 9788 O O . ALA D 1 177 ? -17.049 -26.159 12.965 1.00 28.31 169 ALA D O 1
ATOM 9790 N N . GLU D 1 178 ? -19.171 -26.203 12.217 1.00 26.47 170 GLU D N 1
ATOM 9791 C CA . GLU D 1 178 ? -18.980 -27.417 11.435 1.00 28.35 170 GLU D CA 1
ATOM 9792 C C . GLU D 1 178 ? -18.063 -27.147 10.246 1.00 30.17 170 GLU D C 1
ATOM 9793 O O . GLU D 1 178 ? -17.122 -27.903 9.995 1.00 27.62 170 GLU D O 1
ATOM 9799 N N . LEU D 1 179 ? -18.333 -26.068 9.515 1.00 27.52 171 LEU D N 1
ATOM 9800 C CA . LEU D 1 179 ? -17.525 -25.736 8.343 1.00 29.19 171 LEU D CA 1
ATOM 9801 C C . LEU D 1 179 ? -16.093 -25.385 8.740 1.00 30.74 171 LEU D C 1
ATOM 9802 O O . LEU D 1 179 ? -15.145 -25.759 8.053 1.00 31.86 171 LEU D O 1
ATOM 9807 N N . ASP D 1 180 ? -15.943 -24.675 9.855 1.00 31.17 172 ASP D N 1
ATOM 9808 C CA . ASP D 1 180 ? -14.622 -24.320 10.370 1.00 33.04 172 ASP D CA 1
ATOM 9809 C C . ASP D 1 180 ? -13.822 -25.569 10.743 1.00 32.31 172 ASP D C 1
ATOM 9810 O O . ASP D 1 180 ? -12.632 -25.665 10.446 1.00 33.23 172 ASP D O 1
ATOM 9815 N N . ALA D 1 181 ? -14.478 -26.520 11.399 1.00 30.22 173 ALA D N 1
ATOM 9816 C CA . ALA D 1 181 ? -13.805 -27.750 11.807 1.00 30.14 173 ALA D CA 1
ATOM 9817 C C . ALA D 1 181 ? -13.393 -28.556 10.584 1.00 30.78 173 ALA D C 1
ATOM 9818 O O . ALA D 1 181 ? -12.248 -28.986 10.470 1.00 31.85 173 ALA D O 1
ATOM 9820 N N . LEU D 1 182 ? -14.332 -28.740 9.664 1.00 31.33 174 LEU D N 1
ATOM 9821 C CA . LEU D 1 182 ? -14.077 -29.487 8.438 1.00 33.59 174 LEU D CA 1
ATOM 9822 C C . LEU D 1 182 ? -12.981 -28.849 7.591 1.00 36.84 174 LEU D C 1
ATOM 9823 O O . LEU D 1 182 ? -12.140 -29.546 7.027 1.00 38.44 174 LEU D O 1
ATOM 9828 N N . GLY D 1 183 ? -12.992 -27.523 7.500 1.00 38.62 175 GLY D N 1
ATOM 9829 C CA . GLY D 1 183 ? -11.985 -26.812 6.732 1.00 41.54 175 GLY D CA 1
ATOM 9830 C C . GLY D 1 183 ? -10.602 -26.874 7.356 1.00 43.13 175 GLY D C 1
ATOM 9831 O O . GLY D 1 183 ? -9.587 -26.787 6.665 1.00 44.18 175 GLY D O 1
ATOM 9832 N N . ARG D 1 184 ? -10.566 -27.021 8.675 1.00 43.44 176 ARG D N 1
ATOM 9833 C CA . ARG D 1 184 ? -9.313 -27.096 9.413 1.00 45.71 176 ARG D CA 1
ATOM 9834 C C . ARG D 1 184 ? -8.642 -28.453 9.197 1.00 46.48 176 ARG D C 1
ATOM 9835 O O . ARG D 1 184 ? -7.464 -28.633 9.501 1.00 48.47 176 ARG D O 1
ATOM 9843 N N . ALA D 1 185 ? -9.392 -29.407 8.658 1.00 45.23 177 ALA D N 1
ATOM 9844 C CA . ALA D 1 185 ? -8.870 -30.756 8.484 1.00 46.27 177 ALA D CA 1
ATOM 9845 C C . ALA D 1 185 ? -8.660 -31.122 7.014 1.00 46.93 177 ALA D C 1
ATOM 9846 O O . ALA D 1 185 ? -7.784 -31.922 6.692 1.00 46.61 177 ALA D O 1
ATOM 9848 N N . MET D 1 186 ? -9.449 -30.525 6.123 1.00 46.88 178 MET D N 1
ATOM 9849 C CA . MET D 1 186 ? -9.415 -30.893 4.707 1.00 46.53 178 MET D CA 1
ATOM 9850 C C . MET D 1 186 ? -8.602 -29.900 3.873 1.00 46.96 178 MET D C 1
ATOM 9851 O O . MET D 1 186 ? -8.123 -30.235 2.789 1.00 47.22 178 MET D O 1
ATOM 9856 N N . GLN D 1 187 ? -8.447 -28.683 4.380 1.00 47.12 179 GLN D N 1
ATOM 9857 C CA . GLN D 1 187 ? -7.768 -27.626 3.630 1.00 50.85 179 GLN D CA 1
ATOM 9858 C C . GLN D 1 187 ? -6.407 -27.290 4.245 1.00 52.05 179 GLN D C 1
ATOM 9859 O O . GLN D 1 187 ? -6.324 -26.566 5.238 1.00 52.23 179 GLN D O 1
ATOM 9865 N N . THR D 1 188 ? -5.351 -27.828 3.638 1.00 52.99 180 THR D N 1
ATOM 9866 C CA . THR D 1 188 ? -3.981 -27.709 4.144 1.00 53.82 180 THR D CA 1
ATOM 9867 C C . THR D 1 188 ? -3.861 -28.023 5.633 1.00 52.07 180 THR D C 1
ATOM 9868 O O . THR D 1 188 ? -3.467 -27.164 6.417 1.00 52.10 180 THR D O 1
ATOM 9872 N N . PRO D 1 189 ? -4.199 -29.255 6.030 1.00 50.91 181 PRO D N 1
ATOM 9873 C CA . PRO D 1 189 ? -4.113 -29.574 7.455 1.00 50.38 181 PRO D CA 1
ATOM 9874 C C . PRO D 1 189 ? -2.674 -29.588 7.949 1.00 52.90 181 PRO D C 1
ATOM 9875 O O . PRO D 1 189 ? -1.752 -29.770 7.155 1.00 55.01 181 PRO D O 1
ATOM 9879 N N . GLU D 1 190 ? -2.487 -29.385 9.246 1.00 53.24 182 GLU D N 1
ATOM 9880 C CA . GLU D 1 190 ? -1.159 -29.468 9.832 1.00 55.94 182 GLU D CA 1
ATOM 9881 C C . GLU D 1 190 ? -0.669 -30.909 9.799 1.00 56.66 182 GLU D C 1
ATOM 9882 O O . GLU D 1 190 ? -1.278 -31.795 10.401 1.00 54.68 182 GLU D O 1
ATOM 9888 N N . LYS D 1 191 ? 0.424 -31.140 9.078 1.00 59.87 183 LYS D N 1
ATOM 9889 C CA . LYS D 1 191 ? 0.993 -32.476 8.941 1.00 62.36 183 LYS D CA 1
ATOM 9890 C C . LYS D 1 191 ? 1.692 -32.912 10.232 1.00 63.56 183 LYS D C 1
ATOM 9891 O O . LYS D 1 191 ? 2.184 -32.072 10.985 1.00 64.94 183 LYS D O 1
ATOM 9893 N N . PRO D 1 192 ? 1.733 -34.230 10.502 1.00 63.00 184 PRO D N 1
ATOM 9894 C CA . PRO D 1 192 ? 1.129 -35.318 9.722 1.00 61.89 184 PRO D CA 1
ATOM 9895 C C . PRO D 1 192 ? -0.383 -35.420 9.913 1.00 60.19 184 PRO D C 1
ATOM 9896 O O . PRO D 1 192 ? -0.889 -35.194 11.014 1.00 58.31 184 PRO D O 1
ATOM 9900 N N . MET D 1 193 ? -1.091 -35.752 8.840 1.00 60.89 185 MET D N 1
ATOM 9901 C CA . MET D 1 193 ? -2.541 -35.867 8.894 1.00 58.54 185 MET D CA 1
ATOM 9902 C C . MET D 1 193 ? -2.963 -37.319 8.653 1.00 55.62 185 MET D C 1
ATOM 9903 O O . MET D 1 193 ? -2.640 -37.909 7.620 1.00 56.70 185 MET D O 1
ATOM 9908 N N . VAL D 1 194 ? -3.676 -37.891 9.620 1.00 50.61 186 VAL D N 1
ATOM 9909 C CA . VAL D 1 194 ? -4.100 -39.285 9.551 1.00 47.18 186 VAL D CA 1
ATOM 9910 C C . VAL D 1 194 ? -5.618 -39.373 9.590 1.00 42.69 186 VAL D C 1
ATOM 9911 O O . VAL D 1 194 ? -6.263 -38.701 10.389 1.00 42.42 186 VAL D O 1
ATOM 9915 N N . ALA D 1 195 ? -6.184 -40.194 8.713 1.00 40.01 187 ALA D N 1
ATOM 9916 C CA . ALA D 1 195 ? -7.617 -40.444 8.724 1.00 36.83 187 ALA D CA 1
ATOM 9917 C C . ALA D 1 195 ? -7.932 -41.902 9.058 1.00 34.78 187 ALA D C 1
ATOM 9918 O O . ALA D 1 195 ? -7.174 -42.815 8.724 1.00 35.34 187 ALA D O 1
ATOM 9920 N N . ILE D 1 196 ? -9.061 -42.095 9.729 1.00 32.91 188 ILE D N 1
ATOM 9921 C CA . ILE D 1 196 ? -9.562 -43.410 10.085 1.00 31.60 188 ILE D CA 1
ATOM 9922 C C . ILE D 1 196 ? -10.862 -43.635 9.333 1.00 31.06 188 ILE D C 1
ATOM 9923 O O . ILE D 1 196 ? -11.837 -42.924 9.556 1.00 31.22 188 ILE D O 1
ATOM 9928 N N . VAL D 1 197 ? -10.875 -44.599 8.417 1.00 31.46 189 VAL D N 1
ATOM 9929 C CA . VAL D 1 197 ? -12.074 -44.856 7.623 1.00 32.35 189 VAL D CA 1
ATOM 9930 C C . VAL D 1 197 ? -12.517 -46.304 7.749 1.00 33.36 189 VAL D C 1
ATOM 9931 O O . VAL D 1 197 ? -11.824 -47.210 7.303 1.00 34.17 189 VAL D O 1
ATOM 9935 N N . ALA D 1 198 ? -13.687 -46.517 8.336 1.00 33.87 190 ALA D N 1
ATOM 9936 C CA . ALA D 1 198 ? -14.195 -47.867 8.524 1.00 34.92 190 ALA D CA 1
ATOM 9937 C C . ALA D 1 198 ? -15.627 -48.015 8.035 1.00 35.77 190 ALA D C 1
ATOM 9938 O O . ALA D 1 198 ? -16.354 -47.032 7.899 1.00 35.75 190 ALA D O 1
ATOM 9940 N N . GLY D 1 199 ? -16.018 -49.257 7.777 1.00 35.36 191 GLY D N 1
ATOM 9941 C CA . GLY D 1 199 ? -17.350 -49.565 7.300 1.00 36.05 191 GLY D CA 1
ATOM 9942 C C . GLY D 1 199 ? -17.416 -50.973 6.742 1.00 37.94 191 GLY D C 1
ATOM 9943 O O . GLY D 1 199 ? -16.403 -51.673 6.670 1.00 38.42 191 GLY D O 1
ATOM 9944 N N . SER D 1 200 ? -18.606 -51.390 6.334 1.00 38.15 192 SER D N 1
ATOM 9945 C CA . SER D 1 200 ? -18.793 -52.740 5.830 1.00 39.35 192 SER D CA 1
ATOM 9946 C C . SER D 1 200 ? -18.203 -52.920 4.433 1.00 41.36 192 SER D C 1
ATOM 9947 O O . SER D 1 200 ? -17.795 -54.022 4.074 1.00 41.91 192 SER D O 1
ATOM 9950 N N . LYS D 1 201 ? -18.143 -51.842 3.651 1.00 42.35 193 LYS D N 1
ATOM 9951 C CA . LYS D 1 201 ? -17.714 -51.943 2.255 1.00 44.89 193 LYS D CA 1
ATOM 9952 C C . LYS D 1 201 ? -16.765 -50.826 1.806 1.00 45.77 193 LYS D C 1
ATOM 9953 O O . LYS D 1 201 ? -16.875 -49.684 2.243 1.00 45.51 193 LYS D O 1
ATOM 9959 N N . VAL D 1 202 ? -15.834 -51.171 0.921 1.00 47.24 194 VAL D N 1
ATOM 9960 C CA . VAL D 1 202 ? -14.950 -50.195 0.294 1.00 47.78 194 VAL D CA 1
ATOM 9961 C C . VAL D 1 202 ? -15.739 -49.386 -0.728 1.00 48.99 194 VAL D C 1
ATOM 9962 O O . VAL D 1 202 ? -15.579 -48.173 -0.834 1.00 49.68 194 VAL D O 1
ATOM 9966 N N . SER D 1 203 ? -16.591 -50.077 -1.478 1.00 49.43 195 SER D N 1
ATOM 9967 C CA . SER D 1 203 ? -17.366 -49.469 -2.554 1.00 50.50 195 SER D CA 1
ATOM 9968 C C . SER D 1 203 ? -18.227 -48.285 -2.100 1.00 49.37 195 SER D C 1
ATOM 9969 O O . SER D 1 203 ? -18.277 -47.256 -2.776 1.00 50.67 195 SER D O 1
ATOM 9972 N N . THR D 1 204 ? -18.899 -48.438 -0.961 1.00 46.80 196 THR D N 1
ATOM 9973 C CA . THR D 1 204 ? -19.784 -47.400 -0.433 1.00 44.64 196 THR D CA 1
ATOM 9974 C C . THR D 1 204 ? -19.024 -46.150 0.017 1.00 42.56 196 THR D C 1
ATOM 9975 O O . THR D 1 204 ? -19.573 -45.052 -0.006 1.00 42.61 196 THR D O 1
ATOM 9979 N N . LYS D 1 205 ? -17.776 -46.320 0.447 1.00 40.55 197 LYS D N 1
ATOM 9980 C CA . LYS D 1 205 ? -16.961 -45.190 0.892 1.00 38.35 197 LYS D CA 1
ATOM 9981 C C . LYS D 1 205 ? -15.753 -44.971 -0.019 1.00 38.35 197 LYS D C 1
ATOM 9982 O O . LYS D 1 205 ? -14.725 -44.453 0.411 1.00 37.73 197 LYS D O 1
ATOM 9988 N N . LEU D 1 206 ? -15.901 -45.340 -1.286 1.00 33.59 198 LEU D N 1
ATOM 9989 C CA . LEU D 1 206 ? -14.815 -45.250 -2.255 1.00 45.38 198 LEU D CA 1
ATOM 9990 C C . LEU D 1 206 ? -14.344 -43.816 -2.481 1.00 46.93 198 LEU D C 1
ATOM 9991 O O . LEU D 1 206 ? -13.142 -43.551 -2.554 1.00 47.97 198 LEU D O 1
ATOM 9996 N N . ASP D 1 207 ? -15.295 -42.895 -2.595 1.00 46.11 199 ASP D N 1
ATOM 9997 C CA . ASP D 1 207 ? -14.976 -41.486 -2.803 1.00 45.11 199 ASP D CA 1
ATOM 9998 C C . ASP D 1 207 ? -14.265 -40.894 -1.594 1.00 42.57 199 ASP D C 1
ATOM 9999 O O . ASP D 1 207 ? -13.323 -40.115 -1.738 1.00 43.44 199 ASP D O 1
ATOM 10004 N N . VAL D 1 208 ? -14.718 -41.285 -0.406 1.00 40.02 200 VAL D N 1
ATOM 10005 C CA . VAL D 1 208 ? -14.108 -40.852 0.846 1.00 38.76 200 VAL D CA 1
ATOM 10006 C C . VAL D 1 208 ? -12.657 -41.300 0.882 1.00 40.58 200 VAL D C 1
ATOM 10007 O O . VAL D 1 208 ? -11.760 -40.514 1.194 1.00 41.17 200 VAL D O 1
ATOM 10011 N N . LEU D 1 209 ? -12.438 -42.570 0.552 1.00 40.64 201 LEU D N 1
ATOM 10012 C CA . LEU D 1 209 ? -11.101 -43.144 0.539 1.00 41.37 201 LEU D CA 1
ATOM 10013 C C . LEU D 1 209 ? -10.242 -42.439 -0.499 1.00 43.40 201 LEU D C 1
ATOM 10014 O O . LEU D 1 209 ? -9.101 -42.069 -0.225 1.00 44.26 201 LEU D O 1
ATOM 10019 N N . ASN D 1 210 ? -10.795 -42.258 -1.694 1.00 44.36 202 ASN D N 1
ATOM 10020 C CA . ASN D 1 210 ? -10.051 -41.628 -2.779 1.00 46.27 202 ASN D CA 1
ATOM 10021 C C . ASN D 1 210 ? -9.694 -40.186 -2.444 1.00 45.58 202 ASN D C 1
ATOM 10022 O O . ASN D 1 210 ? -8.582 -39.736 -2.719 1.00 47.01 202 ASN D O 1
ATOM 10027 N N . SER D 1 211 ? -10.631 -39.479 -1.823 1.00 49.88 203 SER D N 1
ATOM 10028 C CA . SER D 1 211 ? -10.409 -38.096 -1.428 1.00 49.14 203 SER D CA 1
ATOM 10029 C C . SER D 1 211 ? -9.326 -37.989 -0.362 1.00 48.14 203 SER D C 1
ATOM 10030 O O . SER D 1 211 ? -8.427 -37.152 -0.454 1.00 48.98 203 SER D O 1
ATOM 10033 N N . LEU D 1 212 ? -9.421 -38.840 0.653 1.00 46.23 204 LEU D N 1
ATOM 10034 C CA . LEU D 1 212 ? -8.486 -38.812 1.771 1.00 44.76 204 LEU D CA 1
ATOM 10035 C C . LEU D 1 212 ? -7.102 -39.349 1.405 1.00 47.63 204 LEU D C 1
ATOM 10036 O O . LEU D 1 212 ? -6.106 -38.993 2.034 1.00 47.42 204 LEU D O 1
ATOM 10041 N N . SER D 1 213 ? -7.039 -40.209 0.394 1.00 50.72 205 SER D N 1
ATOM 10042 C CA . SER D 1 213 ? -5.762 -40.774 -0.033 1.00 54.66 205 SER D CA 1
ATOM 10043 C C . SER D 1 213 ? -4.824 -39.688 -0.548 1.00 58.89 205 SER D C 1
ATOM 10044 O O . SER D 1 213 ? -3.606 -39.774 -0.382 1.00 59.31 205 SER D O 1
ATOM 10047 N N . GLY D 1 214 ? -5.403 -38.670 -1.176 1.00 61.48 206 GLY D N 1
ATOM 10048 C CA . GLY D 1 214 ? -4.639 -37.557 -1.707 1.00 65.96 206 GLY D CA 1
ATOM 10049 C C . GLY D 1 214 ? -4.287 -36.477 -0.706 1.00 66.82 206 GLY D C 1
ATOM 10050 O O . GLY D 1 214 ? -3.573 -35.530 -1.029 1.00 70.49 206 GLY D O 1
ATOM 10051 N N . ILE D 1 215 ? -4.787 -36.614 0.515 1.00 63.08 207 ILE D N 1
ATOM 10052 C CA . ILE D 1 215 ? -4.584 -35.587 1.528 1.00 62.72 207 ILE D CA 1
ATOM 10053 C C . ILE D 1 215 ? -3.827 -36.142 2.731 1.00 63.83 207 ILE D C 1
ATOM 10054 O O . ILE D 1 215 ? -3.089 -35.412 3.395 1.00 64.37 207 ILE D O 1
ATOM 10056 N N . CYS D 1 216 ? -4.000 -37.433 3.002 1.00 64.50 208 CYS D N 1
ATOM 10057 C CA . CYS D 1 216 ? -3.415 -38.047 4.191 1.00 66.20 208 CYS D CA 1
ATOM 10058 C C . CYS D 1 216 ? -1.967 -38.458 4.027 1.00 69.65 208 CYS D C 1
ATOM 10059 O O . CYS D 1 216 ? -1.507 -38.755 2.926 1.00 72.81 208 CYS D O 1
ATOM 10062 N N . ASP D 1 217 ? -1.260 -38.490 5.151 1.00 69.24 209 ASP D N 1
ATOM 10063 C CA . ASP D 1 217 ? 0.068 -39.073 5.207 1.00 71.21 209 ASP D CA 1
ATOM 10064 C C . ASP D 1 217 ? -0.102 -40.569 5.468 1.00 70.63 209 ASP D C 1
ATOM 10065 O O . ASP D 1 217 ? 0.611 -41.396 4.898 1.00 73.00 209 ASP D O 1
ATOM 10070 N N . GLN D 1 218 ? -1.056 -40.901 6.335 1.00 67.33 210 GLN D N 1
ATOM 10071 C CA . GLN D 1 218 ? -1.451 -42.287 6.566 1.00 66.73 210 GLN D CA 1
ATOM 10072 C C . GLN D 1 218 ? -2.968 -42.445 6.706 1.00 63.20 210 GLN D C 1
ATOM 10073 O O . GLN D 1 218 ? -3.656 -41.597 7.279 1.00 60.81 210 GLN D O 1
ATOM 10079 N N . LEU D 1 219 ? -3.471 -43.556 6.179 1.00 62.31 211 LEU D N 1
ATOM 10080 C CA . LEU D 1 219 ? -4.899 -43.841 6.156 1.00 58.15 211 LEU D CA 1
ATOM 10081 C C . LEU D 1 219 ? -5.195 -45.146 6.891 1.00 53.97 211 LEU D C 1
ATOM 10082 O O . LEU D 1 219 ? -4.955 -46.231 6.365 1.00 55.10 211 LEU D O 1
ATOM 10087 N N . ILE D 1 220 ? -5.704 -45.030 8.113 1.00 47.86 212 ILE D N 1
ATOM 10088 C CA . ILE D 1 220 ? -6.078 -46.191 8.911 1.00 44.28 212 ILE D CA 1
ATOM 10089 C C . ILE D 1 220 ? -7.449 -46.687 8.474 1.00 42.86 212 ILE D C 1
ATOM 10090 O O . ILE D 1 220 ? -8.390 -45.900 8.365 1.00 42.35 212 ILE D O 1
ATOM 10095 N N . VAL D 1 221 ? -7.565 -47.987 8.224 1.00 41.95 213 VAL D N 1
ATOM 10096 C CA . VAL D 1 221 ? -8.832 -48.563 7.796 1.00 39.98 213 VAL D CA 1
ATOM 10097 C C . VAL D 1 221 ? -9.380 -49.527 8.844 1.00 38.04 213 VAL D C 1
ATOM 10098 O O . VAL D 1 221 ? -8.630 -50.094 9.635 1.00 37.17 213 VAL D O 1
ATOM 10102 N N . GLY D 1 222 ? -10.696 -49.712 8.842 1.00 36.05 214 GLY D N 1
ATOM 10103 C CA . GLY D 1 222 ? -11.335 -50.563 9.826 1.00 34.17 214 GLY D CA 1
ATOM 10104 C C . GLY D 1 222 ? -12.489 -51.386 9.283 1.00 33.81 214 GLY D C 1
ATOM 10105 O O . GLY D 1 222 ? -13.100 -51.025 8.278 1.00 34.48 214 GLY D O 1
ATOM 10106 N N . GLY D 1 223 ? -12.794 -52.484 9.973 1.00 32.48 215 GLY D N 1
ATOM 10107 C CA . GLY D 1 223 ? -13.905 -53.352 9.625 1.00 32.07 215 GLY D CA 1
ATOM 10108 C C . GLY D 1 223 ? -13.755 -54.022 8.274 1.00 35.33 215 GLY D C 1
ATOM 10109 O O . GLY D 1 223 ? -12.658 -54.440 7.899 1.00 36.91 215 GLY D O 1
ATOM 10110 N N . GLY D 1 224 ? -14.863 -54.111 7.541 1.00 36.09 216 GLY D N 1
ATOM 10111 C CA . GLY D 1 224 ? -14.887 -54.737 6.230 1.00 38.33 216 GLY D CA 1
ATOM 10112 C C . GLY D 1 224 ? -13.941 -54.102 5.231 1.00 40.90 216 GLY D C 1
ATOM 10113 O O . GLY D 1 224 ? -13.365 -54.793 4.390 1.00 44.14 216 GLY D O 1
ATOM 10114 N N . ILE D 1 225 ? -13.788 -52.783 5.319 1.00 40.40 217 ILE D N 1
ATOM 10115 C CA . ILE D 1 225 ? -12.852 -52.056 4.466 1.00 42.95 217 ILE D CA 1
ATOM 10116 C C . ILE D 1 225 ? -11.439 -52.555 4.719 1.00 45.44 217 ILE D C 1
ATOM 10117 O O . ILE D 1 225 ? -10.689 -52.828 3.782 1.00 47.40 217 ILE D O 1
ATOM 10122 N N . ALA D 1 226 ? -11.087 -52.676 5.996 1.00 45.69 218 ALA D N 1
ATOM 10123 C CA . ALA D 1 226 ? -9.759 -53.132 6.391 1.00 46.11 218 ALA D CA 1
ATOM 10124 C C . ALA D 1 226 ? -9.491 -54.555 5.915 1.00 48.28 218 ALA D C 1
ATOM 10125 O O . ALA D 1 226 ? -8.381 -54.870 5.488 1.00 51.99 218 ALA D O 1
ATOM 10127 N N . ASN D 1 227 ? -10.508 -55.407 5.977 1.00 45.13 219 ASN D N 1
ATOM 10128 C CA . ASN D 1 227 ? -10.365 -56.794 5.544 1.00 46.65 219 ASN D CA 1
ATOM 10129 C C . ASN D 1 227 ? -10.074 -56.876 4.055 1.00 48.82 219 ASN D C 1
ATOM 10130 O O . ASN D 1 227 ? -9.305 -57.726 3.611 1.00 52.07 219 ASN D O 1
ATOM 10135 N N . THR D 1 228 ? -10.699 -55.991 3.290 1.00 47.98 220 THR D N 1
ATOM 10136 C CA . THR D 1 228 ? -10.458 -55.911 1.859 1.00 49.27 220 THR D CA 1
ATOM 10137 C C . THR D 1 228 ? -9.019 -55.481 1.599 1.00 51.20 220 THR D C 1
ATOM 10138 O O . THR D 1 228 ? -8.363 -55.998 0.699 1.00 59.55 220 THR D O 1
ATOM 10142 N N . PHE D 1 229 ? -8.525 -54.547 2.407 1.00 49.60 221 PHE D N 1
ATOM 10143 C CA . PHE D 1 229 ? -7.141 -54.093 2.300 1.00 56.44 221 PHE D CA 1
ATOM 10144 C C . PHE D 1 229 ? -6.172 -55.189 2.726 1.00 58.00 221 PHE D C 1
ATOM 10145 O O . PHE D 1 229 ? -5.052 -55.270 2.219 1.00 60.31 221 PHE D O 1
ATOM 10153 N N . LEU D 1 230 ? -6.603 -56.018 3.672 1.00 55.63 222 LEU D N 1
ATOM 10154 C CA . LEU D 1 230 ? -5.792 -57.133 4.145 1.00 58.01 222 LEU D CA 1
ATOM 10155 C C . LEU D 1 230 ? -5.592 -58.168 3.040 1.00 61.09 222 LEU D C 1
ATOM 10156 O O . LEU D 1 230 ? -4.487 -58.668 2.840 1.00 63.44 222 LEU D O 1
ATOM 10161 N N . ALA D 1 231 ? -6.666 -58.456 2.310 1.00 61.34 223 ALA D N 1
ATOM 10162 C CA . ALA D 1 231 ? -6.628 -59.386 1.183 1.00 58.57 223 ALA D CA 1
ATOM 10163 C C . ALA D 1 231 ? -5.770 -58.840 0.042 1.00 62.58 223 ALA D C 1
ATOM 10164 O O . ALA D 1 231 ? -5.163 -59.601 -0.713 1.00 64.69 223 ALA D O 1
ATOM 10166 N N . ALA D 1 232 ? -5.729 -57.517 -0.079 1.00 60.61 224 ALA D N 1
ATOM 10167 C CA . ALA D 1 232 ? -4.934 -56.867 -1.111 1.00 63.26 224 ALA D CA 1
ATOM 10168 C C . ALA D 1 232 ? -3.452 -57.084 -0.843 1.00 69.06 224 ALA D C 1
ATOM 10169 O O . ALA D 1 232 ? -2.634 -57.050 -1.762 1.00 73.02 224 ALA D O 1
ATOM 10171 N N . ALA D 1 233 ? -3.116 -57.304 0.425 1.00 66.38 225 ALA D N 1
ATOM 10172 C CA . ALA D 1 233 ? -1.737 -57.556 0.831 1.00 66.67 225 ALA D CA 1
ATOM 10173 C C . ALA D 1 233 ? -1.372 -59.038 0.712 1.00 68.23 225 ALA D C 1
ATOM 10174 O O . ALA D 1 233 ? -0.272 -59.445 1.084 1.00 69.28 225 ALA D O 1
ATOM 10176 N N . GLY D 1 234 ? -2.304 -59.845 0.215 1.00 69.23 226 GLY D N 1
ATOM 10177 C CA . GLY D 1 234 ? -2.028 -61.247 -0.046 1.00 73.55 226 GLY D CA 1
ATOM 10178 C C . GLY D 1 234 ? -2.333 -62.191 1.102 1.00 73.72 226 GLY D C 1
ATOM 10179 O O . GLY D 1 234 ? -1.973 -63.368 1.061 1.00 69.77 226 GLY D O 1
ATOM 10180 N N . TYR D 1 235 ? -3.008 -61.686 2.128 1.00 71.31 227 TYR D N 1
ATOM 10181 C CA . TYR D 1 235 ? -3.361 -62.527 3.262 1.00 69.70 227 TYR D CA 1
ATOM 10182 C C . TYR D 1 235 ? -4.688 -63.221 3.026 1.00 68.86 227 TYR D C 1
ATOM 10183 O O . TYR D 1 235 ? -5.531 -62.743 2.266 1.00 61.29 227 TYR D O 1
ATOM 10192 N N . ASN D 1 236 ? -4.868 -64.351 3.695 1.00 68.21 228 ASN D N 1
ATOM 10193 C CA . ASN D 1 236 ? -6.125 -65.069 3.644 1.00 66.89 228 ASN D CA 1
ATOM 10194 C C . ASN D 1 236 ? -6.984 -64.502 4.769 1.00 63.48 228 ASN D C 1
ATOM 10195 O O . ASN D 1 236 ? -6.499 -64.304 5.884 1.00 61.14 228 ASN D O 1
ATOM 10200 N N . VAL D 1 237 ? -8.244 -64.199 4.473 1.00 63.74 229 VAL D N 1
ATOM 10201 C CA . VAL D 1 237 ? -9.121 -63.576 5.461 1.00 61.24 229 VAL D CA 1
ATOM 10202 C C . VAL D 1 237 ? -10.214 -64.536 5.887 1.00 50.02 229 VAL D C 1
ATOM 10203 O O . VAL D 1 237 ? -11.066 -64.191 6.700 1.00 56.10 229 VAL D O 1
ATOM 10207 N N . GLY D 1 238 ? -10.180 -65.743 5.339 1.00 52.34 230 GLY D N 1
ATOM 10208 C CA . GLY D 1 238 ? -11.164 -66.755 5.667 1.00 54.87 230 GLY D CA 1
ATOM 10209 C C . GLY D 1 238 ? -12.582 -66.342 5.328 1.00 52.71 230 GLY D C 1
ATOM 10210 O O . GLY D 1 238 ? -12.879 -65.978 4.191 1.00 51.58 230 GLY D O 1
ATOM 10211 N N . LYS D 1 239 ? -13.460 -66.396 6.321 1.00 49.84 231 LYS D N 1
ATOM 10212 C CA . LYS D 1 239 ? -14.852 -66.017 6.121 1.00 49.01 231 LYS D CA 1
ATOM 10213 C C . LYS D 1 239 ? -15.128 -64.611 6.639 1.00 45.92 231 LYS D C 1
ATOM 10214 O O . LYS D 1 239 ? -16.261 -64.280 6.981 1.00 44.48 231 LYS D O 1
ATOM 10220 N N . SER D 1 240 ? -14.084 -63.792 6.706 1.00 45.70 232 SER D N 1
ATOM 10221 C CA . SER D 1 240 ? -14.236 -62.402 7.121 1.00 44.61 232 SER D CA 1
ATOM 10222 C C . SER D 1 240 ? -15.083 -61.630 6.115 1.00 43.87 232 SER D C 1
ATOM 10223 O O . SER D 1 240 ? -15.123 -61.971 4.936 1.00 45.95 232 SER D O 1
ATOM 10226 N N . LEU D 1 241 ? -15.757 -60.586 6.581 1.00 41.40 233 LEU D N 1
ATOM 10227 C CA . LEU D 1 241 ? -16.505 -59.716 5.681 1.00 40.89 233 LEU D CA 1
ATOM 10228 C C . LEU D 1 241 ? -15.546 -58.872 4.846 1.00 41.97 233 LEU D C 1
ATOM 10229 O O . LEU D 1 241 ? -14.721 -58.148 5.399 1.00 42.04 233 LEU D O 1
ATOM 10234 N N . TYR D 1 242 ? -15.646 -58.981 3.522 1.00 43.36 234 TYR D N 1
ATOM 10235 C CA . TYR D 1 242 ? -14.846 -58.156 2.618 1.00 44.81 234 TYR D CA 1
ATOM 10236 C C . TYR D 1 242 ? -15.430 -58.126 1.206 1.00 56.45 234 TYR D C 1
ATOM 10237 O O . TYR D 1 242 ? -16.338 -58.889 0.883 1.00 57.12 234 TYR D O 1
ATOM 10246 N N . GLU D 1 243 ? -14.914 -57.219 0.380 1.00 57.62 235 GLU D N 1
ATOM 10247 C CA . GLU D 1 243 ? -15.328 -57.090 -1.019 1.00 59.65 235 GLU D CA 1
ATOM 10248 C C . GLU D 1 243 ? -14.218 -57.542 -1.958 1.00 63.06 235 GLU D C 1
ATOM 10249 O O . GLU D 1 243 ? -13.199 -56.867 -2.088 1.00 62.86 235 GLU D O 1
ATOM 10255 N N . ALA D 1 244 ? -14.415 -58.681 -2.610 1.00 67.09 236 ALA D N 1
ATOM 10256 C CA . ALA D 1 244 ? -13.402 -59.226 -3.506 1.00 73.55 236 ALA D CA 1
ATOM 10257 C C . ALA D 1 244 ? -13.163 -58.340 -4.730 1.00 75.24 236 ALA D C 1
ATOM 10258 O O . ALA D 1 244 ? -12.048 -58.277 -5.244 1.00 79.51 236 ALA D O 1
ATOM 10260 N N . ASP D 1 245 ? -14.201 -57.645 -5.185 1.00 71.45 237 ASP D N 1
ATOM 10261 C CA . ASP D 1 245 ? -14.113 -56.859 -6.416 1.00 73.65 237 ASP D CA 1
ATOM 10262 C C . ASP D 1 245 ? -13.380 -55.528 -6.263 1.00 71.95 237 ASP D C 1
ATOM 10263 O O . ASP D 1 245 ? -13.112 -54.851 -7.256 1.00 74.01 237 ASP D O 1
ATOM 10268 N N . LEU D 1 246 ? -13.055 -55.144 -5.034 1.00 67.85 238 LEU D N 1
ATOM 10269 C CA . LEU D 1 246 ? -12.341 -53.889 -4.825 1.00 67.17 238 LEU D CA 1
ATOM 10270 C C . LEU D 1 246 ? -10.995 -54.114 -4.147 1.00 66.43 238 LEU D C 1
ATOM 10271 O O . LEU D 1 246 ? -10.411 -53.190 -3.578 1.00 64.81 238 LEU D O 1
ATOM 10276 N N . VAL D 1 247 ? -10.507 -55.349 -4.220 1.00 67.35 239 VAL D N 1
ATOM 10277 C CA . VAL D 1 247 ? -9.186 -55.686 -3.711 1.00 67.74 239 VAL D CA 1
ATOM 10278 C C . VAL D 1 247 ? -8.115 -54.960 -4.518 1.00 69.44 239 VAL D C 1
ATOM 10279 O O . VAL D 1 247 ? -7.245 -54.298 -3.953 1.00 69.22 239 VAL D O 1
ATOM 10283 N N . GLU D 1 248 ? -8.180 -55.082 -5.840 1.00 71.42 240 GLU D N 1
ATOM 10284 C CA . GLU D 1 248 ? -7.241 -54.378 -6.703 1.00 73.68 240 GLU D CA 1
ATOM 10285 C C . GLU D 1 248 ? -7.424 -52.872 -6.546 1.00 67.75 240 GLU D C 1
ATOM 10286 O O . GLU D 1 248 ? -6.459 -52.111 -6.608 1.00 71.72 240 GLU D O 1
ATOM 10292 N N . THR D 1 249 ? -8.665 -52.448 -6.329 1.00 65.23 241 THR D N 1
ATOM 10293 C CA . THR D 1 249 ? -8.946 -51.045 -6.049 1.00 67.18 241 THR D CA 1
ATOM 10294 C C . THR D 1 249 ? -8.240 -50.610 -4.765 1.00 64.42 241 THR D C 1
ATOM 10295 O O . THR D 1 249 ? -7.630 -49.541 -4.709 1.00 64.05 241 THR D O 1
ATOM 10299 N N . ALA D 1 250 ? -8.304 -51.461 -3.746 1.00 63.03 242 ALA D N 1
ATOM 10300 C CA . ALA D 1 250 ? -7.655 -51.174 -2.473 1.00 57.56 242 ALA D CA 1
ATOM 10301 C C . ALA D 1 250 ? -6.142 -51.127 -2.649 1.00 66.12 242 ALA D C 1
ATOM 10302 O O . ALA D 1 250 ? -5.461 -50.307 -2.034 1.00 59.10 242 ALA D O 1
ATOM 10304 N N . LYS D 1 251 ? -5.627 -52.014 -3.497 1.00 69.59 243 LYS D N 1
ATOM 10305 C CA . LYS D 1 251 ? -4.196 -52.082 -3.777 1.00 71.58 243 LYS D CA 1
ATOM 10306 C C . LYS D 1 251 ? -3.705 -50.794 -4.430 1.00 73.17 243 LYS D C 1
ATOM 10307 O O . LYS D 1 251 ? -2.606 -50.323 -4.141 1.00 74.19 243 LYS D O 1
ATOM 10309 N N . GLN D 1 252 ? -4.526 -50.226 -5.308 1.00 73.23 244 GLN D N 1
ATOM 10310 C CA . GLN D 1 252 ? -4.173 -48.986 -5.983 1.00 74.61 244 GLN D CA 1
ATOM 10311 C C . GLN D 1 252 ? -4.177 -47.822 -4.998 1.00 72.67 244 GLN D C 1
ATOM 10312 O O . GLN D 1 252 ? -3.389 -46.887 -5.130 1.00 73.94 244 GLN D O 1
ATOM 10314 N N . ILE D 1 253 ? -5.063 -47.891 -4.008 1.00 69.59 245 ILE D N 1
ATOM 10315 C CA . ILE D 1 253 ? -5.167 -46.849 -2.989 1.00 67.09 245 ILE D CA 1
ATOM 10316 C C . ILE D 1 253 ? -3.995 -46.940 -2.017 1.00 67.51 245 ILE D C 1
ATOM 10317 O O . ILE D 1 253 ? -3.412 -45.926 -1.631 1.00 67.27 245 ILE D O 1
ATOM 10322 N N . ALA D 1 254 ? -3.660 -48.164 -1.621 1.00 67.83 246 ALA D N 1
ATOM 10323 C CA . ALA D 1 254 ? -2.579 -48.408 -0.667 1.00 67.36 246 ALA D CA 1
ATOM 10324 C C . ALA D 1 254 ? -1.215 -47.975 -1.210 1.00 70.75 246 ALA D C 1
ATOM 10325 O O . ALA D 1 254 ? -0.264 -47.792 -0.448 1.00 70.82 246 ALA D O 1
ATOM 10327 N N . ALA D 1 255 ? -1.117 -47.832 -2.528 1.00 73.41 247 ALA D N 1
ATOM 10328 C CA . ALA D 1 255 ? 0.118 -47.381 -3.161 1.00 76.25 247 ALA D CA 1
ATOM 10329 C C . ALA D 1 255 ? 0.224 -45.860 -3.152 1.00 75.15 247 ALA D C 1
ATOM 10330 O O . ALA D 1 255 ? 1.323 -45.308 -3.135 1.00 76.54 247 ALA D O 1
ATOM 10332 N N . LYS D 1 256 ? -0.925 -45.191 -3.164 1.00 72.76 248 LYS D N 1
ATOM 10333 C CA . LYS D 1 256 ? -0.973 -43.734 -3.208 1.00 71.69 248 LYS D CA 1
ATOM 10334 C C . LYS D 1 256 ? -0.789 -43.133 -1.818 1.00 69.07 248 LYS D C 1
ATOM 10335 O O . LYS D 1 256 ? -0.315 -42.006 -1.677 1.00 69.38 248 LYS D O 1
ATOM 10337 N N . VAL D 1 257 ? -1.193 -43.880 -0.796 1.00 66.21 249 VAL D N 1
ATOM 10338 C CA . VAL D 1 257 ? -1.095 -43.405 0.578 1.00 62.50 249 VAL D CA 1
ATOM 10339 C C . VAL D 1 257 ? -0.717 -44.564 1.494 1.00 61.64 249 VAL D C 1
ATOM 10340 O O . VAL D 1 257 ? -1.061 -45.716 1.225 1.00 61.95 249 VAL D O 1
ATOM 10344 N N . SER D 1 258 ? -0.006 -44.260 2.574 1.00 60.71 250 SER D N 1
ATOM 10345 C CA . SER D 1 258 ? 0.394 -45.283 3.532 1.00 59.91 250 SER D CA 1
ATOM 10346 C C . SER D 1 258 ? -0.817 -45.805 4.301 1.00 57.94 250 SER D C 1
ATOM 10347 O O . SER D 1 258 ? -1.405 -45.090 5.112 1.00 55.94 250 SER D O 1
ATOM 10350 N N . VAL D 1 259 ? -1.179 -47.058 4.051 1.00 58.76 251 VAL D N 1
ATOM 10351 C CA . VAL D 1 259 ? -2.290 -47.690 4.749 1.00 57.26 251 VAL D CA 1
ATOM 10352 C C . VAL D 1 259 ? -1.739 -48.782 5.658 1.00 57.32 251 VAL D C 1
ATOM 10353 O O . VAL D 1 259 ? -1.454 -49.888 5.201 1.00 60.11 251 VAL D O 1
ATOM 10357 N N . PRO D 1 260 ? -1.608 -48.475 6.957 1.00 54.40 252 PRO D N 1
ATOM 10358 C CA . PRO D 1 260 ? -1.036 -49.383 7.956 1.00 53.72 252 PRO D CA 1
ATOM 10359 C C . PRO D 1 260 ? -1.752 -50.727 8.034 1.00 53.56 252 PRO D C 1
ATOM 10360 O O . PRO D 1 260 ? -2.969 -50.776 8.216 1.00 52.08 252 PRO D O 1
ATOM 10364 N N . LEU D 1 261 ? -0.986 -51.805 7.890 1.00 55.25 253 LEU D N 1
ATOM 10365 C CA . LEU D 1 261 ? -1.520 -53.160 7.947 1.00 55.56 253 LEU D CA 1
ATOM 10366 C C . LEU D 1 261 ? -1.517 -53.716 9.367 1.00 52.26 253 LEU D C 1
ATOM 10367 O O . LEU D 1 261 ? -0.586 -53.478 10.136 1.00 51.86 253 LEU D O 1
ATOM 10372 N N . PRO D 1 262 ? -2.569 -54.462 9.720 1.00 50.21 254 PRO D N 1
ATOM 10373 C CA . PRO D 1 262 ? -2.579 -55.189 10.990 1.00 48.50 254 PRO D CA 1
ATOM 10374 C C . PRO D 1 262 ? -1.493 -56.257 11.036 1.00 50.93 254 PRO D C 1
ATOM 10375 O O . PRO D 1 262 ? -1.238 -56.927 10.036 1.00 53.20 254 PRO D O 1
ATOM 10379 N N . THR D 1 263 ? -0.861 -56.405 12.192 1.00 50.81 255 THR D N 1
ATOM 10380 C CA . THR D 1 263 ? 0.102 -57.472 12.414 1.00 52.76 255 THR D CA 1
ATOM 10381 C C . THR D 1 263 ? -0.581 -58.610 13.174 1.00 52.34 255 THR D C 1
ATOM 10382 O O . THR D 1 263 ? -0.143 -59.765 13.125 1.00 54.57 255 THR D O 1
ATOM 10386 N N . ASP D 1 264 ? -1.661 -58.274 13.872 1.00 49.58 256 ASP D N 1
ATOM 10387 C CA . ASP D 1 264 ? -2.478 -59.268 14.562 1.00 49.27 256 ASP D CA 1
ATOM 10388 C C . ASP D 1 264 ? -3.969 -58.913 14.490 1.00 46.83 256 ASP D C 1
ATOM 10389 O O . ASP D 1 264 ? -4.331 -57.762 14.238 1.00 47.08 256 ASP D O 1
ATOM 10394 N N . VAL D 1 265 ? -4.825 -59.910 14.703 1.00 42.68 257 VAL D N 1
ATOM 10395 C CA . VAL D 1 265 ? -6.272 -59.750 14.578 1.00 40.66 257 VAL D CA 1
ATOM 10396 C C . VAL D 1 265 ? -6.997 -60.578 15.636 1.00 40.49 257 VAL D C 1
ATOM 10397 O O . VAL D 1 265 ? -6.437 -61.517 16.197 1.00 41.23 257 VAL D O 1
ATOM 10401 N N . VAL D 1 266 ? -8.247 -60.218 15.909 1.00 39.94 258 VAL D N 1
ATOM 10402 C CA . VAL D 1 266 ? -9.108 -61.012 16.778 1.00 38.73 258 VAL D CA 1
ATOM 10403 C C . VAL D 1 266 ? -10.133 -61.734 15.921 1.00 39.53 258 VAL D C 1
ATOM 10404 O O . VAL D 1 266 ? -10.829 -61.102 15.126 1.00 31.97 258 VAL D O 1
ATOM 10408 N N . VAL D 1 267 ? -10.220 -63.054 16.062 1.00 33.43 259 VAL D N 1
ATOM 10409 C CA . VAL D 1 267 ? -11.158 -63.835 15.257 1.00 40.08 259 VAL D CA 1
ATOM 10410 C C . VAL D 1 267 ? -12.125 -64.678 16.086 1.00 40.44 259 VAL D C 1
ATOM 10411 O O . VAL D 1 267 ? -11.878 -64.997 17.251 1.00 39.37 259 VAL D O 1
ATOM 10415 N N . ALA D 1 268 ? -13.226 -65.053 15.446 1.00 41.48 260 ALA D N 1
ATOM 10416 C CA . ALA D 1 268 ? -14.152 -66.023 15.998 1.00 42.23 260 ALA D CA 1
ATOM 10417 C C . ALA D 1 268 ? -14.386 -67.107 14.961 1.00 45.44 260 ALA D C 1
ATOM 10418 O O . ALA D 1 268 ? -14.243 -66.867 13.763 1.00 45.23 260 ALA D O 1
ATOM 10420 N N . ASP D 1 269 ? -14.724 -68.305 15.420 1.00 49.36 261 ASP D N 1
ATOM 10421 C CA . ASP D 1 269 ? -15.011 -69.393 14.503 1.00 54.25 261 ASP D CA 1
ATOM 10422 C C . ASP D 1 269 ? -16.439 -69.252 13.984 1.00 58.62 261 ASP D C 1
ATOM 10423 O O . ASP D 1 269 ? -17.388 -69.166 14.764 1.00 57.13 261 ASP D O 1
ATOM 10428 N N . ALA D 1 270 ? -16.585 -69.235 12.664 1.00 64.52 262 ALA D N 1
ATOM 10429 C CA . ALA D 1 270 ? -17.887 -69.032 12.035 1.00 66.28 262 ALA D CA 1
ATOM 10430 C C . ALA D 1 270 ? -18.824 -70.212 12.293 1.00 69.42 262 ALA D C 1
ATOM 10431 O O . ALA D 1 270 ? -20.044 -70.091 12.179 1.00 70.31 262 ALA D O 1
ATOM 10433 N N . SER D 1 271 ? -18.237 -71.350 12.653 1.00 70.43 263 SER D N 1
ATOM 10434 C CA . SER D 1 271 ? -18.989 -72.577 12.899 1.00 73.55 263 SER D CA 1
ATOM 10435 C C . SER D 1 271 ? -19.846 -72.522 14.159 1.00 72.76 263 SER D C 1
ATOM 10436 O O . SER D 1 271 ? -20.801 -73.284 14.295 1.00 75.37 263 SER D O 1
ATOM 10439 N N . GLN D 1 272 ? -19.502 -71.628 15.079 1.00 69.97 264 GLN D N 1
ATOM 10440 C CA . GLN D 1 272 ? -20.249 -71.494 16.326 1.00 68.04 264 GLN D CA 1
ATOM 10441 C C . GLN D 1 272 ? -21.058 -70.200 16.344 1.00 64.80 264 GLN D C 1
ATOM 10442 O O . GLN D 1 272 ? -21.205 -69.556 17.384 1.00 62.95 264 GLN D O 1
ATOM 10444 N N . ILE D 1 273 ? -21.580 -69.826 15.180 1.00 61.80 265 ILE D N 1
ATOM 10445 C CA . ILE D 1 273 ? -22.324 -68.580 15.021 1.00 57.24 265 ILE D CA 1
ATOM 10446 C C . ILE D 1 273 ? -23.690 -68.808 14.401 1.00 56.46 265 ILE D C 1
ATOM 10447 O O . ILE D 1 273 ? -23.822 -69.438 13.351 1.00 58.48 265 ILE D O 1
ATOM 10452 N N . ASN D 1 274 ? -24.710 -68.298 15.076 1.00 53.16 266 ASN D N 1
ATOM 10453 C CA . ASN D 1 274 ? -26.055 -68.310 14.535 1.00 52.20 266 ASN D CA 1
ATOM 10454 C C . ASN D 1 274 ? -26.313 -66.918 13.994 1.00 50.58 266 ASN D C 1
ATOM 10455 O O . ASN D 1 274 ? -26.452 -65.961 14.753 1.00 48.67 266 ASN D O 1
ATOM 10460 N N . PHE D 1 275 ? -26.372 -66.812 12.672 1.00 51.50 267 PHE D N 1
ATOM 10461 C CA . PHE D 1 275 ? -26.488 -65.515 12.016 1.00 50.31 267 PHE D CA 1
ATOM 10462 C C . PHE D 1 275 ? -27.879 -64.907 12.177 1.00 50.52 267 PHE D C 1
ATOM 10463 O O . PHE D 1 275 ? -28.104 -63.753 11.817 1.00 49.59 267 PHE D O 1
ATOM 10471 N N . GLU D 1 276 ? -28.801 -65.693 12.724 1.00 51.84 268 GLU D N 1
ATOM 10472 C CA . GLU D 1 276 ? -30.112 -65.199 13.125 1.00 53.23 268 GLU D CA 1
ATOM 10473 C C . GLU D 1 276 ? -29.946 -64.212 14.277 1.00 48.03 268 GLU D C 1
ATOM 10474 O O . GLU D 1 276 ? -30.684 -63.232 14.384 1.00 46.96 268 GLU D O 1
ATOM 10480 N N . ASP D 1 277 ? -28.962 -64.490 15.129 1.00 45.32 269 ASP D N 1
ATOM 10481 C CA . ASP D 1 277 ? -28.608 -63.629 16.255 1.00 42.94 269 ASP D CA 1
ATOM 10482 C C . ASP D 1 277 ? -27.089 -63.421 16.279 1.00 40.14 269 ASP D C 1
ATOM 10483 O O . ASP D 1 277 ? -26.377 -63.992 17.111 1.00 39.46 269 ASP D O 1
ATOM 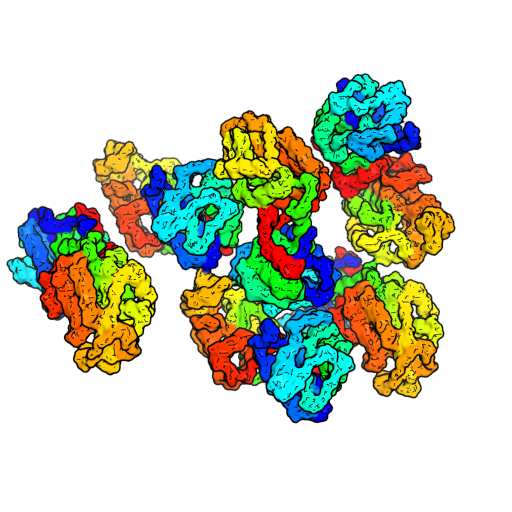10488 N N . PHE D 1 278 ? -26.605 -62.605 15.346 1.00 39.01 270 PHE D N 1
ATOM 10489 C CA . PHE D 1 278 ? -25.173 -62.423 15.124 1.00 37.72 270 PHE D CA 1
ATOM 10490 C C . PHE D 1 278 ? -24.440 -61.860 16.341 1.00 34.99 270 PHE D C 1
ATOM 10491 O O . PHE D 1 278 ? -23.487 -62.467 16.829 1.00 34.49 270 PHE D O 1
ATOM 10499 N N . LEU D 1 279 ? -24.894 -60.715 16.839 1.00 32.99 271 LEU D N 1
ATOM 10500 C CA . LEU D 1 279 ? -24.244 -60.075 17.976 1.00 31.70 271 LEU D CA 1
ATOM 10501 C C . LEU D 1 279 ? -24.372 -60.952 19.199 1.00 30.56 271 LEU D C 1
ATOM 10502 O O . LEU D 1 279 ? -23.479 -61.004 20.041 1.00 30.09 271 LEU D O 1
ATOM 10507 N N . GLY D 1 280 ? -25.511 -61.621 19.298 1.00 31.55 272 GLY D N 1
ATOM 10508 C CA . GLY D 1 280 ? -25.758 -62.549 20.380 1.00 31.91 272 GLY D CA 1
ATOM 10509 C C . GLY D 1 280 ? -24.756 -63.688 20.351 1.00 32.20 272 GLY D C 1
ATOM 10510 O O . GLY D 1 280 ? -24.211 -64.070 21.391 1.00 31.35 272 GLY D O 1
ATOM 10511 N N . SER D 1 281 ? -24.492 -64.223 19.160 1.00 33.28 273 SER D N 1
ATOM 10512 C CA . SER D 1 281 ? -23.585 -65.361 19.054 1.00 34.36 273 SER D CA 1
ATOM 10513 C C . SER D 1 281 ? -22.148 -64.905 19.227 1.00 33.87 273 SER D C 1
ATOM 10514 O O . SER D 1 281 ? -21.263 -65.713 19.480 1.00 35.00 273 SER D O 1
ATOM 10517 N N . LEU D 1 282 ? -21.925 -63.600 19.154 1.00 32.25 274 LEU D N 1
ATOM 10518 C CA . LEU D 1 282 ? -20.572 -63.081 19.258 1.00 31.86 274 LEU D CA 1
ATOM 10519 C C . LEU D 1 282 ? -20.216 -62.859 20.711 1.00 30.61 274 LEU D C 1
ATOM 10520 O O . LEU D 1 282 ? -19.076 -63.063 21.117 1.00 29.25 274 LEU D O 1
ATOM 10525 N N . ALA D 1 283 ? -21.211 -62.470 21.498 1.00 31.31 275 ALA D N 1
ATOM 10526 C CA . ALA D 1 283 ? -21.002 -62.250 22.918 1.00 30.88 275 ALA D CA 1
ATOM 10527 C C . ALA D 1 283 ? -20.711 -63.562 23.623 1.00 32.47 275 ALA D C 1
ATOM 10528 O O . ALA D 1 283 ? -19.962 -63.597 24.599 1.00 31.12 275 ALA D O 1
ATOM 10530 N N . ALA D 1 284 ? -21.317 -64.636 23.122 1.00 36.20 276 ALA D N 1
ATOM 10531 C CA . ALA D 1 284 ? -21.151 -65.966 23.691 1.00 37.13 276 ALA D CA 1
ATOM 10532 C C . ALA D 1 284 ? -19.955 -66.707 23.102 1.00 39.61 276 ALA D C 1
ATOM 10533 O O . ALA D 1 284 ? -19.493 -67.697 23.669 1.00 42.31 276 ALA D O 1
ATOM 10535 N N . ALA D 1 285 ? -19.458 -66.232 21.963 1.00 38.62 277 ALA D N 1
ATOM 10536 C CA . ALA D 1 285 ? -18.383 -66.926 21.259 1.00 39.20 277 ALA D CA 1
ATOM 10537 C C . ALA D 1 285 ? -17.045 -66.837 21.980 1.00 38.58 277 ALA D C 1
ATOM 10538 O O . ALA D 1 285 ? -16.841 -65.990 22.850 1.00 36.74 277 ALA D O 1
ATOM 10540 N N . GLN D 1 286 ? -16.145 -67.740 21.604 1.00 40.10 278 GLN D N 1
ATOM 10541 C CA . GLN D 1 286 ? -14.773 -67.754 22.094 1.00 38.30 278 GLN D CA 1
ATOM 10542 C C . GLN D 1 286 ? -13.889 -67.013 21.099 1.00 37.66 278 GLN D C 1
ATOM 10543 O O . GLN D 1 286 ? -13.724 -67.446 19.959 1.00 39.38 278 GLN D O 1
ATOM 10549 N N . ALA D 1 287 ? -13.340 -65.881 21.522 1.00 35.82 279 ALA D N 1
ATOM 10550 C CA . ALA D 1 287 ? -12.504 -65.071 20.646 1.00 35.62 279 ALA D CA 1
ATOM 10551 C C . ALA D 1 287 ? -11.041 -65.473 20.775 1.00 37.00 279 ALA D C 1
ATOM 10552 O O . ALA D 1 287 ? -10.582 -65.841 21.858 1.00 37.42 279 ALA D O 1
ATOM 10554 N N . VAL D 1 288 ? -10.315 -65.409 19.664 1.00 37.58 280 VAL D N 1
ATOM 10555 C CA . VAL D 1 288 ? -8.902 -65.764 19.649 1.00 38.66 280 VAL D CA 1
ATOM 10556 C C . VAL D 1 288 ? -8.062 -64.700 18.952 1.00 38.99 280 VAL D C 1
ATOM 10557 O O . VAL D 1 288 ? -8.406 -64.228 17.871 1.00 39.41 280 VAL D O 1
ATOM 10561 N N . ILE D 1 289 ? -6.958 -64.322 19.586 1.00 39.13 281 ILE D N 1
ATOM 10562 C CA . ILE D 1 289 ? -6.014 -63.397 18.983 1.00 39.56 281 ILE D CA 1
ATOM 10563 C C . ILE D 1 289 ? -5.053 -64.201 18.126 1.00 42.00 281 ILE D C 1
ATOM 10564 O O . ILE D 1 289 ? -4.504 -65.205 18.572 1.00 44.18 281 ILE D O 1
ATOM 10569 N N . LYS D 1 290 ? -4.873 -63.765 16.884 1.00 42.49 282 LYS D N 1
ATOM 10570 C CA . LYS D 1 290 ? -4.051 -64.486 15.924 1.00 46.17 282 LYS D CA 1
ATOM 10571 C C . LYS D 1 290 ? -3.132 -63.556 15.153 1.00 48.28 282 LYS D C 1
ATOM 10572 O O . LYS D 1 290 ? -3.387 -62.355 15.051 1.00 47.87 282 LYS D O 1
ATOM 10578 N N . LYS D 1 291 ? -2.067 -64.124 14.599 1.00 50.81 283 LYS D N 1
ATOM 10579 C CA . LYS D 1 291 ? -1.236 -63.408 13.648 1.00 52.79 283 LYS D CA 1
ATOM 10580 C C . LYS D 1 291 ? -2.003 -63.293 12.337 1.00 53.15 283 LYS D C 1
ATOM 10581 O O . LYS D 1 291 ? -2.840 -64.138 12.028 1.00 53.88 283 LYS D O 1
ATOM 10587 N N . VAL D 1 292 ? -1.715 -62.249 11.570 1.00 53.09 284 VAL D N 1
ATOM 10588 C CA . VAL D 1 292 ? -2.475 -61.949 10.361 1.00 53.13 284 VAL D CA 1
ATOM 10589 C C . VAL D 1 292 ? -2.294 -63.029 9.286 1.00 55.43 284 VAL D C 1
ATOM 10590 O O . VAL D 1 292 ? -3.179 -63.255 8.461 1.00 56.06 284 VAL D O 1
ATOM 10594 N N . GLU D 1 293 ? -1.159 -63.714 9.303 1.00 56.73 285 GLU D N 1
ATOM 10595 C CA . GLU D 1 293 ? -0.917 -64.761 8.320 1.00 59.62 285 GLU D CA 1
ATOM 10596 C C . GLU D 1 293 ? -1.562 -66.080 8.747 1.00 58.17 285 GLU D C 1
ATOM 10597 O O . GLU D 1 293 ? -1.614 -67.030 7.968 1.00 59.51 285 GLU D O 1
ATOM 10603 N N . ASP D 1 294 ? -2.082 -66.121 9.972 1.00 55.26 286 ASP D N 1
ATOM 10604 C CA . ASP D 1 294 ? -2.581 -67.366 10.556 1.00 55.46 286 ASP D CA 1
ATOM 10605 C C . ASP D 1 294 ? -4.101 -67.530 10.503 1.00 54.08 286 ASP D C 1
ATOM 10606 O O . ASP D 1 294 ? -4.640 -68.503 11.032 1.00 54.73 286 ASP D O 1
ATOM 10611 N N . VAL D 1 295 ? -4.786 -66.583 9.870 1.00 52.55 287 VAL D N 1
ATOM 10612 C CA . VAL D 1 295 ? -6.233 -66.670 9.700 1.00 51.49 287 VAL D CA 1
ATOM 10613 C C . VAL D 1 295 ? -6.627 -67.907 8.903 1.00 53.52 287 VAL D C 1
ATOM 10614 O O . VAL D 1 295 ? -6.181 -68.102 7.773 1.00 55.57 287 VAL D O 1
ATOM 10618 N N . THR D 1 296 ? -7.472 -68.737 9.506 1.00 53.43 288 THR D N 1
ATOM 10619 C CA . THR D 1 296 ? -7.913 -69.979 8.881 1.00 56.17 288 THR D CA 1
ATOM 10620 C C . THR D 1 296 ? -9.153 -69.738 8.032 1.00 56.63 288 THR D C 1
ATOM 10621 O O . THR D 1 296 ? -9.684 -68.629 8.001 1.00 55.39 288 THR D O 1
ATOM 10625 N N . ALA D 1 297 ? -9.614 -70.783 7.354 1.00 58.31 289 ALA D N 1
ATOM 10626 C CA . ALA D 1 297 ? -10.695 -70.653 6.385 1.00 59.92 289 ALA D CA 1
ATOM 10627 C C . ALA D 1 297 ? -12.010 -70.260 7.050 1.00 57.40 289 ALA D C 1
ATOM 10628 O O . ALA D 1 297 ? -12.846 -69.587 6.443 1.00 51.98 289 ALA D O 1
ATOM 10630 N N . ASN D 1 298 ? -12.180 -70.668 8.302 1.00 55.55 290 ASN D N 1
ATOM 10631 C CA . ASN D 1 298 ? -13.431 -70.429 9.008 1.00 53.05 290 ASN D CA 1
ATOM 10632 C C . ASN D 1 298 ? -13.368 -69.254 9.986 1.00 48.87 290 ASN D C 1
ATOM 10633 O O . ASN D 1 298 ? -14.366 -68.928 10.627 1.00 45.32 290 ASN D O 1
ATOM 10638 N N . ASP D 1 299 ? -12.204 -68.625 10.104 1.00 46.03 291 ASP D N 1
ATOM 10639 C CA . ASP D 1 299 ? -12.064 -67.463 10.979 1.00 48.75 291 ASP D CA 1
ATOM 10640 C C . ASP D 1 299 ? -12.779 -66.246 10.401 1.00 47.13 291 ASP D C 1
ATOM 10641 O O . ASP D 1 299 ? -12.727 -65.995 9.199 1.00 47.55 291 ASP D O 1
ATOM 10646 N N . MET D 1 300 ? -13.453 -65.500 11.270 1.00 45.81 292 MET D N 1
ATOM 10647 C CA . MET D 1 300 ? -13.997 -64.191 10.918 1.00 44.93 292 MET D CA 1
ATOM 10648 C C . MET D 1 300 ? -13.211 -63.103 11.635 1.00 43.87 292 MET D C 1
ATOM 10649 O O . MET D 1 300 ? -13.240 -63.032 12.863 1.00 42.69 292 MET D O 1
ATOM 10654 N N . ILE D 1 301 ? -12.494 -62.272 10.882 1.00 41.72 293 ILE D N 1
ATOM 10655 C CA . ILE D 1 301 ? -11.778 -61.156 11.484 1.00 39.59 293 ILE D CA 1
ATOM 10656 C C . ILE D 1 301 ? -12.808 -60.133 11.955 1.00 38.50 293 ILE D C 1
ATOM 10657 O O . ILE D 1 301 ? -13.595 -59.618 11.157 1.00 38.27 293 ILE D O 1
ATOM 10662 N N . LEU D 1 302 ? -12.802 -59.852 13.255 1.00 37.16 294 LEU D N 1
ATOM 10663 C CA . LEU D 1 302 ? -13.812 -58.993 13.861 1.00 35.94 294 LEU D CA 1
ATOM 10664 C C . LEU D 1 302 ? -13.226 -57.862 14.707 1.00 35.00 294 LEU D C 1
ATOM 10665 O O . LEU D 1 302 ? -13.973 -57.069 15.273 1.00 27.77 294 LEU D O 1
ATOM 10670 N N . ASP D 1 303 ? -11.897 -57.797 14.796 1.00 30.55 295 ASP D N 1
ATOM 10671 C CA . ASP D 1 303 ? -11.209 -56.717 15.519 1.00 32.66 295 ASP D CA 1
ATOM 10672 C C . ASP D 1 303 ? -9.708 -56.804 15.287 1.00 32.43 295 ASP D C 1
ATOM 10673 O O . ASP D 1 303 ? -9.196 -57.866 14.919 1.00 34.06 295 ASP D O 1
ATOM 10678 N N . VAL D 1 304 ? -9.003 -55.694 15.486 1.00 30.45 296 VAL D N 1
ATOM 10679 C CA . VAL D 1 304 ? -7.544 -55.716 15.425 1.00 33.71 296 VAL D CA 1
ATOM 10680 C C . VAL D 1 304 ? -6.996 -56.166 16.776 1.00 36.45 296 VAL D C 1
ATOM 10681 O O . VAL D 1 304 ? -7.650 -55.995 17.807 1.00 36.40 296 VAL D O 1
ATOM 10685 N N . GLY D 1 305 ? -5.802 -56.755 16.761 1.00 39.04 297 GLY D N 1
ATOM 10686 C CA . GLY D 1 305 ? -5.169 -57.247 17.973 1.00 40.92 297 GLY D CA 1
ATOM 10687 C C . GLY D 1 305 ? -4.431 -56.185 18.770 1.00 43.45 297 GLY D C 1
ATOM 10688 O O . GLY D 1 305 ? -4.334 -55.039 18.333 1.00 43.97 297 GLY D O 1
ATOM 10689 N N . PRO D 1 306 ? -3.913 -56.562 19.950 1.00 46.25 298 PRO D N 1
ATOM 10690 C CA . PRO D 1 306 ? -3.190 -55.683 20.877 1.00 49.64 298 PRO D CA 1
ATOM 10691 C C . PRO D 1 306 ? -2.010 -54.955 20.244 1.00 52.32 298 PRO D C 1
ATOM 10692 O O . PRO D 1 306 ? -1.830 -53.763 20.490 1.00 53.83 298 PRO D O 1
ATOM 10696 N N . GLU D 1 307 ? -1.217 -55.670 19.452 1.00 53.31 299 GLU D N 1
ATOM 10697 C CA . GLU D 1 307 ? -0.030 -55.093 18.829 1.00 55.64 299 GLU D CA 1
ATOM 10698 C C . GLU D 1 307 ? -0.404 -54.059 17.771 1.00 54.40 299 GLU D C 1
ATOM 10699 O O . GLU D 1 307 ? 0.258 -53.029 17.634 1.00 57.20 299 GLU D O 1
ATOM 10705 N N . THR D 1 308 ? -1.466 -54.336 17.022 1.00 49.46 300 THR D N 1
ATOM 10706 C CA . THR D 1 308 ? -1.920 -53.404 16.001 1.00 48.20 300 THR D CA 1
ATOM 10707 C C . THR D 1 308 ? -2.524 -52.166 16.655 1.00 48.18 300 THR D C 1
ATOM 10708 O O . THR D 1 308 ? -2.302 -51.043 16.202 1.00 49.80 300 THR D O 1
ATOM 10712 N N . ALA D 1 309 ? -3.281 -52.379 17.726 1.00 46.31 301 ALA D N 1
ATOM 10713 C CA . ALA D 1 309 ? -3.911 -51.282 18.453 1.00 45.57 301 ALA D CA 1
ATOM 10714 C C . ALA D 1 309 ? -2.865 -50.338 19.042 1.00 47.83 301 ALA D C 1
ATOM 10715 O O . ALA D 1 309 ? -3.102 -49.135 19.170 1.00 48.92 301 ALA D O 1
ATOM 10717 N N . LYS D 1 310 ? -1.711 -50.889 19.401 1.00 48.25 302 LYS D N 1
ATOM 10718 C CA . LYS D 1 310 ? -0.620 -50.086 19.940 1.00 50.18 302 LYS D CA 1
ATOM 10719 C C . LYS D 1 310 ? 0.092 -49.325 18.826 1.00 51.07 302 LYS D C 1
ATOM 10720 O O . LYS D 1 310 ? 0.538 -48.195 19.021 1.00 52.89 302 LYS D O 1
ATOM 10722 N N . ALA D 1 311 ? 0.199 -49.958 17.661 1.00 49.96 303 ALA D N 1
ATOM 10723 C CA . ALA D 1 311 ? 0.837 -49.347 16.500 1.00 51.01 303 ALA D CA 1
ATOM 10724 C C . ALA D 1 311 ? -0.021 -48.213 15.958 1.00 51.04 303 ALA D C 1
ATOM 10725 O O . ALA D 1 311 ? 0.494 -47.164 15.567 1.00 53.22 303 ALA D O 1
ATOM 10727 N N . PHE D 1 312 ? -1.331 -48.438 15.930 1.00 48.17 304 PHE D N 1
ATOM 10728 C CA . PHE D 1 312 ? -2.276 -47.413 15.501 1.00 46.27 304 PHE D CA 1
ATOM 10729 C C . PHE D 1 312 ? -2.244 -46.226 16.463 1.00 47.64 304 PHE D C 1
ATOM 10730 O O . PHE D 1 312 ? -2.304 -45.070 16.042 1.00 47.17 304 PHE D O 1
ATOM 10738 N N . ALA D 1 313 ? -2.143 -46.524 17.756 1.00 48.74 305 ALA D N 1
ATOM 10739 C CA . ALA D 1 313 ? -2.119 -45.492 18.789 1.00 50.31 305 ALA D CA 1
ATOM 10740 C C . ALA D 1 313 ? -0.897 -44.589 18.648 1.00 53.49 305 ALA D C 1
ATOM 10741 O O . ALA D 1 313 ? -0.983 -43.379 18.855 1.00 55.14 305 ALA D O 1
ATOM 10743 N N . ASN D 1 314 ? 0.237 -45.187 18.297 1.00 54.68 306 ASN D N 1
ATOM 10744 C CA . ASN D 1 314 ? 1.477 -44.445 18.106 1.00 58.04 306 ASN D CA 1
ATOM 10745 C C . ASN D 1 314 ? 1.355 -43.508 16.910 1.00 58.03 306 ASN D C 1
ATOM 10746 O O . ASN D 1 314 ? 1.926 -42.419 16.902 1.00 60.72 306 ASN D O 1
ATOM 10748 N N . ILE D 1 315 ? 0.604 -43.940 15.903 1.00 55.05 307 ILE D N 1
ATOM 10749 C CA . ILE D 1 315 ? 0.371 -43.131 14.715 1.00 54.68 307 ILE D CA 1
ATOM 10750 C C . ILE D 1 315 ? -0.502 -41.928 15.056 1.00 55.97 307 ILE D C 1
ATOM 10751 O O . ILE D 1 315 ? -0.212 -40.800 14.649 1.00 58.64 307 ILE D O 1
ATOM 10756 N N . LEU D 1 316 ? -1.562 -42.167 15.819 1.00 53.58 308 LEU D N 1
ATOM 10757 C CA . LEU D 1 316 ? -2.489 -41.102 16.183 1.00 53.09 308 LEU D CA 1
ATOM 10758 C C . LEU D 1 316 ? -1.854 -40.137 17.187 1.00 55.90 308 LEU D C 1
ATOM 10759 O O . LEU D 1 316 ? -2.124 -38.935 17.164 1.00 57.20 308 LEU D O 1
ATOM 10764 N N . THR D 1 317 ? -1.002 -40.668 18.061 1.00 57.37 309 THR D N 1
ATOM 10765 C CA . THR D 1 317 ? -0.299 -39.850 19.045 1.00 60.73 309 THR D CA 1
ATOM 10766 C C . THR D 1 317 ? 0.755 -38.969 18.373 1.00 63.19 309 THR D C 1
ATOM 10767 O O . THR D 1 317 ? 1.108 -37.908 18.885 1.00 65.04 309 THR D O 1
ATOM 10769 N N . THR D 1 318 ? 1.247 -39.420 17.223 1.00 62.56 310 THR D N 1
ATOM 10770 C CA . THR D 1 318 ? 2.242 -38.683 16.451 1.00 64.56 310 THR D CA 1
ATOM 10771 C C . THR D 1 318 ? 1.593 -37.600 15.586 1.00 64.29 310 THR D C 1
ATOM 10772 O O . THR D 1 318 ? 2.124 -36.496 15.457 1.00 66.38 310 THR D O 1
ATOM 10776 N N . SER D 1 319 ? 0.438 -37.929 15.011 1.00 61.37 311 SER D N 1
ATOM 10777 C CA . SER D 1 319 ? -0.259 -37.054 14.072 1.00 59.97 311 SER D CA 1
ATOM 10778 C C . SER D 1 319 ? -0.540 -35.675 14.657 1.00 62.90 311 SER D C 1
ATOM 10779 O O . SER D 1 319 ? -0.583 -35.503 15.873 1.00 64.20 311 SER D O 1
ATOM 10781 N N . LYS D 1 320 ? -0.719 -34.693 13.779 1.00 64.60 312 LYS D N 1
ATOM 10782 C CA . LYS D 1 320 ? -1.041 -33.336 14.201 1.00 67.59 312 LYS D CA 1
ATOM 10783 C C . LYS D 1 320 ? -2.489 -33.024 13.837 1.00 65.96 312 LYS D C 1
ATOM 10784 O O . LYS D 1 320 ? -3.065 -32.047 14.306 1.00 67.06 312 LYS D O 1
ATOM 10786 N N . THR D 1 321 ? -3.075 -33.880 13.009 1.00 54.81 313 THR D N 1
ATOM 10787 C CA . THR D 1 321 ? -4.475 -33.755 12.627 1.00 52.21 313 THR D CA 1
ATOM 10788 C C . THR D 1 321 ? -5.093 -35.142 12.433 1.00 48.95 313 THR D C 1
ATOM 10789 O O . THR D 1 321 ? -4.521 -35.991 11.752 1.00 49.40 313 THR D O 1
ATOM 10793 N N . ILE D 1 322 ? -6.254 -35.375 13.036 1.00 46.86 314 ILE D N 1
ATOM 10794 C CA . ILE D 1 322 ? -6.920 -36.669 12.909 1.00 43.89 314 ILE D CA 1
ATOM 10795 C C . ILE D 1 322 ? -8.351 -36.514 12.403 1.00 41.45 314 ILE D C 1
ATOM 10796 O O . ILE D 1 322 ? -9.147 -35.769 12.976 1.00 41.41 314 ILE D O 1
ATOM 10801 N N . LEU D 1 323 ? -8.676 -37.217 11.322 1.00 39.53 315 LEU D N 1
ATOM 10802 C CA . LEU D 1 323 ? -10.066 -37.333 10.897 1.00 40.91 315 LEU D CA 1
ATOM 10803 C C . LEU D 1 323 ? -10.528 -38.769 11.177 1.00 37.79 315 LEU D C 1
ATOM 10804 O O . LEU D 1 323 ? -9.991 -39.728 10.630 1.00 34.25 315 LEU D O 1
ATOM 10809 N N . TRP D 1 324 ? -11.539 -38.892 12.028 1.00 35.82 316 TRP D N 1
ATOM 10810 C CA . TRP D 1 324 ? -11.975 -40.174 12.570 1.00 34.35 316 TRP D CA 1
ATOM 10811 C C . TRP D 1 324 ? -13.356 -40.570 12.057 1.00 33.12 316 TRP D C 1
ATOM 10812 O O . TRP D 1 324 ? -14.359 -39.978 12.450 1.00 33.28 316 TRP D O 1
ATOM 10823 N N . ASN D 1 325 ? -13.411 -41.575 11.189 1.00 32.44 317 ASN D N 1
ATOM 10824 C CA . ASN D 1 325 ? -14.689 -42.010 10.632 1.00 30.65 317 ASN D CA 1
ATOM 10825 C C . ASN D 1 325 ? -14.858 -43.534 10.710 1.00 29.56 317 ASN D C 1
ATOM 10826 O O . ASN D 1 325 ? -14.868 -44.211 9.686 1.00 29.64 317 ASN D O 1
ATOM 10831 N N . GLY D 1 326 ? -14.994 -44.062 11.927 1.00 29.03 318 GLY D N 1
ATOM 10832 C CA . GLY D 1 326 ? -15.301 -45.471 12.130 1.00 28.07 318 GLY D CA 1
ATOM 10833 C C . GLY D 1 326 ? -14.450 -46.241 13.137 1.00 29.64 318 GLY D C 1
ATOM 10834 O O . GLY D 1 326 ? -13.311 -45.860 13.421 1.00 30.70 318 GLY D O 1
ATOM 10835 N N . PRO D 1 327 ? -15.002 -47.342 13.682 1.00 29.00 319 PRO D N 1
ATOM 10836 C CA . PRO D 1 327 ? -14.297 -48.227 14.615 1.00 30.56 319 PRO D CA 1
ATOM 10837 C C . PRO D 1 327 ? -13.454 -49.267 13.882 1.00 30.84 319 PRO D C 1
ATOM 10838 O O . PRO D 1 327 ? -13.612 -49.412 12.677 1.00 29.82 319 PRO D O 1
ATOM 10842 N N . VAL D 1 328 ? -12.599 -49.999 14.590 1.00 32.79 320 VAL D N 1
ATOM 10843 C CA . VAL D 1 328 ? -11.757 -51.007 13.941 1.00 33.65 320 VAL D CA 1
ATOM 10844 C C . VAL D 1 328 ? -12.196 -52.426 14.296 1.00 33.65 320 VAL D C 1
ATOM 10845 O O . VAL D 1 328 ? -11.461 -53.385 14.060 1.00 34.52 320 VAL D O 1
ATOM 10849 N N . GLY D 1 329 ? -13.390 -52.555 14.864 1.00 34.05 321 GLY D N 1
ATOM 10850 C CA . GLY D 1 329 ? -13.930 -53.852 15.238 1.00 34.13 321 GLY D CA 1
ATOM 10851 C C . GLY D 1 329 ? -15.372 -53.780 15.706 1.00 33.14 321 GLY D C 1
ATOM 10852 O O . GLY D 1 329 ? -15.944 -52.694 15.811 1.00 32.32 321 GLY D O 1
ATOM 10853 N N . VAL D 1 330 ? -15.966 -54.935 15.983 1.00 32.01 322 VAL D N 1
ATOM 10854 C CA . VAL D 1 330 ? -17.341 -54.983 16.468 1.00 33.16 322 VAL D CA 1
ATOM 10855 C C . VAL D 1 330 ? -17.343 -54.647 17.959 1.00 35.67 322 VAL D C 1
ATOM 10856 O O . VAL D 1 330 ? -17.486 -55.528 18.813 1.00 37.25 322 VAL D O 1
ATOM 10860 N N . PHE D 1 331 ? -17.191 -53.361 18.262 1.00 34.73 323 PHE D N 1
ATOM 10861 C CA . PHE D 1 331 ? -16.952 -52.912 19.632 1.00 35.85 323 PHE D CA 1
ATOM 10862 C C . PHE D 1 331 ? -18.169 -53.047 20.538 1.00 36.16 323 PHE D C 1
ATOM 10863 O O . PHE D 1 331 ? -18.048 -52.946 21.760 1.00 37.23 323 PHE D O 1
ATOM 10871 N N . GLU D 1 332 ? -19.335 -53.283 19.943 1.00 35.40 324 GLU D N 1
ATOM 10872 C CA . GLU D 1 332 ? -20.553 -53.517 20.713 1.00 35.11 324 GLU D CA 1
ATOM 10873 C C . GLU D 1 332 ? -20.374 -54.705 21.660 1.00 34.56 324 GLU D C 1
ATOM 10874 O O . GLU D 1 332 ? -20.943 -54.740 22.752 1.00 35.23 324 GLU D O 1
ATOM 10880 N N . VAL D 1 333 ? -19.554 -55.661 21.227 1.00 33.56 325 VAL D N 1
ATOM 10881 C CA . VAL D 1 333 ? -19.231 -56.860 21.995 1.00 34.21 325 VAL D CA 1
ATOM 10882 C C . VAL D 1 333 ? -17.839 -56.745 22.602 1.00 36.99 325 VAL D C 1
ATOM 10883 O O . VAL D 1 333 ? -16.868 -56.526 21.879 1.00 37.66 325 VAL D O 1
ATOM 10887 N N . ASP D 1 334 ? -17.744 -56.921 23.919 1.00 39.02 326 ASP D N 1
ATOM 10888 C CA . ASP D 1 334 ? -16.523 -56.615 24.670 1.00 41.70 326 ASP D CA 1
ATOM 10889 C C . ASP D 1 334 ? -15.266 -57.309 24.137 1.00 42.19 326 ASP D C 1
ATOM 10890 O O . ASP D 1 334 ? -14.189 -56.714 24.092 1.00 42.73 326 ASP D O 1
ATOM 10895 N N . GLN D 1 335 ? -15.407 -58.565 23.730 1.00 41.77 327 GLN D N 1
ATOM 10896 C CA . GLN D 1 335 ? -14.264 -59.348 23.269 1.00 42.41 327 GLN D CA 1
ATOM 10897 C C . GLN D 1 335 ? -13.750 -58.908 21.894 1.00 39.39 327 GLN D C 1
ATOM 10898 O O . GLN D 1 335 ? -12.661 -59.303 21.481 1.00 39.28 327 GLN D O 1
ATOM 10904 N N . PHE D 1 336 ? -14.526 -58.091 21.187 1.00 37.28 328 PHE D N 1
ATOM 10905 C CA . PHE D 1 336 ? -14.069 -57.525 19.919 1.00 35.62 328 PHE D CA 1
ATOM 10906 C C . PHE D 1 336 ? -14.015 -56.004 19.979 1.00 35.86 328 PHE D C 1
ATOM 10907 O O . PHE D 1 336 ? -14.111 -55.335 18.950 1.00 37.03 328 PHE D O 1
ATOM 10915 N N . GLY D 1 337 ? -13.862 -55.459 21.182 1.00 34.88 329 GLY D N 1
ATOM 10916 C CA . GLY D 1 337 ? -13.897 -54.020 21.364 1.00 33.56 329 GLY D CA 1
ATOM 10917 C C . GLY D 1 337 ? -12.615 -53.379 21.858 1.00 34.55 329 GLY D C 1
ATOM 10918 O O . GLY D 1 337 ? -12.543 -52.158 21.977 1.00 34.42 329 GLY D O 1
ATOM 10919 N N . GLU D 1 338 ? -11.602 -54.190 22.148 1.00 34.16 330 GLU D N 1
ATOM 10920 C CA . GLU D 1 338 ? -10.345 -53.665 22.675 1.00 36.17 330 GLU D CA 1
ATOM 10921 C C . GLU D 1 338 ? -9.641 -52.745 21.676 1.00 37.16 330 GLU D C 1
ATOM 10922 O O . GLU D 1 338 ? -9.006 -51.763 22.064 1.00 38.88 330 GLU D O 1
ATOM 10928 N N . GLY D 1 339 ? -9.769 -53.058 20.391 1.00 35.87 331 GLY D N 1
ATOM 10929 C CA . GLY D 1 339 ? -9.153 -52.258 19.348 1.00 35.79 331 GLY D CA 1
ATOM 10930 C C . GLY D 1 339 ? -9.707 -50.851 19.262 1.00 35.06 331 GLY D C 1
ATOM 10931 O O . GLY D 1 339 ? -8.956 -49.877 19.215 1.00 36.00 331 GLY D O 1
ATOM 10932 N N . THR D 1 340 ? -11.030 -50.746 19.252 1.00 33.50 332 THR D N 1
ATOM 10933 C CA . THR D 1 340 ? -11.696 -49.452 19.159 1.00 33.32 332 THR D CA 1
ATOM 10934 C C . THR D 1 340 ? -11.498 -48.652 20.447 1.00 36.78 332 THR D C 1
ATOM 10935 O O . THR D 1 340 ? -11.396 -47.427 20.415 1.00 37.50 332 THR D O 1
ATOM 10939 N N . LYS D 1 341 ? -11.431 -49.353 21.577 1.00 38.44 333 LYS D N 1
ATOM 10940 C CA . LYS D 1 341 ? -11.188 -48.710 22.865 1.00 40.74 333 LYS D CA 1
ATOM 10941 C C . LYS D 1 341 ? -9.830 -48.028 22.870 1.00 42.67 333 LYS D C 1
ATOM 10942 O O . LYS D 1 341 ? -9.706 -46.874 23.275 1.00 43.53 333 LYS D O 1
ATOM 10948 N N . ALA D 1 342 ? -8.811 -48.755 22.426 1.00 43.82 334 ALA D N 1
ATOM 10949 C CA . ALA D 1 342 ? -7.462 -48.209 22.359 1.00 46.09 334 ALA D CA 1
ATOM 10950 C C . ALA D 1 342 ? -7.401 -47.079 21.341 1.00 45.46 334 ALA D C 1
ATOM 10951 O O . ALA D 1 342 ? -6.724 -46.076 21.548 1.00 39.67 334 ALA D O 1
ATOM 10953 N N . LEU D 1 343 ? -8.129 -47.256 20.243 1.00 42.03 335 LEU D N 1
ATOM 10954 C CA . LEU D 1 343 ? -8.144 -46.280 19.163 1.00 39.76 335 LEU D CA 1
ATOM 10955 C C . LEU D 1 343 ? -8.785 -44.986 19.647 1.00 40.07 335 LEU D C 1
ATOM 10956 O O . LEU D 1 343 ? -8.277 -43.900 19.374 1.00 40.69 335 LEU D O 1
ATOM 10961 N N . SER D 1 344 ? -9.890 -45.118 20.377 1.00 39.33 336 SER D N 1
ATOM 10962 C CA . SER D 1 344 ? -10.615 -43.973 20.914 1.00 40.59 336 SER D CA 1
ATOM 10963 C C . SER D 1 344 ? -9.740 -43.195 21.889 1.00 44.43 336 SER D C 1
ATOM 10964 O O . SER D 1 344 ? -9.667 -41.966 21.828 1.00 39.58 336 SER D O 1
ATOM 10967 N N . LEU D 1 345 ? -9.077 -43.919 22.785 1.00 45.51 337 LEU D N 1
ATOM 10968 C CA . LEU D 1 345 ? -8.184 -43.301 23.755 1.00 47.69 337 LEU D CA 1
ATOM 10969 C C . LEU D 1 345 ? -7.044 -42.586 23.044 1.00 48.41 337 LEU D C 1
ATOM 10970 O O . LEU D 1 345 ? -6.715 -41.453 23.378 1.00 49.91 337 LEU D O 1
ATOM 10975 N N . ALA D 1 346 ? -6.463 -43.243 22.045 1.00 42.78 338 ALA D N 1
ATOM 10976 C CA . ALA D 1 346 ? -5.349 -42.675 21.289 1.00 44.36 338 ALA D CA 1
ATOM 10977 C C . ALA D 1 346 ? -5.719 -41.350 20.614 1.00 44.77 338 ALA D C 1
ATOM 10978 O O . ALA D 1 346 ? -4.935 -40.399 20.625 1.00 45.74 338 ALA D O 1
ATOM 10980 N N . VAL D 1 347 ? -6.908 -41.299 20.021 1.00 43.62 339 VAL D N 1
ATOM 10981 C CA . VAL D 1 347 ? -7.394 -40.078 19.391 1.00 45.39 339 VAL D CA 1
ATOM 10982 C C . VAL D 1 347 ? -7.573 -38.999 20.456 1.00 48.96 339 VAL D C 1
ATOM 10983 O O . VAL D 1 347 ? -7.221 -37.837 20.249 1.00 49.53 339 VAL D O 1
ATOM 10987 N N . ALA D 1 348 ? -8.106 -39.407 21.605 1.00 50.85 340 ALA D N 1
ATOM 10988 C CA . ALA D 1 348 ? -8.418 -38.489 22.695 1.00 53.60 340 ALA D CA 1
ATOM 10989 C C . ALA D 1 348 ? -7.179 -37.843 23.319 1.00 59.32 340 ALA D C 1
ATOM 10990 O O . ALA D 1 348 ? -7.090 -36.619 23.391 1.00 60.25 340 ALA D O 1
ATOM 10992 N N . GLN D 1 349 ? -6.230 -38.660 23.772 1.00 65.25 341 GLN D N 1
ATOM 10993 C CA . GLN D 1 349 ? -5.052 -38.141 24.462 1.00 68.03 341 GLN D CA 1
ATOM 10994 C C . GLN D 1 349 ? -4.152 -37.344 23.523 1.00 67.30 341 GLN D C 1
ATOM 10995 O O . GLN D 1 349 ? -3.338 -36.541 23.974 1.00 70.47 341 GLN D O 1
ATOM 11001 N N . SER D 1 350 ? -4.297 -37.567 22.220 1.00 61.80 342 SER D N 1
ATOM 11002 C CA . SER D 1 350 ? -3.401 -36.960 21.239 1.00 61.29 342 SER D CA 1
ATOM 11003 C C . SER D 1 350 ? -3.588 -35.439 21.147 1.00 61.46 342 SER D C 1
ATOM 11004 O O . SER D 1 350 ? -4.714 -34.935 21.089 1.00 59.96 342 SER D O 1
ATOM 11007 N N . ASP D 1 351 ? -2.471 -34.715 21.132 1.00 62.34 343 ASP D N 1
ATOM 11008 C CA . ASP D 1 351 ? -2.490 -33.256 21.062 1.00 61.68 343 ASP D CA 1
ATOM 11009 C C . ASP D 1 351 ? -2.961 -32.761 19.696 1.00 58.12 343 ASP D C 1
ATOM 11010 O O . ASP D 1 351 ? -3.213 -31.572 19.511 1.00 57.52 343 ASP D O 1
ATOM 11015 N N . ALA D 1 352 ? -3.075 -33.683 18.746 1.00 55.13 344 ALA D N 1
ATOM 11016 C CA . ALA D 1 352 ? -3.560 -33.367 17.409 1.00 51.82 344 ALA D CA 1
ATOM 11017 C C . ALA D 1 352 ? -4.961 -32.780 17.451 1.00 47.36 344 ALA D C 1
ATOM 11018 O O . ALA D 1 352 ? -5.729 -33.057 18.374 1.00 45.79 344 ALA D O 1
ATOM 11020 N N . PHE D 1 353 ? -5.289 -31.965 16.453 1.00 45.58 345 PHE D N 1
ATOM 11021 C CA . PHE D 1 353 ? -6.669 -31.535 16.273 1.00 41.52 345 PHE D CA 1
ATOM 11022 C C . PHE D 1 353 ? -7.455 -32.677 15.649 1.00 37.93 345 PHE D C 1
ATOM 11023 O O . PHE D 1 353 ? -7.137 -33.132 14.551 1.00 37.65 345 PHE D O 1
ATOM 11031 N N . SER D 1 354 ? -8.476 -33.140 16.365 1.00 36.21 346 SER D N 1
ATOM 11032 C CA . SER D 1 354 ? -9.241 -34.319 15.954 1.00 34.33 346 SER D CA 1
ATOM 11033 C C . SER D 1 354 ? -10.686 -33.991 15.582 1.00 32.90 346 SER D C 1
ATOM 11034 O O . SER D 1 354 ? -11.370 -33.271 16.308 1.00 34.62 346 SER D O 1
ATOM 11037 N N . ILE D 1 355 ? -11.154 -34.524 14.456 1.00 30.94 347 ILE D N 1
ATOM 11038 C CA . ILE D 1 355 ? -12.554 -34.361 14.078 1.00 31.23 347 ILE D CA 1
ATOM 11039 C C . ILE D 1 355 ? -13.209 -35.713 13.790 1.00 30.51 347 ILE D C 1
ATOM 11040 O O . ILE D 1 355 ? -12.636 -36.560 13.106 1.00 30.91 347 ILE D O 1
ATOM 11045 N N . ALA D 1 356 ? -14.415 -35.903 14.316 1.00 29.86 348 ALA D N 1
ATOM 11046 C CA . ALA D 1 356 ? -15.145 -37.156 14.156 1.00 29.48 348 ALA D CA 1
ATOM 11047 C C . ALA D 1 356 ? -16.502 -36.926 13.498 1.00 29.39 348 ALA D C 1
ATOM 11048 O O . ALA D 1 356 ? -17.095 -35.855 13.623 1.00 29.67 348 ALA D O 1
ATOM 11050 N N . GLY D 1 357 ? -16.971 -37.934 12.772 1.00 29.30 349 GLY D N 1
ATOM 11051 C CA . GLY D 1 357 ? -18.262 -37.879 12.116 1.00 28.26 349 GLY D CA 1
ATOM 11052 C C . GLY D 1 357 ? -18.726 -39.272 11.767 1.00 27.83 349 GLY D C 1
ATOM 11053 O O . GLY D 1 357 ? -17.906 -40.175 11.616 1.00 28.12 349 GLY D O 1
ATOM 11054 N N . GLY D 1 358 ? -20.035 -39.462 11.654 1.00 27.64 350 GLY D N 1
ATOM 11055 C CA . GLY D 1 358 ? -20.576 -40.778 11.351 1.00 27.88 350 GLY D CA 1
ATOM 11056 C C . GLY D 1 358 ? -21.122 -41.471 12.581 1.00 27.46 350 GLY D C 1
ATOM 11057 O O . GLY D 1 358 ? -20.503 -41.433 13.644 1.00 27.90 350 GLY D O 1
ATOM 11058 N N . GLY D 1 359 ? -22.265 -42.137 12.423 1.00 26.82 351 GLY D N 1
ATOM 11059 C CA . GLY D 1 359 ? -22.976 -42.735 13.541 1.00 26.34 351 GLY D CA 1
ATOM 11060 C C . GLY D 1 359 ? -22.182 -43.711 14.388 1.00 27.08 351 GLY D C 1
ATOM 11061 O O . GLY D 1 359 ? -22.223 -43.657 15.617 1.00 26.11 351 GLY D O 1
ATOM 11062 N N . ASP D 1 360 ? -21.465 -44.609 13.724 1.00 28.81 352 ASP D N 1
ATOM 11063 C CA . ASP D 1 360 ? -20.676 -45.633 14.398 1.00 28.73 352 ASP D CA 1
ATOM 11064 C C . ASP D 1 360 ? -19.567 -45.001 15.231 1.00 26.27 352 ASP D C 1
ATOM 11065 O O . ASP D 1 360 ? -19.251 -45.466 16.325 1.00 25.93 352 ASP D O 1
ATOM 11070 N N . THR D 1 361 ? -18.980 -43.936 14.700 1.00 24.87 353 THR D N 1
ATOM 11071 C CA . THR D 1 361 ? -17.915 -43.216 15.383 1.00 25.08 353 THR D CA 1
ATOM 11072 C C . THR D 1 361 ? -18.411 -42.561 16.669 1.00 26.04 353 THR D C 1
ATOM 11073 O O . THR D 1 361 ? -17.759 -42.647 17.714 1.00 26.46 353 THR D O 1
ATOM 11077 N N . LEU D 1 362 ? -19.571 -41.911 16.584 1.00 25.72 354 LEU D N 1
ATOM 11078 C CA . LEU D 1 362 ? -20.146 -41.194 17.721 1.00 25.44 354 LEU D CA 1
ATOM 11079 C C . LEU D 1 362 ? -20.587 -42.169 18.819 1.00 26.12 354 LEU D C 1
ATOM 11080 O O . LEU D 1 362 ? -20.559 -41.845 20.010 1.00 26.94 354 LEU D O 1
ATOM 11085 N N . ALA D 1 363 ? -21.005 -43.361 18.409 1.00 25.20 355 ALA D N 1
ATOM 11086 C CA . ALA D 1 363 ? -21.411 -44.389 19.358 1.00 26.37 355 ALA D CA 1
ATOM 11087 C C . ALA D 1 363 ? -20.204 -44.845 20.172 1.00 27.92 355 ALA D C 1
ATOM 11088 O O . ALA D 1 363 ? -20.305 -45.063 21.377 1.00 30.26 355 ALA D O 1
ATOM 11090 N N . ALA D 1 364 ? -19.063 -44.978 19.506 1.00 27.72 356 ALA D N 1
ATOM 11091 C CA . ALA D 1 364 ? -17.821 -45.362 20.176 1.00 30.09 356 ALA D CA 1
ATOM 11092 C C . ALA D 1 364 ? -17.364 -44.272 21.139 1.00 33.55 356 ALA D C 1
ATOM 11093 O O . ALA D 1 364 ? -16.903 -44.559 22.239 1.00 35.54 356 ALA D O 1
ATOM 11095 N N . ILE D 1 365 ? -17.488 -43.021 20.707 1.00 33.94 357 ILE D N 1
ATOM 11096 C CA . ILE D 1 365 ? -17.088 -41.882 21.518 1.00 36.77 357 ILE D CA 1
ATOM 11097 C C . ILE D 1 365 ? -17.886 -41.858 22.817 1.00 39.85 357 ILE D C 1
ATOM 11098 O O . ILE D 1 365 ? -17.347 -41.576 23.887 1.00 42.21 357 ILE D O 1
ATOM 11103 N N . ASP D 1 366 ? -19.172 -42.171 22.722 1.00 39.99 358 ASP D N 1
ATOM 11104 C CA . ASP D 1 366 ? -20.033 -42.181 23.895 1.00 41.76 358 ASP D CA 1
ATOM 11105 C C . ASP D 1 366 ? -19.738 -43.392 24.773 1.00 41.78 358 ASP D C 1
ATOM 11106 O O . ASP D 1 366 ? -19.798 -43.305 25.998 1.00 43.44 358 ASP D O 1
ATOM 11111 N N . LYS D 1 367 ? -19.425 -44.520 24.144 1.00 40.58 359 LYS D N 1
ATOM 11112 C CA . LYS D 1 367 ? -19.154 -45.746 24.887 1.00 41.89 359 LYS D CA 1
ATOM 11113 C C . LYS D 1 367 ? -17.896 -45.613 25.735 1.00 42.46 359 LYS D C 1
ATOM 11114 O O . LYS D 1 367 ? -17.836 -46.123 26.852 1.00 44.49 359 LYS D O 1
ATOM 11120 N N . TYR D 1 368 ? -16.884 -44.940 25.199 1.00 41.03 360 TYR D N 1
ATOM 11121 C CA . TYR D 1 368 ? -15.616 -44.829 25.906 1.00 42.16 360 TYR D CA 1
ATOM 11122 C C . TYR D 1 368 ? -15.451 -43.457 26.557 1.00 42.71 360 TYR D C 1
ATOM 11123 O O . TYR D 1 368 ? -14.394 -43.152 27.113 1.00 44.42 360 TYR D O 1
ATOM 11132 N N . ASN D 1 369 ? -16.509 -42.649 26.484 1.00 40.90 361 ASN D N 1
ATOM 11133 C CA . ASN D 1 369 ? -16.599 -41.374 27.200 1.00 42.23 361 ASN D CA 1
ATOM 11134 C C . ASN D 1 369 ? -15.394 -40.463 26.940 1.00 40.79 361 ASN D C 1
ATOM 11135 O O . ASN D 1 369 ? -14.673 -40.096 27.866 1.00 42.56 361 ASN D O 1
ATOM 11140 N N . VAL D 1 370 ? -15.171 -40.116 25.677 1.00 38.33 362 VAL D N 1
ATOM 11141 C CA . VAL D 1 370 ? -14.054 -39.256 25.306 1.00 39.77 362 VAL D CA 1
ATOM 11142 C C . VAL D 1 370 ? -14.547 -38.041 24.528 1.00 41.08 362 VAL D C 1
ATOM 11143 O O . VAL D 1 370 ? -13.774 -37.401 23.818 1.00 40.18 362 VAL D O 1
ATOM 11147 N N . ALA D 1 371 ? -15.834 -37.731 24.667 1.00 43.73 363 ALA D N 1
ATOM 11148 C CA . ALA D 1 371 ? -16.468 -36.660 23.895 1.00 46.33 363 ALA D CA 1
ATOM 11149 C C . ALA D 1 371 ? -15.780 -35.305 24.049 1.00 50.15 363 ALA D C 1
ATOM 11150 O O . ALA D 1 371 ? -15.570 -34.603 23.063 1.00 48.74 363 ALA D O 1
ATOM 11152 N N . ASP D 1 372 ? -15.424 -34.946 25.278 1.00 55.68 364 ASP D N 1
ATOM 11153 C CA . ASP D 1 372 ? -14.824 -33.641 25.548 1.00 58.89 364 ASP D CA 1
ATOM 11154 C C . ASP D 1 372 ? -13.376 -33.549 25.060 1.00 58.68 364 ASP D C 1
ATOM 11155 O O . ASP D 1 372 ? -12.808 -32.457 24.982 1.00 60.00 364 ASP D O 1
ATOM 11160 N N . GLN D 1 373 ? -12.782 -34.692 24.730 1.00 53.40 365 GLN D N 1
ATOM 11161 C CA . GLN D 1 373 ? -11.379 -34.723 24.330 1.00 51.18 365 GLN D CA 1
ATOM 11162 C C . GLN D 1 373 ? -11.227 -34.701 22.817 1.00 45.74 365 GLN D C 1
ATOM 11163 O O . GLN D 1 373 ? -10.112 -34.658 22.299 1.00 46.69 365 GLN D O 1
ATOM 11169 N N . ILE D 1 374 ? -12.354 -34.733 22.114 1.00 40.84 366 ILE D N 1
ATOM 11170 C CA . ILE D 1 374 ? -12.351 -34.632 20.663 1.00 38.87 366 ILE 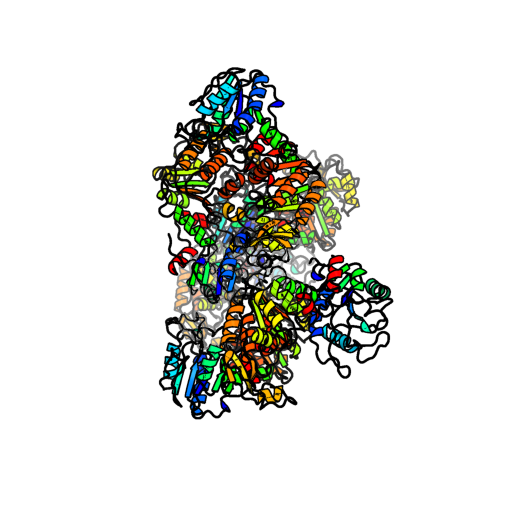D CA 1
ATOM 11171 C C . ILE D 1 374 ? -12.429 -33.162 20.265 1.00 41.44 366 ILE D C 1
ATOM 11172 O O . ILE D 1 374 ? -13.207 -32.400 20.841 1.00 40.51 366 ILE D O 1
ATOM 11177 N N . GLY D 1 375 ? -11.622 -32.767 19.284 1.00 44.20 367 GLY D N 1
ATOM 11178 C CA . GLY D 1 375 ? -11.614 -31.391 18.819 1.00 44.08 367 GLY D CA 1
ATOM 11179 C C . GLY D 1 375 ? -12.978 -30.919 18.351 1.00 41.09 367 GLY D C 1
ATOM 11180 O O . GLY D 1 375 ? -13.487 -29.897 18.810 1.00 42.03 367 GLY D O 1
ATOM 11181 N N . TYR D 1 376 ? -13.578 -31.674 17.439 1.00 36.99 368 TYR D N 1
ATOM 11182 C CA . TYR D 1 376 ? -14.929 -31.381 16.987 1.00 35.14 368 TYR D CA 1
ATOM 11183 C C . TYR D 1 376 ? -15.684 -32.660 16.639 1.00 33.44 368 TYR D C 1
ATOM 11184 O O . TYR D 1 376 ? -15.176 -33.522 15.921 1.00 32.27 368 TYR D O 1
ATOM 11193 N N . ILE D 1 377 ? -16.913 -32.759 17.131 1.00 33.17 369 ILE D N 1
ATOM 11194 C CA . ILE D 1 377 ? -17.765 -33.906 16.855 1.00 31.58 369 ILE D CA 1
ATOM 11195 C C . ILE D 1 377 ? -18.877 -33.495 15.898 1.00 29.16 369 ILE D C 1
ATOM 11196 O O . ILE D 1 377 ? -19.742 -32.699 16.244 1.00 27.30 369 ILE D O 1
ATOM 11201 N N . SER D 1 378 ? -18.851 -34.047 14.692 1.00 29.37 370 SER D N 1
ATOM 11202 C CA . SER D 1 378 ? -19.852 -33.703 13.696 1.00 28.23 370 SER D CA 1
ATOM 11203 C C . SER D 1 378 ? -21.055 -34.625 13.787 1.00 30.79 370 SER D C 1
ATOM 11204 O O . SER D 1 378 ? -20.911 -35.833 13.982 1.00 33.19 370 SER D O 1
ATOM 11207 N N . THR D 1 379 ? -22.236 -34.053 13.599 1.00 30.62 371 THR D N 1
ATOM 11208 C CA . THR D 1 379 ? -23.473 -34.819 13.572 1.00 31.72 371 THR D CA 1
ATOM 11209 C C . THR D 1 379 ? -24.046 -34.822 12.162 1.00 31.77 371 THR D C 1
ATOM 11210 O O . THR D 1 379 ? -25.195 -35.201 11.950 1.00 32.48 371 THR D O 1
ATOM 11214 N N . GLY D 1 380 ? -23.218 -34.430 11.201 1.00 32.43 372 GLY D N 1
ATOM 11215 C CA . GLY D 1 380 ? -23.657 -34.205 9.835 1.00 33.32 372 GLY D CA 1
ATOM 11216 C C . GLY D 1 380 ? -24.093 -35.425 9.049 1.00 33.87 372 GLY D C 1
ATOM 11217 O O . GLY D 1 380 ? -24.827 -35.302 8.067 1.00 34.05 372 GLY D O 1
ATOM 11218 N N . GLY D 1 381 ? -23.639 -36.601 9.474 1.00 34.14 373 GLY D N 1
ATOM 11219 C CA . GLY D 1 381 ? -23.978 -37.831 8.787 1.00 34.41 373 GLY D CA 1
ATOM 11220 C C . GLY D 1 381 ? -23.544 -37.819 7.332 1.00 35.26 373 GLY D C 1
ATOM 11221 O O . GLY D 1 381 ? -22.364 -37.635 7.031 1.00 35.62 373 GLY D O 1
ATOM 11222 N N . GLY D 1 382 ? -24.508 -37.981 6.428 1.00 35.52 374 GLY D N 1
ATOM 11223 C CA . GLY D 1 382 ? -24.229 -38.050 5.004 1.00 35.68 374 GLY D CA 1
ATOM 11224 C C . GLY D 1 382 ? -23.587 -36.799 4.445 1.00 35.51 374 GLY D C 1
ATOM 11225 O O . GLY D 1 382 ? -22.742 -36.872 3.546 1.00 35.45 374 GLY D O 1
ATOM 11226 N N . ALA D 1 383 ? -23.976 -35.650 4.994 1.00 33.61 375 ALA D N 1
ATOM 11227 C CA . ALA D 1 383 ? -23.410 -34.376 4.578 1.00 33.68 375 ALA D CA 1
ATOM 11228 C C . ALA D 1 383 ? -21.934 -34.292 4.967 1.00 32.78 375 ALA D C 1
ATOM 11229 O O . ALA D 1 383 ? -21.112 -33.769 4.210 1.00 34.48 375 ALA D O 1
ATOM 11231 N N . PHE D 1 384 ? -21.606 -34.818 6.143 1.00 30.95 376 PHE D N 1
ATOM 11232 C CA . PHE D 1 384 ? -20.221 -34.879 6.601 1.00 30.43 376 PHE D CA 1
ATOM 11233 C C . PHE D 1 384 ? -19.382 -35.672 5.602 1.00 31.74 376 PHE D C 1
ATOM 11234 O O . PHE D 1 384 ? -18.317 -35.218 5.184 1.00 32.79 376 PHE D O 1
ATOM 11242 N N . LEU D 1 385 ? -19.885 -36.831 5.184 1.00 31.60 377 LEU D N 1
ATOM 11243 C CA . LEU D 1 385 ? -19.135 -37.678 4.259 1.00 33.82 377 LEU D CA 1
ATOM 11244 C C . LEU D 1 385 ? -18.986 -36.998 2.898 1.00 35.23 377 LEU D C 1
ATOM 11245 O O . LEU D 1 385 ? -17.919 -37.045 2.291 1.00 36.69 377 LEU D O 1
ATOM 11250 N N . GLU D 1 386 ? -20.047 -36.351 2.431 1.00 34.80 378 GLU D N 1
ATOM 11251 C CA . GLU D 1 386 ? -20.016 -35.691 1.131 1.00 37.28 378 GLU D CA 1
ATOM 11252 C C . GLU D 1 386 ? -19.040 -34.520 1.101 1.00 36.78 378 GLU D C 1
ATOM 11253 O O . GLU D 1 386 ? -18.429 -34.242 0.072 1.00 38.05 378 GLU D O 1
ATOM 11259 N N . PHE D 1 387 ? -18.882 -33.839 2.231 1.00 35.38 379 PHE D N 1
ATOM 11260 C CA . PHE D 1 387 ? -17.889 -32.778 2.315 1.00 34.31 379 PHE D CA 1
ATOM 11261 C C . PHE D 1 387 ? -16.503 -33.396 2.214 1.00 33.96 379 PHE D C 1
ATOM 11262 O O . PHE D 1 387 ? -15.644 -32.915 1.466 1.00 35.53 379 PHE D O 1
ATOM 11270 N N . VAL D 1 388 ? -16.298 -34.476 2.961 1.00 32.41 380 VAL D N 1
ATOM 11271 C CA . VAL D 1 388 ? -15.021 -35.177 2.960 1.00 33.11 380 VAL D CA 1
ATOM 11272 C C . VAL D 1 388 ? -14.712 -35.682 1.556 1.00 35.93 380 VAL D C 1
ATOM 11273 O O . VAL D 1 388 ? -13.560 -35.660 1.119 1.00 38.91 380 VAL D O 1
ATOM 11277 N N . GLU D 1 389 ? -15.750 -36.086 0.830 1.00 36.52 381 GLU D N 1
ATOM 11278 C CA . GLU D 1 389 ? -15.591 -36.540 -0.549 1.00 40.07 381 GLU D CA 1
ATOM 11279 C C . GLU D 1 389 ? -15.168 -35.403 -1.474 1.00 43.13 381 GLU D C 1
ATOM 11280 O O . GLU D 1 389 ? -14.713 -35.636 -2.591 1.00 44.94 381 GLU D O 1
ATOM 11286 N N . GLY D 1 390 ? -15.325 -34.168 -1.007 1.00 43.87 382 GLY D N 1
ATOM 11287 C CA . GLY D 1 390 ? -14.969 -33.016 -1.810 1.00 46.60 382 GLY D CA 1
ATOM 11288 C C . GLY D 1 390 ? -16.117 -32.580 -2.696 1.00 48.60 382 GLY D C 1
ATOM 11289 O O . GLY D 1 390 ? -15.937 -31.772 -3.604 1.00 50.48 382 GLY D O 1
ATOM 11290 N N . LYS D 1 391 ? -17.302 -33.128 -2.438 1.00 48.63 383 LYS D N 1
ATOM 11291 C CA . LYS D 1 391 ? -18.500 -32.733 -3.170 1.00 48.87 383 LYS D CA 1
ATOM 11292 C C . LYS D 1 391 ? -18.935 -31.341 -2.737 1.00 46.31 383 LYS D C 1
ATOM 11293 O O . LYS D 1 391 ? -18.753 -30.954 -1.582 1.00 43.81 383 LYS D O 1
ATOM 11299 N N . THR D 1 392 ? -19.495 -30.584 -3.673 1.00 46.87 384 THR D N 1
ATOM 11300 C CA . THR D 1 392 ? -20.002 -29.254 -3.370 1.00 45.48 384 THR D CA 1
ATOM 11301 C C . THR D 1 392 ? -21.361 -29.375 -2.698 1.00 43.96 384 THR D C 1
ATOM 11302 O O . THR D 1 392 ? -22.267 -30.016 -3.230 1.00 46.02 384 THR D O 1
ATOM 11306 N N . LEU D 1 393 ? -21.496 -28.775 -1.521 1.00 40.66 385 LEU D N 1
ATOM 11307 C CA . LEU D 1 393 ? -22.762 -28.823 -0.801 1.00 38.41 385 LEU D CA 1
ATOM 11308 C C . LEU D 1 393 ? -23.581 -27.596 -1.184 1.00 37.20 385 LEU D C 1
ATOM 11309 O O . LEU D 1 393 ? -23.162 -26.469 -0.926 1.00 37.46 385 LEU D O 1
ATOM 11314 N N . PRO D 1 394 ? -24.743 -27.814 -1.821 1.00 36.43 386 PRO D N 1
ATOM 11315 C CA . PRO D 1 394 ? -25.596 -26.748 -2.361 1.00 36.07 386 PRO D CA 1
ATOM 11316 C C . PRO D 1 394 ? -25.884 -25.610 -1.378 1.00 34.36 386 PRO D C 1
ATOM 11317 O O . PRO D 1 394 ? -25.699 -24.452 -1.745 1.00 35.37 386 PRO D O 1
ATOM 11321 N N . ALA D 1 395 ? -26.317 -25.936 -0.162 1.00 31.69 387 ALA D N 1
ATOM 11322 C CA . ALA D 1 395 ? -26.663 -24.921 0.832 1.00 30.44 387 ALA D CA 1
ATOM 11323 C C . ALA D 1 395 ? -25.441 -24.112 1.240 1.00 30.43 387 ALA D C 1
ATOM 11324 O O . ALA D 1 395 ? -25.560 -22.958 1.650 1.00 29.82 387 ALA D O 1
ATOM 11326 N N . VAL D 1 396 ? -24.270 -24.732 1.157 1.00 29.19 388 VAL D N 1
ATOM 11327 C CA . VAL D 1 396 ? -23.036 -24.040 1.477 1.00 28.76 388 VAL D CA 1
ATOM 11328 C C . VAL D 1 396 ? -22.647 -23.137 0.318 1.00 31.32 388 VAL D C 1
ATOM 11329 O O . VAL D 1 396 ? -22.218 -22.002 0.523 1.00 32.44 388 VAL D O 1
ATOM 11333 N N . ALA D 1 397 ? -22.798 -23.648 -0.899 1.00 31.74 389 ALA D N 1
ATOM 11334 C CA . ALA D 1 397 ? -22.398 -22.916 -2.095 1.00 32.76 389 ALA D CA 1
ATOM 11335 C C . ALA D 1 397 ? -23.158 -21.599 -2.256 1.00 34.13 389 ALA D C 1
ATOM 11336 O O . ALA D 1 397 ? -22.572 -20.588 -2.644 1.00 35.19 389 ALA D O 1
ATOM 11338 N N . VAL D 1 398 ? -24.456 -21.606 -1.963 1.00 33.50 390 VAL D N 1
ATOM 11339 C CA . VAL D 1 398 ? -25.268 -20.400 -2.128 1.00 31.92 390 VAL D CA 1
ATOM 11340 C C . VAL D 1 398 ? -24.865 -19.329 -1.107 1.00 31.48 390 VAL D C 1
ATOM 11341 O O . VAL D 1 398 ? -24.846 -18.143 -1.428 1.00 33.90 390 VAL D O 1
ATOM 11345 N N . LEU D 1 399 ? -24.528 -19.743 0.110 1.00 29.49 391 LEU D N 1
ATOM 11346 C CA . LEU D 1 399 ? -24.050 -18.814 1.127 1.00 30.80 391 LEU D CA 1
ATOM 11347 C C . LEU D 1 399 ? -22.772 -18.104 0.680 1.00 34.71 391 LEU D C 1
ATOM 11348 O O . LEU D 1 399 ? -22.535 -16.948 1.041 1.00 34.59 391 LEU D O 1
ATOM 11353 N N . LEU D 1 400 ? -21.946 -18.803 -0.094 1.00 37.57 392 LEU D N 1
ATOM 11354 C CA . LEU D 1 400 ? -20.721 -18.219 -0.630 1.00 40.26 392 LEU D CA 1
ATOM 11355 C C . LEU D 1 400 ? -21.046 -17.152 -1.666 1.00 42.63 392 LEU D C 1
ATOM 11356 O O . LEU D 1 400 ? -20.312 -16.177 -1.822 1.00 44.47 392 LEU D O 1
ATOM 11361 N N . GLU D 1 401 ? -22.150 -17.349 -2.378 1.00 43.20 393 GLU D N 1
ATOM 11362 C CA . GLU D 1 401 ? -22.603 -16.386 -3.374 1.00 45.68 393 GLU D CA 1
ATOM 11363 C C . GLU D 1 401 ? -23.146 -15.126 -2.718 1.00 43.76 393 GLU D C 1
ATOM 11364 O O . GLU D 1 401 ? -23.151 -14.052 -3.320 1.00 45.67 393 GLU D O 1
ATOM 11370 N N . ARG D 1 402 ? -23.609 -15.268 -1.481 1.00 40.77 394 ARG D N 1
ATOM 11371 C CA . ARG D 1 402 ? -24.263 -14.176 -0.773 1.00 39.33 394 ARG D CA 1
ATOM 11372 C C . ARG D 1 402 ? -23.355 -13.593 0.298 1.00 39.41 394 ARG D C 1
ATOM 11373 O O . ARG D 1 402 ? -23.828 -13.030 1.280 1.00 39.25 394 ARG D O 1
ATOM 11381 N N . ALA D 1 403 ? -22.049 -13.725 0.106 1.00 40.46 395 ALA D N 1
ATOM 11382 C CA . ALA D 1 403 ? -21.099 -13.294 1.120 1.00 41.13 395 ALA D CA 1
ATOM 11383 C C . ALA D 1 403 ? -20.333 -12.065 0.655 1.00 43.31 395 ALA D C 1
ATOM 11384 O O . ALA D 1 403 ? -20.755 -10.940 0.910 1.00 43.57 395 ALA D O 1
ATOM 11386 N N . MET E 1 9 ? -23.821 18.269 44.835 1.00 62.13 1 MET E N 1
ATOM 11387 C CA . MET E 1 9 ? -22.617 17.819 44.141 1.00 61.85 1 MET E CA 1
ATOM 11388 C C . MET E 1 9 ? -22.012 16.573 44.793 1.00 58.47 1 MET E C 1
ATOM 11389 O O . MET E 1 9 ? -22.119 16.370 46.006 1.00 58.71 1 MET E O 1
ATOM 11394 N N . ASN E 1 10 ? -21.375 15.743 43.975 1.00 54.77 2 ASN E N 1
ATOM 11395 C CA . ASN E 1 10 ? -20.885 14.446 44.424 1.00 51.16 2 ASN E CA 1
ATOM 11396 C C . ASN E 1 10 ? -19.363 14.339 44.363 1.00 45.78 2 ASN E C 1
ATOM 11397 O O . ASN E 1 10 ? -18.783 14.213 43.287 1.00 46.85 2 ASN E O 1
ATOM 11402 N N . PHE E 1 11 ? -18.725 14.372 45.527 1.00 39.44 3 PHE E N 1
ATOM 11403 C CA . PHE E 1 11 ? -17.276 14.230 45.612 1.00 34.83 3 PHE E CA 1
ATOM 11404 C C . PHE E 1 11 ? -16.905 13.439 46.856 1.00 31.09 3 PHE E C 1
ATOM 11405 O O . PHE E 1 11 ? -17.657 13.425 47.829 1.00 29.75 3 PHE E O 1
ATOM 11413 N N . GLN E 1 12 ? -15.748 12.785 46.835 1.00 29.70 4 GLN E N 1
ATOM 11414 C CA . GLN E 1 12 ? -15.322 12.030 48.007 1.00 28.78 4 GLN E CA 1
ATOM 11415 C C . GLN E 1 12 ? -14.817 12.975 49.095 1.00 28.07 4 GLN E C 1
ATOM 11416 O O . GLN E 1 12 ? -14.276 14.045 48.808 1.00 27.18 4 GLN E O 1
ATOM 11422 N N . ARG E 1 13 ? -15.014 12.568 50.345 1.00 28.35 5 ARG E N 1
ATOM 11423 C CA . ARG E 1 13 ? -14.644 13.371 51.499 1.00 27.96 5 ARG E CA 1
ATOM 11424 C C . ARG E 1 13 ? -13.679 12.610 52.393 1.00 29.64 5 ARG E C 1
ATOM 11425 O O . ARG E 1 13 ? -13.880 11.422 52.653 1.00 28.89 5 ARG E O 1
ATOM 11433 N N . MET E 1 14 ? -12.641 13.303 52.865 1.00 30.37 6 MET E N 1
ATOM 11434 C CA . MET E 1 14 ? -11.634 12.715 53.745 1.00 29.06 6 MET E CA 1
ATOM 11435 C C . MET E 1 14 ? -12.290 12.063 54.957 1.00 30.91 6 MET E C 1
ATOM 11436 O O . MET E 1 14 ? -11.840 11.010 55.429 1.00 32.91 6 MET E O 1
ATOM 11441 N N . THR E 1 15 ? -13.365 12.685 55.437 1.00 28.56 7 THR E N 1
ATOM 11442 C CA . THR E 1 15 ? -14.118 12.196 56.589 1.00 27.87 7 THR E CA 1
ATOM 11443 C C . THR E 1 15 ? -14.639 10.770 56.398 1.00 27.62 7 THR E C 1
ATOM 11444 O O . THR E 1 15 ? -14.750 10.013 57.365 1.00 28.27 7 THR E O 1
ATOM 11448 N N . ASP E 1 16 ? -14.953 10.404 55.155 1.00 27.16 8 ASP E N 1
ATOM 11449 C CA . ASP E 1 16 ? -15.514 9.081 54.867 1.00 27.63 8 ASP E CA 1
ATOM 11450 C C . ASP E 1 16 ? -14.443 8.023 54.630 1.00 26.29 8 ASP E C 1
ATOM 11451 O O . ASP E 1 16 ? -14.751 6.840 54.484 1.00 26.21 8 ASP E O 1
ATOM 11456 N N . LEU E 1 17 ? -13.188 8.452 54.604 1.00 24.41 9 LEU E N 1
ATOM 11457 C CA . LEU E 1 17 ? -12.096 7.573 54.214 1.00 22.68 9 LEU E CA 1
ATOM 11458 C C . LEU E 1 17 ? -11.288 7.023 55.384 1.00 20.88 9 LEU E C 1
ATOM 11459 O O . LEU E 1 17 ? -10.943 7.760 56.313 1.00 23.41 9 LEU E O 1
ATOM 11464 N N . ASN E 1 18 ? -10.985 5.726 55.330 1.00 37.99 10 ASN E N 1
ATOM 11465 C CA . ASN E 1 18 ? -10.017 5.136 56.250 1.00 33.61 10 ASN E CA 1
ATOM 11466 C C . ASN E 1 18 ? -8.610 5.490 55.761 1.00 28.83 10 ASN E C 1
ATOM 11467 O O . ASN E 1 18 ? -8.348 5.455 54.562 1.00 27.91 10 ASN E O 1
ATOM 11472 N N . LEU E 1 19 ? -7.716 5.844 56.682 1.00 27.11 11 LEU E N 1
ATOM 11473 C CA . LEU E 1 19 ? -6.393 6.344 56.305 1.00 25.79 11 LEU E CA 1
ATOM 11474 C C . LEU E 1 19 ? -5.253 5.627 57.037 1.00 27.68 11 LEU E C 1
ATOM 11475 O O . LEU E 1 19 ? -4.112 6.096 57.035 1.00 26.41 11 LEU E O 1
ATOM 11480 N N . ALA E 1 20 ? -5.561 4.487 57.646 1.00 30.45 12 ALA E N 1
ATOM 11481 C CA . ALA E 1 20 ? -4.573 3.720 58.398 1.00 33.66 12 ALA E CA 1
ATOM 11482 C C . ALA E 1 20 ? -3.407 3.297 57.508 1.00 34.97 12 ALA E C 1
ATOM 11483 O O . ALA E 1 20 ? -3.585 2.584 56.524 1.00 33.43 12 ALA E O 1
ATOM 11485 N N . GLY E 1 21 ? -2.217 3.782 57.850 1.00 37.92 13 GLY E N 1
ATOM 11486 C CA . GLY E 1 21 ? -1.003 3.469 57.118 1.00 40.10 13 GLY E CA 1
ATOM 11487 C C . GLY E 1 21 ? -0.868 4.122 55.752 1.00 40.17 13 GLY E C 1
ATOM 11488 O O . GLY E 1 21 ? -0.014 3.731 54.953 1.00 42.20 13 GLY E O 1
ATOM 11489 N N . LYS E 1 22 ? -1.692 5.126 55.475 1.00 35.43 14 LYS E N 1
ATOM 11490 C CA . LYS E 1 22 ? -1.685 5.742 54.155 1.00 33.06 14 LYS E CA 1
ATOM 11491 C C . LYS E 1 22 ? -0.921 7.061 54.116 1.00 31.51 14 LYS E C 1
ATOM 11492 O O . LYS E 1 22 ? -0.899 7.815 55.087 1.00 30.41 14 LYS E O 1
ATOM 11498 N N . ARG E 1 23 ? -0.295 7.328 52.976 1.00 30.57 15 ARG E N 1
ATOM 11499 C CA . ARG E 1 23 ? 0.409 8.579 52.741 1.00 27.39 15 ARG E CA 1
ATOM 11500 C C . ARG E 1 23 ? -0.592 9.619 52.231 1.00 27.09 15 ARG E C 1
ATOM 11501 O O . ARG E 1 23 ? -1.110 9.509 51.115 1.00 27.50 15 ARG E O 1
ATOM 11509 N N . VAL E 1 24 ? -0.864 10.626 53.054 1.00 25.71 16 VAL E N 1
ATOM 11510 C CA . VAL E 1 24 ? -1.923 11.590 52.760 1.00 25.02 16 VAL E CA 1
ATOM 11511 C C . VAL E 1 24 ? -1.340 12.973 52.490 1.00 22.64 16 VAL E C 1
ATOM 11512 O O . VAL E 1 24 ? -0.689 13.565 53.354 1.00 20.54 16 VAL E O 1
ATOM 11516 N N . LEU E 1 25 ? -1.562 13.456 51.271 1.00 22.24 17 LEU E N 1
ATOM 11517 C CA . LEU E 1 25 ? -1.066 14.753 50.835 1.00 22.65 17 LEU E CA 1
ATOM 11518 C C . LEU E 1 25 ? -2.201 15.775 50.858 1.00 22.82 17 LEU E C 1
ATOM 11519 O O . LEU E 1 25 ? -3.161 15.670 50.091 1.00 22.71 17 LEU E O 1
ATOM 11524 N N . ILE E 1 26 ? -2.086 16.758 51.749 1.00 21.94 18 ILE E N 1
ATOM 11525 C CA . ILE E 1 26 ? -3.169 17.702 51.979 1.00 20.90 18 ILE E CA 1
ATOM 11526 C C . ILE E 1 26 ? -2.807 19.108 51.504 1.00 23.12 18 ILE E C 1
ATOM 11527 O O . ILE E 1 26 ? -1.849 19.723 51.979 1.00 23.08 18 ILE E O 1
ATOM 11532 N N . ARG E 1 27 ? -3.595 19.618 50.567 1.00 23.39 19 ARG E N 1
ATOM 11533 C CA . ARG E 1 27 ? -3.425 20.985 50.107 1.00 22.42 19 ARG E CA 1
ATOM 11534 C C . ARG E 1 27 ? -4.214 21.907 51.023 1.00 20.98 19 ARG E C 1
ATOM 11535 O O . ARG E 1 27 ? -5.444 21.859 51.050 1.00 20.72 19 ARG E O 1
ATOM 11543 N N . GLU E 1 28 ? -3.495 22.711 51.803 1.00 21.21 20 GLU E N 1
ATOM 11544 C CA . GLU E 1 28 ? -4.111 23.676 52.710 1.00 23.59 20 GLU E CA 1
ATOM 11545 C C . GLU E 1 28 ? -3.819 25.113 52.268 1.00 23.36 20 GLU E C 1
ATOM 11546 O O . GLU E 1 28 ? -2.907 25.358 51.474 1.00 21.87 20 GLU E O 1
ATOM 11552 N N . ASP E 1 29 ? -4.578 26.062 52.806 1.00 23.84 21 ASP E N 1
ATOM 11553 C CA . ASP E 1 29 ? -4.281 27.470 52.588 1.00 25.22 21 ASP E CA 1
ATOM 11554 C C . ASP E 1 29 ? -3.532 28.002 53.800 1.00 24.35 21 ASP E C 1
ATOM 11555 O O . ASP E 1 29 ? -4.139 28.400 54.792 1.00 25.75 21 ASP E O 1
ATOM 11560 N N . LEU E 1 30 ? -2.208 27.996 53.702 1.00 23.20 22 LEU E N 1
ATOM 11561 C CA . LEU E 1 30 ? -1.335 28.413 54.791 1.00 20.48 22 LEU E CA 1
ATOM 11562 C C . LEU E 1 30 ? -0.618 29.685 54.387 1.00 22.38 22 LEU E C 1
ATOM 11563 O O . LEU E 1 30 ? 0.475 29.980 54.862 1.00 23.79 22 LEU E O 1
ATOM 11568 N N . ASN E 1 31 ? -1.247 30.426 53.486 1.00 23.46 23 ASN E N 1
ATOM 11569 C CA . ASN E 1 31 ? -0.689 31.657 52.964 1.00 24.86 23 ASN E CA 1
ATOM 11570 C C . ASN E 1 31 ? -0.884 32.780 53.981 1.00 25.73 23 ASN E C 1
ATOM 11571 O O . ASN E 1 31 ? -1.706 33.665 53.781 1.00 27.93 23 ASN E O 1
ATOM 11576 N N . VAL E 1 32 ? -0.136 32.731 55.079 1.00 25.44 24 VAL E N 1
ATOM 11577 C CA . VAL E 1 32 ? -0.265 33.722 56.149 1.00 26.33 24 VAL E CA 1
ATOM 11578 C C . VAL E 1 32 ? 0.667 34.911 55.922 1.00 27.34 24 VAL E C 1
ATOM 11579 O O . VAL E 1 32 ? 1.748 34.756 55.343 1.00 27.42 24 VAL E O 1
ATOM 11583 N N . PRO E 1 33 ? 0.257 36.106 56.384 1.00 27.97 25 PRO E N 1
ATOM 11584 C CA . PRO E 1 33 ? 1.141 37.273 56.264 1.00 29.89 25 PRO E CA 1
ATOM 11585 C C . PRO E 1 33 ? 2.398 37.104 57.104 1.00 30.81 25 PRO E C 1
ATOM 11586 O O . PRO E 1 33 ? 2.297 36.749 58.279 1.00 31.52 25 PRO E O 1
ATOM 11590 N N . VAL E 1 34 ? 3.561 37.339 56.503 1.00 31.11 26 VAL E N 1
ATOM 11591 C CA . VAL E 1 34 ? 4.831 37.177 57.201 1.00 31.49 26 VAL E CA 1
ATOM 11592 C C . VAL E 1 34 ? 5.684 38.432 57.098 1.00 34.77 26 VAL E C 1
ATOM 11593 O O . VAL E 1 34 ? 5.889 38.965 56.008 1.00 35.98 26 VAL E O 1
ATOM 11597 N N . LYS E 1 35 ? 6.197 38.894 58.231 1.00 35.98 27 LYS E N 1
ATOM 11598 C CA . LYS E 1 35 ? 7.087 40.043 58.232 1.00 37.94 27 LYS E CA 1
ATOM 11599 C C . LYS E 1 35 ? 8.303 39.753 59.094 1.00 37.25 27 LYS E C 1
ATOM 11600 O O . LYS E 1 35 ? 8.173 39.418 60.274 1.00 34.96 27 LYS E O 1
ATOM 11606 N N . ASN E 1 36 ? 9.480 39.875 58.487 1.00 37.17 28 ASN E N 1
ATOM 11607 C CA . ASN E 1 36 ? 10.746 39.576 59.149 1.00 38.05 28 ASN E CA 1
ATOM 11608 C C . ASN E 1 36 ? 10.768 38.144 59.688 1.00 37.30 28 ASN E C 1
ATOM 11609 O O . ASN E 1 36 ? 11.307 37.882 60.766 1.00 38.04 28 ASN E O 1
ATOM 11614 N N . GLY E 1 37 ? 10.203 37.217 58.922 1.00 34.08 29 GLY E N 1
ATOM 11615 C CA . GLY E 1 37 ? 10.187 35.821 59.314 1.00 34.53 29 GLY E CA 1
ATOM 11616 C C . GLY E 1 37 ? 9.178 35.495 60.397 1.00 35.11 29 GLY E C 1
ATOM 11617 O O . GLY E 1 37 ? 9.183 34.391 60.950 1.00 36.68 29 GLY E O 1
ATOM 11618 N N . VAL E 1 38 ? 8.285 36.437 60.685 1.00 34.79 30 VAL E N 1
ATOM 11619 C CA . VAL E 1 38 ? 7.301 36.226 61.736 1.00 34.51 30 VAL E CA 1
ATOM 11620 C C . VAL E 1 38 ? 5.893 36.247 61.159 1.00 33.27 30 VAL E C 1
ATOM 11621 O O . VAL E 1 38 ? 5.556 37.109 60.349 1.00 33.50 30 VAL E O 1
ATOM 11625 N N . ILE E 1 39 ? 5.078 35.283 61.579 1.00 31.98 31 ILE E N 1
ATOM 11626 C CA . ILE E 1 39 ? 3.686 35.223 61.171 1.00 32.02 31 ILE E CA 1
ATOM 11627 C C . ILE E 1 39 ? 2.922 36.291 61.927 1.00 35.86 31 ILE E C 1
ATOM 11628 O O . ILE E 1 39 ? 2.905 36.287 63.158 1.00 38.22 31 ILE E O 1
ATOM 11633 N N . THR E 1 40 ? 2.289 37.205 61.201 1.00 36.62 32 THR E N 1
ATOM 11634 C CA . THR E 1 40 ? 1.590 38.309 61.845 1.00 39.53 32 THR E CA 1
ATOM 11635 C C . THR E 1 40 ? 0.144 37.938 62.158 1.00 39.47 32 THR E C 1
ATOM 11636 O O . THR E 1 40 ? -0.480 38.535 63.030 1.00 41.14 32 THR E O 1
ATOM 11640 N N . SER E 1 41 ? -0.381 36.942 61.453 1.00 37.93 33 SER E N 1
ATOM 11641 C CA . SER E 1 41 ? -1.744 36.480 61.683 1.00 37.06 33 SER E CA 1
ATOM 11642 C C . SER E 1 41 ? -1.854 34.980 61.417 1.00 36.14 33 SER E C 1
ATOM 11643 O O . SER E 1 41 ? -1.488 34.503 60.343 1.00 36.65 33 SER E O 1
ATOM 11646 N N . ASP E 1 42 ? -2.352 34.240 62.403 1.00 35.02 34 ASP E N 1
ATOM 11647 C CA . ASP E 1 42 ? -2.385 32.784 62.323 1.00 33.97 34 ASP E CA 1
ATOM 11648 C C . ASP E 1 42 ? -3.789 32.236 62.078 1.00 33.86 34 ASP E C 1
ATOM 11649 O O . ASP E 1 42 ? -4.059 31.073 62.360 1.00 33.74 34 ASP E O 1
ATOM 11654 N N . ALA E 1 43 ? -4.675 33.073 61.552 1.00 34.02 35 ALA E N 1
ATOM 11655 C CA . ALA E 1 43 ? -6.062 32.681 61.330 1.00 33.18 35 ALA E CA 1
ATOM 11656 C C . ALA E 1 43 ? -6.202 31.464 60.410 1.00 33.15 35 ALA E C 1
ATOM 11657 O O . ALA E 1 43 ? -6.957 30.538 60.711 1.00 32.77 35 ALA E O 1
ATOM 11659 N N . ARG E 1 44 ? -5.468 31.467 59.299 1.00 33.32 36 ARG E N 1
ATOM 11660 C CA . ARG E 1 44 ? -5.504 30.364 58.338 1.00 32.19 36 ARG E CA 1
ATOM 11661 C C . ARG E 1 44 ? -4.919 29.087 58.917 1.00 29.87 36 ARG E C 1
ATOM 11662 O O . ARG E 1 44 ? -5.338 27.984 58.566 1.00 29.28 36 ARG E O 1
ATOM 11670 N N . LEU E 1 45 ? -3.932 29.249 59.794 1.00 29.76 37 LEU E N 1
ATOM 11671 C CA . LEU E 1 45 ? -3.283 28.122 60.441 1.00 29.85 37 LEU E CA 1
ATOM 11672 C C . LEU E 1 45 ? -4.218 27.464 61.443 1.00 32.28 37 LEU E C 1
ATOM 11673 O O . LEU E 1 45 ? -4.380 26.240 61.439 1.00 33.35 37 LEU E O 1
ATOM 11678 N N . ARG E 1 46 ? -4.837 28.275 62.295 1.00 32.79 38 ARG E N 1
ATOM 11679 C CA . ARG E 1 46 ? -5.783 27.761 63.273 1.00 34.59 38 ARG E CA 1
ATOM 11680 C C . ARG E 1 46 ? -6.954 27.074 62.579 1.00 34.21 38 ARG E C 1
ATOM 11681 O O . ARG E 1 46 ? -7.539 26.137 63.124 1.00 35.82 38 ARG E O 1
ATOM 11689 N N . ALA E 1 47 ? -7.281 27.527 61.372 1.00 32.29 39 ALA E N 1
ATOM 11690 C CA . ALA E 1 47 ? -8.383 26.941 60.613 1.00 31.92 39 ALA E CA 1
ATOM 11691 C C . ALA E 1 47 ? -8.010 25.582 60.009 1.00 31.02 39 ALA E C 1
ATOM 11692 O O . ALA E 1 47 ? -8.863 24.709 59.870 1.00 31.12 39 ALA E O 1
ATOM 11694 N N . ALA E 1 48 ? -6.737 25.401 59.670 1.00 29.78 40 ALA E N 1
ATOM 11695 C CA . ALA E 1 48 ? -6.298 24.181 58.995 1.00 28.59 40 ALA E CA 1
ATOM 11696 C C . ALA E 1 48 ? -5.923 23.053 59.954 1.00 29.96 40 ALA E C 1
ATOM 11697 O O . ALA E 1 48 ? -5.891 21.886 59.554 1.00 29.94 40 ALA E O 1
ATOM 11699 N N . LEU E 1 49 ? -5.648 23.395 61.211 1.00 30.73 41 LEU E N 1
ATOM 11700 C CA . LEU E 1 49 ? -5.193 22.411 62.200 1.00 31.08 41 LEU E CA 1
ATOM 11701 C C . LEU E 1 49 ? -6.118 21.203 62.443 1.00 31.96 41 LEU E C 1
ATOM 11702 O O . LEU E 1 49 ? -5.621 20.083 62.581 1.00 31.35 41 LEU E O 1
ATOM 11707 N N . PRO E 1 50 ? -7.449 21.414 62.535 1.00 32.57 42 PRO E N 1
ATOM 11708 C CA . PRO E 1 50 ? -8.313 20.243 62.767 1.00 31.54 42 PRO E CA 1
ATOM 11709 C C . PRO E 1 50 ? -8.238 19.191 61.657 1.00 31.03 42 PRO E C 1
ATOM 11710 O O . PRO E 1 50 ? -8.404 17.995 61.926 1.00 31.63 42 PRO E O 1
ATOM 11714 N N . THR E 1 51 ? -8.003 19.638 60.428 1.00 27.13 43 THR E N 1
ATOM 11715 C CA . THR E 1 51 ? -7.838 18.732 59.298 1.00 24.61 43 THR E CA 1
ATOM 11716 C C . THR E 1 51 ? -6.595 17.866 59.487 1.00 24.21 43 THR E C 1
ATOM 11717 O O . THR E 1 51 ? -6.631 16.654 59.269 1.00 23.80 43 THR E O 1
ATOM 11721 N N . ILE E 1 52 ? -5.498 18.513 59.876 1.00 23.02 44 ILE E N 1
ATOM 11722 C CA . ILE E 1 52 ? -4.222 17.851 60.095 1.00 23.88 44 ILE E CA 1
ATOM 11723 C C . ILE E 1 52 ? -4.313 16.856 61.250 1.00 26.10 44 ILE E C 1
ATOM 11724 O O . ILE E 1 52 ? -3.856 15.718 61.132 1.00 26.04 44 ILE E O 1
ATOM 11729 N N . LYS E 1 53 ? -4.931 17.280 62.350 1.00 26.51 45 LYS E N 1
ATOM 11730 C CA . LYS E 1 53 ? -5.074 16.427 63.527 1.00 26.76 45 LYS E CA 1
ATOM 11731 C C . LYS E 1 53 ? -5.982 15.231 63.260 1.00 26.30 45 LYS E C 1
ATOM 11732 O O . LYS E 1 53 ? -5.740 14.137 63.764 1.00 27.21 45 LYS E O 1
ATOM 11738 N N . ALA E 1 54 ? -7.035 15.446 62.480 1.00 25.76 46 ALA E N 1
ATOM 11739 C CA . ALA E 1 54 ? -7.962 14.370 62.169 1.00 26.38 46 ALA E CA 1
ATOM 11740 C C . ALA E 1 54 ? -7.261 13.298 61.343 1.00 27.68 46 ALA E C 1
ATOM 11741 O O . ALA E 1 54 ? -7.456 12.106 61.572 1.00 29.12 46 ALA E O 1
ATOM 11743 N N . ALA E 1 55 ? -6.433 13.726 60.394 1.00 26.59 47 ALA E N 1
ATOM 11744 C CA . ALA E 1 55 ? -5.686 12.790 59.570 1.00 27.01 47 ALA E CA 1
ATOM 11745 C C . ALA E 1 55 ? -4.721 11.969 60.420 1.00 28.40 47 ALA E C 1
ATOM 11746 O O . ALA E 1 55 ? -4.601 10.758 60.236 1.00 30.79 47 ALA E O 1
ATOM 11748 N N . LEU E 1 56 ? -4.048 12.632 61.355 1.00 27.99 48 LEU E N 1
ATOM 11749 C CA . LEU E 1 56 ? -3.098 11.978 62.248 1.00 29.49 48 LEU E CA 1
ATOM 11750 C C . LEU E 1 56 ? -3.780 10.986 63.194 1.00 31.59 48 LEU E C 1
ATOM 11751 O O . LEU E 1 56 ? -3.265 9.889 63.440 1.00 33.52 48 LEU E O 1
ATOM 11756 N N . GLU E 1 57 ? -4.935 11.376 63.727 1.00 30.47 49 GLU E N 1
ATOM 11757 C CA . GLU E 1 57 ? -5.682 10.510 64.629 1.00 31.48 49 GLU E CA 1
ATOM 11758 C C . GLU E 1 57 ? -6.156 9.255 63.898 1.00 32.85 49 GLU E C 1
ATOM 11759 O O . GLU E 1 57 ? -6.429 8.233 64.524 1.00 33.86 49 GLU E O 1
ATOM 11761 N N . LYS E 1 58 ? -6.244 9.339 62.571 1.00 32.23 50 LYS E N 1
ATOM 11762 C CA . LYS E 1 58 ? -6.646 8.204 61.743 1.00 32.14 50 LYS E CA 1
ATOM 11763 C C . LYS E 1 58 ? -5.443 7.336 61.370 1.00 31.40 50 LYS E C 1
ATOM 11764 O O . LYS E 1 58 ? -5.571 6.375 60.612 1.00 29.17 50 LYS E O 1
ATOM 11770 N N . GLY E 1 59 ? -4.280 7.678 61.917 1.00 32.46 51 GLY E N 1
ATOM 11771 C CA . GLY E 1 59 ? -3.066 6.908 61.698 1.00 32.95 51 GLY E CA 1
ATOM 11772 C C . GLY E 1 59 ? -2.422 7.125 60.340 1.00 31.47 51 GLY E C 1
ATOM 11773 O O . GLY E 1 59 ? -1.739 6.244 59.822 1.00 31.09 51 GLY E O 1
ATOM 11774 N N . ALA E 1 60 ? -2.585 8.322 59.784 1.00 30.04 52 ALA E N 1
ATOM 11775 C CA . ALA E 1 60 ? -2.060 8.594 58.454 1.00 29.94 52 ALA E CA 1
ATOM 11776 C C . ALA E 1 60 ? -0.670 9.209 58.521 1.00 30.64 52 ALA E C 1
ATOM 11777 O O . ALA E 1 60 ? -0.288 9.806 59.525 1.00 32.20 52 ALA E O 1
ATOM 11779 N N . ALA E 1 61 ? 0.093 9.030 57.450 1.00 30.26 53 ALA E N 1
ATOM 11780 C CA . ALA E 1 61 ? 1.353 9.742 57.264 1.00 29.04 53 ALA E CA 1
ATOM 11781 C C . ALA E 1 61 ? 1.071 11.009 56.467 1.00 26.51 53 ALA E C 1
ATOM 11782 O O . ALA E 1 61 ? 0.750 10.934 55.280 1.00 25.80 53 ALA E O 1
ATOM 11784 N N . VAL E 1 62 ? 1.173 12.163 57.125 1.00 24.17 54 VAL E N 1
ATOM 11785 C CA . VAL E 1 62 ? 0.673 13.416 56.573 1.00 22.15 54 VAL E CA 1
ATOM 11786 C C . VAL E 1 62 ? 1.762 14.289 55.939 1.00 22.78 54 VAL E C 1
ATOM 11787 O O . VAL E 1 62 ? 2.795 14.584 56.552 1.00 22.22 54 VAL E O 1
ATOM 11791 N N . MET E 1 63 ? 1.512 14.699 54.701 1.00 22.16 55 MET E N 1
ATOM 11792 C CA . MET E 1 63 ? 2.317 15.712 54.033 1.00 22.62 55 MET E CA 1
ATOM 11793 C C . MET E 1 63 ? 1.431 16.925 53.787 1.00 24.43 55 MET E C 1
ATOM 11794 O O . MET E 1 63 ? 0.363 16.801 53.185 1.00 26.09 55 MET E O 1
ATOM 11799 N N . VAL E 1 64 ? 1.860 18.092 54.252 1.00 22.91 56 VAL E N 1
ATOM 11800 C CA . VAL E 1 64 ? 1.090 19.310 54.043 1.00 22.17 56 VAL E CA 1
ATOM 11801 C C . VAL E 1 64 ? 1.852 20.241 53.108 1.00 23.26 56 VAL E C 1
ATOM 11802 O O . VAL E 1 64 ? 3.030 20.511 53.325 1.00 24.70 56 VAL E O 1
ATOM 11806 N N . PHE E 1 65 ? 1.200 20.723 52.058 1.00 18.88 57 PHE E N 1
ATOM 11807 C CA . PHE E 1 65 ? 1.836 21.740 51.236 1.00 21.67 57 PHE E CA 1
ATOM 11808 C C . PHE E 1 65 ? 0.872 22.873 50.914 1.00 22.52 57 PHE E C 1
ATOM 11809 O O . PHE E 1 65 ? -0.347 22.719 50.975 1.00 20.72 57 PHE E O 1
ATOM 11817 N N . SER E 1 66 ? 1.448 24.021 50.579 1.00 25.12 58 SER E N 1
ATOM 11818 C CA . SER E 1 66 ? 0.690 25.248 50.413 1.00 24.21 58 SER E CA 1
ATOM 11819 C C . SER E 1 66 ? 1.499 26.245 49.604 1.00 24.32 58 SER E C 1
ATOM 11820 O O . SER E 1 66 ? 2.673 26.027 49.314 1.00 24.33 58 SER E O 1
ATOM 11823 N N . HIS E 1 67 ? 0.846 27.332 49.221 1.00 25.34 59 HIS E N 1
ATOM 11824 C CA . HIS E 1 67 ? 1.528 28.466 48.635 1.00 27.26 59 HIS E CA 1
ATOM 11825 C C . HIS E 1 67 ? 1.722 29.516 49.725 1.00 28.06 59 HIS E C 1
ATOM 11826 O O . HIS E 1 67 ? 1.070 29.461 50.770 1.00 27.83 59 HIS E O 1
ATOM 11833 N N . LEU E 1 68 ? 2.640 30.446 49.492 1.00 28.91 60 LEU E N 1
ATOM 11834 C CA . LEU E 1 68 ? 2.848 31.581 50.387 1.00 29.42 60 LEU E CA 1
ATOM 11835 C C . LEU E 1 68 ? 3.312 32.749 49.533 1.00 31.66 60 LEU E C 1
ATOM 11836 O O . LEU E 1 68 ? 4.248 32.609 48.747 1.00 31.70 60 LEU E O 1
ATOM 11841 N N . GLY E 1 69 ? 2.649 33.893 49.685 1.00 33.32 61 GLY E N 1
ATOM 11842 C CA . GLY E 1 69 ? 2.957 35.069 48.893 1.00 33.66 61 GLY E CA 1
ATOM 11843 C C . GLY E 1 69 ? 2.888 34.795 47.406 1.00 34.90 61 GLY E C 1
ATOM 11844 O O . GLY E 1 69 ? 2.220 33.855 46.965 1.00 35.29 61 GLY E O 1
ATOM 11845 N N . ARG E 1 70 ? 3.584 35.611 46.624 1.00 37.74 62 ARG E N 1
ATOM 11846 C CA . ARG E 1 70 ? 3.663 35.388 45.190 1.00 40.38 62 ARG E CA 1
ATOM 11847 C C . ARG E 1 70 ? 5.109 35.466 44.731 1.00 41.39 62 ARG E C 1
ATOM 11848 O O . ARG E 1 70 ? 5.530 36.470 44.161 1.00 42.42 62 ARG E O 1
ATOM 11856 N N . PRO E 1 71 ? 5.876 34.396 44.983 1.00 40.71 63 PRO E N 1
ATOM 11857 C CA . PRO E 1 71 ? 7.270 34.331 44.551 1.00 40.92 63 PRO E CA 1
ATOM 11858 C C . PRO E 1 71 ? 7.359 34.028 43.064 1.00 39.95 63 PRO E C 1
ATOM 11859 O O . PRO E 1 71 ? 6.340 33.758 42.426 1.00 38.10 63 PRO E O 1
ATOM 11863 N N . VAL E 1 72 ? 8.565 34.101 42.516 1.00 40.90 64 VAL E N 1
ATOM 11864 C CA . VAL E 1 72 ? 8.797 33.739 41.127 1.00 39.91 64 VAL E CA 1
ATOM 11865 C C . VAL E 1 72 ? 9.182 32.270 41.044 1.00 37.13 64 VAL E C 1
ATOM 11866 O O . VAL E 1 72 ? 10.114 31.832 41.720 1.00 36.25 64 VAL E O 1
ATOM 11870 N N . GLU E 1 73 ? 8.468 31.514 40.212 1.00 36.35 65 GLU E N 1
ATOM 11871 C CA . GLU E 1 73 ? 8.726 30.080 40.080 1.00 35.82 65 GLU E CA 1
ATOM 11872 C C . GLU E 1 73 ? 10.162 29.846 39.642 1.00 37.68 65 GLU E C 1
ATOM 11873 O O . GLU E 1 73 ? 10.662 30.505 38.732 1.00 39.95 65 GLU E O 1
ATOM 11879 N N . GLY E 1 74 ? 10.834 28.928 40.327 1.00 37.10 66 GLY E N 1
ATOM 11880 C CA . GLY E 1 74 ? 12.215 28.616 40.020 1.00 38.71 66 GLY E CA 1
ATOM 11881 C C . GLY E 1 74 ? 13.194 29.555 40.693 1.00 40.02 66 GLY E C 1
ATOM 11882 O O . GLY E 1 74 ? 14.404 29.433 40.507 1.00 41.33 66 GLY E O 1
ATOM 11883 N N . GLU E 1 75 ? 12.672 30.493 41.480 1.00 39.43 67 GLU E N 1
ATOM 11884 C CA . GLU E 1 75 ? 13.514 31.456 42.186 1.00 40.35 67 GLU E CA 1
ATOM 11885 C C . GLU E 1 75 ? 13.121 31.574 43.658 1.00 39.23 67 GLU E C 1
ATOM 11886 O O . GLU E 1 75 ? 12.466 32.540 44.058 1.00 39.32 67 GLU E O 1
ATOM 11892 N N . PRO E 1 76 ? 13.518 30.580 44.467 1.00 38.10 68 PRO E N 1
ATOM 11893 C CA . PRO E 1 76 ? 13.178 30.537 45.893 1.00 37.75 68 PRO E CA 1
ATOM 11894 C C . PRO E 1 76 ? 13.832 31.648 46.701 1.00 38.23 68 PRO E C 1
ATOM 11895 O O . PRO E 1 76 ? 15.026 31.905 46.564 1.00 40.15 68 PRO E O 1
ATOM 11899 N N . LYS E 1 77 ? 13.033 32.301 47.535 1.00 37.55 69 LYS E N 1
ATOM 11900 C CA . LYS E 1 77 ? 13.519 33.323 48.443 1.00 38.31 69 LYS E CA 1
ATOM 11901 C C . LYS E 1 77 ? 13.051 32.978 49.852 1.00 36.70 69 LYS E C 1
ATOM 11902 O O . LYS E 1 77 ? 11.937 32.497 50.034 1.00 34.46 69 LYS E O 1
ATOM 11904 N N . PRO E 1 78 ? 13.903 33.216 50.856 1.00 38.61 70 PRO E N 1
ATOM 11905 C CA . PRO E 1 78 ? 13.550 32.884 52.240 1.00 38.66 70 PRO E CA 1
ATOM 11906 C C . PRO E 1 78 ? 12.311 33.629 52.728 1.00 39.25 70 PRO E C 1
ATOM 11907 O O . PRO E 1 78 ? 11.635 33.145 53.638 1.00 37.53 70 PRO E O 1
ATOM 11911 N N . GLU E 1 79 ? 12.022 34.783 52.127 1.00 41.27 71 GLU E N 1
ATOM 11912 C CA . GLU E 1 79 ? 10.856 35.583 52.500 1.00 42.03 71 GLU E CA 1
ATOM 11913 C C . GLU E 1 79 ? 9.545 34.826 52.296 1.00 39.95 71 GLU E C 1
ATOM 11914 O O . GLU E 1 79 ? 8.592 35.005 53.058 1.00 39.86 71 GLU E O 1
ATOM 11920 N N . GLN E 1 80 ? 9.496 33.992 51.262 1.00 38.63 72 GLN E N 1
ATOM 11921 C CA . GLN E 1 80 ? 8.295 33.220 50.951 1.00 36.91 72 GLN E CA 1
ATOM 11922 C C . GLN E 1 80 ? 8.403 31.768 51.391 1.00 34.74 72 GLN E C 1
ATOM 11923 O O . GLN E 1 80 ? 7.628 30.920 50.941 1.00 32.32 72 GLN E O 1
ATOM 11929 N N . SER E 1 81 ? 9.354 31.473 52.269 1.00 34.29 73 SER E N 1
ATOM 11930 C CA . SER E 1 81 ? 9.519 30.100 52.729 1.00 32.16 73 SER E CA 1
ATOM 11931 C C . SER E 1 81 ? 8.485 29.788 53.803 1.00 29.91 73 SER E C 1
ATOM 11932 O O . SER E 1 81 ? 8.084 30.668 54.568 1.00 29.17 73 SER E O 1
ATOM 11935 N N . LEU E 1 82 ? 8.051 28.530 53.847 1.00 28.18 74 LEU E N 1
ATOM 11936 C CA . LEU E 1 82 ? 7.066 28.086 54.827 1.00 27.69 74 LEU E CA 1
ATOM 11937 C C . LEU E 1 82 ? 7.711 27.706 56.152 1.00 29.65 74 LEU E C 1
ATOM 11938 O O . LEU E 1 82 ? 7.055 27.125 57.018 1.00 31.33 74 LEU E O 1
ATOM 11943 N N . ALA E 1 83 ? 8.992 28.031 56.303 1.00 29.84 75 ALA E N 1
ATOM 11944 C CA . ALA E 1 83 ? 9.733 27.705 57.521 1.00 30.71 75 ALA E CA 1
ATOM 11945 C C . ALA E 1 83 ? 9.049 28.196 58.804 1.00 30.82 75 ALA E C 1
ATOM 11946 O O . ALA E 1 83 ? 8.937 27.429 59.764 1.00 30.52 75 ALA E O 1
ATOM 11948 N N . PRO E 1 84 ? 8.581 29.462 58.838 1.00 30.54 76 PRO E N 1
ATOM 11949 C CA . PRO E 1 84 ? 7.907 29.843 60.086 1.00 30.08 76 PRO E CA 1
ATOM 11950 C C . PRO E 1 84 ? 6.609 29.068 60.325 1.00 28.79 76 PRO E C 1
ATOM 11951 O O . PRO E 1 84 ? 6.192 28.909 61.475 1.00 28.75 76 PRO E O 1
ATOM 11955 N N . VAL E 1 85 ? 5.986 28.586 59.257 1.00 27.64 77 VAL E N 1
ATOM 11956 C CA . VAL E 1 85 ? 4.788 27.770 59.398 1.00 27.09 77 VAL E CA 1
ATOM 11957 C C . VAL E 1 85 ? 5.164 26.408 59.991 1.00 27.83 77 VAL E C 1
ATOM 11958 O O . VAL E 1 85 ? 4.431 25.849 60.807 1.00 28.13 77 VAL E O 1
ATOM 11962 N N . ALA E 1 86 ? 6.324 25.889 59.603 1.00 28.52 78 ALA E N 1
ATOM 11963 C CA . ALA E 1 86 ? 6.799 24.618 60.149 1.00 28.95 78 ALA E CA 1
ATOM 11964 C C . ALA E 1 86 ? 7.032 24.756 61.652 1.00 30.87 78 ALA E C 1
ATOM 11965 O O . ALA E 1 86 ? 6.734 23.844 62.424 1.00 31.03 78 ALA E O 1
ATOM 11967 N N . ALA E 1 87 ? 7.576 25.900 62.060 1.00 31.72 79 ALA E N 1
ATOM 11968 C CA . ALA E 1 87 ? 7.789 26.177 63.475 1.00 32.04 79 ALA E CA 1
ATOM 11969 C C . ALA E 1 87 ? 6.458 26.281 64.209 1.00 30.69 79 ALA E C 1
ATOM 11970 O O . ALA E 1 87 ? 6.313 25.766 65.317 1.00 32.25 79 ALA E O 1
ATOM 11972 N N . TYR E 1 88 ? 5.487 26.942 63.583 1.00 27.94 80 TYR E N 1
ATOM 11973 C CA . TYR E 1 88 ? 4.156 27.069 64.165 1.00 29.14 80 TYR E CA 1
ATOM 11974 C C . TYR E 1 88 ? 3.482 25.708 64.333 1.00 30.34 80 TYR E C 1
ATOM 11975 O O . TYR E 1 88 ? 2.945 25.410 65.400 1.00 32.58 80 TYR E O 1
ATOM 11984 N N . LEU E 1 89 ? 3.503 24.893 63.281 1.00 28.95 81 LEU E N 1
ATOM 11985 C CA . LEU E 1 89 ? 2.843 23.589 63.316 1.00 28.25 81 LEU E CA 1
ATOM 11986 C C . LEU E 1 89 ? 3.497 22.680 64.354 1.00 30.53 81 LEU E C 1
ATOM 11987 O O . LEU E 1 89 ? 2.817 21.925 65.037 1.00 31.51 81 LEU E O 1
ATOM 11992 N N . THR E 1 90 ? 4.811 22.809 64.510 1.00 32.23 82 THR E N 1
ATOM 11993 C CA . THR E 1 90 ? 5.557 22.015 65.479 1.00 33.23 82 THR E CA 1
ATOM 11994 C C . THR E 1 90 ? 5.065 22.290 66.890 1.00 35.89 82 THR E C 1
ATOM 11995 O O . THR E 1 90 ? 4.798 21.363 67.660 1.00 36.83 82 THR E O 1
ATOM 11999 N N . GLU E 1 91 ? 4.935 23.570 67.223 1.00 35.92 83 GLU E N 1
ATOM 12000 C CA . GLU E 1 91 ? 4.461 23.958 68.539 1.00 37.81 83 GLU E CA 1
ATOM 12001 C C . GLU E 1 91 ? 3.016 23.501 68.734 1.00 37.81 83 GLU E C 1
ATOM 12002 O O . GLU E 1 91 ? 2.703 22.810 69.699 1.00 39.94 83 GLU E O 1
ATOM 12008 N N . ALA E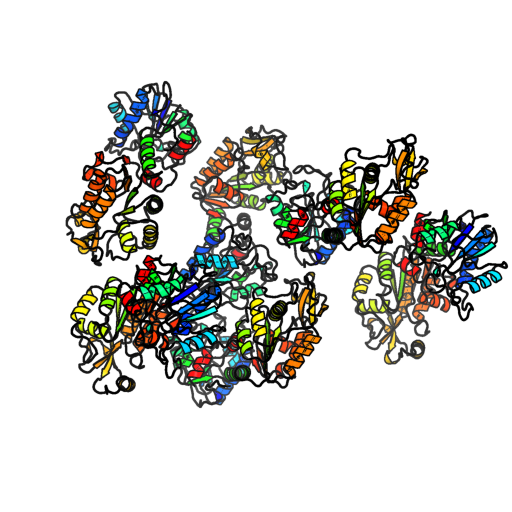 1 92 ? 2.145 23.865 67.800 1.00 36.42 84 ALA E N 1
ATOM 12009 C CA . ALA E 1 92 ? 0.709 23.621 67.948 1.00 36.27 84 ALA E CA 1
ATOM 12010 C C . ALA E 1 92 ? 0.313 22.136 67.947 1.00 36.34 84 ALA E C 1
ATOM 12011 O O . ALA E 1 92 ? -0.804 21.796 68.339 1.00 34.85 84 ALA E O 1
ATOM 12013 N N . LEU E 1 93 ? 1.213 21.258 67.513 1.00 37.83 85 LEU E N 1
ATOM 12014 C CA . LEU E 1 93 ? 0.886 19.832 67.423 1.00 38.40 85 LEU E CA 1
ATOM 12015 C C . LEU E 1 93 ? 1.547 18.985 68.514 1.00 41.00 85 LEU E C 1
ATOM 12016 O O . LEU E 1 93 ? 0.965 18.004 68.973 1.00 41.96 85 LEU E O 1
ATOM 12021 N N . GLY E 1 94 ? 2.755 19.353 68.926 1.00 42.92 86 GLY E N 1
ATOM 12022 C CA . GLY E 1 94 ? 3.460 18.591 69.943 1.00 46.17 86 GLY E CA 1
ATOM 12023 C C . GLY E 1 94 ? 4.421 17.570 69.364 1.00 47.90 86 GLY E C 1
ATOM 12024 O O . GLY E 1 94 ? 4.871 16.653 70.050 1.00 49.17 86 GLY E O 1
ATOM 12025 N N . GLN E 1 95 ? 4.692 17.705 68.073 1.00 47.66 87 GLN E N 1
ATOM 12026 C CA . GLN E 1 95 ? 5.653 16.851 67.391 1.00 47.82 87 GLN E CA 1
ATOM 12027 C C . GLN E 1 95 ? 6.480 17.679 66.413 1.00 47.67 87 GLN E C 1
ATOM 12028 O O . GLN E 1 95 ? 6.041 18.734 65.950 1.00 45.93 87 GLN E O 1
ATOM 12034 N N . GLU E 1 96 ? 7.681 17.203 66.108 1.00 49.92 88 GLU E N 1
ATOM 12035 C CA . GLU E 1 96 ? 8.556 17.869 65.149 1.00 49.13 88 GLU E CA 1
ATOM 12036 C C . GLU E 1 96 ? 7.950 17.831 63.743 1.00 44.99 88 GLU E C 1
ATOM 12037 O O . GLU E 1 96 ? 7.705 16.760 63.190 1.00 44.73 88 GLU E O 1
ATOM 12043 N N . VAL E 1 97 ? 7.678 19.007 63.181 1.00 40.75 89 VAL E N 1
ATOM 12044 C CA . VAL E 1 97 ? 7.163 19.097 61.819 1.00 36.66 89 VAL E CA 1
ATOM 12045 C C . VAL E 1 97 ? 8.257 19.639 60.918 1.00 37.48 89 VAL E C 1
ATOM 12046 O O . VAL E 1 97 ? 8.486 20.849 60.872 1.00 38.33 89 VAL E O 1
ATOM 12050 N N . LYS E 1 98 ? 8.920 18.744 60.192 1.00 36.60 90 LYS E N 1
ATOM 12051 C CA . LYS E 1 98 ? 10.063 19.126 59.372 1.00 35.96 90 LYS E CA 1
ATOM 12052 C C . LYS E 1 98 ? 9.633 19.795 58.070 1.00 34.86 90 LYS E C 1
ATOM 12053 O O . LYS E 1 98 ? 8.580 19.482 57.507 1.00 33.65 90 LYS E O 1
ATOM 12055 N N . LEU E 1 99 ? 10.452 20.736 57.610 1.00 34.79 91 LEU E N 1
ATOM 12056 C CA . LEU E 1 99 ? 10.231 21.393 56.328 1.00 33.56 91 LEU E CA 1
ATOM 12057 C C . LEU E 1 99 ? 11.151 20.791 55.269 1.00 34.00 91 LEU E C 1
ATOM 12058 O O . LEU E 1 99 ? 12.372 20.734 55.450 1.00 35.41 91 LEU E O 1
ATOM 12063 N N . PHE E 1 100 ? 10.564 20.335 54.169 1.00 32.61 92 PHE E N 1
ATOM 12064 C CA . PHE E 1 100 ? 11.339 19.751 53.084 1.00 35.11 92 PHE E CA 1
ATOM 12065 C C . PHE E 1 100 ? 11.368 20.687 51.875 1.00 35.02 92 PHE E C 1
ATOM 12066 O O . PHE E 1 100 ? 10.322 21.063 51.345 1.00 33.39 92 PHE E O 1
ATOM 12074 N N . THR E 1 101 ? 12.574 21.067 51.455 1.00 36.20 93 THR E N 1
ATOM 12075 C CA . THR E 1 101 ? 12.750 21.964 50.317 1.00 37.08 93 THR E CA 1
ATOM 12076 C C . THR E 1 101 ? 12.953 21.172 49.029 1.00 38.98 93 THR E C 1
ATOM 12077 O O . THR E 1 101 ? 12.582 21.622 47.940 1.00 38.22 93 THR E O 1
ATOM 12081 N N . ASP E 1 102 ? 13.555 19.994 49.161 1.00 40.83 94 ASP E N 1
ATOM 12082 C CA . ASP E 1 102 ? 13.697 19.072 48.044 1.00 42.66 94 ASP E CA 1
ATOM 12083 C C . ASP E 1 102 ? 12.789 17.877 48.289 1.00 40.22 94 ASP E C 1
ATOM 12084 O O . ASP E 1 102 ? 13.071 17.056 49.157 1.00 42.44 94 ASP E O 1
ATOM 12089 N N . TYR E 1 103 ? 11.697 17.782 47.539 1.00 34.24 95 TYR E N 1
ATOM 12090 C CA . TYR E 1 103 ? 10.707 16.754 47.818 1.00 31.20 95 TYR E CA 1
ATOM 12091 C C . TYR E 1 103 ? 10.011 16.220 46.567 1.00 31.68 95 TYR E C 1
ATOM 12092 O O . TYR E 1 103 ? 9.274 15.236 46.634 1.00 31.68 95 TYR E O 1
ATOM 12101 N N . LEU E 1 104 ? 10.253 16.856 45.426 1.00 31.79 96 LEU E N 1
ATOM 12102 C CA . LEU E 1 104 ? 9.535 16.515 44.201 1.00 30.88 96 LEU E CA 1
ATOM 12103 C C . LEU E 1 104 ? 9.795 15.087 43.711 1.00 32.15 96 LEU E C 1
ATOM 12104 O O . LEU E 1 104 ? 9.000 14.548 42.939 1.00 31.55 96 LEU E O 1
ATOM 12109 N N . ASP E 1 105 ? 10.892 14.478 44.161 1.00 33.59 97 ASP E N 1
ATOM 12110 C CA . ASP E 1 105 ? 11.271 13.130 43.719 1.00 35.38 97 ASP E CA 1
ATOM 12111 C C . ASP E 1 105 ? 11.121 12.062 44.811 1.00 34.62 97 ASP E C 1
ATOM 12112 O O . ASP E 1 105 ? 11.680 10.973 44.700 1.00 36.57 97 ASP E O 1
ATOM 12117 N N . GLY E 1 106 ? 10.356 12.363 45.853 1.00 32.67 98 GLY E N 1
ATOM 12118 C CA . GLY E 1 106 ? 10.153 11.424 46.940 1.00 32.26 98 GLY E CA 1
ATOM 12119 C C . GLY E 1 106 ? 10.260 12.087 48.297 1.00 32.92 98 GLY E C 1
ATOM 12120 O O . GLY E 1 106 ? 11.109 12.947 48.510 1.00 36.09 98 GLY E O 1
ATOM 12121 N N . VAL E 1 107 ? 9.409 11.668 49.228 1.00 31.90 99 VAL E N 1
ATOM 12122 C CA . VAL E 1 107 ? 9.389 12.223 50.576 1.00 32.04 99 VAL E CA 1
ATOM 12123 C C . VAL E 1 107 ? 9.271 11.104 51.596 1.00 31.98 99 VAL E C 1
ATOM 12124 O O . VAL E 1 107 ? 8.474 10.173 51.427 1.00 30.92 99 VAL E O 1
ATOM 12128 N N . GLU E 1 108 ? 10.069 11.197 52.654 1.00 32.34 100 GLU E N 1
ATOM 12129 C CA . GLU E 1 108 ? 10.027 10.215 53.732 1.00 32.23 100 GLU E CA 1
ATOM 12130 C C . GLU E 1 108 ? 9.141 10.722 54.868 1.00 31.99 100 GLU E C 1
ATOM 12131 O O . GLU E 1 108 ? 9.370 11.806 55.415 1.00 30.90 100 GLU E O 1
ATOM 12133 N N . VAL E 1 109 ? 8.122 9.939 55.204 1.00 31.60 101 VAL E N 1
ATOM 12134 C CA . VAL E 1 109 ? 7.184 10.296 56.262 1.00 32.01 101 VAL E CA 1
ATOM 12135 C C . VAL E 1 109 ? 6.524 9.037 56.831 1.00 32.00 101 VAL E C 1
ATOM 12136 O O . VAL E 1 109 ? 5.999 8.198 56.092 1.00 31.07 101 VAL E O 1
ATOM 12140 N N . GLU E 1 110 ? 6.566 8.905 58.152 1.00 32.69 102 GLU E N 1
ATOM 12141 C CA . GLU E 1 110 ? 6.020 7.727 58.815 1.00 33.76 102 GLU E CA 1
ATOM 12142 C C . GLU E 1 110 ? 4.592 7.995 59.263 1.00 33.68 102 GLU E C 1
ATOM 12143 O O . GLU E 1 110 ? 4.180 9.151 59.386 1.00 33.77 102 GLU E O 1
ATOM 12145 N N . ALA E 1 111 ? 3.839 6.922 59.489 1.00 34.17 103 ALA E N 1
ATOM 12146 C CA . ALA E 1 111 ? 2.484 7.018 60.017 1.00 33.33 103 ALA E CA 1
ATOM 12147 C C . ALA E 1 111 ? 2.495 7.765 61.346 1.00 33.66 103 ALA E C 1
ATOM 12148 O O . ALA E 1 111 ? 3.288 7.453 62.229 1.00 35.77 103 ALA E O 1
ATOM 12150 N N . GLY E 1 112 ? 1.620 8.754 61.489 1.00 33.20 104 GLY E N 1
ATOM 12151 C CA . GLY E 1 112 ? 1.534 9.505 62.728 1.00 32.87 104 GLY E CA 1
ATOM 12152 C C . GLY E 1 112 ? 2.403 10.750 62.796 1.00 32.90 104 GLY E C 1
ATOM 12153 O O . GLY E 1 112 ? 2.318 11.526 63.751 1.00 32.36 104 GLY E O 1
ATOM 12154 N N . GLN E 1 113 ? 3.250 10.955 61.794 1.00 33.10 105 GLN E N 1
ATOM 12155 C CA . GLN E 1 113 ? 4.013 12.200 61.749 1.00 33.53 105 GLN E CA 1
ATOM 12156 C C . GLN E 1 113 ? 3.512 13.085 60.610 1.00 30.40 105 GLN E C 1
ATOM 12157 O O . GLN E 1 113 ? 2.881 12.614 59.662 1.00 28.00 105 GLN E O 1
ATOM 12163 N N . VAL E 1 114 ? 3.774 14.380 60.719 1.00 30.40 106 VAL E N 1
ATOM 12164 C CA . VAL E 1 114 ? 3.413 15.301 59.660 1.00 29.72 106 VAL E CA 1
ATOM 12165 C C . VAL E 1 114 ? 4.669 16.022 59.194 1.00 30.38 106 VAL E C 1
ATOM 12166 O O . VAL E 1 114 ? 5.508 16.422 60.002 1.00 32.13 106 VAL E O 1
ATOM 12170 N N . VAL E 1 115 ? 4.803 16.154 57.880 1.00 29.50 107 VAL E N 1
ATOM 12171 C CA . VAL E 1 115 ? 5.894 16.899 57.275 1.00 29.43 107 VAL E CA 1
ATOM 12172 C C . VAL E 1 115 ? 5.299 18.006 56.408 1.00 27.72 107 VAL E C 1
ATOM 12173 O O . VAL E 1 115 ? 4.218 17.839 55.833 1.00 27.98 107 VAL E O 1
ATOM 12177 N N . LEU E 1 116 ? 5.997 19.135 56.330 1.00 26.12 108 LEU E N 1
ATOM 12178 C CA . LEU E 1 116 ? 5.529 20.296 55.570 1.00 24.73 108 LEU E CA 1
ATOM 12179 C C . LEU E 1 116 ? 6.394 20.498 54.333 1.00 25.03 108 LEU E C 1
ATOM 12180 O O . LEU E 1 116 ? 7.607 20.644 54.441 1.00 27.98 108 LEU E O 1
ATOM 12185 N N . LEU E 1 117 ? 5.788 20.465 53.155 1.00 23.02 109 LEU E N 1
ATOM 12186 C CA . LEU E 1 117 ? 6.543 20.685 51.927 1.00 23.64 109 LEU E CA 1
ATOM 12187 C C . LEU E 1 117 ? 6.677 22.182 51.639 1.00 23.68 109 LEU E C 1
ATOM 12188 O O . LEU E 1 117 ? 5.770 22.965 51.937 1.00 22.89 109 LEU E O 1
ATOM 12193 N N . GLU E 1 118 ? 7.814 22.575 51.070 1.00 24.92 110 GLU E N 1
ATOM 12194 C CA . GLU E 1 118 ? 8.104 23.987 50.817 1.00 24.35 110 GLU E CA 1
ATOM 12195 C C . GLU E 1 118 ? 7.137 24.574 49.781 1.00 24.64 110 GLU E C 1
ATOM 12196 O O . GLU E 1 118 ? 6.556 23.839 48.976 1.00 23.82 110 GLU E O 1
ATOM 12202 N N . ASN E 1 119 ? 6.952 25.894 49.852 1.00 24.96 111 ASN E N 1
ATOM 12203 C CA . ASN E 1 119 ? 6.114 26.678 48.936 1.00 24.37 111 ASN E CA 1
ATOM 12204 C C . ASN E 1 119 ? 5.989 26.099 47.534 1.00 24.68 111 ASN E C 1
ATOM 12205 O O . ASN E 1 119 ? 6.975 26.005 46.800 1.00 26.27 111 ASN E O 1
ATOM 12210 N N . VAL E 1 120 ? 4.765 25.749 47.154 1.00 24.40 112 VAL E N 1
ATOM 12211 C CA . VAL E 1 120 ? 4.516 25.147 45.851 1.00 24.52 112 VAL E CA 1
ATOM 12212 C C . VAL E 1 120 ? 4.780 26.153 44.730 1.00 25.92 112 VAL E C 1
ATOM 12213 O O . VAL E 1 120 ? 5.113 25.761 43.610 1.00 26.01 112 VAL E O 1
ATOM 12217 N N . ARG E 1 121 ? 4.656 27.445 45.031 1.00 26.75 113 ARG E N 1
ATOM 12218 C CA . ARG E 1 121 ? 4.857 28.480 44.014 1.00 30.16 113 ARG E CA 1
ATOM 12219 C C . ARG E 1 121 ? 6.331 28.629 43.644 1.00 31.08 113 ARG E C 1
ATOM 12220 O O . ARG E 1 121 ? 6.667 29.349 42.709 1.00 33.83 113 ARG E O 1
ATOM 12228 N N . PHE E 1 122 ? 7.210 27.962 44.388 1.00 30.49 114 PHE E N 1
ATOM 12229 C CA . PHE E 1 122 ? 8.615 27.863 44.005 1.00 31.37 114 PHE E CA 1
ATOM 12230 C C . PHE E 1 122 ? 8.790 26.931 42.810 1.00 33.08 114 PHE E C 1
ATOM 12231 O O . PHE E 1 122 ? 9.731 27.083 42.030 1.00 35.89 114 PHE E O 1
ATOM 12239 N N . ASN E 1 123 ? 7.887 25.960 42.670 1.00 32.16 115 ASN E N 1
ATOM 12240 C CA . ASN E 1 123 ? 8.076 24.880 41.699 1.00 31.36 115 ASN E CA 1
ATOM 12241 C C . ASN E 1 123 ? 7.675 25.261 40.282 1.00 31.07 115 ASN E C 1
ATOM 12242 O O . ASN E 1 123 ? 6.537 25.661 40.040 1.00 30.26 115 ASN E O 1
ATOM 12247 N N . PRO E 1 124 ? 8.620 25.127 39.338 1.00 31.77 116 PRO E N 1
ATOM 12248 C CA . PRO E 1 124 ? 8.360 25.378 37.915 1.00 33.10 116 PRO E CA 1
ATOM 12249 C C . PRO E 1 124 ? 7.199 24.542 37.386 1.00 33.60 116 PRO E C 1
ATOM 12250 O O . PRO E 1 124 ? 7.164 23.326 37.593 1.00 34.73 116 PRO E O 1
ATOM 12254 N N . GLY E 1 125 ? 6.243 25.199 36.738 1.00 32.97 117 GLY E N 1
ATOM 12255 C CA . GLY E 1 125 ? 5.094 24.510 36.183 1.00 31.55 117 GLY E CA 1
ATOM 12256 C C . GLY E 1 125 ? 3.857 24.546 37.060 1.00 30.27 117 GLY E C 1
ATOM 12257 O O . GLY E 1 125 ? 2.791 24.072 36.660 1.00 29.12 117 GLY E O 1
ATOM 12258 N N . GLU E 1 126 ? 3.988 25.117 38.254 1.00 30.03 118 GLU E N 1
ATOM 12259 C CA . GLU E 1 126 ? 2.881 25.121 39.204 1.00 28.98 118 GLU E CA 1
ATOM 12260 C C . GLU E 1 126 ? 1.684 25.914 38.692 1.00 29.88 118 GLU E C 1
ATOM 12261 O O . GLU E 1 126 ? 0.568 25.387 38.610 1.00 29.00 118 GLU E O 1
ATOM 12267 N N . LYS E 1 127 ? 1.931 27.165 38.312 1.00 30.33 119 LYS E N 1
ATOM 12268 C CA . LYS E 1 127 ? 0.862 28.063 37.879 1.00 32.12 119 LYS E CA 1
ATOM 12269 C C . LYS E 1 127 ? 0.212 27.576 36.592 1.00 33.68 119 LYS E C 1
ATOM 12270 O O . LYS E 1 127 ? -1.004 27.670 36.431 1.00 34.70 119 LYS E O 1
ATOM 12272 N N . LYS E 1 128 ? 1.022 27.048 35.681 1.00 34.71 120 LYS E N 1
ATOM 12273 C CA . LYS E 1 128 ? 0.505 26.577 34.399 1.00 34.85 120 LYS E CA 1
ATOM 12274 C C . LYS E 1 128 ? 0.031 25.121 34.479 1.00 33.26 120 LYS E C 1
ATOM 12275 O O . LYS E 1 128 ? -0.312 24.519 33.458 1.00 33.65 120 LYS E O 1
ATOM 12277 N N . ASN E 1 129 ? 0.007 24.568 35.691 1.00 31.61 121 ASN E N 1
ATOM 12278 C CA . ASN E 1 129 ? -0.558 23.234 35.932 1.00 31.00 121 ASN E CA 1
ATOM 12279 C C . ASN E 1 129 ? 0.117 22.166 35.066 1.00 31.76 121 ASN E C 1
ATOM 12280 O O . ASN E 1 129 ? -0.544 21.370 34.401 1.00 32.84 121 ASN E O 1
ATOM 12285 N N . ASN E 1 130 ? 1.444 22.176 35.071 1.00 31.97 122 ASN E N 1
ATOM 12286 C CA . ASN E 1 130 ? 2.238 21.258 34.263 1.00 33.49 122 ASN E CA 1
ATOM 12287 C C . ASN E 1 130 ? 1.986 19.816 34.724 1.00 31.72 122 ASN E C 1
ATOM 12288 O O . ASN E 1 130 ? 2.126 19.508 35.908 1.00 29.14 122 ASN E O 1
ATOM 12293 N N . PRO E 1 131 ? 1.599 18.936 33.783 1.00 32.53 123 PRO E N 1
ATOM 12294 C CA . PRO E 1 131 ? 1.309 17.521 34.061 1.00 32.44 123 PRO E CA 1
ATOM 12295 C C . PRO E 1 131 ? 2.473 16.783 34.718 1.00 31.37 123 PRO E C 1
ATOM 12296 O O . PRO E 1 131 ? 2.249 16.034 35.665 1.00 29.83 123 PRO E O 1
ATOM 12300 N N . GLU E 1 132 ? 3.691 17.001 34.227 1.00 33.17 124 GLU E N 1
ATOM 12301 C CA . GLU E 1 132 ? 4.875 16.350 34.781 1.00 34.16 124 GLU E CA 1
ATOM 12302 C C . GLU E 1 132 ? 5.015 16.641 36.270 1.00 33.44 124 GLU E C 1
ATOM 12303 O O . GLU E 1 132 ? 5.335 15.749 37.060 1.00 34.44 124 GLU E O 1
ATOM 12305 N N . LEU E 1 133 ? 4.759 17.889 36.650 1.00 30.87 125 LEU E N 1
ATOM 12306 C CA . LEU E 1 133 ? 4.859 18.295 38.044 1.00 29.58 125 LEU E CA 1
ATOM 12307 C C . LEU E 1 133 ? 3.715 17.740 38.874 1.00 27.96 125 LEU E C 1
ATOM 12308 O O . LEU E 1 133 ? 3.919 17.274 39.993 1.00 28.21 125 LEU E O 1
ATOM 12313 N N . ALA E 1 134 ? 2.511 17.789 38.316 1.00 27.57 126 ALA E N 1
ATOM 12314 C CA . ALA E 1 134 ? 1.330 17.275 38.993 1.00 26.70 126 ALA E CA 1
ATOM 12315 C C . ALA E 1 134 ? 1.485 15.780 39.252 1.00 26.84 126 ALA E C 1
ATOM 12316 O O . ALA E 1 134 ? 1.067 15.272 40.292 1.00 26.34 126 ALA E O 1
ATOM 12318 N N . GLN E 1 135 ? 2.113 15.090 38.305 1.00 28.58 127 GLN E N 1
ATOM 12319 C CA . GLN E 1 135 ? 2.358 13.658 38.415 1.00 30.01 127 GLN E CA 1
ATOM 12320 C C . GLN E 1 135 ? 3.365 13.387 39.531 1.00 30.82 127 GLN E C 1
ATOM 12321 O O . GLN E 1 135 ? 3.277 12.375 40.232 1.00 31.22 127 GLN E O 1
ATOM 12327 N N . LYS E 1 136 ? 4.336 14.284 39.683 1.00 30.41 128 LYS E N 1
ATOM 12328 C CA . LYS E 1 136 ? 5.307 14.159 40.766 1.00 31.46 128 LYS E CA 1
ATOM 12329 C C . LYS E 1 136 ? 4.643 14.305 42.135 1.00 29.40 128 LYS E C 1
ATOM 12330 O O . LYS E 1 136 ? 4.995 13.592 43.076 1.00 28.90 128 LYS E O 1
ATOM 12336 N N . TYR E 1 137 ? 3.692 15.232 42.243 1.00 27.45 129 TYR E N 1
ATOM 12337 C CA . TYR E 1 137 ? 2.907 15.393 43.466 1.00 25.39 129 TYR E CA 1
ATOM 12338 C C . TYR E 1 137 ? 2.147 14.111 43.792 1.00 24.95 129 TYR E C 1
ATOM 12339 O O . TYR E 1 137 ? 2.203 13.601 44.908 1.00 25.11 129 TYR E O 1
ATOM 12348 N N . ALA E 1 138 ? 1.421 13.609 42.799 1.00 24.80 130 ALA E N 1
ATOM 12349 C CA . ALA E 1 138 ? 0.532 12.471 42.981 1.00 26.28 130 ALA E CA 1
ATOM 12350 C C . ALA E 1 138 ? 1.286 11.205 43.425 1.00 26.59 130 ALA E C 1
ATOM 12351 O O . ALA E 1 138 ? 0.741 10.377 44.155 1.00 25.83 130 ALA E O 1
ATOM 12353 N N . ALA E 1 139 ? 2.533 11.066 42.979 1.00 27.90 131 ALA E N 1
ATOM 12354 C CA . ALA E 1 139 ? 3.350 9.893 43.298 1.00 29.22 131 ALA E CA 1
ATOM 12355 C C . ALA E 1 139 ? 3.793 9.872 44.764 1.00 29.91 131 ALA E C 1
ATOM 12356 O O . ALA E 1 139 ? 4.214 8.835 45.283 1.00 31.66 131 ALA E O 1
ATOM 12358 N N . LEU E 1 140 ? 3.695 11.019 45.428 1.00 29.12 132 LEU E N 1
ATOM 12359 C CA . LEU E 1 140 ? 4.106 11.140 46.826 1.00 27.80 132 LEU E CA 1
ATOM 12360 C C . LEU E 1 140 ? 3.072 10.568 47.782 1.00 24.43 132 LEU E C 1
ATOM 12361 O O . LEU E 1 140 ? 3.357 10.351 48.957 1.00 23.10 132 LEU E O 1
ATOM 12366 N N . CYS E 1 141 ? 1.862 10.347 47.286 1.00 23.62 133 CYS E N 1
ATOM 12367 C CA . CYS E 1 141 ? 0.761 10.022 48.172 1.00 24.30 133 CYS E CA 1
ATOM 12368 C C . CYS E 1 141 ? -0.052 8.816 47.729 1.00 23.25 133 CYS E C 1
ATOM 12369 O O . CYS E 1 141 ? 0.013 8.384 46.579 1.00 22.27 133 CYS E O 1
ATOM 12372 N N . ASP E 1 142 ? -0.843 8.307 48.667 1.00 23.17 134 ASP E N 1
ATOM 12373 C CA . ASP E 1 142 ? -1.881 7.337 48.372 1.00 23.89 134 ASP E CA 1
ATOM 12374 C C . ASP E 1 142 ? -3.200 8.090 48.227 1.00 24.42 134 ASP E C 1
ATOM 12375 O O . ASP E 1 142 ? -4.077 7.682 47.466 1.00 23.32 134 ASP E O 1
ATOM 12380 N N . VAL E 1 143 ? -3.326 9.198 48.964 1.00 25.00 135 VAL E N 1
ATOM 12381 C CA . VAL E 1 143 ? -4.545 10.007 48.946 1.00 24.20 135 VAL E CA 1
ATOM 12382 C C . VAL E 1 143 ? -4.234 11.496 48.848 1.00 22.72 135 VAL E C 1
ATOM 12383 O O . VAL E 1 143 ? -3.459 12.023 49.650 1.00 21.94 135 VAL E O 1
ATOM 12387 N N . PHE E 1 144 ? -4.840 12.174 47.875 1.00 22.11 136 PHE E N 1
ATOM 12388 C CA . PHE E 1 144 ? -4.769 13.634 47.815 1.00 21.55 136 PHE E CA 1
ATOM 12389 C C . PHE E 1 144 ? -6.017 14.250 48.436 1.00 22.50 136 PHE E C 1
ATOM 12390 O O . PHE E 1 144 ? -7.145 13.823 48.154 1.00 22.57 136 PHE E O 1
ATOM 12398 N N . VAL E 1 145 ? -5.808 15.255 49.281 1.00 21.37 137 VAL E N 1
ATOM 12399 C CA . VAL E 1 145 ? -6.910 15.941 49.943 1.00 20.23 137 VAL E CA 1
ATOM 12400 C C . VAL E 1 145 ? -6.855 17.433 49.647 1.00 21.84 137 VAL E C 1
ATOM 12401 O O . VAL E 1 145 ? -5.910 18.126 50.028 1.00 22.55 137 VAL E O 1
ATOM 12405 N N . MET E 1 146 ? -7.870 17.922 48.949 1.00 22.96 138 MET E N 1
ATOM 12406 C CA . MET E 1 146 ? -7.970 19.342 48.656 1.00 24.24 138 MET E CA 1
ATOM 12407 C C . MET E 1 146 ? -8.755 20.005 49.783 1.00 24.23 138 MET E C 1
ATOM 12408 O O . MET E 1 146 ? -9.941 19.733 49.956 1.00 25.54 138 MET E O 1
ATOM 12413 N N . ASP E 1 147 ? -8.086 20.841 50.572 1.00 21.97 139 ASP E N 1
ATOM 12414 C CA . ASP E 1 147 ? -8.723 21.452 51.731 1.00 22.54 139 ASP E CA 1
ATOM 12415 C C . ASP E 1 147 ? -8.636 22.982 51.703 1.00 24.96 139 ASP E C 1
ATOM 12416 O O . ASP E 1 147 ? -8.764 23.642 52.737 1.00 24.71 139 ASP E O 1
ATOM 12421 N N . ALA E 1 148 ? -8.427 23.540 50.513 1.00 26.11 140 ALA E N 1
ATOM 12422 C CA . ALA E 1 148 ? -8.237 24.982 50.370 1.00 25.64 140 ALA E CA 1
ATOM 12423 C C . ALA E 1 148 ? -9.215 25.599 49.378 1.00 27.03 140 ALA E C 1
ATOM 12424 O O . ALA E 1 148 ? -8.880 25.806 48.215 1.00 28.35 140 ALA E O 1
ATOM 12426 N N . PHE E 1 149 ? -10.417 25.911 49.847 1.00 28.52 141 PHE E N 1
ATOM 12427 C CA . PHE E 1 149 ? -11.447 26.466 48.979 1.00 32.72 141 PHE E CA 1
ATOM 12428 C C . PHE E 1 149 ? -11.038 27.809 48.374 1.00 33.94 141 PHE E C 1
ATOM 12429 O O . PHE E 1 149 ? -11.408 28.125 47.243 1.00 34.20 141 PHE E O 1
ATOM 12437 N N . GLY E 1 150 ? -10.275 28.594 49.127 1.00 35.24 142 GLY E N 1
ATOM 12438 C CA . GLY E 1 150 ? -9.864 29.916 48.677 1.00 37.40 142 GLY E CA 1
ATOM 12439 C C . GLY E 1 150 ? -8.988 29.935 47.436 1.00 39.13 142 GLY E C 1
ATOM 12440 O O . GLY E 1 150 ? -8.817 30.978 46.805 1.00 40.18 142 GLY E O 1
ATOM 12441 N N . THR E 1 151 ? -8.426 28.779 47.087 1.00 39.22 143 THR E N 1
ATOM 12442 C CA . THR E 1 151 ? -7.595 28.655 45.894 1.00 41.66 143 THR E CA 1
ATOM 12443 C C . THR E 1 151 ? -8.211 27.691 44.889 1.00 43.26 143 THR E C 1
ATOM 12444 O O . THR E 1 151 ? -7.576 27.322 43.902 1.00 45.23 143 THR E O 1
ATOM 12448 N N . ALA E 1 152 ? -9.449 27.281 45.143 1.00 42.47 144 ALA E N 1
ATOM 12449 C CA . ALA E 1 152 ? -10.084 26.251 44.331 1.00 42.31 144 ALA E CA 1
ATOM 12450 C C . ALA E 1 152 ? -10.458 26.759 42.940 1.00 43.16 144 ALA E C 1
ATOM 12451 O O . ALA E 1 152 ? -10.737 25.971 42.039 1.00 44.53 144 ALA E O 1
ATOM 12453 N N . HIS E 1 153 ? -10.447 28.075 42.764 1.00 42.89 145 HIS E N 1
ATOM 12454 C CA . HIS E 1 153 ? -10.860 28.684 41.501 1.00 43.88 145 HIS E CA 1
ATOM 12455 C C . HIS E 1 153 ? -9.724 28.762 40.477 1.00 43.46 145 HIS E C 1
ATOM 12456 O O . HIS E 1 153 ? -9.947 29.128 39.324 1.00 45.23 145 HIS E O 1
ATOM 12463 N N . ARG E 1 154 ? -8.512 28.415 40.895 1.00 40.70 146 ARG E N 1
ATOM 12464 C CA . ARG E 1 154 ? -7.369 28.451 39.992 1.00 41.20 146 ARG E CA 1
ATOM 12465 C C . ARG E 1 154 ? -6.849 27.041 39.739 1.00 39.77 146 ARG E C 1
ATOM 12466 O O . ARG E 1 154 ? -6.588 26.294 40.679 1.00 38.59 146 ARG E O 1
ATOM 12468 N N . ALA E 1 155 ? -6.710 26.680 38.468 1.00 40.01 147 ALA E N 1
ATOM 12469 C CA . ALA E 1 155 ? -6.221 25.355 38.099 1.00 38.46 147 ALA E CA 1
ATOM 12470 C C . ALA E 1 155 ? -4.694 25.310 38.136 1.00 37.24 147 ALA E C 1
ATOM 12471 O O . ALA E 1 155 ? -4.029 25.764 37.209 1.00 38.27 147 ALA E O 1
ATOM 12473 N N . GLU E 1 156 ? -4.144 24.743 39.205 1.00 35.42 148 GLU E N 1
ATOM 12474 C CA . GLU E 1 156 ? -2.694 24.670 39.362 1.00 34.65 148 GLU E CA 1
ATOM 12475 C C . GLU E 1 156 ? -2.268 23.254 39.762 1.00 32.63 148 GLU E C 1
ATOM 12476 O O . GLU E 1 156 ? -3.101 22.438 40.160 1.00 30.24 148 GLU E O 1
ATOM 12482 N N . ALA E 1 157 ? -0.971 22.972 39.657 1.00 33.33 149 ALA E N 1
ATOM 12483 C CA . ALA E 1 157 ? -0.459 21.612 39.825 1.00 32.19 149 ALA E CA 1
ATOM 12484 C C . ALA E 1 157 ? -0.840 21.018 41.174 1.00 28.89 149 ALA E C 1
ATOM 12485 O O . ALA E 1 157 ? -1.169 19.840 41.263 1.00 26.61 149 ALA E O 1
ATOM 12487 N N . SER E 1 158 ? -0.818 21.852 42.210 1.00 28.35 150 SER E N 1
ATOM 12488 C CA . SER E 1 158 ? -1.115 21.417 43.569 1.00 25.99 150 SER E CA 1
ATOM 12489 C C . SER E 1 158 ? -2.593 21.552 43.942 1.00 25.55 150 SER E C 1
ATOM 12490 O O . SER E 1 158 ? -2.977 21.201 45.052 1.00 25.14 150 SER E O 1
ATOM 12493 N N . THR E 1 159 ? -3.419 22.065 43.032 1.00 26.42 151 THR E N 1
ATOM 12494 C CA . THR E 1 159 ? -4.836 22.258 43.342 1.00 27.13 151 THR E CA 1
ATOM 12495 C C . THR E 1 159 ? -5.762 21.489 42.404 1.00 28.74 151 THR E C 1
ATOM 12496 O O . THR E 1 159 ? -6.904 21.186 42.763 1.00 28.70 151 THR E O 1
ATOM 12500 N N . GLU E 1 160 ? -5.276 21.168 41.209 1.00 30.61 152 GLU E N 1
ATOM 12501 C CA . GLU E 1 160 ? -6.118 20.515 40.212 1.00 33.26 152 GLU E CA 1
ATOM 12502 C C . GLU E 1 160 ? -5.450 19.271 39.618 1.00 36.33 152 GLU E C 1
ATOM 12503 O O . GLU E 1 160 ? -6.010 18.171 39.668 1.00 36.98 152 GLU E O 1
ATOM 12509 N N . GLY E 1 161 ? -4.258 19.453 39.054 1.00 37.58 153 GLY E N 1
ATOM 12510 C CA . GLY E 1 161 ? -3.551 18.376 38.384 1.00 37.00 153 GLY E CA 1
ATOM 12511 C C . GLY E 1 161 ? -3.275 17.192 39.287 1.00 34.53 153 GLY E C 1
ATOM 12512 O O . GLY E 1 161 ? -3.442 16.041 38.886 1.00 35.91 153 GLY E O 1
ATOM 12513 N N . VAL E 1 162 ? -2.864 17.483 40.515 1.00 30.09 154 VAL E N 1
ATOM 12514 C CA . VAL E 1 162 ? -2.529 16.453 41.486 1.00 29.55 154 VAL E CA 1
ATOM 12515 C C . VAL E 1 162 ? -3.751 15.589 41.797 1.00 29.60 154 VAL E C 1
ATOM 12516 O O . VAL E 1 162 ? -3.626 14.389 42.064 1.00 27.90 154 VAL E O 1
ATOM 12520 N N . ALA E 1 163 ? -4.929 16.201 41.762 1.00 29.00 155 ALA E N 1
ATOM 12521 C CA . ALA E 1 163 ? -6.163 15.475 42.013 1.00 28.09 155 ALA E CA 1
ATOM 12522 C C . ALA E 1 163 ? -6.479 14.521 40.865 1.00 29.47 155 ALA E C 1
ATOM 12523 O O . ALA E 1 163 ? -7.094 13.476 41.066 1.00 28.37 155 ALA E O 1
ATOM 12525 N N . ARG E 1 164 ? -6.042 14.884 39.664 1.00 32.29 156 ARG E N 1
ATOM 12526 C CA . ARG E 1 164 ? -6.333 14.096 38.475 1.00 34.10 156 ARG E CA 1
ATOM 12527 C C . ARG E 1 164 ? -5.531 12.800 38.477 1.00 34.12 156 ARG E C 1
ATOM 12528 O O . ARG E 1 164 ? -6.000 11.774 37.984 1.00 33.75 156 ARG E O 1
ATOM 12536 N N . PHE E 1 165 ? -4.330 12.847 39.049 1.00 33.35 157 PHE E N 1
ATOM 12537 C CA . PHE E 1 165 ? -3.407 11.719 38.944 1.00 33.33 157 PHE E CA 1
ATOM 12538 C C . PHE E 1 165 ? -3.225 10.927 40.249 1.00 30.53 157 PHE E C 1
ATOM 12539 O O . PHE E 1 165 ? -2.687 9.817 40.237 1.00 30.27 157 PHE E O 1
ATOM 12547 N N . ALA E 1 166 ? -3.684 11.482 41.367 1.00 28.45 158 ALA E N 1
ATOM 12548 C CA . ALA E 1 166 ? -3.601 10.785 42.647 1.00 27.24 158 ALA E CA 1
ATOM 12549 C C . ALA E 1 166 ? -4.475 9.531 42.625 1.00 29.46 158 ALA E C 1
ATOM 12550 O O . ALA E 1 166 ? -5.472 9.476 41.904 1.00 32.37 158 ALA E O 1
ATOM 12552 N N . PRO E 1 167 ? -4.089 8.507 43.394 1.00 28.53 159 PRO E N 1
ATOM 12553 C CA . PRO E 1 167 ? -4.905 7.288 43.448 1.00 28.79 159 PRO E CA 1
ATOM 12554 C C . PRO E 1 167 ? -6.328 7.595 43.894 1.00 28.89 159 PRO E C 1
ATOM 12555 O O . PRO E 1 167 ? -7.291 7.164 43.253 1.00 29.89 159 PRO E O 1
ATOM 12559 N N . VAL E 1 168 ? -6.443 8.363 44.974 1.00 26.99 160 VAL E N 1
ATOM 12560 C CA . VAL E 1 168 ? -7.730 8.827 45.462 1.00 25.31 160 VAL E CA 1
ATOM 12561 C C . VAL E 1 168 ? -7.639 10.343 45.684 1.00 25.63 160 VAL E C 1
ATOM 12562 O O . VAL E 1 168 ? -6.673 10.837 46.264 1.00 21.08 160 VAL E O 1
ATOM 12566 N N . ALA E 1 169 ? -8.630 11.079 45.193 1.00 24.80 161 ALA E N 1
ATOM 12567 C CA . ALA E 1 169 ? -8.691 12.515 45.418 1.00 24.72 161 ALA E CA 1
ATOM 12568 C C . ALA E 1 169 ? -9.987 12.848 46.138 1.00 25.03 161 ALA E C 1
ATOM 12569 O O . ALA E 1 169 ? -11.066 12.444 45.702 1.00 25.35 161 ALA E O 1
ATOM 12571 N N . ALA E 1 170 ? -9.876 13.556 47.256 1.00 20.90 162 ALA E N 1
ATOM 12572 C CA . ALA E 1 170 ? -11.052 13.891 48.043 1.00 22.54 162 ALA E CA 1
ATOM 12573 C C . ALA E 1 170 ? -10.994 15.319 48.566 1.00 22.86 162 ALA E C 1
ATOM 12574 O O . ALA E 1 170 ? -9.944 15.962 48.563 1.00 20.76 162 ALA E O 1
ATOM 12576 N N . ALA E 1 171 ? -12.129 15.793 49.054 1.00 25.14 163 ALA E N 1
ATOM 12577 C CA . ALA E 1 171 ? -12.207 17.115 49.640 1.00 23.74 163 ALA E CA 1
ATOM 12578 C C . ALA E 1 171 ? -11.987 17.000 51.135 1.00 22.27 163 ALA E C 1
ATOM 12579 O O . ALA E 1 171 ? -12.479 16.066 51.774 1.00 22.45 163 ALA E O 1
ATOM 12581 N N . GLY E 1 172 ? -11.238 17.948 51.686 1.00 19.43 164 GLY E N 1
ATOM 12582 C CA . GLY E 1 172 ? -11.014 18.000 53.112 1.00 18.42 164 GLY E CA 1
ATOM 12583 C C . GLY E 1 172 ? -12.245 18.538 53.799 1.00 20.94 164 GLY E C 1
ATOM 12584 O O . GLY E 1 172 ? -13.185 18.964 53.133 1.00 23.54 164 GLY E O 1
ATOM 12585 N N . PRO E 1 173 ? -12.255 18.504 55.137 1.00 20.20 165 PRO E N 1
ATOM 12586 C CA . PRO E 1 173 ? -13.410 18.973 55.910 1.00 21.16 165 PRO E CA 1
ATOM 12587 C C . PRO E 1 173 ? -13.733 20.459 55.676 1.00 21.26 165 PRO E C 1
ATOM 12588 O O . PRO E 1 173 ? -14.912 20.820 55.718 1.00 23.05 165 PRO E O 1
ATOM 12592 N N . LEU E 1 174 ? -12.724 21.298 55.442 1.00 20.21 166 LEU E N 1
ATOM 12593 C CA . LEU E 1 174 ? -12.963 22.732 55.201 1.00 21.64 166 LEU E CA 1
ATOM 12594 C C . LEU E 1 174 ? -13.663 22.974 53.865 1.00 22.35 166 LEU E C 1
ATOM 12595 O O . LEU E 1 174 ? -14.679 23.665 53.807 1.00 24.22 166 LEU E O 1
ATOM 12600 N N . LEU E 1 175 ? -13.120 22.393 52.798 1.00 21.41 167 LEU E N 1
ATOM 12601 C CA . LEU E 1 175 ? -13.693 22.534 51.464 1.00 21.96 167 LEU E CA 1
ATOM 12602 C C . LEU E 1 175 ? -15.098 21.945 51.415 1.00 23.93 167 LEU E C 1
ATOM 12603 O O . LEU E 1 175 ? -16.018 22.542 50.843 1.00 25.87 167 LEU E O 1
ATOM 12608 N N . ALA E 1 176 ? -15.252 20.770 52.016 1.00 22.72 168 ALA E N 1
ATOM 12609 C CA . ALA E 1 176 ? -16.535 20.078 52.032 1.00 25.44 168 ALA E CA 1
ATOM 12610 C C . ALA E 1 176 ? -17.601 20.898 52.750 1.00 27.80 168 ALA E C 1
ATOM 12611 O O . ALA E 1 176 ? -18.729 21.016 52.271 1.00 30.21 168 ALA E O 1
ATOM 12613 N N . ALA E 1 177 ? -17.241 21.469 53.894 1.00 26.92 169 ALA E N 1
ATOM 12614 C CA . ALA E 1 177 ? -18.185 22.272 54.659 1.00 28.07 169 ALA E CA 1
ATOM 12615 C C . ALA E 1 177 ? -18.575 23.528 53.881 1.00 29.40 169 ALA E C 1
ATOM 12616 O O . ALA E 1 177 ? -19.732 23.957 53.902 1.00 29.76 169 ALA E O 1
ATOM 12618 N N . GLU E 1 178 ? -17.603 24.104 53.182 1.00 29.02 170 GLU E N 1
ATOM 12619 C CA . GLU E 1 178 ? -17.839 25.297 52.379 1.00 28.30 170 GLU E CA 1
ATOM 12620 C C . GLU E 1 178 ? -18.761 24.992 51.203 1.00 28.52 170 GLU E C 1
ATOM 12621 O O . GLU E 1 178 ? -19.730 25.709 50.966 1.00 28.99 170 GLU E O 1
ATOM 12627 N N . LEU E 1 179 ? -18.460 23.918 50.475 1.00 27.76 171 LEU E N 1
ATOM 12628 C CA . LEU E 1 179 ? -19.263 23.516 49.326 1.00 28.20 171 LEU E CA 1
ATOM 12629 C C . LEU E 1 179 ? -20.685 23.121 49.726 1.00 28.82 171 LEU E C 1
ATOM 12630 O O . LEU E 1 179 ? -21.642 23.412 49.008 1.00 30.33 171 LEU E O 1
ATOM 12635 N N . ASP E 1 180 ? -20.819 22.444 50.862 1.00 28.17 172 ASP E N 1
ATOM 12636 C CA . ASP E 1 180 ? -22.134 22.059 51.360 1.00 28.25 172 ASP E CA 1
ATOM 12637 C C . ASP E 1 180 ? -22.961 23.301 51.668 1.00 28.60 172 ASP E C 1
ATOM 12638 O O . ASP E 1 180 ? -24.139 23.376 51.328 1.00 29.29 172 ASP E O 1
ATOM 12643 N N . ALA E 1 181 ? -22.336 24.279 52.308 1.00 27.85 173 ALA E N 1
ATOM 12644 C CA . ALA E 1 181 ? -23.035 25.501 52.673 1.00 30.45 173 ALA E CA 1
ATOM 12645 C C . ALA E 1 181 ? -23.449 26.303 51.439 1.00 33.44 173 ALA E C 1
ATOM 12646 O O . ALA E 1 181 ? -24.567 26.818 51.381 1.00 36.13 173 ALA E O 1
ATOM 12648 N N . LEU E 1 182 ? -22.557 26.402 50.453 1.00 32.55 174 LEU E N 1
ATOM 12649 C CA . LEU E 1 182 ? -22.848 27.164 49.239 1.00 33.34 174 LEU E CA 1
ATOM 12650 C C . LEU E 1 182 ? -23.960 26.501 48.424 1.00 34.46 174 LEU E C 1
ATOM 12651 O O . LEU E 1 182 ? -24.831 27.180 47.877 1.00 35.63 174 LEU E O 1
ATOM 12656 N N . GLY E 1 183 ? -23.930 25.174 48.353 1.00 32.47 175 GLY E N 1
ATOM 12657 C CA . GLY E 1 183 ? -24.953 24.433 47.639 1.00 32.86 175 GLY E CA 1
ATOM 12658 C C . GLY E 1 183 ? -26.320 24.547 48.286 1.00 33.87 175 GLY E C 1
ATOM 12659 O O . GLY E 1 183 ? -27.338 24.657 47.603 1.00 34.25 175 GLY E O 1
ATOM 12660 N N . ARG E 1 184 ? -26.336 24.534 49.614 1.00 33.60 176 ARG E N 1
ATOM 12661 C CA . ARG E 1 184 ? -27.571 24.665 50.380 1.00 35.27 176 ARG E CA 1
ATOM 12662 C C . ARG E 1 184 ? -28.204 26.044 50.147 1.00 37.47 176 ARG E C 1
ATOM 12663 O O . ARG E 1 184 ? -29.382 26.261 50.434 1.00 39.35 176 ARG E O 1
ATOM 12669 N N . ALA E 1 185 ? -27.419 26.969 49.605 1.00 36.97 177 ALA E N 1
ATOM 12670 C CA . ALA E 1 185 ? -27.907 28.320 49.373 1.00 38.92 177 ALA E CA 1
ATOM 12671 C C . ALA E 1 185 ? -28.082 28.643 47.891 1.00 41.13 177 ALA E C 1
ATOM 12672 O O . ALA E 1 185 ? -28.946 29.430 47.538 1.00 43.49 177 ALA E O 1
ATOM 12674 N N . MET E 1 186 ? -27.292 28.025 47.021 1.00 40.97 178 MET E N 1
ATOM 12675 C CA . MET E 1 186 ? -27.319 28.399 45.607 1.00 43.85 178 MET E CA 1
ATOM 12676 C C . MET E 1 186 ? -28.129 27.454 44.717 1.00 46.25 178 MET E C 1
ATOM 12677 O O . MET E 1 186 ? -28.543 27.837 43.622 1.00 47.94 178 MET E O 1
ATOM 12682 N N . GLN E 1 187 ? -28.353 26.229 45.181 1.00 46.04 179 GLN E N 1
ATOM 12683 C CA . GLN E 1 187 ? -29.011 25.211 44.367 1.00 48.17 179 GLN E CA 1
ATOM 12684 C C . GLN E 1 187 ? -30.404 24.883 44.892 1.00 47.23 179 GLN E C 1
ATOM 12685 O O . GLN E 1 187 ? -30.544 24.111 45.839 1.00 46.76 179 GLN E O 1
ATOM 12691 N N . THR E 1 188 ? -31.420 25.456 44.248 1.00 48.08 180 THR E N 1
ATOM 12692 C CA . THR E 1 188 ? -32.815 25.373 44.692 1.00 49.86 180 THR E CA 1
ATOM 12693 C C . THR E 1 188 ? -32.951 25.496 46.206 1.00 48.67 180 THR E C 1
ATOM 12694 O O . THR E 1 188 ? -33.382 24.556 46.874 1.00 48.18 180 THR E O 1
ATOM 12698 N N . PRO E 1 189 ? -32.580 26.662 46.755 1.00 47.97 181 PRO E N 1
ATOM 12699 C CA . PRO E 1 189 ? -32.651 26.865 48.201 1.00 47.64 181 PRO E CA 1
ATOM 12700 C C . PRO E 1 189 ? -34.088 26.910 48.699 1.00 50.78 181 PRO E C 1
ATOM 12701 O O . PRO E 1 189 ? -35.009 27.081 47.899 1.00 52.31 181 PRO E O 1
ATOM 12705 N N . GLU E 1 190 ? -34.276 26.752 50.004 1.00 52.03 182 GLU E N 1
ATOM 12706 C CA . GLU E 1 190 ? -35.605 26.841 50.587 1.00 55.19 182 GLU E CA 1
ATOM 12707 C C . GLU E 1 190 ? -36.111 28.272 50.470 1.00 57.71 182 GLU E C 1
ATOM 12708 O O . GLU E 1 190 ? -35.404 29.215 50.824 1.00 56.20 182 GLU E O 1
ATOM 12714 N N . LYS E 1 191 ? -37.332 28.430 49.966 1.00 62.00 183 LYS E N 1
ATOM 12715 C CA . LYS E 1 191 ? -37.926 29.751 49.787 1.00 63.73 183 LYS E CA 1
ATOM 12716 C C . LYS E 1 191 ? -38.596 30.227 51.080 1.00 63.43 183 LYS E C 1
ATOM 12717 O O . LYS E 1 191 ? -39.032 29.410 51.891 1.00 64.16 183 LYS E O 1
ATOM 12723 N N . PRO E 1 192 ? -38.667 31.552 51.290 1.00 62.75 184 PRO E N 1
ATOM 12724 C CA . PRO E 1 192 ? -38.066 32.602 50.461 1.00 61.70 184 PRO E CA 1
ATOM 12725 C C . PRO E 1 192 ? -36.557 32.713 50.654 1.00 57.59 184 PRO E C 1
ATOM 12726 O O . PRO E 1 192 ? -36.058 32.551 51.768 1.00 56.20 184 PRO E O 1
ATOM 12730 N N . MET E 1 193 ? -35.847 32.992 49.567 1.00 55.45 185 MET E N 1
ATOM 12731 C CA . MET E 1 193 ? -34.396 33.116 49.600 1.00 51.47 185 MET E CA 1
ATOM 12732 C C . MET E 1 193 ? -33.995 34.560 49.325 1.00 50.29 185 MET E C 1
ATOM 12733 O O . MET E 1 193 ? -34.361 35.128 48.295 1.00 51.09 185 MET E O 1
ATOM 12738 N N . VAL E 1 194 ? -33.260 35.157 50.259 1.00 48.41 186 VAL E N 1
ATOM 12739 C CA . VAL E 1 194 ? -32.863 36.553 50.127 1.00 48.97 186 VAL E CA 1
ATOM 12740 C C . VAL E 1 194 ? -31.346 36.691 50.127 1.00 46.77 186 VAL E C 1
ATOM 12741 O O . VAL E 1 194 ? -30.663 36.100 50.959 1.00 45.41 186 VAL E O 1
ATOM 12745 N N . ALA E 1 195 ? -30.822 37.484 49.200 1.00 37.08 187 ALA E N 1
ATOM 12746 C CA . ALA E 1 195 ? -29.394 37.778 49.178 1.00 35.59 187 ALA E CA 1
ATOM 12747 C C . ALA E 1 195 ? -29.139 39.252 49.455 1.00 33.64 187 ALA E C 1
ATOM 12748 O O . ALA E 1 195 ? -29.944 40.109 49.091 1.00 34.40 187 ALA E O 1
ATOM 12750 N N . ILE E 1 196 ? -28.020 39.532 50.116 1.00 31.98 188 ILE E N 1
ATOM 12751 C CA . ILE E 1 196 ? -27.585 40.900 50.383 1.00 32.02 188 ILE E CA 1
ATOM 12752 C C . ILE E 1 196 ? -26.286 41.130 49.637 1.00 31.25 188 ILE E C 1
ATOM 12753 O O . ILE E 1 196 ? -25.280 40.488 49.937 1.00 30.77 188 ILE E O 1
ATOM 12758 N N . VAL E 1 197 ? -26.294 42.034 48.664 1.00 30.99 189 VAL E N 1
ATOM 12759 C CA . VAL E 1 197 ? -25.087 42.280 47.882 1.00 31.16 189 VAL E CA 1
ATOM 12760 C C . VAL E 1 197 ? -24.678 43.740 47.971 1.00 32.34 189 VAL E C 1
ATOM 12761 O O . VAL E 1 197 ? -25.402 44.628 47.527 1.00 33.00 189 VAL E O 1
ATOM 12765 N N . ALA E 1 198 ? -23.508 43.984 48.547 1.00 31.85 190 ALA E N 1
ATOM 12766 C CA . ALA E 1 198 ? -23.025 45.345 48.705 1.00 32.85 190 ALA E CA 1
ATOM 12767 C C . ALA E 1 198 ? -21.625 45.481 48.156 1.00 32.71 190 ALA E C 1
ATOM 12768 O O . ALA E 1 198 ? -20.911 44.496 48.006 1.00 32.10 190 ALA E O 1
ATOM 12770 N N . GLY E 1 199 ? -21.237 46.716 47.862 1.00 33.35 191 GLY E N 1
ATOM 12771 C CA . GLY E 1 199 ? -19.920 46.991 47.325 1.00 33.88 191 GLY E CA 1
ATOM 12772 C C . GLY E 1 199 ? -19.833 48.388 46.758 1.00 35.01 191 GLY E C 1
ATOM 12773 O O . GLY E 1 199 ? -20.835 49.097 46.688 1.00 35.07 191 GLY E O 1
ATOM 12774 N N . SER E 1 200 ? -18.636 48.787 46.348 1.00 35.59 192 SER E N 1
ATOM 12775 C CA . SER E 1 200 ? -18.435 50.139 45.851 1.00 36.73 192 SER E CA 1
ATOM 12776 C C . SER E 1 200 ? -19.000 50.298 44.444 1.00 38.58 192 SER E C 1
ATOM 12777 O O . SER E 1 200 ? -19.443 51.384 44.073 1.00 39.35 192 SER E O 1
ATOM 12780 N N . LYS E 1 201 ? -18.994 49.219 43.664 1.00 38.93 193 LYS E N 1
ATOM 12781 C CA . LYS E 1 201 ? -19.404 49.301 42.264 1.00 40.93 193 LYS E CA 1
ATOM 12782 C C . LYS E 1 201 ? -20.313 48.153 41.817 1.00 41.37 193 LYS E C 1
ATOM 12783 O O . LYS E 1 201 ? -20.141 47.012 42.237 1.00 41.00 193 LYS E O 1
ATOM 12789 N N . VAL E 1 202 ? -21.275 48.471 40.954 1.00 42.49 194 VAL E N 1
ATOM 12790 C CA . VAL E 1 202 ? -22.132 47.464 40.339 1.00 42.75 194 VAL E CA 1
ATOM 12791 C C . VAL E 1 202 ? -21.307 46.591 39.397 1.00 44.39 194 VAL E C 1
ATOM 12792 O O . VAL E 1 202 ? -21.463 45.371 39.370 1.00 44.08 194 VAL E O 1
ATOM 12796 N N . SER E 1 203 ? -20.427 47.232 38.633 1.00 45.62 195 SER E N 1
ATOM 12797 C CA . SER E 1 203 ? -19.622 46.555 37.619 1.00 46.48 195 SER E CA 1
ATOM 12798 C C . SER E 1 203 ? -18.773 45.401 38.162 1.00 46.04 195 SER E C 1
ATOM 12799 O O . SER E 1 203 ? -18.720 44.334 37.554 1.00 46.74 195 SER E O 1
ATOM 12802 N N . THR E 1 204 ? -18.121 45.615 39.302 1.00 45.41 196 THR E N 1
ATOM 12803 C CA . THR E 1 204 ? -17.240 44.602 39.890 1.00 44.41 196 THR E CA 1
ATOM 12804 C C . THR E 1 204 ? -17.998 43.364 40.377 1.00 42.64 196 THR E C 1
ATOM 12805 O O . THR E 1 204 ? -17.457 42.260 40.378 1.00 43.08 196 THR E O 1
ATOM 12809 N N . LYS E 1 205 ? -19.246 43.546 40.791 1.00 41.47 197 LYS E N 1
ATOM 12810 C CA . LYS E 1 205 ? -20.045 42.428 41.272 1.00 40.57 197 LYS E CA 1
ATOM 12811 C C . LYS E 1 205 ? -21.212 42.189 40.328 1.00 41.51 197 LYS E C 1
ATOM 12812 O O . LYS E 1 205 ? -22.266 41.708 40.741 1.00 40.58 197 LYS E O 1
ATOM 12818 N N . LEU E 1 206 ? -21.006 42.525 39.058 1.00 43.67 198 LEU E N 1
ATOM 12819 C CA . LEU E 1 206 ? -22.049 42.401 38.044 1.00 45.88 198 LEU E CA 1
ATOM 12820 C C . LEU E 1 206 ? -22.479 40.951 37.860 1.00 45.83 198 LEU E C 1
ATOM 12821 O O . LEU E 1 206 ? -23.672 40.660 37.756 1.00 46.85 198 LEU E O 1
ATOM 12826 N N . ASP E 1 207 ? -21.505 40.046 37.811 1.00 44.71 199 ASP E N 1
ATOM 12827 C CA . ASP E 1 207 ? -21.804 38.630 37.643 1.00 45.76 199 ASP E CA 1
ATOM 12828 C C . ASP E 1 207 ? -22.544 38.074 38.854 1.00 43.48 199 ASP E C 1
ATOM 12829 O O . ASP E 1 207 ? -23.452 37.251 38.709 1.00 44.29 199 ASP E O 1
ATOM 12834 N N . VAL E 1 208 ? -22.155 38.529 40.044 1.00 41.19 200 VAL E N 1
ATOM 12835 C CA . VAL E 1 208 ? -22.803 38.106 41.282 1.00 38.88 200 VAL E CA 1
ATOM 12836 C C . VAL E 1 208 ? -24.272 38.477 41.248 1.00 39.92 200 VAL E C 1
ATOM 12837 O O . VAL E 1 208 ? -25.137 37.646 41.534 1.00 41.15 200 VAL E O 1
ATOM 12841 N N . LEU E 1 209 ? -24.546 39.725 40.876 1.00 39.72 201 LEU E N 1
ATOM 12842 C CA . LEU E 1 209 ? -25.912 40.227 40.817 1.00 41.76 201 LEU E CA 1
ATOM 12843 C C . LEU E 1 209 ? -26.734 39.466 39.787 1.00 45.45 201 LEU E C 1
ATOM 12844 O O . LEU E 1 209 ? -27.849 39.036 40.078 1.00 46.76 201 LEU E O 1
ATOM 12849 N N . ASN E 1 210 ? -26.182 39.292 38.590 1.00 47.39 202 ASN E N 1
ATOM 12850 C CA . ASN E 1 210 ? -26.906 38.605 37.524 1.00 49.28 202 ASN E CA 1
ATOM 12851 C C . ASN E 1 210 ? -27.184 37.160 37.918 1.00 47.62 202 ASN E C 1
ATOM 12852 O O . ASN E 1 210 ? -28.262 36.629 37.646 1.00 47.86 202 ASN E O 1
ATOM 12857 N N . SER E 1 211 ? -26.218 36.533 38.577 1.00 45.76 203 SER E N 1
ATOM 12858 C CA . SER E 1 211 ? -26.396 35.163 39.025 1.00 46.24 203 SER E CA 1
ATOM 12859 C C . SER E 1 211 ? -27.485 35.081 40.083 1.00 45.38 203 SER E C 1
ATOM 12860 O O . SER E 1 211 ? -28.385 34.253 39.994 1.00 46.65 203 SER E O 1
ATOM 12863 N N . LEU E 1 212 ? -27.419 35.962 41.074 1.00 43.82 204 LEU E N 1
ATOM 12864 C CA . LEU E 1 212 ? -28.380 35.916 42.165 1.00 43.73 204 LEU E CA 1
ATOM 12865 C C . LEU E 1 212 ? -29.768 36.386 41.744 1.00 47.30 204 LEU E C 1
ATOM 12866 O O . LEU E 1 212 ? -30.762 35.985 42.345 1.00 48.66 204 LEU E O 1
ATOM 12871 N N . SER E 1 213 ? -29.843 37.222 40.713 1.00 49.21 205 SER E N 1
ATOM 12872 C CA . SER E 1 213 ? -31.136 37.713 40.234 1.00 51.87 205 SER E CA 1
ATOM 12873 C C . SER E 1 213 ? -32.008 36.570 39.704 1.00 54.92 205 SER E C 1
ATOM 12874 O O . SER E 1 213 ? -33.234 36.602 39.826 1.00 55.69 205 SER E O 1
ATOM 12877 N N . GLY E 1 214 ? -31.377 35.559 39.122 1.00 57.04 206 GLY E N 1
ATOM 12878 C CA . GLY E 1 214 ? -32.114 34.425 38.601 1.00 61.21 206 GLY E CA 1
ATOM 12879 C C . GLY E 1 214 ? -32.489 33.398 39.649 1.00 63.44 206 GLY E C 1
ATOM 12880 O O . GLY E 1 214 ? -33.224 32.458 39.365 1.00 66.43 206 GLY E O 1
ATOM 12881 N N . ILE E 1 215 ? -31.996 33.585 40.869 1.00 62.04 207 ILE E N 1
ATOM 12882 C CA . ILE E 1 215 ? -32.162 32.588 41.921 1.00 61.25 207 ILE E CA 1
ATOM 12883 C C . ILE E 1 215 ? -32.955 33.139 43.107 1.00 61.11 207 ILE E C 1
ATOM 12884 O O . ILE E 1 215 ? -33.763 32.430 43.708 1.00 61.64 207 ILE E O 1
ATOM 12889 N N . CYS E 1 216 ? -32.726 34.408 43.431 1.00 60.46 208 CYS E N 1
ATOM 12890 C CA . CYS E 1 216 ? -33.306 35.024 44.623 1.00 60.41 208 CYS E CA 1
ATOM 12891 C C . CYS E 1 216 ? -34.767 35.409 44.457 1.00 61.12 208 CYS E C 1
ATOM 12892 O O . CYS E 1 216 ? -35.229 35.654 43.345 1.00 62.91 208 CYS E O 1
ATOM 12895 N N . ASP E 1 217 ? -35.487 35.460 45.574 1.00 60.28 209 ASP E N 1
ATOM 12896 C CA . ASP E 1 217 ? -36.840 36.014 45.594 1.00 61.12 209 ASP E CA 1
ATOM 12897 C C . ASP E 1 217 ? -36.775 37.531 45.805 1.00 58.41 209 ASP E C 1
ATOM 12898 O O . ASP E 1 217 ? -37.546 38.278 45.202 1.00 59.80 209 ASP E O 1
ATOM 12903 N N . GLN E 1 218 ? -35.870 37.977 46.676 1.00 54.50 210 GLN E N 1
ATOM 12904 C CA . GLN E 1 218 ? -35.564 39.405 46.816 1.00 52.31 210 GLN E CA 1
ATOM 12905 C C . GLN E 1 218 ? -34.070 39.651 46.993 1.00 48.81 210 GLN E C 1
ATOM 12906 O O . GLN E 1 218 ? -33.367 38.884 47.647 1.00 48.79 210 GLN E O 1
ATOM 12912 N N . LEU E 1 219 ? -33.606 40.749 46.416 1.00 46.46 211 LEU E N 1
ATOM 12913 C CA . LEU E 1 219 ? -32.196 41.104 46.419 1.00 43.02 211 LEU E CA 1
ATOM 12914 C C . LEU E 1 219 ? -31.947 42.458 47.087 1.00 42.08 211 LEU E C 1
ATOM 12915 O O . LEU E 1 219 ? -32.197 43.510 46.494 1.00 43.98 211 LEU E O 1
ATOM 12920 N N . ILE E 1 220 ? -31.451 42.423 48.322 1.00 39.21 212 ILE E N 1
ATOM 12921 C CA . ILE E 1 220 ? -31.100 43.638 49.057 1.00 37.01 212 ILE E CA 1
ATOM 12922 C C . ILE E 1 220 ? -29.738 44.134 48.591 1.00 36.39 212 ILE E C 1
ATOM 12923 O O . ILE E 1 220 ? -28.786 43.362 48.519 1.00 36.53 212 ILE E O 1
ATOM 12928 N N . VAL E 1 221 ? -29.642 45.418 48.269 1.00 35.84 213 VAL E N 1
ATOM 12929 C CA . VAL E 1 221 ? -28.377 45.981 47.813 1.00 34.45 213 VAL E CA 1
ATOM 12930 C C . VAL E 1 221 ? -27.847 46.995 48.824 1.00 33.16 213 VAL E C 1
ATOM 12931 O O . VAL E 1 221 ? -28.615 47.568 49.596 1.00 34.51 213 VAL E O 1
ATOM 12935 N N . GLY E 1 222 ? -26.533 47.210 48.818 1.00 30.83 214 GLY E N 1
ATOM 12936 C CA . GLY E 1 222 ? -25.893 48.096 49.778 1.00 28.38 214 GLY E CA 1
ATOM 12937 C C . GLY E 1 222 ? -24.748 48.934 49.231 1.00 28.90 214 GLY E C 1
ATOM 12938 O O . GLY E 1 222 ? -24.136 48.589 48.223 1.00 29.24 214 GLY E O 1
ATOM 12939 N N . GLY E 1 223 ? -24.454 50.040 49.906 1.00 29.86 215 GLY E N 1
ATOM 12940 C CA . GLY E 1 223 ? -23.346 50.897 49.524 1.00 30.09 215 GLY E CA 1
ATOM 12941 C C . GLY E 1 223 ? -23.524 51.504 48.147 1.00 31.62 215 GLY E C 1
ATOM 12942 O O . GLY E 1 223 ? -24.629 51.899 47.778 1.00 33.23 215 GLY E O 1
ATOM 12943 N N . GLY E 1 224 ? -22.432 51.569 47.388 1.00 31.68 216 GLY E N 1
ATOM 12944 C CA . GLY E 1 224 ? -22.443 52.135 46.050 1.00 30.98 216 GLY E CA 1
ATOM 12945 C C . GLY E 1 224 ? -23.390 51.440 45.092 1.00 35.65 216 GLY E C 1
ATOM 12946 O O . GLY E 1 224 ? -24.016 52.083 44.242 1.00 33.87 216 GLY E O 1
ATOM 12947 N N . ILE E 1 225 ? -23.493 50.120 45.233 1.00 34.08 217 ILE E N 1
ATOM 12948 C CA . ILE E 1 225 ? -24.411 49.327 44.425 1.00 33.57 217 ILE E CA 1
ATOM 12949 C C . ILE E 1 225 ? -25.826 49.805 44.704 1.00 33.79 217 ILE E C 1
ATOM 12950 O O . ILE E 1 225 ? -26.609 50.019 43.783 1.00 36.15 217 ILE E O 1
ATOM 12955 N N . ALA E 1 226 ? -26.143 49.982 45.981 1.00 32.09 218 ALA E N 1
ATOM 12956 C CA . ALA E 1 226 ? -27.467 50.441 46.375 1.00 32.29 218 ALA E CA 1
ATOM 12957 C C . ALA E 1 226 ? -27.764 51.833 45.823 1.00 34.70 218 ALA E C 1
ATOM 12958 O O . ALA E 1 226 ? -28.886 52.110 45.404 1.00 37.45 218 ALA E O 1
ATOM 12960 N N . ASN E 1 227 ? -26.762 52.708 45.820 1.00 33.79 219 ASN E N 1
ATOM 12961 C CA . ASN E 1 227 ? -26.955 54.066 45.312 1.00 38.81 219 ASN E CA 1
ATOM 12962 C C . ASN E 1 227 ? -27.255 54.078 43.815 1.00 40.13 219 ASN E C 1
ATOM 12963 O O . ASN E 1 227 ? -28.084 54.857 43.345 1.00 41.93 219 ASN E O 1
ATOM 12968 N N . THR E 1 228 ? -26.588 53.197 43.076 1.00 39.39 220 THR E N 1
ATOM 12969 C CA . THR E 1 228 ? -26.790 53.087 41.638 1.00 41.19 220 THR E CA 1
ATOM 12970 C C . THR E 1 228 ? -28.211 52.631 41.312 1.00 42.98 220 THR E C 1
ATOM 12971 O O . THR E 1 228 ? -28.826 53.115 40.363 1.00 42.76 220 THR E O 1
ATOM 12975 N N . PHE E 1 229 ? -28.734 51.712 42.117 1.00 42.40 221 PHE E N 1
ATOM 12976 C CA . PHE E 1 229 ? -30.104 51.243 41.944 1.00 44.63 221 PHE E CA 1
ATOM 12977 C C . PHE E 1 229 ? -31.091 52.360 42.277 1.00 48.29 221 PHE E C 1
ATOM 12978 O O . PHE E 1 229 ? -32.167 52.448 41.683 1.00 49.46 221 PHE E O 1
ATOM 12986 N N . LEU E 1 230 ? -30.716 53.215 43.225 1.00 49.22 222 LEU E N 1
ATOM 12987 C CA . LEU E 1 230 ? -31.556 54.346 43.599 1.00 52.70 222 LEU E CA 1
ATOM 12988 C C . LEU E 1 230 ? -31.679 55.307 42.427 1.00 56.49 222 LEU E C 1
ATOM 12989 O O . LEU E 1 230 ? -32.745 55.870 42.184 1.00 61.39 222 LEU E O 1
ATOM 12994 N N . ALA E 1 231 ? -30.579 55.510 41.713 1.00 55.16 223 ALA E N 1
ATOM 12995 C CA . ALA E 1 231 ? -30.611 56.340 40.522 1.00 55.90 223 ALA E CA 1
ATOM 12996 C C . ALA E 1 231 ? -31.466 55.658 39.453 1.00 56.83 223 ALA E C 1
ATOM 12997 O O . ALA E 1 231 ? -32.138 56.323 38.669 1.00 60.00 223 ALA E O 1
ATOM 12999 N N . ALA E 1 232 ? -31.446 54.328 39.434 1.00 54.19 224 ALA E N 1
ATOM 13000 C CA . ALA E 1 232 ? -32.247 53.561 38.481 1.00 53.19 224 ALA E CA 1
ATOM 13001 C C . ALA E 1 232 ? -33.742 53.654 38.802 1.00 53.34 224 ALA E C 1
ATOM 13002 O O . ALA E 1 232 ? -34.587 53.523 37.916 1.00 54.75 224 ALA E O 1
ATOM 13004 N N . ALA E 1 233 ? -34.059 53.881 40.074 1.00 51.77 225 ALA E N 1
ATOM 13005 C CA . ALA E 1 233 ? -35.446 54.007 40.514 1.00 51.76 225 ALA E CA 1
ATOM 13006 C C . ALA E 1 233 ? -35.956 55.442 40.368 1.00 56.14 225 ALA E C 1
ATOM 13007 O O . ALA E 1 233 ? -37.085 55.749 40.750 1.00 57.52 225 ALA E O 1
ATOM 13009 N N . GLY E 1 234 ? -35.115 56.317 39.825 1.00 58.93 226 GLY E N 1
ATOM 13010 C CA . GLY E 1 234 ? -35.509 57.683 39.533 1.00 62.89 226 GLY E CA 1
ATOM 13011 C C . GLY E 1 234 ? -35.236 58.698 40.628 1.00 64.05 226 GLY E C 1
ATOM 13012 O O . GLY E 1 234 ? -35.709 59.830 40.555 1.00 66.50 226 GLY E O 1
ATOM 13013 N N . TYR E 1 235 ? -34.495 58.297 41.657 1.00 61.68 227 TYR E N 1
ATOM 13014 C CA . TYR E 1 235 ? -34.128 59.228 42.723 1.00 60.67 227 TYR E CA 1
ATOM 13015 C C . TYR E 1 235 ? -32.793 59.922 42.463 1.00 59.75 227 TYR E C 1
ATOM 13016 O O . TYR E 1 235 ? -31.931 59.404 41.748 1.00 58.61 227 TYR E O 1
ATOM 13025 N N . ASN E 1 236 ? -32.633 61.093 43.071 1.00 59.72 228 ASN E N 1
ATOM 13026 C CA . ASN E 1 236 ? -31.385 61.841 43.020 1.00 59.25 228 ASN E CA 1
ATOM 13027 C C . ASN E 1 236 ? -30.500 61.398 44.173 1.00 54.64 228 ASN E C 1
ATOM 13028 O O . ASN E 1 236 ? -30.962 61.294 45.309 1.00 53.62 228 ASN E O 1
ATOM 13033 N N . VAL E 1 237 ? -29.229 61.141 43.887 1.00 51.88 229 VAL E N 1
ATOM 13034 C CA . VAL E 1 237 ? -28.327 60.627 44.909 1.00 48.85 229 VAL E CA 1
ATOM 13035 C C . VAL E 1 237 ? -27.261 61.649 45.292 1.00 48.09 229 VAL E C 1
ATOM 13036 O O . VAL E 1 237 ? -26.395 61.369 46.115 1.00 46.86 229 VAL E O 1
ATOM 13040 N N . GLY E 1 238 ? -27.327 62.834 44.696 1.00 49.55 230 GLY E N 1
ATOM 13041 C CA . GLY E 1 238 ? -26.382 63.891 45.017 1.00 48.16 230 GLY E CA 1
ATOM 13042 C C . GLY E 1 238 ? -24.932 63.547 44.736 1.00 46.60 230 GLY E C 1
ATOM 13043 O O . GLY E 1 238 ? -24.578 63.191 43.612 1.00 47.75 230 GLY E O 1
ATOM 13044 N N . LYS E 1 239 ? -24.087 63.652 45.757 1.00 44.62 231 LYS E N 1
ATOM 13045 C CA . LYS E 1 239 ? -22.674 63.348 45.588 1.00 43.87 231 LYS E CA 1
ATOM 13046 C C . LYS E 1 239 ? -22.353 61.948 46.116 1.00 40.06 231 LYS E C 1
ATOM 13047 O O . LYS E 1 239 ? -21.204 61.639 46.423 1.00 38.86 231 LYS E O 1
ATOM 13053 N N . SER E 1 240 ? -23.372 61.099 46.207 1.00 39.51 232 SER E N 1
ATOM 13054 C CA . SER E 1 240 ? -23.159 59.713 46.623 1.00 38.33 232 SER E CA 1
ATOM 13055 C C . SER E 1 240 ? -22.339 58.956 45.596 1.00 39.74 232 SER E C 1
ATOM 13056 O O . SER E 1 240 ? -22.491 59.158 44.394 1.00 39.26 232 SER E O 1
ATOM 13059 N N . LEU E 1 241 ? -21.471 58.081 46.081 1.00 41.61 233 LEU E N 1
ATOM 13060 C CA . LEU E 1 241 ? -20.774 57.141 45.221 1.00 40.59 233 LEU E CA 1
ATOM 13061 C C . LEU E 1 241 ? -21.778 56.263 44.477 1.00 39.15 233 LEU E C 1
ATOM 13062 O O . LEU E 1 241 ? -22.597 55.590 45.102 1.00 37.74 233 LEU E O 1
ATOM 13067 N N . TYR E 1 242 ? -21.727 56.286 43.148 1.00 40.59 234 TYR E N 1
ATOM 13068 C CA . TYR E 1 242 ? -22.550 55.394 42.335 1.00 42.80 234 TYR E CA 1
ATOM 13069 C C . TYR E 1 242 ? -21.986 55.328 40.923 1.00 46.05 234 TYR E C 1
ATOM 13070 O O . TYR E 1 242 ? -21.080 56.087 40.580 1.00 47.65 234 TYR E O 1
ATOM 13079 N N . GLU E 1 243 ? -22.493 54.398 40.119 1.00 47.78 235 GLU E N 1
ATOM 13080 C CA . GLU E 1 243 ? -22.060 54.271 38.728 1.00 50.44 235 GLU E CA 1
ATOM 13081 C C . GLU E 1 243 ? -23.160 54.705 37.764 1.00 52.87 235 GLU E C 1
ATOM 13082 O O . GLU E 1 243 ? -24.157 54.004 37.595 1.00 52.46 235 GLU E O 1
ATOM 13088 N N . ALA E 1 244 ? -22.975 55.857 37.129 1.00 55.76 236 ALA E N 1
ATOM 13089 C CA . ALA E 1 244 ? -23.979 56.379 36.207 1.00 58.79 236 ALA E CA 1
ATOM 13090 C C . ALA E 1 244 ? -24.137 55.490 34.975 1.00 60.29 236 ALA E C 1
ATOM 13091 O O . ALA E 1 244 ? -25.229 55.374 34.420 1.00 61.64 236 ALA E O 1
ATOM 13093 N N . ASP E 1 245 ? -23.046 54.856 34.558 1.00 60.45 237 ASP E N 1
ATOM 13094 C CA . ASP E 1 245 ? -23.042 54.058 33.337 1.00 62.85 237 ASP E CA 1
ATOM 13095 C C . ASP E 1 245 ? -23.681 52.677 33.511 1.00 61.62 237 ASP E C 1
ATOM 13096 O O . ASP E 1 245 ? -23.967 51.992 32.527 1.00 63.28 237 ASP E O 1
ATOM 13101 N N . LEU E 1 246 ? -23.900 52.263 34.754 1.00 58.74 238 LEU E N 1
ATOM 13102 C CA . LEU E 1 246 ? -24.560 50.987 35.005 1.00 57.54 238 LEU E CA 1
ATOM 13103 C C . LEU E 1 246 ? -25.932 51.183 35.633 1.00 57.31 238 LEU E C 1
ATOM 13104 O O . LEU E 1 246 ? -26.507 50.250 36.199 1.00 56.18 238 LEU E O 1
ATOM 13109 N N . VAL E 1 247 ? -26.453 52.402 35.526 1.00 57.79 239 VAL E N 1
ATOM 13110 C CA . VAL E 1 247 ? -27.810 52.686 35.964 1.00 58.09 239 VAL E CA 1
ATOM 13111 C C . VAL E 1 247 ? -28.787 51.870 35.122 1.00 60.20 239 VAL E C 1
ATOM 13112 O O . VAL E 1 247 ? -29.644 51.171 35.664 1.00 60.16 239 VAL E O 1
ATOM 13116 N N . GLU E 1 248 ? -28.638 51.951 33.802 1.00 61.54 240 GLU E N 1
ATOM 13117 C CA . GLU E 1 248 ? -29.484 51.201 32.877 1.00 62.52 240 GLU E CA 1
ATOM 13118 C C . GLU E 1 248 ? -29.442 49.710 33.185 1.00 60.73 240 GLU E C 1
ATOM 13119 O O . GLU E 1 248 ? -30.481 49.051 33.247 1.00 60.96 240 GLU E O 1
ATOM 13121 N N . THR E 1 249 ? -28.235 49.189 33.381 1.00 58.57 241 THR E N 1
ATOM 13122 C CA . THR E 1 249 ? -28.042 47.795 33.758 1.00 56.47 241 THR E CA 1
ATOM 13123 C C . THR E 1 249 ? -28.784 47.480 35.053 1.00 54.69 241 THR E C 1
ATOM 13124 O O . THR E 1 249 ? -29.413 46.427 35.182 1.00 54.95 241 THR E O 1
ATOM 13128 N N . ALA E 1 250 ? -28.712 48.406 36.005 1.00 52.92 242 ALA E N 1
ATOM 13129 C CA . ALA E 1 250 ? -29.376 48.246 37.293 1.00 50.66 242 ALA E CA 1
ATOM 13130 C C . ALA E 1 250 ? -30.894 48.203 37.136 1.00 52.23 242 ALA E C 1
ATOM 13131 O O . ALA E 1 250 ? -31.571 47.471 37.859 1.00 51.72 242 ALA E O 1
ATOM 13133 N N . LYS E 1 251 ? -31.422 48.991 36.198 1.00 54.25 243 LYS E N 1
ATOM 13134 C CA . LYS E 1 251 ? -32.855 48.983 35.902 1.00 55.54 243 LYS E CA 1
ATOM 13135 C C . LYS E 1 251 ? -33.331 47.582 35.535 1.00 55.11 243 LYS E C 1
ATOM 13136 O O . LYS E 1 251 ? -34.288 47.064 36.115 1.00 54.07 243 LYS E O 1
ATOM 13142 N N . GLN E 1 252 ? -32.659 46.988 34.551 1.00 55.75 244 GLN E N 1
ATOM 13143 C CA . GLN E 1 252 ? -33.041 45.685 34.018 1.00 56.71 244 GLN E CA 1
ATOM 13144 C C . GLN E 1 252 ? -33.028 44.615 35.105 1.00 54.02 244 GLN E C 1
ATOM 13145 O O . GLN E 1 252 ? -33.835 43.691 35.083 1.00 54.44 244 GLN E O 1
ATOM 13147 N N . ILE E 1 253 ? -32.119 44.755 36.064 1.00 51.78 245 ILE E N 1
ATOM 13148 C CA . ILE E 1 253 ? -32.044 43.814 37.172 1.00 48.77 245 ILE E CA 1
ATOM 13149 C C . ILE E 1 253 ? -33.252 43.983 38.098 1.00 47.88 245 ILE E C 1
ATOM 13150 O O . ILE E 1 253 ? -33.880 43.000 38.496 1.00 47.06 245 ILE E O 1
ATOM 13155 N N . ALA E 1 254 ? -33.584 45.230 38.422 1.00 48.30 246 ALA E N 1
ATOM 13156 C CA . ALA E 1 254 ? -34.700 45.529 39.323 1.00 48.91 246 ALA E CA 1
ATOM 13157 C C . ALA E 1 254 ? -36.052 45.104 38.736 1.00 52.33 246 ALA E C 1
ATOM 13158 O O . ALA E 1 254 ? -37.032 44.937 39.465 1.00 47.15 246 ALA E O 1
ATOM 13160 N N . ALA E 1 255 ? -36.104 44.955 37.417 1.00 54.38 247 ALA E N 1
ATOM 13161 C CA . ALA E 1 255 ? -37.306 44.480 36.744 1.00 56.88 247 ALA E CA 1
ATOM 13162 C C . ALA E 1 255 ? -37.350 42.948 36.738 1.00 57.97 247 ALA E C 1
ATOM 13163 O O . ALA E 1 255 ? -38.424 42.344 36.691 1.00 59.39 247 ALA E O 1
ATOM 13165 N N . LYS E 1 256 ? -36.174 42.325 36.766 1.00 56.22 248 LYS E N 1
ATOM 13166 C CA . LYS E 1 256 ? -36.070 40.868 36.715 1.00 54.89 248 LYS E CA 1
ATOM 13167 C C . LYS E 1 256 ? -36.256 40.219 38.089 1.00 53.55 248 LYS E C 1
ATOM 13168 O O . LYS E 1 256 ? -36.735 39.090 38.188 1.00 53.84 248 LYS E O 1
ATOM 13170 N N . VAL E 1 257 ? -35.871 40.933 39.144 1.00 51.96 249 VAL E N 1
ATOM 13171 C CA . VAL E 1 257 ? -35.974 40.409 40.502 1.00 50.12 249 VAL E CA 1
ATOM 13172 C C . VAL E 1 257 ? -36.383 41.540 41.442 1.00 49.18 249 VAL E C 1
ATOM 13173 O O . VAL E 1 257 ? -36.077 42.706 41.191 1.00 47.45 249 VAL E O 1
ATOM 13177 N N . SER E 1 258 ? -37.082 41.195 42.519 1.00 49.51 250 SER E N 1
ATOM 13178 C CA . SER E 1 258 ? -37.525 42.185 43.492 1.00 48.58 250 SER E CA 1
ATOM 13179 C C . SER E 1 258 ? -36.349 42.767 44.260 1.00 47.99 250 SER E C 1
ATOM 13180 O O . SER E 1 258 ? -35.694 42.076 45.038 1.00 47.34 250 SER E O 1
ATOM 13183 N N . VAL E 1 259 ? -36.089 44.048 44.034 1.00 48.57 251 VAL E N 1
ATOM 13184 C CA . VAL E 1 259 ? -35.019 44.747 44.724 1.00 46.67 251 VAL E CA 1
ATOM 13185 C C . VAL E 1 259 ? -35.626 45.768 45.668 1.00 47.30 251 VAL E C 1
ATOM 13186 O O . VAL E 1 259 ? -36.078 46.823 45.228 1.00 49.65 251 VAL E O 1
ATOM 13190 N N . PRO E 1 260 ? -35.659 45.446 46.970 1.00 46.96 252 PRO E N 1
ATOM 13191 C CA . PRO E 1 260 ? -36.249 46.339 47.968 1.00 48.19 252 PRO E CA 1
ATOM 13192 C C . PRO E 1 260 ? -35.587 47.708 47.941 1.00 49.03 252 PRO E C 1
ATOM 13193 O O . PRO E 1 260 ? -34.366 47.802 48.035 1.00 48.65 252 PRO E O 1
ATOM 13197 N N . LEU E 1 261 ? -36.390 48.754 47.791 1.00 50.82 253 LEU E N 1
ATOM 13198 C CA . LEU E 1 261 ? -35.865 50.107 47.692 1.00 51.42 253 LEU E CA 1
ATOM 13199 C C . LEU E 1 261 ? -35.981 50.835 49.027 1.00 51.20 253 LEU E C 1
ATOM 13200 O O . LEU E 1 261 ? -37.005 50.737 49.704 1.00 51.68 253 LEU E O 1
ATOM 13202 N N . PRO E 1 262 ? -34.920 51.557 49.416 1.00 50.41 254 PRO E N 1
ATOM 13203 C CA . PRO E 1 262 ? -34.946 52.377 50.630 1.00 49.78 254 PRO E CA 1
ATOM 13204 C C . PRO E 1 262 ? -36.024 53.453 50.589 1.00 52.05 254 PRO E C 1
ATOM 13205 O O . PRO E 1 262 ? -36.254 54.068 49.549 1.00 53.98 254 PRO E O 1
ATOM 13209 N N . THR E 1 263 ? -36.676 53.674 51.723 1.00 52.34 255 THR E N 1
ATOM 13210 C CA . THR E 1 263 ? -37.660 54.736 51.848 1.00 54.57 255 THR E CA 1
ATOM 13211 C C . THR E 1 263 ? -37.061 55.960 52.534 1.00 54.70 255 THR E C 1
ATOM 13212 O O . THR E 1 263 ? -37.538 57.080 52.359 1.00 57.00 255 THR E O 1
ATOM 13216 N N . ASP E 1 264 ? -36.011 55.734 53.313 1.00 52.40 256 ASP E N 1
ATOM 13217 C CA . ASP E 1 264 ? -35.291 56.812 53.982 1.00 51.26 256 ASP E CA 1
ATOM 13218 C C . ASP E 1 264 ? -33.798 56.510 53.999 1.00 48.32 256 ASP E C 1
ATOM 13219 O O . ASP E 1 264 ? -33.390 55.367 53.801 1.00 47.12 256 ASP E O 1
ATOM 13224 N N . VAL E 1 265 ? -32.986 57.539 54.215 1.00 45.58 257 VAL E N 1
ATOM 13225 C CA . VAL E 1 265 ? -31.542 57.392 54.117 1.00 42.32 257 VAL E CA 1
ATOM 13226 C C . VAL E 1 265 ? -30.819 58.278 55.147 1.00 41.70 257 VAL E C 1
ATOM 13227 O O . VAL E 1 265 ? -31.387 59.253 55.636 1.00 42.81 257 VAL E O 1
ATOM 13231 N N . VAL E 1 266 ? -29.580 57.923 55.496 1.00 39.59 258 VAL E N 1
ATOM 13232 C CA . VAL E 1 266 ? -28.732 58.780 56.329 1.00 37.67 258 VAL E CA 1
ATOM 13233 C C . VAL E 1 266 ? -27.641 59.422 55.470 1.00 37.48 258 VAL E C 1
ATOM 13234 O O . VAL E 1 266 ? -26.887 58.717 54.794 1.00 35.29 258 VAL E O 1
ATOM 13238 N N . VAL E 1 267 ? -27.543 60.752 55.509 1.00 39.21 259 VAL E N 1
ATOM 13239 C CA . VAL E 1 267 ? -26.556 61.467 54.694 1.00 39.94 259 VAL E CA 1
ATOM 13240 C C . VAL E 1 267 ? -25.599 62.338 55.503 1.00 41.27 259 VAL E C 1
ATOM 13241 O O . VAL E 1 267 ? -25.877 62.725 56.639 1.00 41.87 259 VAL E O 1
ATOM 13245 N N . ALA E 1 268 ? -24.467 62.651 54.882 1.00 42.61 260 ALA E N 1
ATOM 13246 C CA . ALA E 1 268 ? -23.542 63.651 55.389 1.00 44.99 260 ALA E CA 1
ATOM 13247 C C . ALA E 1 268 ? -23.242 64.632 54.267 1.00 46.02 260 ALA E C 1
ATOM 13248 O O . ALA E 1 268 ? -23.336 64.286 53.089 1.00 36.71 260 ALA E O 1
ATOM 13250 N N . ASP E 1 269 ? -22.890 65.859 54.628 1.00 48.30 261 ASP E N 1
ATOM 13251 C CA . ASP E 1 269 ? -22.550 66.858 53.627 1.00 50.00 261 ASP E CA 1
ATOM 13252 C C . ASP E 1 269 ? -21.114 66.637 53.158 1.00 49.61 261 ASP E C 1
ATOM 13253 O O . ASP E 1 269 ? -20.204 66.488 53.974 1.00 49.34 261 ASP E O 1
ATOM 13258 N N . ALA E 1 270 ? -20.917 66.616 51.843 1.00 47.84 262 ALA E N 1
ATOM 13259 C CA . ALA E 1 270 ? -19.623 66.264 51.267 1.00 46.67 262 ALA E CA 1
ATOM 13260 C C . ALA E 1 270 ? -18.505 67.245 51.616 1.00 49.38 262 ALA E C 1
ATOM 13261 O O . ALA E 1 270 ? -17.328 66.892 51.547 1.00 49.64 262 ALA E O 1
ATOM 13263 N N . SER E 1 271 ? -18.867 68.469 51.987 1.00 51.58 263 SER E N 1
ATOM 13264 C CA . SER E 1 271 ? -17.876 69.478 52.357 1.00 54.24 263 SER E CA 1
ATOM 13265 C C . SER E 1 271 ? -17.228 69.202 53.710 1.00 52.95 263 SER E C 1
ATOM 13266 O O . SER E 1 271 ? -16.140 69.699 53.992 1.00 53.97 263 SER E O 1
ATOM 13269 N N . GLN E 1 272 ? -17.898 68.417 54.548 1.00 50.52 264 GLN E N 1
ATOM 13270 C CA . GLN E 1 272 ? -17.393 68.121 55.889 1.00 49.77 264 GLN E CA 1
ATOM 13271 C C . GLN E 1 272 ? -16.394 66.969 55.889 1.00 45.94 264 GLN E C 1
ATOM 13272 O O . GLN E 1 272 ? -16.013 66.468 56.947 1.00 45.61 264 GLN E O 1
ATOM 13278 N N . ILE E 1 273 ? -15.962 66.561 54.703 1.00 44.40 265 ILE E N 1
ATOM 13279 C CA . ILE E 1 273 ? -15.258 65.293 54.544 1.00 44.03 265 ILE E CA 1
ATOM 13280 C C . ILE E 1 273 ? -13.835 65.427 54.008 1.00 46.53 265 ILE E C 1
ATOM 13281 O O . ILE E 1 273 ? -13.600 66.072 52.988 1.00 48.97 265 ILE E O 1
ATOM 13286 N N . ASN E 1 274 ? -12.889 64.819 54.718 1.00 46.45 266 ASN E N 1
ATOM 13287 C CA . ASN E 1 274 ? -11.515 64.715 54.241 1.00 47.35 266 ASN E CA 1
ATOM 13288 C C . ASN E 1 274 ? -11.348 63.316 53.676 1.00 45.14 266 ASN E C 1
ATOM 13289 O O . ASN E 1 274 ? -11.313 62.334 54.412 1.00 42.36 266 ASN E O 1
ATOM 13294 N N . PHE E 1 275 ? -11.240 63.238 52.355 1.00 46.31 267 PHE E N 1
ATOM 13295 C CA . PHE E 1 275 ? -11.206 61.954 51.670 1.00 45.59 267 PHE E CA 1
ATOM 13296 C C . PHE E 1 275 ? -9.868 61.248 51.861 1.00 47.78 267 PHE E C 1
ATOM 13297 O O . PHE E 1 275 ? -9.755 60.055 51.603 1.00 46.35 267 PHE E O 1
ATOM 13305 N N . GLU E 1 276 ? -8.860 61.989 52.314 1.00 52.01 268 GLU E N 1
ATOM 13306 C CA . GLU E 1 276 ? -7.566 61.400 52.645 1.00 52.82 268 GLU E CA 1
ATOM 13307 C C . GLU E 1 276 ? -7.693 60.565 53.916 1.00 52.68 268 GLU E C 1
ATOM 13308 O O . GLU E 1 276 ? -6.994 59.568 54.088 1.00 53.94 268 GLU E O 1
ATOM 13310 N N . ASP E 1 277 ? -8.585 60.988 54.806 1.00 50.24 269 ASP E N 1
ATOM 13311 C CA . ASP E 1 277 ? -8.919 60.215 55.996 1.00 48.40 269 ASP E CA 1
ATOM 13312 C C . ASP E 1 277 ? -10.439 60.088 56.086 1.00 44.55 269 ASP E C 1
ATOM 13313 O O . ASP E 1 277 ? -11.090 60.731 56.911 1.00 44.15 269 ASP E O 1
ATOM 13318 N N . PHE E 1 278 ? -10.991 59.249 55.219 1.00 42.11 270 PHE E N 1
ATOM 13319 C CA . PHE E 1 278 ? -12.433 59.143 55.047 1.00 39.99 270 PHE E CA 1
ATOM 13320 C C . PHE E 1 278 ? -13.140 58.718 56.327 1.00 39.38 270 PHE E C 1
ATOM 13321 O O . PHE E 1 278 ? -14.043 59.407 56.799 1.00 39.59 270 PHE E O 1
ATOM 13329 N N . LEU E 1 279 ? -12.723 57.592 56.894 1.00 38.64 271 LEU E N 1
ATOM 13330 C CA . LEU E 1 279 ? -13.375 57.069 58.091 1.00 36.99 271 LEU E CA 1
ATOM 13331 C C . LEU E 1 279 ? -13.152 57.966 59.299 1.00 37.42 271 LEU E C 1
ATOM 13332 O O . LEU E 1 279 ? -14.066 58.194 60.088 1.00 38.30 271 LEU E O 1
ATOM 13337 N N . GLY E 1 280 ? -11.941 58.492 59.430 1.00 38.44 272 GLY E N 1
ATOM 13338 C CA . GLY E 1 280 ? -11.622 59.366 60.544 1.00 40.27 272 GLY E CA 1
ATOM 13339 C C . GLY E 1 280 ? -12.433 60.647 60.565 1.00 40.81 272 GLY E C 1
ATOM 13340 O O . GLY E 1 280 ? -12.974 61.036 61.601 1.00 41.47 272 GLY E O 1
ATOM 13341 N N . SER E 1 281 ? -12.524 61.301 59.412 1.00 40.66 273 SER E N 1
ATOM 13342 C CA . SER E 1 281 ? -13.238 62.571 59.311 1.00 41.46 273 SER E CA 1
ATOM 13343 C C . SER E 1 281 ? -14.748 62.368 59.258 1.00 40.97 273 SER E C 1
ATOM 13344 O O . SER E 1 281 ? -15.512 63.318 59.383 1.00 43.10 273 SER E O 1
ATOM 13347 N N . LEU E 1 282 ? -15.177 61.118 59.130 1.00 38.84 274 LEU E N 1
ATOM 13348 C CA . LEU E 1 282 ? -16.594 60.816 58.969 1.00 36.93 274 LEU E CA 1
ATOM 13349 C C . LEU E 1 282 ? -17.253 60.815 60.338 1.00 37.23 274 LEU E C 1
ATOM 13350 O O . LEU E 1 282 ? -18.437 61.130 60.470 1.00 37.00 274 LEU E O 1
ATOM 13355 N N . ALA E 1 283 ? -16.475 60.462 61.355 1.00 37.68 275 ALA E N 1
ATOM 13356 C CA . ALA E 1 283 ? -16.963 60.469 62.725 1.00 37.99 275 ALA E CA 1
ATOM 13357 C C . ALA E 1 283 ? -17.267 61.895 63.183 1.00 41.21 275 ALA E C 1
ATOM 13358 O O . ALA E 1 283 ? -18.160 62.109 64.006 1.00 42.82 275 ALA E O 1
ATOM 13360 N N . ALA E 1 284 ? -16.536 62.867 62.639 1.00 42.11 276 ALA E N 1
ATOM 13361 C CA . ALA E 1 284 ? -16.722 64.265 63.020 1.00 45.54 276 ALA E CA 1
ATOM 13362 C C . ALA E 1 284 ? -17.864 64.917 62.242 1.00 45.90 276 ALA E C 1
ATOM 13363 O O . ALA E 1 284 ? -18.352 65.979 62.619 1.00 48.19 276 ALA E O 1
ATOM 13365 N N . ALA E 1 285 ? -18.280 64.287 61.150 1.00 43.30 277 ALA E N 1
ATOM 13366 C CA . ALA E 1 285 ? -19.331 64.849 60.306 1.00 42.12 277 ALA E CA 1
ATOM 13367 C C . ALA E 1 285 ? -20.694 64.768 60.983 1.00 41.48 277 ALA E C 1
ATOM 13368 O O . ALA E 1 285 ? -20.991 63.800 61.676 1.00 40.50 277 ALA E O 1
ATOM 13370 N N . GLN E 1 286 ? -21.519 65.790 60.776 1.00 42.55 278 GLN E N 1
ATOM 13371 C CA . GLN E 1 286 ? -22.888 65.770 61.265 1.00 42.46 278 GLN E CA 1
ATOM 13372 C C . GLN E 1 286 ? -23.755 64.974 60.298 1.00 42.09 278 GLN E C 1
ATOM 13373 O O . GLN E 1 286 ? -23.790 65.266 59.102 1.00 43.72 278 GLN E O 1
ATOM 13375 N N . ALA E 1 287 ? -24.444 63.963 60.817 1.00 40.07 279 ALA E N 1
ATOM 13376 C CA . ALA E 1 287 ? -25.288 63.105 59.991 1.00 38.97 279 ALA E CA 1
ATOM 13377 C C . ALA E 1 287 ? -26.750 63.521 60.089 1.00 40.20 279 ALA E C 1
ATOM 13378 O O . ALA E 1 287 ? -27.214 63.941 61.148 1.00 41.44 279 ALA E O 1
ATOM 13380 N N . VAL E 1 288 ? -27.472 63.404 58.979 1.00 40.04 280 VAL E N 1
ATOM 13381 C CA . VAL E 1 288 ? -28.887 63.758 58.943 1.00 41.71 280 VAL E CA 1
ATOM 13382 C C . VAL E 1 288 ? -29.713 62.661 58.276 1.00 41.42 280 VAL E C 1
ATOM 13383 O O . VAL E 1 288 ? -29.366 62.169 57.203 1.00 40.77 280 VAL E O 1
ATOM 13387 N N . ILE E 1 289 ? -30.814 62.289 58.921 1.00 42.28 281 ILE E N 1
ATOM 13388 C CA . ILE E 1 289 ? -31.742 61.310 58.373 1.00 40.56 281 ILE E CA 1
ATOM 13389 C C . ILE E 1 289 ? -32.742 62.012 57.474 1.00 42.45 281 ILE E C 1
ATOM 13390 O O . ILE E 1 289 ? -33.402 62.958 57.898 1.00 45.22 281 ILE E O 1
ATOM 13395 N N . LYS E 1 290 ? -32.848 61.556 56.230 1.00 42.04 282 LYS E N 1
ATOM 13396 C CA . LYS E 1 290 ? -33.732 62.202 55.267 1.00 45.79 282 LYS E CA 1
ATOM 13397 C C . LYS E 1 290 ? -34.557 61.200 54.468 1.00 47.47 282 LYS E C 1
ATOM 13398 O O . LYS E 1 290 ? -34.140 60.058 54.266 1.00 46.04 282 LYS E O 1
ATOM 13404 N N . LYS E 1 291 ? -35.735 61.635 54.026 1.00 50.18 283 LYS E N 1
ATOM 13405 C CA . LYS E 1 291 ? -36.541 60.848 53.101 1.00 51.51 283 LYS E CA 1
ATOM 13406 C C . LYS E 1 291 ? -35.747 60.653 51.814 1.00 51.16 283 LYS E C 1
ATOM 13407 O O . LYS E 1 291 ? -34.907 61.482 51.469 1.00 52.11 283 LYS E O 1
ATOM 13409 N N . VAL E 1 292 ? -36.004 59.559 51.107 1.00 50.14 284 VAL E N 1
ATOM 13410 C CA . VAL E 1 292 ? -35.153 59.181 49.985 1.00 48.78 284 VAL E CA 1
ATOM 13411 C C . VAL E 1 292 ? -35.324 60.142 48.806 1.00 50.99 284 VAL E C 1
ATOM 13412 O O . VAL E 1 292 ? -34.392 60.343 48.027 1.00 51.83 284 VAL E O 1
ATOM 13416 N N . GLU E 1 293 ? -36.496 60.761 48.688 1.00 54.91 285 GLU E N 1
ATOM 13417 C CA . GLU E 1 293 ? -36.731 61.706 47.597 1.00 56.22 285 GLU E CA 1
ATOM 13418 C C . GLU E 1 293 ? -36.197 63.094 47.952 1.00 55.47 285 GLU E C 1
ATOM 13419 O O . GLU E 1 293 ? -36.289 64.028 47.155 1.00 56.24 285 GLU E O 1
ATOM 13425 N N . ASP E 1 294 ? -35.634 63.227 49.149 1.00 53.82 286 ASP E N 1
ATOM 13426 C CA . ASP E 1 294 ? -35.208 64.534 49.642 1.00 53.06 286 ASP E CA 1
ATOM 13427 C C . ASP E 1 294 ? -33.688 64.677 49.763 1.00 51.61 286 ASP E C 1
ATOM 13428 O O . ASP E 1 294 ? -33.204 65.569 50.455 1.00 52.82 286 ASP E O 1
ATOM 13433 N N . VAL E 1 295 ? -32.941 63.809 49.085 1.00 49.91 287 VAL E N 1
ATOM 13434 C CA . VAL E 1 295 ? -31.483 63.912 49.054 1.00 48.70 287 VAL E CA 1
ATOM 13435 C C . VAL E 1 295 ? -31.076 65.058 48.137 1.00 51.56 287 VAL E C 1
ATOM 13436 O O . VAL E 1 295 ? -31.429 65.065 46.956 1.00 53.63 287 VAL E O 1
ATOM 13440 N N . THR E 1 296 ? -30.332 66.022 48.676 1.00 51.93 288 THR E N 1
ATOM 13441 C CA . THR E 1 296 ? -29.934 67.197 47.899 1.00 53.71 288 THR E CA 1
ATOM 13442 C C . THR E 1 296 ? -28.617 66.975 47.167 1.00 54.31 288 THR E C 1
ATOM 13443 O O . THR E 1 296 ? -27.994 65.925 47.301 1.00 53.04 288 THR E O 1
ATOM 13447 N N . ALA E 1 297 ? -28.203 67.978 46.400 1.00 57.25 289 ALA E N 1
ATOM 13448 C CA . ALA E 1 297 ? -27.068 67.863 45.488 1.00 61.01 289 ALA E CA 1
ATOM 13449 C C . ALA E 1 297 ? -25.720 67.643 46.176 1.00 62.02 289 ALA E C 1
ATOM 13450 O O . ALA E 1 297 ? -24.818 67.038 45.595 1.00 62.65 289 ALA E O 1
ATOM 13452 N N . ASN E 1 298 ? -25.575 68.132 47.402 1.00 61.67 290 ASN E N 1
ATOM 13453 C CA . ASN E 1 298 ? -24.289 68.053 48.087 1.00 61.45 290 ASN E CA 1
ATOM 13454 C C . ASN E 1 298 ? -24.232 66.916 49.106 1.00 58.59 290 ASN E C 1
ATOM 13455 O O . ASN E 1 298 ? -23.254 66.782 49.844 1.00 58.13 290 ASN E O 1
ATOM 13460 N N . ASP E 1 299 ? -25.273 66.091 49.135 1.00 54.98 291 ASP E N 1
ATOM 13461 C CA . ASP E 1 299 ? -25.352 65.008 50.113 1.00 50.11 291 ASP E CA 1
ATOM 13462 C C . ASP E 1 299 ? -24.641 63.747 49.648 1.00 46.92 291 ASP E C 1
ATOM 13463 O O . ASP E 1 299 ? -24.469 63.517 48.449 1.00 46.60 291 ASP E O 1
ATOM 13468 N N . MET E 1 300 ? -24.227 62.943 50.623 1.00 44.23 292 MET E N 1
ATOM 13469 C CA . MET E 1 300 ? -23.667 61.621 50.381 1.00 41.84 292 MET E CA 1
ATOM 13470 C C . MET E 1 300 ? -24.422 60.571 51.189 1.00 39.63 292 MET E C 1
ATOM 13471 O O . MET E 1 300 ? -24.415 60.603 52.419 1.00 38.62 292 MET E O 1
ATOM 13476 N N . ILE E 1 301 ? -25.100 59.662 50.496 1.00 38.63 293 ILE E N 1
ATOM 13477 C CA . ILE E 1 301 ? -25.798 58.577 51.164 1.00 38.56 293 ILE E CA 1
ATOM 13478 C C . ILE E 1 301 ? -24.758 57.621 51.744 1.00 37.98 293 ILE E C 1
ATOM 13479 O O . ILE E 1 301 ? -23.935 57.062 51.011 1.00 34.56 293 ILE E O 1
ATOM 13484 N N . LEU E 1 302 ? -24.796 57.434 53.060 1.00 37.56 294 LEU E N 1
ATOM 13485 C CA . LEU E 1 302 ? -23.787 56.628 53.737 1.00 36.50 294 LEU E CA 1
ATOM 13486 C C . LEU E 1 302 ? -24.423 55.546 54.605 1.00 35.47 294 LEU E C 1
ATOM 13487 O O . LEU E 1 302 ? -23.716 54.772 55.250 1.00 34.04 294 LEU E O 1
ATOM 13492 N N . ASP E 1 303 ? -25.755 55.507 54.621 1.00 36.11 295 ASP E N 1
ATOM 13493 C CA . ASP E 1 303 ? -26.502 54.462 55.321 1.00 37.05 295 ASP E CA 1
ATOM 13494 C C . ASP E 1 303 ? -27.993 54.590 55.010 1.00 37.92 295 ASP E C 1
ATOM 13495 O O . ASP E 1 303 ? -28.465 55.656 54.611 1.00 38.66 295 ASP E O 1
ATOM 13500 N N . VAL E 1 304 ? -28.730 53.499 55.191 1.00 37.87 296 VAL E N 1
ATOM 13501 C CA . VAL E 1 304 ? -30.182 53.521 55.051 1.00 39.09 296 VAL E CA 1
ATOM 13502 C C . VAL E 1 304 ? -30.801 54.018 56.359 1.00 40.69 296 VAL E C 1
ATOM 13503 O O . VAL E 1 304 ? -30.198 53.890 57.425 1.00 39.82 296 VAL E O 1
ATOM 13507 N N . GLY E 1 305 ? -31.994 54.599 56.279 1.00 43.31 297 GLY E N 1
ATOM 13508 C CA . GLY E 1 305 ? -32.652 55.132 57.460 1.00 45.32 297 GLY E CA 1
ATOM 13509 C C . GLY E 1 305 ? -33.383 54.089 58.289 1.00 47.21 297 GLY E C 1
ATOM 13510 O O . GLY E 1 305 ? -33.452 52.925 57.898 1.00 47.12 297 GLY E O 1
ATOM 13511 N N . PRO E 1 306 ? -33.926 54.505 59.447 1.00 49.19 298 PRO E N 1
ATOM 13512 C CA . PRO E 1 306 ? -34.648 53.650 60.401 1.00 49.30 298 PRO E CA 1
ATOM 13513 C C . PRO E 1 306 ? -35.807 52.873 59.784 1.00 49.81 298 PRO E C 1
ATOM 13514 O O . PRO E 1 306 ? -36.012 51.711 60.134 1.00 49.33 298 PRO E O 1
ATOM 13518 N N . GLU E 1 307 ? -36.558 53.521 58.898 1.00 51.05 299 GLU E N 1
ATOM 13519 C CA . GLU E 1 307 ? -37.688 52.896 58.217 1.00 53.09 299 GLU E CA 1
ATOM 13520 C C . GLU E 1 307 ? -37.245 51.708 57.378 1.00 51.61 299 GLU E C 1
ATOM 13521 O O . GLU E 1 307 ? -37.749 50.596 57.528 1.00 51.39 299 GLU E O 1
ATOM 13527 N N . THR E 1 308 ? -36.303 51.975 56.480 1.00 50.05 300 THR E N 1
ATOM 13528 C CA . THR E 1 308 ? -35.794 50.980 55.552 1.00 48.40 300 THR E CA 1
ATOM 13529 C C . THR E 1 308 ? -35.139 49.839 56.316 1.00 46.35 300 THR E C 1
ATOM 13530 O O . THR E 1 308 ? -35.295 48.668 55.959 1.00 45.93 300 THR E O 1
ATOM 13534 N N . ALA E 1 309 ? -34.421 50.189 57.379 1.00 44.52 301 ALA E N 1
ATOM 13535 C CA . ALA E 1 309 ? -33.735 49.201 58.204 1.00 43.68 301 ALA E CA 1
ATOM 13536 C C . ALA E 1 309 ? -34.722 48.208 58.820 1.00 44.41 301 ALA E C 1
ATOM 13537 O O . ALA E 1 309 ? -34.446 47.008 58.886 1.00 43.66 301 ALA E O 1
ATOM 13539 N N . LYS E 1 310 ? -35.872 48.710 59.262 1.00 44.71 302 LYS E N 1
ATOM 13540 C CA . LYS E 1 310 ? -36.915 47.843 59.789 1.00 45.41 302 LYS E CA 1
ATOM 13541 C C . LYS E 1 310 ? -37.491 46.985 58.663 1.00 46.79 302 LYS E C 1
ATOM 13542 O O . LYS E 1 310 ? -37.727 45.789 58.841 1.00 47.35 302 LYS E O 1
ATOM 13544 N N . ALA E 1 311 ? -37.695 47.602 57.501 1.00 46.47 303 ALA E N 1
ATOM 13545 C CA . ALA E 1 311 ? -38.236 46.911 56.335 1.00 46.66 303 ALA E CA 1
ATOM 13546 C C . ALA E 1 311 ? -37.322 45.784 55.872 1.00 45.92 303 ALA E C 1
ATOM 13547 O O . ALA E 1 311 ? -37.789 44.702 55.521 1.00 46.92 303 ALA E O 1
ATOM 13549 N N . PHE E 1 312 ? -36.019 46.045 55.871 1.00 44.53 304 PHE E N 1
ATOM 13550 C CA . PHE E 1 312 ? -35.037 45.032 55.509 1.00 43.66 304 PHE E CA 1
ATOM 13551 C C . PHE E 1 312 ? -35.061 43.875 56.498 1.00 45.41 304 PHE E C 1
ATOM 13552 O O . PHE E 1 312 ? -34.930 42.716 56.109 1.00 45.38 304 PHE E O 1
ATOM 13560 N N . ALA E 1 313 ? -35.221 44.202 57.777 1.00 47.24 305 ALA E N 1
ATOM 13561 C CA . ALA E 1 313 ? -35.243 43.201 58.838 1.00 48.37 305 ALA E CA 1
ATOM 13562 C C . ALA E 1 313 ? -36.418 42.237 58.681 1.00 51.90 305 ALA E C 1
ATOM 13563 O O . ALA E 1 313 ? -36.274 41.027 58.875 1.00 51.27 305 ALA E O 1
ATOM 13565 N N . ASN E 1 314 ? -37.579 42.783 58.333 1.00 55.18 306 ASN E N 1
ATOM 13566 C CA . ASN E 1 314 ? -38.789 41.989 58.151 1.00 57.67 306 ASN E CA 1
ATOM 13567 C C . ASN E 1 314 ? -38.636 40.964 57.027 1.00 56.56 306 ASN E C 1
ATOM 13568 O O . ASN E 1 314 ? -39.094 39.827 57.145 1.00 56.95 306 ASN E O 1
ATOM 13573 N N . ILE E 1 315 ? -37.994 41.375 55.939 1.00 53.42 307 ILE E N 1
ATOM 13574 C CA . ILE E 1 315 ? -37.760 40.493 54.801 1.00 52.18 307 ILE E CA 1
ATOM 13575 C C . ILE E 1 315 ? -36.906 39.302 55.225 1.00 52.32 307 ILE E C 1
ATOM 13576 O O . ILE E 1 315 ? -37.182 38.161 54.849 1.00 54.74 307 ILE E O 1
ATOM 13581 N N . LEU E 1 316 ? -35.872 39.574 56.015 1.00 50.24 308 LEU E N 1
ATOM 13582 C CA . LEU E 1 316 ? -34.953 38.534 56.468 1.00 48.40 308 LEU E CA 1
ATOM 13583 C C . LEU E 1 316 ? -35.595 37.581 57.481 1.00 49.68 308 LEU E C 1
ATOM 13584 O O . LEU E 1 316 ? -35.382 36.371 57.420 1.00 50.44 308 LEU E O 1
ATOM 13589 N N . THR E 1 317 ? -36.372 38.130 58.411 1.00 50.36 309 THR E N 1
ATOM 13590 C CA . THR E 1 317 ? -37.004 37.335 59.458 1.00 51.76 309 THR E CA 1
ATOM 13591 C C . THR E 1 317 ? -37.953 36.314 58.858 1.00 52.95 309 THR E C 1
ATOM 13592 O O . THR E 1 317 ? -38.066 35.194 59.350 1.00 53.96 309 THR E O 1
ATOM 13596 N N . THR E 1 318 ? -38.622 36.704 57.780 1.00 53.73 310 THR E N 1
ATOM 13597 C CA . THR E 1 318 ? -39.585 35.830 57.126 1.00 54.97 310 THR E CA 1
ATOM 13598 C C . THR E 1 318 ? -38.925 34.989 56.032 1.00 54.24 310 THR E C 1
ATOM 13599 O O . THR E 1 318 ? -39.583 34.178 55.380 1.00 55.98 310 THR E O 1
ATOM 13603 N N . SER E 1 319 ? -37.624 35.179 55.838 1.00 51.48 311 SER E N 1
ATOM 13604 C CA . SER E 1 319 ? -36.880 34.396 54.854 1.00 50.54 311 SER E CA 1
ATOM 13605 C C . SER E 1 319 ? -36.503 33.028 55.418 1.00 51.14 311 SER E C 1
ATOM 13606 O O . SER E 1 319 ? -36.424 32.852 56.635 1.00 51.66 311 SER E O 1
ATOM 13608 N N . LYS E 1 320 ? -36.276 32.063 54.529 1.00 49.43 312 LYS E N 1
ATOM 13609 C CA . LYS E 1 320 ? -35.837 30.730 54.935 1.00 48.85 312 LYS E CA 1
ATOM 13610 C C . LYS E 1 320 ? -34.358 30.530 54.610 1.00 45.43 312 LYS E C 1
ATOM 13611 O O . LYS E 1 320 ? -33.667 29.748 55.261 1.00 45.09 312 LYS E O 1
ATOM 13613 N N . THR E 1 321 ? -33.878 31.247 53.600 1.00 43.29 313 THR E N 1
ATOM 13614 C CA . THR E 1 321 ? -32.478 31.169 53.209 1.00 40.85 313 THR E CA 1
ATOM 13615 C C . THR E 1 321 ? -31.910 32.564 52.944 1.00 38.39 313 THR E C 1
ATOM 13616 O O . THR E 1 321 ? -32.506 33.360 52.215 1.00 39.03 313 THR E O 1
ATOM 13620 N N . ILE E 1 322 ? -30.757 32.850 53.545 1.00 36.14 314 ILE E N 1
ATOM 13621 C CA . ILE E 1 322 ? -30.100 34.147 53.409 1.00 34.05 314 ILE E CA 1
ATOM 13622 C C . ILE E 1 322 ? -28.653 33.990 52.959 1.00 32.02 314 ILE E C 1
ATOM 13623 O O . ILE E 1 322 ? -27.881 33.247 53.568 1.00 33.03 314 ILE E O 1
ATOM 13628 N N . LEU E 1 323 ? -28.296 34.679 51.882 1.00 30.71 315 LEU E N 1
ATOM 13629 C CA . LEU E 1 323 ? -26.902 34.813 51.482 1.00 31.04 315 LEU E CA 1
ATOM 13630 C C . LEU E 1 323 ? -26.485 36.249 51.765 1.00 31.17 315 LEU E C 1
ATOM 13631 O O . LEU E 1 323 ? -27.059 37.182 51.209 1.00 32.51 315 LEU E O 1
ATOM 13636 N N . TRP E 1 324 ? -25.487 36.418 52.627 1.00 30.13 316 TRP E N 1
ATOM 13637 C CA . TRP E 1 324 ? -25.107 37.736 53.133 1.00 28.83 316 TRP E CA 1
ATOM 13638 C C . TRP E 1 324 ? -23.734 38.163 52.627 1.00 27.97 316 TRP E C 1
ATOM 13639 O O . TRP E 1 324 ? -22.710 37.642 53.067 1.00 27.66 316 TRP E O 1
ATOM 13650 N N . ASN E 1 325 ? -23.717 39.133 51.721 1.00 27.68 317 ASN E N 1
ATOM 13651 C CA . ASN E 1 325 ? -22.466 39.620 51.154 1.00 28.32 317 ASN E CA 1
ATOM 13652 C C . ASN E 1 325 ? -22.380 41.146 51.204 1.00 29.54 317 ASN E C 1
ATOM 13653 O O . ASN E 1 325 ? -22.383 41.808 50.169 1.00 30.75 317 ASN E O 1
ATOM 13658 N N . GLY E 1 326 ? -22.286 41.698 52.412 1.00 29.63 318 GLY E N 1
ATOM 13659 C CA . GLY E 1 326 ? -22.056 43.123 52.573 1.00 30.47 318 GLY E CA 1
ATOM 13660 C C . GLY E 1 326 ? -22.948 43.877 53.543 1.00 30.14 318 GLY E C 1
ATOM 13661 O O . GLY E 1 326 ? -24.053 43.433 53.868 1.00 27.47 318 GLY E O 1
ATOM 13662 N N . PRO E 1 327 ? -22.449 45.022 54.034 1.00 28.83 319 PRO E N 1
ATOM 13663 C CA . PRO E 1 327 ? -23.197 45.935 54.896 1.00 29.43 319 PRO E CA 1
ATOM 13664 C C . PRO E 1 327 ? -24.030 46.894 54.059 1.00 30.85 319 PRO E C 1
ATOM 13665 O O . PRO E 1 327 ? -23.817 46.959 52.851 1.00 31.13 319 PRO E O 1
ATOM 13669 N N . VAL E 1 328 ? -24.939 47.640 54.681 1.00 30.93 320 VAL E N 1
ATOM 13670 C CA . VAL E 1 328 ? -25.770 48.590 53.948 1.00 30.90 320 VAL E CA 1
ATOM 13671 C C . VAL E 1 328 ? -25.399 50.037 54.277 1.00 31.10 320 VAL E C 1
ATOM 13672 O O . VAL E 1 328 ? -26.159 50.963 53.991 1.00 31.92 320 VAL E O 1
ATOM 13676 N N . GLY E 1 329 ? -24.236 50.225 54.889 1.00 30.39 321 GLY E N 1
ATOM 13677 C CA . GLY E 1 329 ? -23.757 51.554 55.230 1.00 30.51 321 GLY E CA 1
ATOM 13678 C C . GLY E 1 329 ? -22.328 51.536 55.734 1.00 30.68 321 GLY E C 1
ATOM 13679 O O . GLY E 1 329 ? -21.734 50.468 55.887 1.00 28.59 321 GLY E O 1
ATOM 13680 N N . VAL E 1 330 ? -21.770 52.716 55.984 1.00 29.64 322 VAL E N 1
ATOM 13681 C CA . VAL E 1 330 ? -20.415 52.827 56.506 1.00 29.26 322 VAL E CA 1
ATOM 13682 C C . VAL E 1 330 ? -20.441 52.549 58.008 1.00 32.46 322 VAL E C 1
ATOM 13683 O O . VAL E 1 330 ? -20.359 53.469 58.822 1.00 29.35 322 VAL E O 1
ATOM 13687 N N . PHE E 1 331 ? -20.552 51.274 58.371 1.00 30.75 323 PHE E N 1
ATOM 13688 C CA . PHE E 1 331 ? -20.808 50.897 59.762 1.00 30.88 323 PHE E CA 1
ATOM 13689 C C . PHE E 1 331 ? -19.621 51.105 60.702 1.00 31.64 323 PHE E C 1
ATOM 13690 O O . PHE E 1 331 ? -19.783 51.051 61.922 1.00 32.52 323 PHE E O 1
ATOM 13698 N N . GLU E 1 332 ? -18.435 51.326 60.144 1.00 31.87 324 GLU E N 1
ATOM 13699 C CA . GLU E 1 332 ? -17.260 51.627 60.960 1.00 33.36 324 GLU E CA 1
ATOM 13700 C C . GLU E 1 332 ? -17.505 52.882 61.796 1.00 33.82 324 GLU E C 1
ATOM 13701 O O . GLU E 1 332 ? -16.974 53.021 62.896 1.00 34.32 324 GLU E O 1
ATOM 13707 N N . VAL E 1 333 ? -18.322 53.790 61.269 1.00 32.93 325 VAL E N 1
ATOM 13708 C CA . VAL E 1 333 ? -18.703 54.987 62.003 1.00 34.49 325 VAL E CA 1
ATOM 13709 C C . VAL E 1 333 ? -20.117 54.808 62.537 1.00 35.78 325 VAL E C 1
ATOM 13710 O O . VAL E 1 333 ? -21.058 54.583 61.771 1.00 36.07 325 VAL E O 1
ATOM 13714 N N . ASP E 1 334 ? -20.257 54.936 63.852 1.00 36.10 326 ASP E N 1
ATOM 13715 C CA . ASP E 1 334 ? -21.490 54.588 64.550 1.00 35.41 326 ASP E CA 1
ATOM 13716 C C . ASP E 1 334 ? -22.724 55.319 64.013 1.00 34.16 326 ASP E C 1
ATOM 13717 O O . ASP E 1 334 ? -23.795 54.729 63.895 1.00 33.05 326 ASP E O 1
ATOM 13722 N N . GLN E 1 335 ? -22.571 56.592 63.663 1.00 33.48 327 GLN E N 1
ATOM 13723 C CA . GLN E 1 335 ? -23.716 57.371 63.204 1.00 36.06 327 GLN E CA 1
ATOM 13724 C C . GLN E 1 335 ? -24.174 56.935 61.811 1.00 35.76 327 GLN E C 1
ATOM 13725 O O . GLN E 1 335 ? -25.264 57.296 61.373 1.00 36.10 327 GLN E O 1
ATOM 13731 N N . PHE E 1 336 ? -23.356 56.141 61.127 1.00 34.90 328 PHE E N 1
ATOM 13732 C CA . PHE E 1 336 ? -23.746 55.596 59.831 1.00 33.57 328 PHE E CA 1
ATOM 13733 C C . PHE E 1 336 ? -23.802 54.071 59.911 1.00 33.24 328 PHE E C 1
ATOM 13734 O O . PHE E 1 336 ? -23.694 53.374 58.897 1.00 33.30 328 PHE E O 1
ATOM 13742 N N . GLY E 1 337 ? -23.994 53.557 61.123 1.00 32.43 329 GLY E N 1
ATOM 13743 C CA . GLY E 1 337 ? -23.961 52.125 61.350 1.00 31.27 329 GLY E CA 1
ATOM 13744 C C . GLY E 1 337 ? -25.242 51.474 61.830 1.00 32.83 329 GLY E C 1
ATOM 13745 O O . GLY E 1 337 ? -25.289 50.253 61.983 1.00 34.08 329 GLY E O 1
ATOM 13746 N N . GLU E 1 338 ? -26.278 52.271 62.073 1.00 33.11 330 GLU E N 1
ATOM 13747 C CA . GLU E 1 338 ? -27.534 51.735 62.590 1.00 34.60 330 GLU E CA 1
ATOM 13748 C C . GLU E 1 338 ? -28.175 50.779 61.588 1.00 35.39 330 GLU E C 1
ATOM 13749 O O . GLU E 1 338 ? -28.806 49.791 61.973 1.00 35.20 330 GLU E O 1
ATOM 13755 N N . GLY E 1 339 ? -27.998 51.069 60.302 1.00 34.93 331 GLY E N 1
ATOM 13756 C CA . GLY E 1 339 ? -28.533 50.217 59.258 1.00 34.84 331 GLY E CA 1
ATOM 13757 C C . GLY E 1 339 ? -27.907 48.834 59.260 1.00 34.68 331 GLY E C 1
ATOM 13758 O O . GLY E 1 339 ? -28.613 47.824 59.233 1.00 34.51 331 GLY E O 1
ATOM 13759 N N . THR E 1 340 ? -26.580 48.784 59.313 1.00 34.09 332 THR E N 1
ATOM 13760 C CA . THR E 1 340 ? -25.872 47.512 59.299 1.00 33.83 332 THR E CA 1
ATOM 13761 C C . THR E 1 340 ? -26.083 46.741 60.599 1.00 34.56 332 THR E C 1
ATOM 13762 O O . THR E 1 340 ? -26.159 45.515 60.588 1.00 33.88 332 THR E O 1
ATOM 13766 N N . LYS E 1 341 ? -26.203 47.459 61.713 1.00 35.87 333 LYS E N 1
ATOM 13767 C CA . LYS E 1 341 ? -26.445 46.804 62.993 1.00 36.02 333 LYS E CA 1
ATOM 13768 C C . LYS E 1 341 ? -27.778 46.065 62.971 1.00 36.55 333 LYS E C 1
ATOM 13769 O O . LYS E 1 341 ? -27.855 44.896 63.354 1.00 36.82 333 LYS E O 1
ATOM 13775 N N . ALA E 1 342 ? -28.818 46.742 62.499 1.00 36.11 334 ALA E N 1
ATOM 13776 C CA . ALA E 1 342 ? -30.140 46.139 62.404 1.00 36.69 334 ALA E CA 1
ATOM 13777 C C . ALA E 1 342 ? -30.139 44.972 61.419 1.00 36.39 334 ALA E C 1
ATOM 13778 O O . ALA E 1 342 ? -30.774 43.945 61.655 1.00 37.77 334 ALA E O 1
ATOM 13780 N N . LEU E 1 343 ? -29.403 45.130 60.324 1.00 34.80 335 LEU E N 1
ATOM 13781 C CA . LEU E 1 343 ? -29.328 44.101 59.300 1.00 33.14 335 LEU E CA 1
ATOM 13782 C C . LEU E 1 343 ? -28.651 42.870 59.876 1.00 33.30 335 LEU E C 1
ATOM 13783 O O . LEU E 1 343 ? -29.095 41.740 59.659 1.00 34.01 335 LEU E O 1
ATOM 13788 N N . SER E 1 344 ? -27.570 43.104 60.612 1.00 31.95 336 SER E N 1
ATOM 13789 C CA . SER E 1 344 ? -26.808 42.027 61.230 1.00 32.23 336 SER E CA 1
ATOM 13790 C C . SER E 1 344 ? -27.627 41.263 62.266 1.00 33.56 336 SER E C 1
ATOM 13791 O O . SER E 1 344 ? -27.600 40.036 62.295 1.00 33.85 336 SER E O 1
ATOM 13794 N N . LEU E 1 345 ? -28.346 41.986 63.121 1.00 35.09 337 LEU E N 1
ATOM 13795 C CA . LEU E 1 345 ? -29.150 41.344 64.158 1.00 37.90 337 LEU E CA 1
ATOM 13796 C C . LEU E 1 345 ? -30.307 40.548 63.550 1.00 40.81 337 LEU E C 1
ATOM 13797 O O . LEU E 1 345 ? -30.703 39.510 64.083 1.00 42.44 337 LEU E O 1
ATOM 13802 N N . ALA E 1 346 ? -30.833 41.032 62.427 1.00 41.16 338 ALA E N 1
ATOM 13803 C CA . ALA E 1 346 ? -31.949 40.379 61.744 1.00 41.23 338 ALA E CA 1
ATOM 13804 C C . ALA E 1 346 ? -31.538 39.041 61.134 1.00 41.39 338 ALA E C 1
ATOM 13805 O O . ALA E 1 346 ? -32.292 38.069 61.200 1.00 41.98 338 ALA E O 1
ATOM 13807 N N . VAL E 1 347 ? -30.353 38.993 60.528 1.00 40.53 339 VAL E N 1
ATOM 13808 C CA . VAL E 1 347 ? -29.860 37.751 59.934 1.00 40.34 339 VAL E CA 1
ATOM 13809 C C . VAL E 1 347 ? -29.669 36.711 61.029 1.00 40.84 339 VAL E C 1
ATOM 13810 O O . VAL E 1 347 ? -30.036 35.542 60.872 1.00 40.21 339 VAL E O 1
ATOM 13814 N N . ALA E 1 348 ? -29.106 37.158 62.146 1.00 40.69 340 ALA E N 1
ATOM 13815 C CA . ALA E 1 348 ? -28.808 36.284 63.270 1.00 41.48 340 ALA E CA 1
ATOM 13816 C C . ALA E 1 348 ? -30.092 35.760 63.903 1.00 43.06 340 ALA E C 1
ATOM 13817 O O . ALA E 1 348 ? -30.228 34.566 64.170 1.00 43.47 340 ALA E O 1
ATOM 13819 N N . GLN E 1 349 ? -31.034 36.670 64.127 1.00 43.52 341 GLN E N 1
ATOM 13820 C CA . GLN E 1 349 ? -32.283 36.350 64.805 1.00 43.89 341 GLN E CA 1
ATOM 13821 C C . GLN E 1 349 ? -33.201 35.493 63.935 1.00 45.72 341 GLN E C 1
ATOM 13822 O O . GLN E 1 349 ? -34.049 34.761 64.450 1.00 48.04 341 GLN E O 1
ATOM 13824 N N . SER E 1 350 ? -33.024 35.582 62.619 1.00 45.00 342 SER E N 1
ATOM 13825 C CA . SER E 1 350 ? -33.886 34.867 61.677 1.00 45.89 342 SER E CA 1
ATOM 13826 C C . SER E 1 350 ? -33.707 33.357 61.782 1.00 45.50 342 SER E C 1
ATOM 13827 O O . SER E 1 350 ? -32.600 32.870 62.007 1.00 43.45 342 SER E O 1
ATOM 13830 N N . ASP E 1 351 ? -34.807 32.628 61.616 1.00 47.33 343 ASP E N 1
ATOM 13831 C CA . ASP E 1 351 ? -34.785 31.167 61.599 1.00 47.82 343 ASP E CA 1
ATOM 13832 C C . ASP E 1 351 ? -34.145 30.645 60.318 1.00 46.49 343 ASP E C 1
ATOM 13833 O O . ASP E 1 351 ? -33.837 29.459 60.201 1.00 47.12 343 ASP E O 1
ATOM 13838 N N . ALA E 1 352 ? -33.956 31.544 59.359 1.00 45.08 344 ALA E N 1
ATOM 13839 C CA . ALA E 1 352 ? -33.396 31.201 58.060 1.00 43.81 344 ALA E CA 1
ATOM 13840 C C . ALA E 1 352 ? -32.019 30.559 58.168 1.00 42.41 344 ALA E C 1
ATOM 13841 O O . ALA E 1 352 ? -31.280 30.802 59.125 1.00 42.30 344 ALA E O 1
ATOM 13843 N N . PHE E 1 353 ? -31.680 29.726 57.191 1.00 41.02 345 PHE E N 1
ATOM 13844 C CA . PHE E 1 353 ? -30.307 29.267 57.073 1.00 39.21 345 PHE E CA 1
ATOM 13845 C C . PHE E 1 353 ? -29.495 30.389 56.445 1.00 36.60 345 PHE E C 1
ATOM 13846 O O . PHE E 1 353 ? -29.791 30.827 55.333 1.00 35.69 345 PHE E O 1
ATOM 13854 N N . SER E 1 354 ? -28.484 30.863 57.163 1.00 34.99 346 SER E N 1
ATOM 13855 C CA . SER E 1 354 ? -27.707 32.013 56.715 1.00 32.50 346 SER E CA 1
ATOM 13856 C C . SER E 1 354 ? -26.250 31.678 56.388 1.00 30.55 346 SER E C 1
ATOM 13857 O O . SER E 1 354 ? -25.572 30.987 57.152 1.00 30.10 346 SER E O 1
ATOM 13860 N N . ILE E 1 355 ? -25.774 32.173 55.248 1.00 29.11 347 ILE E N 1
ATOM 13861 C CA . ILE E 1 355 ? -24.364 32.053 54.889 1.00 27.64 347 ILE E CA 1
ATOM 13862 C C . ILE E 1 355 ? -23.779 33.433 54.580 1.00 27.54 347 ILE E C 1
ATOM 13863 O O . ILE E 1 355 ? -24.388 34.234 53.870 1.00 28.67 347 ILE E O 1
ATOM 13868 N N . ALA E 1 356 ? -22.596 33.711 55.119 1.00 26.73 348 ALA E N 1
ATOM 13869 C CA . ALA E 1 356 ? -21.964 35.010 54.932 1.00 27.21 348 ALA E CA 1
ATOM 13870 C C . ALA E 1 356 ? -20.580 34.874 54.312 1.00 28.15 348 ALA E C 1
ATOM 13871 O O . ALA E 1 356 ? -19.880 33.894 54.551 1.00 30.20 348 ALA E O 1
ATOM 13873 N N . GLY E 1 357 ? -20.181 35.873 53.533 1.00 27.94 349 GLY E N 1
ATOM 13874 C CA . GLY E 1 357 ? -18.873 35.876 52.902 1.00 27.51 349 GLY E CA 1
ATOM 13875 C C . GLY E 1 357 ? -18.436 37.270 52.485 1.00 28.06 349 GLY E C 1
ATOM 13876 O O . GLY E 1 357 ? -19.271 38.130 52.202 1.00 27.77 349 GLY E O 1
ATOM 13877 N N . GLY E 1 358 ? -17.127 37.487 52.420 1.00 28.29 350 GLY E N 1
ATOM 13878 C CA . GLY E 1 358 ? -16.590 38.799 52.104 1.00 29.84 350 GLY E CA 1
ATOM 13879 C C . GLY E 1 358 ? -16.080 39.517 53.341 1.00 30.41 350 GLY E C 1
ATOM 13880 O O . GLY E 1 358 ? -16.673 39.411 54.412 1.00 32.02 350 GLY E O 1
ATOM 13881 N N . GLY E 1 359 ? -14.970 40.232 53.198 1.00 30.59 351 GLY E N 1
ATOM 13882 C CA . GLY E 1 359 ? -14.324 40.886 54.324 1.00 31.36 351 GLY E CA 1
ATOM 13883 C C . GLY E 1 359 ? -15.202 41.840 55.118 1.00 33.34 351 GLY E C 1
ATOM 13884 O O . GLY E 1 359 ? -15.208 41.802 56.351 1.00 34.25 351 GLY E O 1
ATOM 13885 N N . ASP E 1 360 ? -15.944 42.694 54.418 1.00 33.90 352 ASP E N 1
ATOM 13886 C CA . ASP E 1 360 ? -16.804 43.675 55.079 1.00 34.51 352 ASP E CA 1
ATOM 13887 C C . ASP E 1 360 ? -17.901 42.994 55.891 1.00 32.58 352 ASP E C 1
ATOM 13888 O O . ASP E 1 360 ? -18.247 43.445 56.984 1.00 31.79 352 ASP E O 1
ATOM 13893 N N . THR E 1 361 ? -18.441 41.906 55.350 1.00 30.35 353 THR E N 1
ATOM 13894 C CA . THR E 1 361 ? -19.497 41.160 56.022 1.00 29.92 353 THR E CA 1
ATOM 13895 C C . THR E 1 361 ? -18.989 40.551 57.323 1.00 28.40 353 THR E C 1
ATOM 13896 O O . THR E 1 361 ? -19.637 40.652 58.367 1.00 25.30 353 THR E O 1
ATOM 13900 N N . LEU E 1 362 ? -17.819 39.921 57.249 1.00 29.37 354 LEU E N 1
ATOM 13901 C CA . LEU E 1 362 ? -17.216 39.264 58.407 1.00 27.96 354 LEU E CA 1
ATOM 13902 C C . LEU E 1 362 ? -16.848 40.292 59.463 1.00 27.32 354 LEU E C 1
ATOM 13903 O O . LEU E 1 362 ? -16.880 40.007 60.660 1.00 27.18 354 LEU E O 1
ATOM 13908 N N . ALA E 1 363 ? -16.507 41.495 59.013 1.00 26.56 355 ALA E N 1
ATOM 13909 C CA . ALA E 1 363 ? -16.210 42.577 59.936 1.00 26.40 355 ALA E CA 1
ATOM 13910 C C . ALA E 1 363 ? -17.479 43.005 60.673 1.00 26.94 355 ALA E C 1
ATOM 13911 O O . ALA E 1 363 ? -17.457 43.234 61.882 1.00 27.74 355 ALA E O 1
ATOM 13913 N N . ALA E 1 364 ? -18.592 43.071 59.953 1.00 26.76 356 ALA E N 1
ATOM 13914 C CA . ALA E 1 364 ? -19.852 43.458 60.569 1.00 28.74 356 ALA E CA 1
ATOM 13915 C C . ALA E 1 364 ? -20.250 42.419 61.603 1.00 30.25 356 ALA E C 1
ATOM 13916 O O . ALA E 1 364 ? -20.661 42.756 62.717 1.00 29.91 356 ALA E O 1
ATOM 13918 N N . ILE E 1 365 ? -20.108 41.154 61.222 1.00 32.13 357 ILE E N 1
ATOM 13919 C CA . ILE E 1 365 ? -20.401 40.035 62.103 1.00 33.74 357 ILE E CA 1
ATOM 13920 C C . ILE E 1 365 ? -19.658 40.184 63.425 1.00 34.95 357 ILE E C 1
ATOM 13921 O O . ILE E 1 365 ? -20.257 40.103 64.497 1.00 34.92 357 ILE E O 1
ATOM 13926 N N . ASP E 1 366 ? -18.355 40.422 63.348 1.00 37.43 358 ASP E N 1
ATOM 13927 C CA . ASP E 1 366 ? -17.541 40.521 64.551 1.00 40.27 358 ASP E CA 1
ATOM 13928 C C . ASP E 1 366 ? -17.896 41.758 65.363 1.00 41.63 358 ASP E C 1
ATOM 13929 O O . ASP E 1 366 ? -17.939 41.705 66.593 1.00 43.59 358 ASP E O 1
ATOM 13934 N N . LYS E 1 367 ? -18.187 42.859 64.680 1.00 41.53 359 LYS E N 1
ATOM 13935 C CA . LYS E 1 367 ? -18.505 44.098 65.376 1.00 43.76 359 LYS E CA 1
ATOM 13936 C C . LYS E 1 367 ? -19.793 43.954 66.168 1.00 44.92 359 LYS E C 1
ATOM 13937 O O . LYS E 1 367 ? -19.903 44.452 67.286 1.00 45.93 359 LYS E O 1
ATOM 13943 N N . TYR E 1 368 ? -20.762 43.251 65.597 1.00 45.22 360 TYR E N 1
ATOM 13944 C CA . TYR E 1 368 ? -22.063 43.141 66.235 1.00 46.95 360 TYR E CA 1
ATOM 13945 C C . TYR E 1 368 ? -22.226 41.809 66.947 1.00 49.44 360 TYR E C 1
ATOM 13946 O O . TYR E 1 368 ? -23.306 41.491 67.446 1.00 50.48 360 TYR E O 1
ATOM 13955 N N . ASN E 1 369 ? -21.138 41.045 66.989 1.00 50.74 361 ASN E N 1
ATOM 13956 C CA . ASN E 1 369 ? -21.063 39.832 67.792 1.00 52.77 361 ASN E CA 1
ATOM 13957 C C . ASN E 1 369 ? -22.225 38.873 67.524 1.00 51.93 361 ASN E C 1
ATOM 13958 O O . ASN E 1 369 ? -22.978 38.532 68.436 1.00 52.90 361 ASN E O 1
ATOM 13963 N N . VAL E 1 370 ? -22.383 38.453 66.273 1.00 46.73 362 VAL E N 1
ATOM 13964 C CA . VAL E 1 370 ? -23.455 37.524 65.931 1.00 44.08 362 VAL E CA 1
ATOM 13965 C C . VAL E 1 370 ? -22.905 36.288 65.228 1.00 43.32 362 VAL E C 1
ATOM 13966 O O . VAL E 1 370 ? -23.660 35.535 64.613 1.00 44.13 362 VAL E O 1
ATOM 13970 N N . ALA E 1 371 ? -21.599 36.068 65.348 1.00 42.19 363 ALA E N 1
ATOM 13971 C CA . ALA E 1 371 ? -20.931 34.977 64.643 1.00 42.92 363 ALA E CA 1
ATOM 13972 C C . ALA E 1 371 ? -21.549 33.619 64.965 1.00 44.45 363 ALA E C 1
ATOM 13973 O O . ALA E 1 371 ? -21.662 32.759 64.097 1.00 45.03 363 ALA E O 1
ATOM 13975 N N . ASP E 1 372 ? -21.963 33.447 66.213 1.00 45.24 364 ASP E N 1
ATOM 13976 C CA . ASP E 1 372 ? -22.519 32.182 66.678 1.00 47.62 364 ASP E CA 1
ATOM 13977 C C . ASP E 1 372 ? -23.903 31.902 66.086 1.00 46.67 364 ASP E C 1
ATOM 13978 O O . ASP E 1 372 ? -24.315 30.750 65.977 1.00 46.57 364 ASP E O 1
ATOM 13983 N N . GLN E 1 373 ? -24.614 32.958 65.697 1.00 45.08 365 GLN E N 1
ATOM 13984 C CA . GLN E 1 373 ? -25.985 32.812 65.213 1.00 43.98 365 GLN E CA 1
ATOM 13985 C C . GLN E 1 373 ? -26.060 32.773 63.690 1.00 41.43 365 GLN E C 1
ATOM 13986 O O . GLN E 1 373 ? -27.147 32.689 63.115 1.00 43.09 365 GLN E O 1
ATOM 13992 N N . ILE E 1 374 ? -24.904 32.846 63.042 1.00 37.73 366 ILE E N 1
ATOM 13993 C CA . ILE E 1 374 ? -24.834 32.721 61.594 1.00 35.37 366 ILE E CA 1
ATOM 13994 C C . ILE E 1 374 ? -24.692 31.242 61.240 1.00 34.40 366 ILE E C 1
ATOM 13995 O O . ILE E 1 374 ? -23.912 30.525 61.862 1.00 33.23 366 ILE E O 1
ATOM 14000 N N . GLY E 1 375 ? -25.447 30.791 60.244 1.00 34.85 367 GLY E N 1
ATOM 14001 C CA . GLY E 1 375 ? -25.405 29.399 59.829 1.00 35.96 367 GLY E CA 1
ATOM 14002 C C . GLY E 1 375 ? -24.038 28.945 59.348 1.00 35.60 367 GLY E C 1
ATOM 14003 O O . GLY E 1 375 ? -23.498 27.953 59.836 1.00 36.39 367 GLY E O 1
ATOM 14004 N N . TYR E 1 376 ? -23.466 29.676 58.399 1.00 34.83 368 TYR E N 1
ATOM 14005 C CA . TYR E 1 376 ? -22.116 29.369 57.936 1.00 34.34 368 TYR E CA 1
ATOM 14006 C C . TYR E 1 376 ? -21.360 30.631 57.550 1.00 34.58 368 TYR E C 1
ATOM 14007 O O . TYR E 1 376 ? -21.867 31.469 56.811 1.00 34.68 368 TYR E O 1
ATOM 14016 N N . ILE E 1 377 ? -20.131 30.747 58.041 1.00 35.09 369 ILE E N 1
ATOM 14017 C CA . ILE E 1 377 ? -19.297 31.894 57.730 1.00 34.11 369 ILE E CA 1
ATOM 14018 C C . ILE E 1 377 ? -18.164 31.478 56.804 1.00 33.95 369 ILE E C 1
ATOM 14019 O O . ILE E 1 377 ? -17.305 30.675 57.173 1.00 33.29 369 ILE E O 1
ATOM 14024 N N . SER E 1 378 ? -18.186 32.010 55.587 1.00 33.95 370 SER E N 1
ATOM 14025 C CA . SER E 1 378 ? -17.163 31.694 54.601 1.00 33.21 370 SER E CA 1
ATOM 14026 C C . SER E 1 378 ? -15.992 32.665 54.650 1.00 33.55 370 SER E C 1
ATOM 14027 O O . SER E 1 378 ? -16.176 33.873 54.801 1.00 36.08 370 SER E O 1
ATOM 14030 N N . THR E 1 379 ? -14.792 32.130 54.476 1.00 32.69 371 THR E N 1
ATOM 14031 C CA . THR E 1 379 ? -13.583 32.933 54.394 1.00 35.23 371 THR E CA 1
ATOM 14032 C C . THR E 1 379 ? -13.024 32.841 52.980 1.00 36.23 371 THR E C 1
ATOM 14033 O O . THR E 1 379 ? -11.864 33.158 52.739 1.00 36.84 371 THR E O 1
ATOM 14037 N N . GLY E 1 380 ? -13.864 32.401 52.049 1.00 37.13 372 GLY E N 1
ATOM 14038 C CA . GLY E 1 380 ? -13.430 32.083 50.700 1.00 39.01 372 GLY E CA 1
ATOM 14039 C C . GLY E 1 380 ? -12.953 33.220 49.815 1.00 41.42 372 GLY E C 1
ATOM 14040 O O . GLY E 1 380 ? -12.243 32.983 48.839 1.00 42.19 372 GLY E O 1
ATOM 14041 N N . GLY E 1 381 ? -13.354 34.447 50.136 1.00 42.19 373 GLY E N 1
ATOM 14042 C CA . GLY E 1 381 ? -12.966 35.604 49.349 1.00 41.67 373 GLY E CA 1
ATOM 14043 C C . GLY E 1 381 ? -13.377 35.529 47.888 1.00 42.52 373 GLY E C 1
ATOM 14044 O O . GLY E 1 381 ? -14.562 35.413 47.571 1.00 41.89 373 GLY E O 1
ATOM 14045 N N . GLY E 1 382 ? -12.391 35.600 46.996 1.00 44.33 374 GLY E N 1
ATOM 14046 C CA . GLY E 1 382 ? -12.639 35.580 45.565 1.00 45.01 374 GLY E CA 1
ATOM 14047 C C . GLY E 1 382 ? -13.275 34.303 45.049 1.00 45.69 374 GLY E C 1
ATOM 14048 O O . GLY E 1 382 ? -14.092 34.330 44.124 1.00 46.86 374 GLY E O 1
ATOM 14049 N N . ALA E 1 383 ? -12.897 33.176 45.642 1.00 42.46 375 ALA E N 1
ATOM 14050 C CA . ALA E 1 383 ? -13.469 31.892 45.260 1.00 41.58 375 ALA E CA 1
ATOM 14051 C C . ALA E 1 383 ? -14.936 31.821 45.669 1.00 40.50 375 ALA E C 1
ATOM 14052 O O . ALA E 1 383 ? -15.767 31.264 44.952 1.00 42.31 375 ALA E O 1
ATOM 14054 N N . PHE E 1 384 ? -15.241 32.396 46.827 1.00 37.95 376 PHE E N 1
ATOM 14055 C CA . PHE E 1 384 ? -16.606 32.451 47.331 1.00 36.79 376 PHE E CA 1
ATOM 14056 C C . PHE E 1 384 ? -17.501 33.152 46.313 1.00 38.79 376 PHE E C 1
ATOM 14057 O O . PHE E 1 384 ? -18.585 32.667 45.989 1.00 40.09 376 PHE E O 1
ATOM 14065 N N . LEU E 1 385 ? -17.037 34.285 45.797 1.00 38.99 377 LEU E N 1
ATOM 14066 C CA . LEU E 1 385 ? -17.817 35.055 44.832 1.00 39.98 377 LEU E CA 1
ATOM 14067 C C . LEU E 1 385 ? -17.956 34.357 43.483 1.00 41.33 377 LEU E C 1
ATOM 14068 O O . LEU E 1 385 ? -19.028 34.380 42.879 1.00 41.83 377 LEU E O 1
ATOM 14073 N N . GLU E 1 386 ? -16.880 33.741 43.004 1.00 42.27 378 GLU E N 1
ATOM 14074 C CA . GLU E 1 386 ? -16.935 33.091 41.700 1.00 43.66 378 GLU E CA 1
ATOM 14075 C C . GLU E 1 386 ? -17.908 31.929 41.726 1.00 40.81 378 GLU E C 1
ATOM 14076 O O . GLU E 1 386 ? -18.551 31.631 40.723 1.00 41.17 378 GLU E O 1
ATOM 14082 N N . PHE E 1 387 ? -18.033 31.286 42.881 1.00 39.10 379 PHE E N 1
ATOM 14083 C CA . PHE E 1 387 ? -19.020 30.228 43.035 1.00 38.90 379 PHE E CA 1
ATOM 14084 C C . PHE E 1 387 ? -20.425 30.829 42.970 1.00 37.54 379 PHE E C 1
ATOM 14085 O O . PHE E 1 387 ? -21.301 30.314 42.274 1.00 37.50 379 PHE E O 1
ATOM 14093 N N . VAL E 1 388 ? -20.631 31.927 43.693 1.00 35.66 380 VAL E N 1
ATOM 14094 C CA . VAL E 1 388 ? -21.927 32.602 43.700 1.00 34.71 380 VAL E CA 1
ATOM 14095 C C . VAL E 1 388 ? -22.260 33.061 42.284 1.00 35.35 380 VAL E C 1
ATOM 14096 O O . VAL E 1 388 ? -23.413 33.027 41.867 1.00 36.56 380 VAL E O 1
ATOM 14100 N N . GLU E 1 389 ? -21.233 33.441 41.531 1.00 36.39 381 GLU E N 1
ATOM 14101 C CA . GLU E 1 389 ? -21.403 33.847 40.138 1.00 38.73 381 GLU E CA 1
ATOM 14102 C C . GLU E 1 389 ? -21.851 32.679 39.261 1.00 39.17 381 GLU E C 1
ATOM 14103 O O . GLU E 1 389 ? -22.280 32.873 38.122 1.00 31.96 381 GLU E O 1
ATOM 14109 N N . GLY E 1 390 ? -21.739 31.465 39.792 1.00 39.64 382 GLY E N 1
ATOM 14110 C CA . GLY E 1 390 ? -22.169 30.279 39.077 1.00 41.02 382 GLY E CA 1
ATOM 14111 C C . GLY E 1 390 ? -21.117 29.668 38.179 1.00 41.49 382 GLY E C 1
ATOM 14112 O O . GLY E 1 390 ? -21.415 28.792 37.368 1.00 42.84 382 GLY E O 1
ATOM 14113 N N . LYS E 1 391 ? -19.882 30.133 38.317 1.00 41.74 383 LYS E N 1
ATOM 14114 C CA . LYS E 1 391 ? -18.786 29.586 37.534 1.00 43.68 383 LYS E CA 1
ATOM 14115 C C . LYS E 1 391 ? -18.350 28.248 38.108 1.00 44.06 383 LYS E C 1
ATOM 14116 O O . LYS E 1 391 ? -18.668 27.918 39.251 1.00 43.38 383 LYS E O 1
ATOM 14122 N N . THR E 1 392 ? -17.637 27.471 37.303 1.00 44.84 384 THR E N 1
ATOM 14123 C CA . THR E 1 392 ? -17.138 26.179 37.749 1.00 43.11 384 THR E CA 1
ATOM 14124 C C . THR E 1 392 ? -15.709 26.321 38.251 1.00 40.83 384 THR E C 1
ATOM 14125 O O . THR E 1 392 ? -14.825 26.782 37.526 1.00 40.69 384 THR E O 1
ATOM 14129 N N . LEU E 1 393 ? -15.500 25.932 39.503 1.00 39.03 385 LEU E N 1
ATOM 14130 C CA . LEU E 1 393 ? -14.196 26.030 40.135 1.00 38.15 385 LEU E CA 1
ATOM 14131 C C . LEU E 1 393 ? -13.370 24.807 39.736 1.00 36.71 385 LEU E C 1
ATOM 14132 O O . LEU E 1 393 ? -13.746 23.679 40.061 1.00 35.24 385 LEU E O 1
ATOM 14137 N N . PRO E 1 394 ? -12.250 25.028 39.025 1.00 36.12 386 PRO E N 1
ATOM 14138 C CA . PRO E 1 394 ? -11.406 23.955 38.477 1.00 36.28 386 PRO E CA 1
ATOM 14139 C C . PRO E 1 394 ? -11.080 22.854 39.484 1.00 36.79 386 PRO E C 1
ATOM 14140 O O . PRO E 1 394 ? -11.072 21.673 39.127 1.00 37.01 386 PRO E O 1
ATOM 14144 N N . ALA E 1 395 ? -10.829 23.242 40.730 1.00 35.75 387 ALA E N 1
ATOM 14145 C CA . ALA E 1 395 ? -10.438 22.296 41.769 1.00 34.32 387 ALA E CA 1
ATOM 14146 C C . ALA E 1 395 ? -11.622 21.465 42.255 1.00 33.71 387 ALA E C 1
ATOM 14147 O O . ALA E 1 395 ? -11.448 20.341 42.712 1.00 34.04 387 ALA E O 1
ATOM 14149 N N . VAL E 1 396 ? -12.823 22.025 42.170 1.00 33.42 388 VAL E N 1
ATOM 14150 C CA . VAL E 1 396 ? -14.026 21.302 42.566 1.00 33.48 388 VAL E CA 1
ATOM 14151 C C . VAL E 1 396 ? -14.408 20.290 41.487 1.00 34.10 388 VAL E C 1
ATOM 14152 O O . VAL E 1 396 ? -14.733 19.140 41.788 1.00 34.50 388 VAL E O 1
ATOM 14156 N N . ALA E 1 397 ? -14.340 20.725 40.232 1.00 33.52 389 ALA E N 1
ATOM 14157 C CA . ALA E 1 397 ? -14.721 19.895 39.093 1.00 33.86 389 ALA E CA 1
ATOM 14158 C C . ALA E 1 397 ? -13.861 18.642 38.976 1.00 34.19 389 ALA E C 1
ATOM 14159 O O . ALA E 1 397 ? -14.343 17.596 38.545 1.00 35.94 389 ALA E O 1
ATOM 14161 N N . VAL E 1 398 ? -12.591 18.751 39.355 1.00 32.57 390 VAL E N 1
ATOM 14162 C CA . VAL E 1 398 ? -11.671 17.626 39.251 1.00 33.51 390 VAL E CA 1
ATOM 14163 C C . VAL E 1 398 ? -11.995 16.576 40.314 1.00 33.04 390 VAL E C 1
ATOM 14164 O O . VAL E 1 398 ? -11.829 15.379 40.085 1.00 34.05 390 VAL E O 1
ATOM 14167 N N . LEU E 1 399 ? -12.457 17.031 41.473 1.00 31.72 391 LEU E N 1
ATOM 14168 C CA . LEU E 1 399 ? -12.885 16.132 42.540 1.00 31.35 391 LEU E CA 1
ATOM 14169 C C . LEU E 1 399 ? -14.168 15.410 42.147 1.00 34.16 391 LEU E C 1
ATOM 14170 O O . LEU E 1 399 ? -14.382 14.252 42.515 1.00 34.38 391 LEU E O 1
ATOM 14175 N N . LEU E 1 400 ? -15.012 16.103 41.385 1.00 35.95 392 LEU E N 1
ATOM 14176 C CA . LEU E 1 400 ? -16.259 15.533 40.897 1.00 37.91 392 LEU E CA 1
ATOM 14177 C C . LEU E 1 400 ? -15.965 14.423 39.897 1.00 40.34 392 LEU E C 1
ATOM 14178 O O . LEU E 1 400 ? -16.717 13.456 39.789 1.00 41.29 392 LEU E O 1
ATOM 14183 N N . GLU E 1 401 ? -14.864 14.572 39.167 1.00 41.38 393 GLU E N 1
ATOM 14184 C CA . GLU E 1 401 ? -14.450 13.572 38.191 1.00 43.75 393 GLU E CA 1
ATOM 14185 C C . GLU E 1 401 ? -13.852 12.355 38.889 1.00 42.92 393 GLU E C 1
ATOM 14186 O O . GLU E 1 401 ? -13.856 11.255 38.340 1.00 44.45 393 GLU E O 1
ATOM 14192 N N . ARG E 1 402 ? -13.344 12.554 40.102 1.00 40.45 394 ARG E N 1
ATOM 14193 C CA . ARG E 1 402 ? -12.692 11.474 40.832 1.00 38.58 394 ARG E CA 1
ATOM 14194 C C . ARG E 1 402 ? -13.585 10.911 41.938 1.00 38.51 394 ARG E C 1
ATOM 14195 O O . ARG E 1 402 ? -13.092 10.300 42.887 1.00 39.33 394 ARG E O 1
ATOM 14203 N N . ALA E 1 403 ? -14.894 11.098 41.811 1.00 37.67 395 ALA E N 1
ATOM 14204 C CA . ALA E 1 403 ? -15.819 10.689 42.864 1.00 38.53 395 ALA E CA 1
ATOM 14205 C C . ALA E 1 403 ? -15.928 9.168 42.963 1.00 39.85 395 ALA E C 1
ATOM 14206 O O . ALA E 1 403 ? -15.630 8.451 42.007 1.00 40.96 395 ALA E O 1
ATOM 14208 N N . HIS F 1 7 ? -3.996 38.091 90.226 1.00 50.71 -1 HIS F N 1
ATOM 14209 C CA . HIS F 1 7 ? -4.583 37.618 88.976 1.00 50.18 -1 HIS F CA 1
ATOM 14210 C C . HIS F 1 7 ? -4.609 38.730 87.928 1.00 49.98 -1 HIS F C 1
ATOM 14211 O O . HIS F 1 7 ? -4.324 39.887 88.238 1.00 50.17 -1 HIS F O 1
ATOM 14218 N N . HIS F 1 8 ? -4.954 38.382 86.689 1.00 49.39 0 HIS F N 1
ATOM 14219 C CA . HIS F 1 8 ? -5.015 39.376 85.619 1.00 48.70 0 HIS F CA 1
ATOM 14220 C C . HIS F 1 8 ? -6.430 39.588 85.077 1.00 46.51 0 HIS F C 1
ATOM 14221 O O . HIS F 1 8 ? -6.652 39.571 83.866 1.00 46.43 0 HIS F O 1
ATOM 14228 N N . MET F 1 9 ? -7.379 39.798 85.982 1.00 44.92 1 MET F N 1
ATOM 14229 C CA . MET F 1 9 ? -8.732 40.188 85.603 1.00 43.86 1 MET F CA 1
ATOM 14230 C C . MET F 1 9 ? -8.981 41.631 86.019 1.00 43.62 1 MET F C 1
ATOM 14231 O O . MET F 1 9 ? -9.075 41.941 87.208 1.00 44.23 1 MET F O 1
ATOM 14236 N N . ASN F 1 10 ? -9.086 42.513 85.033 1.00 42.61 2 ASN F N 1
ATOM 14237 C CA . ASN F 1 10 ? -9.252 43.931 85.305 1.00 42.35 2 ASN F CA 1
ATOM 14238 C C . ASN F 1 10 ? -10.684 44.381 85.049 1.00 40.61 2 ASN F C 1
ATOM 14239 O O . ASN F 1 10 ? -11.096 44.541 83.903 1.00 41.38 2 ASN F O 1
ATOM 14244 N N . PHE F 1 11 ? -11.441 44.587 86.119 1.00 38.15 3 PHE F N 1
ATOM 14245 C CA . PHE F 1 11 ? -12.816 45.042 85.983 1.00 35.92 3 PHE F CA 1
ATOM 14246 C C . PHE F 1 11 ? -13.084 46.171 86.963 1.00 35.30 3 PHE F C 1
ATOM 14247 O O . PHE F 1 11 ? -12.425 46.281 87.994 1.00 35.13 3 PHE F O 1
ATOM 14255 N N . GLN F 1 12 ? -14.055 47.012 86.630 1.00 35.56 4 GLN F N 1
ATOM 14256 C CA . GLN F 1 12 ? -14.426 48.127 87.483 1.00 35.92 4 GLN F CA 1
ATOM 14257 C C . GLN F 1 12 ? -15.237 47.595 88.652 1.00 35.66 4 GLN F C 1
ATOM 14258 O O . GLN F 1 12 ? -15.905 46.566 88.535 1.00 36.57 4 GLN F O 1
ATOM 14264 N N . ARG F 1 13 ? -15.146 48.273 89.790 1.00 34.06 5 ARG F N 1
ATOM 14265 C CA . ARG F 1 13 ? -15.821 47.824 90.998 1.00 32.64 5 ARG F CA 1
ATOM 14266 C C . ARG F 1 13 ? -16.755 48.895 91.531 1.00 31.90 5 ARG F C 1
ATOM 14267 O O . ARG F 1 13 ? -16.408 50.072 91.528 1.00 34.18 5 ARG F O 1
ATOM 14275 N N . MET F 1 14 ? -17.935 48.483 91.988 1.00 29.63 6 MET F N 1
ATOM 14276 C CA . MET F 1 14 ? -18.941 49.419 92.476 1.00 28.10 6 MET F CA 1
ATOM 14277 C C . MET F 1 14 ? -18.387 50.340 93.556 1.00 25.86 6 MET F C 1
ATOM 14278 O O . MET F 1 14 ? -18.606 51.548 93.517 1.00 28.69 6 MET F O 1
ATOM 14283 N N . THR F 1 15 ? -17.658 49.769 94.507 1.00 59.22 7 THR F N 1
ATOM 14284 C CA . THR F 1 15 ? -17.167 50.532 95.649 1.00 56.45 7 THR F CA 1
ATOM 14285 C C . THR F 1 15 ? -16.097 51.571 95.279 1.00 54.07 7 THR F C 1
ATOM 14286 O O . THR F 1 15 ? -15.770 52.443 96.086 1.00 54.20 7 THR F O 1
ATOM 14290 N N . ASP F 1 16 ? -15.563 51.483 94.063 1.00 51.37 8 ASP F N 1
ATOM 14291 C CA . ASP F 1 16 ? -14.491 52.377 93.626 1.00 50.27 8 ASP F CA 1
ATOM 14292 C C . ASP F 1 16 ? -15.009 53.540 92.785 1.00 49.76 8 ASP F C 1
ATOM 14293 O O . ASP F 1 16 ? -14.236 54.404 92.375 1.00 50.82 8 ASP F O 1
ATOM 14298 N N . LEU F 1 17 ? -16.312 53.559 92.524 1.00 48.33 9 LEU F N 1
ATOM 14299 C CA . LEU F 1 17 ? -16.889 54.549 91.619 1.00 49.09 9 LEU F CA 1
ATOM 14300 C C . LEU F 1 17 ? -17.536 55.716 92.355 1.00 50.41 9 LEU F C 1
ATOM 14301 O O . LEU F 1 17 ? -17.834 55.626 93.547 1.00 50.41 9 LEU F O 1
ATOM 14306 N N . ASN F 1 18 ? -17.733 56.816 91.631 1.00 51.36 10 ASN F N 1
ATOM 14307 C CA . ASN F 1 18 ? -18.484 57.962 92.134 1.00 50.83 10 ASN F CA 1
ATOM 14308 C C . ASN F 1 18 ? -19.965 57.770 91.833 1.00 50.13 10 ASN F C 1
ATOM 14309 O O . ASN F 1 18 ? -20.411 58.036 90.721 1.00 50.36 10 ASN F O 1
ATOM 14314 N N . LEU F 1 19 ? -20.726 57.295 92.814 1.00 49.89 11 LEU F N 1
ATOM 14315 C CA . LEU F 1 19 ? -22.154 57.056 92.611 1.00 48.67 11 LEU F CA 1
ATOM 14316 C C . LEU F 1 19 ? -23.039 58.102 93.292 1.00 49.82 11 LEU F C 1
ATOM 14317 O O . LEU F 1 19 ? -24.240 57.889 93.450 1.00 49.51 11 LEU F O 1
ATOM 14322 N N . ALA F 1 20 ? -22.454 59.221 93.704 1.00 52.18 12 ALA F N 1
ATOM 14323 C CA . ALA F 1 20 ? -23.234 60.270 94.359 1.00 54.63 12 ALA F CA 1
ATOM 14324 C C . ALA F 1 20 ? -24.317 60.807 93.421 1.00 54.97 12 ALA F C 1
ATOM 14325 O O . ALA F 1 20 ? -24.019 61.402 92.383 1.00 51.62 12 ALA F O 1
ATOM 14327 N N . GLY F 1 21 ? -25.573 60.575 93.797 1.00 54.94 13 GLY F N 1
ATOM 14328 C CA . GLY F 1 21 ? -26.724 61.020 93.031 1.00 56.56 13 GLY F CA 1
ATOM 14329 C C . GLY F 1 21 ? -26.958 60.292 91.719 1.00 56.70 13 GLY F C 1
ATOM 14330 O O . GLY F 1 21 ? -27.759 60.725 90.892 1.00 58.62 13 GLY F O 1
ATOM 14331 N N . LYS F 1 22 ? -26.280 59.168 91.534 1.00 55.51 14 LYS F N 1
ATOM 14332 C CA . LYS F 1 22 ? -26.354 58.433 90.276 1.00 55.55 14 LYS F CA 1
ATOM 14333 C C . LYS F 1 22 ? -27.300 57.241 90.372 1.00 54.07 14 LYS F C 1
ATOM 14334 O O . LYS F 1 22 ? -27.491 56.674 91.444 1.00 54.30 14 LYS F O 1
ATOM 14340 N N . ARG F 1 23 ? -27.898 56.888 89.239 1.00 53.13 15 ARG F N 1
ATOM 14341 C CA . ARG F 1 23 ? -28.820 55.764 89.138 1.00 52.13 15 ARG F CA 1
ATOM 14342 C C . ARG F 1 23 ? -28.079 54.436 88.987 1.00 48.72 15 ARG F C 1
ATOM 14343 O O . ARG F 1 23 ? -27.417 54.179 87.980 1.00 48.31 15 ARG F O 1
ATOM 14351 N N . VAL F 1 24 ? -28.185 53.603 90.014 1.00 46.44 16 VAL F N 1
ATOM 14352 C CA . VAL F 1 24 ? -27.429 52.369 90.071 1.00 44.03 16 VAL F CA 1
ATOM 14353 C C . VAL F 1 24 ? -28.381 51.179 89.996 1.00 42.74 16 VAL F C 1
ATOM 14354 O O . VAL F 1 24 ? -29.220 50.972 90.875 1.00 42.31 16 VAL F O 1
ATOM 14358 N N . LEU F 1 25 ? -28.238 50.395 88.933 1.00 41.98 17 LEU F N 1
ATOM 14359 C CA . LEU F 1 25 ? -29.060 49.211 88.730 1.00 40.57 17 LEU F CA 1
ATOM 14360 C C . LEU F 1 25 ? -28.247 47.985 89.135 1.00 39.54 17 LEU F C 1
ATOM 14361 O O . LEU F 1 25 ? -27.210 47.690 88.537 1.00 40.04 17 LEU F O 1
ATOM 14366 N N . ILE F 1 26 ? -28.707 47.299 90.179 1.00 37.49 18 ILE F N 1
ATOM 14367 C CA . ILE F 1 26 ? -27.953 46.195 90.758 1.00 35.36 18 ILE F CA 1
ATOM 14368 C C . ILE F 1 26 ? -28.619 44.844 90.511 1.00 37.79 18 ILE F C 1
ATOM 14369 O O . ILE F 1 26 ? -29.756 44.612 90.918 1.00 34.68 18 ILE F O 1
ATOM 14374 N N . ARG F 1 27 ? -27.894 43.951 89.851 1.00 37.68 19 ARG F N 1
ATOM 14375 C CA . ARG F 1 27 ? -28.370 42.590 89.657 1.00 37.45 19 ARG F CA 1
ATOM 14376 C C . ARG F 1 27 ? -27.973 41.724 90.852 1.00 36.50 19 ARG F C 1
ATOM 14377 O O . ARG F 1 27 ? -26.796 41.425 91.046 1.00 36.80 19 ARG F O 1
ATOM 14385 N N . GLU F 1 28 ? -28.957 41.327 91.650 1.00 35.24 20 GLU F N 1
ATOM 14386 C CA . GLU F 1 28 ? -28.703 40.481 92.811 1.00 34.61 20 GLU F CA 1
ATOM 14387 C C . GLU F 1 28 ? -29.311 39.098 92.618 1.00 33.97 20 GLU F C 1
ATOM 14388 O O . GLU F 1 28 ? -30.158 38.904 91.747 1.00 33.24 20 GLU F O 1
ATOM 14394 N N . ASP F 1 29 ? -28.880 38.142 93.439 1.00 34.13 21 ASP F N 1
ATOM 14395 C CA . ASP F 1 29 ? -29.493 36.812 93.462 1.00 32.62 21 ASP F CA 1
ATOM 14396 C C . ASP F 1 29 ? -30.447 36.731 94.642 1.00 32.24 21 ASP F C 1
ATOM 14397 O O . ASP F 1 29 ? -30.050 36.397 95.763 1.00 31.88 21 ASP F O 1
ATOM 14402 N N . LEU F 1 30 ? -31.711 37.035 94.377 1.00 32.30 22 LEU F N 1
ATOM 14403 C CA . LEU F 1 30 ? -32.728 37.010 95.412 1.00 34.40 22 LEU F CA 1
ATOM 14404 C C . LEU F 1 30 ? -33.697 35.855 95.167 1.00 36.18 22 LEU F C 1
ATOM 14405 O O . LEU F 1 30 ? -34.871 35.925 95.532 1.00 38.01 22 LEU F O 1
ATOM 14410 N N . ASN F 1 31 ? -33.185 34.793 94.549 1.00 35.53 23 ASN F N 1
ATOM 14411 C CA . ASN F 1 31 ? -33.984 33.616 94.217 1.00 36.52 23 ASN F CA 1
ATOM 14412 C C . ASN F 1 31 ? -34.134 32.715 95.440 1.00 36.36 23 ASN F C 1
ATOM 14413 O O . ASN F 1 31 ? -33.534 31.645 95.524 1.00 35.73 23 ASN F O 1
ATOM 14418 N N . VAL F 1 32 ? -34.939 33.168 96.392 1.00 37.43 24 VAL F N 1
ATOM 14419 C CA . VAL F 1 32 ? -35.149 32.448 97.636 1.00 38.82 24 VAL F CA 1
ATOM 14420 C C . VAL F 1 32 ? -36.321 31.480 97.486 1.00 40.47 24 VAL F C 1
ATOM 14421 O O . VAL F 1 32 ? -37.237 31.732 96.698 1.00 40.04 24 VAL F O 1
ATOM 14425 N N . PRO F 1 33 ? -36.288 30.359 98.230 1.00 41.46 25 PRO F N 1
ATOM 14426 C CA . PRO F 1 33 ? -37.413 29.415 98.220 1.00 42.42 25 PRO F CA 1
ATOM 14427 C C . PRO F 1 33 ? -38.671 30.052 98.796 1.00 43.83 25 PRO F C 1
ATOM 14428 O O . PRO F 1 33 ? -38.621 30.641 99.873 1.00 44.04 25 PRO F O 1
ATOM 14432 N N . VAL F 1 34 ? -39.789 29.913 98.093 1.00 46.19 26 VAL F N 1
ATOM 14433 C CA . VAL F 1 34 ? -41.038 30.540 98.509 1.00 49.35 26 VAL F CA 1
ATOM 14434 C C . VAL F 1 34 ? -42.128 29.495 98.675 1.00 52.44 26 VAL F C 1
ATOM 14435 O O . VAL F 1 34 ? -42.410 28.720 97.761 1.00 53.45 26 VAL F O 1
ATOM 14439 N N . LYS F 1 35 ? -42.739 29.483 99.853 1.00 54.66 27 LYS F N 1
ATOM 14440 C CA . LYS F 1 35 ? -43.757 28.497 100.182 1.00 56.97 27 LYS F CA 1
ATOM 14441 C C . LYS F 1 35 ? -45.023 29.187 100.676 1.00 58.34 27 LYS F C 1
ATOM 14442 O O . LYS F 1 35 ? -45.040 29.750 101.773 1.00 58.64 27 LYS F O 1
ATOM 14448 N N . ASN F 1 36 ? -46.069 29.146 99.856 1.00 58.84 28 ASN F N 1
ATOM 14449 C CA . ASN F 1 36 ? -47.353 29.749 100.193 1.00 60.90 28 ASN F CA 1
ATOM 14450 C C . ASN F 1 36 ? -47.216 31.248 100.436 1.00 60.46 28 ASN F C 1
ATOM 14451 O O . ASN F 1 36 ? -47.811 31.794 101.363 1.00 61.27 28 ASN F O 1
ATOM 14456 N N . GLY F 1 37 ? -46.422 31.905 99.597 1.00 59.50 29 GLY F N 1
ATOM 14457 C CA . GLY F 1 37 ? -46.212 33.339 99.696 1.00 59.24 29 GLY F CA 1
ATOM 14458 C C . GLY F 1 37 ? -45.272 33.737 100.819 1.00 58.04 29 GLY F C 1
ATOM 14459 O O . GLY F 1 37 ? -45.153 34.917 101.152 1.00 57.91 29 GLY F O 1
ATOM 14460 N N . VAL F 1 38 ? -44.599 32.747 101.400 1.00 57.36 30 VAL F N 1
ATOM 14461 C CA . VAL F 1 38 ? -43.667 32.984 102.498 1.00 56.84 30 VAL F CA 1
ATOM 14462 C C . VAL F 1 38 ? -42.258 32.526 102.131 1.00 56.07 30 VAL F C 1
ATOM 14463 O O . VAL F 1 38 ? -42.071 31.443 101.574 1.00 55.24 30 VAL F O 1
ATOM 14467 N N . ILE F 1 39 ? -41.272 33.357 102.455 1.00 56.12 31 ILE F N 1
ATOM 14468 C CA . ILE F 1 39 ? -39.869 33.028 102.224 1.00 54.66 31 ILE F CA 1
ATOM 14469 C C . ILE F 1 39 ? -39.419 31.993 103.249 1.00 53.48 31 ILE F C 1
ATOM 14470 O O . ILE F 1 39 ? -39.518 32.223 104.454 1.00 55.68 31 ILE F O 1
ATOM 14475 N N . THR F 1 40 ? -38.924 30.854 102.777 1.00 49.93 32 THR F N 1
ATOM 14476 C CA . THR F 1 40 ? -38.546 29.784 103.690 1.00 48.71 32 THR F CA 1
ATOM 14477 C C . THR F 1 40 ? -37.110 29.953 104.156 1.00 47.65 32 THR F C 1
ATOM 14478 O O . THR F 1 40 ? -36.748 29.536 105.255 1.00 47.86 32 THR F O 1
ATOM 14482 N N . SER F 1 41 ? -36.309 30.623 103.336 1.00 46.33 33 SER F N 1
ATOM 14483 C CA . SER F 1 41 ? -34.914 30.872 103.667 1.00 43.29 33 SER F CA 1
ATOM 14484 C C . SER F 1 41 ? -34.444 32.191 103.073 1.00 42.36 33 SER F C 1
ATOM 14485 O O . SER F 1 41 ? -34.525 32.405 101.865 1.00 41.68 33 SER F O 1
ATOM 14488 N N . ASP F 1 42 ? -33.928 33.063 103.930 1.00 42.75 34 ASP F N 1
ATOM 14489 C CA . ASP F 1 42 ? -33.547 34.406 103.523 1.00 42.94 34 ASP F CA 1
ATOM 14490 C C . ASP F 1 42 ? -32.034 34.530 103.422 1.00 42.21 34 ASP F C 1
ATOM 14491 O O . ASP F 1 42 ? -31.489 35.635 103.477 1.00 43.01 34 ASP F O 1
ATOM 14496 N N . ALA F 1 43 ? -31.370 33.389 103.263 1.00 40.61 35 ALA F N 1
ATOM 14497 C CA . ALA F 1 43 ? -29.914 33.334 103.199 1.00 40.34 35 ALA F CA 1
ATOM 14498 C C . ALA F 1 43 ? -29.371 34.206 102.068 1.00 39.24 35 ALA F C 1
ATOM 14499 O O . ALA F 1 43 ? -28.407 34.949 102.260 1.00 38.96 35 ALA F O 1
ATOM 14501 N N . ARG F 1 44 ? -29.990 34.114 100.895 1.00 38.38 36 ARG F N 1
ATOM 14502 C CA . ARG F 1 44 ? -29.583 34.939 99.760 1.00 38.30 36 ARG F CA 1
ATOM 14503 C C . ARG F 1 44 ? -29.869 36.426 99.989 1.00 37.77 36 ARG F C 1
ATOM 14504 O O . ARG F 1 44 ? -29.153 37.287 99.480 1.00 36.66 36 ARG F O 1
ATOM 14512 N N . LEU F 1 45 ? -30.927 36.721 100.737 1.00 38.77 37 LEU F N 1
ATOM 14513 C CA . LEU F 1 45 ? -31.282 38.105 101.036 1.00 40.50 37 LEU F CA 1
ATOM 14514 C C . LEU F 1 45 ? -30.294 38.744 102.007 1.00 40.60 37 LEU F C 1
ATOM 14515 O O . LEU F 1 45 ? -29.818 39.851 101.770 1.00 41.35 37 LEU F O 1
ATOM 14520 N N . ARG F 1 46 ? -29.978 38.041 103.090 1.00 41.10 38 ARG F N 1
ATOM 14521 C CA . ARG F 1 46 ? -29.011 38.538 104.067 1.00 42.49 38 ARG F CA 1
ATOM 14522 C C . ARG F 1 46 ? -27.641 38.767 103.427 1.00 41.65 38 ARG F C 1
ATOM 14523 O O . ARG F 1 46 ? -26.879 39.635 103.858 1.00 43.56 38 ARG F O 1
ATOM 14531 N N . ALA F 1 47 ? -27.342 37.997 102.385 1.00 39.11 39 ALA F N 1
ATOM 14532 C CA . ALA F 1 47 ? -26.067 38.102 101.684 1.00 38.77 39 ALA F CA 1
ATOM 14533 C C . ALA F 1 47 ? -26.022 39.314 100.755 1.00 38.26 39 ALA F C 1
ATOM 14534 O O . ALA F 1 47 ? -24.953 39.870 100.506 1.00 38.37 39 ALA F O 1
ATOM 14536 N N . ALA F 1 48 ? -27.181 39.707 100.233 1.00 37.45 40 ALA F N 1
ATOM 14537 C CA . ALA F 1 48 ? -27.259 40.808 99.279 1.00 36.63 40 ALA F CA 1
ATOM 14538 C C . ALA F 1 48 ? -27.402 42.158 99.978 1.00 37.98 40 ALA F C 1
ATOM 14539 O O . ALA F 1 48 ? -27.103 43.197 99.391 1.00 39.17 40 ALA F O 1
ATOM 14541 N N . LEU F 1 49 ? -27.861 42.134 101.227 1.00 38.02 41 LEU F N 1
ATOM 14542 C CA . LEU F 1 49 ? -28.081 43.359 101.999 1.00 39.31 41 LEU F CA 1
ATOM 14543 C C . LEU F 1 49 ? -26.871 44.306 102.062 1.00 39.85 41 LEU F C 1
ATOM 14544 O O . LEU F 1 49 ? -27.037 45.504 101.852 1.00 40.66 41 LEU F O 1
ATOM 14549 N N . PRO F 1 50 ? -25.660 43.786 102.359 1.00 38.55 42 PRO F N 1
ATOM 14550 C CA . PRO F 1 50 ? -24.540 44.730 102.464 1.00 39.14 42 PRO F CA 1
ATOM 14551 C C . PRO F 1 50 ? -24.256 45.508 101.179 1.00 40.18 42 PRO F C 1
ATOM 14552 O O . PRO F 1 50 ? -23.840 46.667 101.261 1.00 42.05 42 PRO F O 1
ATOM 14556 N N . THR F 1 51 ? -24.483 44.896 100.019 1.00 38.43 43 THR F N 1
ATOM 14557 C CA . THR F 1 51 ? -24.285 45.591 98.750 1.00 38.37 43 THR F CA 1
ATOM 14558 C C . THR F 1 51 ? -25.256 46.755 98.593 1.00 39.48 43 THR F C 1
ATOM 14559 O O . THR F 1 51 ? -24.863 47.867 98.237 1.00 39.58 43 THR F O 1
ATOM 14563 N N . ILE F 1 52 ? -26.526 46.484 98.872 1.00 39.61 44 ILE F N 1
ATOM 14564 C CA . ILE F 1 52 ? -27.578 47.479 98.750 1.00 40.07 44 ILE F CA 1
ATOM 14565 C C . ILE F 1 52 ? -27.343 48.626 99.729 1.00 41.78 44 ILE F C 1
ATOM 14566 O O . ILE F 1 52 ? -27.444 49.798 99.362 1.00 43.69 44 ILE F O 1
ATOM 14571 N N . LYS F 1 53 ? -26.996 48.282 100.966 1.00 41.81 45 LYS F N 1
ATOM 14572 C CA . LYS F 1 53 ? -26.763 49.274 102.014 1.00 43.44 45 LYS F CA 1
ATOM 14573 C C . LYS F 1 53 ? -25.543 50.135 101.692 1.00 43.78 45 LYS F C 1
ATOM 14574 O O . LYS F 1 53 ? -25.544 51.344 101.924 1.00 44.73 45 LYS F O 1
ATOM 14580 N N . ALA F 1 54 ? -24.515 49.501 101.133 1.00 43.04 46 ALA F N 1
ATOM 14581 C CA . ALA F 1 54 ? -23.286 50.190 100.750 1.00 43.38 46 ALA F CA 1
ATOM 14582 C C . ALA F 1 54 ? -23.576 51.196 99.643 1.00 44.55 46 ALA F C 1
ATOM 14583 O O . ALA F 1 54 ? -23.025 52.295 99.628 1.00 46.79 46 ALA F O 1
ATOM 14585 N N . ALA F 1 55 ? -24.449 50.805 98.720 1.00 43.34 47 ALA F N 1
ATOM 14586 C CA . ALA F 1 55 ? -24.854 51.672 97.624 1.00 40.62 47 ALA F CA 1
ATOM 14587 C C . ALA F 1 55 ? -25.535 52.914 98.178 1.00 46.93 47 ALA F C 1
ATOM 14588 O O . ALA F 1 55 ? -25.311 54.017 97.690 1.00 48.54 47 ALA F O 1
ATOM 14590 N N . LEU F 1 56 ? -26.369 52.723 99.197 1.00 46.87 48 LEU F N 1
ATOM 14591 C CA . LEU F 1 56 ? -27.059 53.833 99.845 1.00 47.61 48 LEU F CA 1
ATOM 14592 C C . LEU F 1 56 ? -26.074 54.758 100.559 1.00 48.12 48 LEU F C 1
ATOM 14593 O O . LEU F 1 56 ? -26.231 55.979 100.533 1.00 48.89 48 LEU F O 1
ATOM 14598 N N . GLU F 1 57 ? -25.058 54.172 101.187 1.00 48.08 49 GLU F N 1
ATOM 14599 C CA . GLU F 1 57 ? -24.035 54.950 101.883 1.00 49.61 49 GLU F CA 1
ATOM 14600 C C . GLU F 1 57 ? -23.248 55.826 100.910 1.00 50.75 49 GLU F C 1
ATOM 14601 O O . GLU F 1 57 ? -22.706 56.859 101.294 1.00 51.64 49 GLU F O 1
ATOM 14603 N N . LYS F 1 58 ? -23.190 55.401 99.649 1.00 50.70 50 LYS F N 1
ATOM 14604 C CA . LYS F 1 58 ? -22.520 56.170 98.604 1.00 50.25 50 LYS F CA 1
ATOM 14605 C C . LYS F 1 58 ? -23.438 57.192 97.950 1.00 49.74 50 LYS F C 1
ATOM 14606 O O . LYS F 1 58 ? -23.049 57.838 96.979 1.00 49.60 50 LYS F O 1
ATOM 14612 N N . GLY F 1 59 ? -24.657 57.319 98.468 1.00 50.38 51 GLY F N 1
ATOM 14613 C CA . GLY F 1 59 ? -25.592 58.330 98.001 1.00 51.68 51 GLY F CA 1
ATOM 14614 C C . GLY F 1 59 ? -26.238 58.052 96.658 1.00 51.54 51 GLY F C 1
ATOM 14615 O O . GLY F 1 59 ? -26.556 58.973 95.912 1.00 53.15 51 GLY F O 1
ATOM 14616 N N . ALA F 1 60 ? -26.442 56.780 96.343 1.00 49.52 52 ALA F N 1
ATOM 14617 C CA . ALA F 1 60 ? -26.983 56.412 95.039 1.00 48.32 52 ALA F CA 1
ATOM 14618 C C . ALA F 1 60 ? -28.500 56.219 95.062 1.00 47.08 52 ALA F C 1
ATOM 14619 O O . ALA F 1 60 ? -29.090 55.983 96.117 1.00 46.97 52 ALA F O 1
ATOM 14621 N N . ALA F 1 61 ? -29.124 56.350 93.893 1.00 46.42 53 ALA F N 1
ATOM 14622 C CA . ALA F 1 61 ? -30.521 55.964 93.716 1.00 46.28 53 ALA F CA 1
ATOM 14623 C C . ALA F 1 61 ? -30.554 54.502 93.263 1.00 48.18 53 ALA F C 1
ATOM 14624 O O . ALA F 1 61 ? -30.196 54.186 92.127 1.00 43.87 53 ALA F O 1
ATOM 14626 N N . VAL F 1 62 ? -30.990 53.616 94.152 1.00 43.75 54 VAL F N 1
ATOM 14627 C CA . VAL F 1 62 ? -30.781 52.189 93.939 1.00 47.86 54 VAL F CA 1
ATOM 14628 C C . VAL F 1 62 ? -31.989 51.463 93.351 1.00 47.13 54 VAL F C 1
ATOM 14629 O O . VAL F 1 62 ? -33.101 51.525 93.884 1.00 42.52 54 VAL F O 1
ATOM 14633 N N . MET F 1 63 ? -31.739 50.762 92.249 1.00 46.13 55 MET F N 1
ATOM 14634 C CA . MET F 1 63 ? -32.686 49.805 91.696 1.00 44.20 55 MET F CA 1
ATOM 14635 C C . MET F 1 63 ? -32.082 48.416 91.777 1.00 42.27 55 MET F C 1
ATOM 14636 O O . MET F 1 63 ? -30.981 48.176 91.282 1.00 41.02 55 MET F O 1
ATOM 14641 N N . VAL F 1 64 ? -32.802 47.504 92.413 1.00 42.34 56 VAL F N 1
ATOM 14642 C CA . VAL F 1 64 ? -32.372 46.121 92.493 1.00 41.21 56 VAL F CA 1
ATOM 14643 C C . VAL F 1 64 ? -33.377 45.291 91.709 1.00 42.76 56 VAL F C 1
ATOM 14644 O O . VAL F 1 64 ? -34.587 45.456 91.871 1.00 43.56 56 VAL F O 1
ATOM 14648 N N . PHE F 1 65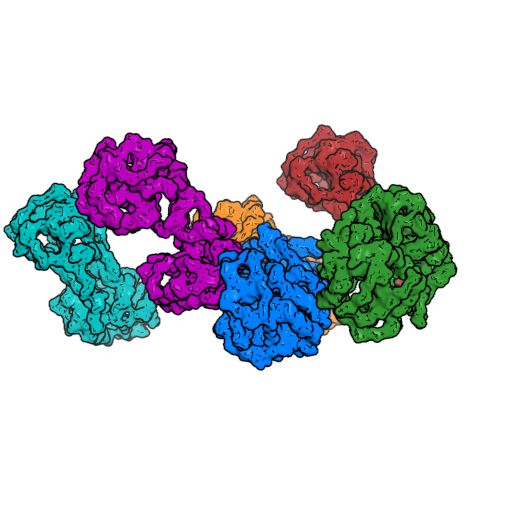 ? -32.880 44.438 90.818 1.00 42.59 57 PHE F N 1
ATOM 14649 C CA . PHE F 1 65 ? -33.744 43.482 90.129 1.00 41.68 57 PHE F CA 1
ATOM 14650 C C . PHE F 1 65 ? -33.117 42.090 90.121 1.00 40.10 57 PHE F C 1
ATOM 14651 O O . PHE F 1 65 ? -31.908 41.933 90.322 1.00 39.03 57 PHE F O 1
ATOM 14659 N N . SER F 1 66 ? -33.959 41.082 89.913 1.00 38.95 58 SER F N 1
ATOM 14660 C CA . SER F 1 66 ? -33.539 39.697 90.055 1.00 38.42 58 SER F CA 1
ATOM 14661 C C . SER F 1 66 ? -34.473 38.713 89.361 1.00 38.36 58 SER F C 1
ATOM 14662 O O . SER F 1 66 ? -35.557 39.071 88.907 1.00 39.28 58 SER F O 1
ATOM 14665 N N . HIS F 1 67 ? -34.034 37.464 89.291 1.00 38.21 59 HIS F N 1
ATOM 14666 C CA . HIS F 1 67 ? -34.876 36.372 88.829 1.00 38.56 59 HIS F CA 1
ATOM 14667 C C . HIS F 1 67 ? -35.425 35.636 90.043 1.00 38.82 59 HIS F C 1
ATOM 14668 O O . HIS F 1 67 ? -34.901 35.775 91.149 1.00 35.95 59 HIS F O 1
ATOM 14675 N N . LEU F 1 68 ? -36.479 34.852 89.837 1.00 42.00 60 LEU F N 1
ATOM 14676 C CA . LEU F 1 68 ? -37.048 34.044 90.907 1.00 43.17 60 LEU F CA 1
ATOM 14677 C C . LEU F 1 68 ? -37.789 32.854 90.313 1.00 45.02 60 LEU F C 1
ATOM 14678 O O . LEU F 1 68 ? -38.735 33.025 89.547 1.00 44.99 60 LEU F O 1
ATOM 14683 N N . GLY F 1 69 ? -37.351 31.651 90.667 1.00 47.14 61 GLY F N 1
ATOM 14684 C CA . GLY F 1 69 ? -37.936 30.440 90.121 1.00 50.61 61 GLY F CA 1
ATOM 14685 C C . GLY F 1 69 ? -37.661 30.296 88.637 1.00 53.09 61 GLY F C 1
ATOM 14686 O O . GLY F 1 69 ? -36.755 30.935 88.099 1.00 52.09 61 GLY F O 1
ATOM 14687 N N . ARG F 1 70 ? -38.449 29.460 87.971 1.00 56.35 62 ARG F N 1
ATOM 14688 C CA . ARG F 1 70 ? -38.303 29.243 86.535 1.00 55.75 62 ARG F CA 1
ATOM 14689 C C . ARG F 1 70 ? -39.610 29.541 85.809 1.00 56.44 62 ARG F C 1
ATOM 14690 O O . ARG F 1 70 ? -40.282 28.621 85.347 1.00 60.27 62 ARG F O 1
ATOM 14692 N N . PRO F 1 71 ? -39.978 30.829 85.711 1.00 53.91 63 PRO F N 1
ATOM 14693 C CA . PRO F 1 71 ? -41.259 31.201 85.103 1.00 54.47 63 PRO F CA 1
ATOM 14694 C C . PRO F 1 71 ? -41.259 31.136 83.580 1.00 53.73 63 PRO F C 1
ATOM 14695 O O . PRO F 1 71 ? -40.201 31.008 82.958 1.00 52.41 63 PRO F O 1
ATOM 14699 N N . VAL F 1 72 ? -42.451 31.236 82.997 1.00 54.06 64 VAL F N 1
ATOM 14700 C CA . VAL F 1 72 ? -42.605 31.312 81.553 1.00 52.62 64 VAL F CA 1
ATOM 14701 C C . VAL F 1 72 ? -42.634 32.783 81.157 1.00 50.37 64 VAL F C 1
ATOM 14702 O O . VAL F 1 72 ? -43.430 33.562 81.687 1.00 49.27 64 VAL F O 1
ATOM 14706 N N . GLU F 1 73 ? -41.751 33.160 80.238 1.00 49.75 65 GLU F N 1
ATOM 14707 C CA . GLU F 1 73 ? -41.652 34.542 79.789 1.00 49.81 65 GLU F CA 1
ATOM 14708 C C . GLU F 1 73 ? -42.951 35.015 79.143 1.00 51.51 65 GLU F C 1
ATOM 14709 O O . GLU F 1 73 ? -43.526 34.324 78.296 1.00 52.96 65 GLU F O 1
ATOM 14715 N N . GLY F 1 74 ? -43.414 36.189 79.566 1.00 50.74 66 GLY F N 1
ATOM 14716 C CA . GLY F 1 74 ? -44.640 36.775 79.051 1.00 51.63 66 GLY F CA 1
ATOM 14717 C C . GLY F 1 74 ? -45.885 36.257 79.742 1.00 59.25 66 GLY F C 1
ATOM 14718 O O . GLY F 1 74 ? -47.005 36.646 79.410 1.00 55.08 66 GLY F O 1
ATOM 14719 N N . GLU F 1 75 ? -45.684 35.370 80.709 1.00 58.97 67 GLU F N 1
ATOM 14720 C CA . GLU F 1 75 ? -46.786 34.785 81.455 1.00 59.53 67 GLU F CA 1
ATOM 14721 C C . GLU F 1 75 ? -46.473 34.806 82.950 1.00 58.40 67 GLU F C 1
ATOM 14722 O O . GLU F 1 75 ? -46.114 33.782 83.533 1.00 57.16 67 GLU F O 1
ATOM 14728 N N . PRO F 1 76 ? -46.592 35.987 83.571 1.00 58.87 68 PRO F N 1
ATOM 14729 C CA . PRO F 1 76 ? -46.269 36.161 84.992 1.00 58.98 68 PRO F CA 1
ATOM 14730 C C . PRO F 1 76 ? -47.215 35.411 85.924 1.00 50.98 68 PRO F C 1
ATOM 14731 O O . PRO F 1 76 ? -48.423 35.387 85.690 1.00 57.32 68 PRO F O 1
ATOM 14735 N N . LYS F 1 77 ? -46.663 34.809 86.971 1.00 49.74 69 LYS F N 1
ATOM 14736 C CA . LYS F 1 77 ? -47.469 34.125 87.974 1.00 56.10 69 LYS F CA 1
ATOM 14737 C C . LYS F 1 77 ? -47.149 34.666 89.366 1.00 54.21 69 LYS F C 1
ATOM 14738 O O . LYS F 1 77 ? -45.984 34.888 89.694 1.00 52.21 69 LYS F O 1
ATOM 14740 N N . PRO F 1 78 ? -48.190 34.881 90.186 1.00 55.23 70 PRO F N 1
ATOM 14741 C CA . PRO F 1 78 ? -48.080 35.452 91.534 1.00 54.59 70 PRO F CA 1
ATOM 14742 C C . PRO F 1 78 ? -47.055 34.764 92.443 1.00 53.61 70 PRO F C 1
ATOM 14743 O O . PRO F 1 78 ? -46.350 35.454 93.184 1.00 51.38 70 PRO F O 1
ATOM 14747 N N . GLU F 1 79 ? -46.970 33.436 92.390 1.00 54.75 71 GLU F N 1
ATOM 14748 C CA . GLU F 1 79 ? -46.050 32.708 93.258 1.00 54.09 71 GLU F CA 1
ATOM 14749 C C . GLU F 1 79 ? -44.601 33.024 92.906 1.00 50.10 71 GLU F C 1
ATOM 14750 O O . GLU F 1 79 ? -43.706 32.866 93.733 1.00 48.40 71 GLU F O 1
ATOM 14756 N N . GLN F 1 80 ? -44.373 33.471 91.675 1.00 49.36 72 GLN F N 1
ATOM 14757 C CA . GLN F 1 80 ? -43.028 33.829 91.241 1.00 47.26 72 GLN F CA 1
ATOM 14758 C C . GLN F 1 80 ? -42.766 35.330 91.323 1.00 45.66 72 GLN F C 1
ATOM 14759 O O . GLN F 1 80 ? -41.794 35.822 90.752 1.00 44.33 72 GLN F O 1
ATOM 14765 N N . SER F 1 81 ? -43.624 36.054 92.037 1.00 46.70 73 SER F N 1
ATOM 14766 C CA . SER F 1 81 ? -43.456 37.498 92.188 1.00 46.15 73 SER F CA 1
ATOM 14767 C C . SER F 1 81 ? -42.441 37.829 93.274 1.00 45.05 73 SER F C 1
ATOM 14768 O O . SER F 1 81 ? -42.305 37.096 94.253 1.00 45.45 73 SER F O 1
ATOM 14771 N N . LEU F 1 82 ? -41.737 38.943 93.103 1.00 44.82 74 LEU F N 1
ATOM 14772 C CA . LEU F 1 82 ? -40.744 39.383 94.082 1.00 43.26 74 LEU F CA 1
ATOM 14773 C C . LEU F 1 82 ? -41.371 40.187 95.219 1.00 45.17 74 LEU F C 1
ATOM 14774 O O . LEU F 1 82 ? -40.654 40.765 96.037 1.00 45.83 74 LEU F O 1
ATOM 14779 N N . ALA F 1 83 ? -42.702 40.205 95.274 1.00 47.01 75 ALA F N 1
ATOM 14780 C CA . ALA F 1 83 ? -43.433 40.962 96.293 1.00 49.18 75 ALA F CA 1
ATOM 14781 C C . ALA F 1 83 ? -43.008 40.648 97.740 1.00 49.78 75 ALA F C 1
ATOM 14782 O O . ALA F 1 83 ? -42.806 41.580 98.522 1.00 51.55 75 ALA F O 1
ATOM 14784 N N . PRO F 1 84 ? -42.873 39.355 98.113 1.00 48.87 76 PRO F N 1
ATOM 14785 C CA . PRO F 1 84 ? -42.408 39.106 99.487 1.00 47.95 76 PRO F CA 1
ATOM 14786 C C . PRO F 1 84 ? -40.960 39.555 99.745 1.00 44.46 76 PRO F C 1
ATOM 14787 O O . PRO F 1 84 ? -40.595 39.833 100.890 1.00 43.68 76 PRO F O 1
ATOM 14791 N N . VAL F 1 85 ? -40.149 39.609 98.693 1.00 42.11 77 VAL F N 1
ATOM 14792 C CA . VAL F 1 85 ? -38.780 40.099 98.803 1.00 39.86 77 VAL F CA 1
ATOM 14793 C C . VAL F 1 85 ? -38.798 41.607 99.037 1.00 41.42 77 VAL F C 1
ATOM 14794 O O . VAL F 1 85 ? -37.973 42.143 99.777 1.00 41.24 77 VAL F O 1
ATOM 14798 N N . ALA F 1 86 ? -39.746 42.289 98.402 1.00 43.37 78 ALA F N 1
ATOM 14799 C CA . ALA F 1 86 ? -39.896 43.726 98.589 1.00 46.73 78 ALA F CA 1
ATOM 14800 C C . ALA F 1 86 ? -40.280 44.036 100.032 1.00 48.74 78 ALA F C 1
ATOM 14801 O O . ALA F 1 86 ? -39.777 44.988 100.627 1.00 49.47 78 ALA F O 1
ATOM 14803 N N . ALA F 1 87 ? -41.165 43.216 100.590 1.00 49.73 79 ALA F N 1
ATOM 14804 C CA . ALA F 1 87 ? -41.583 43.365 101.979 1.00 50.44 79 ALA F CA 1
ATOM 14805 C C . ALA F 1 87 ? -40.411 43.125 102.923 1.00 48.98 79 ALA F C 1
ATOM 14806 O O . ALA F 1 87 ? -40.237 43.849 103.903 1.00 50.63 79 ALA F O 1
ATOM 14808 N N . TYR F 1 88 ? -39.602 42.117 102.610 1.00 46.37 80 TYR F N 1
ATOM 14809 C CA . TYR F 1 88 ? -38.424 41.793 103.409 1.00 46.27 80 TYR F CA 1
ATOM 14810 C C . TYR F 1 88 ? -37.429 42.948 103.423 1.00 45.54 80 TYR F C 1
ATOM 14811 O O . TYR F 1 88 ? -36.931 43.339 104.480 1.00 46.02 80 TYR F O 1
ATOM 14820 N N . LEU F 1 89 ? -37.140 43.484 102.243 1.00 44.37 81 LEU F N 1
ATOM 14821 C CA . LEU F 1 89 ? -36.159 44.551 102.117 1.00 44.40 81 LEU F CA 1
ATOM 14822 C C . LEU F 1 89 ? -36.599 45.802 102.864 1.00 47.10 81 LEU F C 1
ATOM 14823 O O . LEU F 1 89 ? -35.762 46.538 103.374 1.00 48.72 81 LEU F O 1
ATOM 14828 N N . THR F 1 90 ? -37.906 46.040 102.928 1.00 49.01 82 THR F N 1
ATOM 14829 C CA . THR F 1 90 ? -38.431 47.201 103.644 1.00 52.21 82 THR F CA 1
ATOM 14830 C C . THR F 1 90 ? -38.072 47.126 105.125 1.00 54.44 82 THR F C 1
ATOM 14831 O O . THR F 1 90 ? -37.503 48.067 105.680 1.00 56.36 82 THR F O 1
ATOM 14835 N N . GLU F 1 91 ? -38.393 45.999 105.754 1.00 54.68 83 GLU F N 1
ATOM 14836 C CA . GLU F 1 91 ? -38.130 45.807 107.177 1.00 56.57 83 GLU F CA 1
ATOM 14837 C C . GLU F 1 91 ? -36.647 45.972 107.505 1.00 56.30 83 GLU F C 1
ATOM 14838 O O . GLU F 1 91 ? -36.283 46.724 108.412 1.00 57.50 83 GLU F O 1
ATOM 14840 N N . ALA F 1 92 ? -35.797 45.282 106.748 1.00 54.24 84 ALA F N 1
ATOM 14841 C CA . ALA F 1 92 ? -34.358 45.280 107.003 1.00 53.74 84 ALA F CA 1
ATOM 14842 C C . ALA F 1 92 ? -33.681 46.622 106.690 1.00 54.98 84 ALA F C 1
ATOM 14843 O O . ALA F 1 92 ? -32.589 46.902 107.189 1.00 54.53 84 ALA F O 1
ATOM 14845 N N . LEU F 1 93 ? -34.321 47.448 105.865 1.00 54.61 85 LEU F N 1
ATOM 14846 C CA . LEU F 1 93 ? -33.729 48.724 105.474 1.00 54.70 85 LEU F CA 1
ATOM 14847 C C . LEU F 1 93 ? -34.448 49.930 106.074 1.00 57.75 85 LEU F C 1
ATOM 14848 O O . LEU F 1 93 ? -33.957 51.050 105.968 1.00 59.13 85 LEU F O 1
ATOM 14853 N N . GLY F 1 94 ? -35.604 49.706 106.694 1.00 59.41 86 GLY F N 1
ATOM 14854 C CA . GLY F 1 94 ? -36.319 50.775 107.374 1.00 62.57 86 GLY F CA 1
ATOM 14855 C C . GLY F 1 94 ? -36.948 51.819 106.468 1.00 64.40 86 GLY F C 1
ATOM 14856 O O . GLY F 1 94 ? -37.326 52.898 106.920 1.00 67.23 86 GLY F O 1
ATOM 14857 N N . GLN F 1 95 ? -37.055 51.495 105.183 1.00 61.97 87 GLN F N 1
ATOM 14858 C CA . GLN F 1 95 ? -37.641 52.395 104.194 1.00 62.31 87 GLN F CA 1
ATOM 14859 C C . GLN F 1 95 ? -38.589 51.625 103.288 1.00 59.78 87 GLN F C 1
ATOM 14860 O O . GLN F 1 95 ? -38.456 50.413 103.127 1.00 56.66 87 GLN F O 1
ATOM 14866 N N . GLU F 1 96 ? -39.534 52.327 102.679 1.00 61.33 88 GLU F N 1
ATOM 14867 C CA . GLU F 1 96 ? -40.433 51.689 101.732 1.00 60.99 88 GLU F CA 1
ATOM 14868 C C . GLU F 1 96 ? -39.676 51.288 100.465 1.00 58.09 88 GLU F C 1
ATOM 14869 O O . GLU F 1 96 ? -39.221 52.145 99.704 1.00 58.57 88 GLU F O 1
ATOM 14871 N N . VAL F 1 97 ? -39.528 49.981 100.257 1.00 54.24 89 VAL F N 1
ATOM 14872 C CA . VAL F 1 97 ? -38.964 49.455 99.018 1.00 51.72 89 VAL F CA 1
ATOM 14873 C C . VAL F 1 97 ? -40.102 48.941 98.138 1.00 52.66 89 VAL F C 1
ATOM 14874 O O . VAL F 1 97 ? -40.574 47.815 98.313 1.00 51.93 89 VAL F O 1
ATOM 14878 N N . LYS F 1 98 ? -40.516 49.758 97.175 1.00 54.70 90 LYS F N 1
ATOM 14879 C CA . LYS F 1 98 ? -41.676 49.457 96.334 1.00 56.19 90 LYS F CA 1
ATOM 14880 C C . LYS F 1 98 ? -41.387 48.450 95.221 1.00 53.81 90 LYS F C 1
ATOM 14881 O O . LYS F 1 98 ? -40.278 48.390 94.689 1.00 51.63 90 LYS F O 1
ATOM 14883 N N . LEU F 1 99 ? -42.400 47.661 94.877 1.00 54.49 91 LEU F N 1
ATOM 14884 C CA . LEU F 1 99 ? -42.307 46.718 93.768 1.00 53.50 91 LEU F CA 1
ATOM 14885 C C . LEU F 1 99 ? -42.981 47.293 92.525 1.00 55.85 91 LEU F C 1
ATOM 14886 O O . LEU F 1 99 ? -44.155 47.668 92.560 1.00 58.21 91 LEU F O 1
ATOM 14891 N N . PHE F 1 100 ? -42.234 47.357 91.428 1.00 55.06 92 PHE F N 1
ATOM 14892 C CA . PHE F 1 100 ? -42.758 47.898 90.179 1.00 57.17 92 PHE F CA 1
ATOM 14893 C C . PHE F 1 100 ? -42.961 46.807 89.130 1.00 55.90 92 PHE F C 1
ATOM 14894 O O . PHE F 1 100 ? -42.031 46.073 88.800 1.00 53.41 92 PHE F O 1
ATOM 14902 N N . THR F 1 101 ? -44.181 46.711 88.607 1.00 67.05 93 THR F N 1
ATOM 14903 C CA . THR F 1 101 ? -44.518 45.693 87.618 1.00 66.14 93 THR F CA 1
ATOM 14904 C C . THR F 1 101 ? -44.249 46.185 86.198 1.00 66.80 93 THR F C 1
ATOM 14905 O O . THR F 1 101 ? -43.929 45.395 85.311 1.00 66.41 93 THR F O 1
ATOM 14907 N N . ASP F 1 102 ? -44.384 47.491 85.986 1.00 67.66 94 ASP F N 1
ATOM 14908 C CA . ASP F 1 102 ? -44.131 48.089 84.677 1.00 67.41 94 ASP F CA 1
ATOM 14909 C C . ASP F 1 102 ? -42.962 49.070 84.743 1.00 67.15 94 ASP F C 1
ATOM 14910 O O . ASP F 1 102 ? -43.136 50.226 85.130 1.00 69.63 94 ASP F O 1
ATOM 14912 N N . TYR F 1 103 ? -41.770 48.604 84.377 1.00 64.75 95 TYR F N 1
ATOM 14913 C CA . TYR F 1 103 ? -40.557 49.402 84.546 1.00 64.58 95 TYR F CA 1
ATOM 14914 C C . TYR F 1 103 ? -39.694 49.468 83.285 1.00 64.35 95 TYR F C 1
ATOM 14915 O O . TYR F 1 103 ? -38.736 50.237 83.226 1.00 64.77 95 TYR F O 1
ATOM 14924 N N . LEU F 1 104 ? -40.036 48.672 82.276 1.00 57.55 96 LEU F N 1
ATOM 14925 C CA . LEU F 1 104 ? -39.218 48.582 81.069 1.00 56.98 96 LEU F CA 1
ATOM 14926 C C . LEU F 1 104 ? -39.272 49.850 80.221 1.00 67.32 96 LEU F C 1
ATOM 14927 O O . LEU F 1 104 ? -38.548 49.966 79.232 1.00 68.13 96 LEU F O 1
ATOM 14932 N N . ASP F 1 105 ? -40.128 50.795 80.600 1.00 67.38 97 ASP F N 1
ATOM 14933 C CA . ASP F 1 105 ? -40.228 52.056 79.876 1.00 67.30 97 ASP F CA 1
ATOM 14934 C C . ASP F 1 105 ? -39.928 53.239 80.786 1.00 67.02 97 ASP F C 1
ATOM 14935 O O . ASP F 1 105 ? -40.256 54.375 80.457 1.00 67.14 97 ASP F O 1
ATOM 14940 N N . GLY F 1 106 ? -39.307 52.969 81.930 1.00 66.41 98 GLY F N 1
ATOM 14941 C CA . GLY F 1 106 ? -38.971 54.028 82.864 1.00 67.34 98 GLY F CA 1
ATOM 14942 C C . GLY F 1 106 ? -39.331 53.710 84.302 1.00 63.16 98 GLY F C 1
ATOM 14943 O O . GLY F 1 106 ? -40.349 53.076 84.572 1.00 63.27 98 GLY F O 1
ATOM 14944 N N . VAL F 1 107 ? -38.489 54.142 85.231 1.00 64.97 99 VAL F N 1
ATOM 14945 C CA . VAL F 1 107 ? -38.753 53.942 86.647 1.00 65.07 99 VAL F CA 1
ATOM 14946 C C . VAL F 1 107 ? -38.382 55.208 87.417 1.00 67.16 99 VAL F C 1
ATOM 14947 O O . VAL F 1 107 ? -37.390 55.867 87.102 1.00 67.73 99 VAL F O 1
ATOM 14951 N N . GLU F 1 108 ? -39.189 55.556 88.416 1.00 68.51 100 GLU F N 1
ATOM 14952 C CA . GLU F 1 108 ? -38.936 56.745 89.226 1.00 69.31 100 GLU F CA 1
ATOM 14953 C C . GLU F 1 108 ? -38.349 56.379 90.589 1.00 67.27 100 GLU F C 1
ATOM 14954 O O . GLU F 1 108 ? -39.010 55.739 91.412 1.00 65.95 100 GLU F O 1
ATOM 14956 N N . VAL F 1 109 ? -37.104 56.791 90.816 1.00 66.76 101 VAL F N 1
ATOM 14957 C CA . VAL F 1 109 ? -36.408 56.529 92.073 1.00 65.07 101 VAL F CA 1
ATOM 14958 C C . VAL F 1 109 ? -35.548 57.740 92.448 1.00 66.44 101 VAL F C 1
ATOM 14959 O O . VAL F 1 109 ? -34.918 58.355 91.587 1.00 66.60 101 VAL F O 1
ATOM 14963 N N . GLU F 1 110 ? -35.546 58.094 93.731 1.00 67.23 102 GLU F N 1
ATOM 14964 C CA . GLU F 1 110 ? -34.770 59.234 94.211 1.00 65.43 102 GLU F CA 1
ATOM 14965 C C . GLU F 1 110 ? -33.517 58.764 94.939 1.00 67.03 102 GLU F C 1
ATOM 14966 O O . GLU F 1 110 ? -33.447 57.619 95.390 1.00 64.82 102 GLU F O 1
ATOM 14968 N N . ALA F 1 111 ? -32.528 59.648 95.046 1.00 67.34 103 ALA F N 1
ATOM 14969 C CA . ALA F 1 111 ? -31.303 59.338 95.777 1.00 64.57 103 ALA F CA 1
ATOM 14970 C C . ALA F 1 111 ? -31.643 58.979 97.217 1.00 64.58 103 ALA F C 1
ATOM 14971 O O . ALA F 1 111 ? -32.389 59.693 97.884 1.00 66.33 103 ALA F O 1
ATOM 14973 N N . GLY F 1 112 ? -31.100 57.863 97.689 1.00 63.29 104 GLY F N 1
ATOM 14974 C CA . GLY F 1 112 ? -31.343 57.419 99.048 1.00 61.89 104 GLY F CA 1
ATOM 14975 C C . GLY F 1 112 ? -32.544 56.495 99.144 1.00 60.51 104 GLY F C 1
ATOM 14976 O O . GLY F 1 112 ? -32.903 56.032 100.224 1.00 58.65 104 GLY F O 1
ATOM 14977 N N . GLN F 1 113 ? -33.173 56.231 98.004 1.00 61.66 105 GLN F N 1
ATOM 14978 C CA . GLN F 1 113 ? -34.313 55.329 97.959 1.00 63.44 105 GLN F CA 1
ATOM 14979 C C . GLN F 1 113 ? -33.918 54.017 97.287 1.00 62.17 105 GLN F C 1
ATOM 14980 O O . GLN F 1 113 ? -32.994 53.976 96.474 1.00 54.57 105 GLN F O 1
ATOM 14982 N N . VAL F 1 114 ? -34.613 52.940 97.630 1.00 60.58 106 VAL F N 1
ATOM 14983 C CA . VAL F 1 114 ? -34.329 51.656 97.013 1.00 52.85 106 VAL F CA 1
ATOM 14984 C C . VAL F 1 114 ? -35.647 51.139 96.443 1.00 53.79 106 VAL F C 1
ATOM 14985 O O . VAL F 1 114 ? -36.653 51.086 97.152 1.00 55.00 106 VAL F O 1
ATOM 14989 N N . VAL F 1 115 ? -35.658 50.789 95.161 1.00 53.39 107 VAL F N 1
ATOM 14990 C CA . VAL F 1 115 ? -36.838 50.168 94.568 1.00 56.86 107 VAL F CA 1
ATOM 14991 C C . VAL F 1 115 ? -36.494 48.761 94.088 1.00 55.12 107 VAL F C 1
ATOM 14992 O O . VAL F 1 115 ? -35.345 48.474 93.748 1.00 53.69 107 VAL F O 1
ATOM 14996 N N . LEU F 1 116 ? -37.494 47.886 94.072 1.00 52.17 108 LEU F N 1
ATOM 14997 C CA . LEU F 1 116 ? -37.314 46.520 93.597 1.00 50.50 108 LEU F CA 1
ATOM 14998 C C . LEU F 1 116 ? -38.116 46.298 92.319 1.00 51.28 108 LEU F C 1
ATOM 14999 O O . LEU F 1 116 ? -39.336 46.443 92.309 1.00 52.93 108 LEU F O 1
ATOM 15004 N N . LEU F 1 117 ? -37.423 45.960 91.238 1.00 50.19 109 LEU F N 1
ATOM 15005 C CA . LEU F 1 117 ? -38.079 45.686 89.964 1.00 50.79 109 LEU F CA 1
ATOM 15006 C C . LEU F 1 117 ? -38.567 44.234 89.920 1.00 50.12 109 LEU F C 1
ATOM 15007 O O . LEU F 1 117 ? -37.930 43.342 90.480 1.00 48.42 109 LEU F O 1
ATOM 15012 N N . GLU F 1 118 ? -39.699 44.008 89.261 1.00 51.13 110 GLU F N 1
ATOM 15013 C CA . GLU F 1 118 ? -40.322 42.689 89.224 1.00 50.74 110 GLU F CA 1
ATOM 15014 C C . GLU F 1 118 ? -39.445 41.672 88.480 1.00 50.00 110 GLU F C 1
ATOM 15015 O O . GLU F 1 118 ? -38.624 42.045 87.643 1.00 48.44 110 GLU F O 1
ATOM 15021 N N . ASN F 1 119 ? -39.622 40.397 88.825 1.00 49.92 111 ASN F N 1
ATOM 15022 C CA . ASN F 1 119 ? -38.923 39.252 88.225 1.00 49.29 111 ASN F CA 1
ATOM 15023 C C . ASN F 1 119 ? -38.508 39.415 86.758 1.00 48.86 111 ASN F C 1
ATOM 15024 O O . ASN F 1 119 ? -39.354 39.575 85.875 1.00 49.05 111 ASN F O 1
ATOM 15029 N N . VAL F 1 120 ? -37.200 39.355 86.509 1.00 48.17 112 VAL F N 1
ATOM 15030 C CA . VAL F 1 120 ? -36.656 39.519 85.162 1.00 48.86 112 VAL F CA 1
ATOM 15031 C C . VAL F 1 120 ? -37.031 38.344 84.249 1.00 49.10 112 VAL F C 1
ATOM 15032 O O . VAL F 1 120 ? -37.009 38.474 83.023 1.00 48.98 112 VAL F O 1
ATOM 15036 N N . ARG F 1 121 ? -37.382 37.204 84.844 1.00 48.37 113 ARG F N 1
ATOM 15037 C CA . ARG F 1 121 ? -37.754 36.019 84.067 1.00 48.32 113 ARG F CA 1
ATOM 15038 C C . ARG F 1 121 ? -39.146 36.144 83.460 1.00 48.68 113 ARG F C 1
ATOM 15039 O O . ARG F 1 121 ? -39.579 35.269 82.711 1.00 49.60 113 ARG F O 1
ATOM 15047 N N . PHE F 1 122 ? -39.844 37.224 83.800 1.00 42.51 114 PHE F N 1
ATOM 15048 C CA . PHE F 1 122 ? -41.154 37.520 83.228 1.00 44.67 114 PHE F CA 1
ATOM 15049 C C . PHE F 1 122 ? -41.011 38.158 81.849 1.00 47.03 114 PHE F C 1
ATOM 15050 O O . PHE F 1 122 ? -41.905 38.056 81.006 1.00 48.99 114 PHE F O 1
ATOM 15058 N N . ASN F 1 123 ? -39.883 38.825 81.631 1.00 47.21 115 ASN F N 1
ATOM 15059 C CA . ASN F 1 123 ? -39.702 39.665 80.452 1.00 49.66 115 ASN F CA 1
ATOM 15060 C C . ASN F 1 123 ? -39.229 38.873 79.232 1.00 49.80 115 ASN F C 1
ATOM 15061 O O . ASN F 1 123 ? -38.190 38.213 79.275 1.00 48.22 115 ASN F O 1
ATOM 15066 N N . PRO F 1 124 ? -40.001 38.942 78.138 1.00 51.57 116 PRO F N 1
ATOM 15067 C CA . PRO F 1 124 ? -39.647 38.288 76.874 1.00 53.03 116 PRO F CA 1
ATOM 15068 C C . PRO F 1 124 ? -38.273 38.720 76.354 1.00 52.60 116 PRO F C 1
ATOM 15069 O O . PRO F 1 124 ? -37.993 39.917 76.249 1.00 48.73 116 PRO F O 1
ATOM 15073 N N . GLY F 1 125 ? -37.430 37.741 76.039 1.00 51.56 117 GLY F N 1
ATOM 15074 C CA . GLY F 1 125 ? -36.092 38.002 75.547 1.00 51.03 117 GLY F CA 1
ATOM 15075 C C . GLY F 1 125 ? -35.029 37.904 76.624 1.00 48.90 117 GLY F C 1
ATOM 15076 O O . GLY F 1 125 ? -33.834 38.034 76.348 1.00 48.66 117 GLY F O 1
ATOM 15077 N N . GLU F 1 126 ? -35.463 37.680 77.858 1.00 47.57 118 GLU F N 1
ATOM 15078 C CA . GLU F 1 126 ? -34.535 37.613 78.979 1.00 47.44 118 GLU F CA 1
ATOM 15079 C C . GLU F 1 126 ? -33.574 36.442 78.814 1.00 47.66 118 GLU F C 1
ATOM 15080 O O . GLU F 1 126 ? -32.354 36.618 78.882 1.00 48.06 118 GLU F O 1
ATOM 15086 N N . LYS F 1 127 ? -34.130 35.254 78.581 1.00 46.48 119 LYS F N 1
ATOM 15087 C CA . LYS F 1 127 ? -33.335 34.036 78.453 1.00 45.30 119 LYS F CA 1
ATOM 15088 C C . LYS F 1 127 ? -32.434 34.073 77.222 1.00 45.35 119 LYS F C 1
ATOM 15089 O O . LYS F 1 127 ? -31.306 33.582 77.254 1.00 44.63 119 LYS F O 1
ATOM 15091 N N . LYS F 1 128 ? -32.937 34.661 76.141 1.00 46.31 120 LYS F N 1
ATOM 15092 C CA . LYS F 1 128 ? -32.206 34.697 74.879 1.00 47.50 120 LYS F CA 1
ATOM 15093 C C . LYS F 1 128 ? -31.239 35.882 74.774 1.00 47.76 120 LYS F C 1
ATOM 15094 O O . LYS F 1 128 ? -30.603 36.070 73.734 1.00 45.92 120 LYS F O 1
ATOM 15100 N N . ASN F 1 129 ? -31.134 36.667 75.848 1.00 46.73 121 ASN F N 1
ATOM 15101 C CA . ASN F 1 129 ? -30.274 37.856 75.887 1.00 47.69 121 ASN F CA 1
ATOM 15102 C C . ASN F 1 129 ? -30.630 38.838 74.773 1.00 50.31 121 ASN F C 1
ATOM 15103 O O . ASN F 1 129 ? -29.758 39.299 74.034 1.00 51.06 121 ASN F O 1
ATOM 15108 N N . ASN F 1 130 ? -31.917 39.147 74.654 1.00 51.90 122 ASN F N 1
ATOM 15109 C CA . ASN F 1 130 ? -32.400 40.027 73.595 1.00 55.08 122 ASN F CA 1
ATOM 15110 C C . ASN F 1 130 ? -31.782 41.411 73.750 1.00 55.13 122 ASN F C 1
ATOM 15111 O O . ASN F 1 130 ? -31.913 42.037 74.800 1.00 54.30 122 ASN F O 1
ATOM 15116 N N . PRO F 1 131 ? -31.114 41.895 72.690 1.00 57.16 123 PRO F N 1
ATOM 15117 C CA . PRO F 1 131 ? -30.462 43.211 72.672 1.00 58.51 123 PRO F CA 1
ATOM 15118 C C . PRO F 1 131 ? -31.420 44.362 72.988 1.00 59.61 123 PRO F C 1
ATOM 15119 O O . PRO F 1 131 ? -31.026 45.315 73.658 1.00 58.92 123 PRO F O 1
ATOM 15123 N N . GLU F 1 132 ? -32.659 44.268 72.514 1.00 59.66 124 GLU F N 1
ATOM 15124 C CA . GLU F 1 132 ? -33.640 45.320 72.748 1.00 60.71 124 GLU F CA 1
ATOM 15125 C C . GLU F 1 132 ? -33.977 45.420 74.232 1.00 52.46 124 GLU F C 1
ATOM 15126 O O . GLU F 1 132 ? -33.948 46.503 74.812 1.00 53.47 124 GLU F O 1
ATOM 15128 N N . LEU F 1 133 ? -34.282 44.285 74.849 1.00 50.97 125 LEU F N 1
ATOM 15129 C CA . LEU F 1 133 ? -34.596 44.248 76.275 1.00 54.02 125 LEU F CA 1
ATOM 15130 C C . LEU F 1 133 ? -33.425 44.731 77.137 1.00 48.08 125 LEU F C 1
ATOM 15131 O O . LEU F 1 133 ? -33.608 45.495 78.087 1.00 47.76 125 LEU F O 1
ATOM 15136 N N . ALA F 1 134 ? -32.221 44.295 76.783 1.00 47.53 126 ALA F N 1
ATOM 15137 C CA . ALA F 1 134 ? -31.020 44.672 77.518 1.00 49.51 126 ALA F CA 1
ATOM 15138 C C . ALA F 1 134 ? -30.802 46.174 77.453 1.00 51.16 126 ALA F C 1
ATOM 15139 O O . ALA F 1 134 ? -30.351 46.787 78.420 1.00 50.07 126 ALA F O 1
ATOM 15141 N N . GLN F 1 135 ? -31.116 46.757 76.302 1.00 53.36 127 GLN F N 1
ATOM 15142 C CA . GLN F 1 135 ? -30.988 48.194 76.114 1.00 55.38 127 GLN F CA 1
ATOM 15143 C C . GLN F 1 135 ? -32.030 48.946 76.947 1.00 55.63 127 GLN F C 1
ATOM 15144 O O . GLN F 1 135 ? -31.754 50.028 77.463 1.00 56.33 127 GLN F O 1
ATOM 15150 N N . LYS F 1 136 ? -33.219 48.365 77.084 1.00 55.64 128 LYS F N 1
ATOM 15151 C CA . LYS F 1 136 ? -34.261 48.944 77.930 1.00 55.75 128 LYS F CA 1
ATOM 15152 C C . LYS F 1 136 ? -33.791 48.946 79.384 1.00 53.99 128 LYS F C 1
ATOM 15153 O O . LYS F 1 136 ? -34.038 49.899 80.123 1.00 55.52 128 LYS F O 1
ATOM 15159 N N . TYR F 1 137 ? -33.120 47.865 79.783 1.00 50.84 129 TYR F N 1
ATOM 15160 C CA . TYR F 1 137 ? -32.492 47.778 81.099 1.00 49.41 129 TYR F CA 1
ATOM 15161 C C . TYR F 1 137 ? -31.470 48.888 81.279 1.00 49.30 129 TYR F C 1
ATOM 15162 O O . TYR F 1 137 ? -31.482 49.610 82.278 1.00 47.78 129 TYR F O 1
ATOM 15171 N N . ALA F 1 138 ? -30.578 49.002 80.300 1.00 50.50 130 ALA F N 1
ATOM 15172 C CA . ALA F 1 138 ? -29.459 49.932 80.364 1.00 50.34 130 ALA F CA 1
ATOM 15173 C C . ALA F 1 138 ? -29.948 51.370 80.474 1.00 51.16 130 ALA F C 1
ATOM 15174 O O . ALA F 1 138 ? -29.309 52.196 81.123 1.00 49.08 130 ALA F O 1
ATOM 15176 N N . ALA F 1 139 ? -31.091 51.655 79.857 1.00 52.46 131 ALA F N 1
ATOM 15177 C CA . ALA F 1 139 ? -31.635 53.012 79.830 1.00 54.25 131 ALA F CA 1
ATOM 15178 C C . ALA F 1 139 ? -32.141 53.462 81.199 1.00 53.25 131 ALA F C 1
ATOM 15179 O O . ALA F 1 139 ? -32.345 54.651 81.428 1.00 54.33 131 ALA F O 1
ATOM 15181 N N . LEU F 1 140 ? -32.333 52.515 82.109 1.00 50.06 132 LEU F N 1
ATOM 15182 C CA . LEU F 1 140 ? -32.849 52.833 83.435 1.00 50.65 132 LEU F CA 1
ATOM 15183 C C . LEU F 1 140 ? -31.787 53.423 84.368 1.00 50.31 132 LEU F C 1
ATOM 15184 O O . LEU F 1 140 ? -32.117 54.022 85.390 1.00 49.37 132 LEU F O 1
ATOM 15189 N N . CYS F 1 141 ? -30.515 53.253 84.019 1.00 49.53 133 CYS F N 1
ATOM 15190 C CA . CYS F 1 141 ? -29.438 53.560 84.956 1.00 48.91 133 CYS F CA 1
ATOM 15191 C C . CYS F 1 141 ? -28.293 54.382 84.376 1.00 49.49 133 CYS F C 1
ATOM 15192 O O . CYS F 1 141 ? -28.161 54.525 83.162 1.00 50.62 133 CYS F O 1
ATOM 15195 N N . ASP F 1 142 ? -27.453 54.895 85.271 1.00 49.56 134 ASP F N 1
ATOM 15196 C CA . ASP F 1 142 ? -26.183 55.499 84.895 1.00 48.99 134 ASP F CA 1
ATOM 15197 C C . ASP F 1 142 ? -25.082 54.447 85.018 1.00 48.58 134 ASP F C 1
ATOM 15198 O O . ASP F 1 142 ? -24.121 54.440 84.252 1.00 49.02 134 ASP F O 1
ATOM 15203 N N . VAL F 1 143 ? -25.247 53.547 85.983 1.00 45.89 135 VAL F N 1
ATOM 15204 C CA . VAL F 1 143 ? -24.280 52.484 86.239 1.00 44.45 135 VAL F CA 1
ATOM 15205 C C . VAL F 1 143 ? -25.004 51.163 86.455 1.00 43.00 135 VAL F C 1
ATOM 15206 O O . VAL F 1 143 ? -25.952 51.089 87.235 1.00 42.61 135 VAL F O 1
ATOM 15210 N N . PHE F 1 144 ? -24.566 50.128 85.746 1.00 44.12 136 PHE F N 1
ATOM 15211 C CA . PHE F 1 144 ? -25.032 48.774 86.011 1.00 42.30 136 PHE F CA 1
ATOM 15212 C C . PHE F 1 144 ? -24.057 48.048 86.930 1.00 40.68 136 PHE F C 1
ATOM 15213 O O . PHE F 1 144 ? -22.845 48.115 86.730 1.00 41.12 136 PHE F O 1
ATOM 15221 N N . VAL F 1 145 ? -24.588 47.360 87.936 1.00 38.37 137 VAL F N 1
ATOM 15222 C CA . VAL F 1 145 ? -23.758 46.617 88.880 1.00 37.15 137 VAL F CA 1
ATOM 15223 C C . VAL F 1 145 ? -24.163 45.130 88.915 1.00 39.18 137 VAL F C 1
ATOM 15224 O O . VAL F 1 145 ? -25.269 44.777 89.329 1.00 35.40 137 VAL F O 1
ATOM 15228 N N . MET F 1 146 ? -23.255 44.262 88.480 1.00 35.39 138 MET F N 1
ATOM 15229 C CA . MET F 1 146 ? -23.506 42.821 88.486 1.00 39.04 138 MET F CA 1
ATOM 15230 C C . MET F 1 146 ? -23.034 42.197 89.797 1.00 33.09 138 MET F C 1
ATOM 15231 O O . MET F 1 146 ? -21.835 42.090 90.053 1.00 33.01 138 MET F O 1
ATOM 15236 N N . ASP F 1 147 ? -23.979 41.761 90.618 1.00 32.31 139 ASP F N 1
ATOM 15237 C CA . ASP F 1 147 ? -23.635 41.269 91.944 1.00 33.29 139 ASP F CA 1
ATOM 15238 C C . ASP F 1 147 ? -24.119 39.837 92.179 1.00 30.22 139 ASP F C 1
ATOM 15239 O O . ASP F 1 147 ? -24.270 39.418 93.324 1.00 29.48 139 ASP F O 1
ATOM 15244 N N . ALA F 1 148 ? -24.369 39.094 91.103 1.00 31.78 140 ALA F N 1
ATOM 15245 C CA . ALA F 1 148 ? -24.883 37.725 91.221 1.00 30.71 140 ALA F CA 1
ATOM 15246 C C . ALA F 1 148 ? -24.020 36.723 90.453 1.00 30.66 140 ALA F C 1
ATOM 15247 O O . ALA F 1 148 ? -24.340 36.365 89.322 1.00 30.69 140 ALA F O 1
ATOM 15249 N N . PHE F 1 149 ? -22.939 36.260 91.074 1.00 31.26 141 PHE F N 1
ATOM 15250 C CA . PHE F 1 149 ? -22.002 35.361 90.405 1.00 31.82 141 PHE F CA 1
ATOM 15251 C C . PHE F 1 149 ? -22.635 34.031 89.980 1.00 31.12 141 PHE F C 1
ATOM 15252 O O . PHE F 1 149 ? -22.265 33.471 88.952 1.00 30.20 141 PHE F O 1
ATOM 15260 N N . GLY F 1 150 ? -23.591 33.542 90.763 1.00 31.55 142 GLY F N 1
ATOM 15261 C CA . GLY F 1 150 ? -24.224 32.259 90.501 1.00 33.48 142 GLY F CA 1
ATOM 15262 C C . GLY F 1 150 ? -24.957 32.158 89.176 1.00 37.31 142 GLY F C 1
ATOM 15263 O O . GLY F 1 150 ? -25.313 31.066 88.736 1.00 38.08 142 GLY F O 1
ATOM 15264 N N . THR F 1 151 ? -25.193 33.299 88.539 1.00 39.62 143 THR F N 1
ATOM 15265 C CA . THR F 1 151 ? -25.859 33.321 87.242 1.00 41.25 143 THR F CA 1
ATOM 15266 C C . THR F 1 151 ? -24.955 33.866 86.133 1.00 41.76 143 THR F C 1
ATOM 15267 O O . THR F 1 151 ? -25.406 34.082 85.008 1.00 42.59 143 THR F O 1
ATOM 15271 N N . ALA F 1 152 ? -23.680 34.076 86.454 1.00 41.14 144 ALA F N 1
ATOM 15272 C CA . ALA F 1 152 ? -22.750 34.732 85.538 1.00 43.51 144 ALA F CA 1
ATOM 15273 C C . ALA F 1 152 ? -22.323 33.852 84.364 1.00 45.18 144 ALA F C 1
ATOM 15274 O O . ALA F 1 152 ? -21.770 34.350 83.380 1.00 46.53 144 ALA F O 1
ATOM 15276 N N . HIS F 1 153 ? -22.584 32.552 84.465 1.00 44.56 145 HIS F N 1
ATOM 15277 C CA . HIS F 1 153 ? -22.154 31.600 83.443 1.00 44.22 145 HIS F CA 1
ATOM 15278 C C . HIS F 1 153 ? -23.156 31.501 82.293 1.00 43.95 145 HIS F C 1
ATOM 15279 O O . HIS F 1 153 ? -22.875 30.885 81.260 1.00 43.48 145 HIS F O 1
ATOM 15286 N N . ARG F 1 154 ? -24.321 32.116 82.471 1.00 43.66 146 ARG F N 1
ATOM 15287 C CA . ARG F 1 154 ? -25.347 32.101 81.432 1.00 43.51 146 ARG F CA 1
ATOM 15288 C C . ARG F 1 154 ? -25.653 33.510 80.924 1.00 42.05 146 ARG F C 1
ATOM 15289 O O . ARG F 1 154 ? -26.122 34.364 81.673 1.00 40.97 146 ARG F O 1
ATOM 15297 N N . ALA F 1 155 ? -25.386 33.734 79.641 1.00 42.47 147 ALA F N 1
ATOM 15298 C CA . ALA F 1 155 ? -25.622 35.023 79.003 1.00 43.79 147 ALA F CA 1
ATOM 15299 C C . ALA F 1 155 ? -27.111 35.344 78.866 1.00 44.53 147 ALA F C 1
ATOM 15300 O O . ALA F 1 155 ? -27.794 34.813 77.990 1.00 45.69 147 ALA F O 1
ATOM 15302 N N . GLU F 1 156 ? -27.604 36.219 79.736 1.00 43.41 148 GLU F N 1
ATOM 15303 C CA . GLU F 1 156 ? -29.003 36.631 79.717 1.00 43.44 148 GLU F CA 1
ATOM 15304 C C . GLU F 1 156 ? -29.100 38.152 79.777 1.00 44.13 148 GLU F C 1
ATOM 15305 O O . GLU F 1 156 ? -28.115 38.833 80.067 1.00 44.11 148 GLU F O 1
ATOM 15311 N N . ALA F 1 157 ? -30.286 38.680 79.490 1.00 44.85 149 ALA F N 1
ATOM 15312 C CA . ALA F 1 157 ? -30.464 40.123 79.333 1.00 45.79 149 ALA F CA 1
ATOM 15313 C C . ALA F 1 157 ? -30.066 40.927 80.569 1.00 44.59 149 ALA F C 1
ATOM 15314 O O . ALA F 1 157 ? -29.440 41.975 80.451 1.00 46.03 149 ALA F O 1
ATOM 15316 N N . SER F 1 158 ? -30.388 40.417 81.751 1.00 42.96 150 SER F N 1
ATOM 15317 C CA . SER F 1 158 ? -30.130 41.150 82.985 1.00 38.05 150 SER F CA 1
ATOM 15318 C C . SER F 1 158 ? -28.756 40.843 83.574 1.00 36.93 150 SER F C 1
ATOM 15319 O O . SER F 1 158 ? -28.400 41.375 84.620 1.00 36.35 150 SER F O 1
ATOM 15322 N N . THR F 1 159 ? -27.992 39.977 82.913 1.00 38.63 151 THR F N 1
ATOM 15323 C CA . THR F 1 159 ? -26.679 39.583 83.425 1.00 38.70 151 THR F CA 1
ATOM 15324 C C . THR F 1 159 ? -25.506 39.880 82.474 1.00 40.57 151 THR F C 1
ATOM 15325 O O . THR F 1 159 ? -24.358 39.981 82.914 1.00 40.52 151 THR F O 1
ATOM 15329 N N . GLU F 1 160 ? -25.791 40.006 81.181 1.00 41.80 152 GLU F N 1
ATOM 15330 C CA . GLU F 1 160 ? -24.744 40.186 80.175 1.00 43.27 152 GLU F CA 1
ATOM 15331 C C . GLU F 1 160 ? -25.031 41.377 79.263 1.00 45.09 152 GLU F C 1
ATOM 15332 O O . GLU F 1 160 ? -24.201 42.278 79.127 1.00 45.56 152 GLU F O 1
ATOM 15338 N N . GLY F 1 161 ? -26.198 41.356 78.622 1.00 45.47 153 GLY F N 1
ATOM 15339 C CA . GLY F 1 161 ? -26.583 42.390 77.676 1.00 45.80 153 GLY F CA 1
ATOM 15340 C C . GLY F 1 161 ? -26.629 43.787 78.264 1.00 44.97 153 GLY F C 1
ATOM 15341 O O . GLY F 1 161 ? -26.183 44.747 77.637 1.00 45.92 153 GLY F O 1
ATOM 15342 N N . VAL F 1 162 ? -27.182 43.900 79.468 1.00 43.54 154 VAL F N 1
ATOM 15343 C CA . VAL F 1 162 ? -27.315 45.186 80.138 1.00 44.02 154 VAL F CA 1
ATOM 15344 C C . VAL F 1 162 ? -25.944 45.806 80.419 1.00 45.55 154 VAL F C 1
ATOM 15345 O O . VAL F 1 162 ? -25.778 47.024 80.329 1.00 47.55 154 VAL F O 1
ATOM 15349 N N . ALA F 1 163 ? -24.954 44.972 80.722 1.00 44.61 155 ALA F N 1
ATOM 15350 C CA . ALA F 1 163 ? -23.605 45.469 80.975 1.00 46.07 155 ALA F CA 1
ATOM 15351 C C . ALA F 1 163 ? -22.967 45.978 79.685 1.00 48.80 155 ALA F C 1
ATOM 15352 O O . ALA F 1 163 ? -22.146 46.904 79.700 1.00 48.42 155 ALA F O 1
ATOM 15354 N N . ARG F 1 164 ? -23.384 45.396 78.565 1.00 49.46 156 ARG F N 1
ATOM 15355 C CA . ARG F 1 164 ? -22.813 45.739 77.272 1.00 50.66 156 ARG F CA 1
ATOM 15356 C C . ARG F 1 164 ? -23.228 47.146 76.842 1.00 50.15 156 ARG F C 1
ATOM 15357 O O . ARG F 1 164 ? -22.463 47.856 76.190 1.00 50.45 156 ARG F O 1
ATOM 15365 N N . PHE F 1 165 ? -24.436 47.548 77.222 1.00 49.49 157 PHE F N 1
ATOM 15366 C CA . PHE F 1 165 ? -25.007 48.807 76.750 1.00 51.37 157 PHE F CA 1
ATOM 15367 C C . PHE F 1 165 ? -25.104 49.888 77.835 1.00 51.86 157 PHE F C 1
ATOM 15368 O O . PHE F 1 165 ? -25.350 51.054 77.529 1.00 53.73 157 PHE F O 1
ATOM 15376 N N . ALA F 1 166 ? -24.916 49.507 79.095 1.00 50.54 158 ALA F N 1
ATOM 15377 C CA . ALA F 1 166 ? -24.939 50.479 80.189 1.00 50.45 158 ALA F CA 1
ATOM 15378 C C . ALA F 1 166 ? -23.764 51.447 80.070 1.00 51.36 158 ALA F C 1
ATOM 15379 O O . ALA F 1 166 ? -22.700 51.072 79.576 1.00 48.24 158 ALA F O 1
ATOM 15381 N N . PRO F 1 167 ? -23.952 52.697 80.526 1.00 51.59 159 PRO F N 1
ATOM 15382 C CA . PRO F 1 167 ? -22.880 53.704 80.483 1.00 52.54 159 PRO F CA 1
ATOM 15383 C C . PRO F 1 167 ? -21.627 53.254 81.229 1.00 50.76 159 PRO F C 1
ATOM 15384 O O . PRO F 1 167 ? -20.514 53.370 80.718 1.00 51.35 159 PRO F O 1
ATOM 15388 N N . VAL F 1 168 ? -21.821 52.754 82.441 1.00 48.83 160 VAL F N 1
ATOM 15389 C CA . VAL F 1 168 ? -20.741 52.167 83.217 1.00 47.76 160 VAL F CA 1
ATOM 15390 C C . VAL F 1 168 ? -21.230 50.816 83.708 1.00 46.26 160 VAL F C 1
ATOM 15391 O O . VAL F 1 168 ? -22.341 50.709 84.219 1.00 46.17 160 VAL F O 1
ATOM 15395 N N . ALA F 1 169 ? -20.410 49.785 83.533 1.00 45.38 161 ALA F N 1
ATOM 15396 C CA . ALA F 1 169 ? -20.731 48.450 84.035 1.00 43.88 161 ALA F CA 1
ATOM 15397 C C . ALA F 1 169 ? -19.652 47.999 85.009 1.00 42.29 161 ALA F C 1
ATOM 15398 O O . ALA F 1 169 ? -18.466 48.018 84.676 1.00 42.64 161 ALA F O 1
ATOM 15400 N N . ALA F 1 170 ? -20.062 47.602 86.210 1.00 40.59 162 ALA F N 1
ATOM 15401 C CA . ALA F 1 170 ? -19.112 47.211 87.245 1.00 39.69 162 ALA F CA 1
ATOM 15402 C C . ALA F 1 170 ? -19.565 45.982 88.026 1.00 37.60 162 ALA F C 1
ATOM 15403 O O . ALA F 1 170 ? -20.711 45.545 87.926 1.00 37.05 162 ALA F O 1
ATOM 15405 N N . ALA F 1 171 ? -18.644 45.430 88.804 1.00 39.19 163 ALA F N 1
ATOM 15406 C CA . ALA F 1 171 ? -18.940 44.293 89.664 1.00 37.39 163 ALA F CA 1
ATOM 15407 C C . ALA F 1 171 ? -19.304 44.762 91.070 1.00 36.75 163 ALA F C 1
ATOM 15408 O O . ALA F 1 171 ? -18.671 45.669 91.618 1.00 37.35 163 ALA F O 1
ATOM 15410 N N . GLY F 1 172 ? -20.322 44.139 91.654 1.00 35.05 164 GLY F N 1
ATOM 15411 C CA . GLY F 1 172 ? -20.700 44.428 93.024 1.00 35.00 164 GLY F CA 1
ATOM 15412 C C . GLY F 1 172 ? -19.727 43.758 93.971 1.00 36.11 164 GLY F C 1
ATOM 15413 O O . GLY F 1 172 ? -18.887 42.977 93.528 1.00 37.18 164 GLY F O 1
ATOM 15414 N N . PRO F 1 173 ? -19.842 44.045 95.279 1.00 36.15 165 PRO F N 1
ATOM 15415 C CA . PRO F 1 173 ? -18.928 43.497 96.289 1.00 35.46 165 PRO F CA 1
ATOM 15416 C C . PRO F 1 173 ? -18.909 41.966 96.342 1.00 34.86 165 PRO F C 1
ATOM 15417 O O . PRO F 1 173 ? -17.849 41.374 96.555 1.00 31.22 165 PRO F O 1
ATOM 15421 N N . LEU F 1 174 ? -20.057 41.331 96.132 1.00 35.14 166 LEU F N 1
ATOM 15422 C CA . LEU F 1 174 ? -20.111 39.873 96.167 1.00 34.19 166 LEU F CA 1
ATOM 15423 C C . LEU F 1 174 ? -19.355 39.292 94.980 1.00 29.64 166 LEU F C 1
ATOM 15424 O O . LEU F 1 174 ? -18.498 38.425 95.146 1.00 29.33 166 LEU F O 1
ATOM 15429 N N . LEU F 1 175 ? -19.658 39.790 93.785 1.00 30.26 167 LEU F N 1
ATOM 15430 C CA . LEU F 1 175 ? -19.000 39.301 92.580 1.00 30.62 167 LEU F CA 1
ATOM 15431 C C . LEU F 1 175 ? -17.500 39.564 92.609 1.00 37.69 167 LEU F C 1
ATOM 15432 O O . LEU F 1 175 ? -16.705 38.688 92.259 1.00 31.34 167 LEU F O 1
ATOM 15437 N N . ALA F 1 176 ? -17.117 40.769 93.028 1.00 36.74 168 ALA F N 1
ATOM 15438 C CA . ALA F 1 176 ? -15.709 41.140 93.058 1.00 35.93 168 ALA F CA 1
ATOM 15439 C C . ALA F 1 176 ? -14.933 40.215 93.986 1.00 35.08 168 ALA F C 1
ATOM 15440 O O . ALA F 1 176 ? -13.849 39.750 93.639 1.00 36.35 168 ALA F O 1
ATOM 15442 N N . ALA F 1 177 ? -15.502 39.935 95.154 1.00 33.57 169 ALA F N 1
ATOM 15443 C CA . ALA F 1 177 ? -14.854 39.060 96.124 1.00 33.61 169 ALA F CA 1
ATOM 15444 C C . ALA F 1 177 ? -14.731 37.634 95.586 1.00 34.02 169 ALA F C 1
ATOM 15445 O O . ALA F 1 177 ? -13.725 36.959 95.815 1.00 35.34 169 ALA F O 1
ATOM 15447 N N . GLU F 1 178 ? -15.754 37.178 94.870 1.00 33.16 170 GLU F N 1
ATOM 15448 C CA . GLU F 1 178 ? -15.733 35.838 94.291 1.00 33.44 170 GLU F CA 1
ATOM 15449 C C . GLU F 1 178 ? -14.676 35.744 93.191 1.00 35.48 170 GLU F C 1
ATOM 15450 O O . GLU F 1 178 ? -13.880 34.802 93.159 1.00 36.11 170 GLU F O 1
ATOM 15456 N N . LEU F 1 179 ? -14.656 36.736 92.305 1.00 35.54 171 LEU F N 1
ATOM 15457 C CA . LEU F 1 179 ? -13.700 36.761 91.204 1.00 36.93 171 LEU F CA 1
ATOM 15458 C C . LEU F 1 179 ? -12.250 36.884 91.673 1.00 37.82 171 LEU F C 1
ATOM 15459 O O . LEU F 1 179 ? -11.362 36.226 91.125 1.00 39.75 171 LEU F O 1
ATOM 15464 N N . ASP F 1 180 ? -12.004 37.724 92.675 1.00 36.57 172 ASP F N 1
ATOM 15465 C CA . ASP F 1 180 ? -10.654 37.868 93.220 1.00 37.13 172 ASP F CA 1
ATOM 15466 C C . ASP F 1 180 ? -10.124 36.539 93.762 1.00 37.80 172 ASP F C 1
ATOM 15467 O O . ASP F 1 180 ? -8.969 36.184 93.530 1.00 39.31 172 ASP F O 1
ATOM 15472 N N . ALA F 1 181 ? -10.965 35.813 94.490 1.00 35.90 173 ALA F N 1
ATOM 15473 C CA . ALA F 1 181 ? -10.561 34.530 95.053 1.00 34.70 173 ALA F CA 1
ATOM 15474 C C . ALA F 1 181 ? -10.329 33.500 93.947 1.00 34.82 173 ALA F C 1
ATOM 15475 O O . ALA F 1 181 ? -9.328 32.787 93.955 1.00 35.49 173 ALA F O 1
ATOM 15477 N N . LEU F 1 182 ? -11.255 33.439 92.993 1.00 34.69 174 LEU F N 1
ATOM 15478 C CA . LEU F 1 182 ? -11.162 32.497 91.880 1.00 34.87 174 LEU F CA 1
ATOM 15479 C C . LEU F 1 182 ? -9.949 32.784 91.013 1.00 36.14 174 LEU F C 1
ATOM 15480 O O . LEU F 1 182 ? -9.249 31.868 90.589 1.00 35.01 174 LEU F O 1
ATOM 15485 N N . GLY F 1 183 ? -9.703 34.062 90.750 1.00 36.89 175 GLY F N 1
ATOM 15486 C CA . GLY F 1 183 ? -8.531 34.454 89.993 1.00 38.48 175 GLY F CA 1
ATOM 15487 C C . GLY F 1 183 ? -7.264 34.064 90.722 1.00 39.35 175 GLY F C 1
ATOM 15488 O O . GLY F 1 183 ? -6.342 33.497 90.138 1.00 40.67 175 GLY F O 1
ATOM 15489 N N . ARG F 1 184 ? -7.237 34.349 92.019 1.00 39.19 176 ARG F N 1
ATOM 15490 C CA . ARG F 1 184 ? -6.073 34.076 92.848 1.00 40.15 176 ARG F CA 1
ATOM 15491 C C . ARG F 1 184 ? -5.746 32.581 92.887 1.00 40.07 176 ARG F C 1
ATOM 15492 O O . ARG F 1 184 ? -4.613 32.195 93.168 1.00 40.26 176 ARG F O 1
ATOM 15500 N N . ALA F 1 185 ? -6.736 31.742 92.592 1.00 39.61 177 ALA F N 1
ATOM 15501 C CA . ALA F 1 185 ? -6.532 30.295 92.622 1.00 40.36 177 ALA F CA 1
ATOM 15502 C C . ALA F 1 185 ? -6.299 29.700 91.232 1.00 42.32 177 ALA F C 1
ATOM 15503 O O . ALA F 1 185 ? -5.599 28.697 91.097 1.00 43.14 177 ALA F O 1
ATOM 15505 N N . MET F 1 186 ? -6.860 30.331 90.204 1.00 43.78 178 MET F N 1
ATOM 15506 C CA . MET F 1 186 ? -6.816 29.780 88.849 1.00 46.49 178 MET F CA 1
ATOM 15507 C C . MET F 1 186 ? -5.763 30.399 87.930 1.00 52.15 178 MET F C 1
ATOM 15508 O O . MET F 1 186 ? -5.410 29.803 86.914 1.00 53.58 178 MET F O 1
ATOM 15513 N N . GLN F 1 187 ? -5.273 31.589 88.264 1.00 56.16 179 GLN F N 1
ATOM 15514 C CA . GLN F 1 187 ? -4.375 32.301 87.355 1.00 62.91 179 GLN F CA 1
ATOM 15515 C C . GLN F 1 187 ? -3.009 32.571 87.980 1.00 69.40 179 GLN F C 1
ATOM 15516 O O . GLN F 1 187 ? -2.848 33.501 88.775 1.00 70.43 179 GLN F O 1
ATOM 15522 N N . THR F 1 188 ? -2.033 31.750 87.591 1.00 73.99 180 THR F N 1
ATOM 15523 C CA . THR F 1 188 ? -0.677 31.775 88.149 1.00 74.62 180 THR F CA 1
ATOM 15524 C C . THR F 1 188 ? -0.669 31.852 89.678 1.00 72.39 180 THR F C 1
ATOM 15525 O O . THR F 1 188 ? -0.120 32.795 90.250 1.00 74.60 180 THR F O 1
ATOM 15527 N N . PRO F 1 189 ? -1.274 30.856 90.348 1.00 67.31 181 PRO F N 1
ATOM 15528 C CA . PRO F 1 189 ? -1.379 30.902 91.808 1.00 64.09 181 PRO F CA 1
ATOM 15529 C C . PRO F 1 189 ? -0.040 30.682 92.493 1.00 62.01 181 PRO F C 1
ATOM 15530 O O . PRO F 1 189 ? 0.922 30.276 91.844 1.00 63.97 181 PRO F O 1
ATOM 15534 N N . GLU F 1 190 ? 0.016 30.944 93.792 1.00 57.87 182 GLU F N 1
ATOM 15535 C CA . GLU F 1 190 ? 1.227 30.683 94.556 1.00 55.79 182 GLU F CA 1
ATOM 15536 C C . GLU F 1 190 ? 1.439 29.176 94.689 1.00 54.25 182 GLU F C 1
ATOM 15537 O O . GLU F 1 190 ? 0.638 28.478 95.311 1.00 51.75 182 GLU F O 1
ATOM 15539 N N . LYS F 1 191 ? 2.511 28.677 94.082 1.00 55.48 183 LYS F N 1
ATOM 15540 C CA . LYS F 1 191 ? 2.845 27.258 94.146 1.00 55.00 183 LYS F CA 1
ATOM 15541 C C . LYS F 1 191 ? 3.464 26.920 95.504 1.00 56.06 183 LYS F C 1
ATOM 15542 O O . LYS F 1 191 ? 4.081 27.782 96.132 1.00 56.97 183 LYS F O 1
ATOM 15544 N N . PRO F 1 192 ? 3.298 25.669 95.972 1.00 56.08 184 PRO F N 1
ATOM 15545 C CA . PRO F 1 192 ? 2.546 24.571 95.351 1.00 54.91 184 PRO F CA 1
ATOM 15546 C C . PRO F 1 192 ? 1.038 24.785 95.394 1.00 51.82 184 PRO F C 1
ATOM 15547 O O . PRO F 1 192 ? 0.513 25.328 96.367 1.00 50.34 184 PRO F O 1
ATOM 15551 N N . MET F 1 193 ? 0.361 24.356 94.336 1.00 50.81 185 MET F N 1
ATOM 15552 C CA . MET F 1 193 ? -1.084 24.502 94.218 1.00 48.09 185 MET F CA 1
ATOM 15553 C C . MET F 1 193 ? -1.768 23.136 94.274 1.00 46.27 185 MET F C 1
ATOM 15554 O O . MET F 1 193 ? -1.465 22.248 93.478 1.00 47.48 185 MET F O 1
ATOM 15559 N N . VAL F 1 194 ? -2.679 22.969 95.227 1.00 43.83 186 VAL F N 1
ATOM 15560 C CA . VAL F 1 194 ? -3.368 21.698 95.407 1.00 38.80 186 VAL F CA 1
ATOM 15561 C C . VAL F 1 194 ? -4.870 21.859 95.224 1.00 38.04 186 VAL F C 1
ATOM 15562 O O . VAL F 1 194 ? -5.480 22.771 95.781 1.00 35.59 186 VAL F O 1
ATOM 15566 N N . ALA F 1 195 ? -5.467 20.958 94.450 1.00 34.90 187 ALA F N 1
ATOM 15567 C CA . ALA F 1 195 ? -6.915 20.940 94.298 1.00 33.85 187 ALA F CA 1
ATOM 15568 C C . ALA F 1 195 ? -7.485 19.652 94.871 1.00 33.30 187 ALA F C 1
ATOM 15569 O O . ALA F 1 195 ? -6.859 18.597 94.803 1.00 33.25 187 ALA F O 1
ATOM 15571 N N . ILE F 1 196 ? -8.671 19.757 95.456 1.00 33.88 188 ILE F N 1
ATOM 15572 C CA . ILE F 1 196 ? -9.386 18.603 95.962 1.00 33.55 188 ILE F CA 1
ATOM 15573 C C . ILE F 1 196 ? -10.676 18.501 95.167 1.00 33.76 188 ILE F C 1
ATOM 15574 O O . ILE F 1 196 ? -11.506 19.410 95.224 1.00 34.05 188 ILE F O 1
ATOM 15579 N N . VAL F 1 197 ? -10.832 17.428 94.394 1.00 32.29 189 VAL F N 1
ATOM 15580 C CA . VAL F 1 197 ? -12.035 17.248 93.584 1.00 30.60 189 VAL F CA 1
ATOM 15581 C C . VAL F 1 197 ? -12.700 15.916 93.902 1.00 30.05 189 VAL F C 1
ATOM 15582 O O . VAL F 1 197 ? -12.131 14.850 93.652 1.00 28.41 189 VAL F O 1
ATOM 15586 N N . ALA F 1 198 ? -13.908 15.976 94.452 1.00 29.99 190 ALA F N 1
ATOM 15587 C CA . ALA F 1 198 ? -14.626 14.758 94.794 1.00 29.48 190 ALA F CA 1
ATOM 15588 C C . ALA F 1 198 ? -16.042 14.791 94.250 1.00 29.95 190 ALA F C 1
ATOM 15589 O O . ALA F 1 198 ? -16.593 15.861 93.990 1.00 30.29 190 ALA F O 1
ATOM 15591 N N . GLY F 1 199 ? -16.632 13.609 94.107 1.00 28.98 191 GLY F N 1
ATOM 15592 C CA . GLY F 1 199 ? -17.978 13.486 93.590 1.00 30.42 191 GLY F CA 1
ATOM 15593 C C . GLY F 1 199 ? -18.309 12.063 93.190 1.00 31.60 191 GLY F C 1
ATOM 15594 O O . GLY F 1 199 ? -17.439 11.192 93.156 1.00 31.94 191 GLY F O 1
ATOM 15595 N N . SER F 1 200 ? -19.574 11.825 92.876 1.00 31.89 192 SER F N 1
ATOM 15596 C CA . SER F 1 200 ? -20.014 10.484 92.539 1.00 33.24 192 SER F CA 1
ATOM 15597 C C . SER F 1 200 ? -19.381 9.987 91.241 1.00 33.68 192 SER F C 1
ATOM 15598 O O . SER F 1 200 ? -19.163 8.786 91.074 1.00 33.59 192 SER F O 1
ATOM 15601 N N . LYS F 1 201 ? -19.092 10.904 90.319 1.00 33.47 193 LYS F N 1
ATOM 15602 C CA . LYS F 1 201 ? -18.695 10.507 88.970 1.00 33.97 193 LYS F CA 1
ATOM 15603 C C . LYS F 1 201 ? -17.549 11.340 88.401 1.00 33.62 193 LYS F C 1
ATOM 15604 O O . LYS F 1 201 ? -17.458 12.541 88.647 1.00 33.53 193 LYS F O 1
ATOM 15610 N N . VAL F 1 202 ? -16.679 10.687 87.635 1.00 33.01 194 VAL F N 1
ATOM 15611 C CA . VAL F 1 202 ? -15.631 11.381 86.902 1.00 32.64 194 VAL F CA 1
ATOM 15612 C C . VAL F 1 202 ? -16.269 12.158 85.759 1.00 33.15 194 VAL F C 1
ATOM 15613 O O . VAL F 1 202 ? -15.924 13.312 85.511 1.00 32.31 194 VAL F O 1
ATOM 15617 N N . SER F 1 203 ? -17.218 11.521 85.077 1.00 33.68 195 SER F N 1
ATOM 15618 C CA . SER F 1 203 ? -17.851 12.119 83.906 1.00 36.01 195 SER F CA 1
ATOM 15619 C C . SER F 1 203 ? -18.487 13.485 84.192 1.00 35.93 195 SER F C 1
ATOM 15620 O O . SER F 1 203 ? -18.330 14.421 83.410 1.00 37.13 195 SER F O 1
ATOM 15623 N N . THR F 1 204 ? -19.187 13.597 85.316 1.00 34.50 196 THR F N 1
ATOM 15624 C CA . THR F 1 204 ? -19.873 14.834 85.674 1.00 34.45 196 THR F CA 1
ATOM 15625 C C . THR F 1 204 ? -18.893 15.979 85.971 1.00 33.11 196 THR F C 1
ATOM 15626 O O . THR F 1 204 ? -19.209 17.148 85.747 1.00 33.66 196 THR F O 1
ATOM 15630 N N . LYS F 1 205 ? -17.708 15.646 86.476 1.00 31.27 197 LYS F N 1
ATOM 15631 C CA . LYS F 1 205 ? -16.702 16.664 86.764 1.00 29.72 197 LYS F CA 1
ATOM 15632 C C . LYS F 1 205 ? -15.472 16.494 85.889 1.00 31.23 197 LYS F C 1
ATOM 15633 O O . LYS F 1 205 ? -14.366 16.858 86.286 1.00 32.43 197 LYS F O 1
ATOM 15639 N N . LEU F 1 206 ? -15.671 15.956 84.690 1.00 32.71 198 LEU F N 1
ATOM 15640 C CA . LEU F 1 206 ? -14.562 15.705 83.777 1.00 34.53 198 LEU F CA 1
ATOM 15641 C C . LEU F 1 206 ? -13.855 16.994 83.362 1.00 35.73 198 LEU F C 1
ATOM 15642 O O . LEU F 1 206 ? -12.628 17.056 83.354 1.00 35.21 198 LEU F O 1
ATOM 15647 N N . ASP F 1 207 ? -14.634 18.021 83.034 1.00 37.45 199 ASP F N 1
ATOM 15648 C CA . ASP F 1 207 ? -14.088 19.312 82.619 1.00 38.54 199 ASP F CA 1
ATOM 15649 C C . ASP F 1 207 ? -13.326 19.973 83.762 1.00 37.10 199 ASP F C 1
ATOM 15650 O O . ASP F 1 207 ? -12.302 20.623 83.543 1.00 38.19 199 ASP F O 1
ATOM 15655 N N . VAL F 1 208 ? -13.845 19.820 84.977 1.00 35.04 200 VAL F N 1
ATOM 15656 C CA . VAL F 1 208 ? -13.171 20.311 86.173 1.00 34.84 200 VAL F CA 1
ATOM 15657 C C . VAL F 1 208 ? -11.804 19.642 86.332 1.00 35.28 200 VAL F C 1
ATOM 15658 O O . VAL F 1 208 ? -10.800 20.313 86.571 1.00 37.71 200 VAL F O 1
ATOM 15662 N N . LEU F 1 209 ? -11.768 18.321 86.195 1.00 33.77 201 LEU F N 1
ATOM 15663 C CA . LEU F 1 209 ? -10.521 17.579 86.351 1.00 34.59 201 LEU F CA 1
ATOM 15664 C C . LEU F 1 209 ? -9.480 17.931 85.298 1.00 36.65 201 LEU F C 1
ATOM 15665 O O . LEU F 1 209 ? -8.323 18.191 85.629 1.00 38.44 201 LEU F O 1
ATOM 15670 N N . ASN F 1 210 ? -9.893 17.942 84.033 1.00 36.72 202 ASN F N 1
ATOM 15671 C CA . ASN F 1 210 ? -8.973 18.201 82.930 1.00 38.35 202 ASN F CA 1
ATOM 15672 C C . ASN F 1 210 ? -8.396 19.604 83.027 1.00 38.60 202 ASN F C 1
ATOM 15673 O O . ASN F 1 210 ? -7.220 19.825 82.735 1.00 39.99 202 ASN F O 1
ATOM 15678 N N . SER F 1 211 ? -9.234 20.551 83.435 1.00 37.78 203 SER F N 1
ATOM 15679 C CA . SER F 1 211 ? -8.796 21.930 83.599 1.00 39.17 203 SER F CA 1
ATOM 15680 C C . SER F 1 211 ? -7.772 22.038 84.722 1.00 38.98 203 SER F C 1
ATOM 15681 O O . SER F 1 211 ? -6.722 22.657 84.556 1.00 39.58 203 SER F O 1
ATOM 15684 N N . LEU F 1 212 ? -8.082 21.425 85.862 1.00 38.07 204 LEU F N 1
ATOM 15685 C CA . LEU F 1 212 ? -7.201 21.484 87.021 1.00 38.60 204 LEU F CA 1
ATOM 15686 C C . LEU F 1 212 ? -5.956 20.629 86.823 1.00 41.36 204 LEU F C 1
ATOM 15687 O O . LEU F 1 212 ? -4.913 20.907 87.411 1.00 42.51 204 LEU F O 1
ATOM 15692 N N . SER F 1 213 ? -6.059 19.600 85.985 1.00 42.41 205 SER F N 1
ATOM 15693 C CA . SER F 1 213 ? -4.916 18.737 85.712 1.00 44.41 205 SER F CA 1
ATOM 15694 C C . SER F 1 213 ? -3.807 19.559 85.064 1.00 48.08 205 SER F C 1
ATOM 15695 O O . SER F 1 213 ? -2.621 19.305 85.279 1.00 50.68 205 SER F O 1
ATOM 15698 N N . GLY F 1 214 ? -4.204 20.548 84.271 1.00 49.23 206 GLY F N 1
ATOM 15699 C CA . GLY F 1 214 ? -3.255 21.437 83.628 1.00 53.04 206 GLY F CA 1
ATOM 15700 C C . GLY F 1 214 ? -2.767 22.586 84.493 1.00 54.78 206 GLY F C 1
ATOM 15701 O O . GLY F 1 214 ? -1.864 23.319 84.096 1.00 58.41 206 GLY F O 1
ATOM 15702 N N . ILE F 1 215 ? -3.355 22.747 85.676 1.00 52.31 207 ILE F N 1
ATOM 15703 C CA . ILE F 1 215 ? -3.055 23.900 86.524 1.00 51.99 207 ILE F CA 1
ATOM 15704 C C . ILE F 1 215 ? -2.399 23.510 87.850 1.00 51.33 207 ILE F C 1
ATOM 15705 O O . ILE F 1 215 ? -1.394 24.102 88.243 1.00 52.37 207 ILE F O 1
ATOM 15710 N N . CYS F 1 216 ? -2.965 22.522 88.540 1.00 49.11 208 CYS F N 1
ATOM 15711 C CA . CYS F 1 216 ? -2.510 22.178 89.887 1.00 48.86 208 CYS F CA 1
ATOM 15712 C C . CYS F 1 216 ? -1.192 21.398 89.869 1.00 48.88 208 CYS F C 1
ATOM 15713 O O . CYS F 1 216 ? -0.833 20.785 88.864 1.00 49.68 208 CYS F O 1
ATOM 15716 N N . ASP F 1 217 ? -0.463 21.446 90.981 1.00 48.92 209 ASP F N 1
ATOM 15717 C CA . ASP F 1 217 ? 0.741 20.636 91.143 1.00 51.25 209 ASP F CA 1
ATOM 15718 C C . ASP F 1 217 ? 0.382 19.220 91.602 1.00 50.41 209 ASP F C 1
ATOM 15719 O O . ASP F 1 217 ? 0.988 18.242 91.158 1.00 51.95 209 ASP F O 1
ATOM 15724 N N . GLN F 1 218 ? -0.600 19.116 92.490 1.00 47.58 210 GLN F N 1
ATOM 15725 C CA . GLN F 1 218 ? -1.137 17.817 92.886 1.00 45.73 210 GLN F CA 1
ATOM 15726 C C . GLN F 1 218 ? -2.655 17.879 92.975 1.00 43.10 210 GLN F C 1
ATOM 15727 O O . GLN F 1 218 ? -3.231 18.897 93.367 1.00 43.00 210 GLN F O 1
ATOM 15733 N N . LEU F 1 219 ? -3.296 16.782 92.588 1.00 41.35 211 LEU F N 1
ATOM 15734 C CA . LEU F 1 219 ? -4.747 16.714 92.536 1.00 38.65 211 LEU F CA 1
ATOM 15735 C C . LEU F 1 219 ? -5.279 15.594 93.425 1.00 36.78 211 LEU F C 1
ATOM 15736 O O . LEU F 1 219 ? -5.202 14.418 93.074 1.00 37.45 211 LEU F O 1
ATOM 15741 N N . ILE F 1 220 ? -5.801 15.974 94.587 1.00 34.84 212 ILE F N 1
ATOM 15742 C CA . ILE F 1 220 ? -6.403 15.031 95.515 1.00 32.69 212 ILE F CA 1
ATOM 15743 C C . ILE F 1 220 ? -7.826 14.745 95.061 1.00 31.21 212 ILE F C 1
ATOM 15744 O O . ILE F 1 220 ? -8.599 15.675 94.825 1.00 30.98 212 ILE F O 1
ATOM 15749 N N . VAL F 1 221 ? -8.178 13.467 94.944 1.00 29.93 213 VAL F N 1
ATOM 15750 C CA . VAL F 1 221 ? -9.519 13.091 94.511 1.00 27.62 213 VAL F CA 1
ATOM 15751 C C . VAL F 1 221 ? -10.250 12.374 95.639 1.00 26.12 213 VAL F C 1
ATOM 15752 O O . VAL F 1 221 ? -9.625 11.820 96.540 1.00 26.84 213 VAL F O 1
ATOM 15756 N N . GLY F 1 222 ? -11.577 12.409 95.596 1.00 25.48 214 GLY F N 1
ATOM 15757 C CA . GLY F 1 222 ? -12.395 11.837 96.653 1.00 25.57 214 GLY F CA 1
ATOM 15758 C C . GLY F 1 222 ? -13.670 11.165 96.176 1.00 25.18 214 GLY F C 1
ATOM 15759 O O . GLY F 1 222 ? -14.132 11.413 95.065 1.00 25.93 214 GLY F O 1
ATOM 15760 N N . GLY F 1 223 ? -14.221 10.289 97.008 1.00 25.22 215 GLY F N 1
ATOM 15761 C CA . GLY F 1 223 ? -15.476 9.624 96.704 1.00 25.32 215 GLY F CA 1
ATOM 15762 C C . GLY F 1 223 ? -15.420 8.750 95.467 1.00 26.78 215 GLY F C 1
ATOM 15763 O O . GLY F 1 223 ? -14.415 8.091 95.205 1.00 29.90 215 GLY F O 1
ATOM 15764 N N . GLY F 1 224 ? -16.497 8.773 94.690 1.00 26.80 216 GLY F N 1
ATOM 15765 C CA . GLY F 1 224 ? -16.607 7.971 93.483 1.00 26.81 216 GLY F CA 1
ATOM 15766 C C . GLY F 1 224 ? -15.528 8.238 92.456 1.00 26.89 216 GLY F C 1
ATOM 15767 O O . GLY F 1 224 ? -15.074 7.323 91.765 1.00 28.22 216 GLY F O 1
ATOM 15768 N N . ILE F 1 225 ? -15.118 9.498 92.358 1.00 25.50 217 ILE F N 1
ATOM 15769 C CA . ILE F 1 225 ? -14.038 9.884 91.469 1.00 25.51 217 ILE F CA 1
ATOM 15770 C C . ILE F 1 225 ? -12.767 9.154 91.878 1.00 25.67 217 ILE F C 1
ATOM 15771 O O . ILE F 1 225 ? -12.047 8.611 91.040 1.00 26.42 217 ILE F O 1
ATOM 15776 N N . ALA F 1 226 ? -12.491 9.158 93.177 1.00 23.02 218 ALA F N 1
ATOM 15777 C CA . ALA F 1 226 ? -11.293 8.521 93.710 1.00 25.71 218 ALA F CA 1
ATOM 15778 C C . ALA F 1 226 ? -11.279 7.008 93.463 1.00 25.76 218 ALA F C 1
ATOM 15779 O O . ALA F 1 226 ? -10.242 6.434 93.138 1.00 25.63 218 ALA F O 1
ATOM 15781 N N . ASN F 1 227 ? -12.435 6.372 93.609 1.00 25.96 219 ASN F N 1
ATOM 15782 C CA . ASN F 1 227 ? -12.528 4.937 93.396 1.00 27.87 219 ASN F CA 1
ATOM 15783 C C . ASN F 1 227 ? -12.233 4.613 91.940 1.00 28.58 219 ASN F C 1
ATOM 15784 O O . ASN F 1 227 ? -11.596 3.602 91.637 1.00 29.48 219 ASN F O 1
ATOM 15789 N N . THR F 1 228 ? -12.671 5.493 91.042 1.00 27.47 220 THR F N 1
ATOM 15790 C CA . THR F 1 228 ? -12.410 5.311 89.623 1.00 28.49 220 THR F CA 1
ATOM 15791 C C . THR F 1 228 ? -10.907 5.377 89.324 1.00 29.69 220 THR F C 1
ATOM 15792 O O . THR F 1 228 ? -10.397 4.598 88.517 1.00 32.71 220 THR F O 1
ATOM 15796 N N . PHE F 1 229 ? -10.199 6.293 89.979 1.00 27.44 221 PHE F N 1
ATOM 15797 C CA . PHE F 1 229 ? -8.745 6.378 89.830 1.00 28.69 221 PHE F CA 1
ATOM 15798 C C . PHE F 1 229 ? -8.045 5.197 90.486 1.00 29.95 221 PHE F C 1
ATOM 15799 O O . PHE F 1 229 ? -7.014 4.725 90.004 1.00 31.31 221 PHE F O 1
ATOM 15807 N N . LEU F 1 230 ? -8.623 4.716 91.580 1.00 29.80 222 LEU F N 1
ATOM 15808 C CA . LEU F 1 230 ? -8.075 3.575 92.299 1.00 30.97 222 LEU F CA 1
ATOM 15809 C C . LEU F 1 230 ? -8.147 2.331 91.419 1.00 33.03 222 LEU F C 1
ATOM 15810 O O . LEU F 1 230 ? -7.192 1.557 91.344 1.00 35.14 222 LEU F O 1
ATOM 15815 N N . ALA F 1 231 ? -9.278 2.156 90.739 1.00 33.72 223 ALA F N 1
ATOM 15816 C CA . ALA F 1 231 ? -9.456 1.036 89.821 1.00 36.14 223 ALA F CA 1
ATOM 15817 C C . ALA F 1 231 ? -8.544 1.182 88.612 1.00 39.09 223 ALA F C 1
ATOM 15818 O O . ALA F 1 231 ? -8.054 0.192 88.066 1.00 40.57 223 ALA F O 1
ATOM 15820 N N . ALA F 1 232 ? -8.304 2.430 88.214 1.00 39.15 224 ALA F N 1
ATOM 15821 C CA . ALA F 1 232 ? -7.437 2.732 87.080 1.00 40.50 224 ALA F CA 1
ATOM 15822 C C . ALA F 1 232 ? -5.983 2.394 87.395 1.00 42.73 224 ALA F C 1
ATOM 15823 O O . ALA F 1 232 ? -5.190 2.112 86.495 1.00 44.23 224 ALA F O 1
ATOM 15825 N N . ALA F 1 233 ? -5.642 2.418 88.679 1.00 43.79 225 ALA F N 1
ATOM 15826 C CA . ALA F 1 233 ? -4.289 2.105 89.114 1.00 48.88 225 ALA F CA 1
ATOM 15827 C C . ALA F 1 233 ? -4.113 0.600 89.284 1.00 51.99 225 ALA F C 1
ATOM 15828 O O . ALA F 1 233 ? -3.052 0.132 89.693 1.00 53.95 225 ALA F O 1
ATOM 15830 N N . GLY F 1 234 ? -5.162 -0.149 88.955 1.00 52.89 226 GLY F N 1
ATOM 15831 C CA . GLY F 1 234 ? -5.116 -1.600 88.967 1.00 54.63 226 GLY F CA 1
ATOM 15832 C C . GLY F 1 234 ? -5.573 -2.270 90.249 1.00 52.35 226 GLY F C 1
ATOM 15833 O O . GLY F 1 234 ? -5.387 -3.471 90.424 1.00 55.00 226 GLY F O 1
ATOM 15834 N N . TYR F 1 235 ? -6.178 -1.502 91.146 1.00 46.86 227 TYR F N 1
ATOM 15835 C CA . TYR F 1 235 ? -6.676 -2.057 92.399 1.00 45.21 227 TYR F CA 1
ATOM 15836 C C . TYR F 1 235 ? -8.091 -2.578 92.248 1.00 44.42 227 TYR F C 1
ATOM 15837 O O . TYR F 1 235 ? -8.812 -2.186 91.330 1.00 45.13 227 TYR F O 1
ATOM 15846 N N . ASN F 1 236 ? -8.480 -3.486 93.135 1.00 43.44 228 ASN F N 1
ATOM 15847 C CA . ASN F 1 236 ? -9.855 -3.961 93.157 1.00 42.73 228 ASN F CA 1
ATOM 15848 C C . ASN F 1 236 ? -10.675 -3.065 94.082 1.00 40.12 228 ASN F C 1
ATOM 15849 O O . ASN F 1 236 ? -10.261 -2.779 95.203 1.00 39.81 228 ASN F O 1
ATOM 15854 N N . VAL F 1 237 ? -11.837 -2.619 93.618 1.00 38.59 229 VAL F N 1
ATOM 15855 C CA . VAL F 1 237 ? -12.644 -1.708 94.419 1.00 36.53 229 VAL F CA 1
ATOM 15856 C C . VAL F 1 237 ? -13.934 -2.379 94.874 1.00 35.84 229 VAL F C 1
ATOM 15857 O O . VAL F 1 237 ? -14.754 -1.763 95.557 1.00 35.50 229 VAL F O 1
ATOM 15861 N N . GLY F 1 238 ? -14.103 -3.644 94.500 1.00 36.17 230 GLY F N 1
ATOM 15862 C CA . GLY F 1 238 ? -15.269 -4.410 94.899 1.00 34.71 230 GLY F CA 1
ATOM 15863 C C . GLY F 1 238 ? -16.573 -3.812 94.418 1.00 33.62 230 GLY F C 1
ATOM 15864 O O . GLY F 1 238 ? -16.766 -3.611 93.220 1.00 34.99 230 GLY F O 1
ATOM 15865 N N . LYS F 1 239 ? -17.479 -3.544 95.351 1.00 32.48 231 LYS F N 1
ATOM 15866 C CA . LYS F 1 239 ? -18.764 -2.954 95.007 1.00 33.80 231 LYS F CA 1
ATOM 15867 C C . LYS F 1 239 ? -18.797 -1.461 95.310 1.00 34.13 231 LYS F C 1
ATOM 15868 O O . LYS F 1 239 ? -19.868 -0.888 95.495 1.00 35.89 231 LYS F O 1
ATOM 15874 N N . SER F 1 240 ? -17.625 -0.832 95.350 1.00 32.74 232 SER F N 1
ATOM 15875 C CA . SER F 1 240 ? -17.547 0.607 95.575 1.00 31.41 232 SER F CA 1
ATOM 15876 C C . SER F 1 240 ? -18.208 1.382 94.446 1.00 32.46 232 SER F C 1
ATOM 15877 O O . SER F 1 240 ? -18.310 0.903 93.314 1.00 33.39 232 SER F O 1
ATOM 15880 N N . LEU F 1 241 ? -18.663 2.585 94.770 1.00 31.91 233 LEU F N 1
ATOM 15881 C CA . LEU F 1 241 ? -19.141 3.510 93.758 1.00 32.65 233 LEU F CA 1
ATOM 15882 C C . LEU F 1 241 ? -17.988 3.952 92.864 1.00 31.64 233 LEU F C 1
ATOM 15883 O O . LEU F 1 241 ? -16.995 4.498 93.348 1.00 30.71 233 LEU F O 1
ATOM 15888 N N . TYR F 1 242 ? -18.119 3.704 91.563 1.00 32.31 234 TYR F N 1
ATOM 15889 C CA . TYR F 1 242 ? -17.164 4.211 90.582 1.00 33.23 234 TYR F CA 1
ATOM 15890 C C . TYR F 1 242 ? -17.719 4.053 89.173 1.00 34.30 234 TYR F C 1
ATOM 15891 O O . TYR F 1 242 ? -18.755 3.425 88.975 1.00 35.16 234 TYR F O 1
ATOM 15900 N N . GLU F 1 243 ? -17.047 4.662 88.203 1.00 34.99 235 GLU F N 1
ATOM 15901 C CA . GLU F 1 243 ? -17.446 4.549 86.804 1.00 37.68 235 GLU F CA 1
ATOM 15902 C C . GLU F 1 243 ? -16.439 3.719 86.024 1.00 38.98 235 GLU F C 1
ATOM 15903 O O . GLU F 1 243 ? -15.340 4.182 85.735 1.00 38.38 235 GLU F O 1
ATOM 15909 N N . ALA F 1 244 ? -16.822 2.495 85.673 1.00 41.68 236 ALA F N 1
ATOM 15910 C CA . ALA F 1 244 ? -15.924 1.599 84.955 1.00 43.61 236 ALA F CA 1
ATOM 15911 C C . ALA F 1 244 ? -15.623 2.124 83.556 1.00 44.66 236 ALA F C 1
ATOM 15912 O O . ALA F 1 244 ? -14.529 1.935 83.028 1.00 44.43 236 ALA F O 1
ATOM 15914 N N . ASP F 1 245 ? -16.602 2.795 82.966 1.00 46.32 237 ASP F N 1
ATOM 15915 C CA . ASP F 1 245 ? -16.477 3.269 81.595 1.00 49.09 237 ASP F CA 1
ATOM 15916 C C . ASP F 1 245 ? -15.638 4.545 81.493 1.00 47.31 237 ASP F C 1
ATOM 15917 O O . ASP F 1 245 ? -15.393 5.037 80.395 1.00 49.73 237 ASP F O 1
ATOM 15922 N N . LEU F 1 246 ? -15.188 5.068 82.630 1.00 44.69 238 LEU F N 1
ATOM 15923 C CA . LEU F 1 246 ? -14.301 6.233 82.635 1.00 44.45 238 LEU F CA 1
ATOM 15924 C C . LEU F 1 246 ? -12.985 5.934 83.337 1.00 44.33 238 LEU F C 1
ATOM 15925 O O . LEU F 1 246 ? -12.253 6.848 83.717 1.00 43.99 238 LEU F O 1
ATOM 15930 N N . VAL F 1 247 ? -12.695 4.649 83.508 1.00 44.72 239 VAL F N 1
ATOM 15931 C CA . VAL F 1 247 ? -11.429 4.210 84.078 1.00 44.39 239 VAL F CA 1
ATOM 15932 C C . VAL F 1 247 ? -10.274 4.655 83.190 1.00 46.13 239 VAL F C 1
ATOM 15933 O O . VAL F 1 247 ? -9.237 5.108 83.680 1.00 46.79 239 VAL F O 1
ATOM 15937 N N . GLU F 1 248 ? -10.471 4.540 81.880 1.00 47.80 240 GLU F N 1
ATOM 15938 C CA . GLU F 1 248 ? -9.448 4.889 80.900 1.00 50.01 240 GLU F CA 1
ATOM 15939 C C . GLU F 1 248 ? -9.143 6.390 80.915 1.00 48.77 240 GLU F C 1
ATOM 15940 O O . GLU F 1 248 ? -7.987 6.803 80.817 1.00 49.54 240 GLU F O 1
ATOM 15946 N N . THR F 1 249 ? -10.188 7.200 81.038 1.00 46.95 241 THR F N 1
ATOM 15947 C CA . THR F 1 249 ? -10.032 8.646 81.131 1.00 45.94 241 THR F CA 1
ATOM 15948 C C . THR F 1 249 ? -9.184 9.017 82.343 1.00 44.11 241 THR F C 1
ATOM 15949 O O . THR F 1 249 ? -8.327 9.897 82.271 1.00 44.34 241 THR F O 1
ATOM 15953 N N . ALA F 1 250 ? -9.423 8.327 83.452 1.00 42.56 242 ALA F N 1
ATOM 15954 C CA . ALA F 1 250 ? -8.686 8.576 84.685 1.00 40.88 242 ALA F CA 1
ATOM 15955 C C . ALA F 1 250 ? -7.203 8.257 84.521 1.00 42.83 242 ALA F C 1
ATOM 15956 O O . ALA F 1 250 ? -6.355 8.868 85.172 1.00 43.00 242 ALA F O 1
ATOM 15958 N N . LYS F 1 251 ? -6.889 7.301 83.652 1.00 45.05 243 LYS F N 1
ATOM 15959 C CA . LYS F 1 251 ? -5.496 6.982 83.363 1.00 48.18 243 LYS F CA 1
ATOM 15960 C C . LYS F 1 251 ? -4.807 8.163 82.687 1.00 49.63 243 LYS F C 1
ATOM 15961 O O . LYS F 1 251 ? -3.650 8.468 82.979 1.00 50.99 243 LYS F O 1
ATOM 15967 N N . GLN F 1 252 ? -5.525 8.833 81.790 1.00 48.79 244 GLN F N 1
ATOM 15968 C CA . GLN F 1 252 ? -4.977 9.987 81.090 1.00 50.13 244 GLN F CA 1
ATOM 15969 C C . GLN F 1 252 ? -4.767 11.165 82.041 1.00 49.14 244 GLN F C 1
ATOM 15970 O O . GLN F 1 252 ? -3.802 11.913 81.902 1.00 51.90 244 GLN F O 1
ATOM 15972 N N . ILE F 1 253 ? -5.665 11.326 83.008 1.00 45.99 245 ILE F N 1
ATOM 15973 C CA . ILE F 1 253 ? -5.554 12.418 83.972 1.00 43.98 245 ILE F CA 1
ATOM 15974 C C . ILE F 1 253 ? -4.393 12.171 84.923 1.00 45.09 245 ILE F C 1
ATOM 15975 O O . ILE F 1 253 ? -3.579 13.061 85.172 1.00 47.00 245 ILE F O 1
ATOM 15980 N N . ALA F 1 254 ? -4.314 10.948 85.438 1.00 44.17 246 ALA F N 1
ATOM 15981 C CA . ALA F 1 254 ? -3.279 10.578 86.397 1.00 44.78 246 ALA F CA 1
ATOM 15982 C C . ALA F 1 254 ? -1.890 10.626 85.779 1.00 46.93 246 ALA F C 1
ATOM 15983 O O . ALA F 1 254 ? -0.890 10.734 86.489 1.00 47.97 246 ALA F O 1
ATOM 15985 N N . ALA F 1 255 ? -1.835 10.535 84.454 1.00 47.80 247 ALA F N 1
ATOM 15986 C CA . ALA F 1 255 ? -0.575 10.613 83.729 1.00 50.14 247 ALA F CA 1
ATOM 15987 C C . ALA F 1 255 ? -0.175 12.056 83.449 1.00 51.16 247 ALA F C 1
ATOM 15988 O O . ALA F 1 255 ? 1.012 12.367 83.338 1.00 54.15 247 ALA F O 1
ATOM 15990 N N . LYS F 1 256 ? -1.169 12.932 83.321 1.00 49.33 248 LYS F N 1
ATOM 15991 C CA . LYS F 1 256 ? -0.910 14.334 83.005 1.00 51.02 248 LYS F CA 1
ATOM 15992 C C . LYS F 1 256 ? -0.566 15.135 84.255 1.00 50.17 248 LYS F C 1
ATOM 15993 O O . LYS F 1 256 ? 0.176 16.109 84.188 1.00 52.50 248 LYS F O 1
ATOM 15995 N N . VAL F 1 257 ? -1.112 14.725 85.394 1.00 47.74 249 VAL F N 1
ATOM 15996 C CA . VAL F 1 257 ? -0.882 15.443 86.641 1.00 45.79 249 VAL F CA 1
ATOM 15997 C C . VAL F 1 257 ? -0.754 14.454 87.795 1.00 44.83 249 VAL F C 1
ATOM 15998 O O . VAL F 1 257 ? -1.307 13.352 87.749 1.00 42.72 249 VAL F O 1
ATOM 16002 N N . SER F 1 258 ? -0.015 14.856 88.823 1.00 45.87 250 SER F N 1
ATOM 16003 C CA . SER F 1 258 ? 0.187 14.031 90.005 1.00 45.53 250 SER F CA 1
ATOM 16004 C C . SER F 1 258 ? -1.097 13.861 90.805 1.00 42.80 250 SER F C 1
ATOM 16005 O O . SER F 1 258 ? -1.603 14.815 91.392 1.00 42.55 250 SER F O 1
ATOM 16008 N N . VAL F 1 259 ? -1.615 12.637 90.825 1.00 41.80 251 VAL F N 1
ATOM 16009 C CA . VAL F 1 259 ? -2.810 12.323 91.596 1.00 41.41 251 VAL F CA 1
ATOM 16010 C C . VAL F 1 259 ? -2.453 11.409 92.758 1.00 44.08 251 VAL F C 1
ATOM 16011 O O . VAL F 1 259 ? -2.328 10.199 92.581 1.00 45.55 251 VAL F O 1
ATOM 16015 N N . PRO F 1 260 ? -2.273 11.992 93.952 1.00 45.86 252 PRO F N 1
ATOM 16016 C CA . PRO F 1 260 ? -1.933 11.245 95.167 1.00 46.96 252 PRO F CA 1
ATOM 16017 C C . PRO F 1 260 ? -3.009 10.229 95.520 1.00 46.59 252 PRO F C 1
ATOM 16018 O O . PRO F 1 260 ? -4.064 10.619 96.012 1.00 45.08 252 PRO F O 1
ATOM 16022 N N . LEU F 1 261 ? -2.760 8.949 95.272 1.00 48.94 253 LEU F N 1
ATOM 16023 C CA . LEU F 1 261 ? -3.769 7.937 95.558 1.00 48.47 253 LEU F CA 1
ATOM 16024 C C . LEU F 1 261 ? -3.642 7.394 96.974 1.00 48.60 253 LEU F C 1
ATOM 16025 O O . LEU F 1 261 ? -2.535 7.239 97.492 1.00 49.82 253 LEU F O 1
ATOM 16030 N N . PRO F 1 262 ? -4.792 7.117 97.606 1.00 47.35 254 PRO F N 1
ATOM 16031 C CA . PRO F 1 262 ? -4.869 6.513 98.937 1.00 47.78 254 PRO F CA 1
ATOM 16032 C C . PRO F 1 262 ? -4.122 5.193 99.016 1.00 48.76 254 PRO F C 1
ATOM 16033 O O . PRO F 1 262 ? -4.142 4.419 98.061 1.00 48.76 254 PRO F O 1
ATOM 16037 N N . THR F 1 263 ? -3.463 4.953 100.142 1.00 49.81 255 THR F N 1
ATOM 16038 C CA . THR F 1 263 ? -2.807 3.678 100.397 1.00 50.76 255 THR F CA 1
ATOM 16039 C C . THR F 1 263 ? -3.688 2.810 101.291 1.00 50.51 255 THR F C 1
ATOM 16040 O O . THR F 1 263 ? -3.548 1.585 101.319 1.00 51.91 255 THR F O 1
ATOM 16044 N N . ASP F 1 264 ? -4.599 3.450 102.016 1.00 48.84 256 ASP F N 1
ATOM 16045 C CA . ASP F 1 264 ? -5.543 2.725 102.860 1.00 48.43 256 ASP F CA 1
ATOM 16046 C C . ASP F 1 264 ? -6.936 3.353 102.793 1.00 45.35 256 ASP F C 1
ATOM 16047 O O . ASP F 1 264 ? -7.094 4.520 102.429 1.00 45.00 256 ASP F O 1
ATOM 16052 N N . VAL F 1 265 ? -7.941 2.558 103.144 1.00 41.55 257 VAL F N 1
ATOM 16053 C CA . VAL F 1 265 ? -9.337 2.950 103.017 1.00 37.57 257 VAL F CA 1
ATOM 16054 C C . VAL F 1 265 ? -10.154 2.376 104.167 1.00 37.85 257 VAL F C 1
ATOM 16055 O O . VAL F 1 265 ? -9.719 1.448 104.848 1.00 40.38 257 VAL F O 1
ATOM 16059 N N . VAL F 1 266 ? -11.336 2.939 104.389 1.00 35.72 258 VAL F N 1
ATOM 16060 C CA . VAL F 1 266 ? -12.295 2.358 105.318 1.00 34.07 258 VAL F CA 1
ATOM 16061 C C . VAL F 1 266 ? -13.372 1.673 104.487 1.00 31.75 258 VAL F C 1
ATOM 16062 O O . VAL F 1 266 ? -13.936 2.280 103.578 1.00 30.08 258 VAL F O 1
ATOM 16066 N N . VAL F 1 267 ? -13.641 0.402 104.764 1.00 31.70 259 VAL F N 1
ATOM 16067 C CA . VAL F 1 267 ? -14.648 -0.309 103.989 1.00 29.54 259 VAL F CA 1
ATOM 16068 C C . VAL F 1 267 ? -15.747 -0.850 104.885 1.00 30.26 259 VAL F C 1
ATOM 16069 O O . VAL F 1 267 ? -15.570 -1.015 106.096 1.00 32.00 259 VAL F O 1
ATOM 16073 N N . ALA F 1 268 ? -16.887 -1.121 104.264 1.00 28.75 260 ALA F N 1
ATOM 16074 C CA . ALA F 1 268 ? -17.964 -1.862 104.895 1.00 30.22 260 ALA F CA 1
ATOM 16075 C C . ALA F 1 268 ? -18.354 -2.998 103.959 1.00 29.42 260 ALA F C 1
ATOM 16076 O O . ALA F 1 268 ? -18.135 -2.906 102.751 1.00 27.75 260 ALA F O 1
ATOM 16078 N N . ASP F 1 269 ? -18.914 -4.075 104.499 1.00 31.21 261 ASP F N 1
ATOM 16079 C CA . ASP F 1 269 ? -19.358 -5.167 103.643 1.00 31.08 261 ASP F CA 1
ATOM 16080 C C . ASP F 1 269 ? -20.690 -4.788 103.011 1.00 28.97 261 ASP F C 1
ATOM 16081 O O . ASP F 1 269 ? -21.604 -4.327 103.693 1.00 26.64 261 ASP F O 1
ATOM 16086 N N . ALA F 1 270 ? -20.789 -5.004 101.702 1.00 28.27 262 ALA F N 1
ATOM 16087 C CA . ALA F 1 270 ? -21.934 -4.558 100.911 1.00 27.47 262 ALA F CA 1
ATOM 16088 C C . ALA F 1 270 ? -23.255 -5.187 101.344 1.00 28.30 262 ALA F C 1
ATOM 16089 O O . ALA F 1 270 ? -24.325 -4.670 101.011 1.00 29.55 262 ALA F O 1
ATOM 16091 N N . SER F 1 271 ? -23.193 -6.290 102.083 1.00 27.92 263 SER F N 1
ATOM 16092 C CA . SER F 1 271 ? -24.415 -6.925 102.561 1.00 30.69 263 SER F CA 1
ATOM 16093 C C . SER F 1 271 ? -25.091 -6.047 103.613 1.00 30.92 263 SER F C 1
ATOM 16094 O O . SER F 1 271 ? -26.297 -6.131 103.826 1.00 32.45 263 SER F O 1
ATOM 16097 N N . GLN F 1 272 ? -24.317 -5.186 104.259 1.00 31.35 264 GLN F N 1
ATOM 16098 C CA . GLN F 1 272 ? -24.864 -4.362 105.328 1.00 33.36 264 GLN F CA 1
ATOM 16099 C C . GLN F 1 272 ? -25.409 -3.019 104.847 1.00 33.75 264 GLN F C 1
ATOM 16100 O O . GLN F 1 272 ? -25.865 -2.210 105.658 1.00 35.97 264 GLN F O 1
ATOM 16106 N N . ILE F 1 273 ? -25.375 -2.780 103.538 1.00 32.29 265 ILE F N 1
ATOM 16107 C CA . ILE F 1 273 ? -25.800 -1.489 103.008 1.00 31.89 265 ILE F CA 1
ATOM 16108 C C . ILE F 1 273 ? -27.135 -1.587 102.279 1.00 32.40 265 ILE F C 1
ATOM 16109 O O . ILE F 1 273 ? -27.275 -2.322 101.304 1.00 32.66 265 ILE F O 1
ATOM 16114 N N . ASN F 1 274 ? -28.108 -0.832 102.780 1.00 32.70 266 ASN F N 1
ATOM 16115 C CA . ASN F 1 274 ? -29.427 -0.676 102.171 1.00 33.92 266 ASN F CA 1
ATOM 16116 C C . ASN F 1 274 ? -29.564 0.722 101.568 1.00 35.53 266 ASN F C 1
ATOM 16117 O O . ASN F 1 274 ? -29.583 1.714 102.295 1.00 35.74 266 ASN F O 1
ATOM 16122 N N . PHE F 1 275 ? -29.649 0.803 100.246 1.00 36.75 267 PHE F N 1
ATOM 16123 C CA . PHE F 1 275 ? -29.690 2.098 99.580 1.00 40.23 267 PHE F CA 1
ATOM 16124 C C . PHE F 1 275 ? -31.036 2.823 99.743 1.00 45.52 267 PHE F C 1
ATOM 16125 O O . PHE F 1 275 ? -31.194 3.958 99.290 1.00 44.35 267 PHE F O 1
ATOM 16133 N N . GLU F 1 276 ? -31.995 2.175 100.399 1.00 50.81 268 GLU F N 1
ATOM 16134 C CA . GLU F 1 276 ? -33.245 2.832 100.770 1.00 53.48 268 GLU F CA 1
ATOM 16135 C C . GLU F 1 276 ? -33.044 3.658 102.036 1.00 53.43 268 GLU F C 1
ATOM 16136 O O . GLU F 1 276 ? -33.536 4.781 102.145 1.00 55.31 268 GLU F O 1
ATOM 16142 N N . ASP F 1 277 ? -32.323 3.087 102.994 1.00 49.58 269 ASP F N 1
ATOM 16143 C CA . ASP F 1 277 ? -31.920 3.808 104.195 1.00 47.63 269 ASP F CA 1
ATOM 16144 C C . ASP F 1 277 ? -30.394 3.878 104.216 1.00 42.83 269 ASP F C 1
ATOM 16145 O O . ASP F 1 277 ? -29.736 3.221 105.024 1.00 42.63 269 ASP F O 1
ATOM 16150 N N . PHE F 1 278 ? -29.845 4.695 103.322 1.00 39.01 270 PHE F N 1
ATOM 16151 C CA . PHE F 1 278 ? -28.404 4.730 103.083 1.00 36.06 270 PHE F CA 1
ATOM 16152 C C . PHE F 1 278 ? -27.619 5.151 104.319 1.00 35.96 270 PHE F C 1
ATOM 16153 O O . PHE F 1 278 ? -26.751 4.416 104.791 1.00 35.00 270 PHE F O 1
ATOM 16161 N N . LEU F 1 279 ? -27.942 6.326 104.851 1.00 35.50 271 LEU F N 1
ATOM 16162 C CA . LEU F 1 279 ? -27.217 6.857 105.996 1.00 34.65 271 LEU F CA 1
ATOM 16163 C C . LEU F 1 279 ? -27.461 6.015 107.245 1.00 35.10 271 LEU F C 1
ATOM 16164 O O . LEU F 1 279 ? -26.551 5.785 108.044 1.00 35.45 271 LEU F O 1
ATOM 16169 N N . GLY F 1 280 ? -28.696 5.559 107.413 1.00 35.30 272 GLY F N 1
ATOM 16170 C CA . GLY F 1 280 ? -29.038 4.728 108.550 1.00 36.02 272 GLY F CA 1
ATOM 16171 C C . GLY F 1 280 ? -28.304 3.400 108.571 1.00 34.85 272 GLY F C 1
ATOM 16172 O O . GLY F 1 280 ? -27.743 3.007 109.596 1.00 35.89 272 GLY F O 1
ATOM 16173 N N . SER F 1 281 ? -28.276 2.714 107.433 1.00 33.14 273 SER F N 1
ATOM 16174 C CA . SER F 1 281 ? -27.651 1.396 107.391 1.00 32.84 273 SER F CA 1
ATOM 16175 C C . SER F 1 281 ? -26.139 1.533 107.366 1.00 33.04 273 SER F C 1
ATOM 16176 O O . SER F 1 281 ? -25.416 0.569 107.613 1.00 34.41 273 SER F O 1
ATOM 16179 N N . LEU F 1 282 ? -25.664 2.753 107.146 1.00 31.33 274 LEU F N 1
ATOM 16180 C CA . LEU F 1 282 ? -24.237 2.987 107.027 1.00 30.63 274 LEU F CA 1
ATOM 16181 C C . LEU F 1 282 ? -23.652 3.182 108.416 1.00 31.93 274 LEU F C 1
ATOM 16182 O O . LEU F 1 282 ? -22.540 2.736 108.702 1.00 32.57 274 LEU F O 1
ATOM 16187 N N . ALA F 1 283 ? -24.422 3.837 109.282 1.00 33.24 275 ALA F N 1
ATOM 16188 C CA . ALA F 1 283 ? -24.027 4.054 110.668 1.00 35.67 275 ALA F CA 1
ATOM 16189 C C . ALA F 1 283 ? -24.056 2.750 111.456 1.00 38.41 275 ALA F C 1
ATOM 16190 O O . ALA F 1 283 ? -23.301 2.576 112.412 1.00 40.25 275 ALA F O 1
ATOM 16192 N N . ALA F 1 284 ? -24.948 1.848 111.057 1.00 38.23 276 ALA F N 1
ATOM 16193 C CA . ALA F 1 284 ? -25.106 0.566 111.730 1.00 40.25 276 ALA F CA 1
ATOM 16194 C C . ALA F 1 284 ? -24.096 -0.450 111.207 1.00 42.02 276 ALA F C 1
ATOM 16195 O O . ALA F 1 284 ? -23.892 -1.504 111.812 1.00 44.88 276 ALA F O 1
ATOM 16197 N N . ALA F 1 285 ? -23.481 -0.143 110.071 1.00 40.72 277 ALA F N 1
ATOM 16198 C CA . ALA F 1 285 ? -22.536 -1.065 109.447 1.00 40.85 277 ALA F CA 1
ATOM 16199 C C . ALA F 1 285 ? -21.250 -1.160 110.257 1.00 43.96 277 ALA F C 1
ATOM 16200 O O . ALA F 1 285 ? -20.933 -0.268 111.045 1.00 45.68 277 ALA F O 1
ATOM 16202 N N . GLN F 1 286 ? -20.513 -2.249 110.063 1.00 45.41 278 GLN F N 1
ATOM 16203 C CA . GLN F 1 286 ? -19.226 -2.429 110.725 1.00 47.55 278 GLN F CA 1
ATOM 16204 C C . GLN F 1 286 ? -18.100 -1.953 109.816 1.00 45.51 278 GLN F C 1
ATOM 16205 O O . GLN F 1 286 ? -17.936 -2.451 108.704 1.00 44.01 278 GLN F O 1
ATOM 16211 N N . ALA F 1 287 ? -17.325 -0.985 110.291 1.00 45.33 279 ALA F N 1
ATOM 16212 C CA . ALA F 1 287 ? -16.254 -0.421 109.482 1.00 43.72 279 ALA F CA 1
ATOM 16213 C C . ALA F 1 287 ? -14.932 -1.142 109.713 1.00 44.28 279 ALA F C 1
ATOM 16214 O O . ALA F 1 287 ? -14.618 -1.558 110.826 1.00 45.97 279 ALA F O 1
ATOM 16216 N N . VAL F 1 288 ? -14.170 -1.295 108.639 1.00 42.62 280 VAL F N 1
ATOM 16217 C CA . VAL F 1 288 ? -12.860 -1.918 108.702 1.00 42.88 280 VAL F CA 1
ATOM 16218 C C . VAL F 1 288 ? -11.859 -1.075 107.918 1.00 41.39 280 VAL F C 1
ATOM 16219 O O . VAL F 1 288 ? -12.141 -0.660 106.796 1.00 39.42 280 VAL F O 1
ATOM 16223 N N . ILE F 1 289 ? -10.708 -0.796 108.520 1.00 42.06 281 ILE F N 1
ATOM 16224 C CA . ILE F 1 289 ? -9.633 -0.107 107.817 1.00 41.90 281 ILE F CA 1
ATOM 16225 C C . ILE F 1 289 ? -8.738 -1.133 107.122 1.00 44.10 281 ILE F C 1
ATOM 16226 O O . ILE F 1 289 ? -8.146 -1.994 107.774 1.00 47.77 281 ILE F O 1
ATOM 16231 N N . LYS F 1 290 ? -8.652 -1.047 105.797 1.00 42.62 282 LYS F N 1
ATOM 16232 C CA . LYS F 1 290 ? -7.841 -1.978 105.013 1.00 42.82 282 LYS F CA 1
ATOM 16233 C C . LYS F 1 290 ? -6.887 -1.239 104.083 1.00 42.84 282 LYS F C 1
ATOM 16234 O O . LYS F 1 290 ? -7.161 -0.109 103.671 1.00 41.57 282 LYS F O 1
ATOM 16240 N N . LYS F 1 291 ? -5.769 -1.879 103.753 1.00 44.00 283 LYS F N 1
ATOM 16241 C CA . LYS F 1 291 ? -4.879 -1.357 102.727 1.00 45.28 283 LYS F CA 1
ATOM 16242 C C . LYS F 1 291 ? -5.578 -1.505 101.380 1.00 43.73 283 LYS F C 1
ATOM 16243 O O . LYS F 1 291 ? -6.421 -2.390 101.216 1.00 42.32 283 LYS F O 1
ATOM 16245 N N . VAL F 1 292 ? -5.238 -0.639 100.427 1.00 43.07 284 VAL F N 1
ATOM 16246 C CA . VAL F 1 292 ? -5.940 -0.584 99.142 1.00 41.15 284 VAL F CA 1
ATOM 16247 C C . VAL F 1 292 ? -5.795 -1.870 98.332 1.00 41.38 284 VAL F C 1
ATOM 16248 O O . VAL F 1 292 ? -6.656 -2.196 97.518 1.00 39.62 284 VAL F O 1
ATOM 16252 N N . GLU F 1 293 ? -4.717 -2.609 98.558 1.00 44.20 285 GLU F N 1
ATOM 16253 C CA . GLU F 1 293 ? -4.502 -3.843 97.814 1.00 46.55 285 GLU F CA 1
ATOM 16254 C C . GLU F 1 293 ? -5.300 -5.000 98.409 1.00 44.99 285 GLU F C 1
ATOM 16255 O O . GLU F 1 293 ? -5.357 -6.079 97.826 1.00 45.97 285 GLU F O 1
ATOM 16261 N N . ASP F 1 294 ? -5.936 -4.763 99.552 1.00 42.69 286 ASP F N 1
ATOM 16262 C CA . ASP F 1 294 ? -6.655 -5.819 100.257 1.00 43.49 286 ASP F CA 1
ATOM 16263 C C . ASP F 1 294 ? -8.182 -5.716 100.158 1.00 43.25 286 ASP F C 1
ATOM 16264 O O . ASP F 1 294 ? -8.893 -6.496 100.789 1.00 46.20 286 ASP F O 1
ATOM 16269 N N . VAL F 1 295 ? -8.691 -4.770 99.373 1.00 40.41 287 VAL F N 1
ATOM 16270 C CA . VAL F 1 295 ? -10.137 -4.677 99.159 1.00 37.78 287 VAL F CA 1
ATOM 16271 C C . VAL F 1 295 ? -10.676 -5.878 98.395 1.00 37.23 287 VAL F C 1
ATOM 16272 O O . VAL F 1 295 ? -10.279 -6.119 97.256 1.00 37.79 287 VAL F O 1
ATOM 16276 N N . THR F 1 296 ? -11.605 -6.607 99.012 1.00 37.48 288 THR F N 1
ATOM 16277 C CA . THR F 1 296 ? -12.183 -7.802 98.387 1.00 38.72 288 THR F CA 1
ATOM 16278 C C . THR F 1 296 ? -13.425 -7.421 97.589 1.00 38.05 288 THR F C 1
ATOM 16279 O O . THR F 1 296 ? -13.848 -6.266 97.615 1.00 37.49 288 THR F O 1
ATOM 16283 N N . ALA F 1 297 ? -14.020 -8.399 96.910 1.00 38.44 289 ALA F N 1
ATOM 16284 C CA . ALA F 1 297 ? -15.089 -8.142 95.942 1.00 37.76 289 ALA F CA 1
ATOM 16285 C C . ALA F 1 297 ? -16.366 -7.580 96.550 1.00 37.27 289 ALA F C 1
ATOM 16286 O O . ALA F 1 297 ? -17.097 -6.835 95.886 1.00 37.56 289 ALA F O 1
ATOM 16288 N N . ASN F 1 298 ? -16.645 -7.925 97.803 1.00 36.69 290 ASN F N 1
ATOM 16289 C CA . ASN F 1 298 ? -17.891 -7.488 98.421 1.00 34.45 290 ASN F CA 1
ATOM 16290 C C . ASN F 1 298 ? -17.686 -6.308 99.361 1.00 31.87 290 ASN F C 1
ATOM 16291 O O . ASN F 1 298 ? -18.527 -6.035 100.215 1.00 30.59 290 ASN F O 1
ATOM 16296 N N . ASP F 1 299 ? -16.567 -5.609 99.202 1.00 31.80 291 ASP F N 1
ATOM 16297 C CA . ASP F 1 299 ? -16.282 -4.440 100.025 1.00 31.22 291 ASP F CA 1
ATOM 16298 C C . ASP F 1 299 ? -16.849 -3.173 99.396 1.00 30.69 291 ASP F C 1
ATOM 16299 O O . ASP F 1 299 ? -17.179 -3.143 98.211 1.00 29.70 291 ASP F O 1
ATOM 16304 N N . MET F 1 300 ? -16.951 -2.125 100.206 1.00 31.14 292 MET F N 1
ATOM 16305 C CA . MET F 1 300 ? -17.392 -0.824 99.731 1.00 30.45 292 MET F CA 1
ATOM 16306 C C . MET F 1 300 ? -16.549 0.243 100.416 1.00 29.38 292 MET F C 1
ATOM 16307 O O . MET F 1 300 ? -16.645 0.427 101.626 1.00 30.19 292 MET F O 1
ATOM 16312 N N . ILE F 1 301 ? -15.704 0.924 99.645 1.00 28.83 293 ILE F N 1
ATOM 16313 C CA . ILE F 1 301 ? -14.879 2.014 100.168 1.00 28.94 293 ILE F CA 1
ATOM 16314 C C . ILE F 1 301 ? -15.745 3.227 100.474 1.00 28.56 293 ILE F C 1
ATOM 16315 O O . ILE F 1 301 ? -16.416 3.747 99.584 1.00 29.42 293 ILE F O 1
ATOM 16320 N N . LEU F 1 302 ? -15.724 3.684 101.722 1.00 28.21 294 LEU F N 1
ATOM 16321 C CA . LEU F 1 302 ? -16.600 4.775 102.150 1.00 28.33 294 LEU F CA 1
ATOM 16322 C C . LEU F 1 302 ? -15.838 5.919 102.814 1.00 29.13 294 LEU F C 1
ATOM 16323 O O . LEU F 1 302 ? -16.445 6.900 103.242 1.00 30.51 294 LEU F O 1
ATOM 16328 N N . ASP F 1 303 ? -14.516 5.785 102.902 1.00 28.86 295 ASP F N 1
ATOM 16329 C CA . ASP F 1 303 ? -13.644 6.821 103.462 1.00 29.51 295 ASP F CA 1
ATOM 16330 C C . ASP F 1 303 ? -12.190 6.422 103.229 1.00 30.85 295 ASP F C 1
ATOM 16331 O O . ASP F 1 303 ? -11.907 5.249 102.971 1.00 31.35 295 ASP F O 1
ATOM 16336 N N . VAL F 1 304 ? -11.277 7.390 103.274 1.00 31.01 296 VAL F N 1
ATOM 16337 C CA . VAL F 1 304 ? -9.850 7.082 103.215 1.00 32.55 296 VAL F CA 1
ATOM 16338 C C . VAL F 1 304 ? -9.356 6.721 104.615 1.00 34.84 296 VAL F C 1
ATOM 16339 O O . VAL F 1 304 ? -9.932 7.160 105.614 1.00 34.61 296 VAL F O 1
ATOM 16343 N N . GLY F 1 305 ? -8.290 5.920 104.679 1.00 36.60 297 GLY F N 1
ATOM 16344 C CA . GLY F 1 305 ? -7.725 5.471 105.943 1.00 37.76 297 GLY F CA 1
ATOM 16345 C C . GLY F 1 305 ? -6.786 6.463 106.609 1.00 39.12 297 GLY F C 1
ATOM 16346 O O . GLY F 1 305 ? -6.469 7.495 106.026 1.00 40.01 297 GLY F O 1
ATOM 16347 N N . PRO F 1 306 ? -6.322 6.141 107.831 1.00 40.97 298 PRO F N 1
ATOM 16348 C CA . PRO F 1 306 ? -5.457 6.996 108.656 1.00 42.17 298 PRO F CA 1
ATOM 16349 C C . PRO F 1 306 ? -4.189 7.472 107.959 1.00 43.01 298 PRO F C 1
ATOM 16350 O O . PRO F 1 306 ? -3.882 8.662 108.011 1.00 43.58 298 PRO F O 1
ATOM 16354 N N . GLU F 1 307 ? -3.462 6.554 107.331 1.00 43.40 299 GLU F N 1
ATOM 16355 C CA . GLU F 1 307 ? -2.222 6.901 106.649 1.00 44.97 299 GLU F CA 1
ATOM 16356 C C . GLU F 1 307 ? -2.475 7.907 105.533 1.00 44.22 299 GLU F C 1
ATOM 16357 O O . GLU F 1 307 ? -1.750 8.896 105.395 1.00 45.49 299 GLU F O 1
ATOM 16359 N N . THR F 1 308 ? -3.513 7.648 104.745 1.00 42.52 300 THR F N 1
ATOM 16360 C CA . THR F 1 308 ? -3.865 8.501 103.616 1.00 39.80 300 THR F CA 1
ATOM 16361 C C . THR F 1 308 ? -4.196 9.915 104.076 1.00 39.70 300 THR F C 1
ATOM 16362 O O . THR F 1 308 ? -3.790 10.893 103.450 1.00 39.84 300 THR F O 1
ATOM 16366 N N . ALA F 1 309 ? -4.917 10.013 105.189 1.00 40.18 301 ALA F N 1
ATOM 16367 C CA . ALA F 1 309 ? -5.303 11.307 105.738 1.00 40.04 301 ALA F CA 1
ATOM 16368 C C . ALA F 1 309 ? -4.075 12.130 106.115 1.00 42.01 301 ALA F C 1
ATOM 16369 O O . ALA F 1 309 ? -4.001 13.323 105.810 1.00 42.44 301 ALA F O 1
ATOM 16371 N N . LYS F 1 310 ? -3.110 11.489 106.771 1.00 42.76 302 LYS F N 1
ATOM 16372 C CA . LYS F 1 310 ? -1.877 12.162 107.167 1.00 44.90 302 LYS F CA 1
ATOM 16373 C C . LYS F 1 310 ? -1.089 12.598 105.935 1.00 44.55 302 LYS F C 1
ATOM 16374 O O . LYS F 1 310 ? -0.485 13.671 105.918 1.00 44.90 302 LYS F O 1
ATOM 16376 N N . ALA F 1 311 ? -1.111 11.760 104.903 1.00 43.34 303 ALA F N 1
ATOM 16377 C CA . ALA F 1 311 ? -0.424 12.059 103.652 1.00 42.19 303 ALA F CA 1
ATOM 16378 C C . ALA F 1 311 ? -1.077 13.238 102.922 1.00 40.59 303 ALA F C 1
ATOM 16379 O O . ALA F 1 311 ? -0.386 14.078 102.355 1.00 41.86 303 ALA F O 1
ATOM 16381 N N . PHE F 1 312 ? -2.406 13.288 102.918 1.00 38.54 304 PHE F N 1
ATOM 16382 C CA . PHE F 1 312 ? -3.114 14.412 102.311 1.00 37.78 304 PHE F CA 1
ATOM 16383 C C . PHE F 1 312 ? -2.822 15.695 103.079 1.00 40.25 304 PHE F C 1
ATOM 16384 O O . PHE F 1 312 ? -2.631 16.754 102.485 1.00 40.81 304 PHE F O 1
ATOM 16392 N N . ALA F 1 313 ? -2.785 15.587 104.404 1.00 41.70 305 ALA F N 1
ATOM 16393 C CA . ALA F 1 313 ? -2.542 16.737 105.267 1.00 43.07 305 ALA F CA 1
ATOM 16394 C C . ALA F 1 313 ? -1.160 17.332 105.035 1.00 45.38 305 ALA F C 1
ATOM 16395 O O . ALA F 1 313 ? -1.000 18.549 105.039 1.00 46.58 305 ALA F O 1
ATOM 16397 N N . ASN F 1 314 ? -0.162 16.474 104.842 1.00 46.84 306 ASN F N 1
ATOM 16398 C CA . ASN F 1 314 ? 1.199 16.939 104.589 1.00 49.80 306 ASN F CA 1
ATOM 16399 C C . ASN F 1 314 ? 1.264 17.674 103.253 1.00 50.70 306 ASN F C 1
ATOM 16400 O O . ASN F 1 314 ? 2.077 18.581 103.069 1.00 53.20 306 ASN F O 1
ATOM 16402 N N . ILE F 1 315 ? 0.397 17.282 102.326 1.00 47.29 307 ILE F N 1
ATOM 16403 C CA . ILE F 1 315 ? 0.332 17.927 101.023 1.00 46.64 307 ILE F CA 1
ATOM 16404 C C . ILE F 1 315 ? -0.302 19.304 101.168 1.00 47.97 307 ILE F C 1
ATOM 16405 O O . ILE F 1 315 ? 0.178 20.289 100.601 1.00 49.65 307 ILE F O 1
ATOM 16410 N N . LEU F 1 316 ? -1.379 19.365 101.945 1.00 47.12 308 LEU F N 1
ATOM 16411 C CA . LEU F 1 316 ? -2.123 20.604 102.137 1.00 45.79 308 LEU F CA 1
ATOM 16412 C C . LEU F 1 316 ? -1.360 21.629 102.981 1.00 46.64 308 LEU F C 1
ATOM 16413 O O . LEU F 1 316 ? -1.621 22.830 102.885 1.00 46.38 308 LEU F O 1
ATOM 16418 N N . THR F 1 317 ? -0.422 21.157 103.799 1.00 47.57 309 THR F N 1
ATOM 16419 C CA . THR F 1 317 ? 0.356 22.038 104.671 1.00 50.03 309 THR F CA 1
ATOM 16420 C C . THR F 1 317 ? 1.540 22.647 103.921 1.00 51.27 309 THR F C 1
ATOM 16421 O O . THR F 1 317 ? 1.934 23.784 104.180 1.00 52.74 309 THR F O 1
ATOM 16425 N N . THR F 1 318 ? 2.103 21.884 102.990 1.00 50.38 310 THR F N 1
ATOM 16426 C CA . THR F 1 318 ? 3.228 22.352 102.190 1.00 49.52 310 THR F CA 1
ATOM 16427 C C . THR F 1 318 ? 2.750 23.175 101.002 1.00 47.29 310 THR F C 1
ATOM 16428 O O . THR F 1 318 ? 3.555 23.718 100.249 1.00 48.72 310 THR F O 1
ATOM 16430 N N . SER F 1 319 ? 1.434 23.259 100.835 1.00 44.48 311 SER F N 1
ATOM 16431 C CA . SER F 1 319 ? 0.843 24.011 99.733 1.00 42.04 311 SER F CA 1
ATOM 16432 C C . SER F 1 319 ? 0.727 25.492 100.073 1.00 40.58 311 SER F C 1
ATOM 16433 O O . SER F 1 319 ? 0.650 25.863 101.243 1.00 40.75 311 SER F O 1
ATOM 16435 N N . LYS F 1 320 ? 0.724 26.333 99.043 1.00 40.12 312 LYS F N 1
ATOM 16436 C CA . LYS F 1 320 ? 0.488 27.764 99.213 1.00 40.51 312 LYS F CA 1
ATOM 16437 C C . LYS F 1 320 ? -0.899 28.144 98.687 1.00 38.90 312 LYS F C 1
ATOM 16438 O O . LYS F 1 320 ? -1.480 29.147 99.101 1.00 38.79 312 LYS F O 1
ATOM 16440 N N . THR F 1 321 ? -1.427 27.327 97.779 1.00 38.13 313 THR F N 1
ATOM 16441 C CA . THR F 1 321 ? -2.773 27.518 97.245 1.00 35.66 313 THR F CA 1
ATOM 16442 C C . THR F 1 321 ? -3.560 26.211 97.321 1.00 35.03 313 THR F C 1
ATOM 16443 O O . THR F 1 321 ? -3.061 25.154 96.935 1.00 35.16 313 THR F O 1
ATOM 16447 N N . ILE F 1 322 ? -4.789 26.289 97.826 1.00 33.83 314 ILE F N 1
ATOM 16448 C CA . ILE F 1 322 ? -5.665 25.126 97.918 1.00 32.16 314 ILE F CA 1
ATOM 16449 C C . ILE F 1 322 ? -7.022 25.418 97.285 1.00 31.89 314 ILE F C 1
ATOM 16450 O O . ILE F 1 322 ? -7.673 26.410 97.628 1.00 32.26 314 ILE F O 1
ATOM 16455 N N . LEU F 1 323 ? -7.436 24.568 96.347 1.00 31.05 315 LEU F N 1
ATOM 16456 C CA . LEU F 1 323 ? -8.802 24.605 95.833 1.00 29.05 315 LEU F CA 1
ATOM 16457 C C . LEU F 1 323 ? -9.548 23.379 96.343 1.00 27.75 315 LEU F C 1
ATOM 16458 O O . LEU F 1 323 ? -9.165 22.244 96.057 1.00 27.53 315 LEU F O 1
ATOM 16463 N N . TRP F 1 324 ? -10.609 23.617 97.103 1.00 26.36 316 TRP F N 1
ATOM 16464 C CA . TRP F 1 324 ? -11.293 22.548 97.811 1.00 25.71 316 TRP F CA 1
ATOM 16465 C C . TRP F 1 324 ? -12.707 22.319 97.264 1.00 25.96 316 TRP F C 1
ATOM 16466 O O . TRP F 1 324 ? -13.608 23.120 97.497 1.00 28.35 316 TRP F O 1
ATOM 16477 N N . ASN F 1 325 ? -12.904 21.215 96.553 1.00 24.09 317 ASN F N 1
ATOM 16478 C CA . ASN F 1 325 ? -14.208 20.908 95.981 1.00 24.13 317 ASN F CA 1
ATOM 16479 C C . ASN F 1 325 ? -14.638 19.463 96.272 1.00 25.91 317 ASN F C 1
ATOM 16480 O O . ASN F 1 325 ? -14.711 18.633 95.363 1.00 26.56 317 ASN F O 1
ATOM 16485 N N . GLY F 1 326 ? -14.929 19.174 97.540 1.00 25.67 318 GLY F N 1
ATOM 16486 C CA . GLY F 1 326 ? -15.467 17.879 97.928 1.00 24.79 318 GLY F CA 1
ATOM 16487 C C . GLY F 1 326 ? -14.814 17.202 99.122 1.00 25.17 318 GLY F C 1
ATOM 16488 O O . GLY F 1 326 ? -13.662 17.475 99.448 1.00 25.83 318 GLY F O 1
ATOM 16489 N N . PRO F 1 327 ? -15.561 16.304 99.786 1.00 25.46 319 PRO F N 1
ATOM 16490 C CA . PRO F 1 327 ? -15.089 15.511 100.924 1.00 23.72 319 PRO F CA 1
ATOM 16491 C C . PRO F 1 327 ? -14.384 14.255 100.432 1.00 24.83 319 PRO F C 1
ATOM 16492 O O . PRO F 1 327 ? -14.441 13.988 99.239 1.00 24.24 319 PRO F O 1
ATOM 16496 N N . VAL F 1 328 ? -13.725 13.500 101.302 1.00 26.59 320 VAL F N 1
ATOM 16497 C CA . VAL F 1 328 ? -13.059 12.292 100.829 1.00 27.59 320 VAL F CA 1
ATOM 16498 C C . VAL F 1 328 ? -13.758 11.036 101.337 1.00 27.88 320 VAL F C 1
ATOM 16499 O O . VAL F 1 328 ? -13.223 9.935 101.223 1.00 29.48 320 VAL F O 1
ATOM 16503 N N . GLY F 1 329 ? -14.962 11.202 101.876 1.00 27.39 321 GLY F N 1
ATOM 16504 C CA . GLY F 1 329 ? -15.743 10.080 102.378 1.00 28.32 321 GLY F CA 1
ATOM 16505 C C . GLY F 1 329 ? -17.150 10.482 102.788 1.00 28.30 321 GLY F C 1
ATOM 16506 O O . GLY F 1 329 ? -17.495 11.670 102.757 1.00 28.63 321 GLY F O 1
ATOM 16507 N N . VAL F 1 330 ? -17.967 9.507 103.178 1.00 26.88 322 VAL F N 1
ATOM 16508 C CA . VAL F 1 330 ? -19.326 9.805 103.616 1.00 27.64 322 VAL F CA 1
ATOM 16509 C C . VAL F 1 330 ? -19.282 10.314 105.055 1.00 30.33 322 VAL F C 1
ATOM 16510 O O . VAL F 1 330 ? -19.639 9.606 105.996 1.00 30.46 322 VAL F O 1
ATOM 16514 N N . PHE F 1 331 ? -18.854 11.563 105.216 1.00 32.24 323 PHE F N 1
ATOM 16515 C CA . PHE F 1 331 ? -18.592 12.118 106.540 1.00 34.36 323 PHE F CA 1
ATOM 16516 C C . PHE F 1 331 ? -19.874 12.378 107.335 1.00 35.77 323 PHE F C 1
ATOM 16517 O O . PHE F 1 331 ? -19.811 12.631 108.540 1.00 35.49 323 PHE F O 1
ATOM 16525 N N . GLU F 1 332 ? -21.027 12.312 106.669 1.00 37.85 324 GLU F N 1
ATOM 16526 C CA . GLU F 1 332 ? -22.314 12.450 107.353 1.00 40.29 324 GLU F CA 1
ATOM 16527 C C . GLU F 1 332 ? -22.426 11.402 108.460 1.00 40.98 324 GLU F C 1
ATOM 16528 O O . GLU F 1 332 ? -23.105 11.621 109.465 1.00 43.60 324 GLU F O 1
ATOM 16534 N N . VAL F 1 333 ? -21.772 10.258 108.258 1.00 38.54 325 VAL F N 1
ATOM 16535 C CA . VAL F 1 333 ? -21.686 9.224 109.280 1.00 39.21 325 VAL F CA 1
ATOM 16536 C C . VAL F 1 333 ? -20.295 9.265 109.901 1.00 40.97 325 VAL F C 1
ATOM 16537 O O . VAL F 1 333 ? -19.292 9.114 109.203 1.00 40.27 325 VAL F O 1
ATOM 16541 N N . ASP F 1 334 ? -20.251 9.443 111.219 1.00 43.16 326 ASP F N 1
ATOM 16542 C CA . ASP F 1 334 ? -19.011 9.710 111.948 1.00 45.12 326 ASP F CA 1
ATOM 16543 C C . ASP F 1 334 ? -17.966 8.639 111.708 1.00 44.65 326 ASP F C 1
ATOM 16544 O O . ASP F 1 334 ? -16.768 8.915 111.631 1.00 44.37 326 ASP F O 1
ATOM 16549 N N . GLN F 1 335 ? -18.446 7.413 111.574 1.00 44.43 327 GLN F N 1
ATOM 16550 C CA . GLN F 1 335 ? -17.597 6.252 111.419 1.00 44.13 327 GLN F CA 1
ATOM 16551 C C . GLN F 1 335 ? -16.878 6.251 110.066 1.00 41.83 327 GLN F C 1
ATOM 16552 O O . GLN F 1 335 ? -15.874 5.564 109.885 1.00 42.21 327 GLN F O 1
ATOM 16558 N N . PHE F 1 336 ? -17.366 7.058 109.131 1.00 40.00 328 PHE F N 1
ATOM 16559 C CA . PHE F 1 336 ? -16.694 7.221 107.845 1.00 38.03 328 PHE F CA 1
ATOM 16560 C C . PHE F 1 336 ? -16.299 8.676 107.603 1.00 38.45 328 PHE F C 1
ATOM 16561 O O . PHE F 1 336 ? -16.208 9.121 106.460 1.00 37.31 328 PHE F O 1
ATOM 16569 N N . GLY F 1 337 ? -16.073 9.416 108.683 1.00 40.48 329 GLY F N 1
ATOM 16570 C CA . GLY F 1 337 ? -15.791 10.838 108.585 1.00 39.59 329 GLY F CA 1
ATOM 16571 C C . GLY F 1 337 ? -14.409 11.291 109.022 1.00 40.30 329 GLY F C 1
ATOM 16572 O O . GLY F 1 337 ? -14.098 12.484 108.951 1.00 42.90 329 GLY F O 1
ATOM 16573 N N . GLU F 1 338 ? -13.583 10.356 109.485 1.00 37.18 330 GLU F N 1
ATOM 16574 C CA . GLU F 1 338 ? -12.254 10.692 109.992 1.00 37.06 330 GLU F CA 1
ATOM 16575 C C . GLU F 1 338 ? -11.383 11.305 108.901 1.00 35.00 330 GLU F C 1
ATOM 16576 O O . GLU F 1 338 ? -10.554 12.170 109.173 1.00 35.11 330 GLU F O 1
ATOM 16582 N N . GLY F 1 339 ? -11.568 10.843 107.669 1.00 32.94 331 GLY F N 1
ATOM 16583 C CA . GLY F 1 339 ? -10.828 11.365 106.535 1.00 32.29 331 GLY F CA 1
ATOM 16584 C C . GLY F 1 339 ? -11.150 12.809 106.199 1.00 31.73 331 GLY F C 1
ATOM 16585 O O . GLY F 1 339 ? -10.258 13.636 106.005 1.00 32.28 331 GLY F O 1
ATOM 16586 N N . THR F 1 340 ? -12.440 13.112 106.123 1.00 30.00 332 THR F N 1
ATOM 16587 C CA . THR F 1 340 ? -12.890 14.456 105.795 1.00 28.83 332 THR F CA 1
ATOM 16588 C C . THR F 1 340 ? -12.578 15.421 106.937 1.00 32.38 332 THR F C 1
ATOM 16589 O O . THR F 1 340 ? -12.273 16.590 106.701 1.00 33.23 332 THR F O 1
ATOM 16593 N N . LYS F 1 341 ? -12.631 14.924 108.171 1.00 34.81 333 LYS F N 1
ATOM 16594 C CA . LYS F 1 341 ? -12.288 15.742 109.331 1.00 36.17 333 LYS F CA 1
ATOM 16595 C C . LYS F 1 341 ? -10.836 16.190 109.236 1.00 36.45 333 LYS F C 1
ATOM 16596 O O . LYS F 1 341 ? -10.530 17.377 109.380 1.00 35.94 333 LYS F O 1
ATOM 16602 N N . ALA F 1 342 ? -9.950 15.232 108.966 1.00 35.44 334 ALA F N 1
ATOM 16603 C CA . ALA F 1 342 ? -8.524 15.508 108.852 1.00 36.77 334 ALA F CA 1
ATOM 16604 C C . ALA F 1 342 ? -8.256 16.435 107.676 1.00 36.20 334 ALA F C 1
ATOM 16605 O O . ALA F 1 342 ? -7.383 17.305 107.743 1.00 37.20 334 ALA F O 1
ATOM 16607 N N . LEU F 1 343 ? -9.013 16.239 106.603 1.00 34.37 335 LEU F N 1
ATOM 16608 C CA . LEU F 1 343 ? -8.865 17.048 105.405 1.00 33.70 335 LEU F CA 1
ATOM 16609 C C . LEU F 1 343 ? -9.271 18.484 105.715 1.00 35.01 335 LEU F C 1
ATOM 16610 O O . LEU F 1 343 ? -8.584 19.428 105.330 1.00 35.35 335 LEU F O 1
ATOM 16615 N N . SER F 1 344 ? -10.381 18.632 106.435 1.00 34.94 336 SER F N 1
ATOM 16616 C CA . SER F 1 344 ? -10.911 19.943 106.806 1.00 32.98 336 SER F CA 1
ATOM 16617 C C . SER F 1 344 ? -9.947 20.722 107.708 1.00 34.34 336 SER F C 1
ATOM 16618 O O . SER F 1 344 ? -9.638 21.888 107.454 1.00 35.14 336 SER F O 1
ATOM 16621 N N . LEU F 1 345 ? -9.483 20.070 108.766 1.00 34.59 337 LEU F N 1
ATOM 16622 C CA . LEU F 1 345 ? -8.553 20.686 109.695 1.00 38.09 337 LEU F CA 1
ATOM 16623 C C . LEU F 1 345 ? -7.241 21.058 109.004 1.00 40.07 337 LEU F C 1
ATOM 16624 O O . LEU F 1 345 ? -6.676 22.120 109.270 1.00 42.18 337 LEU F O 1
ATOM 16629 N N . ALA F 1 346 ? -6.772 20.194 108.107 1.00 38.95 338 ALA F N 1
ATOM 16630 C CA . ALA F 1 346 ? -5.528 20.441 107.379 1.00 37.75 338 ALA F CA 1
ATOM 16631 C C . ALA F 1 346 ? -5.651 21.656 106.456 1.00 36.35 338 ALA F C 1
ATOM 16632 O O . ALA F 1 346 ? -4.737 22.473 106.384 1.00 36.00 338 ALA F O 1
ATOM 16634 N N . VAL F 1 347 ? -6.777 21.769 105.751 1.00 35.36 339 VAL F N 1
ATOM 16635 C CA . VAL F 1 347 ? -7.021 22.921 104.889 1.00 34.58 339 VAL F CA 1
ATOM 16636 C C . VAL F 1 347 ? -7.082 24.167 105.762 1.00 38.32 339 VAL F C 1
ATOM 16637 O O . VAL F 1 347 ? -6.526 25.213 105.412 1.00 39.49 339 VAL F O 1
ATOM 16641 N N . ALA F 1 348 ? -7.738 24.038 106.913 1.00 39.52 340 ALA F N 1
ATOM 16642 C CA . ALA F 1 348 ? -7.946 25.167 107.811 1.00 41.89 340 ALA F CA 1
ATOM 16643 C C . ALA F 1 348 ? -6.633 25.679 108.394 1.00 45.69 340 ALA F C 1
ATOM 16644 O O . ALA F 1 348 ? -6.344 26.872 108.332 1.00 47.81 340 ALA F O 1
ATOM 16646 N N . GLN F 1 349 ? -5.838 24.771 108.950 1.00 46.66 341 GLN F N 1
ATOM 16647 C CA . GLN F 1 349 ? -4.620 25.147 109.656 1.00 49.21 341 GLN F CA 1
ATOM 16648 C C . GLN F 1 349 ? -3.468 25.494 108.721 1.00 48.18 341 GLN F C 1
ATOM 16649 O O . GLN F 1 349 ? -2.420 25.949 109.173 1.00 50.61 341 GLN F O 1
ATOM 16655 N N . SER F 1 350 ? -3.652 25.278 107.425 1.00 45.77 342 SER F N 1
ATOM 16656 C CA . SER F 1 350 ? -2.586 25.543 106.466 1.00 46.85 342 SER F CA 1
ATOM 16657 C C . SER F 1 350 ? -2.428 27.036 106.186 1.00 47.95 342 SER F C 1
ATOM 16658 O O . SER F 1 350 ? -3.411 27.777 106.128 1.00 46.64 342 SER F O 1
ATOM 16661 N N . ASP F 1 351 ? -1.181 27.466 106.005 1.00 49.53 343 ASP F N 1
ATOM 16662 C CA . ASP F 1 351 ? -0.881 28.858 105.676 1.00 49.98 343 ASP F CA 1
ATOM 16663 C C . ASP F 1 351 ? -1.290 29.187 104.241 1.00 46.80 343 ASP F C 1
ATOM 16664 O O . ASP F 1 351 ? -1.258 30.346 103.826 1.00 46.27 343 ASP F O 1
ATOM 16669 N N . ALA F 1 352 ? -1.671 28.158 103.491 1.00 44.47 344 ALA F N 1
ATOM 16670 C CA . ALA F 1 352 ? -2.100 28.318 102.109 1.00 43.35 344 ALA F CA 1
ATOM 16671 C C . ALA F 1 352 ? -3.353 29.179 102.004 1.00 41.85 344 ALA F C 1
ATOM 16672 O O . ALA F 1 352 ? -4.178 29.200 102.920 1.00 42.59 344 ALA F O 1
ATOM 16674 N N . PHE F 1 353 ? -3.499 29.875 100.879 1.00 39.58 345 PHE F N 1
ATOM 16675 C CA . PHE F 1 353 ? -4.752 30.553 100.575 1.00 37.28 345 PHE F CA 1
ATOM 16676 C C . PHE F 1 353 ? -5.741 29.502 100.090 1.00 34.36 345 PHE F C 1
ATOM 16677 O O . PHE F 1 353 ? -5.502 28.825 99.092 1.00 32.45 345 PHE F O 1
ATOM 16685 N N . SER F 1 354 ? -6.849 29.366 100.801 1.00 33.93 346 SER F N 1
ATOM 16686 C CA . SER F 1 354 ? -7.805 28.312 100.503 1.00 32.90 346 SER F CA 1
ATOM 16687 C C . SER F 1 354 ? -9.143 28.831 99.983 1.00 31.26 346 SER F C 1
ATOM 16688 O O . SER F 1 354 ? -9.720 29.763 100.538 1.00 32.01 346 SER F O 1
ATOM 16691 N N . ILE F 1 355 ? -9.636 28.216 98.914 1.00 29.04 347 ILE F N 1
ATOM 16692 C CA . ILE F 1 355 ? -10.968 28.522 98.416 1.00 30.03 347 ILE F CA 1
ATOM 16693 C C . ILE F 1 355 ? -11.776 27.228 98.336 1.00 29.87 347 ILE F C 1
ATOM 16694 O O . ILE F 1 355 ? -11.287 26.207 97.845 1.00 31.20 347 ILE F O 1
ATOM 16699 N N . ALA F 1 356 ? -13.010 27.272 98.828 1.00 28.56 348 ALA F N 1
ATOM 16700 C CA . ALA F 1 356 ? -13.866 26.088 98.848 1.00 28.66 348 ALA F CA 1
ATOM 16701 C C . ALA F 1 356 ? -15.168 26.354 98.106 1.00 28.09 348 ALA F C 1
ATOM 16702 O O . ALA F 1 356 ? -15.646 27.490 98.059 1.00 26.02 348 ALA F O 1
ATOM 16704 N N . GLY F 1 357 ? -15.739 25.301 97.528 1.00 27.99 349 GLY F N 1
ATOM 16705 C CA . GLY F 1 357 ? -16.987 25.423 96.798 1.00 29.04 349 GLY F CA 1
ATOM 16706 C C . GLY F 1 357 ? -17.705 24.101 96.645 1.00 30.79 349 GLY F C 1
ATOM 16707 O O . GLY F 1 357 ? -17.080 23.040 96.691 1.00 32.23 349 GLY F O 1
ATOM 16708 N N . GLY F 1 358 ? -19.022 24.161 96.477 1.00 31.11 350 GLY F N 1
ATOM 16709 C CA . GLY F 1 358 ? -19.826 22.957 96.372 1.00 31.32 350 GLY F CA 1
ATOM 16710 C C . GLY F 1 358 ? -20.555 22.635 97.661 1.00 33.13 350 GLY F C 1
ATOM 16711 O O . GLY F 1 358 ? -20.006 22.815 98.751 1.00 33.19 350 GLY F O 1
ATOM 16712 N N . GLY F 1 359 ? -21.789 22.151 97.534 1.00 34.12 351 GLY F N 1
ATOM 16713 C CA . GLY F 1 359 ? -22.649 21.898 98.678 1.00 33.35 351 GLY F CA 1
ATOM 16714 C C . GLY F 1 359 ? -22.048 20.985 99.727 1.00 32.66 351 GLY F C 1
ATOM 16715 O O . GLY F 1 359 ? -22.124 21.265 100.927 1.00 33.26 351 GLY F O 1
ATOM 16716 N N . ASP F 1 360 ? -21.454 19.887 99.277 1.00 32.02 352 ASP F N 1
ATOM 16717 C CA . ASP F 1 360 ? -20.862 18.921 100.190 1.00 32.28 352 ASP F CA 1
ATOM 16718 C C . ASP F 1 360 ? -19.692 19.519 100.948 1.00 28.15 352 ASP F C 1
ATOM 16719 O O . ASP F 1 360 ? -19.537 19.293 102.142 1.00 27.59 352 ASP F O 1
ATOM 16724 N N . THR F 1 361 ? -18.888 20.313 100.252 1.00 26.98 353 THR F N 1
ATOM 16725 C CA . THR F 1 361 ? -17.716 20.930 100.861 1.00 27.34 353 THR F CA 1
ATOM 16726 C C . THR F 1 361 ? -18.123 21.885 101.977 1.00 29.01 353 THR F C 1
ATOM 16727 O O . THR F 1 361 ? -17.537 21.866 103.061 1.00 29.51 353 THR F O 1
ATOM 16731 N N . LEU F 1 362 ? -19.135 22.707 101.712 1.00 29.40 354 LEU F N 1
ATOM 16732 C CA . LEU F 1 362 ? -19.605 23.673 102.701 1.00 30.44 354 LEU F CA 1
ATOM 16733 C C . LEU F 1 362 ? -20.159 22.944 103.914 1.00 31.63 354 LEU F C 1
ATOM 16734 O O . LEU F 1 362 ? -19.900 23.335 105.054 1.00 34.42 354 LEU F O 1
ATOM 16739 N N . ALA F 1 363 ? -20.917 21.881 103.664 1.00 29.69 355 ALA F N 1
ATOM 16740 C CA . ALA F 1 363 ? -21.480 21.078 104.739 1.00 30.18 355 ALA F CA 1
ATOM 16741 C C . ALA F 1 363 ? -20.376 20.551 105.642 1.00 30.14 355 ALA F C 1
ATOM 16742 O O . ALA F 1 363 ? -20.509 20.544 106.868 1.00 32.63 355 ALA F O 1
ATOM 16744 N N . ALA F 1 364 ? -19.279 20.127 105.028 1.00 28.12 356 ALA F N 1
ATOM 16745 C CA . ALA F 1 364 ? -18.140 19.627 105.781 1.00 29.28 356 ALA F CA 1
ATOM 16746 C C . ALA F 1 364 ? -17.519 20.747 106.600 1.00 30.71 356 ALA F C 1
ATOM 16747 O O . ALA F 1 364 ? -17.129 20.543 107.743 1.00 32.81 356 ALA F O 1
ATOM 16749 N N . ILE F 1 365 ? -17.437 21.932 106.008 1.00 31.05 357 ILE F N 1
ATOM 16750 C CA . ILE F 1 365 ? -16.896 23.098 106.695 1.00 31.96 357 ILE F CA 1
ATOM 16751 C C . ILE F 1 365 ? -17.727 23.420 107.935 1.00 35.18 357 ILE F C 1
ATOM 16752 O O . ILE F 1 365 ? -17.181 23.724 108.996 1.00 36.47 357 ILE F O 1
ATOM 16757 N N . ASP F 1 366 ? -19.047 23.332 107.810 1.00 37.49 358 ASP F N 1
ATOM 16758 C CA . ASP F 1 366 ? -19.929 23.639 108.931 1.00 40.67 358 ASP F CA 1
ATOM 16759 C C . ASP F 1 366 ? -19.842 22.589 110.024 1.00 41.48 358 ASP F C 1
ATOM 16760 O O . ASP F 1 366 ? -19.846 22.918 111.212 1.00 43.74 358 ASP F O 1
ATOM 16765 N N . LYS F 1 367 ? -19.736 21.326 109.624 1.00 39.91 359 LYS F N 1
ATOM 16766 C CA . LYS F 1 367 ? -19.701 20.239 110.590 1.00 40.84 359 LYS F CA 1
ATOM 16767 C C . LYS F 1 367 ? -18.439 20.310 111.437 1.00 39.75 359 LYS F C 1
ATOM 16768 O O . LYS F 1 367 ? -18.476 20.049 112.638 1.00 40.47 359 LYS F O 1
ATOM 16774 N N . TYR F 1 368 ? -17.324 20.680 110.815 1.00 38.16 360 TYR F N 1
ATOM 16775 C CA . TYR F 1 368 ? -16.052 20.692 111.522 1.00 40.00 360 TYR F CA 1
ATOM 16776 C C . TYR F 1 368 ? -15.659 22.114 111.946 1.00 42.77 360 TYR F C 1
ATOM 16777 O O . TYR F 1 368 ? -14.560 22.338 112.461 1.00 44.43 360 TYR F O 1
ATOM 16786 N N . ASN F 1 369 ? -16.574 23.059 111.731 1.00 42.39 361 ASN F N 1
ATOM 16787 C CA . ASN F 1 369 ? -16.447 24.412 112.263 1.00 44.11 361 ASN F CA 1
ATOM 16788 C C . ASN F 1 369 ? -15.113 25.074 111.906 1.00 43.04 361 ASN F C 1
ATOM 16789 O O . ASN F 1 369 ? -14.363 25.492 112.785 1.00 44.89 361 ASN F O 1
ATOM 16794 N N . VAL F 1 370 ? -14.830 25.175 110.612 1.00 40.92 362 VAL F N 1
ATOM 16795 C CA . VAL F 1 370 ? -13.575 25.757 110.146 1.00 40.49 362 VAL F CA 1
ATOM 16796 C C . VAL F 1 370 ? -13.827 26.901 109.171 1.00 38.47 362 VAL F C 1
ATOM 16797 O O . VAL F 1 370 ? -12.933 27.292 108.423 1.00 36.79 362 VAL F O 1
ATOM 16801 N N . ALA F 1 371 ? -15.046 27.431 109.191 1.00 38.37 363 ALA F N 1
ATOM 16802 C CA . ALA F 1 371 ? -15.455 28.467 108.252 1.00 38.16 363 ALA F CA 1
ATOM 16803 C C . ALA F 1 371 ? -14.518 29.662 108.320 1.00 37.58 363 ALA F C 1
ATOM 16804 O O . ALA F 1 371 ? -14.009 30.126 107.298 1.00 35.24 363 ALA F O 1
ATOM 16806 N N . ASP F 1 372 ? -14.270 30.125 109.539 1.00 39.91 364 ASP F N 1
ATOM 16807 C CA . ASP F 1 372 ? -13.463 31.316 109.769 1.00 43.42 364 ASP F CA 1
ATOM 16808 C C . ASP F 1 372 ? -12.004 31.128 109.358 1.00 42.74 364 ASP F C 1
ATOM 16809 O O . ASP F 1 372 ? -11.257 32.096 109.261 1.00 41.96 364 ASP F O 1
ATOM 16814 N N . GLN F 1 373 ? -11.599 29.888 109.107 1.00 42.14 365 GLN F N 1
ATOM 16815 C CA . GLN F 1 373 ? -10.209 29.617 108.762 1.00 42.61 365 GLN F CA 1
ATOM 16816 C C . GLN F 1 373 ? -10.039 29.337 107.274 1.00 39.87 365 GLN F C 1
ATOM 16817 O O . GLN F 1 373 ? -8.925 29.110 106.801 1.00 39.62 365 GLN F O 1
ATOM 16823 N N . ILE F 1 374 ? -11.149 29.351 106.542 1.00 38.36 366 ILE F N 1
ATOM 16824 C CA . ILE F 1 374 ? -11.116 29.176 105.095 1.00 36.72 366 ILE F CA 1
ATOM 16825 C C . ILE F 1 374 ? -10.929 30.544 104.458 1.00 38.19 366 ILE F C 1
ATOM 16826 O O . ILE F 1 374 ? -11.543 31.522 104.890 1.00 40.04 366 ILE F O 1
ATOM 16831 N N . GLY F 1 375 ? -10.070 30.615 103.445 1.00 37.59 367 GLY F N 1
ATOM 16832 C CA . GLY F 1 375 ? -9.767 31.872 102.783 1.00 38.04 367 GLY F CA 1
ATOM 16833 C C . GLY F 1 375 ? -10.981 32.519 102.148 1.00 37.92 367 GLY F C 1
ATOM 16834 O O . GLY F 1 375 ? -11.279 33.689 102.396 1.00 38.34 367 GLY F O 1
ATOM 16835 N N . TYR F 1 376 ? -11.688 31.751 101.325 1.00 36.45 368 TYR F N 1
ATOM 16836 C CA . TYR F 1 376 ? -12.926 32.219 100.714 1.00 33.56 368 TYR F CA 1
ATOM 16837 C C . TYR F 1 376 ? -13.905 31.063 100.523 1.00 31.33 368 TYR F C 1
ATOM 16838 O O . TYR F 1 376 ? -13.533 30.019 100.003 1.00 29.58 368 TYR F O 1
ATOM 16847 N N . ILE F 1 377 ? -15.155 31.268 100.926 1.00 31.77 369 ILE F N 1
ATOM 16848 C CA . ILE F 1 377 ? -16.196 30.258 100.768 1.00 31.23 369 ILE F CA 1
ATOM 16849 C C . ILE F 1 377 ? -17.190 30.668 99.687 1.00 31.67 369 ILE F C 1
ATOM 16850 O O . ILE F 1 377 ? -17.929 31.646 99.839 1.00 33.20 369 ILE F O 1
ATOM 16855 N N . SER F 1 378 ? -17.201 29.914 98.593 1.00 29.70 370 SER F N 1
ATOM 16856 C CA . SER F 1 378 ? -18.087 30.206 97.476 1.00 29.46 370 SER F CA 1
ATOM 16857 C C . SER F 1 378 ? -19.417 29.493 97.592 1.00 31.08 370 SER F C 1
ATOM 16858 O O . SER F 1 378 ? -19.493 28.352 98.040 1.00 31.12 370 SER F O 1
ATOM 16861 N N . THR F 1 379 ? -20.468 30.193 97.197 1.00 32.51 371 THR F N 1
ATOM 16862 C CA . THR F 1 379 ? -21.799 29.620 97.112 1.00 33.36 371 THR F CA 1
ATOM 16863 C C . THR F 1 379 ? -22.219 29.607 95.649 1.00 32.74 371 THR F C 1
ATOM 16864 O O . THR F 1 379 ? -23.399 29.496 95.333 1.00 34.75 371 THR F O 1
ATOM 16868 N N . GLY F 1 380 ? -21.233 29.727 94.764 1.00 31.97 372 GLY F N 1
ATOM 16869 C CA . GLY F 1 380 ? -21.467 29.937 93.345 1.00 34.14 372 GLY F CA 1
ATOM 16870 C C . GLY F 1 380 ? -22.128 28.830 92.547 1.00 36.99 372 GLY F C 1
ATOM 16871 O O . GLY F 1 380 ? -22.666 29.088 91.473 1.00 39.18 372 GLY F O 1
ATOM 16872 N N . GLY F 1 381 ? -22.071 27.600 93.056 1.00 36.67 373 GLY F N 1
ATOM 16873 C CA . GLY F 1 381 ? -22.664 26.454 92.386 1.00 35.62 373 GLY F CA 1
ATOM 16874 C C . GLY F 1 381 ? -22.146 26.196 90.982 1.00 35.27 373 GLY F C 1
ATOM 16875 O O . GLY F 1 381 ? -20.942 26.017 90.778 1.00 32.89 373 GLY F O 1
ATOM 16876 N N . GLY F 1 382 ? -23.058 26.196 90.011 1.00 37.66 374 GLY F N 1
ATOM 16877 C CA . GLY F 1 382 ? -22.717 25.926 88.623 1.00 38.45 374 GLY F CA 1
ATOM 16878 C C . GLY F 1 382 ? -21.757 26.918 87.981 1.00 38.79 374 GLY F C 1
ATOM 16879 O O . GLY F 1 382 ? -20.912 26.541 87.164 1.00 39.90 374 GLY F O 1
ATOM 16880 N N . ALA F 1 383 ? -21.884 28.190 88.347 1.00 36.22 375 ALA F N 1
ATOM 16881 C CA . ALA F 1 383 ? -20.985 29.215 87.831 1.00 35.76 375 ALA F CA 1
ATOM 16882 C C . ALA F 1 383 ? -19.580 29.019 88.387 1.00 33.39 375 ALA F C 1
ATOM 16883 O O . ALA F 1 383 ? -18.589 29.214 87.683 1.00 32.39 375 ALA F O 1
ATOM 16885 N N . PHE F 1 384 ? -19.512 28.627 89.656 1.00 32.50 376 PHE F N 1
ATOM 16886 C CA . PHE F 1 384 ? -18.245 28.341 90.321 1.00 30.99 376 PHE F CA 1
ATOM 16887 C C . PHE F 1 384 ? -17.480 27.247 89.585 1.00 30.93 376 PHE F C 1
ATOM 16888 O O . PHE F 1 384 ? -16.291 27.395 89.300 1.00 30.52 376 PHE F O 1
ATOM 16896 N N . LEU F 1 385 ? -18.172 26.161 89.257 1.00 31.22 377 LEU F N 1
ATOM 16897 C CA . LEU F 1 385 ? -17.535 25.030 88.587 1.00 32.06 377 LEU F CA 1
ATOM 16898 C C . LEU F 1 385 ? -17.110 25.379 87.166 1.00 32.44 377 LEU F C 1
ATOM 16899 O O . LEU F 1 385 ? -16.039 24.968 86.719 1.00 30.94 377 LEU F O 1
ATOM 16904 N N . GLU F 1 386 ? -17.952 26.128 86.457 1.00 33.91 378 GLU F N 1
ATOM 16905 C CA . GLU F 1 386 ? -17.655 26.481 85.072 1.00 36.65 378 GLU F CA 1
ATOM 16906 C C . GLU F 1 386 ? -16.432 27.387 84.985 1.00 37.68 378 GLU F C 1
ATOM 16907 O O . GLU F 1 386 ? -15.695 27.342 83.999 1.00 39.69 378 GLU F O 1
ATOM 16913 N N . PHE F 1 387 ? -16.214 28.206 86.009 1.00 36.85 379 PHE F N 1
ATOM 16914 C CA . PHE F 1 387 ? -15.004 29.022 86.074 1.00 36.84 379 PHE F CA 1
ATOM 16915 C C . PHE F 1 387 ? -13.788 28.123 86.271 1.00 36.55 379 PHE F C 1
ATOM 16916 O O . PHE F 1 387 ? -12.766 28.278 85.599 1.00 36.19 379 PHE F O 1
ATOM 16924 N N . VAL F 1 388 ? -13.912 27.179 87.198 1.00 35.68 380 VAL F N 1
ATOM 16925 C CA . VAL F 1 388 ? -12.833 26.249 87.493 1.00 35.82 380 VAL F CA 1
ATOM 16926 C C . VAL F 1 388 ? -12.503 25.441 86.239 1.00 37.29 380 VAL F C 1
ATOM 16927 O O . VAL F 1 388 ? -11.344 25.113 85.989 1.00 37.92 380 VAL F O 1
ATOM 16931 N N . GLU F 1 389 ? -13.522 25.164 85.430 1.00 37.96 381 GLU F N 1
ATOM 16932 C CA . GLU F 1 389 ? -13.343 24.451 84.168 1.00 40.00 381 GLU F CA 1
ATOM 16933 C C . GLU F 1 389 ? -12.543 25.264 83.146 1.00 41.64 381 GLU F C 1
ATOM 16934 O O . GLU F 1 389 ? -12.090 24.730 82.133 1.00 43.25 381 GLU F O 1
ATOM 16940 N N . GLY F 1 390 ? -12.378 26.556 83.404 1.00 41.09 382 GLY F N 1
ATOM 16941 C CA . GLY F 1 390 ? -11.631 27.412 82.501 1.00 41.58 382 GLY F CA 1
ATOM 16942 C C . GLY F 1 390 ? -12.492 28.006 81.403 1.00 42.27 382 GLY F C 1
ATOM 16943 O O . GLY F 1 390 ? -11.985 28.620 80.463 1.00 44.22 382 GLY F O 1
ATOM 16944 N N . LYS F 1 391 ? -13.802 27.821 81.522 1.00 41.27 383 LYS F N 1
ATOM 16945 C CA . LYS F 1 391 ? -14.738 28.365 80.550 1.00 42.90 383 LYS F CA 1
ATOM 16946 C C . LYS F 1 391 ? -14.845 29.879 80.687 1.00 43.36 383 LYS F C 1
ATOM 16947 O O . LYS F 1 391 ? -14.408 30.461 81.682 1.00 42.14 383 LYS F O 1
ATOM 16953 N N . THR F 1 392 ? -15.428 30.510 79.675 1.00 44.65 384 THR F N 1
ATOM 16954 C CA . THR F 1 392 ? -15.639 31.949 79.688 1.00 46.55 384 THR F CA 1
ATOM 16955 C C . THR F 1 392 ? -17.040 32.288 80.182 1.00 46.33 384 THR F C 1
ATOM 16956 O O . THR F 1 392 ? -18.024 32.063 79.478 1.00 49.02 384 THR F O 1
ATOM 16960 N N . LEU F 1 393 ? -17.135 32.825 81.394 1.00 43.35 385 LEU F N 1
ATOM 16961 C CA . LEU F 1 393 ? -18.426 33.260 81.913 1.00 42.36 385 LEU F CA 1
ATOM 16962 C C . LEU F 1 393 ? -18.822 34.574 81.255 1.00 42.43 385 LEU F C 1
ATOM 16963 O O . LEU F 1 393 ? -18.102 35.560 81.364 1.00 42.50 385 LEU F O 1
ATOM 16968 N N . PRO F 1 394 ? -19.972 34.580 80.560 1.00 42.48 386 PRO F N 1
ATOM 16969 C CA . PRO F 1 394 ? -20.481 35.732 79.806 1.00 42.95 386 PRO F CA 1
ATOM 16970 C C . PRO F 1 394 ? -20.524 37.033 80.606 1.00 41.57 386 PRO F C 1
ATOM 16971 O O . PRO F 1 394 ? -20.130 38.082 80.083 1.00 41.69 386 PRO F O 1
ATOM 16975 N N . ALA F 1 395 ? -20.991 36.966 81.849 1.00 39.46 387 ALA F N 1
ATOM 16976 C CA . ALA F 1 395 ? -21.117 38.165 82.670 1.00 39.20 387 ALA F CA 1
ATOM 16977 C C . ALA F 1 395 ? -19.755 38.699 83.085 1.00 37.73 387 ALA F C 1
ATOM 16978 O O . ALA F 1 395 ? -19.592 39.902 83.277 1.00 38.06 387 ALA F O 1
ATOM 16980 N N . VAL F 1 396 ? -18.776 37.808 83.219 1.00 35.86 388 VAL F N 1
ATOM 16981 C CA . VAL F 1 396 ? -17.430 38.236 83.582 1.00 36.64 388 VAL F CA 1
ATOM 16982 C C . VAL F 1 396 ? -16.700 38.838 82.382 1.00 37.94 388 VAL F C 1
ATOM 16983 O O . VAL F 1 396 ? -16.095 39.908 82.486 1.00 37.11 388 VAL F O 1
ATOM 16987 N N . ALA F 1 397 ? -16.790 38.164 81.238 1.00 37.61 389 ALA F N 1
ATOM 16988 C CA . ALA F 1 397 ? -16.075 38.589 80.038 1.00 38.80 389 ALA F CA 1
ATOM 16989 C C . ALA F 1 397 ? -16.504 39.975 79.559 1.00 40.53 389 ALA F C 1
ATOM 16990 O O . ALA F 1 397 ? -15.685 40.735 79.042 1.00 41.95 389 ALA F O 1
ATOM 16992 N N . VAL F 1 398 ? -17.784 40.300 79.723 1.00 41.21 390 VAL F N 1
ATOM 16993 C CA . VAL F 1 398 ? -18.286 41.598 79.285 1.00 43.88 390 VAL F CA 1
ATOM 16994 C C . VAL F 1 398 ? -17.786 42.695 80.226 1.00 43.96 390 VAL F C 1
ATOM 16995 O O . VAL F 1 398 ? -17.483 43.806 79.787 1.00 45.46 390 VAL F O 1
ATOM 16999 N N . LEU F 1 399 ? -17.678 42.376 81.513 1.00 42.37 391 LEU F N 1
ATOM 17000 C CA . LEU F 1 399 ? -17.161 43.327 82.493 1.00 41.68 391 LEU F CA 1
ATOM 17001 C C . LEU F 1 399 ? -15.688 43.628 82.239 1.00 42.03 391 LEU F C 1
ATOM 17002 O O . LEU F 1 399 ? -15.221 44.738 82.496 1.00 42.11 391 LEU F O 1
ATOM 17007 N N . LEU F 1 400 ? -14.957 42.636 81.738 1.00 42.09 392 LEU F N 1
ATOM 17008 C CA . LEU F 1 400 ? -13.549 42.828 81.412 1.00 44.16 392 LEU F CA 1
ATOM 17009 C C . LEU F 1 400 ? -13.427 43.781 80.233 1.00 46.79 392 LEU F C 1
ATOM 17010 O O . LEU F 1 400 ? -12.471 44.549 80.133 1.00 47.93 392 LEU F O 1
ATOM 17015 N N . GLU F 1 401 ? -14.417 43.733 79.349 1.00 48.02 393 GLU F N 1
ATOM 17016 C CA . GLU F 1 401 ? -14.432 44.566 78.160 1.00 49.79 393 GLU F CA 1
ATOM 17017 C C . GLU F 1 401 ? -14.890 45.987 78.476 1.00 50.86 393 GLU F C 1
ATOM 17018 O O . GLU F 1 401 ? -14.523 46.930 77.775 1.00 53.02 393 GLU F O 1
ATOM 17024 N N . ARG F 1 402 ? -15.685 46.141 79.533 1.00 49.30 394 ARG F N 1
ATOM 17025 C CA . ARG F 1 402 ? -16.235 47.449 79.889 1.00 49.68 394 ARG F CA 1
ATOM 17026 C C . ARG F 1 402 ? -15.424 48.152 80.972 1.00 50.19 394 ARG F C 1
ATOM 17027 O O . ARG F 1 402 ? -15.930 49.041 81.662 1.00 50.79 394 ARG F O 1
ATOM 17035 N N . ALA F 1 403 ? -14.152 47.794 81.089 1.00 49.82 395 ALA F N 1
ATOM 17036 C CA . ALA F 1 403 ? -13.327 48.323 82.164 1.00 49.30 395 ALA F CA 1
ATOM 17037 C C . ALA F 1 403 ? -12.269 49.267 81.625 1.00 50.72 395 ALA F C 1
ATOM 17038 O O . ALA F 1 403 ? -11.866 50.196 82.317 1.00 52.11 395 ALA F O 1
#